Protein 2Z0L (pdb70)

Radius of gyration: 65.42 Å; Cα contacts (8 Å, |Δi|>4): 6108; chains: 8; bounding box: 182×132×133 Å

GO terms:
  GO:0042025 host cell nucleus (C, IDA)
  GO:0039686 bidirectional double-stranded viral DNA replication (P, IDA)
  GO:0003677 DNA binding (F, IDA)

Nearest PDB structures (foldseek):
  2z0l-assembly1_A  TM=9.940E-01  e=1.500E-54  Human herpesvirus 4 strain B95-8
  3hsl-assembly1_X  TM=8.354E-01  e=2.227E-21  Human gammaherpesvirus 8
  3i2m-assembly1_X  TM=8.251E-01  e=9.642E-21  Human gammaherpesvirus 8
  8fs6-assembly1_G  TM=6.025E-01  e=7.685E-08  Saccharomyces cerevisiae
  8fs7-assembly1_G  TM=5.917E-01  e=8.751E-06  Saccharomyces cerevisiae

Solvent-accessible surface area: 98462 Å² total

Secondary structure (DSSP, 8-state):
-EEEEEEEPTTGGGGGHHHHHHHHHHHTTSEEEEESGGGGGTS-EEEEEEE-SSSEEEEEEEPGGGEEEEEE-S-TTTS-SEEEEESB-TT-SSBHHHHHT-TTBS--EEEEE--SSS-SS--EEEE--BTTSS-EEEEEEE-----TTTTTSS---EEEE--HHHHHHHHHHHHTTTSEEEEEEETTTTEEEEEETTEEEEEE-EE-SS-GGGSS-S-BSS---EEEE-S-EEEEEEHHHHHHHHHHH--TTTEEEEEEEETTTEEEEEEEEBSSS----EEEEEEE-----/-EEEEEEEPTTTGGGGHHHHHHHHHHHTTSEEEEE-TTTTTT--EEEEEEE-SSSEEEEEEEPGGGEEEEEE-S-TTTS-SEEEEESB-SS-S-BHHHHHT-TTBS--EEEEE--SSS-SS--EEEE--BTTSS-EEEEEEE-----STTTTTT---EEEE--HHHHHHHHHHHHTTT-EEEEEEETTTTEEEEEETTEEEEEE-EE-SS-GGGSS-S-BSS---EEEE-S-EEEEEEHHHHHHHHHHT--TTTEEEEEEE-SSS-EEEEEEEBSSS----EEEEEEE-----/-EEEEEEEPTTTTGGGHHHHHHHHHHHTTSEEEEESGGGGGTS-EEEEEEEETTTEEEEEEE-GGGEEEEEE-S-TTTS-SEEEEESB-SS-SSBHHHHHT-TTBS--EEEEE--STT-SS--EEEE--BTTSS-EEEEEEE------SSTTTT---EEEE--HHHHHHHHHHHHTTT-EEEEEEETTTTEEEEEETTEEEEEE-EE-SS-GGGSS-S-BSS---EEEE-S-EEEEEEHHHHHHHHHHT--TTTEEEEEEE-TTS-EEEEEEEBTTS----EEEEEEE-----/-EEEEEEEPTTTTGGGHHHHHHHHHHHTTSEEEEESGGGTTTS-EEEEEEE-STTEEEEEEEPGGGEEEEEE-S-GGG--SEEEEESB-SSSS-BHHHHHT-SSB---EEEEE--SSS-SS--EEEE--BSSSS-EEEEEEE------S-SGGG---EEEE--HHHHHHHHHHHHTTT-EEEEEEETTTTEEEEEETTEEEEEE-EE-SS-GGGS--S-B--SS-EEEESS-EEEEEEHHHHHHHHHHT--TTTEEEEEEE-TTS-EEEEEEEBTTS----EEEEEEEP----/-EEEEEEEPTTTTGGGHHHHHHHHHHHTTSEEEEESGGGGTTS-EEEEEEE-STTEEEEEEE-GGGEEEEEE-S-TTTS-SEEEEESS-SS-SS-HHHHHT-TTBS--EEEEE--SSS-SS--EEEE--BTTSS----EEEE-----GGGGGGG---EEEE--HHHHHHHHHHHHTTT-EEEEEEETTTTEEEEEETTEEEEEE-EE--S-GGGTT-S-BSS---EEEE-S-EEEEEEHHHHHHHHHHT--TTTEEEEEEE-TTS-EEEEEEEBTTS----EEEEEEEPP---/-EEEEEEEPTTTGGGGHHHHHHHHHHHHTSEEEEESGGGTTSS-EEEEEEE-SSSEEEEEEE-GGGEEEEEE-S-TTTS-SEEEEESB-SS-SSBHHHHHT-TTBS--EEEEE--SSS-SS--EEEE--BTTSS----EEEE-----GGGGGGG---EEEE--HHHHHHHHHHHTTTT-EEEEEEETTTTEEEEEETTEEEEEE-EE-SS-GGGSS-S-B-TTS-EEEE---EEEEEEHHHHHHHHHHT--TTTEEEEEEE-TTS-EEEEEEEBTTS----EEEEEEE-----/-EEEEEEEPTTTTGGGHHHHHHHHHHHTTSEEEEE-TTTTSS--EEEEEEE-STTEEEEEEEPGGGEEEEEE-S-TTTS-SEEEEESB-SS-S-BHHHHHT-TTBS--EEEEE--SSS-SS--EEEE--BTTSS-EEEEEEE-----GGGTTTT---EEEE--HHHHHHHHHHHTTTT-EEEEEEETTTTEEEEEETTEEEEEE-B--SS-GGGSS-S-B-TT--EEEE-S-EEEEEEHHHHHHHHHHT--TTTEEEEEEE-TTS-EEEEEEEBTTS----EEEEEEE-----/-EEEEEEEPTTTGGGGHHHHHHHHHHHTTSEEEEESGGGTTTS-EEEEEEE-SSSEEEEEEEPGGGEEEEEE-S-TTTS-SEEEEESB-SS-SSBHHHHHT-TTBS--EEEEE--TTT-SS--EEEE--BTTSS-EEEEEEE-----GGGGGGG---EEEE--HHHHHHHHHHHHTTT-EEEEEEETTTTEEEEESSS-EEEEE-EE-SS-GGGSS-S-B-S---EEEE-S-EEEEEEHHHHHHHHHHH-BTTTEEEEEEE-TTS-EEEEEEEBTTS----EEEEEEEP----

Structure (mmCIF, N/CA/C/O backbone):
data_2Z0L
#
_entry.id   2Z0L
#
_cell.length_a   125.671
_cell.length_b   191.635
_cell.length_c   371.720
_cell.angle_alpha   90.00
_cell.angle_beta   90.00
_cell.angle_gamma   90.00
#
_symmetry.space_group_name_H-M   'C 2 2 21'
#
loop_
_entity.id
_entity.type
_entity.pdbx_description
1 polymer 'Early antigen protein D'
2 non-polymer 'CHLORIDE ION'
3 water water
#
loop_
_atom_site.group_PDB
_atom_site.id
_atom_site.type_symbol
_atom_site.label_atom_id
_atom_site.label_alt_id
_atom_site.label_comp_id
_atom_site.label_asym_id
_atom_site.label_entity_id
_atom_site.label_seq_id
_atom_site.pdbx_PDB_ins_code
_atom_site.Cartn_x
_atom_site.Cartn_y
_atom_site.Cartn_z
_atom_site.occupancy
_atom_site.B_iso_or_equiv
_atom_site.auth_seq_id
_atom_site.auth_comp_id
_atom_site.auth_asym_id
_atom_site.auth_atom_id
_atom_site.pdbx_PDB_model_num
ATOM 9 N N . GLU A 1 6 ? 105.306 36.038 154.023 1.00 59.48 2 GLU A N 1
ATOM 10 C CA . GLU A 1 6 ? 105.020 37.014 155.064 1.00 58.07 2 GLU A CA 1
ATOM 11 C C . GLU A 1 6 ? 106.211 37.933 155.391 1.00 55.41 2 GLU A C 1
ATOM 12 O O . GLU A 1 6 ? 107.327 37.464 155.648 1.00 54.33 2 GLU A O 1
ATOM 18 N N . THR A 1 7 ? 105.963 39.243 155.375 1.00 51.59 3 THR A N 1
ATOM 19 C CA . THR A 1 7 ? 107.002 40.229 155.667 1.00 49.12 3 THR A CA 1
ATOM 20 C C . THR A 1 7 ? 107.188 40.437 157.171 1.00 48.80 3 THR A C 1
ATOM 21 O O . THR A 1 7 ? 106.279 40.886 157.868 1.00 50.39 3 THR A O 1
ATOM 25 N N . THR A 1 8 ? 108.381 40.125 157.664 1.00 46.23 4 THR A N 1
ATOM 26 C CA . THR A 1 8 ? 108.676 40.266 159.078 1.00 42.80 4 THR A CA 1
ATOM 27 C C . THR A 1 8 ? 109.267 41.623 159.424 1.00 41.52 4 THR A C 1
ATOM 28 O O . THR A 1 8 ? 108.847 42.239 160.396 1.00 43.77 4 THR A O 1
ATOM 32 N N . GLN A 1 9 ? 110.243 42.088 158.649 1.00 39.00 5 GLN A N 1
ATOM 33 C CA . GLN A 1 9 ? 110.857 43.399 158.897 1.00 36.57 5 GLN A CA 1
ATOM 34 C C . GLN A 1 9 ? 111.081 44.198 157.621 1.00 35.37 5 GLN A C 1
ATOM 35 O O . GLN A 1 9 ? 111.303 43.641 156.548 1.00 34.47 5 GLN A O 1
ATOM 41 N N . THR A 1 10 ? 111.049 45.515 157.758 1.00 34.86 6 THR A N 1
ATOM 42 C CA . THR A 1 10 ? 111.262 46.410 156.638 1.00 35.64 6 THR A CA 1
ATOM 43 C C . THR A 1 10 ? 112.211 47.537 157.049 1.00 37.19 6 THR A C 1
ATOM 44 O O . THR A 1 10 ? 112.028 48.172 158.088 1.00 37.97 6 THR A O 1
ATOM 48 N N . LEU A 1 11 ? 113.233 47.774 156.238 1.00 37.64 7 LEU A N 1
ATOM 49 C CA . LEU A 1 11 ? 114.197 48.825 156.525 1.00 38.76 7 LEU A CA 1
ATOM 50 C C . LEU A 1 11 ? 114.476 49.654 155.274 1.00 40.15 7 LEU A C 1
ATOM 51 O O . LEU A 1 11 ? 114.808 49.114 154.221 1.00 40.31 7 LEU A O 1
ATOM 56 N N . ARG A 1 12 ? 114.327 50.968 155.395 1.00 41.73 8 ARG A N 1
ATOM 57 C CA . ARG A 1 12 ? 114.584 51.872 154.283 1.00 41.93 8 ARG A CA 1
ATOM 58 C C . ARG A 1 12 ? 115.548 52.968 154.722 1.00 40.89 8 ARG A C 1
ATOM 59 O O . ARG A 1 12 ? 115.349 53.607 155.754 1.00 40.23 8 ARG A O 1
ATOM 67 N N . PHE A 1 13 ? 116.601 53.177 153.940 1.00 39.32 9 PHE A N 1
ATOM 68 C CA . PHE A 1 13 ? 117.580 54.201 154.259 1.00 37.43 9 PHE A CA 1
ATOM 69 C C . PHE A 1 13 ? 117.188 55.528 153.638 1.00 36.71 9 PHE A C 1
ATOM 70 O O . PHE A 1 13 ? 116.405 55.581 152.689 1.00 37.07 9 PHE A O 1
ATOM 78 N N . LYS A 1 14 ? 117.732 56.604 154.187 1.00 35.71 10 LYS A N 1
ATOM 79 C CA . LYS A 1 14 ? 117.440 57.926 153.682 1.00 35.24 10 LYS A CA 1
ATOM 80 C C . LYS A 1 14 ? 118.106 58.100 152.332 1.00 36.66 10 LYS A C 1
ATOM 81 O O . LYS A 1 14 ? 119.113 57.462 152.023 1.00 36.43 10 LYS A O 1
ATOM 87 N N . THR A 1 15 ? 117.538 58.987 151.533 1.00 38.11 11 THR A N 1
ATOM 88 C CA . THR A 1 15 ? 118.058 59.252 150.211 1.00 38.72 11 THR A CA 1
ATOM 89 C C . THR A 1 15 ? 119.553 59.544 150.189 1.00 38.28 11 THR A C 1
ATOM 90 O O . THR A 1 15 ? 120.021 60.486 150.828 1.00 38.24 11 THR A O 1
ATOM 94 N N . LYS A 1 16 ? 120.291 58.714 149.451 1.00 37.50 12 LYS A N 1
ATOM 95 C CA . LYS A 1 16 ? 121.738 58.860 149.292 1.00 37.75 12 LYS A CA 1
ATOM 96 C C . LYS A 1 16 ? 122.571 58.660 150.555 1.00 37.78 12 LYS A C 1
ATOM 97 O O . LYS A 1 16 ? 123.798 58.795 150.528 1.00 37.06 12 LYS A O 1
ATOM 103 N N . ALA A 1 17 ? 121.903 58.321 151.650 1.00 37.22 13 ALA A N 1
ATOM 104 C CA . ALA A 1 17 ? 122.566 58.112 152.921 1.00 36.69 13 ALA A CA 1
ATOM 105 C C . ALA A 1 17 ? 123.763 57.143 152.882 1.00 37.96 13 ALA A C 1
ATOM 106 O O . ALA A 1 17 ? 124.846 57.484 153.360 1.00 39.66 13 ALA A O 1
ATOM 108 N N . LEU A 1 18 ? 123.586 55.953 152.311 1.00 36.91 14 LEU A N 1
ATOM 109 C CA . LEU A 1 18 ? 124.669 54.975 152.260 1.00 37.18 14 LEU A CA 1
ATOM 110 C C . LEU A 1 18 ? 125.727 55.261 151.200 1.00 38.38 14 LEU A C 1
ATOM 111 O O . LEU A 1 18 ? 126.817 54.700 151.243 1.00 40.00 14 LEU A O 1
ATOM 116 N N . ALA A 1 19 ? 125.414 56.133 150.249 1.00 38.69 15 ALA A N 1
ATOM 117 C CA . ALA A 1 19 ? 126.352 56.452 149.177 1.00 37.45 15 ALA A CA 1
ATOM 118 C C . ALA A 1 19 ? 127.581 57.211 149.652 1.00 36.83 15 ALA A C 1
ATOM 119 O O . ALA A 1 19 ? 128.639 57.128 149.036 1.00 37.10 15 ALA A O 1
ATOM 121 N N . VAL A 1 20 ? 127.448 57.965 150.735 1.00 37.15 16 VAL A N 1
ATOM 122 C CA . VAL A 1 20 ? 128.591 58.709 151.257 1.00 36.74 16 VAL A CA 1
ATOM 123 C C . VAL A 1 20 ? 129.657 57.737 151.741 1.00 37.30 16 VAL A C 1
ATOM 124 O O . VAL A 1 20 ? 130.829 58.087 151.823 1.00 39.27 16 VAL A O 1
ATOM 128 N N . LEU A 1 21 ? 129.248 56.514 152.065 1.00 36.82 17 LEU A N 1
ATOM 129 C CA . LEU A 1 21 ? 130.181 55.504 152.541 1.00 35.31 17 LEU A CA 1
ATOM 130 C C . LEU A 1 21 ? 130.885 54.774 151.400 1.00 35.20 17 LEU A C 1
ATOM 131 O O . LEU A 1 21 ? 131.769 53.947 151.630 1.00 35.45 17 LEU A O 1
ATOM 136 N N . SER A 1 22 ? 130.500 55.100 150.174 1.00 33.68 18 SER A N 1
ATOM 137 C CA . SER A 1 22 ? 131.050 54.467 148.987 1.00 33.87 18 SER A CA 1
ATOM 138 C C . SER A 1 22 ? 132.562 54.199 148.986 1.00 33.37 18 SER A C 1
ATOM 139 O O . SER A 1 22 ? 133.001 53.071 148.768 1.00 29.87 18 SER A O 1
ATOM 142 N N . LYS A 1 23 ? 133.357 55.233 149.223 1.00 35.43 19 LYS A N 1
ATOM 143 C CA . LYS A 1 23 ? 134.808 55.084 149.221 1.00 36.43 19 LYS A CA 1
ATOM 144 C C . LYS A 1 23 ? 135.301 54.295 150.420 1.00 37.34 19 LYS A C 1
ATOM 145 O O . LYS A 1 23 ? 136.313 53.589 150.344 1.00 37.35 19 LYS A O 1
ATOM 151 N N . CYS A 1 24 ? 134.585 54.420 151.531 1.00 37.67 20 CYS A N 1
ATOM 152 C CA . CYS A 1 24 ? 134.950 53.702 152.739 1.00 37.08 20 CYS A CA 1
ATOM 153 C C . CYS A 1 24 ? 134.794 52.208 152.477 1.00 36.67 20 CYS A C 1
ATOM 154 O O . CYS A 1 24 ? 135.682 51.418 152.798 1.00 36.32 20 CYS A O 1
ATOM 157 N N . TYR A 1 25 ? 133.670 51.817 151.880 1.00 36.12 21 TYR A N 1
ATOM 158 C CA . TYR A 1 25 ? 133.459 50.407 151.588 1.00 35.38 21 TYR A CA 1
ATOM 159 C C . TYR A 1 25 ? 134.574 49.941 150.667 1.00 36.72 21 TYR A C 1
ATOM 160 O O . TYR A 1 25 ? 135.259 48.967 150.960 1.00 38.06 21 TYR A O 1
ATOM 169 N N . ASP A 1 26 ? 134.760 50.646 149.554 1.00 37.72 22 ASP A N 1
ATOM 170 C CA . ASP A 1 26 ? 135.803 50.289 148.606 1.00 38.40 22 ASP A CA 1
ATOM 171 C C . ASP A 1 26 ? 137.120 50.025 149.319 1.00 37.38 22 ASP A C 1
ATOM 172 O O . ASP A 1 26 ? 137.806 49.051 149.014 1.00 38.61 22 ASP A O 1
ATOM 177 N N . HIS A 1 27 ? 137.469 50.884 150.273 1.00 34.31 23 HIS A N 1
ATOM 178 C CA . HIS A 1 27 ? 138.714 50.726 151.017 1.00 31.30 23 HIS A CA 1
ATOM 179 C C . HIS A 1 27 ? 138.795 49.408 151.770 1.00 30.42 23 HIS A C 1
ATOM 180 O O . HIS A 1 27 ? 139.886 48.923 152.048 1.00 28.35 23 HIS A O 1
ATOM 187 N N . ALA A 1 28 ? 137.640 48.834 152.095 1.00 30.24 24 ALA A N 1
ATOM 188 C CA . ALA A 1 28 ? 137.583 47.583 152.840 1.00 29.58 24 ALA A CA 1
ATOM 189 C C . ALA A 1 28 ? 137.032 46.411 152.042 1.00 31.28 24 ALA A C 1
ATOM 190 O O . ALA A 1 28 ? 137.062 45.268 152.519 1.00 31.65 24 ALA A O 1
ATOM 192 N N . GLN A 1 29 ? 136.538 46.681 150.834 1.00 31.33 25 GLN A N 1
ATOM 193 C CA . GLN A 1 29 ? 135.939 45.636 150.009 1.00 31.02 25 GLN A CA 1
ATOM 194 C C . GLN A 1 29 ? 136.679 44.307 149.961 1.00 30.07 25 GLN A C 1
ATOM 195 O O . GLN A 1 29 ? 136.058 43.256 150.047 1.00 30.48 25 GLN A O 1
ATOM 201 N N . THR A 1 30 ? 137.994 44.330 149.829 1.00 29.77 26 THR A N 1
ATOM 202 C CA . THR A 1 30 ? 138.719 43.073 149.794 1.00 31.27 26 THR A CA 1
ATOM 203 C C . THR A 1 30 ? 138.481 42.230 151.048 1.00 32.64 26 THR A C 1
ATOM 204 O O . THR A 1 30 ? 138.365 41.009 150.956 1.00 33.32 26 THR A O 1
ATOM 208 N N . HIS A 1 31 ? 138.403 42.864 152.217 1.00 32.87 27 HIS A N 1
ATOM 209 C CA . HIS A 1 31 ? 138.171 42.116 153.444 1.00 32.85 27 HIS A CA 1
ATOM 210 C C . HIS A 1 31 ? 136.706 41.764 153.609 1.00 33.01 27 HIS A C 1
ATOM 211 O O . HIS A 1 31 ? 136.364 40.648 153.994 1.00 35.58 27 HIS A O 1
ATOM 218 N N . LEU A 1 32 ? 135.835 42.715 153.306 1.00 30.33 28 LEU A N 1
ATOM 219 C CA . LEU A 1 32 ? 134.414 42.490 153.467 1.00 28.71 28 LEU A CA 1
ATOM 220 C C . LEU A 1 32 ? 133.805 41.479 152.513 1.00 28.66 28 LEU A C 1
ATOM 221 O O . LEU A 1 32 ? 132.835 40.807 152.854 1.00 27.25 28 LEU A O 1
ATOM 226 N N . LYS A 1 33 ? 134.376 41.360 151.323 1.00 29.92 29 LYS A N 1
ATOM 227 C CA . LYS A 1 33 ? 133.842 40.443 150.318 1.00 32.02 29 LYS A CA 1
ATOM 228 C C . LYS A 1 33 ? 133.414 39.044 150.792 1.00 32.58 29 LYS A C 1
ATOM 229 O O . LYS A 1 33 ? 132.322 38.581 150.451 1.00 32.49 29 LYS A O 1
ATOM 235 N N . GLY A 1 34 ? 134.261 38.370 151.568 1.00 32.05 30 GLY A N 1
ATOM 236 C CA . GLY A 1 34 ? 133.916 37.032 152.016 1.00 31.12 30 GLY A CA 1
ATOM 237 C C . GLY A 1 34 ? 133.111 36.960 153.298 1.00 32.79 30 GLY A C 1
ATOM 238 O O . GLY A 1 34 ? 132.839 35.874 153.817 1.00 33.19 30 GLY A O 1
ATOM 239 N N . GLY A 1 35 ? 132.732 38.117 153.824 1.00 32.93 31 GLY A N 1
ATOM 240 C CA . GLY A 1 35 ? 131.966 38.134 155.053 1.00 30.48 31 GLY A CA 1
ATOM 241 C C . GLY A 1 35 ? 130.482 38.044 154.806 1.00 29.67 31 GLY A C 1
ATOM 242 O O . GLY A 1 35 ? 130.031 37.441 153.832 1.00 31.60 31 GLY A O 1
ATOM 243 N N . VAL A 1 36 ? 129.720 38.674 155.685 1.00 28.91 32 VAL A N 1
ATOM 244 C CA . VAL A 1 36 ? 128.273 38.661 155.588 1.00 28.70 32 VAL A CA 1
ATOM 245 C C . VAL A 1 36 ? 127.706 40.054 155.827 1.00 29.47 32 VAL A C 1
ATOM 246 O O . VAL A 1 36 ? 128.383 40.920 156.378 1.00 32.31 32 VAL A O 1
ATOM 250 N N . LEU A 1 37 ? 126.474 40.271 155.390 1.00 28.25 33 LEU A N 1
ATOM 251 C CA . LEU A 1 37 ? 125.802 41.536 155.627 1.00 28.88 33 LEU A CA 1
ATOM 252 C C . LEU A 1 37 ? 124.925 41.150 156.799 1.00 29.52 33 LEU A C 1
ATOM 253 O O . LEU A 1 37 ? 124.491 40.007 156.891 1.00 30.54 33 LEU A O 1
ATOM 258 N N . GLN A 1 38 ? 124.654 42.080 157.699 1.00 31.56 34 GLN A N 1
ATOM 259 C CA . GLN A 1 38 ? 123.878 41.731 158.877 1.00 32.79 34 GLN A CA 1
ATOM 260 C C . GLN A 1 38 ? 123.156 42.905 159.528 1.00 34.20 34 GLN A C 1
ATOM 261 O O . GLN A 1 38 ? 123.724 43.986 159.680 1.00 35.30 34 GLN A O 1
ATOM 267 N N . VAL A 1 39 ? 121.902 42.699 159.914 1.00 35.25 35 VAL A N 1
ATOM 268 C CA . VAL A 1 39 ? 121.167 43.772 160.569 1.00 36.60 35 VAL A CA 1
ATOM 269 C C . VAL A 1 39 ? 120.923 43.477 162.038 1.00 38.00 35 VAL A C 1
ATOM 270 O O . VAL A 1 39 ? 120.251 42.513 162.403 1.00 37.67 35 VAL A O 1
ATOM 274 N N . ASN A 1 40 ? 121.487 44.338 162.872 1.00 40.24 36 ASN A N 1
ATOM 275 C CA . ASN A 1 40 ? 121.369 44.253 164.316 1.00 41.59 36 ASN A CA 1
ATOM 276 C C . ASN A 1 40 ? 120.032 44.882 164.726 1.00 42.92 36 ASN A C 1
ATOM 277 O O . ASN A 1 40 ? 119.872 46.102 164.637 1.00 42.61 36 ASN A O 1
ATOM 282 N N . LEU A 1 41 ? 119.081 44.060 165.170 1.00 44.07 37 LEU A N 1
ATOM 283 C CA . LEU A 1 41 ? 117.770 44.563 165.587 1.00 45.77 37 LEU A CA 1
ATOM 284 C C . LEU A 1 41 ? 117.737 45.106 167.016 1.00 47.10 37 LEU A C 1
ATOM 285 O O . LEU A 1 41 ? 116.860 45.896 167.354 1.00 47.09 37 LEU A O 1
ATOM 290 N N . LEU A 1 42 ? 118.685 44.674 167.846 1.00 49.68 38 LEU A N 1
ATOM 291 C CA . LEU A 1 42 ? 118.776 45.101 169.246 1.00 51.34 38 LEU A CA 1
ATOM 292 C C . LEU A 1 42 ? 118.823 46.616 169.393 1.00 54.01 38 LEU A C 1
ATOM 293 O O . LEU A 1 42 ? 118.104 47.211 170.205 1.00 54.19 38 LEU A O 1
ATOM 298 N N . SER A 1 43 ? 119.685 47.230 168.596 1.00 57.43 39 SER A N 1
ATOM 299 C CA . SER A 1 43 ? 119.875 48.670 168.620 1.00 61.64 39 SER A CA 1
ATOM 300 C C . SER A 1 43 ? 118.704 49.508 168.106 1.00 64.30 39 SER A C 1
ATOM 301 O O . SER A 1 43 ? 118.877 50.702 167.843 1.00 66.00 39 SER A O 1
ATOM 304 N N . VAL A 1 44 ? 117.519 48.913 167.969 1.00 65.82 40 VAL A N 1
ATOM 305 C CA . VAL A 1 44 ? 116.371 49.678 167.483 1.00 67.54 40 VAL A CA 1
ATOM 306 C C . VAL A 1 44 ? 115.853 50.675 168.524 1.00 69.56 40 VAL A C 1
ATOM 307 O O . VAL A 1 44 ? 115.396 51.765 168.174 1.00 69.90 40 VAL A O 1
ATOM 311 N N . ASN A 1 45 ? 115.925 50.308 169.800 1.00 70.97 41 ASN A N 1
ATOM 312 C CA . ASN A 1 45 ? 115.480 51.198 170.868 1.00 71.72 41 ASN A CA 1
ATOM 313 C C . ASN A 1 45 ? 116.678 51.981 171.397 1.00 71.82 41 ASN A C 1
ATOM 314 O O . ASN A 1 45 ? 116.596 52.674 172.413 1.00 71.25 41 ASN A O 1
ATOM 319 N N . TYR A 1 46 ? 117.791 51.862 170.679 1.00 71.94 42 TYR A N 1
ATOM 320 C CA . TYR A 1 46 ? 119.039 52.535 171.023 1.00 71.88 42 TYR A CA 1
ATOM 321 C C . TYR A 1 46 ? 119.491 53.390 169.852 1.00 69.89 42 TYR A C 1
ATOM 322 O O . TYR A 1 46 ? 120.685 53.551 169.618 1.00 70.20 42 TYR A O 1
ATOM 331 N N . GLY A 1 47 ? 118.538 53.930 169.105 1.00 67.15 43 GLY A N 1
ATOM 332 C CA . GLY A 1 47 ? 118.900 54.750 167.967 1.00 64.02 43 GLY A CA 1
ATOM 333 C C . GLY A 1 47 ? 118.336 54.215 166.667 1.00 62.03 43 GLY A C 1
ATOM 334 O O . GLY A 1 47 ? 117.987 54.991 165.778 1.00 62.94 43 GLY A O 1
ATOM 335 N N . GLY A 1 48 ? 118.242 52.893 166.544 1.00 58.94 44 GLY A N 1
ATOM 336 C CA . GLY A 1 48 ? 117.705 52.314 165.326 1.00 54.46 44 GLY A CA 1
ATOM 337 C C . GLY A 1 48 ? 118.441 51.078 164.858 1.00 50.95 44 GLY A C 1
ATOM 338 O O . GLY A 1 48 ? 119.490 50.738 165.395 1.00 51.28 44 GLY A O 1
ATOM 339 N N . PRO A 1 49 ? 117.918 50.387 163.840 1.00 48.41 45 PRO A N 1
ATOM 340 C CA . PRO A 1 49 ? 118.538 49.173 163.302 1.00 46.15 45 PRO A CA 1
ATOM 341 C C . PRO A 1 49 ? 119.931 49.499 162.811 1.00 44.12 45 PRO A C 1
ATOM 342 O O . PRO A 1 49 ? 120.165 50.582 162.277 1.00 43.28 45 PRO A O 1
ATOM 346 N N . ARG A 1 50 ? 120.857 48.566 162.981 1.00 41.23 46 ARG A N 1
ATOM 347 C CA . ARG A 1 50 ? 122.211 48.811 162.533 1.00 39.74 46 ARG A CA 1
ATOM 348 C C . ARG A 1 50 ? 122.671 47.769 161.524 1.00 37.29 46 ARG A C 1
ATOM 349 O O . ARG A 1 50 ? 122.869 46.601 161.853 1.00 36.88 46 ARG A O 1
ATOM 357 N N . LEU A 1 51 ? 122.782 48.216 160.297 1.00 34.25 47 LEU A N 1
ATOM 358 C CA . LEU A 1 51 ? 123.297 47.341 159.241 1.00 32.34 47 LEU A CA 1
ATOM 359 C C . LEU A 1 51 ? 124.824 47.355 159.216 1.00 30.37 47 LEU A C 1
ATOM 360 O O . LEU A 1 51 ? 125.364 48.445 159.433 1.00 29.79 47 LEU A O 1
ATOM 365 N N . ALA A 1 52 ? 125.423 46.228 159.045 1.00 29.05 48 ALA A N 1
ATOM 366 C CA . ALA A 1 52 ? 126.875 46.163 159.032 1.00 26.93 48 ALA A CA 1
ATOM 367 C C . ALA A 1 52 ? 127.442 45.032 158.177 1.00 27.71 48 ALA A C 1
ATOM 368 O O . ALA A 1 52 ? 126.866 43.944 158.072 1.00 28.75 48 ALA A O 1
ATOM 370 N N . ALA A 1 53 ? 128.571 45.301 157.538 1.00 26.33 49 ALA A N 1
ATOM 371 C CA . ALA A 1 53 ? 129.230 44.270 156.768 1.00 24.76 49 ALA A CA 1
ATOM 372 C C . ALA A 1 53 ? 130.166 43.664 157.826 1.00 25.15 49 ALA A C 1
ATOM 373 O O . ALA A 1 53 ? 130.943 44.378 158.463 1.00 24.61 49 ALA A O 1
ATOM 375 N N . VAL A 1 54 ? 130.063 42.357 158.040 1.00 25.14 50 VAL A N 1
ATOM 376 C CA . VAL A 1 54 ? 130.881 41.682 159.042 1.00 25.21 50 VAL A CA 1
ATOM 377 C C . VAL A 1 54 ? 131.771 40.589 158.452 1.00 26.32 50 VAL A C 1
ATOM 378 O O . VAL A 1 54 ? 131.276 39.679 157.785 1.00 28.05 50 VAL A O 1
ATOM 382 N N . ALA A 1 55 ? 133.075 40.663 158.713 1.00 25.81 51 ALA A N 1
ATOM 383 C CA . ALA A 1 55 ? 134.008 39.661 158.194 1.00 26.60 51 ALA A CA 1
ATOM 384 C C . ALA A 1 55 ? 135.227 39.440 159.086 1.00 27.80 51 ALA A C 1
ATOM 385 O O . ALA A 1 55 ? 135.460 40.180 160.040 1.00 29.17 51 ALA A O 1
ATOM 387 N N . ASN A 1 56 ? 136.007 38.413 158.763 1.00 28.65 52 ASN A N 1
ATOM 388 C CA . ASN A 1 56 ? 137.207 38.083 159.523 1.00 29.69 52 ASN A CA 1
ATOM 389 C C . ASN A 1 56 ? 138.433 38.806 159.004 1.00 30.16 52 ASN A C 1
ATOM 390 O O . ASN A 1 56 ? 138.524 39.114 157.819 1.00 32.61 52 ASN A O 1
ATOM 395 N N . ALA A 1 57 ? 139.370 39.077 159.905 1.00 29.95 53 ALA A N 1
ATOM 396 C CA . ALA A 1 57 ? 140.612 39.762 159.573 1.00 29.03 53 ALA A CA 1
ATOM 397 C C . ALA A 1 57 ? 141.759 39.001 160.216 1.00 29.99 53 ALA A C 1
ATOM 398 O O . ALA A 1 57 ? 141.776 38.816 161.436 1.00 30.51 53 ALA A O 1
ATOM 400 N N . GLY A 1 58 ? 142.715 38.562 159.403 1.00 29.44 54 GLY A N 1
ATOM 401 C CA . GLY A 1 58 ? 143.841 37.824 159.942 1.00 30.33 54 GLY A CA 1
ATOM 402 C C . GLY A 1 58 ? 143.388 36.550 160.640 1.00 31.50 54 GLY A C 1
ATOM 403 O O . GLY A 1 58 ? 142.316 36.019 160.349 1.00 31.50 54 GLY A O 1
ATOM 404 N N . THR A 1 59 ? 144.189 36.068 161.581 1.00 30.84 55 THR A N 1
ATOM 405 C CA . THR A 1 59 ? 143.865 34.845 162.294 1.00 31.70 55 THR A CA 1
ATOM 406 C C . THR A 1 59 ? 142.905 34.979 163.476 1.00 32.21 55 THR A C 1
ATOM 407 O O . THR A 1 59 ? 142.208 34.032 163.811 1.00 32.79 55 THR A O 1
ATOM 411 N N . ALA A 1 60 ? 142.863 36.138 164.117 1.00 32.85 56 ALA A N 1
ATOM 412 C CA . ALA A 1 60 ? 141.976 36.313 165.263 1.00 31.63 56 ALA A CA 1
ATOM 413 C C . ALA A 1 60 ? 141.325 37.693 165.291 1.00 31.74 56 ALA A C 1
ATOM 414 O O . ALA A 1 60 ? 141.470 38.435 166.270 1.00 31.81 56 ALA A O 1
ATOM 416 N N . GLY A 1 61 ? 140.601 38.029 164.224 1.00 30.86 57 GLY A N 1
ATOM 417 C CA . GLY A 1 61 ? 139.955 39.329 164.161 1.00 29.37 57 GLY A CA 1
ATOM 418 C C . GLY A 1 61 ? 138.580 39.384 163.528 1.00 28.09 57 GLY A C 1
ATOM 419 O O . GLY A 1 61 ? 138.297 38.684 162.554 1.00 27.46 57 GLY A O 1
ATOM 420 N N . LEU A 1 62 ? 137.725 40.236 164.088 1.00 28.22 58 LEU A N 1
ATOM 421 C CA . LEU A 1 62 ? 136.367 40.408 163.584 1.00 27.87 58 LEU A CA 1
ATOM 422 C C . LEU A 1 62 ? 136.151 41.845 163.098 1.00 27.95 58 LEU A C 1
ATOM 423 O O . LEU A 1 62 ? 136.275 42.789 163.876 1.00 28.13 58 LEU A O 1
ATOM 428 N N . ILE A 1 63 ? 135.834 41.999 161.812 1.00 28.03 59 ILE A N 1
ATOM 429 C CA . ILE A 1 63 ? 135.611 43.313 161.203 1.00 27.92 59 ILE A CA 1
ATOM 430 C C . ILE A 1 63 ? 134.139 43.663 161.147 1.00 29.15 59 ILE A C 1
ATOM 431 O O . ILE A 1 63 ? 133.320 42.858 160.714 1.00 31.47 59 ILE A O 1
ATOM 436 N N . SER A 1 64 ? 133.807 44.878 161.554 1.00 30.24 60 SER A N 1
ATOM 437 C CA . SER A 1 64 ? 132.427 45.334 161.534 1.00 30.42 60 SER A CA 1
ATOM 438 C C . SER A 1 64 ? 132.332 46.735 160.935 1.00 31.57 60 SER A C 1
ATOM 439 O O . SER A 1 64 ? 132.769 47.722 161.538 1.00 32.28 60 SER A O 1
ATOM 442 N N . PHE A 1 65 ? 131.773 46.796 159.732 1.00 31.59 61 PHE A N 1
ATOM 443 C CA . PHE A 1 65 ? 131.569 48.037 158.986 1.00 32.89 61 PHE A CA 1
ATOM 444 C C . PHE A 1 65 ? 130.102 48.373 159.230 1.00 34.48 61 PHE A C 1
ATOM 445 O O . PHE A 1 65 ? 129.227 47.995 158.443 1.00 34.90 61 PHE A O 1
ATOM 453 N N . GLU A 1 66 ? 129.838 49.083 160.320 1.00 34.62 62 GLU A N 1
ATOM 454 C CA . GLU A 1 66 ? 128.474 49.407 160.711 1.00 35.27 62 GLU A CA 1
ATOM 455 C C . GLU A 1 66 ? 127.999 50.806 160.332 1.00 35.14 62 GLU A C 1
ATOM 456 O O . GLU A 1 66 ? 128.756 51.769 160.406 1.00 36.61 62 GLU A O 1
ATOM 462 N N . VAL A 1 67 ? 126.733 50.899 159.932 1.00 34.25 63 VAL A N 1
ATOM 463 C CA . VAL A 1 67 ? 126.112 52.156 159.520 1.00 33.59 63 VAL A CA 1
ATOM 464 C C . VAL A 1 67 ? 125.273 52.722 160.655 1.00 35.78 63 VAL A C 1
ATOM 465 O O . VAL A 1 67 ? 124.401 52.037 161.185 1.00 37.73 63 VAL A O 1
ATOM 469 N N . SER A 1 68 ? 125.526 53.976 161.012 1.00 37.54 64 SER A N 1
ATOM 470 C CA . SER A 1 68 ? 124.809 54.653 162.093 1.00 38.19 64 SER A CA 1
ATOM 471 C C . SER A 1 68 ? 123.310 54.683 161.830 1.00 38.66 64 SER A C 1
ATOM 472 O O . SER A 1 68 ? 122.877 54.904 160.705 1.00 39.90 64 SER A O 1
ATOM 475 N N . PRO A 1 69 ? 122.497 54.491 162.875 1.00 39.06 65 PRO A N 1
ATOM 476 C CA . PRO A 1 69 ? 121.038 54.493 162.745 1.00 39.24 65 PRO A CA 1
ATOM 477 C C . PRO A 1 69 ? 120.474 55.781 162.162 1.00 40.67 65 PRO A C 1
ATOM 478 O O . PRO A 1 69 ? 119.347 55.806 161.666 1.00 42.99 65 PRO A O 1
ATOM 482 N N . ASP A 1 70 ? 121.249 56.857 162.221 1.00 40.78 66 ASP A N 1
ATOM 483 C CA . ASP A 1 70 ? 120.781 58.131 161.697 1.00 41.17 66 ASP A CA 1
ATOM 484 C C . ASP A 1 70 ? 120.781 58.158 160.177 1.00 40.46 66 ASP A C 1
ATOM 485 O O . ASP A 1 70 ? 120.506 59.185 159.564 1.00 40.71 66 ASP A O 1
ATOM 490 N N . ALA A 1 71 ? 121.094 57.027 159.567 1.00 39.77 67 ALA A N 1
ATOM 491 C CA . ALA A 1 71 ? 121.108 56.949 158.122 1.00 38.51 67 ALA A CA 1
ATOM 492 C C . ALA A 1 71 ? 119.821 56.284 157.664 1.00 39.27 67 ALA A C 1
ATOM 493 O O . ALA A 1 71 ? 119.450 56.381 156.493 1.00 38.91 67 ALA A O 1
ATOM 495 N N . VAL A 1 72 ? 119.116 55.622 158.587 1.00 40.48 68 VAL A N 1
ATOM 496 C CA . VAL A 1 72 ? 117.900 54.900 158.236 1.00 42.32 68 VAL A CA 1
ATOM 497 C C . VAL A 1 72 ? 116.690 55.828 158.260 1.00 43.21 68 VAL A C 1
ATOM 498 O O . VAL A 1 72 ? 116.418 56.532 159.227 1.00 44.57 68 VAL A O 1
ATOM 502 N N . ALA A 1 73 ? 115.929 55.793 157.157 1.00 43.69 69 ALA A N 1
ATOM 503 C CA . ALA A 1 73 ? 114.738 56.614 157.002 1.00 43.93 69 ALA A CA 1
ATOM 504 C C . ALA A 1 73 ? 113.478 56.001 157.611 1.00 44.66 69 ALA A C 1
ATOM 505 O O . ALA A 1 73 ? 112.605 56.723 158.089 1.00 43.35 69 ALA A O 1
ATOM 507 N N . GLU A 1 74 ? 113.373 54.676 157.599 1.00 46.20 70 GLU A N 1
ATOM 508 C CA . GLU A 1 74 ? 112.188 54.034 158.149 1.00 47.52 70 GLU A CA 1
ATOM 509 C C . GLU A 1 74 ? 112.388 52.566 158.475 1.00 46.65 70 GLU A C 1
ATOM 510 O O . GLU A 1 74 ? 112.866 51.794 157.651 1.00 48.47 70 GLU A O 1
ATOM 516 N N . TRP A 1 75 ? 112.007 52.190 159.689 1.00 44.83 71 TRP A N 1
ATOM 517 C CA . TRP A 1 75 ? 112.135 50.819 160.146 1.00 42.70 71 TRP A CA 1
ATOM 518 C C . TRP A 1 75 ? 110.803 50.311 160.641 1.00 42.91 71 TRP A C 1
ATOM 519 O O . TRP A 1 75 ? 110.058 51.028 161.291 1.00 44.57 71 TRP A O 1
ATOM 530 N N . GLN A 1 76 ? 110.495 49.067 160.326 1.00 43.42 72 GLN A N 1
ATOM 531 C CA . GLN A 1 76 ? 109.251 48.495 160.774 1.00 44.76 72 GLN A CA 1
ATOM 532 C C . GLN A 1 76 ? 109.392 47.026 161.064 1.00 45.11 72 GLN A C 1
ATOM 533 O O . GLN A 1 76 ? 109.769 46.240 160.196 1.00 45.49 72 GLN A O 1
ATOM 539 N N . ASN A 1 77 ? 109.094 46.662 162.304 1.00 45.47 73 ASN A N 1
ATOM 540 C CA . ASN A 1 77 ? 109.162 45.277 162.720 1.00 45.56 73 ASN A CA 1
ATOM 541 C C . ASN A 1 77 ? 107.735 44.761 162.783 1.00 45.04 73 ASN A C 1
ATOM 542 O O . ASN A 1 77 ? 106.924 45.266 163.551 1.00 45.67 73 ASN A O 1
ATOM 547 N N . HIS A 1 78 ? 107.422 43.765 161.970 1.00 44.63 74 HIS A N 1
ATOM 548 C CA . HIS A 1 78 ? 106.074 43.216 161.962 1.00 45.64 74 HIS A CA 1
ATOM 549 C C . HIS A 1 78 ? 105.956 41.941 162.770 1.00 44.87 74 HIS A C 1
ATOM 550 O O . HIS A 1 78 ? 104.968 41.225 162.659 1.00 44.62 74 HIS A O 1
ATOM 557 N N . GLN A 1 79 ? 106.975 41.655 163.570 1.00 44.34 75 GLN A N 1
ATOM 558 C CA . GLN A 1 79 ? 106.975 40.469 164.406 1.00 44.47 75 GLN A CA 1
ATOM 559 C C . GLN A 1 79 ? 106.869 40.907 165.854 1.00 45.64 75 GLN A C 1
ATOM 560 O O . GLN A 1 79 ? 107.306 42.003 166.208 1.00 45.86 75 GLN A O 1
ATOM 566 N N . SER A 1 80 ? 106.272 40.059 166.686 1.00 46.55 76 SER A N 1
ATOM 567 C CA . SER A 1 80 ? 106.139 40.358 168.102 1.00 46.62 76 SER A CA 1
ATOM 568 C C . SER A 1 80 ? 107.552 40.312 168.639 1.00 47.14 76 SER A C 1
ATOM 569 O O . SER A 1 80 ? 108.393 39.583 168.114 1.00 46.86 76 SER A O 1
ATOM 572 N N . PRO A 1 81 ? 107.837 41.079 169.697 1.00 48.31 77 PRO A N 1
ATOM 573 C CA . PRO A 1 81 ? 109.187 41.101 170.286 1.00 48.67 77 PRO A CA 1
ATOM 574 C C . PRO A 1 81 ? 109.726 39.698 170.622 1.00 48.68 77 PRO A C 1
ATOM 575 O O . PRO A 1 81 ? 110.933 39.460 170.576 1.00 47.94 77 PRO A O 1
ATOM 579 N N . GLU A 1 82 ? 108.821 38.780 170.953 1.00 47.68 78 GLU A N 1
ATOM 580 C CA . GLU A 1 82 ? 109.188 37.408 171.280 1.00 47.64 78 GLU A CA 1
ATOM 581 C C . GLU A 1 82 ? 109.832 36.701 170.094 1.00 46.70 78 GLU A C 1
ATOM 582 O O . GLU A 1 82 ? 110.923 36.131 170.195 1.00 45.35 78 GLU A O 1
ATOM 588 N N . GLU A 1 83 ? 109.111 36.715 168.978 1.00 45.72 79 GLU A N 1
ATOM 589 C CA . GLU A 1 83 ? 109.555 36.078 167.750 1.00 46.54 79 GLU A CA 1
ATOM 590 C C . GLU A 1 83 ? 110.760 36.734 167.067 1.00 44.79 79 GLU A C 1
ATOM 591 O O . GLU A 1 83 ? 111.661 36.044 166.591 1.00 44.15 79 GLU A O 1
ATOM 597 N N . ALA A 1 84 ? 110.754 38.061 166.999 1.00 42.85 80 ALA A N 1
ATOM 598 C CA . ALA A 1 84 ? 111.831 38.813 166.365 1.00 41.09 80 ALA A CA 1
ATOM 599 C C . ALA A 1 84 ? 113.198 38.322 166.797 1.00 39.46 80 ALA A C 1
ATOM 600 O O . ALA A 1 84 ? 113.416 38.014 167.960 1.00 39.81 80 ALA A O 1
ATOM 602 N N . PRO A 1 85 ? 114.142 38.232 165.857 1.00 38.68 81 PRO A N 1
ATOM 603 C CA . PRO A 1 85 ? 115.487 37.769 166.200 1.00 38.37 81 PRO A CA 1
ATOM 604 C C . PRO A 1 85 ? 116.324 38.969 166.623 1.00 38.06 81 PRO A C 1
ATOM 605 O O . PRO A 1 85 ? 115.908 40.114 166.441 1.00 38.77 81 PRO A O 1
ATOM 609 N N . ALA A 1 86 ? 117.493 38.719 167.199 1.00 37.18 82 ALA A N 1
ATOM 610 C CA . ALA A 1 86 ? 118.354 39.819 167.615 1.00 35.81 82 ALA A CA 1
ATOM 611 C C . ALA A 1 86 ? 119.043 40.404 166.385 1.00 35.25 82 ALA A C 1
ATOM 612 O O . ALA A 1 86 ? 119.219 41.622 166.275 1.00 35.12 82 ALA A O 1
ATOM 614 N N . ALA A 1 87 ? 119.423 39.528 165.459 1.00 33.51 83 ALA A N 1
ATOM 615 C CA . ALA A 1 87 ? 120.093 39.949 164.245 1.00 33.15 83 ALA A CA 1
ATOM 616 C C . ALA A 1 87 ? 119.855 38.967 163.105 1.00 34.12 83 ALA A C 1
ATOM 617 O O . ALA A 1 87 ? 119.696 37.773 163.334 1.00 35.43 83 ALA A O 1
ATOM 619 N N . VAL A 1 88 ? 119.822 39.487 161.878 1.00 33.75 84 VAL A N 1
ATOM 620 C CA . VAL A 1 88 ? 119.643 38.674 160.683 1.00 33.21 84 VAL A CA 1
ATOM 621 C C . VAL A 1 88 ? 120.895 38.811 159.832 1.00 34.00 84 VAL A C 1
ATOM 622 O O . VAL A 1 88 ? 121.502 39.882 159.784 1.00 33.63 84 VAL A O 1
ATOM 626 N N . SER A 1 89 ? 121.278 37.731 159.159 1.00 35.35 85 SER A N 1
ATOM 627 C CA . SER A 1 89 ? 122.475 37.749 158.332 1.00 36.84 85 SER A CA 1
ATOM 628 C C . SER A 1 89 ? 122.336 36.983 157.026 1.00 37.93 85 SER A C 1
ATOM 629 O O . SER A 1 89 ? 121.573 36.017 156.919 1.00 38.99 85 SER A O 1
ATOM 632 N N . PHE A 1 90 ? 123.092 37.423 156.032 1.00 37.34 86 PHE A N 1
ATOM 633 C CA . PHE A 1 90 ? 123.109 36.765 154.742 1.00 38.08 86 PHE A CA 1
ATOM 634 C C . PHE A 1 90 ? 124.486 37.026 154.136 1.00 38.85 86 PHE A C 1
ATOM 635 O O . PHE A 1 90 ? 125.138 38.003 154.500 1.00 39.06 86 PHE A O 1
ATOM 643 N N . ARG A 1 91 ? 124.946 36.147 153.247 1.00 39.27 87 ARG A N 1
ATOM 644 C CA . ARG A 1 91 ? 126.267 36.320 152.652 1.00 39.27 87 ARG A CA 1
ATOM 645 C C . ARG A 1 91 ? 126.414 37.623 151.903 1.00 37.09 87 ARG A C 1
ATOM 646 O O . ARG A 1 91 ? 125.499 38.052 151.203 1.00 36.63 87 ARG A O 1
ATOM 654 N N . ASN A 1 92 ? 127.571 38.258 152.062 1.00 35.56 88 ASN A N 1
ATOM 655 C CA . ASN A 1 92 ? 127.826 39.508 151.373 1.00 34.11 88 ASN A CA 1
ATOM 656 C C . ASN A 1 92 ? 127.963 39.151 149.910 1.00 33.24 88 ASN A C 1
ATOM 657 O O . ASN A 1 92 ? 127.418 39.835 149.049 1.00 33.79 88 ASN A O 1
ATOM 662 N N . LEU A 1 93 ? 128.703 38.078 149.633 1.00 32.27 89 LEU A N 1
ATOM 663 C CA . LEU A 1 93 ? 128.856 37.597 148.267 1.00 31.49 89 LEU A CA 1
ATOM 664 C C . LEU A 1 93 ? 127.646 36.708 148.051 1.00 32.34 89 LEU A C 1
ATOM 665 O O . LEU A 1 93 ? 127.603 35.574 148.531 1.00 29.94 89 LEU A O 1
ATOM 670 N N . ALA A 1 94 ? 126.665 37.239 147.327 1.00 34.95 90 ALA A N 1
ATOM 671 C CA . ALA A 1 94 ? 125.416 36.537 147.071 1.00 35.48 90 ALA A CA 1
ATOM 672 C C . ALA A 1 94 ? 125.605 35.165 146.468 1.00 35.92 90 ALA A C 1
ATOM 673 O O . ALA A 1 94 ? 126.558 34.917 145.736 1.00 33.76 90 ALA A O 1
ATOM 675 N N . TYR A 1 95 ? 124.671 34.278 146.792 1.00 38.42 91 TYR A N 1
ATOM 676 C CA . TYR A 1 95 ? 124.705 32.909 146.320 1.00 40.22 91 TYR A CA 1
ATOM 677 C C . TYR A 1 95 ? 124.767 32.775 144.820 1.00 43.00 91 TYR A C 1
ATOM 678 O O . TYR A 1 95 ? 123.973 33.377 144.096 1.00 42.51 91 TYR A O 1
ATOM 687 N N . GLY A 1 96 ? 125.696 31.939 144.371 1.00 46.50 92 GLY A N 1
ATOM 688 C CA . GLY A 1 96 ? 125.862 31.681 142.957 1.00 51.39 92 GLY A CA 1
ATOM 689 C C . GLY A 1 96 ? 126.072 32.938 142.149 1.00 54.65 92 GLY A C 1
ATOM 690 O O . GLY A 1 96 ? 126.410 32.868 140.959 1.00 57.52 92 GLY A O 1
ATOM 691 N N . ARG A 1 97 ? 125.869 34.084 142.793 1.00 55.81 93 ARG A N 1
ATOM 692 C CA . ARG A 1 97 ? 126.027 35.375 142.145 1.00 56.21 93 ARG A CA 1
ATOM 693 C C . ARG A 1 97 ? 127.499 35.702 141.987 1.00 56.50 93 ARG A C 1
ATOM 694 O O . ARG A 1 97 ? 128.376 34.954 142.435 1.00 56.97 93 ARG A O 1
ATOM 702 N N . THR A 1 98 ? 127.766 36.829 141.352 1.00 56.25 94 THR A N 1
ATOM 703 C CA . THR A 1 98 ? 129.126 37.226 141.101 1.00 56.47 94 THR A CA 1
ATOM 704 C C . THR A 1 98 ? 129.456 38.540 141.759 1.00 56.90 94 THR A C 1
ATOM 705 O O . THR A 1 98 ? 130.620 38.856 141.984 1.00 57.35 94 THR A O 1
ATOM 709 N N . CYS A 1 99 ? 128.430 39.315 142.069 1.00 58.14 95 CYS A N 1
ATOM 710 C CA . CYS A 1 99 ? 128.657 40.598 142.706 1.00 59.06 95 CYS A CA 1
ATOM 711 C C . CYS A 1 99 ? 128.519 40.455 144.211 1.00 56.27 95 CYS A C 1
ATOM 712 O O . CYS A 1 99 ? 127.765 39.607 144.708 1.00 55.82 95 CYS A O 1
ATOM 715 N N . VAL A 1 100 ? 129.268 41.266 144.942 1.00 51.53 96 VAL A N 1
ATOM 716 C CA . VAL A 1 100 ? 129.160 41.220 146.377 1.00 48.20 96 VAL A CA 1
ATOM 717 C C . VAL A 1 100 ? 128.059 42.234 146.619 1.00 45.27 96 VAL A C 1
ATOM 718 O O . VAL A 1 100 ? 128.061 43.304 146.017 1.00 43.76 96 VAL A O 1
ATOM 722 N N . LEU A 1 101 ? 127.096 41.875 147.458 1.00 42.97 97 LEU A N 1
ATOM 723 C CA . LEU A 1 101 ? 125.973 42.748 147.746 1.00 40.67 97 LEU A CA 1
ATOM 724 C C . LEU A 1 101 ? 126.429 44.081 148.306 1.00 40.21 97 LEU A C 1
ATOM 725 O O . LEU A 1 101 ? 125.954 45.131 147.886 1.00 41.49 97 LEU A O 1
ATOM 730 N N . GLY A 1 102 ? 127.361 44.037 149.247 1.00 39.35 98 GLY A N 1
ATOM 731 C CA . GLY A 1 102 ? 127.859 45.258 149.854 1.00 38.14 98 GLY A CA 1
ATOM 732 C C . GLY A 1 102 ? 128.415 46.272 148.879 1.00 37.92 98 GLY A C 1
ATOM 733 O O . GLY A 1 102 ? 128.289 47.471 149.100 1.00 38.58 98 GLY A O 1
ATOM 734 N N . LYS A 1 103 ? 129.042 45.802 147.806 1.00 39.02 99 LYS A N 1
ATOM 735 C CA . LYS A 1 103 ? 129.610 46.693 146.798 1.00 39.56 99 LYS A CA 1
ATOM 736 C C . LYS A 1 103 ? 128.515 47.478 146.128 1.00 39.47 99 LYS A C 1
ATOM 737 O O . LYS A 1 103 ? 128.660 48.672 145.887 1.00 39.81 99 LYS A O 1
ATOM 743 N N . GLU A 1 104 ? 127.420 46.798 145.815 1.00 40.52 100 GLU A N 1
ATOM 744 C CA . GLU A 1 104 ? 126.307 47.453 145.163 1.00 42.29 100 GLU A CA 1
ATOM 745 C C . GLU A 1 104 ? 125.482 48.251 146.170 1.00 41.17 100 GLU A C 1
ATOM 746 O O . GLU A 1 104 ? 124.989 49.336 145.861 1.00 42.25 100 GLU A O 1
ATOM 752 N N . LEU A 1 105 ? 125.352 47.727 147.383 1.00 39.59 101 LEU A N 1
ATOM 753 C CA . LEU A 1 105 ? 124.570 48.396 148.415 1.00 37.80 101 LEU A CA 1
ATOM 754 C C . LEU A 1 105 ? 125.140 49.770 148.784 1.00 37.21 101 LEU A C 1
ATOM 755 O O . LEU A 1 105 ? 124.392 50.725 149.005 1.00 37.93 101 LEU A O 1
ATOM 760 N N . PHE A 1 106 ? 126.463 49.871 148.849 1.00 34.91 102 PHE A N 1
ATOM 761 C CA . PHE A 1 106 ? 127.100 51.136 149.179 1.00 33.30 102 PHE A CA 1
ATOM 762 C C . PHE A 1 106 ? 127.547 51.913 147.930 1.00 32.89 102 PHE A C 1
ATOM 763 O O . PHE A 1 106 ? 128.457 52.749 147.992 1.00 31.48 102 PHE A O 1
ATOM 771 N N . GLY A 1 107 ? 126.889 51.636 146.805 1.00 32.10 103 GLY A N 1
ATOM 772 C CA . GLY A 1 107 ? 127.213 52.305 145.555 1.00 32.51 103 GLY A CA 1
ATOM 773 C C . GLY A 1 107 ? 126.998 53.804 145.632 1.00 32.37 103 GLY A C 1
ATOM 774 O O . GLY A 1 107 ? 126.007 54.270 146.200 1.00 32.13 103 GLY A O 1
ATOM 775 N N . SER A 1 108 ? 127.921 54.565 145.058 1.00 31.51 104 SER A N 1
ATOM 776 C CA . SER A 1 108 ? 127.825 56.018 145.102 1.00 33.06 104 SER A CA 1
ATOM 777 C C . SER A 1 108 ? 126.625 56.592 144.351 1.00 33.82 104 SER A C 1
ATOM 778 O O . SER A 1 108 ? 126.188 57.712 144.623 1.00 32.40 104 SER A O 1
ATOM 781 N N . ALA A 1 109 ? 126.096 55.824 143.407 1.00 34.58 105 ALA A N 1
ATOM 782 C CA . ALA A 1 109 ? 124.961 56.272 142.617 1.00 34.38 105 ALA A CA 1
ATOM 783 C C . ALA A 1 109 ? 123.615 55.723 143.080 1.00 36.07 105 ALA A C 1
ATOM 784 O O . ALA A 1 109 ? 122.617 55.871 142.366 1.00 35.14 105 ALA A O 1
ATOM 786 N N . VAL A 1 110 ? 123.581 55.080 144.250 1.00 37.11 106 VAL A N 1
ATOM 787 C CA . VAL A 1 110 ? 122.326 54.521 144.760 1.00 38.93 106 VAL A CA 1
ATOM 788 C C . VAL A 1 110 ? 121.508 55.616 145.432 1.00 41.03 106 VAL A C 1
ATOM 789 O O . VAL A 1 110 ? 121.867 56.108 146.501 1.00 42.82 106 VAL A O 1
ATOM 793 N N . GLU A 1 111 ? 120.410 55.999 144.793 1.00 42.59 107 GLU A N 1
ATOM 794 C CA . GLU A 1 111 ? 119.546 57.039 145.331 1.00 44.30 107 GLU A CA 1
ATOM 795 C C . GLU A 1 111 ? 118.929 56.570 146.640 1.00 43.87 107 GLU A C 1
ATOM 796 O O . GLU A 1 111 ? 118.968 57.272 147.652 1.00 42.36 107 GLU A O 1
ATOM 802 N N . GLN A 1 112 ? 118.368 55.369 146.612 1.00 43.88 108 GLN A N 1
ATOM 803 C CA . GLN A 1 112 ? 117.736 54.809 147.787 1.00 44.77 108 GLN A CA 1
ATOM 804 C C . GLN A 1 112 ? 118.023 53.323 147.957 1.00 43.62 108 GLN A C 1
ATOM 805 O O . GLN A 1 112 ? 117.992 52.556 146.993 1.00 44.73 108 GLN A O 1
ATOM 811 N N . ALA A 1 113 ? 118.304 52.918 149.188 1.00 40.64 109 ALA A N 1
ATOM 812 C CA . ALA A 1 113 ? 118.584 51.522 149.474 1.00 37.66 109 ALA A CA 1
ATOM 813 C C . ALA A 1 113 ? 117.601 51.035 150.524 1.00 36.49 109 ALA A C 1
ATOM 814 O O . ALA A 1 113 ? 117.236 51.777 151.429 1.00 36.39 109 ALA A O 1
ATOM 816 N N . SER A 1 114 ? 117.157 49.793 150.401 1.00 35.58 110 SER A N 1
ATOM 817 C CA . SER A 1 114 ? 116.229 49.257 151.381 1.00 36.18 110 SER A CA 1
ATOM 818 C C . SER A 1 114 ? 116.297 47.739 151.457 1.00 35.98 110 SER A C 1
ATOM 819 O O . SER A 1 114 ? 116.699 47.079 150.502 1.00 36.34 110 SER A O 1
ATOM 822 N N . LEU A 1 115 ? 115.925 47.195 152.611 1.00 35.68 111 LEU A N 1
ATOM 823 C CA . LEU A 1 115 ? 115.952 45.758 152.811 1.00 36.38 111 LEU A CA 1
ATOM 824 C C . LEU A 1 115 ? 114.655 45.263 153.408 1.00 37.23 111 LEU A C 1
ATOM 825 O O . LEU A 1 115 ? 114.072 45.910 154.279 1.00 37.16 111 LEU A O 1
ATOM 830 N N . GLN A 1 116 ? 114.202 44.114 152.919 1.00 38.71 112 GLN A N 1
ATOM 831 C CA . GLN A 1 116 ? 112.980 43.497 153.413 1.00 41.41 112 GLN A CA 1
ATOM 832 C C . GLN A 1 116 ? 113.253 42.055 153.774 1.00 41.06 112 GLN A C 1
ATOM 833 O O . GLN A 1 116 ? 114.000 41.358 153.081 1.00 40.88 112 GLN A O 1
ATOM 839 N N . PHE A 1 117 ? 112.639 41.611 154.863 1.00 40.20 113 PHE A N 1
ATOM 840 C CA . PHE A 1 117 ? 112.829 40.252 155.318 1.00 39.42 113 PHE A CA 1
ATOM 841 C C . PHE A 1 117 ? 111.503 39.520 155.343 1.00 40.99 113 PHE A C 1
ATOM 842 O O . PHE A 1 117 ? 110.467 40.099 155.671 1.00 40.78 113 PHE A O 1
ATOM 850 N N . TYR A 1 118 ? 111.539 38.251 154.957 1.00 43.28 114 TYR A N 1
ATOM 851 C CA . TYR A 1 118 ? 110.335 37.441 154.886 1.00 45.86 114 TYR A CA 1
ATOM 852 C C . TYR A 1 118 ? 110.529 36.073 155.478 1.00 48.55 114 TYR A C 1
ATOM 853 O O . TYR A 1 118 ? 111.632 35.679 155.850 1.00 48.45 114 TYR A O 1
ATOM 862 N N . LYS A 1 119 ? 109.424 35.344 155.531 1.00 52.16 115 LYS A N 1
ATOM 863 C CA . LYS A 1 119 ? 109.404 33.985 156.025 1.00 54.82 115 LYS A CA 1
ATOM 864 C C . LYS A 1 119 ? 108.110 33.393 155.511 1.00 56.39 115 LYS A C 1
ATOM 865 O O . LYS A 1 119 ? 107.197 34.120 155.121 1.00 55.82 115 LYS A O 1
ATOM 871 N N . ARG A 1 120 ? 108.040 32.073 155.494 1.00 59.05 116 ARG A N 1
ATOM 872 C CA . ARG A 1 120 ? 106.846 31.395 155.033 1.00 62.32 116 ARG A CA 1
ATOM 873 C C . ARG A 1 120 ? 105.833 31.347 156.169 1.00 65.46 116 ARG A C 1
ATOM 874 O O . ARG A 1 120 ? 106.213 31.315 157.341 1.00 65.13 116 ARG A O 1
ATOM 882 N N . PRO A 1 121 ? 104.527 31.377 155.837 1.00 68.81 117 PRO A N 1
ATOM 883 C CA . PRO A 1 121 ? 103.444 31.334 156.829 1.00 70.56 117 PRO A CA 1
ATOM 884 C C . PRO A 1 121 ? 103.417 30.036 157.639 1.00 72.33 117 PRO A C 1
ATOM 885 O O . PRO A 1 121 ? 102.484 29.784 158.400 1.00 73.55 117 PRO A O 1
ATOM 889 N N . GLN A 1 122 ? 104.452 29.221 157.466 1.00 73.89 118 GLN A N 1
ATOM 890 C CA . GLN A 1 122 ? 104.583 27.953 158.172 1.00 75.01 118 GLN A CA 1
ATOM 891 C C . GLN A 1 122 ? 106.005 27.839 158.709 1.00 75.49 118 GLN A C 1
ATOM 892 O O . GLN A 1 122 ? 106.897 28.570 158.276 1.00 75.56 118 GLN A O 1
ATOM 898 N N . GLY A 1 123 ? 106.205 26.913 159.642 1.00 75.77 119 GLY A N 1
ATOM 899 C CA . GLY A 1 123 ? 107.514 26.693 160.234 1.00 75.75 119 GLY A CA 1
ATOM 900 C C . GLY A 1 123 ? 108.536 27.809 160.066 1.00 75.41 119 GLY A C 1
ATOM 901 O O . GLY A 1 123 ? 109.143 27.962 158.999 1.00 75.47 119 GLY A O 1
ATOM 902 N N . GLY A 1 124 ? 108.732 28.590 161.123 1.00 73.81 120 GLY A N 1
ATOM 903 C CA . GLY A 1 124 ? 109.698 29.668 161.056 1.00 71.86 120 GLY A CA 1
ATOM 904 C C . GLY A 1 124 ? 109.459 30.780 162.056 1.00 70.33 120 GLY A C 1
ATOM 905 O O . GLY A 1 124 ? 108.603 31.639 161.842 1.00 70.84 120 GLY A O 1
ATOM 906 N N . SER A 1 125 ? 110.205 30.763 163.157 1.00 68.57 121 SER A N 1
ATOM 907 C CA . SER A 1 125 ? 110.078 31.805 164.170 1.00 65.94 121 SER A CA 1
ATOM 908 C C . SER A 1 125 ? 110.631 33.075 163.548 1.00 63.52 121 SER A C 1
ATOM 909 O O . SER A 1 125 ? 109.972 34.116 163.540 1.00 63.36 121 SER A O 1
ATOM 912 N N . ARG A 1 126 ? 111.845 32.971 163.009 1.00 59.65 122 ARG A N 1
ATOM 913 C CA . ARG A 1 126 ? 112.512 34.117 162.401 1.00 56.94 122 ARG A CA 1
ATOM 914 C C . ARG A 1 126 ? 112.461 34.175 160.869 1.00 53.66 122 ARG A C 1
ATOM 915 O O . ARG A 1 126 ? 112.137 33.184 160.200 1.00 53.39 122 ARG A O 1
ATOM 923 N N . PRO A 1 127 ? 112.781 35.351 160.298 1.00 49.48 123 PRO A N 1
ATOM 924 C CA . PRO A 1 127 ? 112.774 35.538 158.849 1.00 47.07 123 PRO A CA 1
ATOM 925 C C . PRO A 1 127 ? 113.656 34.487 158.192 1.00 45.49 123 PRO A C 1
ATOM 926 O O . PRO A 1 127 ? 114.613 34.011 158.801 1.00 44.16 123 PRO A O 1
ATOM 930 N N . GLU A 1 128 ? 113.330 34.126 156.955 1.00 44.12 124 GLU A N 1
ATOM 931 C CA . GLU A 1 128 ? 114.106 33.133 156.223 1.00 42.31 124 GLU A CA 1
ATOM 932 C C . GLU A 1 128 ? 114.770 33.749 155.007 1.00 39.92 124 GLU A C 1
ATOM 933 O O . GLU A 1 128 ? 115.761 33.229 154.508 1.00 39.85 124 GLU A O 1
ATOM 939 N N . PHE A 1 129 ? 114.231 34.858 154.524 1.00 37.33 125 PHE A N 1
ATOM 940 C CA . PHE A 1 129 ? 114.814 35.481 153.349 1.00 36.82 125 PHE A CA 1
ATOM 941 C C . PHE A 1 129 ? 114.913 36.992 153.456 1.00 36.48 125 PHE A C 1
ATOM 942 O O . PHE A 1 129 ? 114.292 37.622 154.316 1.00 36.46 125 PHE A O 1
ATOM 950 N N . VAL A 1 130 ? 115.709 37.562 152.560 1.00 35.72 126 VAL A N 1
ATOM 951 C CA . VAL A 1 130 ? 115.877 38.998 152.494 1.00 34.71 126 VAL A CA 1
ATOM 952 C C . VAL A 1 130 ? 115.819 39.393 151.036 1.00 34.57 126 VAL A C 1
ATOM 953 O O . VAL A 1 130 ? 116.128 38.598 150.147 1.00 32.49 126 VAL A O 1
ATOM 957 N N . LYS A 1 131 ? 115.401 40.625 150.802 1.00 35.75 127 LYS A N 1
ATOM 958 C CA . LYS A 1 131 ? 115.334 41.160 149.465 1.00 38.28 127 LYS A CA 1
ATOM 959 C C . LYS A 1 131 ? 115.903 42.563 149.506 1.00 38.71 127 LYS A C 1
ATOM 960 O O . LYS A 1 131 ? 115.283 43.453 150.080 1.00 38.71 127 LYS A O 1
ATOM 966 N N . LEU A 1 132 ? 117.087 42.762 148.929 1.00 39.80 128 LEU A N 1
ATOM 967 C CA . LEU A 1 132 ? 117.680 44.099 148.902 1.00 41.42 128 LEU A CA 1
ATOM 968 C C . LEU A 1 132 ? 117.247 44.776 147.625 1.00 41.37 128 LEU A C 1
ATOM 969 O O . LEU A 1 132 ? 117.124 44.131 146.590 1.00 42.95 128 LEU A O 1
ATOM 974 N N . THR A 1 133 ? 117.015 46.077 147.702 1.00 40.83 129 THR A N 1
ATOM 975 C CA . THR A 1 133 ? 116.615 46.843 146.542 1.00 40.54 129 THR A CA 1
ATOM 976 C C . THR A 1 133 ? 117.422 48.128 146.462 1.00 40.91 129 THR A C 1
ATOM 977 O O . THR A 1 133 ? 117.625 48.808 147.467 1.00 41.66 129 THR A O 1
ATOM 989 N N . GLU A 1 135 ? 117.739 51.706 144.162 1.00 41.05 131 GLU A N 1
ATOM 990 C CA . GLU A 1 135 ? 117.136 52.587 143.174 1.00 41.37 131 GLU A CA 1
ATOM 991 C C . GLU A 1 135 ? 118.175 53.646 142.876 1.00 41.04 131 GLU A C 1
ATOM 992 O O . GLU A 1 135 ? 118.649 54.325 143.786 1.00 42.09 131 GLU A O 1
ATOM 998 N N . TYR A 1 136 ? 118.515 53.802 141.602 1.00 39.18 132 TYR A N 1
ATOM 999 C CA . TYR A 1 136 ? 119.560 54.737 141.215 1.00 37.98 132 TYR A CA 1
ATOM 1000 C C . TYR A 1 136 ? 119.188 56.164 140.814 1.00 37.68 132 TYR A C 1
ATOM 1001 O O . TYR A 1 136 ? 118.020 56.480 140.590 1.00 36.64 132 TYR A O 1
ATOM 1010 N N . ASP A 1 137 ? 120.220 57.009 140.735 1.00 38.41 133 ASP A N 1
ATOM 1011 C CA . ASP A 1 137 ? 120.128 58.419 140.337 1.00 38.82 133 ASP A CA 1
ATOM 1012 C C . ASP A 1 137 ? 119.350 58.647 139.061 1.00 39.65 133 ASP A C 1
ATOM 1013 O O . ASP A 1 137 ? 118.477 59.506 138.988 1.00 41.52 133 ASP A O 1
ATOM 1018 N N . ASP A 1 138 ? 119.725 57.907 138.030 1.00 39.02 134 ASP A N 1
ATOM 1019 C CA . ASP A 1 138 ? 119.086 58.032 136.740 1.00 39.33 134 ASP A CA 1
ATOM 1020 C C . ASP A 1 138 ? 117.557 57.959 136.839 1.00 39.60 134 ASP A C 1
ATOM 1021 O O . ASP A 1 138 ? 116.857 58.195 135.852 1.00 39.27 134 ASP A O 1
ATOM 1026 N N . LYS A 1 139 ? 117.046 57.635 138.026 1.00 38.84 135 LYS A N 1
ATOM 1027 C CA . LYS A 1 139 ? 115.608 57.545 138.245 1.00 39.80 135 LYS A CA 1
ATOM 1028 C C . LYS A 1 139 ? 114.981 56.546 137.310 1.00 39.42 135 LYS A C 1
ATOM 1029 O O . LYS A 1 139 ? 113.822 56.676 136.940 1.00 38.85 135 LYS A O 1
ATOM 1035 N N . VAL A 1 140 ? 115.749 55.532 136.942 1.00 41.01 136 VAL A N 1
ATOM 1036 C CA . VAL A 1 140 ? 115.279 54.525 136.012 1.00 40.77 136 VAL A CA 1
ATOM 1037 C C . VAL A 1 140 ? 115.795 53.140 136.351 1.00 42.00 136 VAL A C 1
ATOM 1038 O O . VAL A 1 140 ? 115.062 52.158 136.266 1.00 43.51 136 VAL A O 1
ATOM 1042 N N . SER A 1 141 ? 117.060 53.056 136.736 1.00 42.55 137 SER A N 1
ATOM 1043 C CA . SER A 1 141 ? 117.651 51.764 137.049 1.00 43.77 137 SER A CA 1
ATOM 1044 C C . SER A 1 141 ? 117.369 51.263 138.468 1.00 44.05 137 SER A C 1
ATOM 1045 O O . SER A 1 141 ? 117.432 52.018 139.435 1.00 44.55 137 SER A O 1
ATOM 1048 N N . LYS A 1 142 ? 117.047 49.981 138.580 1.00 44.76 138 LYS A N 1
ATOM 1049 C CA . LYS A 1 142 ? 116.785 49.371 139.876 1.00 47.08 138 LYS A CA 1
ATOM 1050 C C . LYS A 1 142 ? 117.331 47.955 139.933 1.00 46.27 138 LYS A C 1
ATOM 1051 O O . LYS A 1 142 ? 117.433 47.271 138.918 1.00 47.78 138 LYS A O 1
ATOM 1057 N N . SER A 1 143 ? 117.681 47.519 141.133 1.00 44.12 139 SER A N 1
ATOM 1058 C CA . SER A 1 143 ? 118.185 46.177 141.332 1.00 41.51 139 SER A CA 1
ATOM 1059 C C . SER A 1 143 ? 117.507 45.576 142.539 1.00 40.70 139 SER A C 1
ATOM 1060 O O . SER A 1 143 ? 117.355 46.224 143.565 1.00 40.73 139 SER A O 1
ATOM 1063 N N . HIS A 1 144 ? 117.061 44.337 142.394 1.00 40.55 140 HIS A N 1
ATOM 1064 C CA . HIS A 1 144 ? 116.431 43.632 143.487 1.00 39.20 140 HIS A CA 1
ATOM 1065 C C . HIS A 1 144 ? 117.137 42.302 143.617 1.00 37.96 140 HIS A C 1
ATOM 1066 O O . HIS A 1 144 ? 117.237 41.548 142.656 1.00 38.07 140 HIS A O 1
ATOM 1073 N N . HIS A 1 145 ? 117.654 42.030 144.805 1.00 36.51 141 HIS A N 1
ATOM 1074 C CA . HIS A 1 145 ? 118.323 40.771 145.059 1.00 36.33 141 HIS A CA 1
ATOM 1075 C C . HIS A 1 145 ? 117.527 40.036 146.139 1.00 35.16 141 HIS A C 1
ATOM 1076 O O . HIS A 1 145 ? 117.116 40.628 147.134 1.00 34.82 141 HIS A O 1
ATOM 1083 N N . THR A 1 146 ? 117.284 38.753 145.913 1.00 33.45 142 THR A N 1
ATOM 1084 C CA . THR A 1 146 ? 116.548 37.935 146.858 1.00 33.35 142 THR A CA 1
ATOM 1085 C C . THR A 1 146 ? 117.459 36.816 147.325 1.00 34.76 142 THR A C 1
ATOM 1086 O O . THR A 1 146 ? 117.970 36.036 146.516 1.00 35.24 142 THR A O 1
ATOM 1090 N N . CYS A 1 147 ? 117.670 36.739 148.633 1.00 35.30 143 CYS A N 1
ATOM 1091 C CA . CYS A 1 147 ? 118.551 35.719 149.171 1.00 36.63 143 CYS A CA 1
ATOM 1092 C C . CYS A 1 147 ? 117.944 34.990 150.344 1.00 36.54 143 CYS A C 1
ATOM 1093 O O . CYS A 1 147 ? 116.859 35.317 150.833 1.00 36.83 143 CYS A O 1
ATOM 1096 N N . ALA A 1 148 ? 118.683 33.994 150.801 1.00 35.09 144 ALA A N 1
ATOM 1097 C CA . ALA A 1 148 ? 118.284 33.222 151.950 1.00 33.09 144 ALA A CA 1
ATOM 1098 C C . ALA A 1 148 ? 119.161 33.769 153.060 1.00 32.17 144 ALA A C 1
ATOM 1099 O O . ALA A 1 148 ? 120.289 34.188 152.811 1.00 30.76 144 ALA A O 1
ATOM 1101 N N . LEU A 1 149 ? 118.633 33.788 154.277 1.00 32.86 145 LEU A N 1
ATOM 1102 C CA . LEU A 1 149 ? 119.390 34.249 155.429 1.00 31.35 145 LEU A CA 1
ATOM 1103 C C . LEU A 1 149 ? 120.240 33.079 155.899 1.00 31.76 145 LEU A C 1
ATOM 1104 O O . LEU A 1 149 ? 120.030 31.936 155.494 1.00 30.40 145 LEU A O 1
ATOM 1117 N N . PRO A 1 151 ? 122.140 30.650 159.027 1.00 38.16 147 PRO A N 1
ATOM 1118 C CA . PRO A 1 151 ? 121.849 30.151 160.373 1.00 37.96 147 PRO A CA 1
ATOM 1119 C C . PRO A 1 151 ? 122.137 31.347 161.265 1.00 38.37 147 PRO A C 1
ATOM 1120 O O . PRO A 1 151 ? 123.189 31.975 161.136 1.00 38.12 147 PRO A O 1
ATOM 1124 N N . TYR A 1 152 ? 121.223 31.677 162.164 1.00 39.54 148 TYR A N 1
ATOM 1125 C CA . TYR A 1 152 ? 121.438 32.856 162.983 1.00 41.14 148 TYR A CA 1
ATOM 1126 C C . TYR A 1 152 ? 122.742 32.946 163.760 1.00 41.62 148 TYR A C 1
ATOM 1127 O O . TYR A 1 152 ? 123.320 31.940 164.178 1.00 42.05 148 TYR A O 1
ATOM 1144 N N . PRO A 1 154 ? 124.892 35.949 166.526 1.00 43.88 150 PRO A N 1
ATOM 1145 C CA . PRO A 1 154 ? 124.636 37.110 167.381 1.00 44.08 150 PRO A CA 1
ATOM 1146 C C . PRO A 1 154 ? 125.108 38.369 166.670 1.00 44.57 150 PRO A C 1
ATOM 1147 O O . PRO A 1 154 ? 125.883 38.297 165.723 1.00 44.63 150 PRO A O 1
ATOM 1151 N N . PRO A 1 155 ? 124.636 39.538 167.105 1.00 45.13 151 PRO A N 1
ATOM 1152 C CA . PRO A 1 155 ? 125.093 40.757 166.438 1.00 47.01 151 PRO A CA 1
ATOM 1153 C C . PRO A 1 155 ? 126.599 40.919 166.674 1.00 48.69 151 PRO A C 1
ATOM 1154 O O . PRO A 1 155 ? 127.052 40.919 167.816 1.00 49.82 151 PRO A O 1
ATOM 1158 N N . ALA A 1 156 ? 127.375 41.038 165.603 1.00 50.06 152 ALA A N 1
ATOM 1159 C CA . ALA A 1 156 ? 128.819 41.189 165.742 1.00 52.01 152 ALA A CA 1
ATOM 1160 C C . ALA A 1 156 ? 129.123 42.358 166.661 1.00 53.58 152 ALA A C 1
ATOM 1161 O O . ALA A 1 156 ? 129.974 42.274 167.553 1.00 52.02 152 ALA A O 1
ATOM 1163 N N . SER A 1 157 ? 128.408 43.452 166.421 1.00 57.26 153 SER A N 1
ATOM 1164 C CA . SER A 1 157 ? 128.547 44.681 167.197 1.00 59.56 153 SER A CA 1
ATOM 1165 C C . SER A 1 157 ? 127.826 44.506 168.527 1.00 59.75 153 SER A C 1
ATOM 1166 O O . SER A 1 157 ? 126.919 45.264 168.867 1.00 58.46 153 SER A O 1
ATOM 1169 N N . ASP A 1 158 ? 128.241 43.489 169.270 1.00 61.56 154 ASP A N 1
ATOM 1170 C CA . ASP A 1 158 ? 127.638 43.187 170.554 1.00 62.58 154 ASP A CA 1
ATOM 1171 C C . ASP A 1 158 ? 128.687 42.525 171.434 1.00 62.27 154 ASP A C 1
ATOM 1172 O O . ASP A 1 158 ? 128.672 42.689 172.651 1.00 63.78 154 ASP A O 1
ATOM 1177 N N . ARG A 1 159 ? 129.604 41.789 170.811 1.00 61.25 155 ARG A N 1
ATOM 1178 C CA . ARG A 1 159 ? 130.679 41.099 171.528 1.00 59.78 155 ARG A CA 1
ATOM 1179 C C . ARG A 1 159 ? 131.398 41.957 172.594 1.00 59.90 155 ARG A C 1
ATOM 1180 O O . ARG A 1 159 ? 132.020 41.426 173.523 1.00 59.11 155 ARG A O 1
ATOM 1188 N N . LEU A 1 160 ? 131.296 43.278 172.471 1.00 59.39 156 LEU A N 1
ATOM 1189 C CA . LEU A 1 160 ? 131.965 44.187 173.401 1.00 58.54 156 LEU A CA 1
ATOM 1190 C C . LEU A 1 160 ? 131.052 44.906 174.381 1.00 59.56 156 LEU A C 1
ATOM 1191 O O . LEU A 1 160 ? 131.393 45.989 174.858 1.00 59.81 156 LEU A O 1
ATOM 1196 N N . ARG A 1 161 ? 129.912 44.314 174.709 1.00 61.20 157 ARG A N 1
ATOM 1197 C CA . ARG A 1 161 ? 128.983 44.992 175.605 1.00 63.18 157 ARG A CA 1
ATOM 1198 C C . ARG A 1 161 ? 129.319 44.936 177.094 1.00 63.22 157 ARG A C 1
ATOM 1199 O O . ARG A 1 161 ? 129.062 45.896 177.823 1.00 62.73 157 ARG A O 1
ATOM 1207 N N . ASN A 1 162 ? 129.890 43.825 177.549 1.00 62.51 158 ASN A N 1
ATOM 1208 C CA . ASN A 1 162 ? 130.247 43.688 178.958 1.00 61.98 158 ASN A CA 1
ATOM 1209 C C . ASN A 1 162 ? 131.670 44.158 179.210 1.00 60.92 158 ASN A C 1
ATOM 1210 O O . ASN A 1 162 ? 132.036 44.496 180.330 1.00 61.10 158 ASN A O 1
ATOM 1215 N N . GLU A 1 163 ? 132.469 44.176 178.153 1.00 59.91 159 GLU A N 1
ATOM 1216 C CA . GLU A 1 163 ? 133.856 44.597 178.238 1.00 57.09 159 GLU A CA 1
ATOM 1217 C C . GLU A 1 163 ? 133.951 46.029 178.749 1.00 56.08 159 GLU A C 1
ATOM 1218 O O . GLU A 1 163 ? 133.156 46.883 178.366 1.00 55.99 159 GLU A O 1
ATOM 1224 N N . GLN A 1 164 ? 134.919 46.284 179.623 1.00 55.76 160 GLN A N 1
ATOM 1225 C CA . GLN A 1 164 ? 135.129 47.621 180.169 1.00 56.47 160 GLN A CA 1
ATOM 1226 C C . GLN A 1 164 ? 136.428 48.199 179.604 1.00 55.38 160 GLN A C 1
ATOM 1227 O O . GLN A 1 164 ? 137.511 47.644 179.794 1.00 54.94 160 GLN A O 1
ATOM 1241 N N . ILE A 1 166 ? 139.583 50.337 179.319 1.00 50.05 162 ILE A N 1
ATOM 1242 C CA . ILE A 1 166 ? 140.502 50.941 180.268 1.00 48.34 162 ILE A CA 1
ATOM 1243 C C . ILE A 1 166 ? 141.420 51.947 179.585 1.00 48.92 162 ILE A C 1
ATOM 1244 O O . ILE A 1 166 ? 142.282 52.559 180.228 1.00 49.84 162 ILE A O 1
ATOM 1249 N N . GLY A 1 167 ? 141.246 52.113 178.281 1.00 47.20 163 GLY A N 1
ATOM 1250 C CA . GLY A 1 167 ? 142.073 53.067 177.574 1.00 45.67 163 GLY A CA 1
ATOM 1251 C C . GLY A 1 167 ? 141.998 53.007 176.066 1.00 45.13 163 GLY A C 1
ATOM 1252 O O . GLY A 1 167 ? 141.626 51.987 175.483 1.00 45.20 163 GLY A O 1
ATOM 1253 N N . GLN A 1 168 ? 142.330 54.123 175.429 1.00 43.94 164 GLN A N 1
ATOM 1254 C CA . GLN A 1 168 ? 142.356 54.176 173.977 1.00 42.77 164 GLN A CA 1
ATOM 1255 C C . GLN A 1 168 ? 143.334 55.235 173.478 1.00 41.00 164 GLN A C 1
ATOM 1256 O O . GLN A 1 168 ? 143.349 56.370 173.950 1.00 40.36 164 GLN A O 1
ATOM 1262 N N . VAL A 1 169 ? 144.184 54.835 172.541 1.00 39.17 165 VAL A N 1
ATOM 1263 C CA . VAL A 1 169 ? 145.176 55.742 172.007 1.00 38.80 165 VAL A CA 1
ATOM 1264 C C . VAL A 1 169 ? 145.038 55.900 170.501 1.00 38.48 165 VAL A C 1
ATOM 1265 O O . VAL A 1 169 ? 144.931 54.921 169.760 1.00 37.88 165 VAL A O 1
ATOM 1269 N N . LEU A 1 170 ? 145.028 57.152 170.062 1.00 38.77 166 LEU A N 1
ATOM 1270 C CA . LEU A 1 170 ? 144.910 57.469 168.651 1.00 39.79 166 LEU A CA 1
ATOM 1271 C C . LEU A 1 170 ? 146.300 57.448 168.030 1.00 41.70 166 LEU A C 1
ATOM 1272 O O . LEU A 1 170 ? 147.286 57.837 168.664 1.00 42.12 166 LEU A O 1
ATOM 1277 N N . LEU A 1 171 ? 146.372 56.977 166.790 1.00 42.63 167 LEU A N 1
ATOM 1278 C CA . LEU A 1 171 ? 147.632 56.897 166.072 1.00 43.23 167 LEU A CA 1
ATOM 1279 C C . LEU A 1 171 ? 147.569 57.764 164.823 1.00 44.93 167 LEU A C 1
ATOM 1280 O O . LEU A 1 171 ? 146.668 57.599 164.007 1.00 46.32 167 LEU A O 1
ATOM 1293 N N . PRO A 1 173 ? 148.670 59.071 161.061 1.00 44.87 169 PRO A N 1
ATOM 1294 C CA . PRO A 1 173 ? 149.074 58.363 159.844 1.00 44.20 169 PRO A CA 1
ATOM 1295 C C . PRO A 1 173 ? 150.448 57.689 159.851 1.00 44.25 169 PRO A C 1
ATOM 1296 O O . PRO A 1 173 ? 150.543 56.467 159.756 1.00 43.88 169 PRO A O 1
ATOM 1300 N N . LYS A 1 174 ? 151.511 58.473 159.963 1.00 44.80 170 LYS A N 1
ATOM 1301 C CA . LYS A 1 174 ? 152.848 57.897 159.950 1.00 46.11 170 LYS A CA 1
ATOM 1302 C C . LYS A 1 174 ? 153.042 56.848 161.029 1.00 44.13 170 LYS A C 1
ATOM 1303 O O . LYS A 1 174 ? 153.704 55.838 160.798 1.00 44.10 170 LYS A O 1
ATOM 1309 N N . THR A 1 175 ? 152.458 57.076 162.199 1.00 41.57 171 THR A N 1
ATOM 1310 C CA . THR A 1 175 ? 152.587 56.130 163.300 1.00 39.21 171 THR A CA 1
ATOM 1311 C C . THR A 1 175 ? 151.858 54.835 163.006 1.00 37.26 171 THR A C 1
ATOM 1312 O O . THR A 1 175 ? 152.434 53.754 163.096 1.00 36.07 171 THR A O 1
ATOM 1316 N N . ALA A 1 176 ? 150.581 54.950 162.669 1.00 35.75 172 ALA A N 1
ATOM 1317 C CA . ALA A 1 176 ? 149.783 53.779 162.362 1.00 35.20 172 ALA A CA 1
ATOM 1318 C C . ALA A 1 176 ? 150.509 52.916 161.346 1.00 34.69 172 ALA A C 1
ATOM 1319 O O . ALA A 1 176 ? 150.683 51.718 161.545 1.00 36.05 172 ALA A O 1
ATOM 1321 N N . SER A 1 177 ? 150.950 53.548 160.266 1.00 34.87 173 SER A N 1
ATOM 1322 C CA . SER A 1 177 ? 151.646 52.873 159.182 1.00 34.36 173 SER A CA 1
ATOM 1323 C C . SER A 1 177 ? 152.916 52.154 159.636 1.00 34.01 173 SER A C 1
ATOM 1324 O O . SER A 1 177 ? 153.296 51.127 159.079 1.00 32.62 173 SER A O 1
ATOM 1327 N N . SER A 1 178 ? 153.586 52.696 160.640 1.00 34.93 174 SER A N 1
ATOM 1328 C CA . SER A 1 178 ? 154.781 52.046 161.145 1.00 36.45 174 SER A CA 1
ATOM 1329 C C . SER A 1 178 ? 154.339 50.765 161.814 1.00 36.60 174 SER A C 1
ATOM 1330 O O . SER A 1 178 ? 154.920 49.702 161.590 1.00 39.47 174 SER A O 1
ATOM 1333 N N . LEU A 1 179 ? 153.304 50.874 162.639 1.00 34.88 175 LEU A N 1
ATOM 1334 C CA . LEU A 1 179 ? 152.789 49.725 163.354 1.00 33.55 175 LEU A CA 1
ATOM 1335 C C . LEU A 1 179 ? 152.323 48.665 162.362 1.00 33.76 175 LEU A C 1
ATOM 1336 O O . LEU A 1 179 ? 152.693 47.498 162.461 1.00 32.60 175 LEU A O 1
ATOM 1341 N N . GLN A 1 180 ? 151.520 49.080 161.394 1.00 34.50 176 GLN A N 1
ATOM 1342 C CA . GLN A 1 180 ? 151.005 48.152 160.399 1.00 37.45 176 GLN A CA 1
ATOM 1343 C C . GLN A 1 180 ? 152.104 47.377 159.674 1.00 38.77 176 GLN A C 1
ATOM 1344 O O . GLN A 1 180 ? 152.016 46.157 159.519 1.00 39.09 176 GLN A O 1
ATOM 1350 N N . LYS A 1 181 ? 153.134 48.087 159.224 1.00 40.17 177 LYS A N 1
ATOM 1351 C CA . LYS A 1 181 ? 154.233 47.453 158.515 1.00 39.75 177 LYS A CA 1
ATOM 1352 C C . LYS A 1 181 ? 154.954 46.505 159.449 1.00 39.87 177 LYS A C 1
ATOM 1353 O O . LYS A 1 181 ? 155.334 45.406 159.058 1.00 39.63 177 LYS A O 1
ATOM 1359 N N . TRP A 1 182 ? 155.149 46.938 160.688 1.00 40.18 178 TRP A N 1
ATOM 1360 C CA . TRP A 1 182 ? 155.822 46.097 161.657 1.00 41.39 178 TRP A CA 1
ATOM 1361 C C . TRP A 1 182 ? 155.006 44.822 161.839 1.00 42.66 178 TRP A C 1
ATOM 1362 O O . TRP A 1 182 ? 155.554 43.722 161.896 1.00 43.90 178 TRP A O 1
ATOM 1373 N N . ALA A 1 183 ? 153.690 44.979 161.921 1.00 42.64 179 ALA A N 1
ATOM 1374 C CA . ALA A 1 183 ? 152.799 43.848 162.110 1.00 42.59 179 ALA A CA 1
ATOM 1375 C C . ALA A 1 183 ? 152.858 42.877 160.939 1.00 43.29 179 ALA A C 1
ATOM 1376 O O . ALA A 1 183 ? 152.882 41.658 161.138 1.00 44.46 179 ALA A O 1
ATOM 1378 N N . ARG A 1 184 ? 152.883 43.404 159.719 1.00 43.42 180 ARG A N 1
ATOM 1379 C CA . ARG A 1 184 ? 152.940 42.540 158.550 1.00 44.63 180 ARG A CA 1
ATOM 1380 C C . ARG A 1 184 ? 154.235 41.761 158.550 1.00 43.96 180 ARG A C 1
ATOM 1381 O O . ARG A 1 184 ? 154.277 40.590 158.189 1.00 43.92 180 ARG A O 1
ATOM 1389 N N . GLN A 1 185 ? 155.294 42.412 158.994 1.00 44.92 181 GLN A N 1
ATOM 1390 C CA . GLN A 1 185 ? 156.588 41.773 159.057 1.00 44.91 181 GLN A CA 1
ATOM 1391 C C . GLN A 1 185 ? 156.565 40.613 160.033 1.00 44.32 181 GLN A C 1
ATOM 1392 O O . GLN A 1 185 ? 157.230 39.612 159.802 1.00 46.65 181 GLN A O 1
ATOM 1398 N N . GLN A 1 186 ? 155.805 40.731 161.118 1.00 42.85 182 GLN A N 1
ATOM 1399 C CA . GLN A 1 186 ? 155.747 39.641 162.091 1.00 41.94 182 GLN A CA 1
ATOM 1400 C C . GLN A 1 186 ? 154.993 38.446 161.511 1.00 40.66 182 GLN A C 1
ATOM 1401 O O . GLN A 1 186 ? 154.806 37.420 162.166 1.00 36.98 182 GLN A O 1
ATOM 1407 N N . GLY A 1 187 ? 154.560 38.600 160.268 1.00 40.30 183 GLY A N 1
ATOM 1408 C CA . GLY A 1 187 ? 153.860 37.534 159.586 1.00 41.71 183 GLY A CA 1
ATOM 1409 C C . GLY A 1 187 ? 152.729 36.851 160.323 1.00 42.36 183 GLY A C 1
ATOM 1410 O O . GLY A 1 187 ? 151.727 37.485 160.663 1.00 45.03 183 GLY A O 1
ATOM 1411 N N . SER A 1 188 ? 152.891 35.556 160.572 1.00 41.05 184 SER A N 1
ATOM 1412 C CA . SER A 1 188 ? 151.856 34.775 161.234 1.00 41.73 184 SER A CA 1
ATOM 1413 C C . SER A 1 188 ? 152.075 34.536 162.722 1.00 41.37 184 SER A C 1
ATOM 1414 O O . SER A 1 188 ? 151.381 33.720 163.344 1.00 42.48 184 SER A O 1
ATOM 1417 N N . GLY A 1 189 ? 153.032 35.249 163.297 1.00 39.15 185 GLY A N 1
ATOM 1418 C CA . GLY A 1 189 ? 153.279 35.092 164.715 1.00 37.28 185 GLY A CA 1
ATOM 1419 C C . GLY A 1 189 ? 152.248 35.871 165.501 1.00 36.28 185 GLY A C 1
ATOM 1420 O O . GLY A 1 189 ? 151.293 36.401 164.938 1.00 37.40 185 GLY A O 1
ATOM 1421 N N . GLY A 1 190 ? 152.439 35.946 166.808 1.00 35.80 186 GLY A N 1
ATOM 1422 C CA . GLY A 1 190 ? 151.504 36.672 167.644 1.00 34.49 186 GLY A CA 1
ATOM 1423 C C . GLY A 1 190 ? 152.176 37.908 168.192 1.00 34.76 186 GLY A C 1
ATOM 1424 O O . GLY A 1 190 ? 153.402 37.962 168.307 1.00 35.42 186 GLY A O 1
ATOM 1425 N N . VAL A 1 191 ? 151.374 38.907 168.532 1.00 33.95 187 VAL A N 1
ATOM 1426 C CA . VAL A 1 191 ? 151.896 40.152 169.058 1.00 32.77 187 VAL A CA 1
ATOM 1427 C C . VAL A 1 191 ? 151.482 40.346 170.501 1.00 34.47 187 VAL A C 1
ATOM 1428 O O . VAL A 1 191 ? 150.323 40.163 170.855 1.00 35.04 187 VAL A O 1
ATOM 1432 N N . LYS A 1 192 ? 152.444 40.699 171.341 1.00 36.39 188 LYS A N 1
ATOM 1433 C CA . LYS A 1 192 ? 152.152 40.957 172.732 1.00 38.44 188 LYS A CA 1
ATOM 1434 C C . LYS A 1 192 ? 152.109 42.478 172.846 1.00 38.76 188 LYS A C 1
ATOM 1435 O O . LYS A 1 192 ? 153.138 43.160 172.791 1.00 38.42 188 LYS A O 1
ATOM 1441 N N . VAL A 1 193 ? 150.895 43.000 172.962 1.00 39.39 189 VAL A N 1
ATOM 1442 C CA . VAL A 1 193 ? 150.670 44.430 173.077 1.00 39.58 189 VAL A CA 1
ATOM 1443 C C . VAL A 1 193 ? 150.618 44.822 174.543 1.00 40.98 189 VAL A C 1
ATOM 1444 O O . VAL A 1 193 ? 149.895 44.216 175.333 1.00 40.82 189 VAL A O 1
ATOM 1448 N N . THR A 1 194 ? 151.397 45.834 174.903 1.00 42.35 190 THR A N 1
ATOM 1449 C CA . THR A 1 194 ? 151.444 46.304 176.278 1.00 44.23 190 THR A CA 1
ATOM 1450 C C . THR A 1 194 ? 151.076 47.773 176.334 1.00 44.32 190 THR A C 1
ATOM 1451 O O . THR A 1 194 ? 151.554 48.568 175.531 1.00 45.02 190 THR A O 1
ATOM 1455 N N . LEU A 1 195 ? 150.202 48.095 177.237 1.00 44.70 191 LEU A N 1
ATOM 1456 C CA . LEU A 1 195 ? 149.806 49.484 177.486 1.00 45.13 191 LEU A CA 1
ATOM 1457 C C . LEU A 1 195 ? 150.341 49.972 178.831 1.00 46.83 191 LEU A C 1
ATOM 1458 O O . LEU A 1 195 ? 150.036 49.311 179.822 1.00 46.75 191 LEU A O 1
ATOM 1463 N N . ASN A 1 196 ? 151.176 50.960 178.827 1.00 49.64 192 ASN A N 1
ATOM 1464 C CA . ASN A 1 196 ? 151.775 51.403 180.080 1.00 51.51 192 ASN A CA 1
ATOM 1465 C C . ASN A 1 196 ? 151.447 52.856 180.411 1.00 52.16 192 ASN A C 1
ATOM 1466 O O . ASN A 1 196 ? 151.985 53.775 179.800 1.00 52.71 192 ASN A O 1
ATOM 1471 N N . PRO A 1 197 ? 150.560 53.080 181.392 1.00 53.28 193 PRO A N 1
ATOM 1472 C CA . PRO A 1 197 ? 150.152 54.426 181.811 1.00 54.85 193 PRO A CA 1
ATOM 1473 C C . PRO A 1 197 ? 151.283 55.204 182.482 1.00 56.43 193 PRO A C 1
ATOM 1474 O O . PRO A 1 197 ? 151.285 56.434 182.487 1.00 56.94 193 PRO A O 1
ATOM 1478 N N . ASP A 1 198 ? 152.235 54.477 183.057 1.00 57.18 194 ASP A N 1
ATOM 1479 C CA . ASP A 1 198 ? 153.349 55.103 183.743 1.00 58.37 194 ASP A CA 1
ATOM 1480 C C . ASP A 1 198 ? 154.423 55.594 182.787 1.00 59.84 194 ASP A C 1
ATOM 1481 O O . ASP A 1 198 ? 155.056 56.623 183.029 1.00 61.94 194 ASP A O 1
ATOM 1486 N N . LEU A 1 199 ? 154.638 54.863 181.700 1.00 59.11 195 LEU A N 1
ATOM 1487 C CA . LEU A 1 199 ? 155.658 55.261 180.743 1.00 57.65 195 LEU A CA 1
ATOM 1488 C C . LEU A 1 199 ? 155.067 55.935 179.514 1.00 57.83 195 LEU A C 1
ATOM 1489 O O . LEU A 1 199 ? 155.799 56.273 178.586 1.00 58.43 195 LEU A O 1
ATOM 1494 N N . TYR A 1 200 ? 153.750 56.143 179.522 1.00 57.22 196 TYR A N 1
ATOM 1495 C CA . TYR A 1 200 ? 153.044 56.781 178.406 1.00 56.33 196 TYR A CA 1
ATOM 1496 C C . TYR A 1 200 ? 153.511 56.193 177.077 1.00 53.77 196 TYR A C 1
ATOM 1497 O O . TYR A 1 200 ? 153.969 56.907 176.181 1.00 53.00 196 TYR A O 1
ATOM 1506 N N . VAL A 1 201 ? 153.368 54.881 176.943 1.00 50.45 197 VAL A N 1
ATOM 1507 C CA . VAL A 1 201 ? 153.826 54.224 175.740 1.00 47.81 197 VAL A CA 1
ATOM 1508 C C . VAL A 1 201 ? 153.135 52.876 175.535 1.00 46.49 197 VAL A C 1
ATOM 1509 O O . VAL A 1 201 ? 152.690 52.248 176.502 1.00 46.34 197 VAL A O 1
ATOM 1513 N N . THR A 1 202 ? 153.024 52.453 174.275 1.00 43.40 198 THR A N 1
ATOM 1514 C CA . THR A 1 202 ? 152.439 51.153 173.945 1.00 41.55 198 THR A CA 1
ATOM 1515 C C . THR A 1 202 ? 153.570 50.356 173.296 1.00 40.84 198 THR A C 1
ATOM 1516 O O . THR A 1 202 ? 154.299 50.882 172.460 1.00 41.53 198 THR A O 1
ATOM 1520 N N . THR A 1 203 ? 153.741 49.102 173.690 1.00 39.93 199 THR A N 1
ATOM 1521 C CA . THR A 1 203 ? 154.820 48.299 173.127 1.00 40.85 199 THR A CA 1
ATOM 1522 C C . THR A 1 203 ? 154.312 47.058 172.430 1.00 41.72 199 THR A C 1
ATOM 1523 O O . THR A 1 203 ? 153.329 46.449 172.851 1.00 42.72 199 THR A O 1
ATOM 1527 N N . TYR A 1 204 ? 155.010 46.674 171.369 1.00 41.86 200 TYR A N 1
ATOM 1528 C CA . TYR A 1 204 ? 154.626 45.512 170.592 1.00 41.63 200 TYR A CA 1
ATOM 1529 C C . TYR A 1 204 ? 155.793 44.545 170.406 1.00 42.67 200 TYR A C 1
ATOM 1530 O O . TYR A 1 204 ? 156.847 44.920 169.878 1.00 43.01 200 TYR A O 1
ATOM 1539 N N . THR A 1 205 ? 155.608 43.306 170.857 1.00 42.32 201 THR A N 1
ATOM 1540 C CA . THR A 1 205 ? 156.640 42.286 170.700 1.00 41.84 201 THR A CA 1
ATOM 1541 C C . THR A 1 205 ? 156.118 41.023 170.027 1.00 40.40 201 THR A C 1
ATOM 1542 O O . THR A 1 205 ? 154.994 40.588 170.253 1.00 39.45 201 THR A O 1
ATOM 1546 N N . SER A 1 206 ? 156.947 40.457 169.168 1.00 39.68 202 SER A N 1
ATOM 1547 C CA . SER A 1 206 ? 156.611 39.232 168.481 1.00 39.34 202 SER A CA 1
ATOM 1548 C C . SER A 1 206 ? 157.965 38.571 168.343 1.00 39.08 202 SER A C 1
ATOM 1549 O O . SER A 1 206 ? 158.700 38.825 167.399 1.00 39.62 202 SER A O 1
ATOM 1552 N N . GLY A 1 207 ? 158.310 37.739 169.313 1.00 39.71 203 GLY A N 1
ATOM 1553 C CA . GLY A 1 207 ? 159.603 37.091 169.275 1.00 41.71 203 GLY A CA 1
ATOM 1554 C C . GLY A 1 207 ? 160.665 38.106 169.643 1.00 43.02 203 GLY A C 1
ATOM 1555 O O . GLY A 1 207 ? 160.462 38.921 170.541 1.00 43.78 203 GLY A O 1
ATOM 1556 N N . GLU A 1 208 ? 161.796 38.071 168.948 1.00 44.80 204 GLU A N 1
ATOM 1557 C CA . GLU A 1 208 ? 162.879 39.007 169.226 1.00 45.02 204 GLU A CA 1
ATOM 1558 C C . GLU A 1 208 ? 162.542 40.366 168.638 1.00 44.62 204 GLU A C 1
ATOM 1559 O O . GLU A 1 208 ? 163.194 41.351 168.957 1.00 45.52 204 GLU A O 1
ATOM 1565 N N . ALA A 1 209 ? 161.536 40.414 167.767 1.00 44.73 205 ALA A N 1
ATOM 1566 C CA . ALA A 1 209 ? 161.138 41.674 167.136 1.00 44.51 205 ALA A CA 1
ATOM 1567 C C . ALA A 1 209 ? 160.315 42.476 168.115 1.00 44.27 205 ALA A C 1
ATOM 1568 O O . ALA A 1 209 ? 159.534 41.917 168.896 1.00 42.41 205 ALA A O 1
ATOM 1570 N N . CYS A 1 210 ? 160.478 43.793 168.046 1.00 44.83 206 CYS A N 1
ATOM 1571 C CA . CYS A 1 210 ? 159.798 44.688 168.959 1.00 46.23 206 CYS A CA 1
ATOM 1572 C C . CYS A 1 210 ? 159.532 46.077 168.366 1.00 45.76 206 CYS A C 1
ATOM 1573 O O . CYS A 1 210 ? 160.025 46.404 167.285 1.00 45.81 206 CYS A O 1
ATOM 1576 N N . LEU A 1 211 ? 158.737 46.880 169.070 1.00 44.83 207 LEU A N 1
ATOM 1577 C CA . LEU A 1 211 ? 158.395 48.230 168.622 1.00 43.20 207 LEU A CA 1
ATOM 1578 C C . LEU A 1 211 ? 157.791 49.031 169.769 1.00 42.65 207 LEU A C 1
ATOM 1579 O O . LEU A 1 211 ? 156.914 48.542 170.473 1.00 43.42 207 LEU A O 1
ATOM 1584 N N . THR A 1 212 ? 158.252 50.263 169.957 1.00 41.63 208 THR A N 1
ATOM 1585 C CA . THR A 1 212 ? 157.738 51.102 171.037 1.00 40.28 208 THR A CA 1
ATOM 1586 C C . THR A 1 212 ? 157.151 52.389 170.462 1.00 39.25 208 THR A C 1
ATOM 1587 O O . THR A 1 212 ? 157.745 53.011 169.590 1.00 39.01 208 THR A O 1
ATOM 1591 N N . LEU A 1 213 ? 155.975 52.778 170.940 1.00 38.43 209 LEU A N 1
ATOM 1592 C CA . LEU A 1 213 ? 155.326 53.983 170.439 1.00 39.26 209 LEU A CA 1
ATOM 1593 C C . LEU A 1 213 ? 154.877 54.891 171.573 1.00 40.98 209 LEU A C 1
ATOM 1594 O O . LEU A 1 213 ? 154.059 54.504 172.419 1.00 40.55 209 LEU A O 1
ATOM 1599 N N . ASP A 1 214 ? 155.424 56.103 171.574 1.00 43.41 210 ASP A N 1
ATOM 1600 C CA . ASP A 1 214 ? 155.117 57.109 172.583 1.00 46.25 210 ASP A CA 1
ATOM 1601 C C . ASP A 1 214 ? 153.789 57.792 172.264 1.00 46.22 210 ASP A C 1
ATOM 1602 O O . ASP A 1 214 ? 153.414 57.907 171.100 1.00 45.54 210 ASP A O 1
ATOM 1607 N N . TYR A 1 215 ? 153.083 58.242 173.298 1.00 46.32 211 TYR A N 1
ATOM 1608 C CA . TYR A 1 215 ? 151.809 58.921 173.111 1.00 46.98 211 TYR A CA 1
ATOM 1609 C C . TYR A 1 215 ? 151.658 60.030 174.148 1.00 49.16 211 TYR A C 1
ATOM 1610 O O . TYR A 1 215 ? 152.114 59.887 175.289 1.00 49.35 211 TYR A O 1
ATOM 1619 N N . LYS A 1 216 ? 151.034 61.137 173.753 1.00 51.11 212 LYS A N 1
ATOM 1620 C CA . LYS A 1 216 ? 150.816 62.246 174.674 1.00 54.38 212 LYS A CA 1
ATOM 1621 C C . LYS A 1 216 ? 149.482 62.042 175.390 1.00 55.33 212 LYS A C 1
ATOM 1622 O O . LYS A 1 216 ? 148.457 61.803 174.759 1.00 56.61 212 LYS A O 1
ATOM 1628 N N . PRO A 1 217 ? 149.488 62.133 176.727 1.00 55.62 213 PRO A N 1
ATOM 1629 C CA . PRO A 1 217 ? 148.332 61.958 177.603 1.00 55.67 213 PRO A CA 1
ATOM 1630 C C . PRO A 1 217 ? 147.244 62.999 177.475 1.00 56.71 213 PRO A C 1
ATOM 1631 O O . PRO A 1 217 ? 147.507 64.172 177.215 1.00 56.85 213 PRO A O 1
ATOM 1635 N N . LEU A 1 218 ? 146.015 62.542 177.670 1.00 57.57 214 LEU A N 1
ATOM 1636 C CA . LEU A 1 218 ? 144.848 63.399 177.647 1.00 59.35 214 LEU A CA 1
ATOM 1637 C C . LEU A 1 218 ? 144.423 63.465 179.110 1.00 60.64 214 LEU A C 1
ATOM 1638 O O . LEU A 1 218 ? 144.493 62.465 179.829 1.00 60.16 214 LEU A O 1
ATOM 1643 N N . SER A 1 219 ? 144.004 64.642 179.556 1.00 61.75 215 SER A N 1
ATOM 1644 C CA . SER A 1 219 ? 143.588 64.817 180.940 1.00 62.06 215 SER A CA 1
ATOM 1645 C C . SER A 1 219 ? 142.138 64.380 181.122 1.00 60.98 215 SER A C 1
ATOM 1646 O O . SER A 1 219 ? 141.347 65.071 181.763 1.00 61.34 215 SER A O 1
ATOM 1649 N N . VAL A 1 220 ? 141.792 63.229 180.556 1.00 59.92 216 VAL A N 1
ATOM 1650 C CA . VAL A 1 220 ? 140.431 62.710 180.644 1.00 57.69 216 VAL A CA 1
ATOM 1651 C C . VAL A 1 220 ? 140.389 61.187 180.602 1.00 56.17 216 VAL A C 1
ATOM 1652 O O . VAL A 1 220 ? 141.285 60.543 180.053 1.00 55.92 216 VAL A O 1
ATOM 1656 N N . GLY A 1 221 ? 139.340 60.615 181.181 1.00 54.65 217 GLY A N 1
ATOM 1657 C CA . GLY A 1 221 ? 139.204 59.173 181.190 1.00 54.11 217 GLY A CA 1
ATOM 1658 C C . GLY A 1 221 ? 138.940 58.579 179.815 1.00 53.94 217 GLY A C 1
ATOM 1659 O O . GLY A 1 221 ? 138.650 59.297 178.858 1.00 53.30 217 GLY A O 1
ATOM 1660 N N . PRO A 1 222 ? 139.039 57.251 179.689 1.00 53.67 218 PRO A N 1
ATOM 1661 C CA . PRO A 1 222 ? 138.813 56.540 178.429 1.00 53.17 218 PRO A CA 1
ATOM 1662 C C . PRO A 1 222 ? 137.484 56.844 177.738 1.00 53.36 218 PRO A C 1
ATOM 1663 O O . PRO A 1 222 ? 137.465 57.207 176.564 1.00 54.42 218 PRO A O 1
ATOM 1667 N N . TYR A 1 223 ? 136.376 56.710 178.459 1.00 53.06 219 TYR A N 1
ATOM 1668 C CA . TYR A 1 223 ? 135.061 56.947 177.859 1.00 52.98 219 TYR A CA 1
ATOM 1669 C C . TYR A 1 223 ? 134.693 58.374 177.474 1.00 53.38 219 TYR A C 1
ATOM 1670 O O . TYR A 1 223 ? 133.653 58.584 176.865 1.00 53.65 219 TYR A O 1
ATOM 1679 N N . GLU A 1 224 ? 135.519 59.355 177.818 1.00 54.64 220 GLU A N 1
ATOM 1680 C CA . GLU A 1 224 ? 135.201 60.734 177.461 1.00 56.00 220 GLU A CA 1
ATOM 1681 C C . GLU A 1 224 ? 136.172 61.257 176.427 1.00 54.91 220 GLU A C 1
ATOM 1682 O O . GLU A 1 224 ? 136.254 62.462 176.190 1.00 55.21 220 GLU A O 1
ATOM 1688 N N . ALA A 1 225 ? 136.904 60.344 175.804 1.00 52.83 221 ALA A N 1
ATOM 1689 C CA . ALA A 1 225 ? 137.884 60.733 174.807 1.00 51.14 221 ALA A CA 1
ATOM 1690 C C . ALA A 1 225 ? 137.453 60.342 173.408 1.00 50.75 221 ALA A C 1
ATOM 1691 O O . ALA A 1 225 ? 136.722 59.369 173.215 1.00 50.39 221 ALA A O 1
ATOM 1693 N N . PHE A 1 226 ? 137.909 61.119 172.433 1.00 49.80 222 PHE A N 1
ATOM 1694 C CA . PHE A 1 226 ? 137.597 60.859 171.039 1.00 50.08 222 PHE A CA 1
ATOM 1695 C C . PHE A 1 226 ? 136.098 60.606 170.835 1.00 51.48 222 PHE A C 1
ATOM 1696 O O . PHE A 1 226 ? 135.702 59.724 170.068 1.00 53.15 222 PHE A O 1
ATOM 1704 N N . THR A 1 227 ? 135.266 61.381 171.520 1.00 51.93 223 THR A N 1
ATOM 1705 C CA . THR A 1 227 ? 133.822 61.216 171.398 1.00 51.72 223 THR A CA 1
ATOM 1706 C C . THR A 1 227 ? 133.348 61.672 170.024 1.00 51.92 223 THR A C 1
ATOM 1707 O O . THR A 1 227 ? 132.542 61.005 169.378 1.00 52.71 223 THR A O 1
ATOM 1711 N N . GLY A 1 228 ? 133.859 62.810 169.574 1.00 51.64 224 GLY A N 1
ATOM 1712 C CA . GLY A 1 228 ? 133.460 63.313 168.276 1.00 50.71 224 GLY A CA 1
ATOM 1713 C C . GLY A 1 228 ? 134.594 63.243 167.279 1.00 50.02 224 GLY A C 1
ATOM 1714 O O . GLY A 1 228 ? 135.599 62.581 167.520 1.00 49.45 224 GLY A O 1
ATOM 1715 N N . PRO A 1 229 ? 134.463 63.936 166.147 1.00 50.11 225 PRO A N 1
ATOM 1716 C CA . PRO A 1 229 ? 135.485 63.950 165.103 1.00 51.76 225 PRO A CA 1
ATOM 1717 C C . PRO A 1 229 ? 136.855 64.293 165.653 1.00 53.82 225 PRO A C 1
ATOM 1718 O O . PRO A 1 229 ? 136.978 64.931 166.695 1.00 53.88 225 PRO A O 1
ATOM 1722 N N . VAL A 1 230 ? 137.885 63.859 164.944 1.00 56.63 226 VAL A N 1
ATOM 1723 C CA . VAL A 1 230 ? 139.244 64.160 165.335 1.00 60.91 226 VAL A CA 1
ATOM 1724 C C . VAL A 1 230 ? 139.757 65.187 164.315 1.00 64.52 226 VAL A C 1
ATOM 1725 O O . VAL A 1 230 ? 140.103 64.841 163.183 1.00 64.62 226 VAL A O 1
ATOM 1729 N N . ALA A 1 231 ? 139.760 66.459 164.725 1.00 68.54 227 ALA A N 1
ATOM 1730 C CA . ALA A 1 231 ? 140.196 67.585 163.885 1.00 70.76 227 ALA A CA 1
ATOM 1731 C C . ALA A 1 231 ? 141.665 67.494 163.445 1.00 72.43 227 ALA A C 1
ATOM 1732 O O . ALA A 1 231 ? 142.041 67.990 162.376 1.00 72.58 227 ALA A O 1
ATOM 1734 N N . LYS A 1 232 ? 142.492 66.876 164.285 1.00 73.55 228 LYS A N 1
ATOM 1735 C CA . LYS A 1 232 ? 143.903 66.677 163.975 1.00 73.29 228 LYS A CA 1
ATOM 1736 C C . LYS A 1 232 ? 144.218 65.192 164.125 1.00 72.99 228 LYS A C 1
ATOM 1737 O O . LYS A 1 232 ? 143.335 64.373 164.414 1.00 73.13 228 LYS A O 1
ATOM 1743 N N . ALA A 1 233 ? 145.482 64.850 163.926 1.00 71.21 229 ALA A N 1
ATOM 1744 C CA . ALA A 1 233 ? 145.911 63.475 164.036 1.00 68.97 229 ALA A CA 1
ATOM 1745 C C . ALA A 1 233 ? 147.277 63.473 164.687 1.00 68.14 229 ALA A C 1
ATOM 1746 O O . ALA A 1 233 ? 148.299 63.671 164.024 1.00 69.28 229 ALA A O 1
ATOM 1748 N N . GLN A 1 234 ? 147.290 63.268 165.996 1.00 65.45 230 GLN A N 1
ATOM 1749 C CA . GLN A 1 234 ? 148.536 63.229 166.747 1.00 62.24 230 GLN A CA 1
ATOM 1750 C C . GLN A 1 234 ? 148.436 62.091 167.754 1.00 58.58 230 GLN A C 1
ATOM 1751 O O . GLN A 1 234 ? 147.361 61.814 168.289 1.00 58.05 230 GLN A O 1
ATOM 1757 N N . ASP A 1 235 ? 149.556 61.426 168.008 1.00 54.78 231 ASP A N 1
ATOM 1758 C CA . ASP A 1 235 ? 149.557 60.305 168.929 1.00 50.61 231 ASP A CA 1
ATOM 1759 C C . ASP A 1 235 ? 149.253 60.697 170.360 1.00 48.97 231 ASP A C 1
ATOM 1760 O O . ASP A 1 235 ? 150.152 60.972 171.146 1.00 48.80 231 ASP A O 1
ATOM 1765 N N . VAL A 1 236 ? 147.971 60.711 170.691 1.00 48.10 232 VAL A N 1
ATOM 1766 C CA . VAL A 1 236 ? 147.521 61.041 172.035 1.00 47.47 232 VAL A CA 1
ATOM 1767 C C . VAL A 1 236 ? 146.766 59.840 172.603 1.00 47.38 232 VAL A C 1
ATOM 1768 O O . VAL A 1 236 ? 146.284 58.991 171.853 1.00 48.33 232 VAL A O 1
ATOM 1772 N N . GLY A 1 237 ? 146.659 59.761 173.922 1.00 45.78 233 GLY A N 1
ATOM 1773 C CA . GLY A 1 237 ? 145.955 58.635 174.496 1.00 44.57 233 GLY A CA 1
ATOM 1774 C C . GLY A 1 237 ? 145.371 58.891 175.864 1.00 44.00 233 GLY A C 1
ATOM 1775 O O . GLY A 1 237 ? 145.965 59.574 176.690 1.00 43.65 233 GLY A O 1
ATOM 1776 N N . ALA A 1 238 ? 144.186 58.338 176.091 1.00 43.79 234 ALA A N 1
ATOM 1777 C CA . ALA A 1 238 ? 143.495 58.470 177.360 1.00 41.99 234 ALA A CA 1
ATOM 1778 C C . ALA A 1 238 ? 143.482 57.080 177.981 1.00 41.38 234 ALA A C 1
ATOM 1779 O O . ALA A 1 238 ? 142.497 56.361 177.903 1.00 41.25 234 ALA A O 1
ATOM 1781 N N . VAL A 1 239 ? 144.614 56.715 178.569 1.00 41.44 235 VAL A N 1
ATOM 1782 C CA . VAL A 1 239 ? 144.820 55.425 179.220 1.00 42.65 235 VAL A CA 1
ATOM 1783 C C . VAL A 1 239 ? 144.493 55.548 180.706 1.00 45.09 235 VAL A C 1
ATOM 1784 O O . VAL A 1 239 ? 144.270 56.644 181.201 1.00 46.54 235 VAL A O 1
ATOM 1788 N N . GLU A 1 240 ? 144.458 54.436 181.426 1.00 46.93 236 GLU A N 1
ATOM 1789 C CA . GLU A 1 240 ? 144.166 54.519 182.845 1.00 48.72 236 GLU A CA 1
ATOM 1790 C C . GLU A 1 240 ? 144.448 53.224 183.587 1.00 48.27 236 GLU A C 1
ATOM 1791 O O . GLU A 1 240 ? 144.068 53.065 184.746 1.00 47.80 236 GLU A O 1
ATOM 1797 N N . ALA A 1 241 ? 145.126 52.301 182.917 1.00 47.25 237 ALA A N 1
ATOM 1798 C CA . ALA A 1 241 ? 145.469 51.032 183.534 1.00 46.11 237 ALA A CA 1
ATOM 1799 C C . ALA A 1 241 ? 146.398 50.245 182.628 1.00 45.57 237 ALA A C 1
ATOM 1800 O O . ALA A 1 241 ? 146.326 50.377 181.411 1.00 45.78 237 ALA A O 1
ATOM 1802 N N . HIS A 1 242 ? 147.283 49.451 183.226 1.00 45.78 238 HIS A N 1
ATOM 1803 C CA . HIS A 1 242 ? 148.202 48.606 182.469 1.00 46.78 238 HIS A CA 1
ATOM 1804 C C . HIS A 1 242 ? 147.397 47.437 181.933 1.00 45.98 238 HIS A C 1
ATOM 1805 O O . HIS A 1 242 ? 146.307 47.132 182.431 1.00 46.34 238 HIS A O 1
ATOM 1812 N N . VAL A 1 243 ? 147.948 46.766 180.932 1.00 43.08 239 VAL A N 1
ATOM 1813 C CA . VAL A 1 243 ? 147.295 45.610 180.363 1.00 40.78 239 VAL A CA 1
ATOM 1814 C C . VAL A 1 243 ? 148.169 45.079 179.253 1.00 39.63 239 VAL A C 1
ATOM 1815 O O . VAL A 1 243 ? 148.759 45.837 178.488 1.00 39.59 239 VAL A O 1
ATOM 1819 N N . VAL A 1 244 ? 148.272 43.762 179.200 1.00 38.45 240 VAL A N 1
ATOM 1820 C CA . VAL A 1 244 ? 149.071 43.095 178.196 1.00 37.19 240 VAL A CA 1
ATOM 1821 C C . VAL A 1 244 ? 148.109 42.264 177.363 1.00 37.04 240 VAL A C 1
ATOM 1822 O O . VAL A 1 244 ? 147.415 41.400 177.885 1.00 38.49 240 VAL A O 1
ATOM 1826 N N . CYS A 1 245 ? 148.064 42.526 176.067 1.00 36.54 241 CYS A N 1
ATOM 1827 C CA . CYS A 1 245 ? 147.167 41.790 175.194 1.00 36.44 241 CYS A CA 1
ATOM 1828 C C . CYS A 1 245 ? 147.928 40.897 174.216 1.00 35.10 241 CYS A C 1
ATOM 1829 O O . CYS A 1 245 ? 148.954 41.295 173.674 1.00 35.92 241 CYS A O 1
ATOM 1832 N N . SER A 1 246 ? 147.431 39.683 174.005 1.00 33.95 242 SER A N 1
ATOM 1833 C CA . SER A 1 246 ? 148.048 38.765 173.053 1.00 34.48 242 SER A CA 1
ATOM 1834 C C . SER A 1 246 ? 147.153 38.773 171.824 1.00 33.68 242 SER A C 1
ATOM 1835 O O . SER A 1 246 ? 146.018 38.324 171.873 1.00 33.98 242 SER A O 1
ATOM 1838 N N . VAL A 1 247 ? 147.681 39.297 170.726 1.00 33.30 243 VAL A N 1
ATOM 1839 C CA . VAL A 1 247 ? 146.944 39.439 169.486 1.00 33.53 243 VAL A CA 1
ATOM 1840 C C . VAL A 1 247 ? 147.657 38.772 168.324 1.00 34.88 243 VAL A C 1
ATOM 1841 O O . VAL A 1 247 ? 148.848 38.502 168.389 1.00 36.18 243 VAL A O 1
ATOM 1845 N N . ALA A 1 248 ? 146.919 38.498 167.257 1.00 36.04 244 ALA A N 1
ATOM 1846 C CA . ALA A 1 248 ? 147.504 37.902 166.067 1.00 36.04 244 ALA A CA 1
ATOM 1847 C C . ALA A 1 248 ? 148.076 39.054 165.232 1.00 37.17 244 ALA A C 1
ATOM 1848 O O . ALA A 1 248 ? 147.381 40.027 164.941 1.00 36.41 244 ALA A O 1
ATOM 1850 N N . ALA A 1 249 ? 149.346 38.948 164.859 1.00 38.68 245 ALA A N 1
ATOM 1851 C CA . ALA A 1 249 ? 150.000 39.979 164.061 1.00 38.56 245 ALA A CA 1
ATOM 1852 C C . ALA A 1 249 ? 149.243 40.289 162.766 1.00 40.00 245 ALA A C 1
ATOM 1853 O O . ALA A 1 249 ? 149.074 41.456 162.406 1.00 39.84 245 ALA A O 1
ATOM 1855 N N . ASP A 1 250 ? 148.788 39.255 162.059 1.00 40.50 246 ASP A N 1
ATOM 1856 C CA . ASP A 1 250 ? 148.079 39.488 160.806 1.00 40.02 246 ASP A CA 1
ATOM 1857 C C . ASP A 1 250 ? 146.754 40.228 160.982 1.00 39.44 246 ASP A C 1
ATOM 1858 O O . ASP A 1 250 ? 146.351 40.999 160.108 1.00 40.77 246 ASP A O 1
ATOM 1863 N N . SER A 1 251 ? 146.082 40.000 162.107 1.00 36.84 247 SER A N 1
ATOM 1864 C CA . SER A 1 251 ? 144.818 40.669 162.383 1.00 34.09 247 SER A CA 1
ATOM 1865 C C . SER A 1 251 ? 145.116 42.129 162.707 1.00 33.74 247 SER A C 1
ATOM 1866 O O . SER A 1 251 ? 144.408 43.035 162.260 1.00 33.23 247 SER A O 1
ATOM 1869 N N . LEU A 1 252 ? 146.173 42.351 163.485 1.00 32.54 248 LEU A N 1
ATOM 1870 C CA . LEU A 1 252 ? 146.581 43.699 163.852 1.00 31.74 248 LEU A CA 1
ATOM 1871 C C . LEU A 1 252 ? 146.901 44.506 162.589 1.00 33.21 248 LEU A C 1
ATOM 1872 O O . LEU A 1 252 ? 146.440 45.641 162.432 1.00 34.38 248 LEU A O 1
ATOM 1877 N N . ALA A 1 253 ? 147.664 43.904 161.675 1.00 34.20 249 ALA A N 1
ATOM 1878 C CA . ALA A 1 253 ? 148.053 44.567 160.424 1.00 33.69 249 ALA A CA 1
ATOM 1879 C C . ALA A 1 253 ? 146.855 44.945 159.562 1.00 33.86 249 ALA A C 1
ATOM 1880 O O . ALA A 1 253 ? 146.818 46.017 158.961 1.00 33.81 249 ALA A O 1
ATOM 1882 N N . ALA A 1 254 ? 145.879 44.050 159.505 1.00 34.66 250 ALA A N 1
ATOM 1883 C CA . ALA A 1 254 ? 144.685 44.278 158.712 1.00 35.60 250 ALA A CA 1
ATOM 1884 C C . ALA A 1 254 ? 143.829 45.362 159.341 1.00 36.55 250 ALA A C 1
ATOM 1885 O O . ALA A 1 254 ? 143.299 46.230 158.641 1.00 36.98 250 ALA A O 1
ATOM 1887 N N . ALA A 1 255 ? 143.707 45.304 160.665 1.00 36.07 251 ALA A N 1
ATOM 1888 C CA . ALA A 1 255 ? 142.892 46.250 161.408 1.00 35.93 251 ALA A CA 1
ATOM 1889 C C . ALA A 1 255 ? 143.392 47.667 161.241 1.00 36.46 251 ALA A C 1
ATOM 1890 O O . ALA A 1 255 ? 142.606 48.591 161.040 1.00 38.29 251 ALA A O 1
ATOM 1892 N N . LEU A 1 256 ? 144.703 47.842 161.324 1.00 35.42 252 LEU A N 1
ATOM 1893 C CA . LEU A 1 256 ? 145.281 49.168 161.188 1.00 34.49 252 LEU A CA 1
ATOM 1894 C C . LEU A 1 256 ? 145.092 49.673 159.773 1.00 34.90 252 LEU A C 1
ATOM 1895 O O . LEU A 1 256 ? 144.832 50.850 159.541 1.00 35.43 252 LEU A O 1
ATOM 1900 N N . SER A 1 257 ? 145.229 48.766 158.823 1.00 35.33 253 SER A N 1
ATOM 1901 C CA . SER A 1 257 ? 145.054 49.113 157.434 1.00 36.13 253 SER A CA 1
ATOM 1902 C C . SER A 1 257 ? 143.612 49.583 157.199 1.00 37.01 253 SER A C 1
ATOM 1903 O O . SER A 1 257 ? 143.383 50.663 156.660 1.00 37.37 253 SER A O 1
ATOM 1906 N N . LEU A 1 258 ? 142.644 48.776 157.622 1.00 37.13 254 LEU A N 1
ATOM 1907 C CA . LEU A 1 258 ? 141.234 49.100 157.436 1.00 37.21 254 LEU A CA 1
ATOM 1908 C C . LEU A 1 258 ? 140.765 50.388 158.107 1.00 38.53 254 LEU A C 1
ATOM 1909 O O . LEU A 1 258 ? 139.930 51.116 157.557 1.00 38.67 254 LEU A O 1
ATOM 1914 N N . CYS A 1 259 ? 141.285 50.674 159.294 1.00 38.05 255 CYS A N 1
ATOM 1915 C CA . CYS A 1 259 ? 140.859 51.867 160.005 1.00 37.43 255 CYS A CA 1
ATOM 1916 C C . CYS A 1 259 ? 141.528 53.172 159.617 1.00 37.09 255 CYS A C 1
ATOM 1917 O O . CYS A 1 259 ? 141.178 54.223 160.130 1.00 37.92 255 CYS A O 1
ATOM 1920 N N . ARG A 1 260 ? 142.494 53.112 158.720 1.00 38.09 256 ARG A N 1
ATOM 1921 C CA . ARG A 1 260 ? 143.124 54.332 158.255 1.00 40.57 256 ARG A CA 1
ATOM 1922 C C . ARG A 1 260 ? 142.658 54.470 156.818 1.00 39.55 256 ARG A C 1
ATOM 1923 O O . ARG A 1 260 ? 143.347 54.089 155.883 1.00 38.60 256 ARG A O 1
ATOM 1931 N N . ILE A 1 261 ? 141.440 54.973 156.666 1.00 40.61 257 ILE A N 1
ATOM 1932 C CA . ILE A 1 261 ? 140.840 55.196 155.357 1.00 40.99 257 ILE A CA 1
ATOM 1933 C C . ILE A 1 261 ? 141.363 56.550 154.870 1.00 41.90 257 ILE A C 1
ATOM 1934 O O . ILE A 1 261 ? 141.141 57.582 155.518 1.00 41.39 257 ILE A O 1
ATOM 1939 N N . PRO A 1 262 ? 142.076 56.559 153.729 1.00 41.71 258 PRO A N 1
ATOM 1940 C CA . PRO A 1 262 ? 142.651 57.767 153.130 1.00 41.06 258 PRO A CA 1
ATOM 1941 C C . PRO A 1 262 ? 141.753 58.998 153.200 1.00 41.67 258 PRO A C 1
ATOM 1942 O O . PRO A 1 262 ? 140.616 58.979 152.726 1.00 41.99 258 PRO A O 1
ATOM 1946 N N . ALA A 1 263 ? 142.269 60.063 153.806 1.00 42.49 259 ALA A N 1
ATOM 1947 C CA . ALA A 1 263 ? 141.533 61.321 153.934 1.00 43.05 259 ALA A CA 1
ATOM 1948 C C . ALA A 1 263 ? 140.178 61.176 154.615 1.00 42.92 259 ALA A C 1
ATOM 1949 O O . ALA A 1 263 ? 139.277 61.971 154.373 1.00 44.13 259 ALA A O 1
ATOM 1951 N N . VAL A 1 264 ? 140.036 60.172 155.473 1.00 43.30 260 VAL A N 1
ATOM 1952 C CA . VAL A 1 264 ? 138.773 59.941 156.162 1.00 42.78 260 VAL A CA 1
ATOM 1953 C C . VAL A 1 264 ? 138.941 59.558 157.624 1.00 42.69 260 VAL A C 1
ATOM 1954 O O . VAL A 1 264 ? 138.344 60.166 158.515 1.00 42.71 260 VAL A O 1
ATOM 1958 N N . SER A 1 265 ? 139.753 58.544 157.873 1.00 41.92 261 SER A N 1
ATOM 1959 C CA . SER A 1 265 ? 139.929 58.087 159.238 1.00 41.57 261 SER A CA 1
ATOM 1960 C C . SER A 1 265 ? 141.353 57.858 159.679 1.00 40.39 261 SER A C 1
ATOM 1961 O O . SER A 1 265 ? 142.284 57.799 158.880 1.00 40.41 261 SER A O 1
ATOM 1964 N N . VAL A 1 266 ? 141.493 57.709 160.985 1.00 38.59 262 VAL A N 1
ATOM 1965 C CA . VAL A 1 266 ? 142.769 57.465 161.615 1.00 36.26 262 VAL A CA 1
ATOM 1966 C C . VAL A 1 266 ? 142.466 56.359 162.614 1.00 34.83 262 VAL A C 1
ATOM 1967 O O . VAL A 1 266 ? 141.383 56.324 163.196 1.00 34.63 262 VAL A O 1
ATOM 1971 N N . PRO A 1 267 ? 143.403 55.423 162.807 1.00 32.87 263 PRO A N 1
ATOM 1972 C CA . PRO A 1 267 ? 143.151 54.340 163.755 1.00 32.07 263 PRO A CA 1
ATOM 1973 C C . PRO A 1 267 ? 143.168 54.795 165.208 1.00 31.72 263 PRO A C 1
ATOM 1974 O O . PRO A 1 267 ? 143.936 55.681 165.577 1.00 33.11 263 PRO A O 1
ATOM 1978 N N . ILE A 1 268 ? 142.307 54.195 166.021 1.00 29.89 264 ILE A N 1
ATOM 1979 C CA . ILE A 1 268 ? 142.279 54.477 167.447 1.00 29.19 264 ILE A CA 1
ATOM 1980 C C . ILE A 1 268 ? 142.240 53.104 168.089 1.00 30.60 264 ILE A C 1
ATOM 1981 O O . ILE A 1 268 ? 141.395 52.279 167.752 1.00 32.06 264 ILE A O 1
ATOM 1986 N N . LEU A 1 269 ? 143.165 52.848 169.000 1.00 30.69 265 LEU A N 1
ATOM 1987 C CA . LEU A 1 269 ? 143.220 51.556 169.648 1.00 31.21 265 LEU A CA 1
ATOM 1988 C C . LEU A 1 269 ? 142.509 51.598 170.985 1.00 32.24 265 LEU A C 1
ATOM 1989 O O . LEU A 1 269 ? 142.850 52.400 171.841 1.00 33.25 265 LEU A O 1
ATOM 1994 N N . ARG A 1 270 ? 141.511 50.738 171.154 1.00 33.42 266 ARG A N 1
ATOM 1995 C CA . ARG A 1 270 ? 140.767 50.656 172.404 1.00 33.91 266 ARG A CA 1
ATOM 1996 C C . ARG A 1 270 ? 141.165 49.387 173.132 1.00 36.13 266 ARG A C 1
ATOM 1997 O O . ARG A 1 270 ? 141.035 48.286 172.583 1.00 36.84 266 ARG A O 1
ATOM 2005 N N . PHE A 1 271 ? 141.653 49.543 174.362 1.00 36.66 267 PHE A N 1
ATOM 2006 C CA . PHE A 1 271 ? 142.068 48.405 175.177 1.00 36.39 267 PHE A CA 1
ATOM 2007 C C . PHE A 1 271 ? 140.994 48.121 176.223 1.00 38.99 267 PHE A C 1
ATOM 2008 O O . PHE A 1 271 ? 140.442 49.046 176.828 1.00 39.33 267 PHE A O 1
ATOM 2016 N N . TYR A 1 272 ? 140.687 46.846 176.437 1.00 41.04 268 TYR A N 1
ATOM 2017 C CA . TYR A 1 272 ? 139.689 46.495 177.438 1.00 43.14 268 TYR A CA 1
ATOM 2018 C C . TYR A 1 272 ? 140.322 45.685 178.571 1.00 44.41 268 TYR A C 1
ATOM 2019 O O . TYR A 1 272 ? 141.269 44.921 178.355 1.00 43.68 268 TYR A O 1
ATOM 2028 N N . ARG A 1 273 ? 139.795 45.868 179.777 1.00 45.93 269 ARG A N 1
ATOM 2029 C CA . ARG A 1 273 ? 140.297 45.182 180.960 1.00 48.75 269 ARG A CA 1
ATOM 2030 C C . ARG A 1 273 ? 140.620 43.704 180.734 1.00 48.84 269 ARG A C 1
ATOM 2031 O O . ARG A 1 273 ? 141.582 43.188 181.299 1.00 49.05 269 ARG A O 1
ATOM 2039 N N . SER A 1 274 ? 139.822 43.031 179.907 1.00 48.79 270 SER A N 1
ATOM 2040 C CA . SER A 1 274 ? 140.013 41.608 179.629 1.00 48.20 270 SER A CA 1
ATOM 2041 C C . SER A 1 274 ? 141.197 41.277 178.727 1.00 48.53 270 SER A C 1
ATOM 2042 O O . SER A 1 274 ? 141.406 40.115 178.373 1.00 47.80 270 SER A O 1
ATOM 2045 N N . GLY A 1 275 ? 141.971 42.290 178.352 1.00 49.21 271 GLY A N 1
ATOM 2046 C CA . GLY A 1 275 ? 143.126 42.049 177.501 1.00 50.30 271 GLY A CA 1
ATOM 2047 C C . GLY A 1 275 ? 142.751 41.828 176.047 1.00 50.67 271 GLY A C 1
ATOM 2048 O O . GLY A 1 275 ? 143.450 41.135 175.300 1.00 51.28 271 GLY A O 1
ATOM 2049 N N . ILE A 1 276 ? 141.637 42.426 175.648 1.00 49.06 272 ILE A N 1
ATOM 2050 C CA . ILE A 1 276 ? 141.144 42.313 174.288 1.00 47.84 272 ILE A CA 1
ATOM 2051 C C . ILE A 1 276 ? 141.253 43.712 173.685 1.00 45.01 272 ILE A C 1
ATOM 2052 O O . ILE A 1 276 ? 141.002 44.697 174.374 1.00 45.99 272 ILE A O 1
ATOM 2057 N N . ILE A 1 277 ? 141.654 43.810 172.423 1.00 41.70 273 ILE A N 1
ATOM 2058 C CA . ILE A 1 277 ? 141.788 45.114 171.780 1.00 39.97 273 ILE A CA 1
ATOM 2059 C C . ILE A 1 277 ? 140.818 45.329 170.619 1.00 39.69 273 ILE A C 1
ATOM 2060 O O . ILE A 1 277 ? 140.575 44.429 169.812 1.00 40.75 273 ILE A O 1
ATOM 2065 N N . ALA A 1 278 ? 140.258 46.528 170.541 1.00 37.29 274 ALA A N 1
ATOM 2066 C CA . ALA A 1 278 ? 139.352 46.851 169.456 1.00 36.83 274 ALA A CA 1
ATOM 2067 C C . ALA A 1 278 ? 139.933 48.056 168.734 1.00 37.47 274 ALA A C 1
ATOM 2068 O O . ALA A 1 278 ? 140.156 49.107 169.342 1.00 37.18 274 ALA A O 1
ATOM 2070 N N . VAL A 1 279 ? 140.214 47.888 167.446 1.00 36.66 275 VAL A N 1
ATOM 2071 C CA . VAL A 1 279 ? 140.753 48.971 166.645 1.00 36.20 275 VAL A CA 1
ATOM 2072 C C . VAL A 1 279 ? 139.557 49.688 166.023 1.00 37.17 275 VAL A C 1
ATOM 2073 O O . VAL A 1 279 ? 138.662 49.072 165.446 1.00 38.46 275 VAL A O 1
ATOM 2077 N N . VAL A 1 280 ? 139.544 51.002 166.158 1.00 37.03 276 VAL A N 1
ATOM 2078 C CA . VAL A 1 280 ? 138.441 51.808 165.674 1.00 35.35 276 VAL A CA 1
ATOM 2079 C C . VAL A 1 280 ? 138.879 52.829 164.633 1.00 34.80 276 VAL A C 1
ATOM 2080 O O . VAL A 1 280 ? 140.038 53.238 164.599 1.00 35.86 276 VAL A O 1
ATOM 2084 N N . ALA A 1 281 ? 137.952 53.229 163.771 1.00 33.51 277 ALA A N 1
ATOM 2085 C CA . ALA A 1 281 ? 138.258 54.224 162.754 1.00 32.86 277 ALA A CA 1
ATOM 2086 C C . ALA A 1 281 ? 137.746 55.574 163.237 1.00 33.46 277 ALA A C 1
ATOM 2087 O O . ALA A 1 281 ? 136.550 55.842 163.200 1.00 33.86 277 ALA A O 1
ATOM 2089 N N . GLY A 1 282 ? 138.656 56.412 163.718 1.00 34.26 278 GLY A N 1
ATOM 2090 C CA . GLY A 1 282 ? 138.264 57.726 164.178 1.00 34.25 278 GLY A CA 1
ATOM 2091 C C . GLY A 1 282 ? 138.098 58.579 162.942 1.00 35.20 278 GLY A C 1
ATOM 2092 O O . GLY A 1 282 ? 139.010 58.664 162.106 1.00 35.67 278 GLY A O 1
ATOM 2093 N N . LEU A 1 283 ? 136.937 59.206 162.806 1.00 35.23 279 LEU A N 1
ATOM 2094 C CA . LEU A 1 283 ? 136.701 60.033 161.636 1.00 35.68 279 LEU A CA 1
ATOM 2095 C C . LEU A 1 283 ? 137.301 61.435 161.779 1.00 37.52 279 LEU A C 1
ATOM 2096 O O . LEU A 1 283 ? 137.154 62.096 162.819 1.00 35.22 279 LEU A O 1
ATOM 2101 N N . LEU A 1 284 ? 138.015 61.859 160.736 1.00 39.46 280 LEU A N 1
ATOM 2102 C CA . LEU A 1 284 ? 138.625 63.179 160.711 1.00 41.28 280 LEU A CA 1
ATOM 2103 C C . LEU A 1 284 ? 137.501 64.161 160.464 1.00 43.85 280 LEU A C 1
ATOM 2104 O O . LEU A 1 284 ? 136.515 63.834 159.800 1.00 43.89 280 LEU A O 1
ATOM 2109 N N . THR A 1 285 ? 137.644 65.366 160.997 1.00 47.15 281 THR A N 1
ATOM 2110 C CA . THR A 1 285 ? 136.629 66.387 160.801 1.00 50.31 281 THR A CA 1
ATOM 2111 C C . THR A 1 285 ? 136.529 66.668 159.302 1.00 51.97 281 THR A C 1
ATOM 2112 O O . THR A 1 285 ? 135.525 67.197 158.818 1.00 51.07 281 THR A O 1
ATOM 2116 N N . SER A 1 286 ? 137.590 66.300 158.583 1.00 54.01 282 SER A N 1
ATOM 2117 C CA . SER A 1 286 ? 137.677 66.473 157.137 1.00 55.86 282 SER A CA 1
ATOM 2118 C C . SER A 1 286 ? 136.490 65.768 156.510 1.00 56.70 282 SER A C 1
ATOM 2119 O O . SER A 1 286 ? 135.700 66.381 155.795 1.00 56.57 282 SER A O 1
ATOM 2122 N N . ALA A 1 287 ? 136.377 64.467 156.766 1.00 57.79 283 ALA A N 1
ATOM 2123 C CA . ALA A 1 287 ? 135.253 63.705 156.241 1.00 58.58 283 ALA A CA 1
ATOM 2124 C C . ALA A 1 287 ? 134.053 64.413 156.835 1.00 58.54 283 ALA A C 1
ATOM 2125 O O . ALA A 1 287 ? 134.158 65.024 157.898 1.00 59.80 283 ALA A O 1
ATOM 2127 N N . GLY A 1 288 ? 132.917 64.351 156.157 1.00 57.73 284 GLY A N 1
ATOM 2128 C CA . GLY A 1 288 ? 131.750 65.030 156.684 1.00 56.54 284 GLY A CA 1
ATOM 2129 C C . GLY A 1 288 ? 131.197 64.312 157.892 1.00 55.60 284 GLY A C 1
ATOM 2130 O O . GLY A 1 288 ? 131.927 63.974 158.825 1.00 55.05 284 GLY A O 1
ATOM 2131 N N . ASP A 1 289 ? 129.890 64.093 157.881 1.00 54.72 285 ASP A N 1
ATOM 2132 C CA . ASP A 1 289 ? 129.261 63.387 158.966 1.00 53.42 285 ASP A CA 1
ATOM 2133 C C . ASP A 1 289 ? 128.860 62.031 158.421 1.00 51.48 285 ASP A C 1
ATOM 2134 O O . ASP A 1 289 ? 127.675 61.742 158.249 1.00 52.16 285 ASP A O 1
ATOM 2139 N N . LEU A 1 290 ? 129.864 61.209 158.130 1.00 47.42 286 LEU A N 1
ATOM 2140 C CA . LEU A 1 290 ? 129.634 59.875 157.604 1.00 43.41 286 LEU A CA 1
ATOM 2141 C C . LEU A 1 290 ? 129.004 58.981 158.677 1.00 40.64 286 LEU A C 1
ATOM 2142 O O . LEU A 1 290 ? 129.469 58.933 159.818 1.00 39.96 286 LEU A O 1
ATOM 2147 N N . PRO A 1 291 ? 127.930 58.264 158.318 1.00 37.30 287 PRO A N 1
ATOM 2148 C CA . PRO A 1 291 ? 127.225 57.370 159.234 1.00 35.45 287 PRO A CA 1
ATOM 2149 C C . PRO A 1 291 ? 127.995 56.070 159.296 1.00 35.33 287 PRO A C 1
ATOM 2150 O O . PRO A 1 291 ? 127.449 55.005 159.008 1.00 36.09 287 PRO A O 1
ATOM 2154 N N . LEU A 1 292 ? 129.269 56.154 159.661 1.00 34.95 288 LEU A N 1
ATOM 2155 C CA . LEU A 1 292 ? 130.098 54.959 159.714 1.00 34.41 288 LEU A CA 1
ATOM 2156 C C . LEU A 1 292 ? 130.800 54.663 161.020 1.00 34.98 288 LEU A C 1
ATOM 2157 O O . LEU A 1 292 ? 131.542 55.496 161.536 1.00 36.09 288 LEU A O 1
ATOM 2162 N N . ASP A 1 293 ? 130.576 53.458 161.535 1.00 35.17 289 ASP A N 1
ATOM 2163 C CA . ASP A 1 293 ? 131.232 53.004 162.753 1.00 34.68 289 ASP A CA 1
ATOM 2164 C C . ASP A 1 293 ? 132.049 51.773 162.401 1.00 34.21 289 ASP A C 1
ATOM 2165 O O . ASP A 1 293 ? 131.617 50.646 162.624 1.00 34.81 289 ASP A O 1
ATOM 2170 N N . LEU A 1 294 ? 133.225 51.991 161.821 1.00 33.18 290 LEU A N 1
ATOM 2171 C CA . LEU A 1 294 ? 134.071 50.876 161.437 1.00 31.83 290 LEU A CA 1
ATOM 2172 C C . LEU A 1 294 ? 134.978 50.501 162.592 1.00 32.16 290 LEU A C 1
ATOM 2173 O O . LEU A 1 294 ? 135.542 51.374 163.251 1.00 32.50 290 LEU A O 1
ATOM 2178 N N . SER A 1 295 ? 135.101 49.199 162.847 1.00 32.47 291 SER A N 1
ATOM 2179 C CA . SER A 1 295 ? 135.959 48.695 163.922 1.00 31.48 291 SER A CA 1
ATOM 2180 C C . SER A 1 295 ? 136.420 47.286 163.628 1.00 30.66 291 SER A C 1
ATOM 2181 O O . SER A 1 295 ? 135.811 46.578 162.834 1.00 32.90 291 SER A O 1
ATOM 2184 N N . VAL A 1 296 ? 137.505 46.881 164.268 1.00 29.60 292 VAL A N 1
ATOM 2185 C CA . VAL A 1 296 ? 138.026 45.536 164.094 1.00 28.57 292 VAL A CA 1
ATOM 2186 C C . VAL A 1 296 ? 138.465 45.010 165.450 1.00 29.67 292 VAL A C 1
ATOM 2187 O O . VAL A 1 296 ? 139.364 45.569 166.076 1.00 30.64 292 VAL A O 1
ATOM 2191 N N . ILE A 1 297 ? 137.804 43.950 165.908 1.00 28.83 293 ILE A N 1
ATOM 2192 C CA . ILE A 1 297 ? 138.114 43.350 167.191 1.00 29.10 293 ILE A CA 1
ATOM 2193 C C . ILE A 1 297 ? 139.234 42.336 167.056 1.00 30.56 293 ILE A C 1
ATOM 2194 O O . ILE A 1 297 ? 139.138 41.422 166.237 1.00 31.67 293 ILE A O 1
ATOM 2199 N N . LEU A 1 298 ? 140.282 42.505 167.865 1.00 30.13 294 LEU A N 1
ATOM 2200 C CA . LEU A 1 298 ? 141.433 41.600 167.885 1.00 29.02 294 LEU A CA 1
ATOM 2201 C C . LEU A 1 298 ? 141.258 40.669 169.076 1.00 29.73 294 LEU A C 1
ATOM 2202 O O . LEU A 1 298 ? 141.490 41.066 170.216 1.00 29.61 294 LEU A O 1
ATOM 2207 N N . PHE A 1 299 ? 140.845 39.433 168.824 1.00 30.48 295 PHE A N 1
ATOM 2208 C CA . PHE A 1 299 ? 140.630 38.493 169.915 1.00 31.11 295 PHE A CA 1
ATOM 2209 C C . PHE A 1 299 ? 141.925 37.961 170.482 1.00 32.03 295 PHE A C 1
ATOM 2210 O O . PHE A 1 299 ? 142.996 38.180 169.927 1.00 32.30 295 PHE A O 1
ATOM 2218 N N . ASN A 1 300 ? 141.813 37.246 171.595 1.00 33.40 296 ASN A N 1
ATOM 2219 C CA . ASN A 1 300 ? 142.977 36.665 172.231 1.00 33.34 296 ASN A CA 1
ATOM 2220 C C . ASN A 1 300 ? 143.558 35.628 171.288 1.00 35.08 296 ASN A C 1
ATOM 2221 O O . ASN A 1 300 ? 142.825 34.842 170.679 1.00 35.68 296 ASN A O 1
ATOM 2226 N N . HIS A 1 301 ? 144.879 35.626 171.181 1.00 36.84 297 HIS A N 1
ATOM 2227 C CA . HIS A 1 301 ? 145.589 34.710 170.305 1.00 40.20 297 HIS A CA 1
ATOM 2228 C C . HIS A 1 301 ? 146.793 34.163 171.057 1.00 43.97 297 HIS A C 1
ATOM 2229 O O . HIS A 1 301 ? 147.533 34.921 171.680 1.00 44.22 297 HIS A O 1
ATOM 2236 N N . ALA A 1 302 ? 146.991 32.849 170.993 1.00 48.97 298 ALA A N 1
ATOM 2237 C CA . ALA A 1 302 ? 148.104 32.207 171.690 1.00 52.82 298 ALA A CA 1
ATOM 2238 C C . ALA A 1 302 ? 149.315 31.935 170.794 1.00 55.64 298 ALA A C 1
ATOM 2239 O O . ALA A 1 302 ? 149.181 31.782 169.581 1.00 56.57 298 ALA A O 1
ATOM 2241 N N . SER A 1 303 ? 150.497 31.876 171.407 1.00 58.47 299 SER A N 1
ATOM 2242 C CA . SER A 1 303 ? 151.740 31.606 170.685 1.00 60.60 299 SER A CA 1
ATOM 2243 C C . SER A 1 303 ? 151.924 30.104 170.490 1.00 61.91 299 SER A C 1
ATOM 2244 O O . SER A 1 303 ? 151.095 29.332 171.025 1.00 62.02 299 SER A O 1
ATOM 2255 N N . GLU B 1 6 ? 104.182 49.150 129.490 1.00 65.11 2 GLU B N 1
ATOM 2256 C CA . GLU B 1 6 ? 103.881 48.069 128.559 1.00 62.62 2 GLU B CA 1
ATOM 2257 C C . GLU B 1 6 ? 105.093 47.286 128.058 1.00 59.43 2 GLU B C 1
ATOM 2258 O O . GLU B 1 6 ? 106.149 47.849 127.762 1.00 58.92 2 GLU B O 1
ATOM 2264 N N . THR B 1 7 ? 104.909 45.974 127.958 1.00 55.80 3 THR B N 1
ATOM 2265 C CA . THR B 1 7 ? 105.944 45.055 127.511 1.00 52.94 3 THR B CA 1
ATOM 2266 C C . THR B 1 7 ? 106.008 45.002 125.989 1.00 52.02 3 THR B C 1
ATOM 2267 O O . THR B 1 7 ? 105.015 44.677 125.338 1.00 52.78 3 THR B O 1
ATOM 2271 N N . THR B 1 8 ? 107.172 45.313 125.420 1.00 50.32 4 THR B N 1
ATOM 2272 C CA . THR B 1 8 ? 107.333 45.266 123.971 1.00 48.03 4 THR B CA 1
ATOM 2273 C C . THR B 1 8 ? 107.743 43.868 123.515 1.00 47.37 4 THR B C 1
ATOM 2274 O O . THR B 1 8 ? 107.231 43.374 122.510 1.00 48.22 4 THR B O 1
ATOM 2278 N N . GLN B 1 9 ? 108.674 43.239 124.234 1.00 45.57 5 GLN B N 1
ATOM 2279 C CA . GLN B 1 9 ? 109.106 41.875 123.908 1.00 44.85 5 GLN B CA 1
ATOM 2280 C C . GLN B 1 9 ? 109.593 41.103 125.125 1.00 44.60 5 GLN B C 1
ATOM 2281 O O . GLN B 1 9 ? 110.158 41.672 126.059 1.00 44.89 5 GLN B O 1
ATOM 2287 N N . THR B 1 10 ? 109.357 39.795 125.087 1.00 44.48 6 THR B N 1
ATOM 2288 C CA . THR B 1 10 ? 109.720 38.866 126.145 1.00 43.91 6 THR B CA 1
ATOM 2289 C C . THR B 1 10 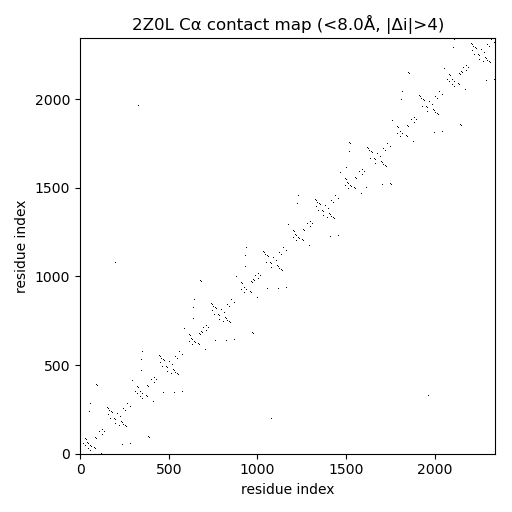? 110.657 37.820 125.584 1.00 44.45 6 THR B C 1
ATOM 2290 O O . THR B 1 10 ? 110.394 37.255 124.530 1.00 46.24 6 THR B O 1
ATOM 2294 N N . LEU B 1 11 ? 111.742 37.555 126.293 1.00 44.07 7 LEU B N 1
ATOM 2295 C CA . LEU B 1 11 ? 112.710 36.561 125.862 1.00 44.50 7 LEU B CA 1
ATOM 2296 C C . LEU B 1 11 ? 113.121 35.758 127.084 1.00 45.20 7 LEU B C 1
ATOM 2297 O O . LEU B 1 11 ? 113.548 36.320 128.088 1.00 45.56 7 LEU B O 1
ATOM 2302 N N . ARG B 1 12 ? 112.992 34.442 126.997 1.00 45.56 8 ARG B N 1
ATOM 2303 C CA . ARG B 1 12 ? 113.331 33.567 128.111 1.00 46.07 8 ARG B CA 1
ATOM 2304 C C . ARG B 1 12 ? 114.165 32.376 127.632 1.00 44.45 8 ARG B C 1
ATOM 2305 O O . ARG B 1 12 ? 113.900 31.818 126.573 1.00 45.45 8 ARG B O 1
ATOM 2313 N N . PHE B 1 13 ? 115.174 31.991 128.406 1.00 42.65 9 PHE B N 1
ATOM 2314 C CA . PHE B 1 13 ? 116.033 30.873 128.021 1.00 41.08 9 PHE B CA 1
ATOM 2315 C C . PHE B 1 13 ? 115.674 29.571 128.715 1.00 41.44 9 PHE B C 1
ATOM 2316 O O . PHE B 1 13 ? 115.017 29.574 129.764 1.00 42.05 9 PHE B O 1
ATOM 2324 N N . LYS B 1 14 ? 116.108 28.460 128.123 1.00 39.38 10 LYS B N 1
ATOM 2325 C CA . LYS B 1 14 ? 115.837 27.150 128.686 1.00 39.02 10 LYS B CA 1
ATOM 2326 C C . LYS B 1 14 ? 116.651 26.936 129.953 1.00 40.12 10 LYS B C 1
ATOM 2327 O O . LYS B 1 14 ? 117.691 27.570 130.164 1.00 40.65 10 LYS B O 1
ATOM 2333 N N . THR B 1 15 ? 116.169 26.030 130.790 1.00 39.64 11 THR B N 1
ATOM 2334 C CA . THR B 1 15 ? 116.818 25.720 132.048 1.00 39.04 11 THR B CA 1
ATOM 2335 C C . THR B 1 15 ? 118.310 25.505 131.888 1.00 39.56 11 THR B C 1
ATOM 2336 O O . THR B 1 15 ? 118.738 24.642 131.121 1.00 40.54 11 THR B O 1
ATOM 2340 N N . LYS B 1 16 ? 119.095 26.295 132.613 1.00 38.53 12 LYS B N 1
ATOM 2341 C CA . LYS B 1 16 ? 120.548 26.173 132.584 1.00 38.28 12 LYS B CA 1
ATOM 2342 C C . LYS B 1 16 ? 121.202 26.288 131.210 1.00 37.87 12 LYS B C 1
ATOM 2343 O O . LYS B 1 16 ? 122.358 25.900 131.046 1.00 37.67 12 LYS B O 1
ATOM 2349 N N . ALA B 1 17 ? 120.482 26.817 130.226 1.00 37.27 13 ALA B N 1
ATOM 2350 C CA . ALA B 1 17 ? 121.041 26.942 128.885 1.00 37.58 13 ALA B CA 1
ATOM 2351 C C . ALA B 1 17 ? 122.293 27.811 128.864 1.00 38.90 13 ALA B C 1
ATOM 2352 O O . ALA B 1 17 ? 123.354 27.366 128.424 1.00 40.77 13 ALA B O 1
ATOM 2354 N N . LEU B 1 18 ? 122.161 29.042 129.354 1.00 37.12 14 LEU B N 1
ATOM 2355 C CA . LEU B 1 18 ? 123.253 29.997 129.379 1.00 35.84 14 LEU B CA 1
ATOM 2356 C C . LEU B 1 18 ? 124.332 29.693 130.393 1.00 36.79 14 LEU B C 1
ATOM 2357 O O . LEU B 1 18 ? 125.410 30.293 130.347 1.00 38.64 14 LEU B O 1
ATOM 2362 N N . ALA B 1 19 ? 124.055 28.775 131.309 1.00 36.17 15 ALA B N 1
ATOM 2363 C CA . ALA B 1 19 ? 125.028 28.434 132.340 1.00 35.40 15 AL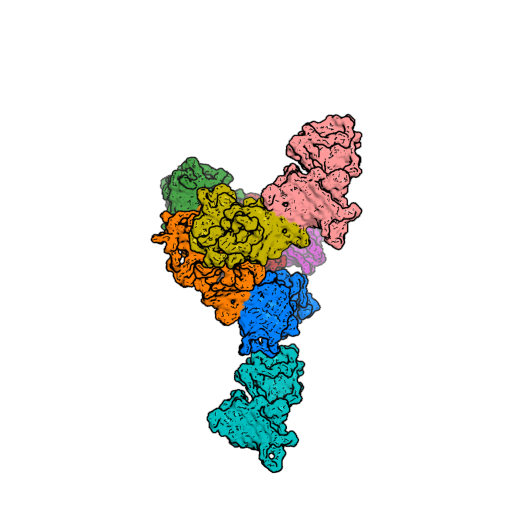A B CA 1
ATOM 2364 C C . ALA B 1 19 ? 126.172 27.592 131.799 1.00 34.65 15 ALA B C 1
ATOM 2365 O O . ALA B 1 19 ? 127.262 27.594 132.356 1.00 36.36 15 ALA B O 1
ATOM 2367 N N . VAL B 1 20 ? 125.935 26.868 130.716 1.00 32.86 16 VAL B N 1
ATOM 2368 C CA . VAL B 1 20 ? 126.996 26.045 130.160 1.00 32.89 16 VAL B CA 1
ATOM 2369 C C . VAL B 1 20 ? 128.063 26.910 129.512 1.00 34.15 16 VAL B C 1
ATOM 2370 O O . VAL B 1 20 ? 129.148 26.427 129.212 1.00 36.11 16 VAL B O 1
ATOM 2374 N N . LEU B 1 21 ? 127.756 28.185 129.290 1.00 34.52 17 LEU B N 1
ATOM 2375 C CA . LEU B 1 21 ? 128.710 29.103 128.669 1.00 35.13 17 LEU B CA 1
ATOM 2376 C C . LEU B 1 21 ? 129.468 29.892 129.734 1.00 35.95 17 LEU B C 1
ATOM 2377 O O . LEU B 1 21 ? 130.318 30.730 129.411 1.00 36.71 17 LEU B O 1
ATOM 2382 N N . SER B 1 22 ? 129.154 29.619 130.996 1.00 35.05 18 SER B N 1
ATOM 2383 C CA . SER B 1 22 ? 129.772 30.311 132.122 1.00 36.69 18 SER B CA 1
ATOM 2384 C C . SER B 1 22 ? 131.291 30.468 132.031 1.00 35.92 18 SER B C 1
ATOM 2385 O O . SER B 1 22 ? 131.822 31.567 132.205 1.00 34.18 18 SER B O 1
ATOM 2388 N N . LYS B 1 23 ? 131.990 29.370 131.772 1.00 35.81 19 LYS B N 1
ATOM 2389 C CA . LYS B 1 23 ? 133.437 29.423 131.662 1.00 36.87 19 LYS B CA 1
ATOM 2390 C C . LYS B 1 23 ? 133.881 30.174 130.411 1.00 36.23 19 LYS B C 1
ATOM 2391 O O . LYS B 1 23 ? 134.855 30.935 130.452 1.00 35.50 19 LYS B O 1
ATOM 2397 N N . CYS B 1 24 ? 133.170 29.963 129.302 1.00 34.86 20 CYS B N 1
ATOM 2398 C CA . CYS B 1 24 ? 133.478 30.657 128.057 1.00 33.45 20 CYS B CA 1
ATOM 2399 C C . CYS B 1 24 ? 133.380 32.162 128.308 1.00 32.80 20 CYS B C 1
ATOM 2400 O O . CYS B 1 24 ? 134.265 32.923 127.922 1.00 32.75 20 CYS B O 1
ATOM 2403 N N . TYR B 1 25 ? 132.308 32.595 128.964 1.00 30.04 21 TYR B N 1
ATOM 2404 C CA . TYR B 1 25 ? 132.159 34.008 129.248 1.00 29.48 21 TYR B CA 1
ATOM 2405 C C . TYR B 1 25 ? 133.320 34.473 130.108 1.00 31.33 21 TYR B C 1
ATOM 2406 O O . TYR B 1 25 ? 133.883 35.539 129.881 1.00 32.24 21 TYR B O 1
ATOM 2415 N N . ASP B 1 26 ? 133.686 33.681 131.107 1.00 33.80 22 ASP B N 1
ATOM 2416 C CA . ASP B 1 26 ? 134.786 34.081 131.976 1.00 35.54 22 ASP B CA 1
ATOM 2417 C C . ASP B 1 26 ? 136.066 34.322 131.198 1.00 34.22 22 ASP B C 1
ATOM 2418 O O . ASP B 1 26 ? 136.821 35.242 131.494 1.00 32.56 22 ASP B O 1
ATOM 2423 N N . HIS B 1 27 ? 136.304 33.496 130.192 1.00 33.58 23 HIS B N 1
ATOM 2424 C CA . HIS B 1 27 ? 137.488 33.655 129.381 1.00 33.38 23 HIS B CA 1
ATOM 2425 C C . HIS B 1 27 ? 137.447 35.011 128.663 1.00 34.70 23 HIS B C 1
ATOM 2426 O O . HIS B 1 27 ? 138.454 35.713 128.636 1.00 34.50 23 HIS B O 1
ATOM 2433 N N . ALA B 1 28 ? 136.282 35.383 128.114 1.00 34.33 24 ALA B N 1
ATOM 2434 C CA . ALA B 1 28 ? 136.109 36.654 127.381 1.00 35.17 24 ALA B CA 1
ATOM 2435 C C . ALA B 1 28 ? 135.736 37.841 128.278 1.00 35.98 24 ALA B C 1
ATOM 2436 O O . ALA B 1 28 ? 135.707 39.004 127.852 1.00 36.73 24 ALA B O 1
ATOM 2438 N N . GLN B 1 29 ? 135.434 37.520 129.522 1.00 34.88 25 GLN B N 1
ATOM 2439 C CA . GLN B 1 29 ? 135.059 38.483 130.534 1.00 34.03 25 GLN B CA 1
ATOM 2440 C C . GLN B 1 29 ? 135.711 39.870 130.448 1.00 32.97 25 GLN B C 1
ATOM 2441 O O . GLN B 1 29 ? 135.022 40.883 130.371 1.00 32.24 25 GLN B O 1
ATOM 2447 N N . THR B 1 30 ? 137.035 39.924 130.469 1.00 33.51 26 THR B N 1
ATOM 2448 C CA . THR B 1 30 ? 137.732 41.211 130.430 1.00 33.61 26 THR B CA 1
ATOM 2449 C C . THR B 1 30 ? 137.407 42.099 129.233 1.00 33.58 26 THR B C 1
ATOM 2450 O O . THR B 1 30 ? 137.334 43.318 129.373 1.00 33.14 26 THR B O 1
ATOM 2454 N N . HIS B 1 31 ? 137.225 41.503 128.058 1.00 33.26 27 HIS B N 1
ATOM 2455 C CA . HIS B 1 31 ? 136.908 42.292 126.873 1.00 34.24 27 HIS B CA 1
ATOM 2456 C C . HIS B 1 31 ? 135.440 42.678 126.822 1.00 34.83 27 HIS B C 1
ATOM 2457 O O . HIS B 1 31 ? 135.083 43.758 126.347 1.00 36.51 27 HIS B O 1
ATOM 2464 N N . LEU B 1 32 ? 134.590 41.788 127.313 1.00 33.66 28 LEU B N 1
ATOM 2465 C CA . LEU B 1 32 ? 133.163 42.031 127.296 1.00 32.52 28 LEU B CA 1
ATOM 2466 C C . LEU B 1 32 ? 132.688 43.035 128.343 1.00 33.65 28 LEU B C 1
ATOM 2467 O O . LEU B 1 32 ? 131.585 43.591 128.233 1.00 33.19 28 LEU B O 1
ATOM 2472 N N . LYS B 1 33 ? 133.524 43.284 129.347 1.00 34.51 29 LYS B N 1
ATOM 2473 C CA . LYS B 1 33 ? 133.145 44.196 130.415 1.00 35.03 29 LYS B CA 1
ATOM 2474 C C . LYS B 1 33 ? 132.664 45.566 129.948 1.00 35.44 29 LYS B C 1
ATOM 2475 O O . LYS B 1 33 ? 131.562 45.986 130.313 1.00 36.89 29 LYS B O 1
ATOM 2481 N N . GLY B 1 34 ? 133.476 46.257 129.143 1.00 34.17 30 GLY B N 1
ATOM 2482 C CA . GLY B 1 34 ? 133.107 47.585 128.669 1.00 30.40 30 GLY B CA 1
ATOM 2483 C C . GLY B 1 34 ? 132.163 47.648 127.482 1.00 29.34 30 GLY B C 1
ATOM 2484 O O . GLY B 1 34 ? 131.865 48.727 126.967 1.00 28.38 30 GLY B O 1
ATOM 2485 N N . GLY B 1 35 ? 131.679 46.491 127.051 1.00 28.81 31 GLY B N 1
ATOM 2486 C CA . GLY B 1 35 ? 130.777 46.453 125.917 1.00 28.03 31 GLY B CA 1
ATOM 2487 C C . GLY B 1 35 ? 129.307 46.598 126.249 1.00 28.19 31 GLY B C 1
ATOM 2488 O O . GLY B 1 35 ? 128.922 47.289 127.186 1.00 28.79 31 GLY B O 1
ATOM 2489 N N . VAL B 1 36 ? 128.471 45.930 125.471 1.00 29.01 32 VAL B N 1
ATOM 2490 C CA . VAL B 1 36 ? 127.038 46.008 125.678 1.00 30.11 32 VAL B CA 1
ATOM 2491 C C . VAL B 1 36 ? 126.393 44.659 125.419 1.00 32.67 32 VAL B C 1
ATOM 2492 O O . VAL B 1 36 ? 126.958 43.823 124.705 1.00 33.27 32 VAL B O 1
ATOM 2496 N N . LEU B 1 37 ? 125.220 44.445 126.013 1.00 33.81 33 LEU B N 1
ATOM 2497 C CA . LEU B 1 37 ? 124.468 43.219 125.790 1.00 34.66 33 LEU B CA 1
ATOM 2498 C C . LEU B 1 37 ? 123.486 43.643 124.721 1.00 36.08 33 LEU B C 1
ATOM 2499 O O . LEU B 1 37 ? 122.955 44.749 124.772 1.00 36.89 33 LEU B O 1
ATOM 2504 N N . GLN B 1 38 ? 123.252 42.777 123.748 1.00 37.40 34 GLN B N 1
ATOM 2505 C CA . GLN B 1 38 ? 122.368 43.119 122.653 1.00 38.15 34 GLN B CA 1
ATOM 2506 C C . GLN B 1 38 ? 121.542 41.924 122.210 1.00 39.29 34 GLN B C 1
ATOM 2507 O O . GLN B 1 38 ? 122.059 40.821 122.075 1.00 38.70 34 GLN B O 1
ATOM 2513 N N . VAL B 1 39 ? 120.247 42.139 122.012 1.00 41.88 35 VAL B N 1
ATOM 2514 C CA . VAL B 1 39 ? 119.370 41.074 121.544 1.00 43.47 35 VAL B CA 1
ATOM 2515 C C . VAL B 1 39 ? 119.014 41.415 120.109 1.00 46.31 35 VAL B C 1
ATOM 2516 O O . VAL B 1 39 ? 118.474 42.482 119.830 1.00 45.58 35 VAL B O 1
ATOM 2520 N N . ASN B 1 40 ? 119.346 40.508 119.198 1.00 50.07 36 ASN B N 1
ATOM 2521 C CA . ASN B 1 40 ? 119.074 40.695 117.782 1.00 51.64 36 ASN B CA 1
ATOM 2522 C C . ASN B 1 40 ? 117.683 40.176 117.483 1.00 53.26 36 ASN B C 1
ATOM 2523 O O . ASN B 1 40 ? 117.443 38.974 117.548 1.00 52.55 36 ASN B O 1
ATOM 2528 N N . LEU B 1 41 ? 116.767 41.088 117.178 1.00 56.57 37 LEU B N 1
ATOM 2529 C CA . LEU B 1 41 ? 115.401 40.717 116.836 1.00 61.00 37 LEU B CA 1
ATOM 2530 C C . LEU B 1 41 ? 115.358 40.585 115.316 1.00 65.25 37 LEU B C 1
ATOM 2531 O O . LEU B 1 41 ? 114.505 39.889 114.762 1.00 65.25 37 LEU B O 1
ATOM 2536 N N . LEU B 1 42 ? 116.303 41.260 114.659 1.00 70.56 38 LEU B N 1
ATOM 2537 C CA . LEU B 1 42 ? 116.423 41.281 113.199 1.00 75.04 38 LEU B CA 1
ATOM 2538 C C . LEU B 1 42 ? 116.452 39.892 112.577 1.00 77.93 38 LEU B C 1
ATOM 2539 O O . LEU B 1 42 ? 116.308 39.754 111.363 1.00 78.53 38 LEU B O 1
ATOM 2544 N N . SER B 1 43 ? 116.635 38.870 113.410 1.00 81.12 39 SER B N 1
ATOM 2545 C CA . SER B 1 43 ? 116.687 37.488 112.938 1.00 84.26 39 SER B CA 1
ATOM 2546 C C . SER B 1 43 ? 115.754 36.582 113.736 1.00 86.16 39 SER B C 1
ATOM 2547 O O . SER B 1 43 ? 116.073 35.416 113.978 1.00 86.16 39 SER B O 1
ATOM 2550 N N . VAL B 1 44 ? 114.603 37.119 114.139 1.00 88.41 40 VAL B N 1
ATOM 2551 C CA . VAL B 1 44 ? 113.628 36.358 114.918 1.00 90.14 40 VAL B CA 1
ATOM 2552 C C . VAL B 1 44 ? 113.060 35.179 114.137 1.00 90.85 40 VAL B C 1
ATOM 2553 O O . VAL B 1 44 ? 113.024 34.056 114.639 1.00 90.45 40 VAL B O 1
ATOM 2557 N N . ASN B 1 45 ? 112.610 35.437 112.914 1.00 92.15 41 ASN B N 1
ATOM 2558 C CA . ASN B 1 45 ? 112.052 34.380 112.076 1.00 93.59 41 ASN B CA 1
ATOM 2559 C C . ASN B 1 45 ? 113.109 33.856 111.112 1.00 93.39 41 ASN B C 1
ATOM 2560 O O . ASN B 1 45 ? 112.827 33.539 109.951 1.00 93.01 41 ASN B O 1
ATOM 2565 N N . TYR B 1 46 ? 114.333 33.776 111.624 1.00 92.71 42 TYR B N 1
ATOM 2566 C CA . TYR B 1 46 ? 115.481 33.291 110.871 1.00 91.46 42 TYR B CA 1
ATOM 2567 C C . TYR B 1 46 ? 116.347 32.484 111.845 1.00 89.75 42 TYR B C 1
ATOM 2568 O O . TYR B 1 46 ? 117.576 32.584 111.849 1.00 89.52 42 TYR B O 1
ATOM 2577 N N . GLY B 1 47 ? 115.675 31.683 112.669 1.00 87.42 43 GLY B N 1
ATOM 2578 C CA . GLY B 1 47 ? 116.355 30.865 113.658 1.00 84.05 43 GLY B CA 1
ATOM 2579 C C . GLY B 1 47 ? 115.829 31.176 115.050 1.00 81.74 43 GLY B C 1
ATOM 2580 O O . GLY B 1 47 ? 115.571 30.271 115.856 1.00 82.19 43 GLY B O 1
ATOM 2581 N N . GLY B 1 48 ? 115.661 32.469 115.325 1.00 78.19 44 GLY B N 1
ATOM 2582 C CA . GLY B 1 48 ? 115.168 32.913 116.616 1.00 72.68 44 GLY B CA 1
ATOM 2583 C C . GLY B 1 48 ? 115.935 34.136 117.078 1.00 69.12 44 GLY B C 1
ATOM 2584 O O . GLY B 1 48 ? 116.844 34.590 116.383 1.00 70.40 44 GLY B O 1
ATOM 2585 N N . PRO B 1 49 ? 115.589 34.701 118.244 1.00 65.11 45 PRO B N 1
ATOM 2586 C CA . PRO B 1 49 ? 116.275 35.883 118.773 1.00 60.53 45 PRO B CA 1
ATOM 2587 C C . PRO B 1 49 ? 117.698 35.520 119.145 1.00 56.22 45 PRO B C 1
ATOM 2588 O O . PRO B 1 49 ? 117.989 34.373 119.480 1.00 55.30 45 PRO B O 1
ATOM 2592 N N . ARG B 1 50 ? 118.585 36.498 119.095 1.00 52.08 46 ARG B N 1
ATOM 2593 C CA . ARG B 1 50 ? 119.969 36.237 119.416 1.00 48.24 46 ARG B CA 1
ATOM 2594 C C . ARG B 1 50 ? 120.563 37.242 120.370 1.00 45.02 46 ARG B C 1
ATOM 2595 O O . ARG B 1 50 ? 120.810 38.393 120.004 1.00 43.72 46 ARG B O 1
ATOM 2603 N N . LEU B 1 51 ? 120.792 36.791 121.597 1.00 42.02 47 LEU B N 1
ATOM 2604 C CA . LEU B 1 51 ? 121.407 37.616 122.630 1.00 39.35 47 LEU B CA 1
ATOM 2605 C C . LEU B 1 51 ? 122.921 37.492 122.444 1.00 37.67 47 LEU B C 1
ATOM 2606 O O . LEU B 1 51 ? 123.446 36.397 122.214 1.00 37.55 47 LEU B O 1
ATOM 2611 N N . ALA B 1 52 ? 123.630 38.606 122.540 1.00 34.90 48 ALA B N 1
ATOM 2612 C CA . ALA B 1 52 ? 125.065 38.552 122.370 1.00 33.00 48 ALA B CA 1
ATOM 2613 C C . ALA B 1 52 ? 125.784 39.623 123.148 1.00 31.93 48 ALA B C 1
ATOM 2614 O O . ALA B 1 52 ? 125.283 40.734 123.300 1.00 32.59 48 ALA B O 1
ATOM 2616 N N . ALA B 1 53 ? 126.952 39.274 123.667 1.00 30.23 49 ALA B N 1
ATOM 2617 C CA . ALA B 1 53 ? 127.769 40.246 124.373 1.00 29.33 49 ALA B CA 1
ATOM 2618 C C . ALA B 1 53 ? 128.577 40.833 123.219 1.00 29.10 49 ALA B C 1
ATOM 2619 O O . ALA B 1 53 ? 129.212 40.096 122.454 1.00 28.86 49 ALA B O 1
ATOM 2621 N N . VAL B 1 54 ? 128.525 42.150 123.071 1.00 27.50 50 VAL B N 1
ATOM 2622 C CA . VAL B 1 54 ? 129.225 42.807 121.982 1.00 26.31 50 VAL B CA 1
ATOM 2623 C C . VAL B 1 54 ? 130.150 43.883 122.501 1.00 26.00 50 VAL B C 1
ATOM 2624 O O . VAL B 1 54 ? 129.737 44.739 123.276 1.00 27.67 50 VAL B O 1
ATOM 2628 N N . ALA B 1 55 ? 131.404 43.841 122.077 1.00 24.83 51 ALA B N 1
ATOM 2629 C CA . ALA B 1 55 ? 132.368 44.831 122.525 1.00 26.89 51 ALA B CA 1
ATOM 2630 C C . ALA B 1 55 ? 133.491 45.012 121.519 1.00 29.62 51 ALA B C 1
ATOM 2631 O O . ALA B 1 55 ? 133.537 44.338 120.491 1.00 29.88 51 ALA B O 1
ATOM 2633 N N . ASN B 1 56 ? 134.390 45.941 121.827 1.00 32.78 52 ASN B N 1
ATOM 2634 C CA . ASN B 1 56 ? 135.538 46.232 120.981 1.00 34.57 52 ASN B CA 1
ATOM 2635 C C . ASN B 1 56 ? 136.739 45.407 121.391 1.00 36.48 52 ASN B C 1
ATOM 2636 O O . ASN B 1 56 ? 136.870 44.989 122.547 1.00 37.59 52 ASN B O 1
ATOM 2641 N N . ALA B 1 57 ? 137.616 45.176 120.425 1.00 37.43 53 ALA B N 1
ATOM 2642 C CA . ALA B 1 57 ? 138.842 44.432 120.654 1.00 37.42 53 ALA B CA 1
ATOM 2643 C C . ALA B 1 57 ? 139.918 45.159 119.868 1.00 36.81 53 ALA B C 1
ATOM 2644 O O . ALA B 1 57 ? 139.819 45.291 118.643 1.00 36.69 53 ALA B O 1
ATOM 2646 N N . GLY B 1 58 ? 140.926 45.652 120.581 1.00 35.40 54 GLY B N 1
ATOM 2647 C CA . GLY B 1 58 ? 142.019 46.353 119.939 1.00 33.32 54 GLY B CA 1
ATOM 2648 C C . GLY B 1 58 ? 141.573 47.675 119.361 1.00 34.17 54 GLY B C 1
ATOM 2649 O O . GLY B 1 58 ? 140.586 48.256 119.827 1.00 32.81 54 GLY B O 1
ATOM 2650 N N . THR B 1 59 ? 142.289 48.135 118.334 1.00 32.26 55 THR B N 1
ATOM 2651 C CA . THR B 1 59 ? 141.996 49.403 117.679 1.00 30.65 55 THR B CA 1
ATOM 2652 C C . THR B 1 59 ? 140.924 49.311 116.593 1.00 31.18 55 THR B C 1
ATOM 2653 O O . THR B 1 59 ? 140.291 50.312 116.264 1.00 32.22 55 THR B O 1
ATOM 2657 N N . ALA B 1 60 ? 140.711 48.121 116.038 1.00 29.23 56 ALA B N 1
ATOM 2658 C CA . ALA B 1 60 ? 139.722 47.964 114.983 1.00 26.80 56 ALA B CA 1
ATOM 2659 C C . ALA B 1 60 ? 139.135 46.566 114.946 1.00 27.67 56 ALA B C 1
ATOM 2660 O O . ALA B 1 60 ? 139.345 45.815 113.985 1.00 26.97 56 ALA B O 1
ATOM 2662 N N . GLY B 1 61 ? 138.387 46.226 115.994 1.00 28.58 57 GLY B N 1
ATOM 2663 C CA . GLY B 1 61 ? 137.757 44.918 116.071 1.00 26.55 57 GLY B CA 1
ATOM 2664 C C . GLY B 1 61 ? 136.457 44.910 116.854 1.00 24.99 57 GLY B C 1
ATOM 2665 O O . GLY B 1 61 ? 136.297 45.645 117.825 1.00 24.98 57 GLY B O 1
ATOM 2666 N N . LEU B 1 62 ? 135.528 44.061 116.435 1.00 25.97 58 LEU B N 1
ATOM 2667 C CA . LEU B 1 62 ? 134.237 43.950 117.100 1.00 27.51 58 LEU B CA 1
ATOM 2668 C C . LEU B 1 62 ? 133.953 42.514 117.551 1.00 26.64 58 LEU B C 1
ATOM 2669 O O . LEU B 1 62 ? 133.833 41.618 116.726 1.00 28.40 58 LEU B O 1
ATOM 2674 N N . ILE B 1 63 ? 133.844 42.312 118.861 1.00 26.82 59 ILE B N 1
ATOM 2675 C CA . ILE B 1 63 ? 133.580 40.993 119.448 1.00 26.22 59 ILE B CA 1
ATOM 2676 C C . ILE B 1 63 ? 132.082 40.727 119.495 1.00 28.71 59 ILE B C 1
ATOM 2677 O O . ILE B 1 63 ? 131.286 41.628 119.745 1.00 32.54 59 ILE B O 1
ATOM 2682 N N . SER B 1 64 ? 131.692 39.488 119.257 1.00 29.75 60 SER B N 1
ATOM 2683 C CA . SER B 1 64 ? 130.291 39.133 119.315 1.00 29.90 60 SER B CA 1
ATOM 2684 C C . SER B 1 64 ? 130.244 37.798 120.023 1.00 30.56 60 SER B C 1
ATOM 2685 O O . SER B 1 64 ? 130.554 36.767 119.431 1.00 29.77 60 SER B O 1
ATOM 2688 N N . PHE B 1 65 ? 129.905 37.837 121.309 1.00 30.83 61 PHE B N 1
ATOM 2689 C CA . PHE B 1 65 ? 129.792 36.636 122.129 1.00 32.26 61 PHE B CA 1
ATOM 2690 C C . PHE B 1 65 ? 128.319 36.286 122.007 1.00 33.11 61 PHE B C 1
ATOM 2691 O O . PHE B 1 65 ? 127.514 36.691 122.841 1.00 33.22 61 PHE B O 1
ATOM 2699 N N . GLU B 1 66 ? 127.966 35.537 120.970 1.00 35.54 62 GLU B N 1
ATOM 2700 C CA . GLU B 1 66 ? 126.565 35.223 120.714 1.00 38.22 62 GLU B CA 1
ATOM 2701 C C . GLU B 1 66 ? 126.032 33.838 121.084 1.00 38.35 62 GLU B C 1
ATOM 2702 O O . GLU B 1 66 ? 126.704 32.819 120.907 1.00 39.06 62 GLU B O 1
ATOM 2708 N N . VAL B 1 67 ? 124.801 33.825 121.590 1.00 37.40 63 VAL B N 1
ATOM 2709 C CA . VAL B 1 67 ? 124.121 32.607 122.008 1.00 36.41 63 VAL B CA 1
ATOM 2710 C C . VAL B 1 67 ? 123.175 32.112 120.915 1.00 38.28 63 VAL B C 1
ATOM 2711 O O . VAL B 1 67 ? 122.309 32.850 120.455 1.00 37.90 63 VAL B O 1
ATOM 2715 N N . SER B 1 68 ? 123.339 30.862 120.503 1.00 41.25 64 SER B N 1
ATOM 2716 C CA . SER B 1 68 ? 122.489 30.262 119.473 1.00 44.70 64 SER B CA 1
ATOM 2717 C C . SER B 1 68 ? 121.051 30.259 119.961 1.00 45.80 64 SER B C 1
ATOM 2718 O O . SER B 1 68 ? 120.812 30.150 121.161 1.00 46.93 64 SER B O 1
ATOM 2721 N N . PRO B 1 69 ? 120.073 30.351 119.043 1.00 46.77 65 PRO B N 1
ATOM 2722 C CA . PRO B 1 69 ? 118.655 30.360 119.421 1.00 46.82 65 PRO B CA 1
ATOM 2723 C C . PRO B 1 69 ? 118.184 29.074 120.077 1.00 48.20 65 PRO B C 1
ATOM 2724 O O . PRO B 1 69 ? 117.094 29.029 120.637 1.00 50.36 65 PRO B O 1
ATOM 2728 N N . ASP B 1 70 ? 119.007 28.033 120.001 1.00 48.81 66 ASP B N 1
ATOM 2729 C CA . ASP B 1 70 ? 118.695 26.740 120.604 1.00 48.95 66 ASP B CA 1
ATOM 2730 C C . ASP B 1 70 ? 118.507 26.915 122.097 1.00 47.68 66 ASP B C 1
ATOM 2731 O O . ASP B 1 70 ? 117.789 26.158 122.740 1.00 48.45 66 ASP B O 1
ATOM 2736 N N . ALA B 1 71 ? 119.178 27.916 122.648 1.00 45.61 67 ALA B N 1
ATOM 2737 C CA . ALA B 1 71 ? 119.106 28.191 124.069 1.00 43.19 67 ALA B CA 1
ATOM 2738 C C . ALA B 1 71 ? 117.811 28.901 124.455 1.00 41.91 67 ALA B C 1
ATOM 2739 O O . ALA B 1 71 ? 117.427 28.904 125.626 1.00 42.28 67 ALA B O 1
ATOM 2741 N N . VAL B 1 72 ? 117.134 29.502 123.483 1.00 39.92 68 VAL B N 1
ATOM 2742 C CA . VAL B 1 72 ? 115.894 30.202 123.782 1.00 40.87 68 VAL B CA 1
ATOM 2743 C C . VAL B 1 72 ? 114.761 29.222 124.110 1.00 42.75 68 VAL B C 1
ATOM 2744 O O . VAL B 1 72 ? 114.683 28.137 123.541 1.00 44.06 68 VAL B O 1
ATOM 2748 N N . ALA B 1 73 ? 113.889 29.602 125.040 1.00 43.32 69 ALA B N 1
ATOM 2749 C CA . ALA B 1 73 ? 112.784 28.741 125.447 1.00 43.85 69 ALA B CA 1
ATOM 2750 C C . ALA B 1 73 ? 111.439 29.337 1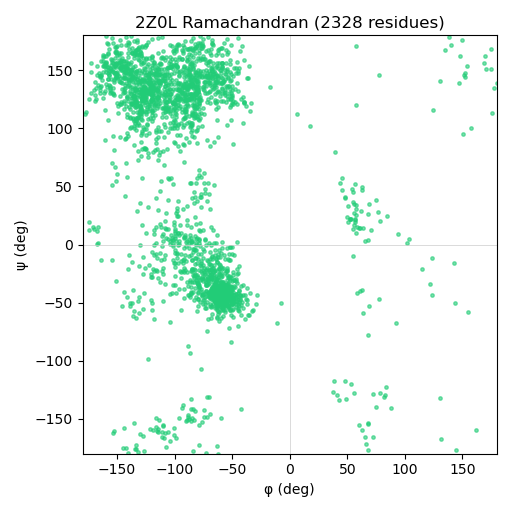25.065 1.00 44.78 69 ALA B C 1
ATOM 2751 O O . ALA B 1 73 ? 110.469 28.619 124.825 1.00 42.38 69 ALA B O 1
ATOM 2753 N N . GLU B 1 74 ? 111.384 30.658 125.011 1.00 46.66 70 GLU B N 1
ATOM 2754 C CA . GLU B 1 74 ? 110.148 31.324 124.671 1.00 49.80 70 GLU B CA 1
ATOM 2755 C C . GLU B 1 74 ? 110.456 32.730 124.218 1.00 50.33 70 GLU B C 1
ATOM 2756 O O . GLU B 1 74 ? 111.224 33.442 124.859 1.00 50.64 70 GLU B O 1
ATOM 2762 N N . TRP B 1 75 ? 109.866 33.123 123.100 1.00 50.31 71 TRP B N 1
ATOM 2763 C CA . TRP B 1 75 ? 110.076 34.456 122.571 1.00 51.20 71 TRP B CA 1
ATOM 2764 C C . TRP B 1 75 ? 108.719 35.056 122.302 1.00 51.48 71 TRP B C 1
ATOM 2765 O O . TRP B 1 75 ? 107.808 34.364 121.878 1.00 51.16 71 TRP B O 1
ATOM 2776 N N . GLN B 1 76 ? 108.578 36.344 122.569 1.00 53.65 72 GLN B N 1
ATOM 2777 C CA . GLN B 1 76 ? 107.314 37.017 122.344 1.00 56.97 72 GLN B CA 1
ATOM 2778 C C . GLN B 1 76 ? 107.545 38.478 122.012 1.00 57.12 72 GLN B C 1
ATOM 2779 O O . GLN B 1 76 ? 108.163 39.218 122.780 1.00 56.80 72 GLN B O 1
ATOM 2785 N N . ASN B 1 77 ? 107.067 38.878 120.841 1.00 56.61 73 ASN B N 1
ATOM 2786 C CA . ASN B 1 77 ? 107.182 40.255 120.415 1.00 55.84 73 ASN B CA 1
ATOM 2787 C C . ASN B 1 77 ? 105.759 40.810 120.440 1.00 56.41 73 ASN B C 1
ATOM 2788 O O . ASN B 1 77 ? 104.921 40.436 119.623 1.00 57.08 73 ASN B O 1
ATOM 2793 N N . HIS B 1 78 ? 105.492 41.698 121.389 1.00 55.84 74 HIS B N 1
ATOM 2794 C CA . HIS B 1 78 ? 104.166 42.273 121.550 1.00 54.36 74 HIS B CA 1
ATOM 2795 C C . HIS B 1 78 ? 103.910 43.517 120.719 1.00 53.19 74 HIS B C 1
ATOM 2796 O O . HIS B 1 78 ? 102.809 44.054 120.747 1.00 53.16 74 HIS B O 1
ATOM 2803 N N . GLN B 1 79 ? 104.922 43.986 119.993 1.00 51.88 75 GLN B N 1
ATOM 2804 C CA . GLN B 1 79 ? 104.758 45.166 119.146 1.00 50.28 75 GLN B CA 1
ATOM 2805 C C . GLN B 1 79 ? 104.452 44.727 117.717 1.00 50.38 75 GLN B C 1
ATOM 2806 O O . GLN B 1 79 ? 104.719 43.583 117.336 1.00 50.10 75 GLN B O 1
ATOM 2812 N N . SER B 1 80 ? 103.899 45.641 116.926 1.00 49.95 76 SER B N 1
ATOM 2813 C CA . SER B 1 80 ? 103.599 45.345 115.535 1.00 49.70 76 SER B CA 1
ATOM 2814 C C . SER B 1 80 ? 104.937 45.182 114.836 1.00 49.40 76 SER B C 1
ATOM 2815 O O . SER B 1 80 ? 105.858 45.970 115.055 1.00 47.29 76 SER B O 1
ATOM 2818 N N . PRO B 1 81 ? 105.065 44.149 113.990 1.00 49.99 77 PRO B N 1
ATOM 2819 C CA . PRO B 1 81 ? 106.311 43.888 113.265 1.00 51.35 77 PRO B CA 1
ATOM 2820 C C . PRO B 1 81 ? 107.034 45.154 112.818 1.00 53.28 77 PRO B C 1
ATOM 2821 O O . PRO B 1 81 ? 108.259 45.241 112.869 1.00 55.16 77 PRO B O 1
ATOM 2825 N N . GLU B 1 82 ? 106.258 46.144 112.407 1.00 54.79 78 GLU B N 1
ATOM 2826 C CA . GLU B 1 82 ? 106.792 47.412 111.927 1.00 55.24 78 GLU B CA 1
ATOM 2827 C C . GLU B 1 82 ? 107.353 48.355 112.997 1.00 55.47 78 GLU B C 1
ATOM 2828 O O . GLU B 1 82 ? 108.180 49.208 112.685 1.00 55.20 78 GLU B O 1
ATOM 2834 N N . GLU B 1 83 ? 106.908 48.207 114.245 1.00 55.94 79 GLU B N 1
ATOM 2835 C CA . GLU B 1 83 ? 107.380 49.055 115.347 1.00 56.13 79 GLU B CA 1
ATOM 2836 C C . GLU B 1 83 ? 108.638 48.514 116.047 1.00 54.61 79 GLU B C 1
ATOM 2837 O O . GLU B 1 83 ? 109.561 49.271 116.379 1.00 54.34 79 GLU B O 1
ATOM 2843 N N . ALA B 1 84 ? 108.648 47.208 116.295 1.00 52.09 80 ALA B N 1
ATOM 2844 C CA . ALA B 1 84 ? 109.767 46.554 116.959 1.00 49.96 80 ALA B CA 1
ATOM 2845 C C . ALA B 1 84 ? 111.058 46.878 116.229 1.00 48.73 80 ALA B C 1
ATOM 2846 O O . ALA B 1 84 ? 111.073 46.975 115.008 1.00 49.67 80 ALA B O 1
ATOM 2848 N N . PRO B 1 85 ? 112.162 47.055 116.971 1.00 47.84 81 PRO B N 1
ATOM 2849 C CA . PRO B 1 85 ? 113.461 47.370 116.369 1.00 46.73 81 PRO B CA 1
ATOM 2850 C C . PRO B 1 85 ? 114.175 46.134 115.816 1.00 44.73 81 PRO B C 1
ATOM 2851 O O . PRO B 1 85 ? 113.752 44.991 116.039 1.00 43.29 81 PRO B O 1
ATOM 2855 N N . ALA B 1 86 ? 115.259 46.376 115.089 1.00 42.28 82 ALA B N 1
ATOM 2856 C CA . ALA B 1 86 ? 116.051 45.288 114.547 1.00 41.14 82 ALA B CA 1
ATOM 2857 C C . ALA B 1 86 ? 116.841 44.746 115.737 1.00 40.14 82 ALA B C 1
ATOM 2858 O O . ALA B 1 86 ? 117.186 43.564 115.804 1.00 39.57 82 ALA B O 1
ATOM 2860 N N . ALA B 1 87 ? 117.115 45.623 116.692 1.00 38.40 83 ALA B N 1
ATOM 2861 C CA . ALA B 1 87 ? 117.853 45.204 117.858 1.00 36.42 83 ALA B CA 1
ATOM 2862 C C . ALA B 1 87 ? 117.792 46.196 119.003 1.00 35.52 83 ALA B C 1
ATOM 2863 O O . ALA B 1 87 ? 117.695 47.400 118.798 1.00 36.68 83 ALA B O 1
ATOM 2865 N N . VAL B 1 88 ? 117.826 45.669 120.219 1.00 34.44 84 VAL B N 1
ATOM 2866 C CA . VAL B 1 88 ? 117.845 46.503 121.406 1.00 33.89 84 VAL B CA 1
ATOM 2867 C C . VAL B 1 88 ? 119.160 46.182 122.098 1.00 34.52 84 VAL B C 1
ATOM 2868 O O . VAL B 1 88 ? 119.739 45.112 121.880 1.00 32.58 84 VAL B O 1
ATOM 2872 N N . SER B 1 89 ? 119.643 47.115 122.911 1.00 34.99 85 SER B N 1
ATOM 2873 C CA . SER B 1 89 ? 120.878 46.889 123.635 1.00 34.97 85 SER B CA 1
ATOM 2874 C C . SER B 1 89 ? 121.094 47.858 124.783 1.00 35.72 85 SER B C 1
ATOM 2875 O O . SER B 1 89 ? 120.852 49.059 124.674 1.00 38.09 85 SER B O 1
ATOM 2878 N N . PHE B 1 90 ? 121.537 47.302 125.899 1.00 35.55 86 PHE B N 1
ATOM 2879 C CA . PHE B 1 90 ? 121.837 48.050 127.108 1.00 34.67 86 PHE B CA 1
ATOM 2880 C C . PHE B 1 90 ? 123.316 47.789 127.368 1.00 36.40 86 PHE B C 1
ATOM 2881 O O . PHE B 1 90 ? 123.868 46.824 126.830 1.00 37.09 86 PHE B O 1
ATOM 2889 N N . ARG B 1 91 ? 123.977 48.617 128.171 1.00 37.48 87 ARG B N 1
ATOM 2890 C CA . ARG B 1 91 ? 125.395 48.359 128.381 1.00 39.60 87 ARG B CA 1
ATOM 2891 C C . ARG B 1 91 ? 125.645 47.283 129.424 1.00 39.24 87 ARG B C 1
ATOM 2892 O O . ARG B 1 91 ? 124.946 47.202 130.428 1.00 40.29 87 ARG B O 1
ATOM 2900 N N . ASN B 1 92 ? 126.642 46.445 129.151 1.00 38.66 88 ASN B N 1
ATOM 2901 C CA . ASN B 1 92 ? 126.993 45.324 130.013 1.00 37.13 88 ASN B CA 1
ATOM 2902 C C . ASN B 1 92 ? 127.260 45.723 131.453 1.00 36.37 88 ASN B C 1
ATOM 2903 O O . ASN B 1 92 ? 126.826 45.043 132.383 1.00 35.37 88 ASN B O 1
ATOM 2908 N N . LEU B 1 93 ? 127.994 46.814 131.634 1.00 36.05 89 LEU B N 1
ATOM 2909 C CA . LEU B 1 93 ? 128.285 47.315 132.968 1.00 35.75 89 LEU B CA 1
ATOM 2910 C C . LEU B 1 93 ? 127.111 48.218 133.279 1.00 37.16 89 LEU B C 1
ATOM 2911 O O . LEU B 1 93 ? 127.003 49.322 132.748 1.00 37.00 89 LEU B O 1
ATOM 2916 N N . ALA B 1 94 ? 126.222 47.732 134.134 1.00 39.66 90 ALA B N 1
ATOM 2917 C CA . ALA B 1 94 ? 125.019 48.469 134.496 1.00 41.46 90 ALA B CA 1
ATOM 2918 C C . ALA B 1 94 ? 125.277 49.871 135.036 1.00 41.74 90 ALA B C 1
ATOM 2919 O O . ALA B 1 94 ? 126.355 50.171 135.542 1.00 40.44 90 ALA B O 1
ATOM 2921 N N . TYR B 1 95 ? 124.269 50.729 134.920 1.00 43.89 91 TYR B N 1
ATOM 2922 C CA . TYR B 1 95 ? 124.392 52.101 135.378 1.00 46.29 91 TYR B CA 1
ATOM 2923 C C . TYR B 1 95 ? 124.905 52.231 136.795 1.00 48.61 91 TYR B C 1
ATOM 2924 O O . TYR B 1 95 ? 124.362 51.647 137.736 1.00 47.68 91 TYR B O 1
ATOM 2933 N N . GLY B 1 96 ? 125.947 53.039 136.931 1.00 51.39 92 GLY B N 1
ATOM 2934 C CA . GLY B 1 96 ? 126.540 53.276 138.224 1.00 54.87 92 GLY B CA 1
ATOM 2935 C C . GLY B 1 96 ? 127.148 52.041 138.846 1.00 57.60 92 GLY B C 1
ATOM 2936 O O . GLY B 1 96 ? 128.367 52.017 139.108 1.00 56.81 92 GLY B O 1
ATOM 2937 N N . ARG B 1 97 ? 126.314 51.013 139.048 1.00 59.35 93 ARG B N 1
ATOM 2938 C CA . ARG B 1 97 ? 126.764 49.784 139.698 1.00 61.63 93 ARG B CA 1
ATOM 2939 C C . ARG B 1 97 ? 128.107 49.167 139.341 1.00 62.36 93 ARG B C 1
ATOM 2940 O O . ARG B 1 97 ? 128.781 49.520 138.362 1.00 62.58 93 ARG B O 1
ATOM 2948 N N . THR B 1 98 ? 128.473 48.244 140.215 1.00 62.34 94 THR B N 1
ATOM 2949 C CA . THR B 1 98 ? 129.721 47.521 140.192 1.00 61.94 94 THR B CA 1
ATOM 2950 C C . THR B 1 98 ? 129.513 46.130 139.646 1.00 61.18 94 THR B C 1
ATOM 2951 O O . THR B 1 98 ? 130.421 45.312 139.637 1.00 61.53 94 THR B O 1
ATOM 2955 N N . CYS B 1 99 ? 128.310 45.851 139.187 1.00 60.75 95 CYS B N 1
ATOM 2956 C CA . CYS B 1 99 ? 128.040 44.518 138.705 1.00 61.00 95 CYS B CA 1
ATOM 2957 C C . CYS B 1 99 ? 127.929 44.459 137.192 1.00 57.75 95 CYS B C 1
ATOM 2958 O O . CYS B 1 99 ? 127.195 45.236 136.575 1.00 58.27 95 CYS B O 1
ATOM 2961 N N . VAL B 1 100 ? 128.693 43.549 136.597 1.00 52.51 96 VAL B N 1
ATOM 2962 C CA . VAL B 1 100 ? 128.673 43.379 135.161 1.00 46.39 96 VAL B CA 1
ATOM 2963 C C . VAL B 1 100 ? 127.603 42.349 134.856 1.00 43.98 96 VAL B C 1
ATOM 2964 O O . VAL B 1 100 ? 127.715 41.190 135.243 1.00 41.96 96 VAL B O 1
ATOM 2968 N N . LEU B 1 101 ? 126.561 42.795 134.160 1.00 41.96 97 LEU B N 1
ATOM 2969 C CA . LEU B 1 101 ? 125.426 41.960 133.826 1.00 39.16 97 LEU B CA 1
ATOM 2970 C C . LEU B 1 101 ? 125.777 40.668 133.122 1.00 39.35 97 LEU B C 1
ATOM 2971 O O . LEU B 1 101 ? 125.262 39.614 133.487 1.00 40.41 97 LEU B O 1
ATOM 2976 N N . GLY B 1 102 ? 126.657 40.728 132.129 1.00 38.61 98 GLY B N 1
ATOM 2977 C CA . GLY B 1 102 ? 127.049 39.510 131.435 1.00 36.56 98 GLY B CA 1
ATOM 2978 C C . GLY B 1 102 ? 127.557 38.429 132.380 1.00 35.86 98 GLY B C 1
ATOM 2979 O O . GLY B 1 102 ? 127.330 37.242 132.152 1.00 34.90 98 GLY B O 1
ATOM 2980 N N . LYS B 1 103 ? 128.250 38.839 133.441 1.00 36.40 99 LYS B N 1
ATOM 2981 C CA . LYS B 1 103 ? 128.787 37.907 134.434 1.00 37.21 99 LYS B CA 1
ATOM 2982 C C . LYS B 1 103 ? 127.685 37.198 135.185 1.00 38.39 99 LYS B C 1
ATOM 2983 O O . LYS B 1 103 ? 127.746 35.982 135.388 1.00 38.01 99 LYS B O 1
ATOM 2989 N N . GLU B 1 104 ? 126.691 37.970 135.620 1.00 39.62 100 GLU B N 1
ATOM 2990 C CA . GLU B 1 104 ? 125.578 37.412 136.370 1.00 41.57 100 GLU B CA 1
ATOM 2991 C C . GLU B 1 104 ? 124.753 36.560 135.421 1.00 40.42 100 GLU B C 1
ATOM 2992 O O . GLU B 1 104 ? 124.388 35.431 135.748 1.00 41.23 100 GLU B O 1
ATOM 2998 N N . LEU B 1 105 ? 124.486 37.107 134.237 1.00 38.65 101 LEU B N 1
ATOM 2999 C CA . LEU B 1 105 ? 123.683 36.435 133.220 1.00 36.90 101 LEU B CA 1
ATOM 3000 C C . LEU B 1 105 ? 124.224 35.072 132.845 1.00 35.58 101 LEU B C 1
ATOM 3001 O O . LEU B 1 105 ? 123.512 34.076 132.935 1.00 35.53 101 LEU B O 1
ATOM 3006 N N . PHE B 1 106 ? 125.482 35.022 132.422 1.00 34.86 102 PHE B N 1
ATOM 3007 C CA . PHE B 1 106 ? 126.086 33.755 132.036 1.00 34.29 102 PHE B CA 1
ATOM 3008 C C . PHE B 1 106 ? 126.612 32.957 133.225 1.00 33.54 102 PHE B C 1
ATOM 3009 O O . PHE B 1 106 ? 127.488 32.106 133.073 1.00 34.05 102 PHE B O 1
ATOM 3017 N N . GLY B 1 107 ? 126.055 33.229 134.405 1.00 32.77 103 GLY B N 1
ATOM 3018 C CA . GLY B 1 107 ? 126.463 32.532 135.613 1.00 32.62 103 GLY B CA 1
ATOM 3019 C C . GLY B 1 107 ? 126.148 31.051 135.541 1.00 34.16 103 GLY B C 1
ATOM 3020 O O . GLY B 1 107 ? 125.212 30.641 134.855 1.00 36.17 103 GLY B O 1
ATOM 3021 N N . SER B 1 108 ? 126.911 30.236 136.256 1.00 33.41 104 SER B N 1
ATOM 3022 C CA . SER B 1 108 ? 126.696 28.795 136.209 1.00 32.89 104 SER B CA 1
ATOM 3023 C C . SER B 1 108 ? 125.648 28.243 137.162 1.00 34.59 104 SER B C 1
ATOM 3024 O O . SER B 1 108 ? 125.308 27.063 137.078 1.00 35.23 104 SER B O 1
ATOM 3027 N N . ALA B 1 109 ? 125.148 29.074 138.075 1.00 35.52 105 ALA B N 1
ATOM 3028 C CA . ALA B 1 109 ? 124.139 28.633 139.039 1.00 33.94 105 ALA B CA 1
ATOM 3029 C C . ALA B 1 109 ? 122.763 29.178 138.681 1.00 34.67 105 ALA B C 1
ATOM 3030 O O . ALA B 1 109 ? 121.842 29.127 139.494 1.00 33.90 105 ALA B O 1
ATOM 3032 N N . VAL B 1 110 ? 122.626 29.700 137.464 1.00 35.02 106 VAL B N 1
ATOM 3033 C CA . VAL B 1 110 ? 121.353 30.264 137.019 1.00 37.22 106 VAL B CA 1
ATOM 3034 C C . VAL B 1 110 ? 120.460 29.237 136.312 1.00 38.15 106 VAL B C 1
ATOM 3035 O O . VAL B 1 110 ? 120.807 28.740 135.241 1.00 38.17 106 VAL B O 1
ATOM 3039 N N . GLU B 1 111 ? 119.312 28.931 136.914 1.00 38.84 107 GLU B N 1
ATOM 3040 C CA . GLU B 1 111 ? 118.363 27.978 136.340 1.00 40.66 107 GLU B CA 1
ATOM 3041 C C . GLU B 1 111 ? 117.610 28.592 135.170 1.00 40.83 107 GLU B C 1
ATOM 3042 O O . GLU B 1 111 ? 117.485 27.980 134.107 1.00 39.30 107 GLU B O 1
ATOM 3048 N N . GLN B 1 112 ? 117.098 29.800 135.384 1.00 41.00 108 GLN B N 1
ATOM 3049 C CA . GLN B 1 112 ? 116.338 30.501 134.365 1.00 42.62 108 GLN B CA 1
ATOM 3050 C C . GLN B 1 112 ? 116.755 31.955 134.238 1.00 42.51 108 GLN B C 1
ATOM 3051 O O . GLN B 1 112 ? 116.736 32.703 135.215 1.00 42.28 108 GLN B O 1
ATOM 3057 N N . ALA B 1 113 ? 117.135 32.349 133.028 1.00 41.54 109 ALA B N 1
ATOM 3058 C CA . ALA B 1 113 ? 117.516 33.724 132.746 1.00 39.45 109 ALA B CA 1
ATOM 3059 C C . ALA B 1 113 ? 116.471 34.204 131.747 1.00 39.46 109 ALA B C 1
ATOM 3060 O O . ALA B 1 113 ? 115.998 33.432 130.915 1.00 39.36 109 ALA B O 1
ATOM 3062 N N . SER B 1 114 ? 116.090 35.468 131.836 1.00 39.16 110 SER B N 1
ATOM 3063 C CA . SER B 1 114 ? 115.100 35.993 130.911 1.00 39.30 110 SER B CA 1
ATOM 3064 C C . SER B 1 114 ? 115.155 37.513 130.835 1.00 39.35 110 SER B C 1
ATOM 3065 O O . SER B 1 114 ? 115.607 38.175 131.765 1.00 39.89 110 SER B O 1
ATOM 3068 N N . LEU B 1 115 ? 114.708 38.060 129.712 1.00 39.75 111 LEU B N 1
ATOM 3069 C CA . LEU B 1 115 ? 114.713 39.500 129.522 1.00 40.36 111 LEU B CA 1
ATOM 3070 C C . LEU B 1 115 ? 113.335 40.027 129.139 1.00 41.16 111 LEU B C 1
ATOM 3071 O O . LEU B 1 115 ? 112.563 39.357 128.455 1.00 42.37 111 LEU B O 1
ATOM 3076 N N . GLN B 1 116 ? 113.025 41.233 129.592 1.00 41.03 112 GLN B N 1
ATOM 3077 C CA . GLN B 1 116 ? 111.754 41.849 129.271 1.00 41.09 112 GLN B CA 1
ATOM 3078 C C . GLN B 1 116 ? 111.989 43.287 128.920 1.00 40.99 112 GLN B C 1
ATOM 3079 O O . GLN B 1 116 ? 112.603 44.027 129.690 1.00 41.13 112 GLN B O 1
ATOM 3085 N N . PHE B 1 117 ? 111.507 43.685 127.750 1.00 40.90 113 PHE B N 1
ATOM 3086 C CA . PHE B 1 117 ? 111.689 45.051 127.310 1.00 42.12 113 PHE B CA 1
ATOM 3087 C C . PHE B 1 117 ? 110.397 45.831 127.436 1.00 44.91 113 PHE B C 1
ATOM 3088 O O . PHE B 1 117 ? 109.323 45.356 127.065 1.00 44.08 113 PHE B O 1
ATOM 3096 N N . TYR B 1 118 ? 110.518 47.031 127.990 1.00 48.97 114 TYR B N 1
ATOM 3097 C CA . TYR B 1 118 ? 109.372 47.889 128.227 1.00 52.79 114 TYR B CA 1
ATOM 3098 C C . TYR B 1 118 ? 109.470 49.253 127.580 1.00 54.55 114 TYR B C 1
ATOM 3099 O O . TYR B 1 118 ? 110.496 49.626 127.028 1.00 54.06 114 TYR B O 1
ATOM 3108 N N . LYS B 1 119 ? 108.378 49.998 127.701 1.00 58.70 115 LYS B N 1
ATOM 3109 C CA . LYS B 1 119 ? 108.243 51.343 127.163 1.00 62.08 115 LYS B CA 1
ATOM 3110 C C . LYS B 1 119 ? 107.128 52.006 127.971 1.00 65.20 115 LYS B C 1
ATOM 3111 O O . LYS B 1 119 ? 106.372 51.314 128.658 1.00 65.38 115 LYS B O 1
ATOM 3117 N N . ARG B 1 120 ? 107.019 53.331 127.907 1.00 68.95 116 ARG B N 1
ATOM 3118 C CA . ARG B 1 120 ? 105.948 54.024 128.626 1.00 72.67 116 ARG B CA 1
ATOM 3119 C C . ARG B 1 120 ? 104.715 54.099 127.723 1.00 75.61 116 ARG B C 1
ATOM 3120 O O . ARG B 1 120 ? 104.826 54.452 126.548 1.00 75.55 116 ARG B O 1
ATOM 3128 N N . PRO B 1 121 ? 103.594 53.913 128.279 1.00 78.56 117 PRO B N 1
ATOM 3129 C CA . PRO B 1 121 ? 102.314 53.910 127.534 1.00 80.43 117 PRO B CA 1
ATOM 3130 C C . PRO B 1 121 ? 102.013 54.987 126.532 1.00 82.50 117 PRO B C 1
ATOM 3131 O O . PRO B 1 121 ? 101.289 54.817 125.549 1.00 82.53 117 PRO B O 1
ATOM 3135 N N . GLN B 1 122 ? 102.571 56.105 126.869 1.00 84.71 118 GLN B N 1
ATOM 3136 C CA . GLN B 1 122 ? 102.424 57.275 126.091 1.00 86.99 118 GLN B CA 1
ATOM 3137 C C . GLN B 1 122 ? 103.692 57.389 125.247 1.00 87.10 118 GLN B C 1
ATOM 3138 O O . GLN B 1 122 ? 104.466 56.448 125.131 1.00 87.81 118 GLN B O 1
ATOM 3144 N N . GLY B 1 123 ? 103.857 58.561 124.673 1.00 86.78 119 GLY B N 1
ATOM 3145 C CA . GLY B 1 123 ? 104.996 58.834 123.813 1.00 85.15 119 GLY B CA 1
ATOM 3146 C C . GLY B 1 123 ? 106.162 57.850 123.955 1.00 83.69 119 GLY B C 1
ATOM 3147 O O . GLY B 1 123 ? 106.549 57.464 125.068 1.00 83.92 119 GLY B O 1
ATOM 3148 N N . GLY B 1 124 ? 106.685 57.444 122.798 1.00 81.23 120 GLY B N 1
ATOM 3149 C CA . GLY B 1 124 ? 107.808 56.526 122.689 1.00 77.16 120 GLY B CA 1
ATOM 3150 C C . GLY B 1 124 ? 107.372 55.354 121.832 1.00 74.44 120 GLY B C 1
ATOM 3151 O O . GLY B 1 124 ? 106.465 54.626 122.217 1.00 74.11 120 GLY B O 1
ATOM 3152 N N . SER B 1 125 ? 107.986 55.166 120.667 1.00 71.25 121 SER B N 1
ATOM 3153 C CA . SER B 1 125 ? 107.582 54.097 119.755 1.00 68.08 121 SER B CA 1
ATOM 3154 C C . SER B 1 125 ? 108.357 52.814 119.963 1.00 65.93 121 SER B C 1
ATOM 3155 O O . SER B 1 125 ? 107.914 51.738 119.564 1.00 65.50 121 SER B O 1
ATOM 3158 N N . ARG B 1 126 ? 109.521 52.932 120.587 1.00 63.69 122 ARG B N 1
ATOM 3159 C CA . ARG B 1 126 ? 110.376 51.778 120.797 1.00 60.93 122 ARG B CA 1
ATOM 3160 C C . ARG B 1 126 ? 110.652 51.462 122.256 1.00 56.55 122 ARG B C 1
ATOM 3161 O O . ARG B 1 126 ? 110.449 52.302 123.134 1.00 56.00 122 ARG B O 1
ATOM 3169 N N . PRO B 1 127 ? 111.111 50.228 122.531 1.00 52.42 123 PRO B N 1
ATOM 3170 C CA . PRO B 1 127 ? 111.419 49.799 123.895 1.00 49.50 123 PRO B CA 1
ATOM 3171 C C . PRO B 1 127 ? 112.343 50.822 124.542 1.00 47.44 123 PRO B C 1
ATOM 3172 O O . PRO B 1 127 ? 113.235 51.355 123.890 1.00 46.74 123 PRO B O 1
ATOM 3176 N N . GLU B 1 128 ? 112.125 51.101 125.819 1.00 45.42 124 GLU B N 1
ATOM 3177 C CA . GLU B 1 128 ? 112.944 52.076 126.524 1.00 44.18 124 GLU B CA 1
ATOM 3178 C C . GLU B 1 128 ? 113.746 51.440 127.661 1.00 41.79 124 GLU B C 1
ATOM 3179 O O . GLU B 1 128 ? 114.760 51.985 128.100 1.00 39.31 124 GLU B O 1
ATOM 3185 N N . PHE B 1 129 ? 113.287 50.286 128.137 1.00 39.28 125 PHE B N 1
ATOM 3186 C CA . PHE B 1 129 ? 113.964 49.605 129.230 1.00 36.24 125 PHE B CA 1
ATOM 3187 C C . PHE B 1 129 ? 114.008 48.094 129.061 1.00 35.03 125 PHE B C 1
ATOM 3188 O O . PHE B 1 129 ? 113.292 47.508 128.242 1.00 34.49 125 PHE B O 1
ATOM 3196 N N . VAL B 1 130 ? 114.867 47.468 129.853 1.00 33.40 126 VAL B N 1
ATOM 3197 C CA . VAL B 1 130 ? 115.007 46.026 129.846 1.00 31.66 126 VAL B CA 1
ATOM 3198 C C . VAL B 1 130 ? 115.032 45.583 131.293 1.00 33.28 126 VAL B C 1
ATOM 3199 O O . VAL B 1 130 ? 115.492 46.316 132.163 1.00 33.46 126 VAL B O 1
ATOM 3203 N N . LYS B 1 131 ? 114.514 44.394 131.554 1.00 34.96 127 LYS B N 1
ATOM 3204 C CA . LYS B 1 131 ? 114.540 43.858 132.897 1.00 36.29 127 LYS B CA 1
ATOM 3205 C C . LYS B 1 131 ? 115.075 42.424 132.865 1.00 36.85 127 LYS B C 1
ATOM 3206 O O . LYS B 1 131 ? 114.377 41.489 132.456 1.00 36.18 127 LYS B O 1
ATOM 3212 N N . LEU B 1 132 ? 116.334 42.257 133.257 1.00 37.38 128 LEU B N 1
ATOM 3213 C CA . LEU B 1 132 ? 116.923 40.923 133.306 1.00 38.98 128 LEU B CA 1
ATOM 3214 C C . LEU B 1 132 ? 116.603 40.333 134.669 1.00 39.69 128 LEU B C 1
ATOM 3215 O O . LEU B 1 132 ? 116.597 41.041 135.683 1.00 39.09 128 LEU B O 1
ATOM 3220 N N . THR B 1 133 ? 116.322 39.041 134.696 1.00 39.29 129 THR B N 1
ATOM 3221 C CA . THR B 1 133 ? 116.059 38.387 135.957 1.00 40.35 129 THR B CA 1
ATOM 3222 C C . THR B 1 133 ? 116.682 37.004 135.868 1.00 41.05 129 THR B C 1
ATOM 3223 O O . THR B 1 133 ? 116.483 36.289 134.881 1.00 41.87 129 THR B O 1
ATOM 3235 N N . GLU B 1 135 ? 117.060 33.392 137.946 1.00 39.41 131 GLU B N 1
ATOM 3236 C CA . GLU B 1 135 ? 116.577 32.547 139.025 1.00 38.28 131 GLU B CA 1
ATOM 3237 C C . GLU B 1 135 ? 117.604 31.430 139.200 1.00 36.47 131 GLU B C 1
ATOM 3238 O O . GLU B 1 135 ? 117.925 30.715 138.253 1.00 36.34 131 GLU B O 1
ATOM 3244 N N . TYR B 1 136 ? 118.105 31.278 140.418 1.00 34.83 132 TYR B N 1
ATOM 3245 C CA . TYR B 1 136 ? 119.145 30.298 140.709 1.00 34.86 132 TYR B CA 1
ATOM 3246 C C . TYR B 1 136 ? 118.764 28.872 141.120 1.00 35.02 132 TYR B C 1
ATOM 3247 O O . TYR B 1 136 ? 117.610 28.569 141.410 1.00 33.95 132 TYR B O 1
ATOM 3256 N N . ASP B 1 137 ? 119.782 28.010 141.127 1.00 37.15 133 ASP B N 1
ATOM 3257 C CA . ASP B 1 137 ? 119.685 26.599 141.499 1.00 38.41 133 ASP B CA 1
ATOM 3258 C C . ASP B 1 137 ? 118.910 26.353 142.766 1.00 39.89 133 ASP B C 1
ATOM 3259 O O . ASP B 1 137 ? 117.992 25.540 142.795 1.00 42.91 133 ASP B O 1
ATOM 3264 N N . ASP B 1 138 ? 119.325 27.034 143.826 1.00 38.58 134 ASP B N 1
ATOM 3265 C CA . ASP B 1 138 ? 118.714 26.879 145.130 1.00 36.55 134 ASP B CA 1
ATOM 3266 C C . ASP B 1 138 ? 117.193 27.022 145.165 1.00 36.55 134 ASP B C 1
ATOM 3267 O O . ASP B 1 138 ? 116.578 26.858 146.214 1.00 37.40 134 ASP B O 1
ATOM 3272 N N . LYS B 1 139 ? 116.584 27.315 144.024 1.00 37.60 135 LYS B N 1
ATOM 3273 C CA . LYS B 1 139 ? 115.134 27.458 143.951 1.00 39.75 135 LYS B CA 1
ATOM 3274 C C . LYS B 1 139 ? 114.649 28.522 144.926 1.00 39.59 135 LYS B C 1
ATOM 3275 O O . LYS B 1 139 ? 113.486 28.530 145.309 1.00 40.53 135 LYS B O 1
ATOM 3281 N N . VAL B 1 140 ? 115.536 29.427 145.319 1.00 39.34 136 VAL B N 1
ATOM 3282 C CA . VAL B 1 140 ? 115.183 30.460 146.281 1.00 37.48 136 VAL B CA 1
ATOM 3283 C C . VAL B 1 140 ? 115.692 31.842 145.922 1.00 36.09 136 VAL B C 1
ATOM 3284 O O . VAL B 1 140 ? 115.003 32.832 146.127 1.00 34.69 136 VAL B O 1
ATOM 3288 N N . SER B 1 141 ? 116.904 31.902 145.392 1.00 35.80 137 SER B N 1
ATOM 3289 C CA . SER B 1 141 ? 117.515 33.173 145.049 1.00 36.84 137 SER B CA 1
ATOM 3290 C C . SER B 1 141 ? 117.177 33.701 143.661 1.00 37.64 137 SER B C 1
ATOM 3291 O O . SER B 1 141 ? 117.288 32.990 142.674 1.00 38.24 137 SER B O 1
ATOM 3294 N N . LYS B 1 142 ? 116.759 34.960 143.602 1.00 39.30 138 LYS B N 1
ATOM 3295 C CA . LYS B 1 142 ? 116.432 35.624 142.342 1.00 40.34 138 LYS B CA 1
ATOM 3296 C C . LYS B 1 142 ? 117.154 36.960 142.328 1.00 40.25 138 LYS B C 1
ATOM 3297 O O . LYS B 1 142 ? 117.528 37.491 143.375 1.00 41.55 138 LYS B O 1
ATOM 3303 N N . SER B 1 143 ? 117.339 37.501 141.134 1.00 38.51 139 SER B N 1
ATOM 3304 C CA . SER B 1 143 ? 117.983 38.788 140.968 1.00 35.36 139 SER B CA 1
ATOM 3305 C C . SER B 1 143 ? 117.258 39.444 139.800 1.00 34.23 139 SER B C 1
ATOM 3306 O O . SER B 1 143 ? 116.994 38.787 138.800 1.00 33.06 139 SER B O 1
ATOM 3309 N N . HIS B 1 144 ? 116.891 40.714 139.946 1.00 34.46 140 HIS B N 1
ATOM 3310 C CA . HIS B 1 144 ? 116.210 41.443 138.881 1.00 35.61 140 HIS B CA 1
ATOM 3311 C C . HIS B 1 144 ? 116.945 42.744 138.631 1.00 36.33 140 HIS B C 1
ATOM 3312 O O . HIS B 1 144 ? 117.165 43.520 139.557 1.00 36.42 140 HIS B O 1
ATOM 3319 N N . HIS B 1 145 ? 117.318 42.987 137.379 1.00 36.40 141 HIS B N 1
ATOM 3320 C CA . HIS B 1 145 ? 118.022 44.213 137.022 1.00 36.13 141 HIS B CA 1
ATOM 3321 C C . HIS B 1 145 ? 117.236 45.028 136.000 1.00 35.98 141 HIS B C 1
ATOM 3322 O O . HIS B 1 145 ? 116.879 44.548 134.922 1.00 36.82 141 HIS B O 1
ATOM 3329 N N . THR B 1 146 ? 116.951 46.268 136.364 1.00 34.11 142 THR B N 1
ATOM 3330 C CA . THR B 1 146 ? 116.216 47.160 135.504 1.00 32.96 142 THR B CA 1
ATOM 3331 C C . THR B 1 146 ? 117.184 48.192 134.962 1.00 33.55 142 THR B C 1
ATOM 3332 O O . THR B 1 146 ? 117.843 48.902 135.722 1.00 33.40 142 THR B O 1
ATOM 3336 N N . CYS B 1 147 ? 117.274 48.270 133.640 1.00 34.29 143 CYS B N 1
ATOM 3337 C CA . CYS B 1 147 ? 118.187 49.208 133.008 1.00 35.96 143 CYS B CA 1
ATOM 3338 C C . CYS B 1 147 ? 117.533 49.966 131.885 1.00 35.18 143 CYS B C 1
ATOM 3339 O O . CYS B 1 147 ? 116.451 49.612 131.426 1.00 34.47 143 CYS B O 1
ATOM 3342 N N . ALA B 1 148 ? 118.222 51.006 131.438 1.00 35.96 144 ALA B N 1
ATOM 3343 C CA . ALA B 1 148 ? 117.762 51.823 130.329 1.00 35.32 144 ALA B CA 1
ATOM 3344 C C . ALA B 1 148 ? 118.435 51.288 129.070 1.00 35.30 144 ALA B C 1
ATOM 3345 O O . ALA B 1 148 ? 119.610 50.921 129.092 1.00 34.74 144 ALA B O 1
ATOM 3347 N N . LEU B 1 149 ? 117.683 51.212 127.980 1.00 37.16 145 LEU B N 1
ATOM 3348 C CA . LEU B 1 149 ? 118.246 50.753 126.722 1.00 38.15 145 LEU B CA 1
ATOM 3349 C C . LEU B 1 149 ? 119.106 51.884 126.184 1.00 40.91 145 LEU B C 1
ATOM 3350 O O . LEU B 1 149 ? 119.095 52.999 126.710 1.00 40.94 145 LEU B O 1
ATOM 3363 N N . PRO B 1 151 ? 120.819 54.151 122.699 1.00 47.66 147 PRO B N 1
ATOM 3364 C CA . PRO B 1 151 ? 120.473 54.643 121.367 1.00 49.04 147 PRO B CA 1
ATOM 3365 C C . PRO B 1 151 ? 120.677 53.467 120.423 1.00 50.35 147 PRO B C 1
ATOM 3366 O O . PRO B 1 151 ? 121.755 52.873 120.394 1.00 52.42 147 PRO B O 1
ATOM 3370 N N . TYR B 1 152 ? 119.651 53.128 119.658 1.00 50.75 148 TYR B N 1
ATOM 3371 C CA . TYR B 1 152 ? 119.730 51.979 118.774 1.00 53.84 148 TYR B CA 1
ATOM 3372 C C . TYR B 1 152 ? 120.911 51.864 117.838 1.00 54.30 148 TYR B C 1
ATOM 3373 O O . TYR B 1 152 ? 121.373 52.838 117.257 1.00 55.31 148 TYR B O 1
ATOM 3390 N N . PRO B 1 154 ? 122.682 48.768 114.957 1.00 52.81 150 PRO B N 1
ATOM 3391 C CA . PRO B 1 154 ? 122.300 47.573 114.202 1.00 51.30 150 PRO B CA 1
ATOM 3392 C C . PRO B 1 154 ? 122.825 46.349 114.918 1.00 51.31 150 PRO B C 1
ATOM 3393 O O . PRO B 1 154 ? 123.587 46.458 115.870 1.00 51.87 150 PRO B O 1
ATOM 3397 N N . PRO B 1 155 ? 122.414 45.161 114.481 1.00 51.73 151 PRO B N 1
ATOM 3398 C CA . PRO B 1 155 ? 122.936 43.984 115.173 1.00 51.86 151 PRO B CA 1
ATOM 3399 C C . PRO B 1 155 ? 124.421 43.828 114.827 1.00 52.21 151 PRO B C 1
ATOM 3400 O O . PRO B 1 155 ? 124.782 43.782 113.656 1.00 51.92 151 PRO B O 1
ATOM 3404 N N . ALA B 1 156 ? 125.282 43.768 115.834 1.00 53.62 152 ALA B N 1
ATOM 3405 C CA . ALA B 1 156 ? 126.704 43.596 115.574 1.00 54.85 152 ALA B CA 1
ATOM 3406 C C . ALA B 1 156 ? 126.838 42.415 114.622 1.00 56.63 152 ALA B C 1
ATOM 3407 O O . ALA B 1 156 ? 127.475 42.508 113.580 1.00 57.04 152 ALA B O 1
ATOM 3409 N N . SER B 1 157 ? 126.206 41.308 114.987 1.00 59.90 153 SER B N 1
ATOM 3410 C CA . SER B 1 157 ? 126.234 40.090 114.184 1.00 63.02 153 SER B CA 1
ATOM 3411 C C . SER B 1 157 ? 125.342 40.251 112.954 1.00 63.77 153 SER B C 1
ATOM 3412 O O . SER B 1 157 ? 124.384 39.501 112.767 1.00 64.22 153 SER B O 1
ATOM 3415 N N . ASP B 1 158 ? 125.673 41.218 112.108 1.00 64.16 154 ASP B N 1
ATOM 3416 C CA . ASP B 1 158 ? 124.872 41.496 110.923 1.00 64.16 154 ASP B CA 1
ATOM 3417 C C . ASP B 1 158 ? 125.767 42.150 109.880 1.00 63.62 154 ASP B C 1
ATOM 3418 O O . ASP B 1 158 ? 125.410 42.249 108.705 1.00 64.30 154 ASP B O 1
ATOM 3423 N N . ARG B 1 159 ? 126.943 42.579 110.324 1.00 61.73 155 ARG B N 1
ATOM 3424 C CA . ARG B 1 159 ? 127.909 43.248 109.465 1.00 59.29 155 ARG B CA 1
ATOM 3425 C C . ARG B 1 159 ? 128.536 42.382 108.373 1.00 58.93 155 ARG B C 1
ATOM 3426 O O . ARG B 1 159 ? 129.159 42.901 107.448 1.00 58.81 155 ARG B O 1
ATOM 3434 N N . LEU B 1 160 ? 128.361 41.068 108.457 1.00 58.99 156 LEU B N 1
ATOM 3435 C CA . LEU B 1 160 ? 128.955 40.176 107.462 1.00 59.15 156 LEU B CA 1
ATOM 3436 C C . LEU B 1 160 ? 127.988 39.352 106.618 1.00 59.89 156 LEU B C 1
ATOM 3437 O O . LEU B 1 160 ? 128.423 38.435 105.924 1.00 59.73 156 LEU B O 1
ATOM 3442 N N . ARG B 1 161 ? 126.694 39.656 106.645 1.00 61.46 157 ARG B N 1
ATOM 3443 C CA . ARG B 1 161 ? 125.777 38.835 105.860 1.00 62.96 157 ARG B CA 1
ATOM 3444 C C . ARG B 1 161 ? 125.961 38.961 104.355 1.00 61.89 157 ARG B C 1
ATOM 3445 O O . ARG B 1 161 ? 125.703 38.007 103.620 1.00 60.95 157 ARG B O 1
ATOM 3453 N N . ASN B 1 162 ? 126.419 40.119 103.892 1.00 60.61 158 ASN B N 1
ATOM 3454 C CA . ASN B 1 162 ? 126.620 40.299 102.464 1.00 60.51 158 ASN B CA 1
ATOM 3455 C C . ASN B 1 162 ? 128.064 40.127 102.025 1.00 59.31 158 ASN B C 1
ATOM 3456 O O . ASN B 1 162 ? 128.404 40.375 100.869 1.00 59.17 158 ASN B O 1
ATOM 3461 N N . GLU B 1 163 ? 128.912 39.693 102.947 1.00 57.67 159 GLU B N 1
ATOM 3462 C CA . GLU B 1 163 ? 130.320 39.487 102.640 1.00 55.91 159 GLU B CA 1
ATOM 3463 C C . GLU B 1 163 ? 130.511 38.121 101.989 1.00 54.28 159 GLU B C 1
ATOM 3464 O O . GLU B 1 163 ? 129.714 37.212 102.200 1.00 52.87 159 GLU B O 1
ATOM 3470 N N . GLN B 1 164 ? 131.567 37.983 101.193 1.00 54.26 160 GLN B N 1
ATOM 3471 C CA . GLN B 1 164 ? 131.859 36.721 100.515 1.00 54.25 160 GLN B CA 1
ATOM 3472 C C . GLN B 1 164 ? 133.093 36.046 101.095 1.00 51.81 160 GLN B C 1
ATOM 3473 O O . GLN B 1 164 ? 134.205 36.564 101.003 1.00 50.07 160 GLN B O 1
ATOM 3487 N N . ILE B 1 166 ? 136.057 33.791 101.117 1.00 48.53 162 ILE B N 1
ATOM 3488 C CA . ILE B 1 166 ? 136.929 33.166 100.141 1.00 48.24 162 ILE B CA 1
ATOM 3489 C C . ILE B 1 166 ? 137.857 32.138 100.779 1.00 48.75 162 ILE B C 1
ATOM 3490 O O . ILE B 1 166 ? 138.826 31.699 100.164 1.00 49.68 162 ILE B O 1
ATOM 3495 N N . GLY B 1 167 ? 137.568 31.762 102.016 1.00 47.77 163 GLY B N 1
ATOM 3496 C CA . GLY B 1 167 ? 138.395 30.774 102.674 1.00 46.26 163 GLY B CA 1
ATOM 3497 C C . GLY B 1 167 ? 138.516 30.957 104.169 1.00 45.83 163 GLY B C 1
ATOM 3498 O O . GLY B 1 167 ? 138.210 32.023 104.706 1.00 46.42 163 GLY B O 1
ATOM 3499 N N . GLN B 1 168 ? 138.950 29.899 104.845 1.00 44.23 164 GLN B N 1
ATOM 3500 C CA . GLN B 1 168 ? 139.153 29.948 106.284 1.00 43.13 164 GLN B CA 1
ATOM 3501 C C . GLN B 1 168 ? 140.148 28.884 106.726 1.00 41.26 164 GLN B C 1
ATOM 3502 O O . GLN B 1 168 ? 140.117 27.755 106.246 1.00 39.93 164 GLN B O 1
ATOM 3508 N N . VAL B 1 169 ? 141.048 29.265 107.626 1.00 40.20 165 VAL B N 1
ATOM 3509 C CA . VAL B 1 169 ? 142.059 28.343 108.112 1.00 40.26 165 VAL B CA 1
ATOM 3510 C C . VAL B 1 169 ? 141.997 28.159 109.633 1.00 40.86 165 VAL B C 1
ATOM 3511 O O . VAL B 1 169 ? 141.919 29.129 110.398 1.00 39.54 165 VAL B O 1
ATOM 3515 N N . LEU B 1 170 ? 142.017 26.893 110.047 1.00 41.40 166 LEU B N 1
ATOM 3516 C CA . LEU B 1 170 ? 141.964 26.492 111.451 1.00 41.90 166 LEU B CA 1
ATOM 3517 C C . LEU B 1 170 ? 143.357 26.616 112.046 1.00 41.62 166 LEU B C 1
ATOM 3518 O O . LEU B 1 170 ? 144.319 26.108 111.483 1.00 42.30 166 LEU B O 1
ATOM 3523 N N . LEU B 1 171 ? 143.473 27.292 113.179 1.00 42.25 167 LEU B N 1
ATOM 3524 C CA . LEU B 1 171 ? 144.779 27.465 113.801 1.00 43.18 167 LEU B CA 1
ATOM 3525 C C . LEU B 1 171 ? 145.003 26.609 115.040 1.00 44.47 167 LEU B C 1
ATOM 3526 O O . LEU B 1 171 ? 144.443 26.860 116.108 1.00 45.12 167 LEU B O 1
ATOM 3539 N N . PRO B 1 173 ? 146.257 25.079 118.331 1.00 43.17 169 PRO B N 1
ATOM 3540 C CA . PRO B 1 173 ? 146.605 25.746 119.595 1.00 42.70 169 PRO B CA 1
ATOM 3541 C C . PRO B 1 173 ? 147.976 26.408 119.679 1.00 42.70 169 PRO B C 1
ATOM 3542 O O . PRO B 1 173 ? 148.075 27.583 120.023 1.00 41.79 169 PRO B O 1
ATOM 3546 N N . LYS B 1 174 ? 149.030 25.664 119.371 1.00 43.88 170 LYS B N 1
ATOM 3547 C CA . LYS B 1 174 ? 150.377 26.221 119.420 1.00 45.06 170 LYS B CA 1
ATOM 3548 C C . LYS B 1 174 ? 150.602 27.302 118.366 1.00 43.99 170 LYS B C 1
ATOM 3549 O O . LYS B 1 174 ? 151.214 28.337 118.647 1.00 42.96 170 LYS B O 1
ATOM 3555 N N . THR B 1 175 ? 150.111 27.055 117.155 1.00 42.25 171 THR B N 1
ATOM 3556 C CA . THR B 1 175 ? 150.241 28.021 116.074 1.00 41.28 171 THR B CA 1
ATOM 3557 C C . THR B 1 175 ? 149.524 29.295 116.501 1.00 40.56 171 THR B C 1
ATOM 3558 O O . THR B 1 175 ? 150.061 30.395 116.397 1.00 39.85 171 THR B O 1
ATOM 3562 N N . ALA B 1 176 ? 148.302 29.132 116.990 1.00 40.20 172 ALA B N 1
ATOM 3563 C CA . ALA B 1 176 ? 147.511 30.264 117.445 1.00 39.99 172 ALA B CA 1
ATOM 3564 C C . ALA B 1 176 ? 148.277 31.111 118.463 1.00 39.55 172 ALA B C 1
ATOM 3565 O O . ALA B 1 176 ? 148.414 32.316 118.287 1.00 40.03 172 ALA B O 1
ATOM 3567 N N . SER B 1 177 ? 148.776 30.482 119.522 1.00 38.82 173 SER B N 1
ATOM 3568 C CA . SER B 1 177 ? 149.521 31.196 120.558 1.00 39.39 173 SER B CA 1
ATOM 3569 C C . SER B 1 177 ? 150.712 31.881 119.941 1.00 39.13 173 SER B C 1
ATOM 3570 O O . SER B 1 177 ? 151.028 33.027 120.252 1.00 40.46 173 SER B O 1
ATOM 3573 N N . SER B 1 178 ? 151.387 31.149 119.072 1.00 38.91 174 SER B N 1
ATOM 3574 C CA . SER B 1 178 ? 152.545 31.668 118.391 1.00 37.90 174 SER B CA 1
ATOM 3575 C C . SER B 1 178 ? 152.171 32.969 117.663 1.00 37.23 174 SER B C 1
ATOM 3576 O O . SER B 1 178 ? 152.847 33.986 117.825 1.00 37.77 174 SER B O 1
ATOM 3579 N N . LEU B 1 179 ? 151.088 32.943 116.886 1.00 35.59 175 LEU B N 1
ATOM 3580 C CA . LEU B 1 179 ? 150.634 34.128 116.147 1.00 36.00 175 LEU B CA 1
ATOM 3581 C C . LEU B 1 179 ? 150.212 35.210 117.132 1.00 36.86 175 LEU B C 1
ATOM 3582 O O . LEU B 1 179 ? 150.599 36.374 117.030 1.00 37.46 175 LEU B O 1
ATOM 3587 N N . GLN B 1 180 ? 149.405 34.795 118.092 1.00 37.87 176 GLN B N 1
ATOM 3588 C CA . GLN B 1 180 ? 148.885 35.681 119.106 1.00 39.25 176 GLN B CA 1
ATOM 3589 C C . GLN B 1 180 ? 149.982 36.438 119.819 1.00 40.35 176 GLN B C 1
ATOM 3590 O O . GLN B 1 180 ? 149.796 37.589 120.211 1.00 39.59 176 GLN B O 1
ATOM 3596 N N . LYS B 1 181 ? 151.128 35.789 119.993 1.00 42.63 177 LYS B N 1
ATOM 3597 C CA . LYS B 1 181 ? 152.249 36.425 120.674 1.00 43.94 177 LYS B CA 1
ATOM 3598 C C . LYS B 1 181 ? 152.930 37.418 119.738 1.00 43.77 177 LYS B C 1
ATOM 3599 O O . LYS B 1 181 ? 153.293 38.529 120.137 1.00 42.72 177 LYS B O 1
ATOM 3605 N N . TRP B 1 182 ? 153.100 37.004 118.489 1.00 43.24 178 TRP B N 1
ATOM 3606 C CA . TRP B 1 182 ? 153.730 37.845 117.491 1.00 44.34 178 TRP B CA 1
ATOM 3607 C C . TRP B 1 182 ? 152.909 39.116 117.356 1.00 45.03 178 TRP B C 1
ATOM 3608 O O . TRP B 1 182 ? 153.440 40.228 117.366 1.00 44.63 178 TRP B O 1
ATOM 3619 N N . ALA B 1 183 ? 151.600 38.940 117.229 1.00 44.88 179 ALA B N 1
ATOM 3620 C CA . ALA B 1 183 ? 150.699 40.067 117.101 1.00 43.89 179 ALA B CA 1
ATOM 3621 C C . ALA B 1 183 ? 150.920 41.052 118.242 1.00 43.32 179 ALA B C 1
ATOM 3622 O O . ALA B 1 183 ? 151.017 42.253 118.005 1.00 41.71 179 ALA B O 1
ATOM 3624 N N . ARG B 1 184 ? 150.999 40.545 119.473 1.00 43.99 180 ARG B N 1
ATOM 3625 C CA . ARG B 1 184 ? 151.213 41.396 120.648 1.00 46.48 180 ARG B CA 1
ATOM 3626 C C . ARG B 1 184 ? 152.530 42.153 120.556 1.00 46.63 180 ARG B C 1
ATOM 3627 O O . ARG B 1 184 ? 152.626 43.324 120.931 1.00 44.66 180 ARG B O 1
ATOM 3635 N N . GLN B 1 185 ? 153.548 41.463 120.056 1.00 47.88 181 GLN B N 1
ATOM 3636 C CA . GLN B 1 185 ? 154.871 42.039 119.895 1.00 47.65 181 GLN B CA 1
ATOM 3637 C C . GLN B 1 185 ? 154.861 43.263 118.982 1.00 47.13 181 GLN B C 1
ATOM 3638 O O . GLN B 1 185 ? 155.783 44.077 119.026 1.00 48.24 181 GLN B O 1
ATOM 3644 N N . GLN B 1 186 ? 153.820 43.403 118.165 1.00 45.50 182 GLN B N 1
ATOM 3645 C CA . GLN B 1 186 ? 153.735 44.523 117.234 1.00 43.40 182 GLN B CA 1
ATOM 3646 C C . GLN B 1 186 ? 153.053 45.772 117.776 1.00 42.62 182 GLN B C 1
ATOM 3647 O O . GLN B 1 186 ? 152.891 46.751 117.055 1.00 42.20 182 GLN B O 1
ATOM 3653 N N . GLY B 1 187 ? 152.642 45.739 119.037 1.00 42.57 183 GLY B N 1
ATOM 3654 C CA . GLY B 1 187 ? 152.007 46.902 119.636 1.00 42.81 183 GLY B CA 1
ATOM 3655 C C . GLY B 1 187 ? 150.882 47.560 118.852 1.00 43.48 183 GLY B C 1
ATOM 3656 O O . GLY B 1 187 ? 149.973 46.890 118.352 1.00 44.59 183 GLY B O 1
ATOM 3657 N N . SER B 1 188 ? 150.944 48.884 118.742 1.00 42.44 184 SER B N 1
ATOM 3658 C CA . SER B 1 188 ? 149.917 49.655 118.043 1.00 40.12 184 SER B CA 1
ATOM 3659 C C . SER B 1 188 ? 150.078 49.691 116.532 1.00 39.12 184 SER B C 1
ATOM 3660 O O . SER B 1 188 ? 149.497 50.541 115.854 1.00 39.65 184 SER B O 1
ATOM 3663 N N . GLY B 1 189 ? 150.859 48.763 115.998 1.00 37.96 185 GLY B N 1
ATOM 3664 C CA . GLY B 1 189 ? 151.049 48.729 114.564 1.00 37.28 185 GLY B CA 1
ATOM 3665 C C . GLY B 1 189 ? 149.953 47.983 113.823 1.00 37.43 185 GLY B C 1
ATOM 3666 O O . GLY B 1 189 ? 148.974 47.506 114.409 1.00 37.46 185 GLY B O 1
ATOM 3667 N N . GLY B 1 190 ? 150.120 47.893 112.510 1.00 36.47 186 GLY B N 1
ATOM 3668 C CA . GLY B 1 190 ? 149.161 47.188 111.693 1.00 34.80 186 GLY B CA 1
ATOM 3669 C C . GLY B 1 190 ? 149.801 45.914 111.184 1.00 35.15 186 GLY B C 1
ATOM 3670 O O . GLY B 1 190 ? 151.022 45.765 111.183 1.00 34.70 186 GLY B O 1
ATOM 3671 N N . VAL B 1 191 ? 148.969 44.979 110.761 1.00 35.13 187 VAL B N 1
ATOM 3672 C CA . VAL B 1 191 ? 149.462 43.724 110.242 1.00 35.00 187 VAL B CA 1
ATOM 3673 C C . VAL B 1 191 ? 148.827 43.551 108.890 1.00 37.19 187 VAL B C 1
ATOM 3674 O O . VAL B 1 191 ? 147.626 43.775 108.739 1.00 36.96 187 VAL B O 1
ATOM 3678 N N . LYS B 1 192 ? 149.646 43.194 107.901 1.00 39.39 188 LYS B N 1
ATOM 3679 C CA . LYS B 1 192 ? 149.165 42.962 106.547 1.00 39.53 188 LYS B CA 1
ATOM 3680 C C . LYS B 1 192 ? 149.067 41.444 106.448 1.00 39.46 188 LYS B C 1
ATOM 3681 O O . LYS B 1 192 ? 150.082 40.750 106.413 1.00 39.78 188 LYS B O 1
ATOM 3687 N N . VAL B 1 193 ? 147.842 40.933 106.447 1.00 38.55 189 VAL B N 1
ATOM 3688 C CA . VAL B 1 193 ? 147.613 39.500 106.373 1.00 38.39 189 VAL B CA 1
ATOM 3689 C C . VAL B 1 193 ? 147.465 39.060 104.923 1.00 39.05 189 VAL B C 1
ATOM 3690 O O . VAL B 1 193 ? 146.671 39.630 104.171 1.00 38.78 189 VAL B O 1
ATOM 3694 N N . THR B 1 194 ? 148.227 38.038 104.539 1.00 39.47 190 THR B N 1
ATOM 3695 C CA . THR B 1 194 ? 148.202 37.534 103.169 1.00 39.75 190 THR B CA 1
ATOM 3696 C C . THR B 1 194 ? 147.807 36.070 103.081 1.00 40.64 190 THR B C 1
ATOM 3697 O O . THR B 1 194 ? 148.412 35.218 103.725 1.00 40.31 190 THR B O 1
ATOM 3701 N N . LEU B 1 195 ? 146.786 35.808 102.303 1.00 42.19 191 LEU B N 1
ATOM 3702 C CA . LEU B 1 195 ? 146.341 34.436 102.049 1.00 44.08 191 LEU B CA 1
ATOM 3703 C C . LEU B 1 195 ? 146.832 33.945 100.689 1.00 45.50 191 LEU B C 1
ATOM 3704 O O . LEU B 1 195 ? 146.485 34.564 99.677 1.00 45.84 191 LEU B O 1
ATOM 3709 N N . ASN B 1 196 ? 147.673 32.946 100.681 1.00 46.40 192 ASN B N 1
ATOM 3710 C CA . ASN B 1 196 ? 148.237 32.472 99.427 1.00 48.00 192 ASN B CA 1
ATOM 3711 C C . ASN B 1 196 ? 147.838 31.036 99.081 1.00 49.85 192 ASN B C 1
ATOM 3712 O O . ASN B 1 196 ? 148.529 30.087 99.450 1.00 50.51 192 ASN B O 1
ATOM 3717 N N . PRO B 1 197 ? 146.729 30.863 98.342 1.00 50.99 193 PRO B N 1
ATOM 3718 C CA . PRO B 1 197 ? 146.221 29.549 97.934 1.00 52.15 193 PRO B CA 1
ATOM 3719 C C . PRO B 1 197 ? 147.297 28.732 97.228 1.00 54.46 193 PRO B C 1
ATOM 3720 O O . PRO B 1 197 ? 147.340 27.506 97.327 1.00 54.88 193 PRO B O 1
ATOM 3724 N N . ASP B 1 198 ? 148.162 29.429 96.503 1.00 56.40 194 ASP B N 1
ATOM 3725 C CA . ASP B 1 198 ? 149.216 28.771 95.760 1.00 57.91 194 ASP B CA 1
ATOM 3726 C C . ASP B 1 198 ? 150.274 28.200 96.675 1.00 58.62 194 ASP B C 1
ATOM 3727 O O . ASP B 1 198 ? 150.689 27.063 96.499 1.00 60.49 194 ASP B O 1
ATOM 3732 N N . LEU B 1 199 ? 150.707 28.974 97.660 1.00 58.38 195 LEU B N 1
ATOM 3733 C CA . LEU B 1 199 ? 151.737 28.488 98.564 1.00 58.75 195 LEU B CA 1
ATOM 3734 C C . LEU B 1 199 ? 151.213 27.790 99.818 1.00 58.28 195 LEU B C 1
ATOM 3735 O O . LEU B 1 199 ? 151.998 27.273 100.614 1.00 59.50 195 LEU B O 1
ATOM 3740 N N . TYR B 1 200 ? 149.895 27.745 99.985 1.00 57.32 196 TYR B N 1
ATOM 3741 C CA . TYR B 1 200 ? 149.302 27.111 101.165 1.00 56.44 196 TYR B CA 1
ATOM 3742 C C . TYR B 1 200 ? 149.927 27.770 102.392 1.00 55.20 196 TYR B C 1
ATOM 3743 O O . TYR B 1 200 ? 150.323 27.109 103.352 1.00 56.10 196 TYR B O 1
ATOM 3752 N N . VAL B 1 201 ? 149.999 29.091 102.350 1.00 53.24 197 VAL B N 1
ATOM 3753 C CA . VAL B 1 201 ? 150.608 29.837 103.429 1.00 51.81 197 VAL B CA 1
ATOM 3754 C C . VAL B 1 201 ? 149.837 31.103 103.798 1.00 51.02 197 VAL B C 1
ATOM 3755 O O . VAL B 1 201 ? 149.195 31.736 102.955 1.00 50.62 197 VAL B O 1
ATOM 3759 N N . THR B 1 202 ? 149.886 31.454 105.074 1.00 49.07 198 THR B N 1
ATOM 3760 C CA . THR B 1 202 ? 149.234 32.662 105.539 1.00 48.47 198 THR B CA 1
ATOM 3761 C C . THR B 1 202 ? 150.406 33.475 106.071 1.00 47.46 198 THR B C 1
ATOM 3762 O O . THR B 1 202 ? 151.256 32.946 106.781 1.00 48.22 198 THR B O 1
ATOM 3766 N N . THR B 1 203 ? 150.490 34.742 105.687 1.00 46.90 199 THR B N 1
ATOM 3767 C CA . THR B 1 203 ? 151.597 35.585 106.127 1.00 45.30 199 THR B CA 1
ATOM 3768 C C . THR B 1 203 ? 151.149 36.864 106.805 1.00 43.71 199 THR B C 1
ATOM 3769 O O . THR B 1 203 ? 150.129 37.452 106.455 1.00 43.59 199 THR B O 1
ATOM 3773 N N . TYR B 1 204 ? 151.928 37.288 107.787 1.00 42.37 200 TYR B N 1
ATOM 3774 C CA . TYR B 1 204 ? 151.617 38.493 108.528 1.00 40.93 200 TYR B CA 1
ATOM 3775 C C . TYR B 1 204 ? 152.865 39.351 108.598 1.00 39.82 200 TYR B C 1
ATOM 3776 O O . TYR B 1 204 ? 153.949 38.850 108.869 1.00 39.52 200 TYR B O 1
ATOM 3785 N N . THR B 1 205 ? 152.716 40.642 108.335 1.00 39.09 201 THR B N 1
ATOM 3786 C CA . THR B 1 205 ? 153.852 41.541 108.403 1.00 39.48 201 THR B CA 1
ATOM 3787 C C . THR B 1 205 ? 153.463 42.863 109.027 1.00 39.08 201 THR B C 1
ATOM 3788 O O . THR B 1 205 ? 152.366 43.374 108.808 1.00 38.19 201 THR B O 1
ATOM 3792 N N . SER B 1 206 ? 154.375 43.399 109.827 1.00 39.64 202 SER B N 1
ATOM 3793 C CA . SER B 1 206 ? 154.168 44.674 110.491 1.00 40.49 202 SER B CA 1
ATOM 3794 C C . SER B 1 206 ? 155.512 45.390 110.488 1.00 39.49 202 SER B C 1
ATOM 3795 O O . SER B 1 206 ? 156.324 45.230 111.394 1.00 40.50 202 SER B O 1
ATOM 3798 N N . GLY B 1 207 ? 155.737 46.182 109.450 1.00 38.93 203 GLY B N 1
ATOM 3799 C CA . GLY B 1 207 ? 156.992 46.883 109.323 1.00 38.11 203 GLY B CA 1
ATOM 3800 C C . GLY B 1 207 ? 157.996 45.880 108.818 1.00 39.16 203 GLY B C 1
ATOM 3801 O O . GLY B 1 207 ? 157.754 45.196 107.822 1.00 38.20 203 GLY B O 1
ATOM 3802 N N . GLU B 1 208 ? 159.117 45.774 109.519 1.00 41.17 204 GLU B N 1
ATOM 3803 C CA . GLU B 1 208 ? 160.167 44.843 109.138 1.00 42.73 204 GLU B CA 1
ATOM 3804 C C . GLU B 1 208 ? 159.832 43.477 109.712 1.00 43.93 204 GLU B C 1
ATOM 3805 O O . GLU B 1 208 ? 160.251 42.451 109.177 1.00 43.63 204 GLU B O 1
ATOM 3811 N N . ALA B 1 209 ? 159.067 43.481 110.802 1.00 45.99 205 ALA B N 1
ATOM 3812 C CA . ALA B 1 209 ? 158.642 42.253 111.472 1.00 47.58 205 ALA B CA 1
ATOM 3813 C C . ALA B 1 209 ? 157.853 41.390 110.491 1.00 48.69 205 ALA B C 1
ATOM 3814 O O . ALA B 1 209 ? 157.203 41.906 109.576 1.00 49.27 205 ALA B O 1
ATOM 3816 N N . CYS B 1 210 ? 157.889 40.078 110.699 1.00 49.23 206 CYS B N 1
ATOM 3817 C CA . CYS B 1 210 ? 157.220 39.160 109.791 1.00 50.01 206 CYS B CA 1
ATOM 3818 C C . CYS B 1 210 ? 156.990 37.772 110.424 1.00 48.40 206 CYS B C 1
ATOM 3819 O O . CYS B 1 210 ? 157.624 37.434 111.430 1.00 48.88 206 CYS B O 1
ATOM 3822 N N . LEU B 1 211 ? 156.080 36.983 109.845 1.00 45.33 207 LEU B N 1
ATOM 3823 C CA . LEU B 1 211 ? 155.746 35.657 110.379 1.00 41.45 207 LEU B CA 1
ATOM 3824 C C . LEU B 1 211 ? 154.970 34.840 109.343 1.00 39.09 207 LEU B C 1
ATOM 3825 O O . LEU B 1 211 ? 153.989 35.322 108.793 1.00 37.01 207 LEU B O 1
ATOM 3830 N N . THR B 1 212 ? 155.397 33.602 109.090 1.00 38.09 208 THR B N 1
ATOM 3831 C CA . THR B 1 212 ? 154.734 32.750 108.094 1.00 37.11 208 THR B CA 1
ATOM 3832 C C . THR B 1 212 ? 154.172 31.435 108.652 1.00 38.31 208 THR B C 1
ATOM 3833 O O . THR B 1 212 ? 154.906 30.643 109.233 1.00 40.27 208 THR B O 1
ATOM 3837 N N . LEU B 1 213 ? 152.879 31.187 108.451 1.00 39.23 209 LEU B N 1
ATOM 3838 C CA . LEU B 1 213 ? 152.242 29.960 108.948 1.00 39.38 209 LEU B CA 1
ATOM 3839 C C . LEU B 1 213 ? 151.724 29.077 107.808 1.00 40.79 209 LEU B C 1
ATOM 3840 O O . LEU B 1 213 ? 150.888 29.515 107.009 1.00 41.38 209 LEU B O 1
ATOM 3845 N N . ASP B 1 214 ? 152.211 27.836 107.738 1.00 42.07 210 ASP B N 1
ATOM 3846 C CA . ASP B 1 214 ? 151.777 26.906 106.691 1.00 42.76 210 ASP B CA 1
ATOM 3847 C C . ASP B 1 214 ? 150.486 26.234 107.107 1.00 42.31 210 ASP B C 1
ATOM 3848 O O . ASP B 1 214 ? 150.141 26.215 108.294 1.00 41.40 210 ASP B O 1
ATOM 3853 N N . TYR B 1 215 ? 149.782 25.665 106.133 1.00 42.01 211 TYR B N 1
ATOM 3854 C CA . TYR B 1 215 ? 148.537 24.976 106.424 1.00 43.77 211 TYR B CA 1
ATOM 3855 C C . TYR B 1 215 ? 148.251 23.883 105.413 1.00 45.56 211 TYR B C 1
ATOM 3856 O O . TYR B 1 215 ? 148.527 24.045 104.225 1.00 44.78 211 TYR B O 1
ATOM 3865 N N . LYS B 1 216 ? 147.712 22.762 105.895 1.00 48.74 212 LYS B N 1
ATOM 3866 C CA . LYS B 1 216 ? 147.358 21.643 105.024 1.00 50.62 212 LYS B CA 1
ATOM 3867 C C . LYS B 1 216 ? 146.013 21.951 104.401 1.00 50.45 212 LYS B C 1
ATOM 3868 O O . LYS B 1 216 ? 145.092 22.404 105.084 1.00 50.75 212 LYS B O 1
ATOM 3874 N N . PRO B 1 217 ? 145.890 21.723 103.088 1.00 50.14 213 PRO B N 1
ATOM 3875 C CA . PRO B 1 217 ? 144.674 21.959 102.306 1.00 50.50 213 PRO B CA 1
ATOM 3876 C C . PRO B 1 217 ? 143.548 20.961 102.558 1.00 51.27 213 PRO B C 1
ATOM 3877 O O . PRO B 1 217 ? 143.786 19.798 102.897 1.00 51.11 213 PRO B O 1
ATOM 3881 N N . LEU B 1 218 ? 142.319 21.437 102.397 1.00 50.74 214 LEU B N 1
ATOM 3882 C CA . LEU B 1 218 ? 141.150 20.593 102.524 1.00 51.19 214 LEU B CA 1
ATOM 3883 C C . LEU B 1 218 ? 140.600 20.616 101.122 1.00 52.16 214 LEU B C 1
ATOM 3884 O O . LEU B 1 218 ? 140.280 21.676 100.608 1.00 53.00 214 LEU B O 1
ATOM 3889 N N . SER B 1 219 ? 140.512 19.457 100.489 1.00 53.49 215 SER B N 1
ATOM 3890 C CA . SER B 1 219 ? 140.001 19.389 99.132 1.00 53.60 215 SER B CA 1
ATOM 3891 C C . SER B 1 219 ? 138.527 19.787 99.088 1.00 52.69 215 SER B C 1
ATOM 3892 O O . SER B 1 219 ? 137.704 19.062 98.535 1.00 54.07 215 SER B O 1
ATOM 3895 N N . VAL B 1 220 ? 138.200 20.937 99.672 1.00 51.32 216 VAL B N 1
ATOM 3896 C CA . VAL B 1 220 ? 136.828 21.438 99.702 1.00 49.83 216 VAL B CA 1
ATOM 3897 C C . VAL B 1 220 ? 136.818 22.959 99.819 1.00 49.05 216 VAL B C 1
ATOM 3898 O O . VAL B 1 220 ? 137.779 23.552 100.295 1.00 48.92 216 VAL B O 1
ATOM 3902 N N . GLY B 1 221 ? 135.724 23.582 99.383 1.00 48.58 217 GLY B N 1
ATOM 3903 C CA . GLY B 1 221 ? 135.607 25.030 99.432 1.00 48.51 217 GLY B CA 1
ATOM 3904 C C . GLY B 1 221 ? 135.283 25.612 100.797 1.00 49.44 217 GLY B C 1
ATOM 3905 O O . GLY B 1 221 ? 134.781 24.902 101.665 1.00 50.44 217 GLY B O 1
ATOM 3906 N N . PRO B 1 222 ? 135.543 26.916 101.007 1.00 49.56 218 PRO B N 1
ATOM 3907 C CA . PRO B 1 222 ? 135.300 27.643 102.257 1.00 48.64 218 PRO B CA 1
ATOM 3908 C C . PRO B 1 222 ? 134.011 27.262 102.984 1.00 48.91 218 PRO B C 1
ATOM 3909 O O . PRO B 1 222 ? 134.046 26.737 104.095 1.00 48.99 218 PRO B O 1
ATOM 3913 N N . TYR B 1 223 ? 132.873 27.526 102.350 1.00 48.35 219 TYR B N 1
ATOM 3914 C CA . TYR B 1 223 ? 131.576 27.251 102.958 1.00 48.97 219 TYR B CA 1
ATOM 3915 C C . TYR B 1 223 ? 131.250 25.814 103.350 1.00 50.42 219 TYR B C 1
ATOM 3916 O O . TYR B 1 223 ? 130.230 25.566 103.988 1.00 50.00 219 TYR B O 1
ATOM 3925 N N . GLU B 1 224 ? 132.099 24.865 102.978 1.00 52.86 220 GLU B N 1
ATOM 3926 C CA . GLU B 1 224 ? 131.851 23.467 103.321 1.00 54.91 220 GLU B CA 1
ATOM 3927 C C . GLU B 1 224 ? 132.861 22.975 104.345 1.00 54.14 220 GLU B C 1
ATOM 3928 O O . GLU B 1 224 ? 132.906 21.785 104.669 1.00 54.67 220 GLU B O 1
ATOM 3934 N N . ALA B 1 225 ? 133.672 23.896 104.852 1.00 52.46 221 ALA B N 1
ATOM 3935 C CA . ALA B 1 225 ? 134.685 23.552 105.838 1.00 50.76 221 ALA B CA 1
ATOM 3936 C C . ALA B 1 225 ? 134.241 23.930 107.246 1.00 50.05 221 ALA B C 1
ATOM 3937 O O . ALA B 1 225 ? 133.465 24.865 107.443 1.00 50.12 221 ALA B O 1
ATOM 3939 N N . PHE B 1 226 ? 134.728 23.180 108.222 1.00 49.42 222 PHE B N 1
ATOM 3940 C CA . PHE B 1 226 ? 134.422 23.440 109.622 1.00 49.86 222 PHE B CA 1
ATOM 3941 C C . PHE B 1 226 ? 132.938 23.722 109.883 1.00 49.77 222 PHE B C 1
ATOM 3942 O O . PHE B 1 226 ? 132.587 24.664 110.594 1.00 48.36 222 PHE B O 1
ATOM 3950 N N . THR B 1 227 ? 132.079 22.884 109.310 1.00 50.51 223 THR B N 1
ATOM 3951 C CA . THR B 1 227 ? 130.632 23.014 109.464 1.00 49.87 223 THR B CA 1
ATOM 3952 C C . THR B 1 227 ? 130.154 22.478 110.808 1.00 49.23 223 THR B C 1
ATOM 3953 O O . THR B 1 227 ? 129.085 22.843 111.284 1.00 51.53 223 THR B O 1
ATOM 3957 N N . GLY B 1 228 ? 130.939 21.605 111.419 1.00 47.45 224 GLY B N 1
ATOM 3958 C CA . GLY B 1 228 ? 130.539 21.065 112.701 1.00 46.82 224 GLY B CA 1
ATOM 3959 C C . GLY B 1 228 ? 131.660 21.177 113.708 1.00 46.46 224 GLY B C 1
ATOM 3960 O O . GLY B 1 228 ? 132.604 21.936 113.492 1.00 45.82 224 GLY B O 1
ATOM 3961 N N . PRO B 1 229 ? 131.596 20.426 114.816 1.00 46.20 225 PRO B N 1
ATOM 3962 C CA . PRO B 1 229 ? 132.648 20.485 115.834 1.00 48.03 225 PRO B CA 1
ATOM 3963 C C . PRO B 1 229 ? 134.022 20.184 115.252 1.00 50.14 225 PRO B C 1
ATOM 3964 O O . PRO B 1 229 ? 134.145 19.450 114.270 1.00 49.86 225 PRO B O 1
ATOM 3968 N N . VAL B 1 230 ? 135.051 20.768 115.854 1.00 52.79 226 VAL B N 1
ATOM 3969 C CA . VAL B 1 230 ? 136.416 20.523 115.423 1.00 56.19 226 VAL B CA 1
ATOM 3970 C C . VAL B 1 230 ? 136.872 19.255 116.144 1.00 59.98 226 VAL B C 1
ATOM 3971 O O . VAL B 1 230 ? 137.197 19.291 117.336 1.00 60.62 226 VAL B O 1
ATOM 3975 N N . ALA B 1 231 ? 136.870 18.136 115.420 1.00 63.40 227 ALA B N 1
ATOM 3976 C CA . ALA B 1 231 ? 137.277 16.844 115.973 1.00 65.34 227 ALA B CA 1
ATOM 3977 C C . ALA B 1 231 ? 138.788 16.803 116.227 1.00 67.04 227 ALA B C 1
ATOM 3978 O O . ALA B 1 231 ? 139.255 16.159 117.171 1.00 65.93 227 ALA B O 1
ATOM 3980 N N . LYS B 1 232 ? 139.546 17.497 115.381 1.00 69.36 228 LYS B N 1
ATOM 3981 C CA . LYS B 1 232 ? 141.000 17.545 115.518 1.00 70.97 228 LYS B CA 1
ATOM 3982 C C . LYS B 1 232 ? 141.548 18.965 115.412 1.00 70.01 228 LYS B C 1
ATOM 3983 O O . LYS B 1 232 ? 141.064 19.784 114.625 1.00 70.71 228 LYS B O 1
ATOM 3989 N N . ALA B 1 233 ? 142.560 19.253 116.216 1.00 67.41 229 ALA B N 1
ATOM 3990 C CA . ALA B 1 233 ? 143.178 20.562 116.195 1.00 65.18 229 ALA B CA 1
ATOM 3991 C C . ALA B 1 233 ? 144.470 20.473 115.387 1.00 63.94 229 ALA B C 1
ATOM 3992 O O . ALA B 1 233 ? 145.497 20.011 115.887 1.00 63.74 229 ALA B O 1
ATOM 3994 N N . GLN B 1 234 ? 144.408 20.904 114.131 1.00 61.86 230 GLN B N 1
ATOM 3995 C CA . GLN B 1 234 ? 145.574 20.886 113.253 1.00 59.88 230 GLN B CA 1
ATOM 3996 C C . GLN B 1 234 ? 145.524 22.057 112.276 1.00 56.72 230 GLN B C 1
ATOM 3997 O O . GLN B 1 234 ? 144.446 22.528 111.933 1.00 56.03 230 GLN B O 1
ATOM 4003 N N . ASP B 1 235 ? 146.687 22.531 111.837 1.00 54.32 231 ASP B N 1
ATOM 4004 C CA . ASP B 1 235 ? 146.742 23.649 110.898 1.00 52.08 231 ASP B CA 1
ATOM 4005 C C . ASP B 1 235 ? 146.230 23.235 109.527 1.00 50.89 231 ASP B C 1
ATOM 4006 O O . ASP B 1 235 ? 146.993 22.869 108.631 1.00 50.68 231 ASP B O 1
ATOM 4011 N N . VAL B 1 236 ? 144.915 23.312 109.386 1.00 49.30 232 VAL B N 1
ATOM 4012 C CA . VAL B 1 236 ? 144.220 22.947 108.165 1.00 47.71 232 VAL B CA 1
ATOM 4013 C C . VAL B 1 236 ? 143.503 24.171 107.597 1.00 47.90 232 VAL B C 1
ATOM 4014 O O . VAL B 1 236 ? 143.163 25.091 108.342 1.00 48.75 232 VAL B O 1
ATOM 4018 N N . GLY B 1 237 ? 143.276 24.183 106.286 1.00 46.56 233 GLY B N 1
ATOM 4019 C CA . GLY B 1 237 ? 142.597 25.313 105.675 1.00 45.26 233 GLY B CA 1
ATOM 4020 C C . GLY B 1 237 ? 141.955 25.064 104.317 1.00 44.88 233 GLY B C 1
ATOM 4021 O O . GLY B 1 237 ? 142.427 24.246 103.521 1.00 44.35 233 GLY B O 1
ATOM 4022 N N . ALA B 1 238 ? 140.860 25.775 104.062 1.00 43.59 234 ALA B N 1
ATOM 4023 C CA . ALA B 1 238 ? 140.133 25.680 102.804 1.00 42.26 234 ALA B CA 1
ATOM 4024 C C . ALA B 1 238 ? 140.104 27.087 102.211 1.00 42.42 234 ALA B C 1
ATOM 4025 O O . ALA B 1 238 ? 139.259 27.902 102.564 1.00 42.74 234 ALA B O 1
ATOM 4027 N N . VAL B 1 239 ? 141.044 27.363 101.315 1.00 42.21 235 VAL B N 1
ATOM 4028 C CA . VAL B 1 239 ? 141.159 28.667 100.686 1.00 42.96 235 VAL B CA 1
ATOM 4029 C C . VAL B 1 239 ? 140.862 28.580 99.196 1.00 45.30 235 VAL B C 1
ATOM 4030 O O . VAL B 1 239 ? 141.289 27.640 98.533 1.00 48.25 235 VAL B O 1
ATOM 4034 N N . GLU B 1 240 ? 140.144 29.557 98.655 1.00 46.54 236 GLU B N 1
ATOM 4035 C CA . GLU B 1 240 ? 139.830 29.522 97.232 1.00 47.40 236 GLU B CA 1
ATOM 4036 C C . GLU B 1 240 ? 140.183 30.814 96.517 1.00 46.97 236 GLU B C 1
ATOM 4037 O O . GLU B 1 240 ? 139.709 31.058 95.415 1.00 47.91 236 GLU B O 1
ATOM 4043 N N . ALA B 1 241 ? 141.016 31.641 97.131 1.00 46.32 237 ALA B N 1
ATOM 4044 C CA . ALA B 1 241 ? 141.386 32.896 96.504 1.00 46.26 237 ALA B CA 1
ATOM 4045 C C . ALA B 1 241 ? 142.477 33.583 97.289 1.00 47.65 237 ALA B C 1
ATOM 4046 O O . ALA B 1 241 ? 142.640 33.332 98.481 1.00 49.06 237 ALA B O 1
ATOM 4048 N N . HIS B 1 242 ? 143.237 34.439 96.617 1.00 48.98 238 HIS B N 1
ATOM 4049 C CA . HIS B 1 242 ? 144.293 35.193 97.281 1.00 50.70 238 HIS B CA 1
ATOM 4050 C C . HIS B 1 242 ? 143.603 36.375 97.933 1.00 50.13 238 HIS B C 1
ATOM 4051 O O . HIS B 1 242 ? 142.425 36.628 97.673 1.00 51.16 238 HIS B O 1
ATOM 4058 N N . VAL B 1 243 ? 144.327 37.094 98.783 1.00 48.53 239 VAL B N 1
ATOM 4059 C CA . VAL B 1 243 ? 143.776 38.281 99.425 1.00 45.64 239 VAL B CA 1
ATOM 4060 C C . VAL B 1 243 ? 144.736 38.864 100.441 1.00 44.32 239 VAL B C 1
ATOM 4061 O O . VAL B 1 243 ? 145.556 38.155 101.028 1.00 43.95 239 VAL B O 1
ATOM 4065 N N . VAL B 1 244 ? 144.649 40.172 100.627 1.00 42.50 240 VAL B N 1
ATOM 4066 C CA . VAL B 1 244 ? 145.497 40.837 101.596 1.00 41.11 240 VAL B CA 1
ATOM 4067 C C . VAL B 1 244 ? 144.584 41.644 102.501 1.00 40.24 240 VAL B C 1
ATOM 4068 O O . VAL B 1 244 ? 143.670 42.325 102.035 1.00 41.05 240 VAL B O 1
ATOM 4072 N N . CYS B 1 245 ? 144.820 41.550 103.801 1.00 38.34 241 CYS B N 1
ATOM 4073 C CA . CYS B 1 245 ? 144.001 42.268 104.757 1.00 36.56 241 CYS B CA 1
ATOM 4074 C C . CYS B 1 245 ? 144.852 43.179 105.620 1.00 34.93 241 CYS B C 1
ATOM 4075 O O . CYS B 1 245 ? 145.946 42.813 106.045 1.00 34.94 241 CYS B O 1
ATOM 4078 N N . SER B 1 246 ? 144.352 44.378 105.872 1.00 33.44 242 SER B N 1
ATOM 4079 C CA . SER B 1 246 ? 145.066 45.314 106.723 1.00 31.66 242 SER B CA 1
ATOM 4080 C C . SER B 1 246 ? 144.274 45.422 108.015 1.00 30.48 242 SER B C 1
ATOM 4081 O O . SER B 1 246 ? 143.229 46.049 108.048 1.00 32.38 242 SER B O 1
ATOM 4084 N N . VAL B 1 247 ? 144.762 44.785 109.071 1.00 28.86 243 VAL B N 1
ATOM 4085 C CA . VAL B 1 247 ? 144.089 44.813 110.361 1.00 26.92 243 VAL B CA 1
ATOM 4086 C C . VAL B 1 247 ? 144.995 45.440 111.416 1.00 27.53 243 VAL B C 1
ATOM 4087 O O . VAL B 1 247 ? 146.134 45.801 111.142 1.00 27.36 243 VAL B O 1
ATOM 4091 N N . ALA B 1 248 ? 144.484 45.590 112.627 1.00 28.10 244 ALA B N 1
ATOM 4092 C CA . ALA B 1 248 ? 145.288 46.172 113.685 1.00 28.71 244 ALA B CA 1
ATOM 4093 C C . ALA B 1 248 ? 145.925 45.028 114.476 1.00 29.38 244 ALA B C 1
ATOM 4094 O O . ALA B 1 248 ? 145.252 44.098 114.910 1.00 28.19 244 ALA B O 1
ATOM 4096 N N . ALA B 1 249 ? 147.236 45.090 114.642 1.00 31.12 245 ALA B N 1
ATOM 4097 C CA . ALA B 1 249 ? 147.941 44.055 115.370 1.00 31.85 245 ALA B CA 1
ATOM 4098 C C . ALA B 1 249 ? 147.275 43.766 116.715 1.00 32.60 245 ALA B C 1
ATOM 4099 O O . ALA B 1 249 ? 147.085 42.605 117.074 1.00 32.97 245 ALA B O 1
ATOM 4101 N N . ASP B 1 250 ? 146.912 44.813 117.454 1.00 33.31 246 ASP B N 1
ATOM 4102 C CA . ASP B 1 250 ? 146.279 44.632 118.762 1.00 34.18 246 ASP B CA 1
ATOM 4103 C C . ASP B 1 250 ? 144.917 43.914 118.700 1.00 34.92 246 ASP B C 1
ATOM 4104 O O . ASP B 1 250 ? 144.619 43.077 119.564 1.00 35.29 246 ASP B O 1
ATOM 4109 N N . SER B 1 251 ? 144.105 44.229 117.683 1.00 32.42 247 SER B N 1
ATOM 4110 C CA . SER B 1 251 ? 142.799 43.599 117.512 1.00 29.32 247 SER B CA 1
ATOM 4111 C C . SER B 1 251 ? 142.984 42.124 117.175 1.00 29.61 247 SER B C 1
ATOM 4112 O O . SER B 1 251 ? 142.245 41.262 117.660 1.00 28.66 247 SER B O 1
ATOM 4115 N N . LEU B 1 252 ? 143.978 41.843 116.334 1.00 30.54 248 LEU B N 1
ATOM 4116 C CA . LEU B 1 252 ? 144.287 40.475 115.927 1.00 29.22 248 LEU B CA 1
ATOM 4117 C C . LEU B 1 252 ? 144.736 39.666 117.137 1.00 29.42 248 LEU B C 1
ATOM 4118 O O . LEU B 1 252 ? 144.373 38.498 117.277 1.00 29.74 248 LEU B O 1
ATOM 4123 N N . ALA B 1 253 ? 145.516 40.296 118.014 1.00 28.57 249 ALA B N 1
ATOM 4124 C CA . ALA B 1 253 ? 146.018 39.628 119.212 1.00 28.93 249 ALA B CA 1
ATOM 4125 C C . ALA B 1 253 ? 144.875 39.267 120.166 1.00 29.52 249 ALA B C 1
ATOM 4126 O O . ALA B 1 253 ? 144.841 38.168 120.725 1.00 30.42 249 ALA B O 1
ATOM 4128 N N . ALA B 1 254 ? 143.940 40.195 120.341 1.00 28.92 250 ALA B N 1
ATOM 4129 C CA . ALA B 1 254 ? 142.802 39.977 121.218 1.00 28.56 250 ALA B CA 1
ATOM 4130 C C . ALA B 1 254 ? 141.910 38.873 120.662 1.00 29.88 250 ALA B C 1
ATOM 4131 O O . ALA B 1 254 ? 141.394 38.034 121.410 1.00 30.14 250 ALA B O 1
ATOM 4133 N N . ALA B 1 255 ? 141.729 38.873 119.346 1.00 29.41 251 ALA B N 1
ATOM 4134 C CA . ALA B 1 255 ? 140.872 37.882 118.725 1.00 29.71 251 ALA B CA 1
ATOM 4135 C C . ALA B 1 255 ? 141.417 36.487 118.916 1.00 30.66 251 ALA B C 1
ATOM 4136 O O . ALA B 1 255 ? 140.716 35.593 119.393 1.00 31.74 251 ALA B O 1
ATOM 4138 N N . LEU B 1 256 ? 142.675 36.299 118.544 1.00 30.90 252 LEU B N 1
ATOM 4139 C CA . LEU B 1 256 ? 143.294 34.995 118.659 1.00 31.49 252 LEU B CA 1
ATOM 4140 C C . LEU B 1 256 ? 143.201 34.503 120.087 1.00 32.91 252 LEU B C 1
ATOM 4141 O O . LEU B 1 256 ? 143.015 33.311 120.339 1.00 32.59 252 LEU B O 1
ATOM 4146 N N . SER B 1 257 ? 143.317 35.426 121.030 1.00 33.92 253 SER B N 1
ATOM 4147 C CA . SER B 1 257 ? 143.216 35.050 122.425 1.00 36.03 253 SER B CA 1
ATOM 4148 C C . SER B 1 257 ? 141.793 34.580 122.764 1.00 37.89 253 SER B C 1
ATOM 4149 O O . SER B 1 257 ? 141.596 33.439 123.186 1.00 39.32 253 SER B O 1
ATOM 4152 N N . LEU B 1 258 ? 140.809 35.459 122.568 1.00 37.24 254 LEU B N 1
ATOM 4153 C CA . LEU B 1 258 ? 139.413 35.145 122.859 1.00 37.24 254 LEU B CA 1
ATOM 4154 C C . LEU B 1 258 ? 138.881 33.866 122.199 1.00 38.15 254 LEU B C 1
ATOM 4155 O O . LEU B 1 258 ? 138.077 33.141 122.788 1.00 39.05 254 LEU B O 1
ATOM 4160 N N . CYS B 1 259 ? 139.317 33.579 120.982 1.00 38.34 255 CYS B N 1
ATOM 4161 C CA . CYS B 1 259 ? 138.800 32.402 120.301 1.00 39.08 255 CYS B CA 1
ATOM 4162 C C . CYS B 1 259 ? 139.450 31.080 120.663 1.00 39.68 255 CYS B C 1
ATOM 4163 O O . CYS B 1 259 ? 139.018 30.030 120.204 1.00 40.59 255 CYS B O 1
ATOM 4166 N N . ARG B 1 260 ? 140.488 31.134 121.486 1.00 39.46 256 ARG B N 1
ATOM 4167 C CA . ARG B 1 260 ? 141.150 29.923 121.943 1.00 38.45 256 ARG B CA 1
ATOM 4168 C C . ARG B 1 260 ? 140.718 29.793 123.401 1.00 37.52 256 ARG B C 1
ATOM 4169 O O . ARG B 1 260 ? 141.419 30.221 124.311 1.00 37.74 256 ARG B O 1
ATOM 4177 N N . ILE B 1 261 ? 139.530 29.240 123.611 1.00 36.57 257 ILE B N 1
ATOM 4178 C CA . ILE B 1 261 ? 139.005 29.039 124.955 1.00 34.90 257 ILE B CA 1
ATOM 4179 C C . ILE B 1 261 ? 139.481 27.664 125.434 1.00 36.30 257 ILE B C 1
ATOM 4180 O O . ILE B 1 261 ? 139.184 26.638 124.812 1.00 37.02 257 ILE B O 1
ATOM 4185 N N . PRO B 1 262 ? 140.232 27.627 126.545 1.00 36.34 258 PRO B N 1
ATOM 4186 C CA . PRO B 1 262 ? 140.766 26.385 127.120 1.00 35.86 258 PRO B CA 1
ATOM 4187 C C . PRO B 1 262 ? 139.807 25.192 127.095 1.00 35.81 258 PRO B C 1
ATOM 4188 O O . PRO B 1 262 ? 138.673 25.283 127.555 1.00 35.56 258 PRO B O 1
ATOM 4192 N N . ALA B 1 263 ? 140.276 24.077 126.545 1.00 36.23 259 ALA B N 1
ATOM 4193 C CA . ALA B 1 263 ? 139.482 22.856 126.456 1.00 36.49 259 ALA B CA 1
ATOM 4194 C C . ALA B 1 263 ? 138.109 23.078 125.824 1.00 37.17 259 ALA B C 1
ATOM 4195 O O . ALA B 1 263 ? 137.193 22.282 126.021 1.00 38.81 259 ALA B O 1
ATOM 4197 N N . VAL B 1 264 ? 137.970 24.145 125.050 1.00 36.84 260 VAL B N 1
ATOM 4198 C CA . VAL B 1 264 ? 136.692 24.446 124.427 1.00 37.18 260 VAL B CA 1
ATOM 4199 C C . VAL B 1 264 ? 136.748 24.752 122.928 1.00 37.91 260 VAL B C 1
ATOM 4200 O O . VAL B 1 264 ? 136.108 24.077 122.113 1.00 38.45 260 VAL B O 1
ATOM 4204 N N . SER B 1 265 ? 137.508 25.777 122.566 1.00 37.04 261 SER B N 1
ATOM 4205 C CA . SER B 1 265 ? 137.583 26.180 121.175 1.00 35.49 261 SER B CA 1
ATOM 4206 C C . SER B 1 265 ? 138.988 26.430 120.713 1.00 34.54 261 SER B C 1
ATOM 4207 O O . SER B 1 265 ? 139.910 26.560 121.514 1.00 33.71 261 SER B O 1
ATOM 4210 N N . VAL B 1 266 ? 139.126 26.516 119.397 1.00 34.28 262 VAL B N 1
ATOM 4211 C CA . VAL B 1 266 ? 140.399 26.792 118.760 1.00 34.70 262 VAL B CA 1
ATOM 4212 C C . VAL B 1 266 ? 140.065 27.869 117.709 1.00 34.61 262 VAL B C 1
ATOM 4213 O O . VAL B 1 266 ? 138.969 27.868 117.146 1.00 34.85 262 VAL B O 1
ATOM 4217 N N . PRO B 1 267 ? 140.984 28.821 117.461 1.00 33.75 263 PRO B N 1
ATOM 4218 C CA . PRO B 1 267 ? 140.762 29.901 116.490 1.00 33.35 263 PRO B CA 1
ATOM 4219 C C . PRO B 1 267 ? 140.668 29.507 115.018 1.00 32.89 263 PRO B C 1
ATOM 4220 O O . PRO B 1 267 ? 141.488 28.745 114.522 1.00 34.81 263 PRO B O 1
ATOM 4224 N N . ILE B 1 268 ? 139.676 30.036 114.315 1.00 31.57 264 ILE B N 1
ATOM 4225 C CA . ILE B 1 268 ? 139.562 29.781 112.885 1.00 31.30 264 ILE B CA 1
ATOM 4226 C C . ILE B 1 268 ? 139.504 31.131 112.188 1.00 31.12 264 ILE B C 1
ATOM 4227 O O . ILE B 1 268 ? 138.648 31.952 112.488 1.00 30.45 264 ILE B O 1
ATOM 4232 N N . LEU B 1 269 ? 140.426 31.373 111.269 1.00 31.66 265 LEU B N 1
ATOM 4233 C CA . LEU B 1 269 ? 140.429 32.639 110.558 1.00 31.06 265 LEU B CA 1
ATOM 4234 C C . LEU B 1 269 ? 139.559 32.557 109.310 1.00 31.38 265 LEU B C 1
ATOM 4235 O O . LEU B 1 269 ? 139.793 31.730 108.431 1.00 30.78 265 LEU B O 1
ATOM 4240 N N . ARG B 1 270 ? 138.544 33.410 109.248 1.00 31.26 266 ARG B N 1
ATOM 4241 C CA . ARG B 1 270 ? 137.670 33.462 108.088 1.00 31.75 266 ARG B CA 1
ATOM 4242 C C . ARG B 1 270 ? 138.086 34.654 107.252 1.00 33.32 266 ARG B C 1
ATOM 4243 O O . ARG B 1 270 ? 138.103 35.783 107.742 1.00 34.71 266 ARG B O 1
ATOM 4251 N N . PHE B 1 271 ? 138.444 34.400 105.997 1.00 34.02 267 PHE B N 1
ATOM 4252 C CA . PHE B 1 271 ? 138.856 35.470 105.100 1.00 33.89 267 PHE B CA 1
ATOM 4253 C C . PHE B 1 271 ? 137.711 35.850 104.176 1.00 35.88 267 PHE B C 1
ATOM 4254 O O . PHE B 1 271 ? 136.989 34.980 103.676 1.00 36.75 267 PHE B O 1
ATOM 4262 N N . TYR B 1 272 ? 137.539 37.153 103.967 1.00 36.41 268 TYR B N 1
ATOM 4263 C CA . TYR B 1 272 ? 136.477 37.652 103.104 1.00 37.71 268 TYR B CA 1
ATOM 4264 C C . TYR B 1 272 ? 137.052 38.338 101.863 1.00 40.61 268 TYR B C 1
ATOM 4265 O O . TYR B 1 272 ? 138.161 38.872 101.901 1.00 41.44 268 TYR B O 1
ATOM 4274 N N . ARG B 1 273 ? 136.312 38.307 100.757 1.00 42.51 269 ARG B N 1
ATOM 4275 C CA . ARG B 1 273 ? 136.798 38.917 99.529 1.00 43.59 269 ARG B CA 1
ATOM 4276 C C . ARG B 1 273 ? 137.174 40.368 99.746 1.00 44.21 269 ARG B C 1
ATOM 4277 O O . ARG B 1 273 ? 138.128 40.846 99.141 1.00 46.05 269 ARG B O 1
ATOM 4285 N N . SER B 1 274 ? 136.431 41.087 100.584 1.00 45.28 270 SER B N 1
ATOM 4286 C CA . SER B 1 274 ? 136.819 42.471 100.875 1.00 46.74 270 SER B CA 1
ATOM 4287 C C . SER B 1 274 ? 137.997 42.277 101.830 1.00 47.26 270 SER B C 1
ATOM 4288 O O . SER B 1 274 ? 138.249 41.158 102.278 1.00 48.30 270 SER B O 1
ATOM 4291 N N . GLY B 1 275 ? 138.729 43.328 102.157 1.00 46.71 271 GLY B N 1
ATOM 4292 C CA . GLY B 1 275 ? 139.869 43.110 103.041 1.00 47.47 271 GLY B CA 1
ATOM 4293 C C . GLY B 1 275 ? 139.569 42.624 104.455 1.00 46.14 271 GLY B C 1
ATOM 4294 O O . GLY B 1 275 ? 140.479 42.414 105.249 1.00 47.77 271 GLY B O 1
ATOM 4295 N N . ILE B 1 276 ? 138.297 42.415 104.759 1.00 45.08 272 ILE B N 1
ATOM 4296 C CA . ILE B 1 276 ? 137.854 42.019 106.092 1.00 43.19 272 ILE B CA 1
ATOM 4297 C C . ILE B 1 276 ? 138.159 40.577 106.537 1.00 41.82 272 ILE B C 1
ATOM 4298 O O . ILE B 1 276 ? 138.159 39.641 105.735 1.00 43.23 272 ILE B O 1
ATOM 4303 N N . ILE B 1 277 ? 138.442 40.421 107.829 1.00 39.58 273 ILE B N 1
ATOM 4304 C CA . ILE B 1 277 ? 138.734 39.119 108.433 1.00 38.00 273 ILE B CA 1
ATOM 4305 C C . ILE B 1 277 ? 137.888 38.920 109.687 1.00 36.74 273 ILE B C 1
ATOM 4306 O O . ILE B 1 277 ? 137.638 39.861 110.433 1.00 37.89 273 ILE B O 1
ATOM 4311 N N . ALA B 1 278 ? 137.447 37.691 109.920 1.00 35.27 274 ALA B N 1
ATOM 4312 C CA . ALA B 1 278 ? 136.658 37.398 111.110 1.00 34.49 274 ALA B CA 1
ATOM 4313 C C . ALA B 1 278 ? 137.269 36.200 111.826 1.00 33.89 274 ALA B C 1
ATOM 4314 O O . ALA B 1 278 ? 137.232 35.085 111.304 1.00 33.68 274 ALA B O 1
ATOM 4316 N N . VAL B 1 279 ? 137.860 36.440 112.998 1.00 31.32 275 VAL B N 1
ATOM 4317 C CA . VAL B 1 279 ? 138.429 35.359 113.775 1.00 29.16 275 VAL B CA 1
ATOM 4318 C C . VAL B 1 279 ? 137.246 34.743 114.488 1.00 29.83 275 VAL B C 1
ATOM 4319 O O . VAL B 1 279 ? 136.540 35.413 115.238 1.00 30.23 275 VAL B O 1
ATOM 4323 N N . VAL B 1 280 ? 137.032 33.461 114.229 1.00 30.32 276 VAL B N 1
ATOM 4324 C CA . VAL B 1 280 ? 135.920 32.702 114.781 1.00 31.05 276 VAL B CA 1
ATOM 4325 C C . VAL B 1 280 ? 136.402 31.631 115.743 1.00 31.87 276 VAL B C 1
ATOM 4326 O O . VAL B 1 280 ? 137.463 31.053 115.541 1.00 33.80 276 VAL B O 1
ATOM 4330 N N . ALA B 1 281 ? 135.619 31.360 116.782 1.00 32.29 277 ALA B N 1
ATOM 4331 C CA . ALA B 1 281 ? 135.968 30.321 117.752 1.00 32.45 277 ALA B CA 1
ATOM 4332 C C . ALA B 1 281 ? 135.403 28.970 117.303 1.00 33.98 277 ALA B C 1
ATOM 4333 O O . ALA B 1 281 ? 134.195 28.720 117.405 1.00 34.27 277 ALA B O 1
ATOM 4335 N N . GLY B 1 282 ? 136.277 28.102 116.799 1.00 34.49 278 GLY B N 1
ATOM 4336 C CA . GLY B 1 282 ? 135.842 26.790 116.352 1.00 33.96 278 GLY B CA 1
ATOM 4337 C C . GLY B 1 282 ? 135.712 25.886 117.556 1.00 34.18 278 GLY B C 1
ATOM 4338 O O . GLY B 1 282 ? 136.696 25.639 118.257 1.00 34.68 278 GLY B O 1
ATOM 4339 N N . LEU B 1 283 ? 134.500 25.396 117.803 1.00 34.85 279 LEU B N 1
ATOM 4340 C CA . LEU B 1 283 ? 134.248 24.532 118.957 1.00 33.62 279 LEU B CA 1
ATOM 4341 C C . LEU B 1 283 ? 134.771 23.122 118.781 1.00 34.33 279 LEU B C 1
ATOM 4342 O O . LEU B 1 283 ? 134.576 22.505 117.729 1.00 34.62 279 LEU B O 1
ATOM 4347 N N . LEU B 1 284 ? 135.443 22.626 119.818 1.00 34.41 280 LEU B N 1
ATOM 4348 C CA . LEU B 1 284 ? 135.994 21.278 119.818 1.00 35.74 280 LEU B CA 1
ATOM 4349 C C . LEU B 1 284 ? 134.876 20.266 120.092 1.00 39.69 280 LEU B C 1
ATOM 4350 O O . LEU B 1 284 ? 133.932 20.553 120.847 1.00 38.71 280 LEU B O 1
ATOM 4355 N N . THR B 1 285 ? 134.982 19.087 119.475 1.00 42.94 281 THR B N 1
ATOM 4356 C CA . THR B 1 285 ? 133.995 18.027 119.671 1.00 44.58 281 THR B CA 1
ATOM 4357 C C . THR B 1 285 ? 133.799 17.795 121.165 1.00 45.29 281 THR B C 1
ATOM 4358 O O . THR B 1 285 ? 132.678 17.575 121.616 1.00 44.19 281 THR B O 1
ATOM 4362 N N . SER B 1 286 ? 134.896 17.851 121.921 1.00 47.29 282 SER B N 1
ATOM 4363 C CA . SER B 1 286 ? 134.855 17.684 123.372 1.00 50.18 282 SER B CA 1
ATOM 4364 C C . SER B 1 286 ? 133.802 18.638 123.907 1.00 52.51 282 SER B C 1
ATOM 4365 O O . SER B 1 286 ? 132.660 18.239 124.127 1.00 53.50 282 SER B O 1
ATOM 4368 N N . ALA B 1 287 ? 134.186 19.895 124.120 1.00 54.52 283 ALA B N 1
ATOM 4369 C CA . ALA B 1 287 ? 133.235 20.897 124.600 1.00 56.12 283 ALA B CA 1
ATOM 4370 C C . ALA B 1 287 ? 131.952 20.614 123.819 1.00 56.54 283 ALA B C 1
ATOM 4371 O O . ALA B 1 287 ? 131.859 20.924 122.627 1.00 58.85 283 ALA B O 1
ATOM 4373 N N . GLY B 1 288 ? 130.987 20.000 124.493 1.00 54.59 284 GLY B N 1
ATOM 4374 C CA . GLY B 1 288 ? 129.736 19.615 123.864 1.00 54.40 284 GLY B CA 1
ATOM 4375 C C . GLY B 1 288 ? 129.039 20.563 122.909 1.00 54.84 284 GLY B C 1
ATOM 4376 O O . GLY B 1 288 ? 129.657 21.250 122.094 1.00 55.20 284 GLY B O 1
ATOM 4377 N N . ASP B 1 289 ? 127.717 20.574 122.997 1.00 54.88 285 ASP B N 1
ATOM 4378 C CA . ASP B 1 289 ? 126.922 21.437 122.147 1.00 54.92 285 ASP B CA 1
ATOM 4379 C C . ASP B 1 289 ? 126.674 22.751 122.855 1.00 52.30 285 ASP B C 1
ATOM 4380 O O . ASP B 1 289 ? 125.563 23.031 123.300 1.00 52.92 285 ASP B O 1
ATOM 4385 N N . LEU B 1 290 ? 127.727 23.547 122.978 1.00 47.27 286 LEU B N 1
ATOM 4386 C CA . LEU B 1 290 ? 127.608 24.842 123.611 1.00 43.90 286 LEU B CA 1
ATOM 4387 C C . LEU B 1 290 ? 126.890 25.733 122.606 1.00 42.58 286 LEU B C 1
ATOM 4388 O O . LEU B 1 290 ? 127.235 25.740 121.428 1.00 42.87 286 LEU B O 1
ATOM 4393 N N . PRO B 1 291 ? 125.873 26.488 123.051 1.00 40.86 287 PRO B N 1
ATOM 4394 C CA . PRO B 1 291 ? 125.136 27.369 122.137 1.00 38.99 287 PRO B CA 1
ATOM 4395 C C . PRO B 1 291 ? 125.920 28.666 121.951 1.00 37.76 287 PRO B C 1
ATOM 4396 O O . PRO B 1 291 ? 125.386 29.763 122.146 1.00 37.18 287 PRO B O 1
ATOM 4400 N N . LEU B 1 292 ? 127.189 28.537 121.577 1.00 36.87 288 LEU B N 1
ATOM 4401 C CA . LEU B 1 292 ? 128.042 29.703 121.408 1.00 36.51 288 LEU B CA 1
ATOM 4402 C C . LEU B 1 292 ? 128.527 29.990 119.998 1.00 37.57 288 LEU B C 1
ATOM 4403 O O . LEU B 1 292 ? 128.958 29.098 119.261 1.00 38.17 288 LEU B O 1
ATOM 4408 N N . ASP B 1 293 ? 128.430 31.258 119.632 1.00 37.94 289 ASP B N 1
ATOM 4409 C CA . ASP B 1 293 ? 128.905 31.732 118.351 1.00 38.47 289 ASP B CA 1
ATOM 4410 C C . ASP B 1 293 ? 129.734 32.961 118.656 1.00 37.79 289 ASP B C 1
ATOM 4411 O O . ASP B 1 293 ? 129.264 34.091 118.557 1.00 37.75 289 ASP B O 1
ATOM 4416 N N . LEU B 1 294 ? 130.973 32.693 119.062 1.00 35.55 290 LEU B N 1
ATOM 4417 C CA . LEU B 1 294 ? 131.947 33.706 119.425 1.00 32.87 290 LEU B CA 1
ATOM 4418 C C . LEU B 1 294 ? 132.791 34.092 118.213 1.00 33.16 290 LEU B C 1
ATOM 4419 O O . LEU B 1 294 ? 133.389 33.240 117.551 1.00 33.06 290 LEU B O 1
ATOM 4424 N N . SER B 1 295 ? 132.844 35.383 117.921 1.00 32.88 291 SER B N 1
ATOM 4425 C CA . SER B 1 295 ? 133.656 35.843 116.811 1.00 31.95 291 SER B CA 1
ATOM 4426 C C . SER B 1 295 ? 134.156 37.251 117.084 1.00 31.23 291 SER B C 1
ATOM 4427 O O . SER B 1 295 ? 133.655 37.945 117.964 1.00 31.57 291 SER B O 1
ATOM 4430 N N . VAL B 1 296 ? 135.169 37.656 116.338 1.00 29.68 292 VAL B N 1
ATOM 4431 C CA . VAL B 1 296 ? 135.724 38.983 116.473 1.00 29.15 292 VAL B CA 1
ATOM 4432 C C . VAL B 1 296 ? 136.013 39.408 115.057 1.00 29.91 292 VAL B C 1
ATOM 4433 O O . VAL B 1 296 ? 136.709 38.705 114.326 1.00 32.23 292 VAL B O 1
ATOM 4437 N N . ILE B 1 297 ? 135.455 40.538 114.651 1.00 29.53 293 ILE B N 1
ATOM 4438 C CA . ILE B 1 297 ? 135.682 41.029 113.302 1.00 28.21 293 ILE B CA 1
ATOM 4439 C C . ILE B 1 297 ? 136.866 41.991 113.244 1.00 28.36 293 ILE B C 1
ATOM 4440 O O . ILE B 1 297 ? 136.922 42.970 113.981 1.00 28.05 293 ILE B O 1
ATOM 4445 N N . LEU B 1 298 ? 137.822 41.696 112.374 1.00 29.29 294 LEU B N 1
ATOM 4446 C CA . LEU B 1 298 ? 138.988 42.553 112.219 1.00 30.92 294 LEU B CA 1
ATOM 4447 C C . LEU B 1 298 ? 138.702 43.511 111.068 1.00 32.36 294 LEU B C 1
ATOM 4448 O O . LEU B 1 298 ? 138.730 43.123 109.905 1.00 32.42 294 LEU B O 1
ATOM 4453 N N . PHE B 1 299 ? 138.398 44.760 111.399 1.00 34.17 295 PHE B N 1
ATOM 4454 C CA . PHE B 1 299 ? 138.091 45.750 110.381 1.00 35.24 295 PHE B CA 1
ATOM 4455 C C . PHE B 1 299 ? 139.362 46.211 109.699 1.00 36.87 295 PHE B C 1
ATOM 4456 O O . PHE B 1 299 ? 140.465 45.906 110.168 1.00 36.74 295 PHE B O 1
ATOM 4464 N N . ASN B 1 300 ? 139.199 46.944 108.596 1.00 37.60 296 ASN B N 1
ATOM 4465 C CA . ASN B 1 300 ? 140.331 47.481 107.843 1.00 37.85 296 ASN B CA 1
ATOM 4466 C C . ASN B 1 300 ? 141.011 48.554 108.681 1.00 38.05 296 ASN B C 1
ATOM 4467 O O . ASN B 1 300 ? 140.368 49.489 109.146 1.00 39.03 296 ASN B O 1
ATOM 4472 N N . HIS B 1 301 ? 142.311 48.414 108.872 1.00 38.50 297 HIS B N 1
ATOM 4473 C CA . HIS B 1 301 ? 143.054 49.356 109.675 1.00 40.97 297 HIS B CA 1
ATOM 4474 C C . HIS B 1 301 ? 144.136 50.026 108.858 1.00 43.25 297 HIS B C 1
ATOM 4475 O O . HIS B 1 301 ? 145.070 49.381 108.393 1.00 42.79 297 HIS B O 1
ATOM 4482 N N . ALA B 1 302 ? 144.000 51.332 108.688 1.00 47.04 298 ALA B N 1
ATOM 4483 C CA . ALA B 1 302 ? 144.972 52.096 107.933 1.00 50.68 298 ALA B CA 1
ATOM 4484 C C . ALA B 1 302 ? 146.199 52.267 108.814 1.00 53.40 298 ALA B C 1
ATOM 4485 O O . ALA B 1 302 ? 146.114 52.865 109.884 1.00 55.09 298 ALA B O 1
ATOM 4487 N N . SER B 1 303 ? 147.332 51.727 108.373 1.00 56.27 299 SER B N 1
ATOM 4488 C CA . SER B 1 303 ? 148.579 51.829 109.135 1.00 58.31 299 SER B CA 1
ATOM 4489 C C . SER B 1 303 ? 149.205 53.226 109.008 1.00 60.23 299 SER B C 1
ATOM 4490 O O . SER B 1 303 ? 150.404 53.309 108.646 1.00 60.70 299 SER B O 1
ATOM 4501 N N . GLU C 1 6 ? 215.727 31.452 126.345 1.00 76.73 2 GLU C N 1
ATOM 4502 C CA . GLU C 1 6 ? 215.748 31.957 124.981 1.00 74.90 2 GLU C CA 1
ATOM 4503 C C . GLU C 1 6 ? 214.516 32.782 124.628 1.00 71.47 2 GLU C C 1
ATOM 4504 O O . GLU C 1 6 ? 213.384 32.302 124.704 1.00 70.58 2 GLU C O 1
ATOM 4510 N N . THR C 1 7 ? 214.751 34.031 124.243 1.00 67.85 3 THR C N 1
ATOM 4511 C CA . THR C 1 7 ? 213.675 34.930 123.856 1.00 65.03 3 THR C CA 1
ATOM 4512 C C . THR C 1 7 ? 213.314 34.683 122.397 1.00 63.48 3 THR C C 1
ATOM 4513 O O . THR C 1 7 ? 213.910 35.283 121.503 1.00 64.42 3 THR C O 1
ATOM 4517 N N . THR C 1 8 ? 212.340 33.808 122.158 1.00 60.01 4 THR C N 1
ATOM 4518 C CA . THR C 1 8 ? 211.924 33.489 120.799 1.00 57.68 4 THR C CA 1
ATOM 4519 C C . THR C 1 8 ? 211.481 34.711 119.987 1.00 57.03 4 THR C C 1
ATOM 4520 O O . THR C 1 8 ? 211.964 34.910 118.871 1.00 58.64 4 THR C O 1
ATOM 4524 N N . GLN C 1 9 ? 210.567 35.522 120.519 1.00 53.95 5 GLN C N 1
ATOM 4525 C CA . GLN C 1 9 ? 210.124 36.730 119.813 1.00 50.43 5 GLN C CA 1
ATOM 4526 C C . GLN C 1 9 ? 209.745 37.851 120.771 1.00 49.69 5 GLN C C 1
ATOM 4527 O O . GLN C 1 9 ? 209.522 37.619 121.960 1.00 49.15 5 GLN C O 1
ATOM 4533 N N . THR C 1 10 ? 209.676 39.068 120.237 1.00 48.31 6 THR C N 1
ATOM 4534 C CA . THR C 1 10 ? 209.367 40.249 121.030 1.00 47.11 6 THR C CA 1
ATOM 4535 C C . THR C 1 10 ? 208.459 41.247 120.310 1.00 47.97 6 THR C C 1
ATOM 4536 O O . THR C 1 10 ? 208.720 41.647 119.170 1.00 47.53 6 THR C O 1
ATOM 4540 N N . LEU C 1 11 ? 207.403 41.613 120.978 1.00 47.99 7 LEU C N 1
ATOM 4541 C CA . LEU C 1 11 ? 206.440 42.593 120.471 1.00 47.93 7 LEU C CA 1
ATOM 4542 C C . LEU C 1 11 ? 206.257 43.742 121.461 1.00 48.63 7 LEU C C 1
ATOM 4543 O O . LEU C 1 11 ? 206.037 43.471 122.641 1.00 50.09 7 LEU C O 1
ATOM 4548 N N . ARG C 1 12 ? 206.411 44.941 120.990 1.00 48.67 8 ARG C N 1
ATOM 4549 C CA . ARG C 1 12 ? 206.291 46.108 121.845 1.00 48.55 8 ARG C CA 1
ATOM 4550 C C . ARG C 1 12 ? 205.521 47.195 121.087 1.00 48.15 8 ARG C C 1
ATOM 4551 O O . ARG C 1 12 ? 206.027 47.780 120.136 1.00 49.21 8 ARG C O 1
ATOM 4559 N N . PHE C 1 13 ? 204.287 47.449 121.506 1.00 46.52 9 PHE C N 1
ATOM 4560 C CA . PHE C 1 13 ? 203.455 48.454 120.862 1.00 45.08 9 PHE C CA 1
ATOM 4561 C C . PHE C 1 13 ? 203.927 49.873 121.133 1.00 44.36 9 PHE C C 1
ATOM 4562 O O . PHE C 1 13 ? 204.756 50.101 122.006 1.00 43.68 9 PHE C O 1
ATOM 4570 N N . LYS C 1 14 ? 203.387 50.823 120.376 1.00 44.12 10 LYS C N 1
ATOM 4571 C CA . LYS C 1 14 ? 203.732 52.233 120.524 1.00 44.40 10 LYS C CA 1
ATOM 4572 C C . LYS C 1 14 ? 203.058 52.820 121.756 1.00 44.75 10 LYS C C 1
ATOM 4573 O O . LYS C 1 14 ? 202.224 52.171 122.391 1.00 45.52 10 LYS C O 1
ATOM 4579 N N . THR C 1 15 ? 203.410 54.062 122.073 1.00 44.52 11 THR C N 1
ATOM 4580 C CA . THR C 1 15 ? 202.847 54.761 123.223 1.00 44.75 11 THR C CA 1
ATOM 4581 C C . THR C 1 15 ? 201.339 54.914 123.124 1.00 45.25 11 THR C C 1
ATOM 4582 O O . THR C 1 15 ? 200.826 55.400 122.122 1.00 45.89 11 THR C O 1
ATOM 4586 N N . LYS C 1 16 ? 200.639 54.501 124.176 1.00 45.83 12 LYS C N 1
ATOM 4587 C CA . LYS C 1 16 ? 199.185 54.596 124.226 1.00 46.56 12 LYS C CA 1
ATOM 4588 C C . LYS C 1 16 ? 198.490 54.010 123.001 1.00 46.78 12 LYS C C 1
ATOM 4589 O O . LYS C 1 16 ? 197.328 54.325 122.731 1.00 46.16 12 LYS C O 1
ATOM 4595 N N . ALA C 1 17 ? 199.194 53.156 122.264 1.00 46.53 13 ALA C N 1
ATOM 4596 C CA . ALA C 1 17 ? 198.624 52.554 121.064 1.00 46.09 13 ALA C CA 1
ATOM 4597 C C . ALA C 1 17 ? 197.422 51.673 121.402 1.00 45.81 13 ALA C C 1
ATOM 4598 O O . ALA C 1 17 ? 196.377 51.747 120.757 1.00 46.17 13 ALA C O 1
ATOM 4600 N N . LEU C 1 18 ? 197.569 50.844 122.424 1.00 44.30 14 LEU C N 1
ATOM 4601 C CA . LEU C 1 18 ? 196.493 49.964 122.818 1.00 43.70 14 LEU C CA 1
ATOM 4602 C C . LEU C 1 18 ? 195.502 50.673 123.722 1.00 44.99 14 LEU C C 1
ATOM 4603 O O . LEU C 1 18 ? 194.322 50.322 123.742 1.00 45.75 14 LEU C O 1
ATOM 4608 N N . ALA C 1 19 ? 195.975 51.666 124.470 1.00 45.39 15 ALA C N 1
ATOM 4609 C CA . ALA C 1 19 ? 195.104 52.407 125.379 1.00 44.86 15 ALA C CA 1
ATOM 4610 C C . ALA C 1 19 ? 193.876 52.906 124.641 1.00 44.75 15 ALA C C 1
ATOM 4611 O O . ALA C 1 19 ? 192.782 52.931 125.190 1.00 44.65 15 ALA C O 1
ATOM 4613 N N . VAL C 1 20 ? 194.073 53.290 123.387 1.00 45.83 16 VAL C N 1
ATOM 4614 C CA . VAL C 1 20 ? 193.001 53.790 122.535 1.00 46.42 16 VAL C CA 1
ATOM 4615 C C . VAL C 1 20 ? 191.818 52.826 122.404 1.00 47.15 16 VAL C C 1
ATOM 4616 O O . VAL C 1 20 ? 190.672 53.257 122.342 1.00 49.47 16 VAL C O 1
ATOM 4620 N N . LEU C 1 21 ? 192.091 51.527 122.346 1.00 46.50 17 LEU C N 1
ATOM 4621 C CA . LEU C 1 21 ? 191.024 50.538 122.196 1.00 46.22 17 LEU C CA 1
ATOM 4622 C C . LEU C 1 21 ? 190.362 50.124 123.517 1.00 46.27 17 LEU C C 1
ATOM 4623 O O . LEU C 1 21 ? 189.475 49.267 123.534 1.00 45.11 17 LEU C O 1
ATOM 4628 N N . SER C 1 22 ? 190.791 50.731 124.618 1.00 46.42 18 SER C N 1
ATOM 4629 C CA . SER C 1 22 ? 190.246 50.391 125.924 1.00 47.12 18 SER C CA 1
ATOM 4630 C C . SER C 1 22 ? 188.723 50.316 125.922 1.00 46.01 18 SER C C 1
ATOM 4631 O O . SER C 1 22 ? 188.144 49.328 126.378 1.00 46.19 18 SER C O 1
ATOM 4634 N N . LYS C 1 23 ? 188.065 51.347 125.411 1.00 44.45 19 LYS C N 1
ATOM 4635 C CA . LYS C 1 23 ? 186.615 51.319 125.393 1.00 44.46 19 LYS C CA 1
ATOM 4636 C C . LYS C 1 23 ? 186.087 50.223 124.488 1.00 43.94 19 LYS C C 1
ATOM 4637 O O . LYS C 1 23 ? 185.137 49.532 124.850 1.00 45.57 19 LYS C O 1
ATOM 4643 N N . CYS C 1 24 ? 186.707 50.050 123.322 1.00 42.54 20 CYS C N 1
ATOM 4644 C CA . CYS C 1 24 ? 186.300 49.004 122.391 1.00 39.82 20 CYS C CA 1
ATOM 4645 C C . CYS C 1 24 ? 186.370 47.680 123.125 1.00 40.53 20 CYS C C 1
ATOM 4646 O O . CYS C 1 24 ? 185.439 46.868 123.073 1.00 41.14 20 CYS C O 1
ATOM 4649 N N . TYR C 1 25 ? 187.478 47.459 123.823 1.00 39.68 21 TYR C N 1
ATOM 4650 C CA . TYR C 1 25 ? 187.624 46.218 124.559 1.00 39.40 21 TYR C CA 1
ATOM 4651 C C . TYR C 1 25 ? 186.502 46.079 125.569 1.00 39.86 21 TYR C C 1
ATOM 4652 O O . TYR C 1 25 ? 185.897 45.014 125.675 1.00 40.80 21 TYR C O 1
ATOM 4661 N N . ASP C 1 26 ? 186.234 47.155 126.309 1.00 40.99 22 ASP C N 1
ATOM 4662 C CA . ASP C 1 26 ? 185.188 47.155 127.334 1.00 40.67 22 ASP C CA 1
ATOM 4663 C C . ASP C 1 26 ? 183.860 46.686 126.802 1.00 38.54 22 ASP C C 1
ATOM 4664 O O . ASP C 1 26 ? 183.154 45.918 127.452 1.00 36.43 22 ASP C O 1
ATOM 4669 N N . HIS C 1 27 ? 183.529 47.158 125.609 1.00 37.69 23 HIS C N 1
ATOM 4670 C CA . HIS C 1 27 ? 182.283 46.795 124.961 1.00 37.26 23 HIS C CA 1
ATOM 4671 C C . HIS C 1 27 ? 182.245 45.301 124.707 1.00 38.01 23 HIS C C 1
ATOM 4672 O O . HIS C 1 27 ? 181.174 44.704 124.676 1.00 38.22 23 HIS C O 1
ATOM 4679 N N . ALA C 1 28 ? 183.422 44.699 124.536 1.00 39.31 24 ALA C N 1
ATOM 4680 C CA . ALA C 1 28 ? 183.520 43.271 124.243 1.00 39.27 24 ALA C CA 1
ATOM 4681 C C . ALA C 1 28 ? 184.097 42.363 125.328 1.00 39.60 24 ALA C C 1
ATOM 4682 O O . ALA C 1 28 ? 184.158 41.147 125.135 1.00 38.71 24 ALA C O 1
ATOM 4684 N N . GLN C 1 29 ? 184.501 42.936 126.462 1.00 40.37 25 GLN C N 1
ATOM 4685 C CA . GLN C 1 29 ? 185.099 42.155 127.551 1.00 41.09 25 GLN C CA 1
ATOM 4686 C C . GLN C 1 29 ? 184.331 40.916 128.014 1.00 39.88 25 GLN C C 1
ATOM 4687 O O . GLN C 1 29 ? 184.921 39.864 128.253 1.00 38.61 25 GLN C O 1
ATOM 4693 N N . THR C 1 30 ? 183.022 41.031 128.149 1.00 39.63 26 THR C N 1
ATOM 4694 C CA . THR C 1 30 ? 182.236 39.890 128.584 1.00 40.55 26 THR C CA 1
ATOM 4695 C C . THR C 1 30 ? 182.375 38.704 127.635 1.00 40.10 26 THR C C 1
ATOM 4696 O O . THR C 1 30 ? 182.352 37.559 128.070 1.00 40.99 26 THR C O 1
ATOM 4700 N N . HIS C 1 31 ? 182.521 38.979 126.343 1.00 40.30 27 HIS C N 1
ATOM 4701 C CA . HIS C 1 31 ? 182.661 37.926 125.336 1.00 39.86 27 HIS C CA 1
ATOM 4702 C C . HIS C 1 31 ? 184.090 37.435 125.231 1.00 39.31 27 HIS C C 1
ATOM 4703 O O . HIS C 1 31 ? 184.345 36.274 124.931 1.00 39.75 27 HIS C O 1
ATOM 4710 N N . LEU C 1 32 ? 185.023 38.340 125.468 1.00 38.13 28 LEU C N 1
ATOM 4711 C CA . LEU C 1 32 ? 186.425 38.014 125.385 1.00 37.54 28 LEU C CA 1
ATOM 4712 C C . LEU C 1 32 ? 186.989 37.293 126.604 1.00 38.67 28 LEU C C 1
ATOM 4713 O O . LEU C 1 32 ? 187.884 36.464 126.469 1.00 38.73 28 LEU C O 1
ATOM 4718 N N . LYS C 1 33 ? 186.464 37.599 127.788 1.00 40.42 29 LYS C N 1
ATOM 4719 C CA . LYS C 1 33 ? 186.958 36.999 129.029 1.00 40.31 29 LYS C CA 1
ATOM 4720 C C . LYS C 1 33 ? 187.389 35.537 128.953 1.00 39.39 29 LYS C C 1
ATOM 4721 O O . LYS C 1 33 ? 188.544 35.218 129.221 1.00 38.30 29 LYS C O 1
ATOM 4727 N N . GLY C 1 34 ? 186.468 34.648 128.598 1.00 38.68 30 GLY C N 1
ATOM 4728 C CA . GLY C 1 34 ? 186.816 33.239 128.525 1.00 38.63 30 GLY C CA 1
ATOM 4729 C C . GLY C 1 34 ? 187.566 32.833 127.269 1.00 39.20 30 GLY C C 1
ATOM 4730 O O . GLY C 1 34 ? 187.733 31.643 126.998 1.00 39.55 30 GLY C O 1
ATOM 4731 N N . GLY C 1 35 ? 188.036 33.819 126.512 1.00 38.64 31 GLY C N 1
ATOM 4732 C CA . GLY C 1 35 ? 188.732 33.535 125.272 1.00 37.91 31 GLY C CA 1
ATOM 4733 C C . GLY C 1 35 ? 190.235 33.354 125.339 1.00 39.13 31 GLY C C 1
ATOM 4734 O O . GLY C 1 35 ? 190.790 32.954 126.368 1.00 39.86 31 GLY C O 1
ATOM 4735 N N . VAL C 1 36 ? 190.895 33.678 124.228 1.00 38.11 32 VAL C N 1
ATOM 4736 C CA . VAL C 1 36 ? 192.338 33.523 124.103 1.00 38.16 32 VAL C CA 1
ATOM 4737 C C . VAL C 1 36 ? 193.070 34.749 123.543 1.00 40.02 32 VAL C C 1
ATOM 4738 O O . VAL C 1 36 ? 192.536 35.476 122.701 1.00 41.67 32 VAL C O 1
ATOM 4742 N N . LEU C 1 37 ? 194.293 34.974 124.022 1.00 39.55 33 LEU C N 1
ATOM 4743 C CA . LEU C 1 37 ? 195.131 36.060 123.530 1.00 39.77 33 LEU C CA 1
ATOM 4744 C C . LEU C 1 37 ? 196.259 35.431 122.709 1.00 40.24 33 LEU C C 1
ATOM 4745 O O . LEU C 1 37 ? 196.979 34.562 123.202 1.00 41.07 33 LEU C O 1
ATOM 4750 N N . GLN C 1 38 ? 196.410 35.852 121.457 1.00 39.95 34 GLN C N 1
ATOM 4751 C CA . GLN C 1 38 ? 197.463 35.295 120.611 1.00 40.14 34 GLN C CA 1
ATOM 4752 C C . GLN C 1 38 ? 198.042 36.293 119.622 1.00 39.80 34 GLN C C 1
ATOM 4753 O O . GLN C 1 38 ? 197.375 37.241 119.213 1.00 39.38 34 GLN C O 1
ATOM 4759 N N . VAL C 1 39 ? 199.298 36.080 119.246 1.00 39.93 35 VAL C N 1
ATOM 4760 C CA . VAL C 1 39 ? 199.940 36.936 118.260 1.00 40.20 35 VAL C CA 1
ATOM 4761 C C . VAL C 1 39 ? 200.067 36.055 117.033 1.00 41.02 35 VAL C C 1
ATOM 4762 O O . VAL C 1 39 ? 200.540 34.922 117.134 1.00 41.22 35 VAL C O 1
ATOM 4766 N N . ASN C 1 40 ? 199.616 36.566 115.889 1.00 41.61 36 ASN C N 1
ATOM 4767 C CA . ASN C 1 40 ? 199.654 35.817 114.637 1.00 42.33 36 ASN C CA 1
ATOM 4768 C C . ASN C 1 40 ? 200.947 36.088 113.875 1.00 43.31 36 ASN C C 1
ATOM 4769 O O . ASN C 1 40 ? 201.141 37.171 113.328 1.00 42.90 36 ASN C O 1
ATOM 4774 N N . LEU C 1 41 ? 201.826 35.093 113.841 1.00 45.01 37 LEU C N 1
ATOM 4775 C CA . LEU C 1 41 ? 203.107 35.210 113.153 1.00 46.48 37 LEU C CA 1
ATOM 4776 C C . LEU C 1 41 ? 202.977 35.230 111.626 1.00 47.26 37 LEU C C 1
ATOM 4777 O O . LEU C 1 41 ? 203.751 35.896 110.937 1.00 47.41 37 LEU C O 1
ATOM 4782 N N . LEU C 1 42 ? 201.995 34.501 111.104 1.00 47.26 38 LEU C N 1
ATOM 4783 C CA . LEU C 1 42 ? 201.760 34.453 109.669 1.00 46.93 38 LEU C CA 1
ATOM 4784 C C . LEU C 1 42 ? 201.346 35.830 109.175 1.00 46.99 38 LEU C C 1
ATOM 4785 O O . LEU C 1 42 ? 201.682 36.226 108.068 1.00 47.34 38 LEU C O 1
ATOM 4790 N N . SER C 1 43 ? 200.616 36.563 110.004 1.00 48.64 39 SER C N 1
ATOM 4791 C CA . SER C 1 43 ? 200.162 37.897 109.633 1.00 51.99 39 SER C CA 1
ATOM 4792 C C . SER C 1 43 ? 201.323 38.838 109.356 1.00 53.45 39 SER C C 1
ATOM 4793 O O . SER C 1 43 ? 201.137 39.879 108.735 1.00 53.10 39 SER C O 1
ATOM 4796 N N . VAL C 1 44 ? 202.518 38.479 109.818 1.00 55.72 40 VAL C N 1
ATOM 4797 C CA . VAL C 1 44 ? 203.686 39.330 109.607 1.00 57.30 40 VAL C CA 1
ATOM 4798 C C . VAL C 1 44 ? 203.971 39.493 108.126 1.00 58.77 40 VAL C C 1
ATOM 4799 O O . VAL C 1 44 ? 204.571 40.488 107.708 1.00 59.01 40 VAL C O 1
ATOM 4803 N N . ASN C 1 45 ? 203.523 38.513 107.344 1.00 60.20 41 ASN C N 1
ATOM 4804 C CA . ASN C 1 45 ? 203.713 38.503 105.897 1.00 61.80 41 ASN C CA 1
ATOM 4805 C C . ASN C 1 45 ? 202.743 39.429 105.181 1.00 62.19 41 ASN C C 1
ATOM 4806 O O . ASN C 1 45 ? 202.784 39.542 103.960 1.00 63.02 41 ASN C O 1
ATOM 4811 N N . TYR C 1 46 ? 201.869 40.085 105.933 1.00 62.59 42 TYR C N 1
ATOM 4812 C CA . TYR C 1 46 ? 200.872 40.968 105.344 1.00 62.05 42 TYR C CA 1
ATOM 4813 C C . TYR C 1 46 ? 200.892 42.392 105.899 1.00 62.30 42 TYR C C 1
ATOM 4814 O O . TYR C 1 46 ? 199.977 43.170 105.629 1.00 63.39 42 TYR C O 1
ATOM 4823 N N . GLY C 1 47 ? 201.909 42.738 106.681 1.00 61.92 43 GLY C N 1
ATOM 4824 C CA . GLY C 1 47 ? 201.957 44.084 107.230 1.00 60.23 43 GLY C CA 1
ATOM 4825 C C . GLY C 1 47 ? 202.482 44.208 108.648 1.00 59.30 43 GLY C C 1
ATOM 4826 O O . GLY C 1 47 ? 202.828 45.307 109.084 1.00 58.16 43 GLY C O 1
ATOM 4827 N N . GLY C 1 48 ? 202.544 43.091 109.371 1.00 58.38 44 GLY C N 1
ATOM 4828 C CA . GLY C 1 48 ? 203.042 43.127 110.734 1.00 58.05 44 GLY C CA 1
ATOM 4829 C C . GLY C 1 48 ? 202.419 42.073 111.629 1.00 58.08 44 GLY C C 1
ATOM 4830 O O . GLY C 1 48 ? 201.526 41.340 111.193 1.00 58.28 44 GLY C O 1
ATOM 4831 N N . PRO C 1 49 ? 202.874 41.966 112.892 1.00 57.30 45 PRO C N 1
ATOM 4832 C CA . PRO C 1 49 ? 202.353 40.988 113.852 1.00 55.25 45 PRO C CA 1
ATOM 4833 C C . PRO C 1 49 ? 200.931 41.370 114.213 1.00 53.51 45 PRO C C 1
ATOM 4834 O O . PRO C 1 49 ? 200.604 42.556 114.317 1.00 53.02 45 PRO C O 1
ATOM 4838 N N . ARG C 1 50 ? 200.095 40.362 114.420 1.00 51.62 46 ARG C N 1
ATOM 4839 C CA . ARG C 1 50 ? 198.696 40.585 114.741 1.00 48.77 46 ARG C CA 1
ATOM 4840 C C . ARG C 1 50 ? 198.333 40.130 116.150 1.00 47.14 46 ARG C C 1
ATOM 4841 O O . ARG C 1 50 ? 198.101 38.937 116.369 1.00 45.61 46 ARG C O 1
ATOM 4849 N N . LEU C 1 51 ? 198.301 41.064 117.104 1.00 45.20 47 LEU C N 1
ATOM 4850 C CA . LEU C 1 51 ? 197.898 40.726 118.471 1.00 43.91 47 LEU C CA 1
ATOM 4851 C C . LEU C 1 51 ? 196.375 40.662 118.446 1.00 43.07 47 LEU C C 1
ATOM 4852 O O . LEU C 1 51 ? 195.711 41.585 117.968 1.00 43.34 47 LEU C O 1
ATOM 4857 N N . ALA C 1 52 ? 195.810 39.583 118.964 1.00 41.04 48 ALA C N 1
ATOM 4858 C CA . ALA C 1 52 ? 194.373 39.469 118.928 1.00 39.82 48 ALA C CA 1
ATOM 4859 C C . ALA C 1 52 ? 193.748 38.791 120.128 1.00 39.64 48 ALA C C 1
ATOM 4860 O O . ALA C 1 52 ? 194.373 37.981 120.814 1.00 40.04 48 ALA C O 1
ATOM 4862 N N . ALA C 1 53 ? 192.499 39.154 120.381 1.00 37.61 49 ALA C N 1
ATOM 4863 C CA . ALA C 1 53 ? 191.739 38.556 121.448 1.00 36.53 49 ALA C CA 1
ATOM 4864 C C . ALA C 1 53 ? 190.731 37.701 120.683 1.00 37.17 49 ALA C C 1
ATOM 4865 O O . ALA C 1 53 ? 189.891 38.217 119.942 1.00 37.48 49 ALA C O 1
ATOM 4867 N N . VAL C 1 54 ? 190.836 36.389 120.831 1.00 36.83 50 VAL C N 1
ATOM 4868 C CA . VAL C 1 54 ? 189.942 35.482 120.128 1.00 36.76 50 VAL C CA 1
ATOM 4869 C C . VAL C 1 54 ? 189.061 34.731 121.106 1.00 36.29 50 VAL C C 1
ATOM 4870 O O . VAL C 1 54 ? 189.541 34.256 122.130 1.00 38.50 50 VAL C O 1
ATOM 4874 N N . ALA C 1 55 ? 187.775 34.624 120.791 1.00 35.58 51 ALA C N 1
ATOM 4875 C CA . ALA C 1 55 ? 186.832 33.923 121.657 1.00 35.89 51 ALA C CA 1
ATOM 4876 C C . ALA C 1 55 ? 185.679 33.328 120.859 1.00 37.43 51 ALA C C 1
ATOM 4877 O O . ALA C 1 55 ? 185.459 33.671 119.698 1.00 38.50 51 ALA C O 1
ATOM 4879 N N . ASN C 1 56 ? 184.943 32.433 121.503 1.00 39.16 52 ASN C N 1
ATOM 4880 C CA . ASN C 1 56 ? 183.811 31.768 120.886 1.00 40.80 52 ASN C CA 1
ATOM 4881 C C . ASN C 1 56 ? 182.556 32.625 121.019 1.00 40.92 52 ASN C C 1
ATOM 4882 O O . ASN C 1 56 ? 182.369 33.294 122.039 1.00 42.82 52 ASN C O 1
ATOM 4887 N N . ALA C 1 57 ? 181.700 32.602 119.997 1.00 39.93 53 ALA C N 1
ATOM 4888 C CA . ALA C 1 57 ? 180.460 33.385 120.006 1.00 38.55 53 ALA C CA 1
ATOM 4889 C C . ALA C 1 57 ? 179.267 32.547 119.566 1.00 38.51 53 ALA C C 1
ATOM 4890 O O . ALA C 1 57 ? 179.230 32.066 118.432 1.00 38.89 53 ALA C O 1
ATOM 4892 N N . GLY C 1 58 ? 178.291 32.381 120.460 1.00 38.48 54 GLY C N 1
ATOM 4893 C CA . GLY C 1 58 ? 177.105 31.591 120.144 1.00 37.59 54 GLY C CA 1
ATOM 4894 C C . GLY C 1 58 ? 177.468 30.144 119.867 1.00 37.87 54 GLY C C 1
ATOM 4895 O O . GLY C 1 58 ? 178.539 29.697 120.276 1.00 38.36 54 GLY C O 1
ATOM 4896 N N . THR C 1 59 ? 176.609 29.402 119.173 1.00 36.43 55 THR C N 1
ATOM 4897 C CA . THR C 1 59 ? 176.937 28.012 118.887 1.00 36.36 55 THR C CA 1
ATOM 4898 C C . THR C 1 59 ? 177.802 27.817 117.638 1.00 36.66 55 THR C C 1
ATOM 4899 O O . THR C 1 59 ? 178.335 26.732 117.433 1.00 37.84 55 THR C O 1
ATOM 4903 N N . ALA C 1 60 ? 177.952 28.843 116.801 1.00 35.36 56 ALA C N 1
ATOM 4904 C CA . ALA C 1 60 ? 178.756 28.681 115.590 1.00 32.47 56 ALA C CA 1
ATOM 4905 C C . ALA C 1 60 ? 179.418 29.961 115.107 1.00 31.24 56 ALA C C 1
ATOM 4906 O O . ALA C 1 60 ? 179.260 30.359 113.955 1.00 30.66 56 ALA C O 1
ATOM 4908 N N . GLY C 1 61 ? 180.173 30.605 115.982 1.00 31.02 57 GLY C N 1
ATOM 4909 C CA . GLY C 1 61 ? 180.827 31.835 115.586 1.00 31.54 57 GLY C CA 1
ATOM 4910 C C . GLY C 1 61 ? 182.168 32.039 116.250 1.00 32.14 57 GLY C C 1
ATOM 4911 O O . GLY C 1 61 ? 182.427 31.508 117.331 1.00 32.79 57 GLY C O 1
ATOM 4912 N N . LEU C 1 62 ? 183.023 32.820 115.605 1.00 33.32 58 LEU C N 1
ATOM 4913 C CA . LEU C 1 62 ? 184.346 33.089 116.140 1.00 35.64 58 LEU C CA 1
ATOM 4914 C C . LEU C 1 62 ? 184.626 34.590 116.187 1.00 36.02 58 LEU C C 1
ATOM 4915 O O . LEU C 1 62 ? 184.551 35.286 115.168 1.00 35.44 58 LEU C O 1
ATOM 4920 N N . ILE C 1 63 ? 184.942 35.085 117.379 1.00 36.07 59 ILE C N 1
ATOM 4921 C CA . ILE C 1 63 ? 185.234 36.501 117.562 1.00 36.85 59 ILE C CA 1
ATOM 4922 C C . ILE C 1 63 ? 186.730 36.723 117.467 1.00 37.70 59 ILE C C 1
ATOM 4923 O O . ILE C 1 63 ? 187.499 36.024 118.109 1.00 38.83 59 ILE C O 1
ATOM 4928 N N . SER C 1 64 ? 187.141 37.697 116.667 1.00 38.91 60 SER C N 1
ATOM 4929 C CA . SER C 1 64 ? 188.554 38.014 116.531 1.00 39.45 60 SER C CA 1
ATOM 4930 C C . SER C 1 64 ? 188.690 39.514 116.747 1.00 40.17 60 SER C C 1
ATOM 4931 O O . SER C 1 64 ? 188.265 40.317 115.915 1.00 40.38 60 SER C O 1
ATOM 4934 N N . PHE C 1 65 ? 189.259 39.876 117.889 1.00 39.59 61 PHE C N 1
ATOM 4935 C CA . PHE C 1 65 ? 189.464 41.263 118.259 1.00 39.83 61 PHE C CA 1
ATOM 4936 C C . PHE C 1 65 ? 190.931 41.546 117.959 1.00 40.73 61 PHE C C 1
ATOM 4937 O O . PHE C 1 65 ? 191.797 41.391 118.824 1.00 40.63 61 PHE C O 1
ATOM 4945 N N . GLU C 1 66 ? 191.202 41.965 116.728 1.00 41.68 62 GLU C N 1
ATOM 4946 C CA . GLU C 1 66 ? 192.571 42.233 116.284 1.00 42.69 62 GLU C CA 1
ATOM 4947 C C . GLU C 1 66 ? 193.071 43.672 116.338 1.00 41.77 62 GLU C C 1
ATOM 4948 O O . GLU C 1 66 ? 192.334 44.629 116.090 1.00 42.06 62 GLU C O 1
ATOM 4954 N N . VAL C 1 67 ? 194.352 43.807 116.641 1.00 40.61 63 VAL C N 1
ATOM 4955 C CA . VAL C 1 67 ? 194.988 45.109 116.691 1.00 39.92 63 VAL C CA 1
ATOM 4956 C C . VAL C 1 67 ? 195.821 45.215 115.418 1.00 41.07 63 VAL C C 1
ATOM 4957 O O . VAL C 1 67 ? 196.767 44.444 115.230 1.00 40.62 63 VAL C O 1
ATOM 4961 N N . SER C 1 68 ? 195.463 46.141 114.533 1.00 41.49 64 SER C N 1
ATOM 4962 C CA . SER C 1 68 ? 196.209 46.301 113.291 1.00 43.99 64 SER C CA 1
ATOM 4963 C C . SER C 1 68 ? 197.673 46.650 113.580 1.00 44.71 64 SER C C 1
ATOM 4964 O O . SER C 1 68 ? 197.976 47.316 114.573 1.00 44.24 64 SER C O 1
ATOM 4967 N N . PRO C 1 69 ? 198.600 46.197 112.712 1.00 45.77 65 PRO C N 1
ATOM 4968 C CA . PRO C 1 69 ? 200.048 46.412 112.820 1.00 45.06 65 PRO C CA 1
ATOM 4969 C C . PRO C 1 69 ? 200.548 47.831 113.026 1.00 45.83 65 PRO C C 1
ATOM 4970 O O . PRO C 1 69 ? 201.534 48.028 113.728 1.00 46.25 65 PRO C O 1
ATOM 4974 N N . ASP C 1 70 ? 199.899 48.820 112.423 1.00 47.17 66 ASP C N 1
ATOM 4975 C CA . ASP C 1 70 ? 200.344 50.198 112.606 1.00 49.48 66 ASP C CA 1
ATOM 4976 C C . ASP C 1 70 ? 200.467 50.549 114.081 1.00 49.64 66 ASP C C 1
ATOM 4977 O O . ASP C 1 70 ? 200.970 51.614 114.433 1.00 50.65 66 ASP C O 1
ATOM 4982 N N . ALA C 1 71 ? 200.003 49.644 114.940 1.00 49.73 67 ALA C N 1
ATOM 4983 C CA . ALA C 1 71 ? 200.060 49.830 116.383 1.00 48.65 67 ALA C CA 1
ATOM 4984 C C . ALA C 1 71 ? 201.401 49.354 116.946 1.00 48.70 67 ALA C C 1
ATOM 4985 O O . ALA C 1 71 ? 201.889 49.901 117.934 1.00 49.56 67 ALA C O 1
ATOM 4987 N N . VAL C 1 72 ? 201.988 48.331 116.326 1.00 47.54 68 VAL C N 1
ATOM 4988 C CA . VAL C 1 72 ? 203.277 47.813 116.775 1.00 47.24 68 VAL C CA 1
ATOM 4989 C C . VAL C 1 72 ? 204.338 48.908 116.647 1.00 48.36 68 VAL C C 1
ATOM 4990 O O . VAL C 1 72 ? 204.234 49.803 115.804 1.00 48.63 68 VAL C O 1
ATOM 4994 N N . ALA C 1 73 ? 205.356 48.840 117.494 1.00 48.83 69 ALA C N 1
ATOM 4995 C CA . ALA C 1 73 ? 206.427 49.829 117.474 1.00 48.74 69 ALA C CA 1
ATOM 4996 C C . ALA C 1 73 ? 207.720 49.116 117.157 1.00 49.38 69 ALA C C 1
ATOM 4997 O O . ALA C 1 73 ? 208.679 49.722 116.683 1.00 49.33 69 ALA C O 1
ATOM 4999 N N . GLU C 1 74 ? 207.733 47.817 117.425 1.00 50.28 70 GLU C N 1
ATOM 5000 C CA . GLU C 1 74 ? 208.911 47.013 117.191 1.00 52.22 70 GLU C CA 1
ATOM 5001 C C . GLU C 1 74 ? 208.575 45.545 117.311 1.00 51.31 70 GLU C C 1
ATOM 5002 O O . GLU C 1 74 ? 207.897 45.128 118.246 1.00 51.38 70 GLU C O 1
ATOM 5008 N N . TRP C 1 75 ? 209.056 44.765 116.354 1.00 50.55 71 TRP C N 1
ATOM 5009 C CA . TRP C 1 75 ? 208.819 43.336 116.345 1.00 50.54 71 TRP C CA 1
ATOM 5010 C C . TRP C 1 75 ? 210.114 42.612 116.017 1.00 52.10 71 TRP C C 1
ATOM 5011 O O . TRP C 1 75 ? 210.761 42.886 115.006 1.00 51.92 71 TRP C O 1
ATOM 5022 N N . GLN C 1 76 ? 210.491 41.689 116.892 1.00 53.41 72 GLN C N 1
ATOM 5023 C CA . GLN C 1 76 ? 211.704 40.921 116.709 1.00 53.98 72 GLN C CA 1
ATOM 5024 C C . GLN C 1 76 ? 211.439 39.441 116.847 1.00 53.52 72 GLN C C 1
ATOM 5025 O O . GLN C 1 76 ? 211.024 38.966 117.899 1.00 53.53 72 GLN C O 1
ATOM 5031 N N . ASN C 1 77 ? 211.659 38.713 115.766 1.00 54.00 73 ASN C N 1
ATOM 5032 C CA . ASN C 1 77 ? 211.475 37.276 115.790 1.00 54.70 73 ASN C CA 1
ATOM 5033 C C . ASN C 1 77 ? 212.902 36.757 115.826 1.00 56.67 73 ASN C C 1
ATOM 5034 O O . ASN C 1 77 ? 213.730 37.153 115.010 1.00 57.35 73 ASN C O 1
ATOM 5039 N N . HIS C 1 78 ? 213.203 35.903 116.791 1.00 58.95 74 HIS C N 1
ATOM 5040 C CA . HIS C 1 78 ? 214.542 35.357 116.896 1.00 60.29 74 HIS C CA 1
ATOM 5041 C C . HIS C 1 78 ? 214.505 33.862 116.628 1.00 60.75 74 HIS C C 1
ATOM 5042 O O . HIS C 1 78 ? 215.307 33.111 117.171 1.00 61.60 74 HIS C O 1
ATOM 5049 N N . GLN C 1 79 ? 213.561 33.428 115.803 1.00 61.35 75 GLN C N 1
ATOM 5050 C CA . GLN C 1 79 ? 213.457 32.014 115.467 1.00 63.21 75 GLN C CA 1
ATOM 5051 C C . GLN C 1 79 ? 213.556 31.804 113.967 1.00 65.47 75 GLN C C 1
ATOM 5052 O O . GLN C 1 79 ? 213.063 32.605 113.181 1.00 66.29 75 GLN C O 1
ATOM 5058 N N . SER C 1 80 ? 214.209 30.724 113.570 1.00 68.38 76 SER C N 1
ATOM 5059 C CA . SER C 1 80 ? 214.358 30.422 112.157 1.00 70.90 76 SER C CA 1
ATOM 5060 C C . SER C 1 80 ? 212.977 30.200 111.564 1.00 71.67 76 SER C C 1
ATOM 5061 O O . SER C 1 80 ? 212.113 29.606 112.205 1.00 71.97 76 SER C O 1
ATOM 5064 N N . PRO C 1 81 ? 212.745 30.692 110.338 1.00 72.58 77 PRO C N 1
ATOM 5065 C CA . PRO C 1 81 ? 211.440 30.512 109.698 1.00 73.02 77 PRO C CA 1
ATOM 5066 C C . PRO C 1 81 ? 211.022 29.043 109.717 1.00 72.86 77 PRO C C 1
ATOM 5067 O O . PRO C 1 81 ? 209.833 28.723 109.738 1.00 72.07 77 PRO C O 1
ATOM 5071 N N . GLU C 1 82 ? 212.011 28.156 109.723 1.00 72.91 78 GLU C N 1
ATOM 5072 C CA . GLU C 1 82 ? 211.740 26.728 109.737 1.00 73.59 78 GLU C CA 1
ATOM 5073 C C . GLU C 1 82 ? 211.297 26.277 111.123 1.00 72.65 78 GLU C C 1
ATOM 5074 O O . GLU C 1 82 ? 210.638 25.246 111.262 1.00 71.53 78 GLU C O 1
ATOM 5080 N N . GLU C 1 83 ? 211.644 27.060 112.142 1.00 72.02 79 GLU C N 1
ATOM 5081 C CA . GLU C 1 83 ? 211.301 26.708 113.521 1.00 72.04 79 GLU C CA 1
ATOM 5082 C C . GLU C 1 83 ? 210.232 27.561 114.230 1.00 69.65 79 GLU C C 1
ATOM 5083 O O . GLU C 1 83 ? 209.576 27.082 115.167 1.00 68.86 79 GLU C O 1
ATOM 5089 N N . ALA C 1 84 ? 210.056 28.810 113.798 1.00 66.25 80 ALA C N 1
ATOM 5090 C CA . ALA C 1 84 ? 209.055 29.692 114.401 1.00 61.85 80 ALA C CA 1
ATOM 5091 C C . ALA C 1 84 ? 207.653 29.125 114.175 1.00 59.11 80 ALA C C 1
ATOM 5092 O O . ALA C 1 84 ? 207.376 28.528 113.132 1.00 58.11 80 ALA C O 1
ATOM 5094 N N . PRO C 1 85 ? 206.749 29.301 115.156 1.00 56.66 81 PRO C N 1
ATOM 5095 C CA . PRO C 1 85 ? 205.371 28.802 115.062 1.00 54.57 81 PRO C CA 1
ATOM 5096 C C . PRO C 1 85 ? 204.471 29.670 114.180 1.00 53.12 81 PRO C C 1
ATOM 5097 O O . PRO C 1 85 ? 204.879 30.738 113.717 1.00 52.50 81 PRO C O 1
ATOM 5101 N N . ALA C 1 86 ? 203.252 29.204 113.934 1.00 51.09 82 ALA C N 1
ATOM 5102 C CA . ALA C 1 86 ? 202.323 29.963 113.112 1.00 50.32 82 ALA C CA 1
ATOM 5103 C C . ALA C 1 86 ? 201.695 31.036 113.978 1.00 50.66 82 ALA C C 1
ATOM 5104 O O . ALA C 1 86 ? 201.365 32.122 113.498 1.00 51.44 82 ALA C O 1
ATOM 5106 N N . ALA C 1 87 ? 201.544 30.725 115.264 1.00 50.20 83 ALA C N 1
ATOM 5107 C CA . ALA C 1 87 ? 200.957 31.651 116.224 1.00 48.16 83 ALA C CA 1
ATOM 5108 C C . ALA C 1 87 ? 201.218 31.244 117.677 1.00 47.50 83 ALA C C 1
ATOM 5109 O O . ALA C 1 87 ? 201.267 30.056 118.006 1.00 47.14 83 ALA C O 1
ATOM 5111 N N . VAL C 1 88 ? 201.393 32.242 118.540 1.00 46.53 84 VAL C N 1
ATOM 5112 C CA . VAL C 1 88 ? 201.598 32.013 119.973 1.00 45.21 84 VAL C CA 1
ATOM 5113 C C . VAL C 1 88 ? 200.276 32.360 120.665 1.00 45.95 84 VAL C C 1
ATOM 5114 O O . VAL C 1 88 ? 199.617 33.336 120.299 1.00 45.43 84 VAL C O 1
ATOM 5118 N N . SER C 1 89 ? 199.883 31.573 121.662 1.00 46.77 85 SER C N 1
ATOM 5119 C CA . SER C 1 89 ? 198.608 31.830 122.329 1.00 46.33 85 SER C CA 1
ATOM 5120 C C . SER C 1 89 ? 198.597 31.552 123.840 1.00 45.87 85 SER C C 1
ATOM 5121 O O . SER C 1 89 ? 199.422 30.792 124.348 1.00 45.40 85 SER C O 1
ATOM 5124 N N . PHE C 1 90 ? 197.654 32.168 124.552 1.00 44.84 86 PHE C N 1
ATOM 5125 C CA . PHE C 1 90 ? 197.525 31.962 125.995 1.00 43.32 86 PHE C CA 1
ATOM 5126 C C . PHE C 1 90 ? 196.189 32.455 126.544 1.00 43.13 86 PHE C C 1
ATOM 5127 O O . PHE C 1 90 ? 195.659 33.459 126.076 1.00 43.75 86 PHE C O 1
ATOM 5135 N N . ARG C 1 91 ? 195.647 31.739 127.531 1.00 43.29 87 ARG C N 1
ATOM 5136 C CA . ARG C 1 91 ? 194.363 32.089 128.153 1.00 42.79 87 ARG C CA 1
ATOM 5137 C C . ARG C 1 91 ? 194.250 33.567 128.474 1.00 42.16 87 ARG C C 1
ATOM 5138 O O . ARG C 1 91 ? 195.160 34.150 129.061 1.00 41.77 87 ARG C O 1
ATOM 5146 N N . ASN C 1 92 ? 193.123 34.167 128.101 1.00 42.25 88 ASN C N 1
ATOM 5147 C CA . ASN C 1 92 ? 192.898 35.577 128.374 1.00 42.12 88 ASN C CA 1
ATOM 5148 C C . ASN C 1 92 ? 192.810 35.716 129.892 1.00 43.13 88 ASN C C 1
ATOM 5149 O O . ASN C 1 92 ? 193.333 36.663 130.486 1.00 44.17 88 ASN C O 1
ATOM 5154 N N . LEU C 1 93 ? 192.148 34.751 130.517 1.00 43.00 89 LEU C N 1
ATOM 5155 C CA . LEU C 1 93 ? 192.035 34.730 131.956 1.00 42.67 89 LEU C CA 1
ATOM 5156 C C . LEU C 1 93 ? 193.210 33.886 132.423 1.00 43.97 89 LEU C C 1
ATOM 5157 O O . LEU C 1 93 ? 193.192 32.658 132.324 1.00 42.18 89 LEU C O 1
ATOM 5162 N N . ALA C 1 94 ? 194.239 34.559 132.923 1.00 47.36 90 ALA C N 1
ATOM 5163 C CA . ALA C 1 94 ? 195.455 33.896 133.397 1.00 49.34 90 ALA C CA 1
ATOM 5164 C C . ALA C 1 94 ? 195.241 32.874 134.525 1.00 49.42 90 ALA C C 1
ATOM 5165 O O . ALA C 1 94 ? 194.265 32.941 135.275 1.00 48.99 90 ALA C O 1
ATOM 5167 N N . TYR C 1 95 ? 196.176 31.931 134.629 1.00 50.09 91 TYR C N 1
ATOM 5168 C CA . TYR C 1 95 ? 196.125 30.882 135.637 1.00 50.63 91 TYR C CA 1
ATOM 5169 C C . TYR C 1 95 ? 196.030 31.430 137.044 1.00 53.34 91 TYR C C 1
ATOM 5170 O O . TYR C 1 95 ? 196.780 32.329 137.427 1.00 52.31 91 TYR C O 1
ATOM 5179 N N . GLY C 1 96 ? 195.113 30.856 137.815 1.00 56.13 92 GLY C N 1
ATOM 5180 C CA . GLY C 1 96 ? 194.925 31.275 139.185 1.00 59.48 92 GLY C CA 1
ATOM 5181 C C . GLY C 1 96 ? 194.340 32.663 139.286 1.00 62.47 92 GLY C C 1
ATOM 5182 O O . GLY C 1 96 ? 193.325 32.862 139.955 1.00 64.10 92 GLY C O 1
ATOM 5183 N N . ARG C 1 97 ? 194.978 33.620 138.614 1.00 64.42 93 ARG C N 1
ATOM 5184 C CA . ARG C 1 97 ? 194.545 35.014 138.625 1.00 66.24 93 ARG C CA 1
ATOM 5185 C C . ARG C 1 97 ? 193.034 35.181 138.563 1.00 67.40 93 ARG C C 1
ATOM 5186 O O . ARG C 1 97 ? 192.288 34.298 138.111 1.00 66.62 93 ARG C O 1
ATOM 5194 N N . THR C 1 98 ? 192.598 36.347 139.008 1.00 68.49 94 THR C N 1
ATOM 5195 C CA . THR C 1 98 ? 191.194 36.690 139.005 1.00 70.35 94 THR C 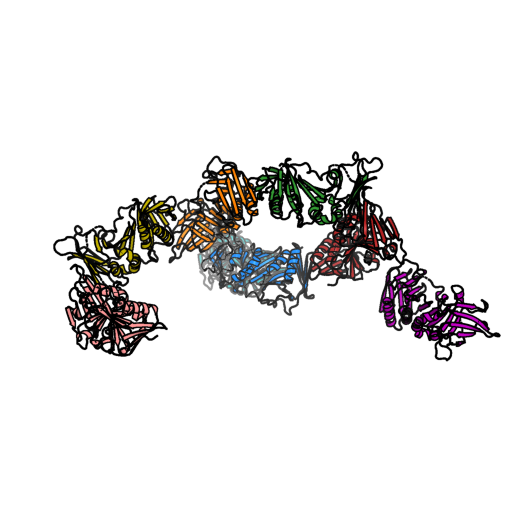CA 1
ATOM 5196 C C . THR C 1 98 ? 191.037 37.804 137.983 1.00 69.99 94 THR C C 1
ATOM 5197 O O . THR C 1 98 ? 189.925 38.144 137.579 1.00 71.14 94 THR C O 1
ATOM 5201 N N . CYS C 1 99 ? 192.165 38.370 137.563 1.00 69.41 95 CYS C N 1
ATOM 5202 C CA . CYS C 1 99 ? 192.136 39.438 136.578 1.00 68.59 95 CYS C CA 1
ATOM 5203 C C . CYS C 1 99 ? 192.265 38.865 135.167 1.00 65.60 95 CYS C C 1
ATOM 5204 O O . CYS C 1 99 ? 192.827 37.776 134.952 1.00 65.38 95 CYS C O 1
ATOM 5207 N N . VAL C 1 100 ? 191.712 39.597 134.208 1.00 60.55 96 VAL C N 1
ATOM 5208 C CA . VAL C 1 100 ? 191.760 39.187 132.820 1.00 54.66 96 VAL C CA 1
ATOM 5209 C C . VAL C 1 100 ? 192.834 40.014 132.139 1.00 51.38 96 VAL C C 1
ATOM 5210 O O . VAL C 1 100 ? 192.791 41.241 132.153 1.00 50.06 96 VAL C O 1
ATOM 5214 N N . LEU C 1 101 ? 193.807 39.327 131.559 1.00 47.84 97 LEU C N 1
ATOM 5215 C CA . LEU C 1 101 ? 194.905 39.986 130.886 1.00 44.69 97 LEU C CA 1
ATOM 5216 C C . LEU C 1 101 ? 194.425 41.048 129.906 1.00 44.13 97 LEU C C 1
ATOM 5217 O O . LEU C 1 101 ? 194.811 42.211 130.006 1.00 43.66 97 LEU C O 1
ATOM 5222 N N . GLY C 1 102 ? 193.572 40.657 128.969 1.00 43.66 98 GLY C N 1
ATOM 5223 C CA . GLY C 1 102 ? 193.078 41.611 127.993 1.00 43.69 98 GLY C CA 1
ATOM 5224 C C . GLY C 1 102 ? 192.610 42.934 128.577 1.00 43.28 98 GLY C C 1
ATOM 5225 O O . GLY C 1 102 ? 192.887 43.996 128.023 1.00 43.46 98 GLY C O 1
ATOM 5226 N N . LYS C 1 103 ? 191.897 42.867 129.696 1.00 43.12 99 LYS C N 1
ATOM 5227 C CA . LYS C 1 103 ? 191.371 44.053 130.366 1.00 43.42 99 LYS C CA 1
ATOM 5228 C C . LYS C 1 103 ? 192.482 45.015 130.794 1.00 44.06 99 LYS C C 1
ATOM 5229 O O . LYS C 1 103 ? 192.303 46.230 130.777 1.00 44.08 99 LYS C O 1
ATOM 5235 N N . GLU C 1 104 ? 193.630 44.474 131.182 1.00 45.27 100 GLU C N 1
ATOM 5236 C CA . GLU C 1 104 ? 194.730 45.320 131.609 1.00 48.01 100 GLU C CA 1
ATOM 5237 C C . GLU C 1 104 ? 195.566 45.770 130.415 1.00 48.30 100 GLU C C 1
ATOM 5238 O O . GLU C 1 104 ? 195.970 46.933 130.327 1.00 47.99 100 GLU C O 1
ATOM 5244 N N . LEU C 1 105 ? 195.814 44.840 129.494 1.00 47.97 101 LEU C N 1
ATOM 5245 C CA . LEU C 1 105 ? 196.598 45.111 128.293 1.00 45.89 101 LEU C CA 1
ATOM 5246 C C . LEU C 1 105 ? 195.967 46.278 127.544 1.00 45.23 101 LEU C C 1
ATOM 5247 O O . LEU C 1 105 ? 196.646 47.221 127.145 1.00 45.81 101 LEU C O 1
ATOM 5252 N N . PHE C 1 106 ? 194.658 46.220 127.354 1.00 43.77 102 PHE C N 1
ATOM 5253 C CA . PHE C 1 106 ? 193.990 47.299 126.657 1.00 44.12 102 PHE C CA 1
ATOM 5254 C C . PHE C 1 106 ? 193.546 48.374 127.634 1.00 43.55 102 PHE C C 1
ATOM 5255 O O . PHE C 1 106 ? 192.521 49.020 127.439 1.00 44.25 102 PHE C O 1
ATOM 5263 N N . GLY C 1 107 ? 194.327 48.565 128.688 1.00 43.11 103 GLY C N 1
ATOM 5264 C CA . GLY C 1 107 ? 193.992 49.582 129.667 1.00 44.21 103 GLY C CA 1
ATOM 5265 C C . GLY C 1 107 ? 194.269 50.983 129.143 1.00 44.89 103 GLY C C 1
ATOM 5266 O O . GLY C 1 107 ? 195.223 51.195 128.387 1.00 45.51 103 GLY C O 1
ATOM 5267 N N . SER C 1 108 ? 193.442 51.945 129.544 1.00 44.28 104 SER C N 1
ATOM 5268 C CA . SER C 1 108 ? 193.601 53.325 129.101 1.00 43.71 104 SER C CA 1
ATOM 5269 C C . SER C 1 108 ? 194.779 54.041 129.754 1.00 44.39 104 SER C C 1
ATOM 5270 O O . SER C 1 108 ? 195.356 54.950 129.167 1.00 45.00 104 SER C O 1
ATOM 5273 N N . ALA C 1 109 ? 195.133 53.639 130.969 1.00 45.62 105 ALA C N 1
ATOM 5274 C CA . ALA C 1 109 ? 196.244 54.260 131.677 1.00 45.86 105 ALA C CA 1
ATOM 5275 C C . ALA C 1 109 ? 197.570 53.594 131.327 1.00 47.80 105 ALA C C 1
ATOM 5276 O O . ALA C 1 109 ? 198.622 53.959 131.864 1.00 48.33 105 ALA C O 1
ATOM 5278 N N . VAL C 1 110 ? 197.521 52.603 130.442 1.00 48.89 106 VAL C N 1
ATOM 5279 C CA . VAL C 1 110 ? 198.740 51.923 130.021 1.00 50.43 106 VAL C CA 1
ATOM 5280 C C . VAL C 1 110 ? 199.382 52.832 128.993 1.00 52.14 106 VAL C C 1
ATOM 5281 O O . VAL C 1 110 ? 198.709 53.330 128.099 1.00 53.96 106 VAL C O 1
ATOM 5285 N N . GLU C 1 111 ? 200.679 53.062 129.116 1.00 54.05 107 GLU C N 1
ATOM 5286 C CA . GLU C 1 111 ? 201.347 53.932 128.163 1.00 56.57 107 GLU C CA 1
ATOM 5287 C C . GLU C 1 111 ? 202.236 53.099 127.248 1.00 55.93 107 GLU C C 1
ATOM 5288 O O . GLU C 1 111 ? 202.387 53.395 126.062 1.00 54.31 107 GLU C O 1
ATOM 5294 N N . GLN C 1 112 ? 202.803 52.041 127.809 1.00 56.13 108 GLN C N 1
ATOM 5295 C CA . GLN C 1 112 ? 203.690 51.179 127.058 1.00 57.00 108 GLN C CA 1
ATOM 5296 C C . GLN C 1 112 ? 203.390 49.706 127.340 1.00 55.96 108 GLN C C 1
ATOM 5297 O O . GLN C 1 112 ? 203.679 49.197 128.422 1.00 56.24 108 GLN C O 1
ATOM 5303 N N . ALA C 1 113 ? 202.799 49.026 126.364 1.00 54.86 109 ALA C N 1
ATOM 5304 C CA . ALA C 1 113 ? 202.462 47.613 126.512 1.00 53.79 109 ALA C CA 1
ATOM 5305 C C . ALA C 1 113 ? 203.411 46.763 125.677 1.00 53.06 109 ALA C C 1
ATOM 5306 O O . ALA C 1 113 ? 203.698 47.091 124.531 1.00 53.14 109 ALA C O 1
ATOM 5308 N N . SER C 1 114 ? 203.879 45.658 126.247 1.00 53.22 110 SER C N 1
ATOM 5309 C CA . SER C 1 114 ? 204.826 44.798 125.548 1.00 52.97 110 SER C CA 1
ATOM 5310 C C . SER C 1 114 ? 204.655 43.308 125.849 1.00 52.79 110 SER C C 1
ATOM 5311 O O . SER C 1 114 ? 204.227 42.926 126.945 1.00 51.94 110 SER C O 1
ATOM 5314 N N . LEU C 1 115 ? 204.994 42.477 124.865 1.00 52.14 111 LEU C N 1
ATOM 5315 C CA . LEU C 1 115 ? 204.913 41.026 125.007 1.00 53.16 111 LEU C CA 1
ATOM 5316 C C . LEU C 1 115 ? 206.231 40.364 124.599 1.00 53.97 111 LEU C C 1
ATOM 5317 O O . LEU C 1 115 ? 206.867 40.782 123.634 1.00 54.66 111 LEU C O 1
ATOM 5322 N N . GLN C 1 116 ? 206.645 39.344 125.347 1.00 54.73 112 GLN C N 1
ATOM 5323 C CA . GLN C 1 116 ? 207.877 38.609 125.045 1.00 54.92 112 GLN C CA 1
ATOM 5324 C C . GLN C 1 116 ? 207.683 37.131 125.304 1.00 54.99 112 GLN C C 1
ATOM 5325 O O . GLN C 1 116 ? 207.291 36.732 126.400 1.00 55.21 112 GLN C O 1
ATOM 5331 N N . PHE C 1 117 ? 207.977 36.318 124.299 1.00 54.60 113 PHE C N 1
ATOM 5332 C CA . PHE C 1 117 ? 207.812 34.885 124.431 1.00 54.94 113 PHE C CA 1
ATOM 5333 C C . PHE C 1 117 ? 209.145 34.182 124.636 1.00 57.22 113 PHE C C 1
ATOM 5334 O O . PHE C 1 117 ? 210.193 34.704 124.264 1.00 57.64 113 PHE C O 1
ATOM 5342 N N . TYR C 1 118 ? 209.106 33.007 125.253 1.00 60.23 114 TYR C N 1
ATOM 5343 C CA . TYR C 1 118 ? 210.323 32.261 125.515 1.00 63.21 114 TYR C CA 1
ATOM 5344 C C . TYR C 1 118 ? 210.104 30.774 125.407 1.00 65.78 114 TYR C C 1
ATOM 5345 O O . TYR C 1 118 ? 208.986 30.280 125.551 1.00 63.92 114 TYR C O 1
ATOM 5354 N N . LYS C 1 119 ? 211.206 30.069 125.177 1.00 70.33 115 LYS C N 1
ATOM 5355 C CA . LYS C 1 119 ? 211.211 28.617 125.094 1.00 75.43 115 LYS C CA 1
ATOM 5356 C C . LYS C 1 119 ? 212.329 28.172 126.032 1.00 78.64 115 LYS C C 1
ATOM 5357 O O . LYS C 1 119 ? 213.191 28.972 126.407 1.00 78.31 115 LYS C O 1
ATOM 5363 N N . ARG C 1 120 ? 212.308 26.904 126.418 1.00 83.19 116 ARG C N 1
ATOM 5364 C CA . ARG C 1 120 ? 213.325 26.363 127.309 1.00 87.01 116 ARG C CA 1
ATOM 5365 C C . ARG C 1 120 ? 214.570 26.053 126.483 1.00 89.12 116 ARG C C 1
ATOM 5366 O O . ARG C 1 120 ? 214.584 25.099 125.703 1.00 89.19 116 ARG C O 1
ATOM 5374 N N . PRO C 1 121 ? 215.633 26.859 126.647 1.00 91.58 117 PRO C N 1
ATOM 5375 C CA . PRO C 1 121 ? 216.887 26.673 125.910 1.00 92.97 117 PRO C CA 1
ATOM 5376 C C . PRO C 1 121 ? 217.154 25.221 125.546 1.00 93.98 117 PRO C C 1
ATOM 5377 O O . PRO C 1 121 ? 217.411 24.898 124.389 1.00 93.78 117 PRO C O 1
ATOM 5381 N N . GLN C 1 122 ? 217.070 24.347 126.541 1.00 95.32 118 GLN C N 1
ATOM 5382 C CA . GLN C 1 122 ? 217.318 22.934 126.322 1.00 97.41 118 GLN C CA 1
ATOM 5383 C C . GLN C 1 122 ? 216.057 22.158 125.970 1.00 97.77 118 GLN C C 1
ATOM 5384 O O . GLN C 1 122 ? 215.184 21.962 126.817 1.00 98.71 118 GLN C O 1
ATOM 5390 N N . GLY C 1 123 ? 215.972 21.726 124.712 1.00 97.58 119 GLY C N 1
ATOM 5391 C CA . GLY C 1 123 ? 214.833 20.954 124.243 1.00 96.44 119 GLY C CA 1
ATOM 5392 C C . GLY C 1 123 ? 213.558 21.742 124.017 1.00 95.90 119 GLY C C 1
ATOM 5393 O O . GLY C 1 123 ? 212.465 21.249 124.299 1.00 96.12 119 GLY C O 1
ATOM 5394 N N . GLY C 1 124 ? 213.689 22.960 123.498 1.00 95.05 120 GLY C N 1
ATOM 5395 C CA . GLY C 1 124 ? 212.519 23.787 123.259 1.00 93.62 120 GLY C CA 1
ATOM 5396 C C . GLY C 1 124 ? 212.201 24.029 121.795 1.00 92.35 120 GLY C C 1
ATOM 5397 O O . GLY C 1 124 ? 212.782 24.915 121.168 1.00 92.35 120 GLY C O 1
ATOM 5398 N N . SER C 1 125 ? 211.268 23.246 121.256 1.00 90.74 121 SER C N 1
ATOM 5399 C CA . SER C 1 125 ? 210.855 23.370 119.857 1.00 89.13 121 SER C CA 1
ATOM 5400 C C . SER C 1 125 ? 210.247 24.750 119.573 1.00 87.30 121 SER C C 1
ATOM 5401 O O . SER C 1 125 ? 210.799 25.542 118.803 1.00 86.96 121 SER C O 1
ATOM 5404 N N . ARG C 1 126 ? 209.104 25.025 120.195 1.00 84.76 122 ARG C N 1
ATOM 5405 C CA . ARG C 1 126 ? 208.422 26.305 120.026 1.00 81.48 122 ARG C CA 1
ATOM 5406 C C . ARG C 1 126 ? 208.112 26.961 121.372 1.00 78.31 122 ARG C C 1
ATOM 5407 O O . ARG C 1 126 ? 208.100 26.292 122.407 1.00 78.25 122 ARG C O 1
ATOM 5415 N N . PRO C 1 127 ? 207.857 28.283 121.370 1.00 74.27 123 PRO C N 1
ATOM 5416 C CA . PRO C 1 127 ? 207.551 29.050 122.581 1.00 71.29 123 PRO C CA 1
ATOM 5417 C C . PRO C 1 127 ? 206.709 28.318 123.626 1.00 68.75 123 PRO C C 1
ATOM 5418 O O . PRO C 1 127 ? 205.809 27.550 123.288 1.00 68.26 123 PRO C O 1
ATOM 5422 N N . GLU C 1 128 ? 207.016 28.562 124.900 1.00 66.50 124 GLU C N 1
ATOM 5423 C CA . GLU C 1 128 ? 206.299 27.933 126.007 1.00 62.97 124 GLU C CA 1
ATOM 5424 C C . GLU C 1 128 ? 205.788 28.966 127.003 1.00 59.16 124 GLU C C 1
ATOM 5425 O O . GLU C 1 128 ? 204.816 28.720 127.703 1.00 57.89 124 GLU C O 1
ATOM 5431 N N . PHE C 1 129 ? 206.443 30.119 127.070 1.00 55.96 125 PHE C N 1
ATOM 5432 C CA . PHE C 1 129 ? 206.033 31.144 128.021 1.00 54.29 125 PHE C CA 1
ATOM 5433 C C . PHE C 1 129 ? 205.922 32.532 127.411 1.00 52.70 125 PHE C C 1
ATOM 5434 O O . PHE C 1 129 ? 206.428 32.780 126.321 1.00 52.09 125 PHE C O 1
ATOM 5442 N N . VAL C 1 130 ? 205.243 33.426 128.125 1.00 51.01 126 VAL C N 1
ATOM 5443 C CA . VAL C 1 130 ? 205.073 34.804 127.686 1.00 49.31 126 VAL C CA 1
ATOM 5444 C C . VAL C 1 130 ? 205.109 35.721 128.899 1.00 49.91 126 VAL C C 1
ATOM 5445 O O . VAL C 1 130 ? 204.614 35.365 129.966 1.00 49.98 126 VAL C O 1
ATOM 5449 N N . LYS C 1 131 ? 205.708 36.893 128.736 1.00 49.75 127 LYS C N 1
ATOM 5450 C CA . LYS C 1 131 ? 205.792 37.852 129.824 1.00 51.01 127 LYS C CA 1
ATOM 5451 C C . LYS C 1 131 ? 205.212 39.171 129.357 1.00 50.70 127 LYS C C 1
ATOM 5452 O O . LYS C 1 131 ? 205.873 39.943 128.655 1.00 50.07 127 LYS C O 1
ATOM 5458 N N . LEU C 1 132 ? 203.961 39.412 129.732 1.00 50.61 128 LEU C N 1
ATOM 5459 C CA . LEU C 1 132 ? 203.290 40.645 129.361 1.00 50.17 128 LEU C CA 1
ATOM 5460 C C . LEU C 1 132 ? 203.802 41.689 130.322 1.00 50.73 128 LEU C C 1
ATOM 5461 O O . LEU C 1 132 ? 203.951 41.422 131.510 1.00 51.60 128 LEU C O 1
ATOM 5466 N N . THR C 1 133 ? 204.074 42.880 129.815 1.00 50.65 129 THR C N 1
ATOM 5467 C CA . THR C 1 133 ? 204.588 43.933 130.665 1.00 51.46 129 THR C CA 1
ATOM 5468 C C . THR C 1 133 ? 203.932 45.267 130.304 1.00 52.46 129 THR C C 1
ATOM 5469 O O . THR C 1 133 ? 203.923 45.669 129.142 1.00 53.68 129 THR C O 1
ATOM 5481 N N . GLU C 1 135 ? 203.413 49.509 131.322 1.00 51.34 131 GLU C N 1
ATOM 5482 C CA . GLU C 1 135 ? 203.869 50.717 132.003 1.00 51.65 131 GLU C CA 1
ATOM 5483 C C . GLU C 1 135 ? 202.716 51.705 131.975 1.00 50.55 131 GLU C C 1
ATOM 5484 O O . GLU C 1 135 ? 202.070 51.851 130.944 1.00 51.15 131 GLU C O 1
ATOM 5490 N N . TYR C 1 136 ? 202.460 52.394 133.084 1.00 49.34 132 TYR C N 1
ATOM 5491 C CA . TYR C 1 136 ? 201.344 53.337 133.123 1.00 50.05 132 TYR C CA 1
ATOM 5492 C C . TYR C 1 136 ? 201.704 54.821 133.041 1.00 52.03 132 TYR C C 1
ATOM 5493 O O . TYR C 1 136 ? 202.879 55.194 133.103 1.00 51.97 132 TYR C O 1
ATOM 5502 N N . ASP C 1 137 ? 200.671 55.655 132.898 1.00 53.70 133 ASP C N 1
ATOM 5503 C CA . ASP C 1 137 ? 200.813 57.111 132.805 1.00 56.24 133 ASP C CA 1
ATOM 5504 C C . ASP C 1 137 ? 201.677 57.736 133.886 1.00 57.12 133 ASP C C 1
ATOM 5505 O O . ASP C 1 137 ? 202.572 58.526 133.591 1.00 58.85 133 ASP C O 1
ATOM 5510 N N . ASP C 1 138 ? 201.383 57.401 135.139 1.00 56.65 134 ASP C N 1
ATOM 5511 C CA . ASP C 1 138 ? 202.108 57.952 136.275 1.00 56.14 134 ASP C CA 1
ATOM 5512 C C . ASP C 1 138 ? 203.616 57.778 136.213 1.00 56.37 134 ASP C C 1
ATOM 5513 O O . ASP C 1 138 ? 204.326 58.259 137.088 1.00 55.73 134 ASP C O 1
ATOM 5518 N N . LYS C 1 139 ? 204.100 57.092 135.181 1.00 57.89 135 LYS C N 1
ATOM 5519 C CA . LYS C 1 139 ? 205.532 56.857 135.008 1.00 58.46 135 LYS C CA 1
ATOM 5520 C C . LYS C 1 139 ? 206.106 56.293 136.301 1.00 57.33 135 LYS C C 1
ATOM 5521 O O . LYS C 1 139 ? 207.253 56.550 136.654 1.00 57.68 135 LYS C O 1
ATOM 5527 N N . VAL C 1 140 ? 205.283 55.509 136.991 1.00 56.13 136 VAL C N 1
ATOM 5528 C CA . VAL C 1 140 ? 205.640 54.894 138.261 1.00 53.65 136 VAL C CA 1
ATOM 5529 C C . VAL C 1 140 ? 205.187 53.438 138.309 1.00 53.40 136 VAL C C 1
ATOM 5530 O O . VAL C 1 140 ? 205.996 52.519 138.432 1.00 52.91 136 VAL C O 1
ATOM 5534 N N . SER C 1 141 ? 203.878 53.246 138.211 1.00 53.09 137 SER C N 1
ATOM 5535 C CA . SER C 1 141 ? 203.284 51.921 138.267 1.00 53.96 137 SER C CA 1
ATOM 5536 C C . SER C 1 141 ? 203.685 51.019 137.106 1.00 54.68 137 SER C C 1
ATOM 5537 O O . SER C 1 141 ? 203.853 51.481 135.983 1.00 55.27 137 SER C O 1
ATOM 5540 N N . LYS C 1 142 ? 203.832 49.728 137.385 1.00 55.64 138 LYS C N 1
ATOM 5541 C CA . LYS C 1 142 ? 204.196 48.752 136.363 1.00 58.62 138 LYS C CA 1
ATOM 5542 C C . LYS C 1 142 ? 203.639 47.382 136.725 1.00 58.15 138 LYS C C 1
ATOM 5543 O O . LYS C 1 142 ? 203.305 47.131 137.882 1.00 59.49 138 LYS C O 1
ATOM 5549 N N . SER C 1 143 ? 203.539 46.497 135.738 1.00 57.01 139 SER C N 1
ATOM 5550 C CA . SER C 1 143 ? 203.027 45.152 135.975 1.00 56.28 139 SER C CA 1
ATOM 5551 C C . SER C 1 143 ? 203.643 44.164 135.004 1.00 55.85 139 SER C C 1
ATOM 5552 O O . SER C 1 143 ? 203.876 44.500 133.846 1.00 55.74 139 SER C O 1
ATOM 5555 N N . HIS C 1 144 ? 203.906 42.950 135.483 1.00 55.47 140 HIS C N 1
ATOM 5556 C CA . HIS C 1 144 ? 204.478 41.893 134.652 1.00 54.65 140 HIS C CA 1
ATOM 5557 C C . HIS C 1 144 ? 203.847 40.563 135.001 1.00 53.85 140 HIS C C 1
ATOM 5558 O O . HIS C 1 144 ? 204.056 40.042 136.089 1.00 55.12 140 HIS C O 1
ATOM 5565 N N . HIS C 1 145 ? 203.075 40.010 134.083 1.00 52.51 141 HIS C N 1
ATOM 5566 C CA . HIS C 1 145 ? 202.470 38.711 134.311 1.00 50.65 141 HIS C CA 1
ATOM 5567 C C . HIS C 1 145 ? 203.222 37.787 133.364 1.00 50.71 141 HIS C C 1
ATOM 5568 O O . HIS C 1 145 ? 203.455 38.134 132.202 1.00 51.05 141 HIS C O 1
ATOM 5575 N N . THR C 1 146 ? 203.636 36.629 133.853 1.00 49.43 142 THR C N 1
ATOM 5576 C CA . THR C 1 146 ? 204.316 35.685 132.989 1.00 48.90 142 THR C CA 1
ATOM 5577 C C . THR C 1 146 ? 203.475 34.411 133.039 1.00 49.26 142 THR C C 1
ATOM 5578 O O . THR C 1 146 ? 202.972 34.037 134.096 1.00 48.98 142 THR C O 1
ATOM 5582 N N . CYS C 1 147 ? 203.288 33.759 131.898 1.00 50.51 143 CYS C N 1
ATOM 5583 C CA . CYS C 1 147 ? 202.482 32.549 131.880 1.00 51.54 143 CYS C CA 1
ATOM 5584 C C . CYS C 1 147 ? 202.829 31.578 130.777 1.00 51.62 143 CYS C C 1
ATOM 5585 O O . CYS C 1 147 ? 203.653 31.863 129.905 1.00 50.51 143 CYS C O 1
ATOM 5588 N N . ALA C 1 148 ? 202.183 30.420 130.840 1.00 51.99 144 ALA C N 1
ATOM 5589 C CA . ALA C 1 148 ? 202.384 29.357 129.871 1.00 53.19 144 ALA C CA 1
ATOM 5590 C C . ALA C 1 148 ? 201.569 29.607 128.609 1.00 53.68 144 ALA C C 1
ATOM 5591 O O . ALA C 1 148 ? 200.463 30.144 128.676 1.00 53.82 144 ALA C O 1
ATOM 5593 N N . LEU C 1 149 ? 202.152 29.185 127.462 1.00 54.96 145 LEU C N 1
ATOM 5594 C CA . LEU C 1 149 ? 201.526 29.309 126.159 1.00 56.20 145 LEU C CA 1
ATOM 5595 C C . LEU C 1 149 ? 200.609 28.151 125.851 1.00 58.85 145 LEU C C 1
ATOM 5596 O O . LEU C 1 149 ? 200.829 27.014 126.250 1.00 58.41 145 LEU C O 1
ATOM 5609 N N . PRO C 1 151 ? 198.697 25.109 124.105 1.00 78.61 147 PRO C N 1
ATOM 5610 C CA . PRO C 1 151 ? 199.038 24.090 123.171 1.00 82.18 147 PRO C CA 1
ATOM 5611 C C . PRO C 1 151 ? 198.564 24.607 121.952 1.00 84.61 147 PRO C C 1
ATOM 5612 O O . PRO C 1 151 ? 197.804 25.564 121.860 1.00 87.04 147 PRO C O 1
ATOM 5616 N N . TYR C 1 152 ? 198.990 23.961 121.021 1.00 85.31 148 TYR C N 1
ATOM 5617 C CA . TYR C 1 152 ? 198.669 24.693 119.930 1.00 86.36 148 TYR C CA 1
ATOM 5618 C C . TYR C 1 152 ? 197.325 24.478 119.405 1.00 85.16 148 TYR C C 1
ATOM 5619 O O . TYR C 1 152 ? 196.811 23.412 119.070 1.00 85.45 148 TYR C O 1
ATOM 5636 N N . PRO C 1 154 ? 195.399 26.593 116.651 1.00 75.26 150 PRO C N 1
ATOM 5637 C CA . PRO C 1 154 ? 195.578 27.308 115.400 1.00 73.69 150 PRO C CA 1
ATOM 5638 C C . PRO C 1 154 ? 195.463 28.816 115.453 1.00 71.48 150 PRO C C 1
ATOM 5639 O O . PRO C 1 154 ? 195.003 29.359 116.456 1.00 71.83 150 PRO C O 1
ATOM 5643 N N . PRO C 1 155 ? 195.905 29.510 114.377 1.00 69.49 151 PRO C N 1
ATOM 5644 C CA . PRO C 1 155 ? 195.844 30.970 114.317 1.00 68.70 151 PRO C CA 1
ATOM 5645 C C . PRO C 1 155 ? 194.384 31.248 113.975 1.00 68.07 151 PRO C C 1
ATOM 5646 O O . PRO C 1 155 ? 193.899 30.787 112.947 1.00 68.59 151 PRO C O 1
ATOM 5650 N N . ALA C 1 156 ? 193.671 31.967 114.830 1.00 66.55 152 ALA C N 1
ATOM 5651 C CA . ALA C 1 156 ? 192.277 32.251 114.543 1.00 65.81 152 ALA C CA 1
ATOM 5652 C C . ALA C 1 156 ? 192.089 33.717 114.166 1.00 66.45 152 ALA C C 1
ATOM 5653 O O . ALA C 1 156 ? 190.974 34.236 114.222 1.00 67.03 152 ALA C O 1
ATOM 5655 N N . SER C 1 157 ? 193.175 34.372 113.755 1.00 66.31 153 SER C N 1
ATOM 5656 C CA . SER C 1 157 ? 193.134 35.788 113.400 1.00 66.32 153 SER C CA 1
ATOM 5657 C C . SER C 1 157 ? 192.746 36.115 111.955 1.00 67.08 153 SER C C 1
ATOM 5658 O O . SER C 1 157 ? 191.562 36.247 111.641 1.00 69.65 153 SER C O 1
ATOM 5661 N N . ASP C 1 158 ? 193.741 36.256 111.083 1.00 66.48 154 ASP C N 1
ATOM 5662 C CA . ASP C 1 158 ? 193.520 36.599 109.675 1.00 65.62 154 ASP C CA 1
ATOM 5663 C C . ASP C 1 158 ? 192.951 35.477 108.810 1.00 65.35 154 ASP C C 1
ATOM 5664 O O . ASP C 1 158 ? 193.433 35.234 107.707 1.00 64.97 154 ASP C O 1
ATOM 5669 N N . ARG C 1 159 ? 191.910 34.815 109.291 1.00 65.27 155 ARG C N 1
ATOM 5670 C CA . ARG C 1 159 ? 191.313 33.707 108.560 1.00 65.59 155 ARG C CA 1
ATOM 5671 C C . ARG C 1 159 ? 190.625 34.040 107.232 1.00 65.59 155 ARG C C 1
ATOM 5672 O O . ARG C 1 159 ? 190.544 33.183 106.349 1.00 65.65 155 ARG C O 1
ATOM 5680 N N . LEU C 1 160 ? 190.146 35.275 107.080 1.00 64.28 156 LEU C N 1
ATOM 5681 C CA . LEU C 1 160 ? 189.409 35.665 105.877 1.00 62.97 156 LEU C CA 1
ATOM 5682 C C . LEU C 1 160 ? 190.140 36.246 104.670 1.00 63.92 156 LEU C C 1
ATOM 5683 O O . LEU C 1 160 ? 189.503 36.532 103.653 1.00 64.11 156 LEU C O 1
ATOM 5688 N N . ARG C 1 161 ? 191.453 36.418 104.747 1.00 64.13 157 ARG C N 1
ATOM 5689 C CA . ARG C 1 161 ? 192.173 37.011 103.621 1.00 62.77 157 ARG C CA 1
ATOM 5690 C C . ARG C 1 161 ? 191.995 36.291 102.282 1.00 61.62 157 ARG C C 1
ATOM 5691 O O . ARG C 1 161 ? 192.135 36.908 101.230 1.00 59.67 157 ARG C O 1
ATOM 5699 N N . ASN C 1 162 ? 191.665 35.001 102.312 1.00 61.72 158 ASN C N 1
ATOM 5700 C CA . ASN C 1 162 ? 191.495 34.239 101.070 1.00 61.06 158 ASN C CA 1
ATOM 5701 C C . ASN C 1 162 ? 190.065 33.863 100.714 1.00 59.22 158 ASN C C 1
ATOM 5702 O O . ASN C 1 162 ? 189.827 33.025 99.847 1.00 58.13 158 ASN C O 1
ATOM 5707 N N . GLU C 1 163 ? 189.109 34.485 101.381 1.00 57.52 159 GLU C N 1
ATOM 5708 C CA . GLU C 1 163 ? 187.715 34.200 101.108 1.00 54.91 159 GLU C CA 1
ATOM 5709 C C . GLU C 1 163 ? 187.232 35.079 99.963 1.00 52.68 159 GLU C C 1
ATOM 5710 O O . GLU C 1 163 ? 187.771 36.159 99.730 1.00 50.63 159 GLU C O 1
ATOM 5716 N N . GLN C 1 164 ? 186.218 34.608 99.247 1.00 51.94 160 GLN C N 1
ATOM 5717 C CA . GLN C 1 164 ? 185.658 35.361 98.133 1.00 51.07 160 GLN C CA 1
ATOM 5718 C C . GLN C 1 164 ? 184.330 36.018 98.481 1.00 48.13 160 GLN C C 1
ATOM 5719 O O . GLN C 1 164 ? 183.308 35.343 98.609 1.00 45.54 160 GLN C O 1
ATOM 5733 N N . ILE C 1 166 ? 180.880 37.913 98.137 1.00 42.06 162 ILE C N 1
ATOM 5734 C CA . ILE C 1 166 ? 179.822 37.849 97.140 1.00 41.17 162 ILE C CA 1
ATOM 5735 C C . ILE C 1 166 ? 178.949 39.082 97.322 1.00 39.29 162 ILE C C 1
ATOM 5736 O O . ILE C 1 166 ? 178.125 39.406 96.476 1.00 40.00 162 ILE C O 1
ATOM 5741 N N . GLY C 1 167 ? 179.138 39.764 98.442 1.00 36.99 163 GLY C N 1
ATOM 5742 C CA . GLY C 1 167 ? 178.360 40.953 98.712 1.00 36.41 163 GLY C CA 1
ATOM 5743 C C . GLY C 1 167 ? 178.551 41.412 100.139 1.00 36.53 163 GLY C C 1
ATOM 5744 O O . GLY C 1 167 ? 179.031 40.652 100.979 1.00 37.13 163 GLY C O 1
ATOM 5745 N N . GLN C 1 168 ? 178.204 42.660 100.421 1.00 35.68 164 GLN C N 1
ATOM 5746 C CA . GLN C 1 168 ? 178.328 43.148 101.782 1.00 36.46 164 GLN C CA 1
ATOM 5747 C C . GLN C 1 168 ? 177.392 44.322 102.048 1.00 36.07 164 GLN C C 1
ATOM 5748 O O . GLN C 1 168 ? 177.286 45.246 101.247 1.00 36.30 164 GLN C O 1
ATOM 5754 N N . VAL C 1 169 ? 176.693 44.257 103.176 1.00 35.66 165 VAL C N 1
ATOM 5755 C CA . VAL C 1 169 ? 175.724 45.277 103.552 1.00 35.50 165 VAL C CA 1
ATOM 5756 C C . VAL C 1 169 ? 176.061 45.961 104.868 1.00 35.58 165 VAL C C 1
ATOM 5757 O O . VAL C 1 169 ? 176.430 45.299 105.845 1.00 34.96 165 VAL C O 1
ATOM 5761 N N . LEU C 1 170 ? 175.930 47.286 104.885 1.00 35.44 166 LEU C N 1
ATOM 5762 C CA . LEU C 1 170 ? 176.188 48.069 106.092 1.00 37.46 166 LEU C CA 1
ATOM 5763 C C . LEU C 1 170 ? 174.846 48.284 106.811 1.00 37.56 166 LEU C C 1
ATOM 5764 O O . LEU C 1 170 ? 173.823 48.547 106.171 1.00 37.07 166 LEU C O 1
ATOM 5769 N N . LEU C 1 171 ? 174.851 48.153 108.136 1.00 37.54 167 LEU C N 1
ATOM 5770 C CA . LEU C 1 171 ? 173.630 48.322 108.926 1.00 37.60 167 LEU C CA 1
ATOM 5771 C C . LEU C 1 171 ? 173.717 49.512 109.892 1.00 37.93 167 LEU C C 1
ATOM 5772 O O . LEU C 1 171 ? 174.708 49.657 110.604 1.00 36.61 167 LEU C O 1
ATOM 5785 N N . PRO C 1 173 ? 172.807 51.814 113.219 1.00 38.89 169 PRO C N 1
ATOM 5786 C CA . PRO C 1 173 ? 172.587 51.435 114.614 1.00 39.52 169 PRO C CA 1
ATOM 5787 C C . PRO C 1 173 ? 171.184 50.876 114.857 1.00 41.51 169 PRO C C 1
ATOM 5788 O O . PRO C 1 173 ? 171.025 49.834 115.502 1.00 40.75 169 PRO C O 1
ATOM 5792 N N . LYS C 1 174 ? 170.174 51.561 114.328 1.00 43.30 170 LYS C N 1
ATOM 5793 C CA . LYS C 1 174 ? 168.791 51.127 114.504 1.00 46.11 170 LYS C CA 1
ATOM 5794 C C . LYS C 1 174 ? 168.535 49.773 113.855 1.00 46.15 170 LYS C C 1
ATOM 5795 O O . LYS C 1 174 ? 168.190 48.810 114.545 1.00 46.60 170 LYS C O 1
ATOM 5801 N N . THR C 1 175 ? 168.697 49.710 112.531 1.00 45.22 171 THR C N 1
ATOM 5802 C CA . THR C 1 175 ? 168.491 48.474 111.778 1.00 43.63 171 THR C CA 1
ATOM 5803 C C . THR C 1 175 ? 169.252 47.333 112.447 1.00 42.54 171 THR C C 1
ATOM 5804 O O . THR C 1 175 ? 168.750 46.215 112.556 1.00 41.47 171 THR C O 1
ATOM 5808 N N . ALA C 1 176 ? 170.467 47.630 112.900 1.00 41.56 172 ALA C N 1
ATOM 5809 C CA . ALA C 1 176 ? 171.307 46.639 113.562 1.00 40.32 172 ALA C CA 1
ATOM 5810 C C . ALA C 1 176 ? 170.707 46.163 114.874 1.00 39.47 172 ALA C C 1
ATOM 5811 O O . ALA C 1 176 ? 170.872 45.013 115.251 1.00 40.80 172 ALA C O 1
ATOM 5813 N N . SER C 1 177 ? 170.014 47.042 115.582 1.00 39.71 173 SER C N 1
ATOM 5814 C CA . SER C 1 177 ? 169.413 46.638 116.845 1.00 38.92 173 SER C CA 1
ATOM 5815 C C . SER C 1 177 ? 168.151 45.845 116.586 1.00 38.08 173 SER C C 1
ATOM 5816 O O . SER C 1 177 ? 167.793 44.959 117.360 1.00 36.72 173 SER C O 1
ATOM 5819 N N . SER C 1 178 ? 167.475 46.161 115.489 1.00 37.78 174 SER C N 1
ATOM 5820 C CA . SER C 1 178 ? 166.268 45.440 115.150 1.00 39.07 174 SER C CA 1
ATOM 5821 C C . SER C 1 178 ? 166.657 44.001 114.866 1.00 40.19 174 SER C C 1
ATOM 5822 O O . SER C 1 178 ? 166.022 43.072 115.369 1.00 41.49 174 SER C O 1
ATOM 5825 N N . LEU C 1 179 ? 167.716 43.818 114.077 1.00 40.22 175 LEU C N 1
ATOM 5826 C CA . LEU C 1 179 ? 168.189 42.482 113.735 1.00 39.65 175 LEU C CA 1
ATOM 5827 C C . LEU C 1 179 ? 168.677 41.743 114.980 1.00 39.67 175 LEU C C 1
ATOM 5828 O O . LEU C 1 179 ? 168.355 40.574 115.182 1.00 39.05 175 LEU C O 1
ATOM 5833 N N . GLN C 1 180 ? 169.450 42.423 115.817 1.00 40.92 176 GLN C N 1
ATOM 5834 C CA . GLN C 1 180 ? 169.965 41.790 117.026 1.00 44.39 176 GLN C CA 1
ATOM 5835 C C . GLN C 1 180 ? 168.855 41.294 117.934 1.00 46.27 176 GLN C C 1
ATOM 5836 O O . GLN C 1 180 ? 168.885 40.157 118.402 1.00 47.61 176 GLN C O 1
ATOM 5842 N N . LYS C 1 181 ? 167.875 42.152 118.193 1.00 47.96 177 LYS C N 1
ATOM 5843 C CA . LYS C 1 181 ? 166.772 41.773 119.057 1.00 48.23 177 LYS C CA 1
ATOM 5844 C C . LYS C 1 181 ? 166.062 40.569 118.454 1.00 46.82 177 LYS C C 1
ATOM 5845 O O . LYS C 1 181 ? 165.793 39.588 119.139 1.00 47.82 177 LYS C O 1
ATOM 5851 N N . TRP C 1 182 ? 165.781 40.645 117.161 1.00 45.49 178 TRP C N 1
ATOM 5852 C CA . TRP C 1 182 ? 165.108 39.562 116.455 1.00 44.95 178 TRP C CA 1
ATOM 5853 C C . TRP C 1 182 ? 165.911 38.256 116.534 1.00 45.24 178 TRP C C 1
ATOM 5854 O O . TRP C 1 182 ? 165.343 37.161 116.624 1.00 44.69 178 TRP C O 1
ATOM 5865 N N . ALA C 1 183 ? 167.233 38.375 116.497 1.00 44.68 179 ALA C N 1
ATOM 5866 C CA . ALA C 1 183 ? 168.093 37.207 116.564 1.00 44.52 179 ALA C CA 1
ATOM 5867 C C . ALA C 1 183 ? 168.017 36.566 117.942 1.00 45.43 179 ALA C C 1
ATOM 5868 O O . ALA C 1 183 ? 167.935 35.337 118.051 1.00 44.78 179 ALA C O 1
ATOM 5870 N N . ARG C 1 184 ? 168.047 37.397 118.989 1.00 46.76 180 ARG C N 1
ATOM 5871 C CA . ARG C 1 184 ? 167.978 36.905 120.369 1.00 47.53 180 ARG C CA 1
ATOM 5872 C C . ARG C 1 184 ? 166.697 36.111 120.557 1.00 46.72 180 ARG C C 1
ATOM 5873 O O . ARG C 1 184 ? 166.701 35.000 121.094 1.00 45.83 180 ARG C O 1
ATOM 5881 N N . GLN C 1 185 ? 165.598 36.689 120.099 1.00 46.37 181 GLN C N 1
ATOM 5882 C CA . GLN C 1 185 ? 164.309 36.044 120.220 1.00 47.93 181 GLN C CA 1
ATOM 5883 C C . GLN C 1 185 ? 164.323 34.606 119.698 1.00 47.72 181 GLN C C 1
ATOM 5884 O O . GLN C 1 185 ? 163.683 33.727 120.268 1.00 48.61 181 GLN C O 1
ATOM 5890 N N . GLN C 1 186 ? 165.069 34.364 118.628 1.00 48.02 182 GLN C N 1
ATOM 5891 C CA . GLN C 1 186 ? 165.139 33.040 118.016 1.00 47.64 182 GLN C CA 1
ATOM 5892 C C . GLN C 1 186 ? 165.921 31.981 118.796 1.00 48.69 182 GLN C C 1
ATOM 5893 O O . GLN C 1 186 ? 166.029 30.833 118.353 1.00 49.26 182 GLN C O 1
ATOM 5899 N N . GLY C 1 187 ? 166.468 32.359 119.947 1.00 49.23 183 GLY C N 1
ATOM 5900 C CA . GLY C 1 187 ? 167.218 31.409 120.751 1.00 49.28 183 GLY C CA 1
ATOM 5901 C C . GLY C 1 187 ? 168.326 30.674 120.018 1.00 50.72 183 GLY C C 1
ATOM 5902 O O . GLY C 1 187 ? 169.260 31.283 119.496 1.00 52.79 183 GLY C O 1
ATOM 5903 N N . SER C 1 188 ? 168.221 29.353 119.967 1.00 51.47 184 SER C N 1
ATOM 5904 C CA . SER C 1 188 ? 169.235 28.526 119.319 1.00 52.44 184 SER C CA 1
ATOM 5905 C C . SER C 1 188 ? 168.882 28.160 117.883 1.00 51.74 184 SER C C 1
ATOM 5906 O O . SER C 1 188 ? 169.612 27.406 117.223 1.00 51.00 184 SER C O 1
ATOM 5909 N N . GLY C 1 189 ? 167.758 28.682 117.406 1.00 49.40 185 GLY C N 1
ATOM 5910 C CA . GLY C 1 189 ? 167.347 28.382 116.053 1.00 47.63 185 GLY C CA 1
ATOM 5911 C C . GLY C 1 189 ? 168.369 28.787 115.007 1.00 47.30 185 GLY C C 1
ATOM 5912 O O . GLY C 1 189 ? 169.355 29.472 115.301 1.00 47.58 185 GLY C O 1
ATOM 5913 N N . GLY C 1 190 ? 168.137 28.336 113.778 1.00 45.61 186 GLY C N 1
ATOM 5914 C CA . GLY C 1 190 ? 169.010 28.682 112.678 1.00 42.14 186 GLY C CA 1
ATOM 5915 C C . GLY C 1 190 ? 168.360 29.833 111.926 1.00 41.09 186 GLY C C 1
ATOM 5916 O O . GLY C 1 190 ? 167.137 29.994 111.964 1.00 40.57 186 GLY C O 1
ATOM 5917 N N . VAL C 1 191 ? 169.170 30.632 111.241 1.00 38.99 187 VAL C N 1
ATOM 5918 C CA . VAL C 1 191 ? 168.665 31.767 110.489 1.00 36.58 187 VAL C CA 1
ATOM 5919 C C . VAL C 1 191 ? 169.119 31.710 109.032 1.00 36.10 187 VAL C C 1
ATOM 5920 O O . VAL C 1 191 ? 170.315 31.620 108.751 1.00 36.48 187 VAL C O 1
ATOM 5924 N N . LYS C 1 192 ? 168.162 31.746 108.109 1.00 34.49 188 LYS C N 1
ATOM 5925 C CA . LYS C 1 192 ? 168.474 31.733 106.689 1.00 34.32 188 LYS C CA 1
ATOM 5926 C C . LYS C 1 192 ? 168.558 33.176 106.265 1.00 34.08 188 LYS C C 1
ATOM 5927 O O . LYS C 1 192 ? 167.541 33.845 106.204 1.00 37.59 188 LYS C O 1
ATOM 5933 N N . VAL C 1 193 ? 169.756 33.667 105.986 1.00 32.96 189 VAL C N 1
ATOM 5934 C CA . VAL C 1 193 ? 169.904 35.048 105.558 1.00 32.13 189 VAL C CA 1
ATOM 5935 C C . VAL C 1 193 ? 169.844 35.076 104.040 1.00 32.22 189 VAL C C 1
ATOM 5936 O O . VAL C 1 193 ? 170.421 34.224 103.378 1.00 33.68 189 VAL C O 1
ATOM 5940 N N . THR C 1 194 ? 169.138 36.047 103.479 1.00 32.46 190 THR C N 1
ATOM 5941 C CA . THR C 1 194 ? 169.014 36.120 102.033 1.00 32.73 190 THR C CA 1
ATOM 5942 C C . THR C 1 194 ? 169.223 37.525 101.513 1.00 32.11 190 THR C C 1
ATOM 5943 O O . THR C 1 194 ? 168.665 38.482 102.049 1.00 32.16 190 THR C O 1
ATOM 5947 N N . LEU C 1 195 ? 170.042 37.632 100.471 1.00 32.00 191 LEU C N 1
ATOM 5948 C CA . LEU C 1 195 ? 170.332 38.903 99.826 1.00 33.12 191 LEU C CA 1
ATOM 5949 C C . LEU C 1 195 ? 169.581 38.905 98.530 1.00 34.53 191 LEU C C 1
ATOM 5950 O O . LEU C 1 195 ? 169.833 38.060 97.682 1.00 35.88 191 LEU C O 1
ATOM 5955 N N . ASN C 1 196 ? 168.662 39.848 98.369 1.00 36.80 192 ASN C N 1
ATOM 5956 C CA . ASN C 1 196 ? 167.891 39.924 97.142 1.00 40.36 192 ASN C CA 1
ATOM 5957 C C . ASN C 1 196 ? 168.190 41.198 96.369 1.00 42.11 192 ASN C C 1
ATOM 5958 O O . ASN C 1 196 ? 167.669 42.266 96.685 1.00 43.48 192 ASN C O 1
ATOM 5963 N N . PRO C 1 197 ? 169.023 41.098 95.330 1.00 43.37 193 PRO C N 1
ATOM 5964 C CA . PRO C 1 197 ? 169.394 42.250 94.511 1.00 45.25 193 PRO C CA 1
ATOM 5965 C C . PRO C 1 197 ? 168.187 42.876 93.821 1.00 48.05 193 PRO C C 1
ATOM 5966 O O . PRO C 1 197 ? 168.233 44.041 93.423 1.00 49.26 193 PRO C O 1
ATOM 5970 N N . ASP C 1 198 ? 167.114 42.098 93.677 1.00 49.35 194 ASP C N 1
ATOM 5971 C CA . ASP C 1 198 ? 165.897 42.573 93.010 1.00 50.25 194 ASP C CA 1
ATOM 5972 C C . ASP C 1 198 ? 164.989 43.462 93.870 1.00 50.15 194 ASP C C 1
ATOM 5973 O O . ASP C 1 198 ? 164.384 44.408 93.368 1.00 51.17 194 ASP C O 1
ATOM 5978 N N . LEU C 1 199 ? 164.887 43.163 95.159 1.00 48.92 195 LEU C N 1
ATOM 5979 C CA . LEU C 1 199 ? 164.042 43.957 96.035 1.00 47.37 195 LEU C CA 1
ATOM 5980 C C . LEU C 1 199 ? 164.866 44.899 96.911 1.00 47.31 195 LEU C C 1
ATOM 5981 O O . LEU C 1 199 ? 164.311 45.654 97.721 1.00 47.07 195 LEU C O 1
ATOM 5986 N N . TYR C 1 200 ? 166.186 44.858 96.750 1.00 46.17 196 TYR C N 1
ATOM 5987 C CA . TYR C 1 200 ? 167.061 45.712 97.546 1.00 46.21 196 TYR C CA 1
ATOM 5988 C C . TYR C 1 200 ? 166.728 45.452 99.010 1.00 45.29 196 TYR C C 1
ATOM 5989 O O . TYR C 1 200 ? 166.547 46.378 99.807 1.00 44.58 196 TYR C O 1
ATOM 5998 N N . VAL C 1 201 ? 166.658 44.178 99.366 1.00 44.93 197 VAL C N 1
ATOM 5999 C CA . VAL C 1 201 ? 166.315 43.825 100.724 1.00 44.40 197 VAL C CA 1
ATOM 6000 C C . VAL C 1 201 ? 167.072 42.591 101.245 1.00 44.64 197 VAL C C 1
ATOM 6001 O O . VAL C 1 201 ? 167.516 41.741 100.471 1.00 44.63 197 VAL C O 1
ATOM 6005 N N . THR C 1 202 ? 167.241 42.525 102.562 1.00 45.01 198 THR C N 1
ATOM 6006 C CA . THR C 1 202 ? 167.923 41.410 103.221 1.00 45.83 198 THR C CA 1
ATOM 6007 C C . THR C 1 202 ? 166.841 40.621 103.964 1.00 45.16 198 THR C C 1
ATOM 6008 O O . THR C 1 202 ? 165.933 41.208 104.555 1.00 45.89 198 THR C O 1
ATOM 6012 N N . THR C 1 203 ? 166.931 39.300 103.960 1.00 43.59 199 THR C N 1
ATOM 6013 C CA . THR C 1 203 ? 165.900 38.515 104.619 1.00 42.17 199 THR C CA 1
ATOM 6014 C C . THR C 1 203 ? 166.404 37.461 105.579 1.00 41.94 199 THR C C 1
ATOM 6015 O O . THR C 1 203 ? 167.099 36.537 105.178 1.00 42.87 199 THR C O 1
ATOM 6019 N N . TYR C 1 204 ? 166.012 37.594 106.842 1.00 41.14 200 TYR C N 1
ATOM 6020 C CA . TYR C 1 204 ? 166.402 36.663 107.892 1.00 40.01 200 TYR C CA 1
ATOM 6021 C C . TYR C 1 204 ? 165.199 35.869 108.357 1.00 41.26 200 TYR C C 1
ATOM 6022 O O . TYR C 1 204 ? 164.239 36.444 108.863 1.00 43.00 200 TYR C O 1
ATOM 6031 N N . THR C 1 205 ? 165.228 34.553 108.181 1.00 41.43 201 THR C N 1
ATOM 6032 C CA . THR C 1 205 ? 164.113 33.731 108.637 1.00 42.01 201 THR C CA 1
ATOM 6033 C C . THR C 1 205 ? 164.626 32.661 109.581 1.00 42.58 201 THR C C 1
ATOM 6034 O O . THR C 1 205 ? 165.759 32.202 109.455 1.00 44.73 201 THR C O 1
ATOM 6038 N N . SER C 1 206 ? 163.793 32.284 110.542 1.00 42.23 202 SER C N 1
ATOM 6039 C CA . SER C 1 206 ? 164.138 31.255 111.510 1.00 40.19 202 SER C CA 1
ATOM 6040 C C . SER C 1 206 ? 162.835 30.642 111.963 1.00 38.97 202 SER C C 1
ATOM 6041 O O . SER C 1 206 ? 162.193 31.141 112.887 1.00 40.05 202 SER C O 1
ATOM 6044 N N . GLY C 1 207 ? 162.446 29.558 111.309 1.00 36.79 203 GLY C N 1
ATOM 6045 C CA . GLY C 1 207 ? 161.195 28.926 111.649 1.00 34.91 203 GLY C CA 1
ATOM 6046 C C . GLY C 1 207 ? 160.126 29.714 110.930 1.00 34.96 203 GLY C C 1
ATOM 6047 O O . GLY C 1 207 ? 160.249 29.976 109.737 1.00 32.54 203 GLY C O 1
ATOM 6048 N N . GLU C 1 208 ? 159.079 30.097 111.650 1.00 36.05 204 GLU C N 1
ATOM 6049 C CA . GLU C 1 208 ? 158.002 30.867 111.056 1.00 36.77 204 GLU C CA 1
ATOM 6050 C C . GLU C 1 208 ? 158.347 32.327 111.213 1.00 37.26 204 GLU C C 1
ATOM 6051 O O . GLU C 1 208 ? 157.747 33.187 110.565 1.00 36.78 204 GLU C O 1
ATOM 6057 N N . ALA C 1 209 ? 159.330 32.586 112.077 1.00 38.56 205 ALA C N 1
ATOM 6058 C CA . ALA C 1 209 ? 159.808 33.937 112.366 1.00 40.75 205 ALA C CA 1
ATOM 6059 C C . ALA C 1 209 ? 160.623 34.477 111.206 1.00 42.79 205 ALA C C 1
ATOM 6060 O O . ALA C 1 209 ? 161.431 33.764 110.612 1.00 43.37 205 ALA C O 1
ATOM 6062 N N . CYS C 1 210 ? 160.430 35.752 110.901 1.00 44.75 206 CYS C N 1
ATOM 6063 C CA . CYS C 1 210 ? 161.139 36.353 109.793 1.00 45.61 206 CYS C CA 1
ATOM 6064 C C . CYS C 1 210 ? 161.256 37.878 109.888 1.00 44.07 206 CYS C C 1
ATOM 6065 O O . CYS C 1 210 ? 160.362 38.552 110.399 1.00 43.12 206 CYS C O 1
ATOM 6068 N N . LEU C 1 211 ? 162.375 38.406 109.396 1.00 42.96 207 LEU C N 1
ATOM 6069 C CA . LEU C 1 211 ? 162.656 39.843 109.408 1.00 41.64 207 LEU C CA 1
ATOM 6070 C C . LEU C 1 211 ? 163.100 40.297 108.014 1.00 41.08 207 LEU C C 1
ATOM 6071 O O . LEU C 1 211 ? 163.936 39.645 107.395 1.00 42.43 207 LEU C O 1
ATOM 6076 N N . THR C 1 212 ? 162.547 41.400 107.513 1.00 40.31 208 THR C N 1
ATOM 6077 C CA . THR C 1 212 ? 162.942 41.901 106.190 1.00 39.30 208 THR C CA 1
ATOM 6078 C C . THR C 1 212 ? 163.524 43.304 106.328 1.00 39.63 208 THR C C 1
ATOM 6079 O O . THR C 1 212 ? 162.904 44.176 106.940 1.00 41.13 208 THR C O 1
ATOM 6083 N N . LEU C 1 213 ? 164.712 43.517 105.763 1.00 37.99 209 LEU C N 1
ATOM 6084 C CA . LEU C 1 213 ? 165.383 44.814 105.857 1.00 36.68 209 LEU C CA 1
ATOM 6085 C C . LEU C 1 213 ? 165.786 45.374 104.503 1.00 36.36 209 LEU C C 1
ATOM 6086 O O . LEU C 1 213 ? 166.503 44.724 103.742 1.00 36.59 209 LEU C O 1
ATOM 6091 N N . ASP C 1 214 ? 165.334 46.592 104.217 1.00 37.42 210 ASP C N 1
ATOM 6092 C CA . ASP C 1 214 ? 165.653 47.270 102.963 1.00 37.80 210 ASP C CA 1
ATOM 6093 C C . ASP C 1 214 ? 167.054 47.856 103.006 1.00 37.15 210 ASP C C 1
ATOM 6094 O O . ASP C 1 214 ? 167.511 48.332 104.054 1.00 35.78 210 ASP C O 1
ATOM 6099 N N . TYR C 1 215 ? 167.733 47.824 101.864 1.00 36.16 211 TYR C N 1
ATOM 6100 C CA . TYR C 1 215 ? 169.075 48.378 101.774 1.00 35.64 211 TYR C CA 1
ATOM 6101 C C . TYR C 1 215 ? 169.194 49.161 100.471 1.00 37.17 211 TYR C C 1
ATOM 6102 O O . TYR C 1 215 ? 168.629 48.772 99.449 1.00 36.06 211 TYR C O 1
ATOM 6111 N N . LYS C 1 216 ? 169.917 50.273 100.513 1.00 40.13 212 LYS C N 1
ATOM 6112 C CA . LYS C 1 216 ? 170.119 51.111 99.332 1.00 42.13 212 LYS C CA 1
ATOM 6113 C C . LYS C 1 216 ? 171.257 50.547 98.485 1.00 42.88 212 LYS C C 1
ATOM 6114 O O . LYS C 1 216 ? 172.394 50.447 98.945 1.00 43.43 212 LYS C O 1
ATOM 6120 N N . PRO C 1 217 ? 170.965 50.173 97.231 1.00 43.29 213 PRO C N 1
ATOM 6121 C CA . PRO C 1 217 ? 171.963 49.611 96.316 1.00 43.06 213 PRO C CA 1
ATOM 6122 C C . PRO C 1 217 ? 173.136 50.550 96.076 1.00 43.99 213 PRO C C 1
ATOM 6123 O O . PRO C 1 217 ? 173.003 51.766 96.188 1.00 45.75 213 PRO C O 1
ATOM 6127 N N . LEU C 1 218 ? 174.284 49.977 95.742 1.00 44.28 214 LEU C N 1
ATOM 6128 C CA . LEU C 1 218 ? 175.473 50.761 95.455 1.00 43.59 214 LEU C CA 1
ATOM 6129 C C . LEU C 1 218 ? 175.816 50.542 94.002 1.00 45.73 214 LEU C C 1
ATOM 6130 O O . LEU C 1 218 ? 175.506 49.501 93.425 1.00 45.65 214 LEU C O 1
ATOM 6135 N N . SER C 1 219 ? 176.455 51.532 93.405 1.00 48.57 215 SER C N 1
ATOM 6136 C CA . SER C 1 219 ? 176.839 51.437 92.008 1.00 50.10 215 SER C CA 1
ATOM 6137 C C . SER C 1 219 ? 177.786 50.245 91.844 1.00 49.56 215 SER C C 1
ATOM 6138 O O . SER C 1 219 ? 177.572 49.370 91.006 1.00 50.66 215 SER C O 1
ATOM 6141 N N . VAL C 1 220 ? 178.809 50.221 92.695 1.00 47.53 216 VAL C N 1
ATOM 6142 C CA . VAL C 1 220 ? 179.871 49.221 92.700 1.00 45.58 216 VAL C CA 1
ATOM 6143 C C . VAL C 1 220 ? 179.592 47.787 93.154 1.00 45.24 216 VAL C C 1
ATOM 6144 O O . VAL C 1 220 ? 178.480 47.443 93.547 1.00 45.36 216 VAL C O 1
ATOM 6148 N N . GLY C 1 221 ? 180.643 46.965 93.084 1.00 43.91 217 GLY C N 1
ATOM 6149 C CA . GLY C 1 221 ? 180.580 45.577 93.507 1.00 42.12 217 GLY C CA 1
ATOM 6150 C C . GLY C 1 221 ? 181.139 45.493 94.922 1.00 42.44 217 GLY C C 1
ATOM 6151 O O . GLY C 1 221 ? 181.702 46.475 95.413 1.00 42.13 217 GLY C O 1
ATOM 6152 N N . PRO C 1 222 ? 181.028 44.338 95.602 1.00 41.92 218 PRO C N 1
ATOM 6153 C CA . PRO C 1 222 ? 181.509 44.118 96.976 1.00 40.79 218 PRO C CA 1
ATOM 6154 C C . PRO C 1 222 ? 182.867 44.689 97.374 1.00 41.04 218 PRO C C 1
ATOM 6155 O O . PRO C 1 222 ? 182.979 45.349 98.403 1.00 40.08 218 PRO C O 1
ATOM 6159 N N . TYR C 1 223 ? 183.899 44.441 96.574 1.00 41.74 219 TYR C N 1
ATOM 6160 C CA . TYR C 1 223 ? 185.226 44.928 96.927 1.00 42.79 219 TYR C CA 1
ATOM 6161 C C . TYR C 1 223 ? 185.434 46.426 96.799 1.00 44.59 219 TYR C C 1
ATOM 6162 O O . TYR C 1 223 ? 186.323 46.986 97.434 1.00 44.45 219 TYR C O 1
ATOM 6171 N N . GLU C 1 224 ? 184.610 47.081 95.993 1.00 47.26 220 GLU C N 1
ATOM 6172 C CA . GLU C 1 224 ? 184.721 48.526 95.812 1.00 48.98 220 GLU C CA 1
ATOM 6173 C C . GLU C 1 224 ? 183.954 49.301 96.882 1.00 47.88 220 GLU C C 1
ATOM 6174 O O . GLU C 1 224 ? 183.713 50.497 96.729 1.00 48.37 220 GLU C O 1
ATOM 6180 N N . ALA C 1 225 ? 183.562 48.640 97.962 1.00 46.29 221 ALA C N 1
ATOM 6181 C CA . ALA C 1 225 ? 182.798 49.333 98.982 1.00 45.28 221 ALA C CA 1
ATOM 6182 C C . ALA C 1 225 ? 183.329 49.186 100.396 1.00 45.09 221 ALA C C 1
ATOM 6183 O O . ALA C 1 225 ? 183.894 48.159 100.761 1.00 44.75 221 ALA C O 1
ATOM 6185 N N . PHE C 1 226 ? 183.127 50.234 101.186 1.00 45.04 222 PHE C N 1
ATOM 6186 C CA . PHE C 1 226 ? 183.542 50.277 102.583 1.00 45.98 222 PHE C CA 1
ATOM 6187 C C . PHE C 1 226 ? 185.039 50.143 102.725 1.00 47.15 222 PHE C C 1
ATOM 6188 O O . PHE C 1 226 ? 185.548 49.647 103.734 1.00 46.51 222 PHE C O 1
ATOM 6196 N N . THR C 1 227 ? 185.729 50.600 101.688 1.00 48.74 223 THR C N 1
ATOM 6197 C CA . THR C 1 227 ? 187.177 50.596 101.638 1.00 50.85 223 THR C CA 1
ATOM 6198 C C . THR C 1 227 ? 187.706 51.394 102.823 1.00 51.51 223 THR C C 1
ATOM 6199 O O . THR C 1 227 ? 188.699 51.018 103.439 1.00 52.66 223 THR C O 1
ATOM 6203 N N . GLY C 1 228 ? 187.038 52.495 103.147 1.00 51.50 224 GLY C N 1
ATOM 6204 C CA . GLY C 1 228 ? 187.490 53.308 104.260 1.00 51.66 224 GLY C CA 1
ATOM 6205 C C . GLY C 1 228 ? 186.511 53.365 105.413 1.00 51.43 224 GLY C C 1
ATOM 6206 O O . GLY C 1 228 ? 185.650 52.494 105.538 1.00 52.83 224 GLY C O 1
ATOM 6207 N N . PRO C 1 229 ? 186.635 54.374 106.293 1.00 50.11 225 PRO C N 1
ATOM 6208 C CA . PRO C 1 229 ? 185.751 54.547 107.449 1.00 49.36 225 PRO C CA 1
ATOM 6209 C C . PRO C 1 229 ? 184.344 54.890 106.990 1.00 49.72 225 PRO C C 1
ATOM 6210 O O . PRO C 1 229 ? 184.112 55.139 105.810 1.00 48.98 225 PRO C O 1
ATOM 6214 N N . VAL C 1 230 ? 183.412 54.916 107.933 1.00 51.51 226 VAL C N 1
ATOM 6215 C CA . VAL C 1 230 ? 182.027 55.235 107.620 1.00 52.57 226 VAL C CA 1
ATOM 6216 C C . VAL C 1 230 ? 181.727 56.692 107.957 1.00 53.99 226 VAL C C 1
ATOM 6217 O O . VAL C 1 230 ? 181.737 57.088 109.126 1.00 54.25 226 VAL C O 1
ATOM 6221 N N . ALA C 1 231 ? 181.471 57.485 106.921 1.00 56.07 227 ALA C N 1
ATOM 6222 C CA . ALA C 1 231 ? 181.155 58.902 107.081 1.00 56.80 227 ALA C CA 1
ATOM 6223 C C . ALA C 1 231 ? 179.782 59.041 107.718 1.00 58.50 227 ALA C C 1
ATOM 6224 O O . ALA C 1 231 ? 179.570 59.877 108.592 1.00 58.65 227 ALA C O 1
ATOM 6226 N N . LYS C 1 232 ? 178.843 58.214 107.271 1.00 60.92 228 LYS C N 1
ATOM 6227 C CA . LYS C 1 232 ? 177.492 58.243 107.817 1.00 62.77 228 LYS C CA 1
ATOM 6228 C C . LYS C 1 232 ? 176.827 56.891 107.604 1.00 62.33 228 LYS C C 1
ATOM 6229 O O . LYS C 1 232 ? 176.836 56.340 106.501 1.00 63.04 228 LYS C O 1
ATOM 6235 N N . ALA C 1 233 ? 176.257 56.356 108.674 1.00 61.26 229 ALA C N 1
ATOM 6236 C CA . ALA C 1 233 ? 175.596 55.068 108.601 1.00 60.02 229 ALA C CA 1
ATOM 6237 C C . ALA C 1 233 ? 174.213 55.155 107.942 1.00 58.55 229 ALA C C 1
ATOM 6238 O O . ALA C 1 233 ? 173.357 55.945 108.355 1.00 58.93 229 ALA C O 1
ATOM 6240 N N . GLN C 1 234 ? 174.020 54.356 106.897 1.00 56.05 230 GLN C N 1
ATOM 6241 C CA . GLN C 1 234 ? 172.750 54.281 106.185 1.00 54.62 230 GLN C CA 1
ATOM 6242 C C . GLN C 1 234 ? 172.701 52.913 105.522 1.00 52.89 230 GLN C C 1
ATOM 6243 O O . GLN C 1 234 ? 173.671 52.492 104.897 1.00 52.83 230 GLN C O 1
ATOM 6249 N N . ASP C 1 235 ? 171.590 52.202 105.681 1.00 50.86 231 ASP C N 1
ATOM 6250 C CA . ASP C 1 235 ? 171.487 50.886 105.087 1.00 48.86 231 ASP C CA 1
ATOM 6251 C C . ASP C 1 235 ? 171.863 51.009 103.624 1.00 47.99 231 ASP C C 1
ATOM 6252 O O . ASP C 1 235 ? 171.138 51.571 102.807 1.00 47.55 231 ASP C O 1
ATOM 6257 N N . VAL C 1 236 ? 173.044 50.492 103.324 1.00 47.25 232 VAL C N 1
ATOM 6258 C CA . VAL C 1 236 ? 173.616 50.531 101.996 1.00 45.68 232 VAL C CA 1
ATOM 6259 C C . VAL C 1 236 ? 174.202 49.159 101.714 1.00 44.76 232 VAL C C 1
ATOM 6260 O O . VAL C 1 236 ? 174.731 48.510 102.616 1.00 45.04 232 VAL C O 1
ATOM 6264 N N . GLY C 1 237 ? 174.119 48.712 100.468 1.00 43.73 233 GLY C N 1
ATOM 6265 C CA . GLY C 1 237 ? 174.657 47.405 100.156 1.00 43.34 233 GLY C CA 1
ATOM 6266 C C . GLY C 1 237 ? 175.248 47.220 98.775 1.00 43.04 233 GLY C C 1
ATOM 6267 O O . GLY C 1 237 ? 174.763 47.761 97.788 1.00 42.11 233 GLY C O 1
ATOM 6268 N N . ALA C 1 238 ? 176.320 46.439 98.724 1.00 44.03 234 ALA C N 1
ATOM 6269 C CA . ALA C 1 238 ? 177.007 46.123 97.487 1.00 44.37 234 ALA C CA 1
ATOM 6270 C C . ALA C 1 238 ? 176.677 44.664 97.242 1.00 45.68 234 ALA C C 1
ATOM 6271 O O . ALA C 1 238 ? 177.341 43.762 97.749 1.00 45.89 234 ALA C O 1
ATOM 6273 N N . VAL C 1 239 ? 175.617 44.440 96.486 1.00 47.75 235 VAL C N 1
ATOM 6274 C CA . VAL C 1 239 ? 175.168 43.098 96.178 1.00 50.11 235 VAL C CA 1
ATOM 6275 C C . VAL C 1 239 ? 174.953 43.045 94.679 1.00 52.02 235 VAL C C 1
ATOM 6276 O O . VAL C 1 239 ? 174.446 43.997 94.087 1.00 52.74 235 VAL C O 1
ATOM 6280 N N . GLU C 1 240 ? 175.342 41.945 94.053 1.00 53.45 236 GLU C N 1
ATOM 6281 C CA . GLU C 1 240 ? 175.147 41.841 92.625 1.00 53.89 236 GLU C CA 1
ATOM 6282 C C . GLU C 1 240 ? 174.374 40.589 92.272 1.00 53.23 236 GLU C C 1
ATOM 6283 O O . GLU C 1 240 ? 173.777 40.507 91.202 1.00 54.59 236 GLU C O 1
ATOM 6289 N N . ALA C 1 241 ? 174.365 39.616 93.176 1.00 51.61 237 ALA C N 1
ATOM 6290 C CA . ALA C 1 241 ? 173.640 38.375 92.923 1.00 49.19 237 ALA C CA 1
ATOM 6291 C C . ALA C 1 241 ? 172.888 37.946 94.164 1.00 47.36 237 ALA C C 1
ATOM 6292 O O . ALA C 1 241 ? 173.129 38.470 95.253 1.00 47.69 237 ALA C O 1
ATOM 6294 N N . HIS C 1 242 ? 171.967 37.005 93.988 1.00 43.90 238 HIS C N 1
ATOM 6295 C CA . HIS C 1 242 ? 171.189 36.480 95.097 1.00 39.66 238 HIS C CA 1
ATOM 6296 C C . HIS C 1 242 ? 172.096 35.635 95.967 1.00 37.11 238 HIS C C 1
ATOM 6297 O O . HIS C 1 242 ? 172.929 34.891 95.464 1.00 36.55 238 HIS C O 1
ATOM 6304 N N . VAL C 1 243 ? 171.940 35.750 97.275 1.00 35.29 239 VAL C N 1
ATOM 6305 C CA . VAL C 1 243 ? 172.769 34.977 98.183 1.00 34.31 239 VAL C CA 1
ATOM 6306 C C . VAL C 1 243 ? 171.952 34.380 99.332 1.00 36.16 239 VAL C C 1
ATOM 6307 O O . VAL C 1 243 ? 171.102 35.045 99.933 1.00 37.07 239 VAL C O 1
ATOM 6311 N N . VAL C 1 244 ? 172.209 33.111 99.623 1.00 36.57 240 VAL C N 1
ATOM 6312 C CA . VAL C 1 244 ? 171.521 32.432 100.701 1.00 35.99 240 VAL C CA 1
ATOM 6313 C C . VAL C 1 244 ? 172.550 31.869 101.668 1.00 36.80 240 VAL C C 1
ATOM 6314 O O . VAL C 1 244 ? 173.376 31.043 101.292 1.00 36.41 240 VAL C O 1
ATOM 6318 N N . CYS C 1 245 ? 172.507 32.342 102.908 1.00 38.75 241 CYS C N 1
ATOM 6319 C CA . CYS C 1 245 ? 173.408 31.869 103.955 1.00 42.11 241 CYS C CA 1
ATOM 6320 C C . CYS C 1 245 ? 172.637 31.272 105.125 1.00 42.72 241 CYS C C 1
ATOM 6321 O O . CYS C 1 245 ? 171.529 31.712 105.440 1.00 43.40 241 CYS C O 1
ATOM 6324 N N . SER C 1 246 ? 173.230 30.268 105.765 1.00 42.37 242 SER C N 1
ATOM 6325 C CA . SER C 1 246 ? 172.604 29.619 106.908 1.00 41.64 242 SER C CA 1
ATOM 6326 C C . SER C 1 246 ? 173.530 29.799 108.111 1.00 40.25 242 SER C C 1
ATOM 6327 O O . SER C 1 246 ? 174.620 29.242 108.166 1.00 39.45 242 SER C O 1
ATOM 6330 N N . VAL C 1 247 ? 173.082 30.587 109.076 1.00 39.72 243 VAL C N 1
ATOM 6331 C CA . VAL C 1 247 ? 173.881 30.885 110.256 1.00 38.30 243 VAL C CA 1
ATOM 6332 C C . VAL C 1 247 ? 173.101 30.639 111.550 1.00 37.84 243 VAL C C 1
ATOM 6333 O O . VAL C 1 247 ? 171.880 30.496 111.529 1.00 38.17 243 VAL C O 1
ATOM 6337 N N . ALA C 1 248 ? 173.816 30.579 112.669 1.00 36.52 244 ALA C N 1
ATOM 6338 C CA . ALA C 1 248 ? 173.197 30.359 113.969 1.00 35.65 244 ALA C CA 1
ATOM 6339 C C . ALA C 1 248 ? 172.728 31.684 114.563 1.00 35.17 244 ALA C C 1
ATOM 6340 O O . ALA C 1 248 ? 173.484 32.650 114.639 1.00 33.60 244 ALA C O 1
ATOM 6342 N N . ALA C 1 249 ? 171.475 31.716 114.994 1.00 35.76 245 ALA C N 1
ATOM 6343 C CA . ALA C 1 249 ? 170.892 32.921 115.559 1.00 36.23 245 ALA C CA 1
ATOM 6344 C C . ALA C 1 249 ? 171.685 33.550 116.695 1.00 36.45 245 ALA C C 1
ATOM 6345 O O . ALA C 1 249 ? 171.936 34.750 116.677 1.00 36.95 245 ALA C O 1
ATOM 6347 N N . ASP C 1 250 ? 172.082 32.761 117.684 1.00 37.07 246 ASP C N 1
ATOM 6348 C CA . ASP C 1 250 ? 172.821 33.330 118.807 1.00 39.66 246 ASP C CA 1
ATOM 6349 C C . ASP C 1 250 ? 174.187 33.928 118.444 1.00 39.62 246 ASP C C 1
ATOM 6350 O O . ASP C 1 250 ? 174.654 34.861 119.097 1.00 40.67 246 ASP C O 1
ATOM 6355 N N . SER C 1 251 ? 174.829 33.394 117.410 1.00 38.69 247 SER C N 1
ATOM 6356 C CA . SER C 1 251 ? 176.118 33.916 116.977 1.00 36.26 247 SER C CA 1
ATOM 6357 C C . SER C 1 251 ? 175.857 35.216 116.233 1.00 36.92 247 SER C C 1
ATOM 6358 O O . SER C 1 251 ? 176.598 36.190 116.396 1.00 37.95 247 SER C O 1
ATOM 6361 N N . LEU C 1 252 ? 174.797 35.221 115.418 1.00 35.57 248 LEU C N 1
ATOM 6362 C CA . LEU C 1 252 ? 174.395 36.402 114.660 1.00 32.79 248 LEU C CA 1
ATOM 6363 C C . LEU C 1 252 ? 174.055 37.511 115.650 1.00 33.35 248 LEU C C 1
ATOM 6364 O O . LEU C 1 252 ? 174.416 38.673 115.442 1.00 33.00 248 LEU C O 1
ATOM 6369 N N . ALA C 1 253 ? 173.372 37.136 116.733 1.00 33.17 249 ALA C N 1
ATOM 6370 C CA . ALA C 1 253 ? 172.974 38.089 117.778 1.00 34.79 249 ALA C CA 1
ATOM 6371 C C . ALA C 1 253 ? 174.185 38.680 118.491 1.00 34.67 249 ALA C C 1
ATOM 6372 O O . ALA C 1 253 ? 174.276 39.893 118.677 1.00 36.58 249 ALA C O 1
ATOM 6374 N N . ALA C 1 254 ? 175.110 37.813 118.886 1.00 33.14 250 ALA C N 1
ATOM 6375 C CA . ALA C 1 254 ? 176.315 38.240 119.570 1.00 30.99 250 ALA C CA 1
ATOM 6376 C C . ALA C 1 254 ? 177.188 39.104 118.658 1.00 31.33 250 ALA C C 1
ATOM 6377 O O . ALA C 1 254 ? 177.849 40.037 119.118 1.00 30.16 250 ALA C O 1
ATOM 6379 N N . ALA C 1 255 ? 177.184 38.797 117.363 1.00 32.06 251 ALA C N 1
ATOM 6380 C CA . ALA C 1 255 ? 177.987 39.546 116.398 1.00 32.06 251 ALA C CA 1
ATOM 6381 C C . ALA C 1 255 ? 177.486 40.974 116.217 1.00 32.06 251 ALA C C 1
ATOM 6382 O O . ALA C 1 255 ? 178.263 41.925 116.332 1.00 31.64 251 ALA C O 1
ATOM 6384 N N . LEU C 1 256 ? 176.196 41.128 115.923 1.00 31.15 252 LEU C N 1
ATOM 6385 C CA . LEU C 1 256 ? 175.622 42.459 115.744 1.00 30.39 252 LEU C CA 1
ATOM 6386 C C . LEU C 1 256 ? 175.886 43.273 117.004 1.00 31.72 252 LEU C C 1
ATOM 6387 O O . LEU C 1 256 ? 176.224 44.451 116.935 1.00 32.43 252 LEU C O 1
ATOM 6392 N N . SER C 1 257 ? 175.746 42.638 118.160 1.00 33.00 253 SER C N 1
ATOM 6393 C CA . SER C 1 257 ? 175.991 43.323 119.423 1.00 35.26 253 SER C CA 1
ATOM 6394 C C . SER C 1 257 ? 177.459 43.790 119.542 1.00 36.45 253 SER C C 1
ATOM 6395 O O . SER C 1 257 ? 177.729 44.980 119.720 1.00 35.63 253 SER C O 1
ATOM 6398 N N . LEU C 1 258 ? 178.394 42.848 119.427 1.00 37.49 254 LEU C N 1
ATOM 6399 C CA . LEU C 1 258 ? 179.824 43.136 119.509 1.00 37.80 254 LEU C CA 1
ATOM 6400 C C . LEU C 1 258 ? 180.336 44.134 118.463 1.00 38.95 254 LEU C C 1
ATOM 6401 O O . LEU C 1 258 ? 181.195 44.967 118.750 1.00 38.75 254 LEU C O 1
ATOM 6406 N N . CYS C 1 259 ? 179.809 44.055 117.248 1.00 40.83 255 CYS C N 1
ATOM 6407 C CA . CYS C 1 259 ? 180.257 44.939 116.181 1.00 42.57 255 CYS C CA 1
ATOM 6408 C C . CYS C 1 259 ? 179.659 46.332 116.121 1.00 44.03 255 CYS C C 1
ATOM 6409 O O . CYS C 1 259 ? 179.882 47.062 115.157 1.00 43.41 255 CYS C O 1
ATOM 6412 N N . ARG C 1 260 ? 178.882 46.698 117.130 1.00 46.38 256 ARG C N 1
ATOM 6413 C CA . ARG C 1 260 ? 178.312 48.032 117.170 1.00 48.05 256 ARG C CA 1
ATOM 6414 C C . ARG C 1 260 ? 178.713 48.635 118.499 1.00 47.81 256 ARG C C 1
ATOM 6415 O O . ARG C 1 260 ? 177.969 48.583 119.482 1.00 48.17 256 ARG C O 1
ATOM 6423 N N . ILE C 1 261 ? 179.926 49.171 118.518 1.00 47.33 257 ILE C N 1
ATOM 6424 C CA . ILE C 1 261 ? 180.489 49.809 119.691 1.00 46.88 257 ILE C CA 1
ATOM 6425 C C . ILE C 1 261 ? 180.069 51.266 119.578 1.00 47.96 257 ILE C C 1
ATOM 6426 O O . ILE C 1 261 ? 180.416 51.946 118.614 1.00 47.63 257 ILE C O 1
ATOM 6431 N N . PRO C 1 262 ? 179.399 51.761 120.619 1.00 49.20 258 PRO C N 1
ATOM 6432 C CA . PRO C 1 262 ? 178.885 53.145 120.632 1.00 48.87 258 PRO C CA 1
ATOM 6433 C C . PRO C 1 262 ? 179.874 54.195 120.206 1.00 49.33 258 PRO C C 1
ATOM 6434 O O . PRO C 1 262 ? 181.006 54.187 120.664 1.00 49.08 258 PRO C O 1
ATOM 6438 N N . ALA C 1 263 ? 179.488 55.155 119.332 1.00 49.28 259 ALA C N 1
ATOM 6439 C CA . ALA C 1 263 ? 180.436 56.168 118.892 1.00 50.49 259 ALA C CA 1
ATOM 6440 C C . ALA C 1 263 ? 181.722 55.588 118.361 1.00 52.41 259 ALA C C 1
ATOM 6441 O O . ALA C 1 263 ? 182.741 56.277 118.336 1.00 55.39 259 ALA C O 1
ATOM 6443 N N . VAL C 1 264 ? 181.712 54.358 117.931 1.00 51.28 260 VAL C N 1
ATOM 6444 C CA . VAL C 1 264 ? 182.917 53.828 117.334 1.00 48.83 260 VAL C CA 1
ATOM 6445 C C . VAL C 1 264 ? 182.618 53.089 116.041 1.00 48.30 260 VAL C C 1
ATOM 6446 O O . VAL C 1 264 ? 183.080 53.489 114.973 1.00 49.52 260 VAL C O 1
ATOM 6450 N N . SER C 1 265 ? 181.853 52.007 116.131 1.00 47.04 261 SER C N 1
ATOM 6451 C CA . SER C 1 265 ? 181.552 51.209 114.944 1.00 44.44 261 SER C CA 1
ATOM 6452 C C . SER C 1 265 ? 180.087 50.976 114.647 1.00 43.27 261 SER C C 1
ATOM 6453 O O . SER C 1 265 ? 179.202 51.262 115.443 1.00 44.15 261 SER C O 1
ATOM 6456 N N . VAL C 1 266 ? 179.867 50.403 113.476 1.00 42.48 262 VAL C N 1
ATOM 6457 C CA . VAL C 1 266 ? 178.549 50.089 112.973 1.00 39.16 262 VAL C CA 1
ATOM 6458 C C . VAL C 1 266 ? 178.752 48.739 112.265 1.00 36.81 262 VAL C C 1
ATOM 6459 O O . VAL C 1 266 ? 179.765 48.533 111.609 1.00 38.25 262 VAL C O 1
ATOM 6463 N N . PRO C 1 267 ? 177.815 47.794 112.414 1.00 34.38 263 PRO C N 1
ATOM 6464 C CA . PRO C 1 267 ? 177.970 46.488 111.767 1.00 33.17 263 PRO C CA 1
ATOM 6465 C C . PRO C 1 267 ? 177.953 46.430 110.238 1.00 32.42 263 PRO C C 1
ATOM 6466 O O . PRO C 1 267 ? 177.142 47.083 109.577 1.00 32.48 263 PRO C O 1
ATOM 6470 N N . ILE C 1 268 ? 178.866 45.639 109.686 1.00 31.43 264 ILE C N 1
ATOM 6471 C CA . ILE C 1 268 ? 178.917 45.424 108.248 1.00 31.07 264 ILE C CA 1
ATOM 6472 C C . ILE C 1 268 ? 178.917 43.906 108.063 1.00 30.99 264 ILE C C 1
ATOM 6473 O O . ILE C 1 268 ? 179.725 43.197 108.669 1.00 29.62 264 ILE C O 1
ATOM 6478 N N . LEU C 1 269 ? 177.982 43.407 107.265 1.00 29.12 265 LEU C N 1
ATOM 6479 C CA . LEU C 1 269 ? 177.909 41.980 107.026 1.00 29.92 265 LEU C CA 1
ATOM 6480 C C . LEU C 1 269 ? 178.565 41.641 105.700 1.00 31.24 265 LEU C C 1
ATOM 6481 O O . LEU C 1 269 ? 178.161 42.150 104.655 1.00 30.34 265 LEU C O 1
ATOM 6486 N N . ARG C 1 270 ? 179.584 40.785 105.742 1.00 32.98 266 ARG C N 1
ATOM 6487 C CA . ARG C 1 270 ? 180.260 40.361 104.523 1.00 33.45 266 ARG C CA 1
ATOM 6488 C C . ARG C 1 270 ? 179.889 38.919 104.230 1.00 34.91 266 ARG C C 1
ATOM 6489 O O . ARG C 1 270 ? 179.953 38.071 105.121 1.00 36.66 266 ARG C O 1
ATOM 6497 N N . PHE C 1 271 ? 179.489 38.658 102.986 1.00 34.54 267 PHE C N 1
ATOM 6498 C CA . PHE C 1 271 ? 179.088 37.325 102.545 1.00 34.31 267 PHE C CA 1
ATOM 6499 C C . PHE C 1 271 ? 180.140 36.692 101.633 1.00 34.70 267 PHE C C 1
ATOM 6500 O O . PHE C 1 271 ? 180.695 37.362 100.762 1.00 34.47 267 PHE C O 1
ATOM 6508 N N . TYR C 1 272 ? 180.397 35.398 101.820 1.00 34.47 268 TYR C N 1
ATOM 6509 C CA . TYR C 1 272 ? 181.389 34.694 101.012 1.00 34.16 268 TYR C CA 1
ATOM 6510 C C . TYR C 1 272 ? 180.856 33.416 100.362 1.00 34.38 268 TYR C C 1
ATOM 6511 O O . TYR C 1 272 ? 179.906 32.811 100.852 1.00 36.29 268 TYR C O 1
ATOM 6520 N N . ARG C 1 273 ? 181.482 32.997 99.267 1.00 33.78 269 ARG C N 1
ATOM 6521 C CA . ARG C 1 273 ? 181.059 31.790 98.564 1.00 33.99 269 ARG C CA 1
ATOM 6522 C C . ARG C 1 273 ? 180.914 30.571 99.471 1.00 34.74 269 ARG C C 1
ATOM 6523 O O . ARG C 1 273 ? 179.969 29.795 99.328 1.00 36.14 269 ARG C O 1
ATOM 6531 N N . SER C 1 274 ? 181.860 30.391 100.388 1.00 34.50 270 SER C N 1
ATOM 6532 C CA . SER C 1 274 ? 181.832 29.252 101.298 1.00 34.41 270 SER C CA 1
ATOM 6533 C C . SER C 1 274 ? 180.567 29.191 102.146 1.00 36.38 270 SER C C 1
ATOM 6534 O O . SER C 1 274 ? 180.432 28.311 102.997 1.00 36.96 270 SER C O 1
ATOM 6537 N N . GLY C 1 275 ? 179.655 30.135 101.925 1.00 37.12 271 GLY C N 1
ATOM 6538 C CA . GLY C 1 275 ? 178.407 30.159 102.668 1.00 38.07 271 GLY C CA 1
ATOM 6539 C C . GLY C 1 275 ? 178.555 30.721 104.064 1.00 39.25 271 GLY C C 1
ATOM 6540 O O . GLY C 1 275 ? 177.713 30.482 104.939 1.00 40.51 271 GLY C O 1
ATOM 6541 N N . ILE C 1 276 ? 179.630 31.478 104.258 1.00 38.29 272 ILE C N 1
ATOM 6542 C CA . ILE C 1 276 ? 179.956 32.102 105.536 1.00 37.39 272 ILE C CA 1
ATOM 6543 C C . ILE C 1 276 ? 179.602 33.597 105.573 1.00 37.02 272 ILE C C 1
ATOM 6544 O O . ILE C 1 276 ? 179.540 34.263 104.537 1.00 39.71 272 ILE C O 1
ATOM 6549 N N . ILE C 1 277 ? 179.338 34.110 106.769 1.00 34.40 273 ILE C N 1
ATOM 6550 C CA . ILE C 1 277 ? 179.051 35.524 106.943 1.00 33.79 273 ILE C CA 1
ATOM 6551 C C . ILE C 1 277 ? 180.025 36.044 107.986 1.00 34.44 273 ILE C C 1
ATOM 6552 O O . ILE C 1 277 ? 180.201 35.440 109.053 1.00 33.99 273 ILE C O 1
ATOM 6557 N N . ALA C 1 278 ? 180.672 37.157 107.675 1.00 34.41 274 ALA C N 1
ATOM 6558 C CA . ALA C 1 278 ? 181.602 37.759 108.616 1.00 34.37 274 ALA C CA 1
ATOM 6559 C C . ALA C 1 278 ? 181.081 39.148 108.979 1.00 33.90 274 ALA C C 1
ATOM 6560 O O . ALA C 1 278 ? 180.957 40.023 108.120 1.00 34.35 274 ALA C O 1
ATOM 6562 N N . VAL C 1 279 ? 180.742 39.330 110.249 1.00 32.67 275 VAL C N 1
ATOM 6563 C CA . VAL C 1 279 ? 180.259 40.615 110.713 1.00 32.68 275 VAL C CA 1
ATOM 6564 C C . VAL C 1 279 ? 181.484 41.373 111.172 1.00 31.85 275 VAL C C 1
ATOM 6565 O O . VAL C 1 279 ? 182.234 40.904 112.020 1.00 32.69 275 VAL C O 1
ATOM 6569 N N . VAL C 1 280 ? 181.697 42.548 110.609 1.00 31.91 276 VAL C N 1
ATOM 6570 C CA . VAL C 1 280 ? 182.851 43.333 110.995 1.00 31.48 276 VAL C CA 1
ATOM 6571 C C . VAL C 1 280 ? 182.431 44.669 111.605 1.00 31.65 276 VAL C C 1
ATOM 6572 O O . VAL C 1 280 ? 181.325 45.171 111.363 1.00 31.40 276 VAL C O 1
ATOM 6576 N N . ALA C 1 281 ? 183.338 45.222 112.401 1.00 30.79 277 ALA C N 1
ATOM 6577 C CA . ALA C 1 281 ? 183.152 46.503 113.052 1.00 30.88 277 ALA C CA 1
ATOM 6578 C C . ALA C 1 281 ? 183.585 47.594 112.069 1.00 31.96 277 ALA C C 1
ATOM 6579 O O . ALA C 1 281 ? 184.777 47.879 111.943 1.00 33.93 277 ALA C O 1
ATOM 6581 N N . GLY C 1 282 ? 182.629 48.186 111.357 1.00 31.47 278 GLY C N 1
ATOM 6582 C CA . GLY C 1 282 ? 182.962 49.244 110.421 1.00 30.55 278 GLY C CA 1
ATOM 6583 C C . GLY C 1 282 ? 183.164 50.515 111.215 1.00 31.78 278 GLY C C 1
ATOM 6584 O O . GLY C 1 282 ? 182.206 51.050 111.784 1.00 32.75 278 GLY C O 1
ATOM 6585 N N . LEU C 1 283 ? 184.405 50.998 111.262 1.00 32.17 279 LEU C N 1
ATOM 6586 C CA . LEU C 1 283 ? 184.750 52.197 112.022 1.00 31.88 279 LEU C CA 1
ATOM 6587 C C . LEU C 1 283 ? 184.222 53.513 111.462 1.00 33.71 279 LEU C C 1
ATOM 6588 O O . LEU C 1 283 ? 184.366 53.820 110.272 1.00 32.27 279 LEU C O 1
ATOM 6593 N N . LEU C 1 284 ? 183.616 54.292 112.347 1.00 35.17 280 LEU C N 1
ATOM 6594 C CA . LEU C 1 284 ? 183.057 55.588 111.991 1.00 37.75 280 LEU C CA 1
ATOM 6595 C C . LEU C 1 284 ? 184.163 56.613 111.816 1.00 40.57 280 LEU C C 1
ATOM 6596 O O . LEU C 1 284 ? 185.084 56.679 112.629 1.00 42.07 280 LEU C O 1
ATOM 6601 N N . THR C 1 285 ? 184.085 57.421 110.765 1.00 43.12 281 THR C N 1
ATOM 6602 C CA . THR C 1 285 ? 185.107 58.445 110.575 1.00 45.13 281 THR C CA 1
ATOM 6603 C C . THR C 1 285 ? 185.238 59.244 111.871 1.00 44.77 281 THR C C 1
ATOM 6604 O O . THR C 1 285 ? 186.343 59.553 112.298 1.00 44.10 281 THR C O 1
ATOM 6608 N N . SER C 1 286 ? 184.101 59.555 112.492 1.00 45.53 282 SER C N 1
ATOM 6609 C CA . SER C 1 286 ? 184.080 60.317 113.735 1.00 46.38 282 SER C CA 1
ATOM 6610 C C . SER C 1 286 ? 184.923 59.619 114.800 1.00 47.65 282 SER C C 1
ATOM 6611 O O . SER C 1 286 ? 185.606 60.274 115.594 1.00 47.60 282 SER C O 1
ATOM 6614 N N . ALA C 1 287 ? 184.856 58.290 114.833 1.00 48.74 283 ALA C N 1
ATOM 6615 C CA . ALA C 1 287 ? 185.657 57.537 115.788 1.00 49.57 283 ALA C CA 1
ATOM 6616 C C . ALA C 1 287 ? 187.059 57.874 115.350 1.00 50.36 283 ALA C C 1
ATOM 6617 O O . ALA C 1 287 ? 187.275 58.236 114.195 1.00 51.92 283 ALA C O 1
ATOM 6619 N N . GLY C 1 288 ? 188.020 57.765 116.248 1.00 50.53 284 GLY C N 1
ATOM 6620 C CA . GLY C 1 288 ? 189.368 58.107 115.852 1.00 51.69 284 GLY C CA 1
ATOM 6621 C C . GLY C 1 288 ? 189.882 57.272 114.701 1.00 52.09 284 GLY C C 1
ATOM 6622 O O . GLY C 1 288 ? 189.140 56.833 113.825 1.00 52.11 284 GLY C O 1
ATOM 6623 N N . ASP C 1 289 ? 191.187 57.066 114.706 1.00 53.22 285 ASP C N 1
ATOM 6624 C CA . ASP C 1 289 ? 191.838 56.263 113.699 1.00 53.05 285 ASP C CA 1
ATOM 6625 C C . ASP C 1 289 ? 192.303 55.026 114.457 1.00 51.93 285 ASP C C 1
ATOM 6626 O O . ASP C 1 289 ? 193.485 54.664 114.452 1.00 51.66 285 ASP C O 1
ATOM 6631 N N . LEU C 1 290 ? 191.339 54.398 115.123 1.00 48.71 286 LEU C N 1
ATOM 6632 C CA . LEU C 1 290 ? 191.563 53.210 115.936 1.00 46.63 286 LEU C CA 1
ATOM 6633 C C . LEU C 1 290 ? 192.260 52.036 115.230 1.00 44.82 286 LEU C C 1
ATOM 6634 O O . LEU C 1 290 ? 191.932 51.692 114.095 1.00 45.76 286 LEU C O 1
ATOM 6639 N N . PRO C 1 291 ? 193.242 51.413 115.905 1.00 43.02 287 PRO C N 1
ATOM 6640 C CA . PRO C 1 291 ? 194.018 50.272 115.400 1.00 40.91 287 PRO C CA 1
ATOM 6641 C C . PRO C 1 291 ? 193.217 48.996 115.583 1.00 40.46 287 PRO C C 1
ATOM 6642 O O . PRO C 1 291 ? 193.786 47.946 115.892 1.00 42.77 287 PRO C O 1
ATOM 6646 N N . LEU C 1 292 ? 191.904 49.082 115.392 1.00 38.31 288 LEU C N 1
ATOM 6647 C CA . LEU C 1 292 ? 191.033 47.929 115.600 1.00 35.85 288 LEU C CA 1
ATOM 6648 C C . LEU C 1 292 ? 190.466 47.239 114.378 1.00 35.34 288 LEU C C 1
ATOM 6649 O O . LEU C 1 292 ? 189.888 47.872 113.507 1.00 36.81 288 LEU C O 1
ATOM 6654 N N . ASP C 1 293 ? 190.622 45.924 114.339 1.00 35.05 289 ASP C N 1
ATOM 6655 C CA . ASP C 1 293 ? 190.077 45.103 113.268 1.00 34.12 289 ASP C CA 1
ATOM 6656 C C . ASP C 1 293 ? 189.225 44.040 113.944 1.00 32.73 289 ASP C C 1
ATOM 6657 O O . ASP C 1 293 ? 189.661 42.917 114.154 1.00 33.09 289 ASP C O 1
ATOM 6662 N N . LEU C 1 294 ? 187.999 44.408 114.283 1.00 31.01 290 LEU C N 1
ATOM 6663 C CA . LEU C 1 294 ? 187.090 43.505 114.975 1.00 28.88 290 LEU C CA 1
ATOM 6664 C C . LEU C 1 294 ? 186.121 42.792 114.038 1.00 27.98 290 LEU C C 1
ATOM 6665 O O . LEU C 1 294 ? 185.444 43.428 113.239 1.00 29.35 290 LEU C O 1
ATOM 6670 N N . SER C 1 295 ? 186.037 41.474 114.132 1.00 27.26 291 SER C N 1
ATOM 6671 C CA . SER C 1 295 ? 185.091 40.748 113.292 1.00 26.12 291 SER C CA 1
ATOM 6672 C C . SER C 1 295 ? 184.568 39.541 114.033 1.00 27.11 291 SER C C 1
ATOM 6673 O O . SER C 1 295 ? 185.128 39.133 115.050 1.00 27.36 291 SER C O 1
ATOM 6676 N N . VAL C 1 296 ? 183.485 38.975 113.526 1.00 27.95 292 VAL C N 1
ATOM 6677 C CA . VAL C 1 296 ? 182.908 37.785 114.123 1.00 31.82 292 VAL C CA 1
ATOM 6678 C C . VAL C 1 296 ? 182.441 36.907 112.971 1.00 33.62 292 VAL C C 1
ATOM 6679 O O . VAL C 1 296 ? 181.484 37.237 112.268 1.00 36.77 292 VAL C O 1
ATOM 6683 N N . ILE C 1 297 ? 183.123 35.792 112.764 1.00 32.95 293 ILE C N 1
ATOM 6684 C CA . ILE C 1 297 ? 182.762 34.910 111.673 1.00 33.43 293 ILE C CA 1
ATOM 6685 C C . ILE C 1 297 ? 181.624 34.012 112.084 1.00 34.56 293 ILE C C 1
ATOM 6686 O O . ILE C 1 297 ? 181.668 33.398 113.142 1.00 36.19 293 ILE C O 1
ATOM 6691 N N . LEU C 1 298 ? 180.595 33.954 111.246 1.00 36.32 294 LEU C N 1
ATOM 6692 C CA . LEU C 1 298 ? 179.434 33.103 111.502 1.00 37.04 294 LEU C CA 1
ATOM 6693 C C . LEU C 1 298 ? 179.556 31.920 110.552 1.00 38.09 294 LEU C C 1
ATOM 6694 O O . LEU C 1 298 ? 179.492 32.086 109.336 1.00 38.07 294 LEU C O 1
ATOM 6699 N N . PHE C 1 299 ? 179.737 30.726 111.096 1.00 39.98 295 PHE C N 1
ATOM 6700 C CA . PHE C 1 299 ? 179.894 29.552 110.250 1.00 42.32 295 PHE C CA 1
ATOM 6701 C C . PHE C 1 299 ? 178.582 29.030 109.719 1.00 44.85 295 PHE C C 1
ATOM 6702 O O . PHE C 1 299 ? 177.527 29.350 110.259 1.00 45.42 295 PHE C O 1
ATOM 6710 N N . ASN C 1 300 ? 178.656 28.242 108.644 1.00 48.47 296 ASN C N 1
ATOM 6711 C CA . ASN C 1 300 ? 177.471 27.650 108.026 1.00 51.35 296 ASN C CA 1
ATOM 6712 C C . ASN C 1 300 ? 176.848 26.742 109.076 1.00 53.21 296 ASN C C 1
ATOM 6713 O O . ASN C 1 300 ? 177.469 25.786 109.530 1.00 52.80 296 ASN C O 1
ATOM 6718 N N . HIS C 1 301 ? 175.618 27.050 109.463 1.00 56.92 297 HIS C N 1
ATOM 6719 C CA . HIS C 1 301 ? 174.934 26.290 110.501 1.00 60.53 297 HIS C CA 1
ATOM 6720 C C . HIS C 1 301 ? 173.519 25.862 110.104 1.00 62.50 297 HIS C C 1
ATOM 6721 O O . HIS C 1 301 ? 172.667 26.699 109.789 1.00 63.17 297 HIS C O 1
ATOM 6728 N N . ALA C 1 302 ? 173.277 24.555 110.126 1.00 64.65 298 ALA C N 1
ATOM 6729 C CA . ALA C 1 302 ? 171.968 24.010 109.787 1.00 67.44 298 ALA C CA 1
ATOM 6730 C C . ALA C 1 302 ? 171.265 23.515 111.054 1.00 70.45 298 ALA C C 1
ATOM 6731 O O . ALA C 1 302 ? 171.907 23.282 112.084 1.00 70.24 298 ALA C O 1
ATOM 6733 N N . SER C 1 303 ? 169.946 23.358 110.978 1.00 73.34 299 SER C N 1
ATOM 6734 C CA . SER C 1 303 ? 169.168 22.887 112.123 1.00 74.84 299 SER C CA 1
ATOM 6735 C C . SER C 1 303 ? 169.068 21.357 112.128 1.00 75.64 299 SER C C 1
ATOM 6736 O O . SER C 1 303 ? 169.353 20.743 111.073 1.00 75.87 299 SER C O 1
ATOM 6747 N N . GLU D 1 6 ? 216.328 52.604 146.660 1.00 78.35 2 GLU D N 1
ATOM 6748 C CA . GLU D 1 6 ? 216.597 52.081 147.995 1.00 75.95 2 GLU D CA 1
ATOM 6749 C C . GLU D 1 6 ? 215.450 51.272 148.589 1.00 72.78 2 GLU D C 1
ATOM 6750 O O . GLU D 1 6 ? 214.333 51.771 148.740 1.00 71.69 2 GLU D O 1
ATOM 6756 N N . THR D 1 7 ? 215.743 50.018 148.923 1.00 68.90 3 THR D N 1
ATOM 6757 C CA . THR D 1 7 ? 214.762 49.133 149.532 1.00 65.61 3 THR D CA 1
ATOM 6758 C C . THR D 1 7 ? 214.671 49.526 150.998 1.00 65.55 3 THR D C 1
ATOM 6759 O O . THR D 1 7 ? 215.682 49.552 151.696 1.00 67.13 3 THR D O 1
ATOM 6763 N N . THR D 1 8 ? 213.470 49.844 151.467 1.00 63.86 4 THR D N 1
ATOM 6764 C CA . THR D 1 8 ? 213.301 50.228 152.855 1.00 60.89 4 THR D CA 1
ATOM 6765 C C . THR D 1 8 ? 212.787 49.055 153.676 1.00 59.95 4 THR D C 1
ATOM 6766 O O . THR D 1 8 ? 213.162 48.906 154.834 1.00 61.39 4 THR D O 1
ATOM 6770 N N . GLN D 1 9 ? 211.937 48.219 153.086 1.00 57.77 5 GLN D N 1
ATOM 6771 C CA . GLN D 1 9 ? 211.407 47.057 153.802 1.00 56.71 5 GLN D CA 1
ATOM 6772 C C . GLN D 1 9 ? 211.188 45.843 152.910 1.00 56.45 5 GLN D C 1
ATOM 6773 O O . GLN D 1 9 ? 211.087 45.965 151.692 1.00 57.45 5 GLN D O 1
ATOM 6779 N N . THR D 1 10 ? 211.099 44.672 153.532 1.00 55.30 6 THR D N 1
ATOM 6780 C CA . THR D 1 10 ? 210.879 43.430 152.808 1.00 54.61 6 THR D CA 1
ATOM 6781 C C . THR D 1 10 ? 210.000 42.462 153.582 1.00 55.84 6 THR D C 1
ATOM 6782 O O . THR D 1 10 ? 210.326 42.065 154.700 1.00 57.75 6 THR D O 1
ATOM 6786 N N . LEU D 1 11 ? 208.890 42.085 152.975 1.00 55.91 7 LEU D N 1
ATOM 6787 C CA . LEU D 1 11 ? 207.947 41.160 153.606 1.00 56.03 7 LEU D CA 1
ATOM 6788 C C . LEU D 1 11 ? 207.724 39.926 152.733 1.00 55.25 7 LEU D C 1
ATOM 6789 O O . LEU D 1 11 ? 207.343 40.057 151.576 1.00 57.09 7 LEU D O 1
ATOM 6794 N N . ARG D 1 12 ? 207.989 38.754 153.284 1.00 53.80 8 ARG D N 1
ATOM 6795 C CA . ARG D 1 12 ? 207.796 37.506 152.560 1.00 52.76 8 ARG D CA 1
ATOM 6796 C C . ARG D 1 12 ? 206.893 36.615 153.387 1.00 51.42 8 ARG D C 1
ATOM 6797 O O . ARG D 1 12 ? 207.119 36.449 154.578 1.00 51.65 8 ARG D O 1
ATOM 6805 N N . PHE D 1 13 ? 205.870 36.040 152.770 1.00 49.71 9 PHE D N 1
ATOM 6806 C CA . PHE D 1 13 ? 204.970 35.171 153.506 1.00 48.01 9 PHE D CA 1
ATOM 6807 C C . PHE D 1 13 ? 205.296 33.709 153.298 1.00 47.69 9 PHE D C 1
ATOM 6808 O O . PHE D 1 13 ? 205.915 33.333 152.307 1.00 47.93 9 PHE D O 1
ATOM 6816 N N . LYS D 1 14 ? 204.882 32.884 154.248 1.00 47.55 10 LYS D N 1
ATOM 6817 C CA . LYS D 1 14 ? 205.122 31.455 154.168 1.00 47.97 10 LYS D CA 1
ATOM 6818 C C . LYS D 1 14 ? 204.427 30.890 152.930 1.00 48.32 10 LYS D C 1
ATOM 6819 O O . LYS D 1 14 ? 203.613 31.568 152.303 1.00 48.49 10 LYS D O 1
ATOM 6825 N N . THR D 1 15 ? 204.750 29.651 152.579 1.00 48.44 11 THR D N 1
ATOM 6826 C CA . THR D 1 15 ? 204.163 29.010 151.409 1.00 48.68 11 THR D CA 1
ATOM 6827 C C . THR D 1 15 ? 202.662 28.844 151.559 1.00 49.14 11 THR D C 1
ATOM 6828 O O . THR D 1 15 ? 202.197 28.229 152.515 1.00 49.60 11 THR D O 1
ATOM 6832 N N . LYS D 1 16 ? 201.910 29.394 150.609 1.00 49.43 12 LYS D N 1
ATOM 6833 C CA . LYS D 1 16 ? 200.451 29.306 150.626 1.00 50.48 12 LYS D CA 1
ATOM 6834 C C . LYS D 1 16 ? 199.826 29.896 151.891 1.00 50.35 12 LYS D C 1
ATOM 6835 O O . LYS D 1 16 ? 198.651 29.663 152.179 1.00 51.78 12 LYS D O 1
ATOM 6841 N N . ALA D 1 17 ? 200.611 30.664 152.637 1.00 48.94 13 ALA D N 1
ATOM 6842 C CA . ALA D 1 17 ? 200.136 31.274 153.868 1.00 46.86 13 ALA D CA 1
ATOM 6843 C C . ALA D 1 17 ? 198.900 32.134 153.654 1.00 45.97 13 ALA D C 1
ATOM 6844 O O . ALA D 1 17 ? 197.901 31.975 154.354 1.00 47.94 13 ALA D O 1
ATOM 6846 N N . LEU D 1 18 ? 198.962 33.047 152.695 1.00 43.51 14 LEU D N 1
ATOM 6847 C CA . LEU D 1 18 ? 197.828 33.914 152.436 1.00 42.88 14 LEU D CA 1
ATOM 6848 C C . LEU D 1 18 ? 196.790 33.211 151.585 1.00 42.78 14 LEU D C 1
ATOM 6849 O O . LEU D 1 18 ? 195.646 33.652 151.506 1.00 42.92 14 LEU D O 1
ATOM 6854 N N . ALA D 1 19 ? 197.189 32.113 150.956 1.00 42.44 15 ALA D N 1
ATOM 6855 C CA . ALA D 1 19 ? 196.291 31.373 150.082 1.00 42.61 15 ALA D CA 1
ATOM 6856 C C . ALA D 1 19 ? 195.074 30.849 150.817 1.00 43.67 15 ALA D C 1
ATOM 6857 O O . ALA D 1 19 ? 193.957 30.881 150.295 1.00 44.17 15 ALA D O 1
ATOM 6859 N N . VAL D 1 20 ? 195.294 30.368 152.034 1.00 44.22 16 VAL D N 1
ATOM 6860 C CA . VAL D 1 20 ? 194.212 29.822 152.840 1.00 44.93 16 VAL D CA 1
ATOM 6861 C C . VAL D 1 20 ? 193.123 30.845 153.184 1.00 45.56 16 VAL D C 1
ATOM 6862 O O . VAL D 1 20 ? 192.052 30.478 153.666 1.00 47.06 16 VAL D O 1
ATOM 6866 N N . LEU D 1 21 ? 193.381 32.121 152.921 1.00 45.08 17 LEU D N 1
ATOM 6867 C CA . LEU D 1 21 ? 192.399 33.157 153.228 1.00 45.73 17 LEU D CA 1
ATOM 6868 C C . LEU D 1 21 ? 191.575 33.610 152.020 1.00 45.74 17 LEU D C 1
ATOM 6869 O O . LEU D 1 21 ? 190.786 34.552 152.122 1.00 45.55 17 LEU D O 1
ATOM 6874 N N . SER D 1 22 ? 191.746 32.948 150.880 1.00 45.71 18 SER D N 1
ATOM 6875 C CA . SER D 1 22 ? 191.010 33.341 149.680 1.00 45.73 18 SER D CA 1
ATOM 6876 C C . SER D 1 22 ? 189.504 33.449 149.916 1.00 44.20 18 SER D C 1
ATOM 6877 O O . SER D 1 22 ? 188.913 34.501 149.683 1.00 42.08 18 SER D O 1
ATOM 6880 N N . LYS D 1 23 ? 188.894 32.364 150.386 1.00 44.69 19 LYS D N 1
ATOM 6881 C CA . LYS D 1 23 ? 187.455 32.329 150.658 1.00 44.70 19 LYS D CA 1
ATOM 6882 C C . LYS D 1 23 ? 187.025 33.476 151.586 1.00 44.24 19 LYS D C 1
ATOM 6883 O O . LYS D 1 23 ? 185.956 34.076 151.400 1.00 43.33 19 LYS D O 1
ATOM 6889 N N . CYS D 1 24 ? 187.863 33.765 152.582 1.00 42.99 20 CYS D N 1
ATOM 6890 C CA . CYS D 1 24 ? 187.610 34.837 153.536 1.00 40.94 20 CYS D CA 1
ATOM 6891 C C . CYS D 1 24 ? 187.673 36.178 152.816 1.00 40.55 20 CYS D C 1
ATOM 6892 O O . CYS D 1 24 ? 186.759 36.996 152.926 1.00 40.92 20 CYS D O 1
ATOM 6895 N N . TYR D 1 25 ? 188.754 36.407 152.075 1.00 38.78 21 TYR D N 1
ATOM 6896 C CA . TYR D 1 25 ? 188.888 37.655 151.345 1.00 37.45 21 TYR D CA 1
ATOM 6897 C C . TYR D 1 25 ? 187.725 37.786 150.379 1.00 38.34 21 TYR D C 1
ATOM 6898 O O . TYR D 1 25 ? 187.181 38.873 150.206 1.00 38.32 21 TYR D O 1
ATOM 6907 N N . ASP D 1 26 ? 187.348 36.673 149.749 1.00 40.60 22 ASP D N 1
ATOM 6908 C CA . ASP D 1 26 ? 186.237 36.663 148.791 1.00 41.76 22 ASP D CA 1
ATOM 6909 C C . ASP D 1 26 ? 184.965 37.171 149.439 1.00 41.54 22 ASP D C 1
ATOM 6910 O O . ASP D 1 26 ? 184.245 38.004 148.882 1.00 40.07 22 ASP D O 1
ATOM 6915 N N . HIS D 1 27 ? 184.697 36.647 150.626 1.00 40.37 23 HIS D N 1
ATOM 6916 C CA . HIS D 1 27 ? 183.529 37.036 151.384 1.00 39.71 23 HIS D CA 1
ATOM 6917 C C . HIS D 1 27 ? 183.506 38.541 151.623 1.00 39.38 23 HIS D C 1
ATOM 6918 O O . HIS D 1 27 ? 182.447 39.151 151.584 1.00 39.18 23 HIS D O 1
ATOM 6925 N N . ALA D 1 28 ? 184.677 39.135 151.849 1.00 39.02 24 ALA D N 1
ATOM 6926 C CA . ALA D 1 28 ? 184.775 40.570 152.124 1.00 39.97 24 ALA D CA 1
ATOM 6927 C C . ALA D 1 28 ? 185.277 41.456 150.982 1.00 40.49 24 ALA D C 1
ATOM 6928 O O . ALA D 1 28 ? 185.421 42.667 151.154 1.00 38.93 24 ALA D O 1
ATOM 6930 N N . GLN D 1 29 ? 185.531 40.864 149.822 1.00 41.81 25 GLN D N 1
ATOM 6931 C CA . GLN D 1 29 ? 186.046 41.621 148.692 1.00 42.32 25 GLN D CA 1
ATOM 6932 C C . GLN D 1 29 ? 185.240 42.839 148.286 1.00 42.34 25 GLN D C 1
ATOM 6933 O O . GLN D 1 29 ? 185.811 43.857 147.907 1.00 41.69 25 GLN D O 1
ATOM 6939 N N . THR D 1 30 ? 183.919 42.748 148.355 1.00 43.93 26 THR D N 1
ATOM 6940 C CA . THR D 1 30 ? 183.080 43.881 147.970 1.00 44.98 26 THR D CA 1
ATOM 6941 C C . THR D 1 30 ? 183.385 45.121 148.794 1.00 43.86 26 THR D C 1
ATOM 6942 O O . THR D 1 30 ? 183.457 46.220 148.252 1.00 43.69 26 THR D O 1
ATOM 6946 N N . HIS D 1 31 ? 183.567 44.936 150.100 1.00 43.04 27 HIS D N 1
ATOM 6947 C CA . HIS D 1 31 ? 183.883 46.035 151.009 1.00 41.74 27 HIS D CA 1
ATOM 6948 C C . HIS D 1 31 ? 185.342 46.464 150.884 1.00 41.45 27 HIS D C 1
ATOM 6949 O O . HIS D 1 31 ? 185.660 47.658 150.833 1.00 42.34 27 HIS D O 1
ATOM 6956 N N . LEU D 1 32 ? 186.228 45.481 150.819 1.00 39.37 28 LEU D N 1
ATOM 6957 C CA . LEU D 1 32 ? 187.644 45.760 150.730 1.00 38.37 28 LEU D CA 1
ATOM 6958 C C . LEU D 1 32 ? 188.130 46.417 149.445 1.00 39.23 28 LEU D C 1
ATOM 6959 O O . LEU D 1 32 ? 189.186 47.039 149.435 1.00 39.71 28 LEU D O 1
ATOM 6964 N N . LYS D 1 33 ? 187.363 46.312 148.367 1.00 40.56 29 LYS D N 1
ATOM 6965 C CA . LYS D 1 33 ? 187.804 46.872 147.090 1.00 39.91 29 LYS D CA 1
ATOM 6966 C C . LYS D 1 33 ? 188.259 48.322 147.100 1.00 39.35 29 LYS D C 1
ATOM 6967 O O . LYS D 1 33 ? 189.400 48.617 146.759 1.00 39.32 29 LYS D O 1
ATOM 6973 N N . GLY D 1 34 ? 187.367 49.232 147.471 1.00 38.95 30 GLY D N 1
ATOM 6974 C CA . GLY D 1 34 ? 187.738 50.635 147.479 1.00 37.11 30 GLY D CA 1
ATOM 6975 C C . GLY D 1 34 ? 188.564 50.980 148.690 1.00 36.57 30 GLY D C 1
ATOM 6976 O O . GLY D 1 34 ? 188.703 52.143 149.053 1.00 34.90 30 GLY D O 1
ATOM 6977 N N . GLY D 1 35 ? 189.122 49.951 149.313 1.00 38.46 31 GLY D N 1
ATOM 6978 C CA . GLY D 1 35 ? 189.915 50.148 150.509 1.00 39.61 31 GLY D CA 1
ATOM 6979 C C . GLY D 1 35 ? 191.374 50.436 150.267 1.00 40.99 31 GLY D C 1
ATOM 6980 O O . GLY D 1 35 ? 191.760 50.989 149.237 1.00 42.11 31 GLY D O 1
ATOM 6981 N N . VAL D 1 36 ? 192.193 50.025 151.225 1.00 41.45 32 VAL D N 1
ATOM 6982 C CA . VAL D 1 36 ? 193.623 50.258 151.168 1.00 40.93 32 VAL D CA 1
ATOM 6983 C C . VAL D 1 36 ? 194.384 49.070 151.734 1.00 40.87 32 VAL D C 1
ATOM 6984 O O . VAL D 1 36 ? 193.987 48.510 152.753 1.00 41.72 32 VAL D O 1
ATOM 6988 N N . LEU D 1 37 ? 195.464 48.678 151.069 1.00 39.95 33 LEU D N 1
ATOM 6989 C CA . LEU D 1 37 ? 196.301 47.593 151.568 1.00 40.61 33 LEU D CA 1
ATOM 6990 C C . LEU D 1 37 ? 197.376 48.275 152.412 1.00 41.82 33 LEU D C 1
ATOM 6991 O O . LEU D 1 37 ? 197.992 49.254 151.979 1.00 41.34 33 LEU D O 1
ATOM 6996 N N . GLN D 1 38 ? 197.621 47.754 153.609 1.00 43.02 34 GLN D N 1
ATOM 6997 C CA . GLN D 1 38 ? 198.585 48.386 154.501 1.00 43.01 34 GLN D CA 1
ATOM 6998 C C . GLN D 1 38 ? 199.446 47.426 155.306 1.00 43.30 34 GLN D C 1
ATOM 6999 O O . GLN D 1 38 ? 199.017 46.322 155.651 1.00 43.15 34 GLN D O 1
ATOM 7005 N N . VAL D 1 39 ? 200.671 47.852 155.595 1.00 44.10 35 VAL D N 1
ATOM 7006 C CA . VAL D 1 39 ? 201.580 47.052 156.408 1.00 45.79 35 VAL D CA 1
ATOM 7007 C C . VAL D 1 39 ? 201.911 47.886 157.634 1.00 48.32 35 VAL D C 1
ATOM 7008 O O . VAL D 1 39 ? 202.536 48.943 157.526 1.00 48.57 35 VAL D O 1
ATOM 7012 N N . ASN D 1 40 ? 201.470 47.410 158.795 1.00 50.75 36 ASN D N 1
ATOM 7013 C CA . ASN D 1 40 ? 201.691 48.111 160.052 1.00 52.14 36 ASN D CA 1
ATOM 7014 C C . ASN D 1 40 ? 203.069 47.802 160.613 1.00 52.35 36 ASN D C 1
ATOM 7015 O O . ASN D 1 40 ? 203.387 46.644 160.898 1.00 51.16 36 ASN D O 1
ATOM 7020 N N . LEU D 1 41 ? 203.881 48.845 160.771 1.00 53.49 37 LEU D N 1
ATOM 7021 C CA . LEU D 1 41 ? 205.228 48.681 161.299 1.00 54.90 37 LEU D CA 1
ATOM 7022 C C . LEU D 1 41 ? 205.231 48.543 162.821 1.00 55.18 37 LEU D C 1
ATOM 7023 O O . LEU D 1 41 ? 205.881 47.644 163.367 1.00 54.57 37 LEU D O 1
ATOM 7028 N N . LEU D 1 42 ? 204.500 49.424 163.500 1.00 55.33 38 LEU D N 1
ATOM 7029 C CA . LEU D 1 42 ? 204.415 49.389 164.958 1.00 55.26 38 LEU D CA 1
ATOM 7030 C C . LEU D 1 42 ? 204.140 47.973 165.446 1.00 55.58 38 LEU D C 1
ATOM 7031 O O . LEU D 1 42 ? 204.648 47.552 166.483 1.00 55.13 38 LEU D O 1
ATOM 7036 N N . SER D 1 43 ? 203.331 47.244 164.686 1.00 56.80 39 SER D N 1
ATOM 7037 C CA . SER D 1 43 ? 202.975 45.872 165.028 1.00 59.12 39 SER D CA 1
ATOM 7038 C C . SER D 1 43 ? 204.203 44.987 165.234 1.00 61.04 39 SER D C 1
ATOM 7039 O O . SER D 1 43 ? 204.162 44.037 166.018 1.00 60.68 39 SER D O 1
ATOM 7042 N N . VAL D 1 44 ? 205.290 45.299 164.530 1.00 62.87 40 VAL D N 1
ATOM 7043 C CA . VAL D 1 44 ? 206.504 44.499 164.624 1.00 64.43 40 VAL D CA 1
ATOM 7044 C C . VAL D 1 44 ? 206.906 44.278 166.066 1.00 66.39 40 VAL D C 1
ATOM 7045 O O . VAL D 1 44 ? 207.472 43.241 166.409 1.00 66.59 40 VAL D O 1
ATOM 7049 N N . ASN D 1 45 ? 206.603 45.258 166.909 1.00 68.87 41 ASN D N 1
ATOM 7050 C CA . ASN D 1 45 ? 206.910 45.164 168.330 1.00 71.50 41 ASN D CA 1
ATOM 7051 C C . ASN D 1 45 ? 206.113 43.995 168.930 1.00 72.13 41 ASN D C 1
ATOM 7052 O O . ASN D 1 45 ? 206.681 43.001 169.393 1.00 72.70 41 ASN D O 1
ATOM 7057 N N . TYR D 1 46 ? 204.790 44.124 168.883 1.00 71.84 42 TYR D N 1
ATOM 7058 C CA . TYR D 1 46 ? 203.866 43.133 169.420 1.00 70.60 42 TYR D CA 1
ATOM 7059 C C . TYR D 1 46 ? 203.786 41.793 168.677 1.00 69.65 42 TYR D C 1
ATOM 7060 O O . TYR D 1 46 ? 202.723 41.169 168.658 1.00 71.50 42 TYR D O 1
ATOM 7069 N N . GLY D 1 47 ? 204.869 41.339 168.055 1.00 66.95 43 GLY D N 1
ATOM 7070 C CA . GLY D 1 47 ? 204.785 40.050 167.388 1.00 64.52 43 GLY D CA 1
ATOM 7071 C C . GLY D 1 47 ? 205.126 39.953 165.914 1.00 63.03 43 GLY D C 1
ATOM 7072 O O . GLY D 1 47 ? 205.265 38.852 165.378 1.00 62.99 43 GLY D O 1
ATOM 7073 N N . GLY D 1 48 ? 205.259 41.088 165.245 1.00 61.47 44 GLY D N 1
ATOM 7074 C CA . GLY D 1 48 ? 205.591 41.043 163.837 1.00 59.16 44 GLY D CA 1
ATOM 7075 C C . GLY D 1 48 ? 204.740 41.981 163.017 1.00 57.80 44 GLY D C 1
ATOM 7076 O O . GLY D 1 48 ? 203.735 42.501 163.504 1.00 57.27 44 GLY D O 1
ATOM 7077 N N . PRO D 1 49 ? 205.125 42.217 161.754 1.00 56.91 45 PRO D N 1
ATOM 7078 C CA . PRO D 1 49 ? 204.430 43.095 160.810 1.00 55.16 45 PRO D CA 1
ATOM 7079 C C . PRO D 1 49 ? 203.055 42.554 160.475 1.00 53.49 45 PRO D C 1
ATOM 7080 O O . PRO D 1 49 ? 202.867 41.344 160.324 1.00 52.52 45 PRO D O 1
ATOM 7084 N N . ARG D 1 50 ? 202.096 43.458 160.353 1.00 51.39 46 ARG D N 1
ATOM 7085 C CA . ARG D 1 50 ? 200.753 43.054 160.019 1.00 49.28 46 ARG D CA 1
ATOM 7086 C C . ARG D 1 50 ? 200.314 43.666 158.707 1.00 48.30 46 ARG D C 1
ATOM 7087 O O . ARG D 1 50 ? 200.102 44.874 158.615 1.00 47.62 46 ARG D O 1
ATOM 7095 N N . LEU D 1 51 ? 200.222 42.819 157.684 1.00 47.51 47 LEU D N 1
ATOM 7096 C CA . LEU D 1 51 ? 199.751 43.235 156.369 1.00 46.20 47 LEU D CA 1
ATOM 7097 C C . LEU D 1 51 ? 198.244 43.232 156.567 1.00 45.83 47 LEU D C 1
ATOM 7098 O O . LEU D 1 51 ? 197.692 42.281 157.132 1.00 45.21 47 LEU D O 1
ATOM 7103 N N . ALA D 1 52 ? 197.568 44.283 156.126 1.00 44.47 48 ALA D N 1
ATOM 7104 C CA . ALA D 1 52 ? 196.131 44.314 156.322 1.00 43.91 48 ALA D CA 1
ATOM 7105 C C . ALA D 1 52 ? 195.354 45.106 155.290 1.00 43.90 48 ALA D C 1
ATOM 7106 O O . ALA D 1 52 ? 195.828 46.111 154.759 1.00 43.86 48 ALA D O 1
ATOM 7108 N N . ALA D 1 53 ? 194.149 44.626 155.006 1.00 42.69 49 ALA D N 1
ATOM 7109 C CA . ALA D 1 53 ? 193.266 45.295 154.075 1.00 41.84 49 ALA D CA 1
ATOM 7110 C C . ALA D 1 53 ? 192.304 46.096 154.949 1.00 40.98 49 ALA D C 1
ATOM 7111 O O . ALA D 1 53 ? 191.602 45.522 155.779 1.00 41.36 49 ALA D O 1
ATOM 7113 N N . VAL D 1 54 ? 192.292 47.417 154.799 1.00 39.75 50 VAL D N 1
ATOM 7114 C CA . VAL D 1 54 ? 191.388 48.233 155.601 1.00 40.48 50 VAL D CA 1
ATOM 7115 C C . VAL D 1 54 ? 190.512 49.093 154.711 1.00 40.85 50 VAL D C 1
ATOM 7116 O O . VAL D 1 54 ? 190.960 49.611 153.685 1.00 42.14 50 VAL D O 1
ATOM 7120 N N . ALA D 1 55 ? 189.253 49.235 155.099 1.00 40.38 51 ALA D N 1
ATOM 7121 C CA . ALA D 1 55 ? 188.321 50.034 154.326 1.00 41.03 51 ALA D CA 1
ATOM 7122 C C . ALA D 1 55 ? 187.215 50.516 155.237 1.00 42.10 51 ALA D C 1
ATOM 7123 O O . ALA D 1 55 ? 186.991 49.948 156.305 1.00 42.24 51 ALA D O 1
ATOM 7125 N N . ASN D 1 56 ? 186.536 51.575 154.817 1.00 43.28 52 ASN D N 1
ATOM 7126 C CA . ASN D 1 56 ? 185.443 52.124 155.592 1.00 44.16 52 ASN D CA 1
ATOM 7127 C C . ASN D 1 56 ? 184.219 51.223 155.416 1.00 43.05 52 ASN D C 1
ATOM 7128 O O . ASN D 1 56 ? 184.154 50.439 154.472 1.00 42.80 52 ASN D O 1
ATOM 7133 N N . ALA D 1 57 ? 183.273 51.308 156.350 1.00 42.27 53 ALA D N 1
ATOM 7134 C CA . ALA D 1 57 ? 182.059 50.498 156.300 1.00 41.14 53 ALA D CA 1
ATOM 7135 C C . ALA D 1 57 ? 180.923 51.265 156.929 1.00 41.17 53 ALA D C 1
ATOM 7136 O O . ALA D 1 57 ? 180.929 51.515 158.134 1.00 41.89 53 ALA D O 1
ATOM 7138 N N . GLY D 1 58 ? 179.951 51.641 156.106 1.00 41.17 54 GLY D N 1
ATOM 7139 C CA . GLY D 1 58 ? 178.806 52.379 156.598 1.00 40.97 54 GLY D CA 1
ATOM 7140 C C . GLY D 1 58 ? 179.191 53.768 157.052 1.00 41.28 54 GLY D C 1
ATOM 7141 O O . GLY D 1 58 ? 180.347 54.170 156.937 1.00 42.07 54 GLY D O 1
ATOM 7142 N N . THR D 1 59 ? 178.221 54.502 157.577 1.00 40.85 55 THR D N 1
ATOM 7143 C CA . THR D 1 59 ? 178.454 55.856 158.041 1.00 40.57 55 THR D CA 1
ATOM 7144 C C . THR D 1 59 ? 179.606 55.985 159.041 1.00 40.96 55 THR D C 1
ATOM 7145 O O . THR D 1 59 ? 180.393 56.926 158.954 1.00 42.89 55 THR D O 1
ATOM 7149 N N . ALA D 1 60 ? 179.730 55.054 159.982 1.00 39.44 56 ALA D N 1
ATOM 7150 C CA . ALA D 1 60 ? 180.812 55.155 160.952 1.00 38.09 56 ALA D CA 1
ATOM 7151 C C . ALA D 1 60 ? 181.451 53.828 161.349 1.00 38.43 56 ALA D C 1
ATOM 7152 O O . ALA D 1 60 ? 181.286 53.368 162.481 1.00 38.79 56 ALA D O 1
ATOM 7154 N N . GLY D 1 61 ? 182.192 53.220 160.425 1.00 38.35 57 GLY D N 1
ATOM 7155 C CA . GLY D 1 61 ? 182.849 51.959 160.727 1.00 37.69 57 GLY D CA 1
ATOM 7156 C C . GLY D 1 61 ? 184.165 51.788 159.996 1.00 38.05 57 GLY D C 1
ATOM 7157 O O . GLY D 1 61 ? 184.379 52.403 158.952 1.00 39.06 57 GLY D O 1
ATOM 7158 N N . LEU D 1 62 ? 185.045 50.948 160.535 1.00 38.06 58 LEU D N 1
ATOM 7159 C CA . LEU D 1 62 ? 186.354 50.695 159.925 1.00 37.98 58 LEU D CA 1
ATOM 7160 C C . LEU D 1 62 ? 186.683 49.200 159.837 1.00 37.50 58 LEU D C 1
ATOM 7161 O O . LEU D 1 62 ? 186.863 48.534 160.851 1.00 38.15 58 LEU D O 1
ATOM 7166 N N . ILE D 1 63 ? 186.778 48.674 158.626 1.00 37.70 59 ILE D N 1
ATOM 7167 C CA . ILE D 1 63 ? 187.089 47.260 158.467 1.00 38.95 59 ILE D CA 1
ATOM 7168 C C . ILE D 1 63 ? 188.598 47.045 158.467 1.00 39.88 59 ILE D C 1
ATOM 7169 O O . ILE D 1 63 ? 189.338 47.802 157.851 1.00 40.28 59 ILE D O 1
ATOM 7174 N N . SER D 1 64 ? 189.046 46.014 159.171 1.00 40.72 60 SER D N 1
ATOM 7175 C CA . SER D 1 64 ? 190.459 45.686 159.234 1.00 41.42 60 SER D CA 1
ATOM 7176 C C . SER D 1 64 ? 190.587 44.175 159.047 1.00 42.20 60 SER D C 1
ATOM 7177 O O . SER D 1 64 ? 190.326 43.397 159.969 1.00 40.88 60 SER D O 1
ATOM 7180 N N . PHE D 1 65 ? 190.969 43.783 157.831 1.00 41.99 61 PHE D N 1
ATOM 7181 C CA . PHE D 1 65 ? 191.156 42.387 157.434 1.00 41.76 61 PHE D CA 1
ATOM 7182 C C . PHE D 1 65 ? 192.646 42.094 157.610 1.00 42.74 61 PHE D C 1
ATOM 7183 O O . PHE D 1 65 ? 193.407 42.113 156.641 1.00 43.53 61 PHE D O 1
ATOM 7191 N N . GLU D 1 66 ? 193.057 41.817 158.843 1.00 42.80 62 GLU D N 1
ATOM 7192 C CA . GLU D 1 66 ? 194.466 41.579 159.135 1.00 44.77 62 GLU D CA 1
ATOM 7193 C C . GLU D 1 66 ? 194.971 40.152 159.027 1.00 44.66 62 GLU D C 1
ATOM 7194 O O . GLU D 1 66 ? 194.260 39.193 159.324 1.00 44.26 62 GLU D O 1
ATOM 7200 N N . VAL D 1 67 ? 196.229 40.034 158.614 1.00 44.50 63 VAL D N 1
ATOM 7201 C CA . VAL D 1 67 ? 196.897 38.747 158.484 1.00 44.34 63 VAL D CA 1
ATOM 7202 C C . VAL D 1 67 ? 197.814 38.678 159.698 1.00 44.64 63 VAL D C 1
ATOM 7203 O O . VAL D 1 67 ? 198.563 39.618 159.970 1.00 44.30 63 VAL D O 1
ATOM 7207 N N . SER D 1 68 ? 197.747 37.582 160.441 1.00 45.16 64 SER D N 1
ATOM 7208 C CA . SER D 1 68 ? 198.571 37.457 161.636 1.00 45.70 64 SER D CA 1
ATOM 7209 C C . SER D 1 68 ? 200.033 37.148 161.330 1.00 48.11 64 SER D C 1
ATOM 7210 O O . SER D 1 68 ? 200.354 36.432 160.376 1.00 47.93 64 SER D O 1
ATOM 7213 N N . PRO D 1 69 ? 200.944 37.703 162.143 1.00 49.72 65 PRO D N 1
ATOM 7214 C CA . PRO D 1 69 ? 202.391 37.534 162.010 1.00 50.37 65 PRO D CA 1
ATOM 7215 C C . PRO D 1 69 ? 202.889 36.109 161.793 1.00 51.13 65 PRO D C 1
ATOM 7216 O O . PRO D 1 69 ? 203.914 35.904 161.147 1.00 51.66 65 PRO D O 1
ATOM 7220 N N . ASP D 1 70 ? 202.178 35.121 162.319 1.00 51.49 66 ASP D N 1
ATOM 7221 C CA . ASP D 1 70 ? 202.617 33.739 162.154 1.00 53.47 66 ASP D CA 1
ATOM 7222 C C . ASP D 1 70 ? 202.589 33.284 160.696 1.00 53.16 66 ASP D C 1
ATOM 7223 O O . ASP D 1 70 ? 203.008 32.178 160.380 1.00 52.42 66 ASP D O 1
ATOM 7228 N N . ALA D 1 71 ? 202.091 34.139 159.811 1.00 53.87 67 ALA D N 1
ATOM 7229 C CA . ALA D 1 71 ? 202.009 33.802 158.393 1.00 54.92 67 ALA D CA 1
ATOM 7230 C C . ALA D 1 71 ? 203.222 34.303 157.619 1.00 55.60 67 ALA D C 1
ATOM 7231 O O . ALA D 1 71 ? 203.543 33.779 156.552 1.00 55.96 67 ALA D O 1
ATOM 7233 N N . VAL D 1 72 ? 203.883 35.323 158.158 1.00 56.04 68 VAL D N 1
ATOM 7234 C CA . VAL D 1 72 ? 205.055 35.890 157.503 1.00 56.32 68 VAL D CA 1
ATOM 7235 C C . VAL D 1 72 ? 206.256 34.960 157.638 1.00 56.18 68 VAL D C 1
ATOM 7236 O O . VAL D 1 72 ? 206.552 34.486 158.730 1.00 57.35 68 VAL D O 1
ATOM 7240 N N . ALA D 1 73 ? 206.912 34.688 156.526 1.00 56.80 69 ALA D N 1
ATOM 7241 C CA . ALA D 1 73 ? 208.079 33.816 156.532 1.00 56.75 69 ALA D CA 1
ATOM 7242 C C . ALA D 1 73 ? 209.333 34.621 156.849 1.00 56.66 69 ALA D C 1
ATOM 7243 O O . ALA D 1 73 ? 210.220 34.140 157.546 1.00 56.77 69 ALA D O 1
ATOM 7245 N N . GLU D 1 74 ? 209.397 35.852 156.347 1.00 56.52 70 GLU D N 1
ATOM 7246 C CA . GLU D 1 74 ? 210.554 36.702 156.584 1.00 56.79 70 GLU D CA 1
ATOM 7247 C C . GLU D 1 74 ? 210.222 38.195 156.559 1.00 56.05 70 GLU D C 1
ATOM 7248 O O . GLU D 1 74 ? 209.268 38.626 155.912 1.00 55.95 70 GLU D O 1
ATOM 7254 N N . TRP D 1 75 ? 211.024 38.987 157.261 1.00 55.31 71 TRP D N 1
ATOM 7255 C CA . TRP D 1 75 ? 210.796 40.425 157.320 1.00 55.14 71 TRP D CA 1
ATOM 7256 C C . TRP D 1 75 ? 212.025 41.217 157.753 1.00 57.17 71 TRP D C 1
ATOM 7257 O O . TRP D 1 75 ? 212.495 41.070 158.877 1.00 58.30 71 TRP D O 1
ATOM 7268 N N . GLN D 1 76 ? 212.541 42.051 156.852 1.00 59.13 72 GLN D N 1
ATOM 7269 C CA . GLN D 1 76 ? 213.703 42.892 157.138 1.00 60.57 72 GLN D CA 1
ATOM 7270 C C . GLN D 1 76 ? 213.315 44.361 157.033 1.00 60.83 72 GLN D C 1
ATOM 7271 O O . GLN D 1 76 ? 212.604 44.763 156.110 1.00 60.82 72 GLN D O 1
ATOM 7277 N N . ASN D 1 77 ? 213.785 45.163 157.977 1.00 61.30 73 ASN D N 1
ATOM 7278 C CA . ASN D 1 77 ? 213.491 46.587 157.961 1.00 63.03 73 ASN D CA 1
ATOM 7279 C C . ASN D 1 77 ? 214.795 47.334 157.726 1.00 64.13 73 ASN D C 1
ATOM 7280 O O . ASN D 1 77 ? 215.516 47.658 158.667 1.00 64.61 73 ASN D O 1
ATOM 7285 N N . HIS D 1 78 ? 215.097 47.612 156.467 1.00 65.16 74 HIS D N 1
ATOM 7286 C CA . HIS D 1 78 ? 216.332 48.302 156.136 1.00 66.58 74 HIS D CA 1
ATOM 7287 C C . HIS D 1 78 ? 216.282 49.819 156.397 1.00 67.11 74 HIS D C 1
ATOM 7288 O O . HIS D 1 78 ? 216.785 50.614 155.602 1.00 68.45 74 HIS D O 1
ATOM 7295 N N . GLN D 1 79 ? 215.670 50.218 157.508 1.00 66.18 75 GLN D N 1
ATOM 7296 C CA . GLN D 1 79 ? 215.601 51.631 157.869 1.00 66.47 75 GLN D CA 1
ATOM 7297 C C . GLN D 1 79 ? 215.843 51.852 159.367 1.00 67.79 75 GLN D C 1
ATOM 7298 O O . GLN D 1 79 ? 215.544 50.994 160.204 1.00 66.69 75 GLN D O 1
ATOM 7304 N N . SER D 1 80 ? 216.405 53.009 159.692 1.00 68.80 76 SER D N 1
ATOM 7305 C CA . SER D 1 80 ? 216.705 53.353 161.072 1.00 69.17 76 SER D CA 1
ATOM 7306 C C . SER D 1 80 ? 215.405 53.547 161.810 1.00 69.91 76 SER D C 1
ATOM 7307 O O . SER D 1 80 ? 214.401 53.922 161.214 1.00 70.53 76 SER D O 1
ATOM 7310 N N . PRO D 1 81 ? 215.404 53.297 163.125 1.00 70.51 77 PRO D N 1
ATOM 7311 C CA . PRO D 1 81 ? 214.179 53.470 163.904 1.00 70.93 77 PRO D CA 1
ATOM 7312 C C . PRO D 1 81 ? 213.692 54.918 163.804 1.00 72.05 77 PRO D C 1
ATOM 7313 O O . PRO D 1 81 ? 212.490 55.186 163.821 1.00 71.81 77 PRO D O 1
ATOM 7317 N N . GLU D 1 82 ? 214.641 55.842 163.683 1.00 73.53 78 GLU D N 1
ATOM 7318 C CA . GLU D 1 82 ? 214.335 57.266 163.585 1.00 75.14 78 GLU D CA 1
ATOM 7319 C C . GLU D 1 82 ? 213.599 57.639 162.303 1.00 75.44 78 GLU D C 1
ATOM 7320 O O . GLU D 1 82 ? 212.743 58.526 162.310 1.00 75.26 78 GLU D O 1
ATOM 7326 N N . GLU D 1 83 ? 213.931 56.972 161.202 1.00 75.54 79 GLU D N 1
ATOM 7327 C CA . GLU D 1 83 ? 213.287 57.290 159.935 1.00 75.73 79 GLU D CA 1
ATOM 7328 C C . GLU D 1 83 ? 212.371 56.229 159.332 1.00 73.72 79 GLU D C 1
ATOM 7329 O O . GLU D 1 83 ? 212.051 56.279 158.144 1.00 73.84 79 GLU D O 1
ATOM 7335 N N . ALA D 1 84 ? 211.943 55.272 160.150 1.00 71.08 80 ALA D N 1
ATOM 7336 C CA . ALA D 1 84 ? 211.023 54.247 159.683 1.00 67.65 80 ALA D CA 1
ATOM 7337 C C . ALA D 1 84 ? 209.639 54.858 159.886 1.00 65.64 80 ALA D C 1
ATOM 7338 O O . ALA D 1 84 ? 209.437 55.667 160.795 1.00 65.13 80 ALA D O 1
ATOM 7340 N N . PRO D 1 85 ? 208.672 54.496 159.029 1.00 63.42 81 PRO D N 1
ATOM 7341 C CA . PRO D 1 85 ? 207.315 55.030 159.140 1.00 61.13 81 PRO D CA 1
ATOM 7342 C C . PRO D 1 85 ? 206.469 54.190 160.080 1.00 60.07 81 PRO D C 1
ATOM 7343 O O . PRO D 1 85 ? 206.833 53.059 160.410 1.00 59.89 81 PRO D O 1
ATOM 7347 N N . ALA D 1 86 ? 205.342 54.740 160.519 1.00 58.98 82 ALA D N 1
ATOM 7348 C CA . ALA D 1 86 ? 204.461 53.996 161.407 1.00 57.37 82 ALA D CA 1
ATOM 7349 C C . ALA D 1 86 ? 203.944 52.807 160.602 1.00 57.44 82 ALA D C 1
ATOM 7350 O O . ALA D 1 86 ? 203.855 51.682 161.106 1.00 57.83 82 ALA D O 1
ATOM 7352 N N . ALA D 1 87 ? 203.633 53.065 159.334 1.00 56.46 83 ALA D N 1
ATOM 7353 C CA . ALA D 1 87 ? 203.131 52.032 158.442 1.00 55.61 83 ALA D CA 1
ATOM 7354 C C . ALA D 1 87 ? 203.144 52.488 156.987 1.00 54.91 83 ALA D C 1
ATOM 7355 O O . ALA D 1 87 ? 203.092 53.682 156.699 1.00 54.59 83 ALA D O 1
ATOM 7357 N N . VAL D 1 88 ? 203.231 51.527 156.072 1.00 54.71 84 VAL D N 1
ATOM 7358 C CA . VAL D 1 88 ? 203.207 51.825 154.643 1.00 54.74 84 VAL D CA 1
ATOM 7359 C C . VAL D 1 88 ? 201.847 51.385 154.131 1.00 54.41 84 VAL D C 1
ATOM 7360 O O . VAL D 1 88 ? 201.261 50.434 154.654 1.00 54.83 84 VAL D O 1
ATOM 7364 N N . SER D 1 89 ? 201.343 52.076 153.117 1.00 53.81 85 SER D N 1
ATOM 7365 C CA . SER D 1 89 ? 200.037 51.748 152.571 1.00 53.77 85 SER D CA 1
ATOM 7366 C C . SER D 1 89 ? 199.835 52.188 151.125 1.00 53.76 85 SER D C 1
ATOM 7367 O O . SER D 1 89 ? 200.434 53.157 150.656 1.00 54.15 85 SER D O 1
ATOM 7370 N N . PHE D 1 90 ? 198.983 51.456 150.421 1.00 52.89 86 PHE D N 1
ATOM 7371 C CA . PHE D 1 90 ? 198.679 51.752 149.032 1.00 51.71 86 PHE D CA 1
ATOM 7372 C C . PHE D 1 90 ? 197.253 51.310 148.760 1.00 51.78 86 PHE D C 1
ATOM 7373 O O . PHE D 1 90 ? 196.797 50.327 149.335 1.00 52.54 86 PHE D O 1
ATOM 7381 N N . ARG D 1 91 ? 196.536 52.027 147.898 1.00 53.29 87 ARG D N 1
ATOM 7382 C CA . ARG D 1 91 ? 195.151 51.646 147.620 1.00 54.27 87 ARG D CA 1
ATOM 7383 C C . ARG D 1 91 ? 195.058 50.275 146.948 1.00 52.52 87 ARG D C 1
ATOM 7384 O O . ARG D 1 91 ? 195.823 49.958 146.039 1.00 51.22 87 ARG D O 1
ATOM 7392 N N . ASN D 1 92 ? 194.118 49.470 147.442 1.00 52.27 88 ASN D N 1
ATOM 7393 C CA . ASN D 1 92 ? 193.861 48.105 146.978 1.00 50.59 88 ASN D CA 1
ATOM 7394 C C . ASN D 1 92 ? 193.584 48.062 145.477 1.00 51.25 88 ASN D C 1
ATOM 7395 O O . ASN D 1 92 ? 194.033 47.160 144.763 1.00 50.91 88 ASN D O 1
ATOM 7400 N N . LEU D 1 93 ? 192.833 49.048 145.008 1.00 51.76 89 LEU D N 1
ATOM 7401 C CA . LEU D 1 93 ? 192.510 49.155 143.602 1.00 51.45 89 LEU D CA 1
ATOM 7402 C C . LEU D 1 93 ? 193.658 49.893 142.922 1.00 53.13 89 LEU D C 1
ATOM 7403 O O . LEU D 1 93 ? 193.673 51.116 142.874 1.00 52.19 89 LEU D O 1
ATOM 7408 N N . ALA D 1 94 ? 194.618 49.132 142.401 1.00 55.91 90 ALA D N 1
ATOM 7409 C CA . ALA D 1 94 ? 195.801 49.674 141.727 1.00 57.84 90 ALA D CA 1
ATOM 7410 C C . ALA D 1 94 ? 195.538 50.808 140.728 1.00 59.23 90 ALA D C 1
ATOM 7411 O O . ALA D 1 94 ? 194.499 50.851 140.067 1.00 59.69 90 ALA D O 1
ATOM 7413 N N . TYR D 1 95 ? 196.502 51.718 140.616 1.00 60.76 91 TYR D N 1
ATOM 7414 C CA . TYR D 1 95 ? 196.378 52.854 139.713 1.00 61.56 91 TYR D CA 1
ATOM 7415 C C . TYR D 1 95 ? 196.020 52.469 138.298 1.00 63.44 91 TYR D C 1
ATOM 7416 O O . TYR D 1 95 ? 196.652 51.604 137.694 1.00 61.82 91 TYR D O 1
ATOM 7425 N N . GLY D 1 96 ? 194.951 53.064 137.837 1.00 67.18 92 GLY D N 1
ATOM 7426 C CA . GLY D 1 96 ? 194.363 52.884 136.488 1.00 70.49 92 GLY D CA 1
ATOM 7427 C C . GLY D 1 96 ? 193.861 51.501 136.119 1.00 73.06 92 GLY D C 1
ATOM 7428 O O . GLY D 1 96 ? 192.835 51.363 135.446 1.00 73.71 92 GLY D O 1
ATOM 7429 N N . ARG D 1 97 ? 194.564 50.473 136.517 1.00 74.59 93 ARG D N 1
ATOM 7430 C CA . ARG D 1 97 ? 194.145 49.152 136.128 1.00 75.62 93 ARG D CA 1
ATOM 7431 C C . ARG D 1 97 ? 192.824 48.775 136.799 1.00 75.01 93 ARG D C 1
ATOM 7432 O O . ARG D 1 97 ? 192.283 49.519 137.618 1.00 75.23 93 ARG D O 1
ATOM 7440 N N . THR D 1 98 ? 192.307 47.602 136.448 1.00 72.86 94 THR D N 1
ATOM 7441 C CA . THR D 1 98 ? 191.070 47.104 137.016 1.00 70.89 94 THR D CA 1
ATOM 7442 C C . THR D 1 98 ? 191.286 45.920 137.931 1.00 68.79 94 THR D C 1
ATOM 7443 O O . THR D 1 98 ? 190.337 45.332 138.435 1.00 68.31 94 THR D O 1
ATOM 7447 N N . CYS D 1 99 ? 192.534 45.549 138.144 1.00 67.47 95 CYS D N 1
ATOM 7448 C CA . CYS D 1 99 ? 192.782 44.438 139.039 1.00 66.78 95 CYS D CA 1
ATOM 7449 C C . CYS D 1 99 ? 192.814 44.956 140.476 1.00 63.14 95 CYS D C 1
ATOM 7450 O O . CYS D 1 99 ? 193.327 46.051 140.758 1.00 61.97 95 CYS D O 1
ATOM 7453 N N . VAL D 1 100 ? 192.234 44.179 141.379 1.00 58.32 96 VAL D N 1
ATOM 7454 C CA . VAL D 1 100 ? 192.231 44.537 142.784 1.00 53.61 96 VAL D CA 1
ATOM 7455 C C . VAL D 1 100 ? 193.372 43.724 143.389 1.00 51.26 96 VAL D C 1
ATOM 7456 O O . VAL D 1 100 ? 193.287 42.499 143.488 1.00 50.54 96 VAL D O 1
ATOM 7460 N N . LEU D 1 101 ? 194.448 44.403 143.772 1.00 48.03 97 LEU D N 1
ATOM 7461 C CA . LEU D 1 101 ? 195.602 43.714 144.325 1.00 47.24 97 LEU D CA 1
ATOM 7462 C C . LEU D 1 101 ? 195.232 42.636 145.348 1.00 47.46 97 LEU D C 1
ATOM 7463 O O . LEU D 1 101 ? 195.704 41.502 145.257 1.00 47.66 97 LEU D O 1
ATOM 7468 N N . GLY D 1 102 ? 194.384 42.981 146.312 1.00 46.63 98 GLY D N 1
ATOM 7469 C CA . GLY D 1 102 ? 193.987 42.011 147.317 1.00 46.26 98 GLY D CA 1
ATOM 7470 C C . GLY D 1 102 ? 193.403 40.733 146.737 1.00 46.53 98 GLY D C 1
ATOM 7471 O O . GLY D 1 102 ? 193.587 39.641 147.284 1.00 45.93 98 GLY D O 1
ATOM 7472 N N . LYS D 1 103 ? 192.688 40.858 145.627 1.00 46.25 99 LYS D N 1
ATOM 7473 C CA . LYS D 1 103 ? 192.098 39.693 144.999 1.00 46.88 99 LYS D CA 1
ATOM 7474 C C . LYS D 1 103 ? 193.178 38.767 144.449 1.00 48.22 99 LYS D C 1
ATOM 7475 O O . LYS D 1 103 ? 193.001 37.548 144.422 1.00 47.79 99 LYS D O 1
ATOM 7481 N N . GLU D 1 104 ? 194.294 39.343 144.008 1.00 50.16 100 GLU D N 1
ATOM 7482 C CA . GLU D 1 104 ? 195.399 38.545 143.476 1.00 53.34 100 GLU D CA 1
ATOM 7483 C C . GLU D 1 104 ? 196.278 38.098 144.636 1.00 51.69 100 GLU D C 1
ATOM 7484 O O . GLU D 1 104 ? 196.744 36.960 144.676 1.00 52.73 100 GLU D O 1
ATOM 7490 N N . LEU D 1 105 ? 196.491 39.008 145.580 1.00 49.18 101 LEU D N 1
ATOM 7491 C CA . LEU D 1 105 ? 197.318 38.741 146.748 1.00 47.40 101 LEU D CA 1
ATOM 7492 C C . LEU D 1 105 ? 196.809 37.560 147.569 1.00 45.93 101 LEU D C 1
ATOM 7493 O O . LEU D 1 105 ? 197.588 36.698 147.975 1.00 45.31 101 LEU D O 1
ATOM 7498 N N . PHE D 1 106 ? 195.502 37.524 147.819 1.00 44.59 102 PHE D N 1
ATOM 7499 C CA . PHE D 1 106 ? 194.912 36.437 148.596 1.00 42.57 102 PHE D CA 1
ATOM 7500 C C . PHE D 1 106 ? 194.307 35.362 147.697 1.00 41.97 102 PHE D C 1
ATOM 7501 O O . PHE D 1 106 ? 193.397 34.639 148.102 1.00 40.87 102 PHE D O 1
ATOM 7509 N N . GLY D 1 107 ? 194.810 35.268 146.470 1.00 42.15 103 GLY D N 1
ATOM 7510 C CA . GLY D 1 107 ? 194.314 34.257 145.555 1.00 43.21 103 GLY D CA 1
ATOM 7511 C C . GLY D 1 107 ? 194.686 32.892 146.105 1.00 43.64 103 GLY D C 1
ATOM 7512 O O . GLY D 1 107 ? 195.711 32.752 146.778 1.00 45.07 103 GLY D O 1
ATOM 7513 N N . SER D 1 108 ? 193.872 31.881 145.829 1.00 43.03 104 SER D N 1
ATOM 7514 C CA . SER D 1 108 ? 194.155 30.548 146.346 1.00 44.34 104 SER D CA 1
ATOM 7515 C C . SER D 1 108 ? 195.348 29.848 145.694 1.00 45.84 104 SER D C 1
ATOM 7516 O O . SER D 1 108 ? 196.007 29.025 146.328 1.00 46.94 104 SER D O 1
ATOM 7519 N N . ALA D 1 109 ? 195.633 30.182 144.439 1.00 46.56 105 ALA D N 1
ATOM 7520 C CA . ALA D 1 109 ? 196.733 29.563 143.709 1.00 45.39 105 ALA D CA 1
ATOM 7521 C C . ALA D 1 109 ? 198.101 30.160 143.993 1.00 46.64 105 ALA D C 1
ATOM 7522 O O . ALA D 1 109 ? 199.110 29.544 143.675 1.00 47.85 105 ALA D O 1
ATOM 7524 N N . VAL D 1 110 ? 198.152 31.355 144.572 1.00 47.14 106 VAL D N 1
ATOM 7525 C CA . VAL D 1 110 ? 199.440 31.975 144.867 1.00 47.92 106 VAL D CA 1
ATOM 7526 C C . VAL D 1 110 ? 200.181 31.127 145.898 1.00 49.79 106 VAL D C 1
ATOM 7527 O O . VAL D 1 110 ? 199.677 30.889 146.993 1.00 50.06 106 VAL D O 1
ATOM 7531 N N . GLU D 1 111 ? 201.379 30.668 145.550 1.00 52.04 107 GLU D N 1
ATOM 7532 C CA . GLU D 1 111 ? 202.151 29.844 146.467 1.00 53.58 107 GLU D CA 1
ATOM 7533 C C . GLU D 1 111 ? 203.157 30.641 147.301 1.00 53.89 107 GLU D C 1
ATOM 7534 O O . GLU D 1 111 ? 203.576 30.203 148.376 1.00 54.14 107 GLU D O 1
ATOM 7540 N N . GLN D 1 112 ? 203.541 31.811 146.807 1.00 53.71 108 GLN D N 1
ATOM 7541 C CA . GLN D 1 112 ? 204.483 32.664 147.514 1.00 53.85 108 GLN D CA 1
ATOM 7542 C C . GLN D 1 112 ? 204.152 34.120 147.255 1.00 53.05 108 GLN D C 1
ATOM 7543 O O . GLN D 1 112 ? 204.105 34.562 146.108 1.00 54.42 108 GLN D O 1
ATOM 7549 N N . ALA D 1 113 ? 203.912 34.867 148.321 1.00 51.05 109 ALA D N 1
ATOM 7550 C CA . ALA D 1 113 ? 203.587 36.273 148.180 1.00 49.67 109 ALA D CA 1
ATOM 7551 C C . ALA D 1 113 ? 204.688 37.085 148.833 1.00 49.93 109 ALA D C 1
ATOM 7552 O O . ALA D 1 113 ? 205.193 36.713 149.888 1.00 50.12 109 ALA D O 1
ATOM 7554 N N . SER D 1 114 ? 205.061 38.192 148.201 1.00 50.34 110 SER D N 1
ATOM 7555 C CA . SER D 1 114 ? 206.112 39.048 148.731 1.00 50.78 110 SER D CA 1
ATOM 7556 C C . SER D 1 114 ? 205.769 40.508 148.499 1.00 51.78 110 SER D C 1
ATOM 7557 O O . SER D 1 114 ? 205.048 40.846 147.559 1.00 51.80 110 SER D O 1
ATOM 7560 N N . LEU D 1 115 ? 206.306 41.368 149.357 1.00 52.53 111 LEU D N 1
ATOM 7561 C CA . LEU D 1 115 ? 206.074 42.801 149.276 1.00 53.92 111 LEU D CA 1
ATOM 7562 C C . LEU D 1 115 ? 207.353 43.549 149.631 1.00 54.81 111 LEU D C 1
ATOM 7563 O O . LEU D 1 115 ? 207.862 43.413 150.737 1.00 55.04 111 LEU D O 1
ATOM 7568 N N . GLN D 1 116 ? 207.870 44.333 148.692 1.00 56.31 112 GLN D N 1
ATOM 7569 C CA . GLN D 1 116 ? 209.082 45.108 148.929 1.00 57.85 112 GLN D CA 1
ATOM 7570 C C . GLN D 1 116 ? 208.783 46.576 148.729 1.00 58.61 112 GLN D C 1
ATOM 7571 O O . GLN D 1 116 ? 208.112 46.961 147.770 1.00 58.86 112 GLN D O 1
ATOM 7577 N N . PHE D 1 117 ? 209.282 47.401 149.638 1.00 59.27 113 PHE D N 1
ATOM 7578 C CA . PHE D 1 117 ? 209.049 48.830 149.542 1.00 60.24 113 PHE D CA 1
ATOM 7579 C C . PHE D 1 117 ? 210.358 49.546 149.240 1.00 62.09 113 PHE D C 1
ATOM 7580 O O . PHE D 1 117 ? 211.427 49.107 149.666 1.00 61.62 113 PHE D O 1
ATOM 7588 N N . TYR D 1 118 ? 210.270 50.636 148.484 1.00 64.16 114 TYR D N 1
ATOM 7589 C CA . TYR D 1 118 ? 211.452 51.391 148.109 1.00 66.30 114 TYR D CA 1
ATOM 7590 C C . TYR D 1 118 ? 211.181 52.878 148.181 1.00 68.44 114 TYR D C 1
ATOM 7591 O O . TYR D 1 118 ? 210.037 53.311 148.308 1.00 67.46 114 TYR D O 1
ATOM 7600 N N . LYS D 1 119 ? 212.257 53.651 148.093 1.00 72.17 115 LYS D N 1
ATOM 7601 C CA . LYS D 1 119 ? 212.178 55.104 148.093 1.00 76.09 115 LYS D CA 1
ATOM 7602 C C . LYS D 1 119 ? 213.333 55.599 147.225 1.00 79.22 115 LYS D C 1
ATOM 7603 O O . LYS D 1 119 ? 214.304 54.869 146.996 1.00 79.60 115 LYS D O 1
ATOM 7609 N N . ARG D 1 120 ? 213.222 56.827 146.729 1.00 82.66 116 ARG D N 1
ATOM 7610 C CA . ARG D 1 120 ? 214.265 57.397 145.883 1.00 86.06 116 ARG D CA 1
ATOM 7611 C C . ARG D 1 120 ? 215.617 57.297 146.587 1.00 88.22 116 ARG D C 1
ATOM 7612 O O . ARG D 1 120 ? 215.715 57.589 147.785 1.00 87.97 116 ARG D O 1
ATOM 7620 N N . PRO D 1 121 ? 216.631 56.895 145.816 1.00 90.58 117 PRO D N 1
ATOM 7621 C CA . PRO D 1 121 ? 217.976 56.701 146.411 1.00 91.94 117 PRO D CA 1
ATOM 7622 C C . PRO D 1 121 ? 218.521 57.812 147.242 1.00 93.09 117 PRO D C 1
ATOM 7623 O O . PRO D 1 121 ? 219.249 57.602 148.206 1.00 92.96 117 PRO D O 1
ATOM 7627 N N . GLN D 1 122 ? 218.247 58.935 146.758 1.00 94.71 118 GLN D N 1
ATOM 7628 C CA . GLN D 1 122 ? 218.529 60.203 147.417 1.00 96.95 118 GLN D CA 1
ATOM 7629 C C . GLN D 1 122 ? 217.250 60.855 147.930 1.00 97.35 118 GLN D C 1
ATOM 7630 O O . GLN D 1 122 ? 216.211 60.171 147.746 1.00 98.23 118 GLN D O 1
ATOM 7636 N N . GLY D 1 123 ? 217.326 61.971 148.411 1.00 97.32 119 GLY D N 1
ATOM 7637 C CA . GLY D 1 123 ? 216.179 62.739 148.876 1.00 96.68 119 GLY D CA 1
ATOM 7638 C C . GLY D 1 123 ? 214.816 62.079 148.902 1.00 96.60 119 GLY D C 1
ATOM 7639 O O . GLY D 1 123 ? 214.212 61.796 147.864 1.00 96.97 119 GLY D O 1
ATOM 7640 N N . GLY D 1 124 ? 214.344 61.885 150.156 1.00 95.64 120 GLY D N 1
ATOM 7641 C CA . GLY D 1 124 ? 213.088 61.249 150.520 1.00 93.93 120 GLY D CA 1
ATOM 7642 C C . GLY D 1 124 ? 213.299 60.500 151.857 1.00 92.48 120 GLY D C 1
ATOM 7643 O O . GLY D 1 124 ? 214.325 59.845 152.059 1.00 92.50 120 GLY D O 1
ATOM 7644 N N . SER D 1 125 ? 212.312 60.589 152.745 1.00 90.66 121 SER D N 1
ATOM 7645 C CA . SER D 1 125 ? 212.365 59.922 154.042 1.00 88.85 121 SER D CA 1
ATOM 7646 C C . SER D 1 125 ? 211.480 58.671 154.059 1.00 86.99 121 SER D C 1
ATOM 7647 O O . SER D 1 125 ? 211.972 57.539 154.152 1.00 86.32 121 SER D O 1
ATOM 7650 N N . ARG D 1 126 ? 210.172 58.891 153.963 1.00 84.27 122 ARG D N 1
ATOM 7651 C CA . ARG D 1 126 ? 209.196 57.810 153.972 1.00 81.38 122 ARG D CA 1
ATOM 7652 C C . ARG D 1 126 ? 209.200 57.055 152.652 1.00 77.97 122 ARG D C 1
ATOM 7653 O O . ARG D 1 126 ? 209.254 57.671 151.584 1.00 77.48 122 ARG D O 1
ATOM 7661 N N . PRO D 1 127 ? 209.150 55.709 152.705 1.00 74.43 123 PRO D N 1
ATOM 7662 C CA . PRO D 1 127 ? 209.145 54.920 151.474 1.00 71.69 123 PRO D CA 1
ATOM 7663 C C . PRO D 1 127 ? 208.102 55.486 150.510 1.00 70.11 123 PRO D C 1
ATOM 7664 O O . PRO D 1 127 ? 207.105 56.078 150.936 1.00 68.71 123 PRO D O 1
ATOM 7668 N N . GLU D 1 128 ? 208.338 55.313 149.214 1.00 68.27 124 GLU D N 1
ATOM 7669 C CA . GLU D 1 128 ? 207.433 55.849 148.212 1.00 65.37 124 GLU D CA 1
ATOM 7670 C C . GLU D 1 128 ? 206.871 54.795 147.274 1.00 61.80 124 GLU D C 1
ATOM 7671 O O . GLU D 1 128 ? 205.867 55.039 146.609 1.00 61.47 124 GLU D O 1
ATOM 7677 N N . PHE D 1 129 ? 207.497 53.624 147.221 1.00 57.25 125 PHE D N 1
ATOM 7678 C CA . PHE D 1 129 ? 207.010 52.587 146.317 1.00 54.62 125 PHE D CA 1
ATOM 7679 C C . PHE D 1 129 ? 206.925 51.198 146.918 1.00 53.85 125 PHE D C 1
ATOM 7680 O O . PHE D 1 129 ? 207.525 50.912 147.951 1.00 53.84 125 PHE D O 1
ATOM 7688 N N . VAL D 1 130 ? 206.168 50.338 146.243 1.00 52.67 126 VAL D N 1
ATOM 7689 C CA . VAL D 1 130 ? 205.984 48.959 146.666 1.00 50.69 126 VAL D CA 1
ATOM 7690 C C . VAL D 1 130 ? 205.926 48.077 145.431 1.00 51.10 126 VAL D C 1
ATOM 7691 O O . VAL D 1 130 ? 205.460 48.502 144.371 1.00 50.60 126 VAL D O 1
ATOM 7695 N N . LYS D 1 131 ? 206.406 46.850 145.575 1.00 51.26 127 LYS D N 1
ATOM 7696 C CA . LYS D 1 131 ? 206.407 45.897 144.482 1.00 52.73 127 LYS D CA 1
ATOM 7697 C C . LYS D 1 131 ? 205.894 44.573 145.006 1.00 52.91 127 LYS D C 1
ATOM 7698 O O . LYS D 1 131 ? 206.591 43.885 145.751 1.00 52.99 127 LYS D O 1
ATOM 7704 N N . LEU D 1 132 ? 204.675 44.216 144.618 1.00 52.59 128 LEU D N 1
ATOM 7705 C CA . LEU D 1 132 ? 204.091 42.959 145.058 1.00 52.34 128 LEU D CA 1
ATOM 7706 C C . LEU D 1 132 ? 204.462 41.883 144.059 1.00 52.37 128 LEU D C 1
ATOM 7707 O O . LEU D 1 132 ? 204.549 42.154 142.867 1.00 52.97 128 LEU D O 1
ATOM 7712 N N . THR D 1 133 ? 204.689 40.666 144.534 1.00 53.09 129 THR D N 1
ATOM 7713 C CA . THR D 1 133 ? 205.028 39.584 143.621 1.00 54.86 129 THR D CA 1
ATOM 7714 C C . THR D 1 133 ? 204.368 38.281 144.063 1.00 55.42 129 THR D C 1
ATOM 7715 O O . THR D 1 133 ? 204.514 37.856 145.208 1.00 55.39 129 THR D O 1
ATOM 7727 N N . GLU D 1 135 ? 203.888 34.198 143.070 1.00 58.21 131 GLU D N 1
ATOM 7728 C CA . GLU D 1 135 ? 204.350 33.049 142.295 1.00 58.45 131 GLU D CA 1
ATOM 7729 C C . GLU D 1 135 ? 203.254 32.019 142.484 1.00 57.12 131 GLU D C 1
ATOM 7730 O O . GLU D 1 135 ? 202.949 31.664 143.617 1.00 58.11 131 GLU D O 1
ATOM 7736 N N . TYR D 1 136 ? 202.675 31.526 141.394 1.00 55.96 132 TYR D N 1
ATOM 7737 C CA . TYR D 1 136 ? 201.566 30.572 141.492 1.00 55.66 132 TYR D CA 1
ATOM 7738 C C . TYR D 1 136 ? 201.884 29.087 141.636 1.00 56.30 132 TYR D C 1
ATOM 7739 O O . TYR D 1 136 ? 203.041 28.683 141.593 1.00 55.53 132 TYR D O 1
ATOM 7748 N N . ASP D 1 137 ? 200.828 28.292 141.828 1.00 58.69 133 ASP D N 1
ATOM 7749 C CA . ASP D 1 137 ? 200.927 26.840 141.966 1.00 60.25 133 ASP D CA 1
ATOM 7750 C C . ASP D 1 137 ? 201.865 26.309 140.908 1.00 62.00 133 ASP D C 1
ATOM 7751 O O . ASP D 1 137 ? 202.957 25.858 141.230 1.00 63.76 133 ASP D O 1
ATOM 7756 N N . ASP D 1 138 ? 201.441 26.346 139.644 1.00 63.16 134 ASP D N 1
ATOM 7757 C CA . ASP D 1 138 ? 202.319 25.885 138.577 1.00 63.88 134 ASP D CA 1
ATOM 7758 C C . ASP D 1 138 ? 203.602 26.683 138.758 1.00 65.03 134 ASP D C 1
ATOM 7759 O O . ASP D 1 138 ? 203.557 27.908 138.875 1.00 66.48 134 ASP D O 1
ATOM 7764 N N . LYS D 1 139 ? 204.743 26.010 138.826 1.00 64.42 135 LYS D N 1
ATOM 7765 C CA . LYS D 1 139 ? 205.981 26.742 139.019 1.00 64.30 135 LYS D CA 1
ATOM 7766 C C . LYS D 1 139 ? 206.349 27.501 137.750 1.00 63.20 135 LYS D C 1
ATOM 7767 O O . LYS D 1 139 ? 207.517 27.627 137.399 1.00 63.97 135 LYS D O 1
ATOM 7773 N N . VAL D 1 140 ? 205.331 28.019 137.076 1.00 61.43 136 VAL D N 1
ATOM 7774 C CA . VAL D 1 140 ? 205.509 28.767 135.841 1.00 59.60 136 VAL D CA 1
ATOM 7775 C C . VAL D 1 140 ? 205.020 30.205 135.973 1.00 58.63 136 VAL D C 1
ATOM 7776 O O . VAL D 1 140 ? 205.795 31.154 135.865 1.00 57.59 136 VAL D O 1
ATOM 7780 N N . SER D 1 141 ? 203.717 30.344 136.202 1.00 58.21 137 SER D N 1
ATOM 7781 C CA . SER D 1 141 ? 203.060 31.639 136.334 1.00 56.40 137 SER D CA 1
ATOM 7782 C C . SER D 1 141 ? 203.622 32.520 137.447 1.00 55.79 137 SER D C 1
ATOM 7783 O O . SER D 1 141 ? 203.922 32.053 138.544 1.00 56.13 137 SER D O 1
ATOM 7786 N N . LYS D 1 142 ? 203.738 33.809 137.159 1.00 54.85 138 LYS D N 1
ATOM 7787 C CA . LYS D 1 142 ? 204.298 34.752 138.112 1.00 55.43 138 LYS D CA 1
ATOM 7788 C C . LYS D 1 142 ? 203.807 36.167 137.793 1.00 55.10 138 LYS D C 1
ATOM 7789 O O . LYS D 1 142 ? 203.544 36.490 136.634 1.00 55.45 138 LYS D O 1
ATOM 7795 N N . SER D 1 143 ? 203.671 37.010 138.813 1.00 54.50 139 SER D N 1
ATOM 7796 C CA . SER D 1 143 ? 203.236 38.387 138.589 1.00 54.12 139 SER D CA 1
ATOM 7797 C C . SER D 1 143 ? 203.895 39.395 139.520 1.00 53.71 139 SER D C 1
ATOM 7798 O O . SER D 1 143 ? 204.194 39.089 140.669 1.00 54.62 139 SER D O 1
ATOM 7801 N N . HIS D 1 144 ? 204.121 40.599 139.007 1.00 53.14 140 HIS D N 1
ATOM 7802 C CA . HIS D 1 144 ? 204.757 41.661 139.767 1.00 52.93 140 HIS D CA 1
ATOM 7803 C C . HIS D 1 144 ? 204.002 42.947 139.555 1.00 52.79 140 HIS D C 1
ATOM 7804 O O . HIS D 1 144 ? 203.731 43.334 138.421 1.00 53.89 140 HIS D O 1
ATOM 7811 N N . HIS D 1 145 ? 203.670 43.622 140.643 1.00 51.92 141 HIS D N 1
ATOM 7812 C CA . HIS D 1 145 ? 202.959 44.882 140.540 1.00 51.58 141 HIS D CA 1
ATOM 7813 C C . HIS D 1 145 ? 203.749 45.965 141.273 1.00 50.46 141 HIS D C 1
ATOM 7814 O O . HIS D 1 145 ? 204.185 45.777 142.414 1.00 50.30 141 HIS D O 1
ATOM 7821 N N . THR D 1 146 ? 203.947 47.091 140.600 1.00 47.71 142 THR D N 1
ATOM 7822 C CA . THR D 1 146 ? 204.659 48.215 141.183 1.00 45.29 142 THR D CA 1
ATOM 7823 C C . THR D 1 146 ? 203.665 49.353 141.363 1.00 45.66 142 THR D C 1
ATOM 7824 O O . THR D 1 146 ? 203.030 49.789 140.403 1.00 45.49 142 THR D O 1
ATOM 7828 N N . CYS D 1 147 ? 203.514 49.821 142.595 1.00 45.56 143 CYS D N 1
ATOM 7829 C CA . CYS D 1 147 ? 202.584 50.907 142.857 1.00 46.90 143 CYS D CA 1
ATOM 7830 C C . CYS D 1 147 ? 203.256 51.977 143.698 1.00 47.29 143 CYS D C 1
ATOM 7831 O O . CYS D 1 147 ? 204.344 51.773 144.250 1.00 47.10 143 CYS D O 1
ATOM 7834 N N . ALA D 1 148 ? 202.580 53.114 143.794 1.00 46.84 144 ALA D N 1
ATOM 7835 C CA . ALA D 1 148 ? 203.050 54.237 144.577 1.00 46.90 144 ALA D CA 1
ATOM 7836 C C . ALA D 1 148 ? 202.349 54.179 145.927 1.00 48.49 144 ALA D C 1
ATOM 7837 O O . ALA D 1 148 ? 201.160 53.867 145.998 1.00 48.60 144 ALA D O 1
ATOM 7839 N N . LEU D 1 149 ? 203.085 54.463 147.000 1.00 51.20 145 LEU D N 1
ATOM 7840 C CA . LEU D 1 149 ? 202.499 54.461 148.333 1.00 52.94 145 LEU D CA 1
ATOM 7841 C C . LEU D 1 149 ? 201.679 55.730 148.482 1.00 56.58 145 LEU D C 1
ATOM 7842 O O . LEU D 1 149 ? 201.806 56.654 147.685 1.00 57.23 145 LEU D O 1
ATOM 7855 N N . PRO D 1 151 ? 199.682 59.152 150.500 1.00 74.68 147 PRO D N 1
ATOM 7856 C CA . PRO D 1 151 ? 199.929 60.219 151.453 1.00 77.72 147 PRO D CA 1
ATOM 7857 C C . PRO D 1 151 ? 200.022 59.506 152.712 1.00 80.41 147 PRO D C 1
ATOM 7858 O O . PRO D 1 151 ? 199.361 58.485 152.863 1.00 82.39 147 PRO D O 1
ATOM 7862 N N . TYR D 1 152 ? 200.825 59.927 153.631 1.00 81.63 148 TYR D N 1
ATOM 7863 C CA . TYR D 1 152 ? 200.753 58.998 154.709 1.00 82.53 148 TYR D CA 1
ATOM 7864 C C . TYR D 1 152 ? 199.398 58.936 155.321 1.00 81.36 148 TYR D C 1
ATOM 7865 O O . TYR D 1 152 ? 198.620 59.884 155.243 1.00 80.83 148 TYR D O 1
ATOM 7882 N N . PRO D 1 154 ? 197.526 56.991 158.818 1.00 76.73 150 PRO D N 1
ATOM 7883 C CA . PRO D 1 154 ? 197.759 56.366 160.091 1.00 76.17 150 PRO D CA 1
ATOM 7884 C C . PRO D 1 154 ? 197.712 54.915 160.066 1.00 74.54 150 PRO D C 1
ATOM 7885 O O . PRO D 1 154 ? 197.081 54.292 159.201 1.00 74.68 150 PRO D O 1
ATOM 7889 N N . PRO D 1 155 ? 198.370 54.374 160.976 1.00 72.54 151 PRO D N 1
ATOM 7890 C CA . PRO D 1 155 ? 198.249 52.980 161.008 1.00 71.81 151 PRO D CA 1
ATOM 7891 C C . PRO D 1 155 ? 196.734 52.763 161.193 1.00 71.74 151 PRO D C 1
ATOM 7892 O O . PRO D 1 155 ? 196.115 53.554 161.911 1.00 71.83 151 PRO D O 1
ATOM 7896 N N . ALA D 1 156 ? 196.143 51.758 160.593 1.00 71.78 152 ALA D N 1
ATOM 7897 C CA . ALA D 1 156 ? 194.750 51.477 160.930 1.00 70.30 152 ALA D CA 1
ATOM 7898 C C . ALA D 1 156 ? 194.604 49.987 161.192 1.00 69.63 152 ALA D C 1
ATOM 7899 O O . ALA D 1 156 ? 193.535 49.415 160.991 1.00 69.81 152 ALA D O 1
ATOM 7901 N N . SER D 1 157 ? 195.686 49.373 161.661 1.00 69.06 153 SER D N 1
ATOM 7902 C CA . SER D 1 157 ? 195.713 47.944 161.927 1.00 69.49 153 SER D CA 1
ATOM 7903 C C . SER D 1 157 ? 195.771 47.597 163.407 1.00 70.05 153 SER D C 1
ATOM 7904 O O . SER D 1 157 ? 195.966 46.446 163.775 1.00 69.62 153 SER D O 1
ATOM 7907 N N . ASP D 1 158 ? 195.608 48.592 164.261 1.00 72.38 154 ASP D N 1
ATOM 7908 C CA . ASP D 1 158 ? 195.629 48.351 165.696 1.00 74.60 154 ASP D CA 1
ATOM 7909 C C . ASP D 1 158 ? 195.363 49.614 166.498 1.00 75.27 154 ASP D C 1
ATOM 7910 O O . ASP D 1 158 ? 196.164 50.554 166.501 1.00 76.18 154 ASP D O 1
ATOM 7915 N N . ARG D 1 159 ? 194.220 49.628 167.167 1.00 74.56 155 ARG D N 1
ATOM 7916 C CA . ARG D 1 159 ? 193.826 50.748 168.005 1.00 74.41 155 ARG D CA 1
ATOM 7917 C C . ARG D 1 159 ? 193.391 50.098 169.304 1.00 73.14 155 ARG D C 1
ATOM 7918 O O . ARG D 1 159 ? 193.820 50.476 170.399 1.00 72.89 155 ARG D O 1
ATOM 7926 N N . LEU D 1 160 ? 192.559 49.079 169.138 1.00 71.17 156 LEU D N 1
ATOM 7927 C CA . LEU D 1 160 ? 191.991 48.311 170.229 1.00 69.45 156 LEU D CA 1
ATOM 7928 C C . LEU D 1 160 ? 192.967 47.819 171.297 1.00 69.41 156 LEU D C 1
ATOM 7929 O O . LEU D 1 160 ? 192.584 47.689 172.457 1.00 69.55 156 LEU D O 1
ATOM 7934 N N . ARG D 1 161 ? 194.216 47.554 170.921 1.00 69.35 157 ARG D N 1
ATOM 7935 C CA . ARG D 1 161 ? 195.206 47.059 171.879 1.00 68.29 157 ARG D CA 1
ATOM 7936 C C . ARG D 1 161 ? 195.234 47.782 173.220 1.00 67.36 157 ARG D C 1
ATOM 7937 O O . ARG D 1 161 ? 195.657 47.207 174.222 1.00 67.25 157 ARG D O 1
ATOM 7945 N N . ASN D 1 162 ? 194.779 49.032 173.242 1.00 66.08 158 ASN D N 1
ATOM 7946 C CA . ASN D 1 162 ? 194.771 49.817 174.475 1.00 65.29 158 ASN D CA 1
ATOM 7947 C C . ASN D 1 162 ? 193.389 50.079 175.051 1.00 63.14 158 ASN D C 1
ATOM 7948 O O . ASN D 1 162 ? 193.257 50.406 176.228 1.00 63.45 158 ASN D O 1
ATOM 7953 N N . GLU D 1 163 ? 192.364 49.952 174.216 1.00 60.25 159 GLU D N 1
ATOM 7954 C CA . GLU D 1 163 ? 190.994 50.153 174.658 1.00 55.76 159 GLU D CA 1
ATOM 7955 C C . GLU D 1 163 ? 190.734 49.158 175.777 1.00 53.06 159 GLU D C 1
ATOM 7956 O O . GLU D 1 163 ? 191.395 48.121 175.862 1.00 50.50 159 GLU D O 1
ATOM 7962 N N . GLN D 1 164 ? 189.766 49.472 176.627 1.00 50.82 160 GLN D N 1
ATOM 7963 C CA . GLN D 1 164 ? 189.430 48.603 177.744 1.00 49.18 160 GLN D CA 1
ATOM 7964 C C . GLN D 1 164 ? 188.090 47.917 177.520 1.00 48.03 160 GLN D C 1
ATOM 7965 O O . GLN D 1 164 ? 187.040 48.557 177.500 1.00 47.76 160 GLN D O 1
ATOM 7979 N N . ILE D 1 166 ? 184.796 45.984 178.244 1.00 43.68 162 ILE D N 1
ATOM 7980 C CA . ILE D 1 166 ? 183.894 45.933 179.391 1.00 42.15 162 ILE D CA 1
ATOM 7981 C C . ILE D 1 166 ? 182.808 44.884 179.195 1.00 42.29 162 ILE D C 1
ATOM 7982 O O . ILE D 1 166 ? 181.836 44.836 179.942 1.00 42.67 162 ILE D O 1
ATOM 7987 N N . GLY D 1 167 ? 182.992 44.035 178.190 1.00 42.59 163 GLY D N 1
ATOM 7988 C CA . GLY D 1 167 ? 182.030 42.982 177.922 1.00 42.71 163 GLY D CA 1
ATOM 7989 C C . GLY D 1 167 ? 181.999 42.558 176.468 1.00 42.77 163 GLY D C 1
ATOM 7990 O O . GLY D 1 167 ? 182.177 43.383 175.577 1.00 44.46 163 GLY D O 1
ATOM 7991 N N . GLN D 1 168 ? 181.788 41.272 176.213 1.00 41.68 164 GLN D N 1
ATOM 7992 C CA . GLN D 1 168 ? 181.715 40.806 174.832 1.00 41.42 164 GLN D CA 1
ATOM 7993 C C . GLN D 1 168 ? 180.739 39.632 174.677 1.00 40.77 164 GLN D C 1
ATOM 7994 O O . GLN D 1 168 ? 180.669 38.754 175.529 1.00 41.86 164 GLN D O 1
ATOM 8000 N N . VAL D 1 169 ? 179.975 39.634 173.591 1.00 38.62 165 VAL D N 1
ATOM 8001 C CA . VAL D 1 169 ? 178.992 38.591 173.365 1.00 38.53 165 VAL D CA 1
ATOM 8002 C C . VAL D 1 169 ? 179.112 37.952 171.992 1.00 38.36 165 VAL D C 1
ATOM 8003 O O . VAL D 1 169 ? 179.268 38.639 170.986 1.00 37.41 165 VAL D O 1
ATOM 8007 N N . LEU D 1 170 ? 179.031 36.625 171.966 1.00 39.01 166 LEU D N 1
ATOM 8008 C CA . LEU D 1 170 ? 179.135 35.851 170.732 1.00 39.56 166 LEU D CA 1
ATOM 8009 C C . LEU D 1 170 ? 177.735 35.582 170.168 1.00 39.62 166 LEU D C 1
ATOM 8010 O O . LEU D 1 170 ? 176.810 35.242 170.903 1.00 40.06 166 LEU D O 1
ATOM 8015 N N . LEU D 1 171 ? 177.579 35.754 168.863 1.00 40.64 167 LEU D N 1
ATOM 8016 C CA . LEU D 1 171 ? 176.286 35.543 168.217 1.00 44.11 167 LEU D CA 1
ATOM 8017 C C . LEU D 1 171 ? 176.291 34.376 167.241 1.00 46.06 167 LEU D C 1
ATOM 8018 O O . LEU D 1 171 ? 177.145 34.319 166.351 1.00 46.47 167 LEU D O 1
ATOM 8031 N N . PRO D 1 173 ? 175.107 31.995 164.092 1.00 48.10 169 PRO D N 1
ATOM 8032 C CA . PRO D 1 173 ? 174.752 32.362 162.722 1.00 48.27 169 PRO D CA 1
ATOM 8033 C C . PRO D 1 173 ? 173.338 32.951 162.590 1.00 48.73 169 PRO D C 1
ATOM 8034 O O . PRO D 1 173 ? 173.158 34.012 161.989 1.00 48.55 169 PRO D O 1
ATOM 8038 N N . LYS D 1 174 ? 172.346 32.273 163.166 1.00 48.66 170 LYS D N 1
ATOM 8039 C CA . LYS D 1 174 ? 170.955 32.725 163.098 1.00 48.87 170 LYS D CA 1
ATOM 8040 C C . LYS D 1 174 ? 170.724 34.053 163.805 1.00 47.18 170 LYS D C 1
ATOM 8041 O O . LYS D 1 174 ? 170.105 34.967 163.249 1.00 46.11 170 LYS D O 1
ATOM 8047 N N . THR D 1 175 ? 171.231 34.147 165.030 1.00 45.29 171 THR D N 1
ATOM 8048 C CA . THR D 1 175 ? 171.106 35.345 165.840 1.00 42.81 171 THR D CA 1
ATOM 8049 C C . THR D 1 175 ? 171.694 36.541 165.112 1.00 42.79 171 THR D C 1
ATOM 8050 O O . THR D 1 175 ? 171.097 37.623 165.084 1.00 43.12 171 THR D O 1
ATOM 8054 N N . ALA D 1 176 ? 172.868 36.338 164.521 1.00 41.13 172 ALA D N 1
ATOM 8055 C CA . ALA D 1 176 ? 173.554 37.391 163.785 1.00 40.20 172 ALA D CA 1
ATOM 8056 C C . ALA D 1 176 ? 172.779 37.825 162.537 1.00 40.45 172 ALA D C 1
ATOM 8057 O O . ALA D 1 176 ? 172.767 39.004 162.172 1.00 39.84 172 ALA D O 1
ATOM 8059 N N . SER D 1 177 ? 172.133 36.866 161.882 1.00 40.82 173 SER D N 1
ATOM 8060 C CA . SER D 1 177 ? 171.363 37.148 160.674 1.00 40.04 173 SER D CA 1
ATOM 8061 C C . SER D 1 177 ? 170.186 38.054 160.983 1.00 38.71 173 SER D C 1
ATOM 8062 O O . SER D 1 177 ? 169.886 38.982 160.230 1.00 38.10 173 SER D O 1
ATOM 8065 N N . SER D 1 178 ? 169.515 37.769 162.090 1.00 35.93 174 SER D N 1
ATOM 8066 C CA . SER D 1 178 ? 168.381 38.570 162.494 1.00 34.78 174 SER D CA 1
ATOM 8067 C C . SER D 1 178 ? 168.860 40.001 162.707 1.00 34.39 174 SER D C 1
ATOM 8068 O O . SER D 1 178 ? 168.283 40.951 162.171 1.00 33.78 174 SER D O 1
ATOM 8071 N N . LEU D 1 179 ? 169.927 40.135 163.490 1.00 33.45 175 LEU D N 1
ATOM 8072 C CA . LEU D 1 179 ? 170.493 41.433 163.807 1.00 33.79 175 LEU D CA 1
ATOM 8073 C C . LEU D 1 179 ? 170.872 42.166 162.537 1.00 34.75 175 LEU D C 1
ATOM 8074 O O . LEU D 1 179 ? 170.555 43.340 162.369 1.00 33.47 175 LEU D O 1
ATOM 8079 N N . GLN D 1 180 ? 171.552 41.470 161.636 1.00 37.27 176 GLN D N 1
ATOM 8080 C CA . GLN D 1 180 ? 171.960 42.088 160.389 1.00 40.67 176 GLN D CA 1
ATOM 8081 C C . GLN D 1 180 ? 170.764 42.563 159.579 1.00 42.49 176 GLN D C 1
ATOM 8082 O O . GLN D 1 180 ? 170.724 43.703 159.105 1.00 42.05 176 GLN D O 1
ATOM 8088 N N . LYS D 1 181 ? 169.790 41.674 159.412 1.00 44.83 177 LYS D N 1
ATOM 8089 C CA . LYS D 1 181 ? 168.586 42.007 158.666 1.00 45.26 177 LYS D CA 1
ATOM 8090 C C . LYS D 1 181 ? 167.935 43.242 159.297 1.00 45.14 177 LYS D C 1
ATOM 8091 O O . LYS D 1 181 ? 167.632 44.217 158.612 1.00 45.26 177 LYS D O 1
ATOM 8097 N N . TRP D 1 182 ? 167.742 43.198 160.611 1.00 44.43 178 TRP D N 1
ATOM 8098 C CA . TRP D 1 182 ? 167.140 44.303 161.339 1.00 43.72 178 TRP D CA 1
ATOM 8099 C C . TRP D 1 182 ? 167.930 45.597 161.100 1.00 45.65 178 TRP D C 1
ATOM 8100 O O . TRP D 1 182 ? 167.360 46.640 160.757 1.00 46.39 178 TRP D O 1
ATOM 8111 N N . ALA D 1 183 ? 169.246 45.522 161.285 1.00 45.24 179 ALA D N 1
ATOM 8112 C CA . ALA D 1 183 ? 170.110 46.678 161.111 1.00 44.43 179 ALA D CA 1
ATOM 8113 C C . ALA D 1 183 ? 169.936 47.318 159.740 1.00 45.36 179 ALA D C 1
ATOM 8114 O O . ALA D 1 183 ? 169.790 48.536 159.636 1.00 45.70 179 ALA D O 1
ATOM 8116 N N . ARG D 1 184 ? 169.953 46.508 158.685 1.00 46.79 180 ARG D N 1
ATOM 8117 C CA . ARG D 1 184 ? 169.794 47.062 157.347 1.00 48.39 180 ARG D CA 1
ATOM 8118 C C . ARG D 1 184 ? 168.461 47.787 157.246 1.00 48.32 180 ARG D C 1
ATOM 8119 O O . ARG D 1 184 ? 168.386 48.894 156.719 1.00 48.36 180 ARG D O 1
ATOM 8127 N N . GLN D 1 185 ? 167.414 47.172 157.779 1.00 48.70 181 GLN D N 1
ATOM 8128 C CA . GLN D 1 185 ? 166.092 47.767 157.739 1.00 49.20 181 GLN D CA 1
ATOM 8129 C C . GLN D 1 185 ? 166.062 49.179 158.308 1.00 48.98 181 GLN D C 1
ATOM 8130 O O . GLN D 1 185 ? 165.234 49.994 157.907 1.00 49.25 181 GLN D O 1
ATOM 8136 N N . GLN D 1 186 ? 166.969 49.468 159.234 1.00 48.85 182 GLN D N 1
ATOM 8137 C CA . GLN D 1 186 ? 167.034 50.779 159.869 1.00 48.18 182 GLN D CA 1
ATOM 8138 C C . GLN D 1 186 ? 167.712 51.837 159.014 1.00 48.51 182 GLN D C 1
ATOM 8139 O O . GLN D 1 186 ? 167.860 52.985 159.435 1.00 48.15 182 GLN D O 1
ATOM 8145 N N . GLY D 1 187 ? 168.127 51.448 157.817 1.00 48.12 183 GLY D N 1
ATOM 8146 C CA . GLY D 1 187 ? 168.776 52.391 156.933 1.00 48.96 183 GLY D CA 1
ATOM 8147 C C . GLY D 1 187 ? 169.995 53.065 157.530 1.00 50.35 183 GLY D C 1
ATOM 8148 O O . GLY D 1 187 ? 170.908 52.405 158.030 1.00 51.00 183 GLY D O 1
ATOM 8149 N N . SER D 1 188 ? 170.008 54.392 157.476 1.00 52.03 184 SER D N 1
ATOM 8150 C CA . SER D 1 188 ? 171.129 55.175 157.992 1.00 53.87 184 SER D CA 1
ATOM 8151 C C . SER D 1 188 ? 170.846 55.765 159.371 1.00 52.81 184 SER D C 1
ATOM 8152 O O . SER D 1 188 ? 171.497 56.723 159.796 1.00 53.80 184 SER D O 1
ATOM 8155 N N . GLY D 1 189 ? 169.868 55.197 160.063 1.00 50.35 185 GLY D N 1
ATOM 8156 C CA . GLY D 1 189 ? 169.557 55.681 161.388 1.00 48.08 185 GLY D CA 1
ATOM 8157 C C . GLY D 1 189 ? 170.578 55.116 162.353 1.00 47.51 185 GLY D C 1
ATOM 8158 O O . GLY D 1 189 ? 171.383 54.258 161.984 1.00 47.29 185 GLY D O 1
ATOM 8159 N N . GLY D 1 190 ? 170.549 55.596 163.591 1.00 46.74 186 GLY D N 1
ATOM 8160 C CA . GLY D 1 190 ? 171.481 55.116 164.591 1.00 44.00 186 GLY D CA 1
ATOM 8161 C C . GLY D 1 190 ? 170.887 53.953 165.358 1.00 42.38 186 GLY D C 1
ATOM 8162 O O . GLY D 1 190 ? 169.700 53.666 165.231 1.00 42.48 186 GLY D O 1
ATOM 8163 N N . VAL D 1 191 ? 171.716 53.287 166.153 1.00 40.18 187 VAL D N 1
ATOM 8164 C CA . VAL D 1 191 ? 171.283 52.153 166.947 1.00 37.30 187 VAL D CA 1
ATOM 8165 C C . VAL D 1 191 ? 171.846 52.237 168.357 1.00 37.03 187 VAL D C 1
ATOM 8166 O O . VAL D 1 191 ? 173.047 52.426 168.527 1.00 37.64 187 VAL D O 1
ATOM 8170 N N . LYS D 1 192 ? 170.974 52.126 169.359 1.00 36.55 188 LYS D N 1
ATOM 8171 C CA . LYS D 1 192 ? 171.392 52.129 170.761 1.00 36.11 188 LYS D CA 1
ATOM 8172 C C . LYS D 1 192 ? 171.560 50.663 171.142 1.00 36.14 188 LYS D C 1
ATOM 8173 O O . LYS D 1 192 ? 170.590 49.903 171.151 1.00 36.94 188 LYS D O 1
ATOM 8179 N N . VAL D 1 193 ? 172.785 50.258 171.435 1.00 34.64 189 VAL D N 1
ATOM 8180 C CA . VAL D 1 193 ? 173.029 48.882 171.815 1.00 34.04 189 VAL D CA 1
ATOM 8181 C C . VAL D 1 193 ? 173.105 48.832 173.323 1.00 34.24 189 VAL D C 1
ATOM 8182 O O . VAL D 1 193 ? 173.762 49.660 173.933 1.00 34.44 189 VAL D O 1
ATOM 8186 N N . THR D 1 194 ? 172.433 47.862 173.925 1.00 35.40 190 THR D N 1
ATOM 8187 C CA . THR D 1 194 ? 172.432 47.746 175.374 1.00 37.31 190 THR D CA 1
ATOM 8188 C C . THR D 1 194 ? 172.668 46.333 175.870 1.00 36.56 190 THR D C 1
ATOM 8189 O O . THR D 1 194 ? 171.933 45.421 175.513 1.00 37.29 190 THR D O 1
ATOM 8193 N N . LEU D 1 195 ? 173.700 46.160 176.686 1.00 35.91 191 LEU D N 1
ATOM 8194 C CA . LEU D 1 195 ? 173.983 44.867 177.275 1.00 37.50 191 LEU D CA 1
ATOM 8195 C C . LEU D 1 195 ? 173.271 44.923 178.605 1.00 39.84 191 LEU D C 1
ATOM 8196 O O . LEU D 1 195 ? 173.418 45.895 179.338 1.00 41.09 191 LEU D O 1
ATOM 8201 N N . ASN D 1 196 ? 172.496 43.894 178.921 1.00 43.50 192 ASN D N 1
ATOM 8202 C CA . ASN D 1 196 ? 171.763 43.866 180.182 1.00 46.93 192 ASN D CA 1
ATOM 8203 C C . ASN D 1 196 ? 172.040 42.597 180.967 1.00 48.33 192 ASN D C 1
ATOM 8204 O O . ASN D 1 196 ? 171.457 41.548 180.700 1.00 48.49 192 ASN D O 1
ATOM 8209 N N . PRO D 1 197 ? 172.926 42.679 181.962 1.00 49.95 193 PRO D N 1
ATOM 8210 C CA . PRO D 1 197 ? 173.257 41.506 182.771 1.00 51.13 193 PRO D CA 1
ATOM 8211 C C . PRO D 1 197 ? 172.053 41.016 183.562 1.00 52.33 193 PRO D C 1
ATOM 8212 O O . PRO D 1 197 ? 171.904 39.824 183.806 1.00 53.23 193 PRO D O 1
ATOM 8216 N N . ASP D 1 198 ? 171.189 41.946 183.951 1.00 53.60 194 ASP D N 1
ATOM 8217 C CA . ASP D 1 198 ? 170.016 41.606 184.744 1.00 54.35 194 ASP D CA 1
ATOM 8218 C C . ASP D 1 198 ? 168.942 40.786 184.034 1.00 53.46 194 ASP D C 1
ATOM 8219 O O . ASP D 1 198 ? 168.137 40.132 184.685 1.00 53.76 194 ASP D O 1
ATOM 8224 N N . LEU D 1 199 ? 168.922 40.814 182.708 1.00 52.91 195 LEU D N 1
ATOM 8225 C CA . LEU D 1 199 ? 167.926 40.046 181.969 1.00 51.56 195 LEU D CA 1
ATOM 8226 C C . LEU D 1 199 ? 168.608 39.040 181.069 1.00 51.05 195 LEU D C 1
ATOM 8227 O O . LEU D 1 199 ? 167.947 38.203 180.454 1.00 50.45 195 LEU D O 1
ATOM 8232 N N . TYR D 1 200 ? 169.935 39.125 181.001 1.00 51.18 196 TYR D N 1
ATOM 8233 C CA . TYR D 1 200 ? 170.719 38.239 180.148 1.00 51.11 196 TYR D CA 1
ATOM 8234 C C . TYR D 1 200 ? 170.269 38.548 178.730 1.00 49.61 196 TYR D C 1
ATOM 8235 O O . TYR D 1 200 ? 169.952 37.651 177.946 1.00 50.00 196 TYR D O 1
ATOM 8244 N N . VAL D 1 201 ? 170.245 39.835 178.410 1.00 47.45 197 VAL D N 1
ATOM 8245 C CA . VAL D 1 201 ? 169.799 40.276 177.104 1.00 45.75 197 VAL D CA 1
ATOM 8246 C C . VAL D 1 201 ? 170.595 41.425 176.486 1.00 45.07 197 VAL D C 1
ATOM 8247 O O . VAL D 1 201 ? 171.201 42.238 177.185 1.00 43.18 197 VAL D O 1
ATOM 8251 N N . THR D 1 202 ? 170.606 41.457 175.158 1.00 43.62 198 THR D N 1
ATOM 8252 C CA . THR D 1 202 ? 171.254 42.528 174.430 1.00 44.61 198 THR D CA 1
ATOM 8253 C C . THR D 1 202 ? 170.114 43.192 173.690 1.00 44.11 198 THR D C 1
ATOM 8254 O O . THR D 1 202 ? 169.377 42.534 172.961 1.00 44.31 198 THR D O 1
ATOM 8258 N N . THR D 1 203 ? 169.971 44.495 173.877 1.00 43.27 199 THR D N 1
ATOM 8259 C CA . THR D 1 203 ? 168.890 45.235 173.252 1.00 42.76 199 THR D CA 1
ATOM 8260 C C . THR D 1 203 ? 169.355 46.235 172.205 1.00 41.30 199 THR D C 1
ATOM 8261 O O . THR D 1 203 ? 170.346 46.920 172.401 1.00 42.55 199 THR D O 1
ATOM 8265 N N . TYR D 1 204 ? 168.630 46.316 171.095 1.00 39.76 200 TYR D N 1
ATOM 8266 C CA . TYR D 1 204 ? 168.967 47.252 170.028 1.00 39.75 200 TYR D CA 1
ATOM 8267 C C . TYR D 1 204 ? 167.777 48.141 169.685 1.00 40.05 200 TYR D C 1
ATOM 8268 O O . TYR D 1 204 ? 166.674 47.647 169.459 1.00 40.71 200 TYR D O 1
ATOM 8277 N N . THR D 1 205 ? 167.982 49.448 169.633 1.00 39.71 201 THR D N 1
ATOM 8278 C CA . THR D 1 205 ? 166.862 50.316 169.295 1.00 40.96 201 THR D CA 1
ATOM 8279 C C . THR D 1 205 ? 167.219 51.446 168.350 1.00 40.32 201 THR D C 1
ATOM 8280 O O . THR D 1 205 ? 168.202 52.154 168.550 1.00 41.85 201 THR D O 1
ATOM 8284 N N . SER D 1 206 ? 166.402 51.600 167.316 1.00 38.93 202 SER D N 1
ATOM 8285 C CA . SER D 1 206 ? 166.579 52.658 166.337 1.00 37.25 202 SER D CA 1
ATOM 8286 C C . SER D 1 206 ? 165.200 53.255 166.143 1.00 35.85 202 SER D C 1
ATOM 8287 O O . SER D 1 206 ? 164.377 52.707 165.413 1.00 35.42 202 SER D O 1
ATOM 8290 N N . GLY D 1 207 ? 164.947 54.373 166.816 1.00 35.00 203 GLY D N 1
ATOM 8291 C CA . GLY D 1 207 ? 163.648 55.005 166.720 1.00 33.49 203 GLY D CA 1
ATOM 8292 C C . GLY D 1 207 ? 162.626 54.172 167.467 1.00 33.04 203 GLY D C 1
ATOM 8293 O O . GLY D 1 207 ? 162.836 53.815 168.623 1.00 31.93 203 GLY D O 1
ATOM 8294 N N . GLU D 1 208 ? 161.521 53.849 166.808 1.00 33.54 204 GLU D N 1
ATOM 8295 C CA . GLU D 1 208 ? 160.471 53.055 167.432 1.00 34.70 204 GLU D CA 1
ATOM 8296 C C . GLU D 1 208 ? 160.803 51.573 167.276 1.00 35.25 204 GLU D C 1
ATOM 8297 O O . GLU D 1 208 ? 160.336 50.729 168.048 1.00 33.80 204 GLU D O 1
ATOM 8303 N N . ALA D 1 209 ? 161.631 51.277 166.275 1.00 37.21 205 ALA D N 1
ATOM 8304 C CA . ALA D 1 209 ? 162.067 49.915 165.974 1.00 38.60 205 ALA D CA 1
ATOM 8305 C C . ALA D 1 209 ? 162.979 49.425 167.081 1.00 40.31 205 ALA D C 1
ATOM 8306 O O . ALA D 1 209 ? 163.809 50.178 167.593 1.00 41.28 205 ALA D O 1
ATOM 8308 N N . CYS D 1 210 ? 162.846 48.152 167.426 1.00 41.83 206 CYS D N 1
ATOM 8309 C CA . CYS D 1 210 ? 163.639 47.588 168.496 1.00 43.41 206 CYS D CA 1
ATOM 8310 C C . CYS D 1 210 ? 163.794 46.067 168.410 1.00 42.50 206 CYS D C 1
ATOM 8311 O O . CYS D 1 210 ? 162.883 45.362 167.986 1.00 43.84 206 CYS D O 1
ATOM 8314 N N . LEU D 1 211 ? 164.953 45.565 168.821 1.00 41.04 207 LEU D N 1
ATOM 8315 C CA . LEU D 1 211 ? 165.227 44.129 168.772 1.00 38.19 207 LEU D CA 1
ATOM 8316 C C . LEU D 1 211 ? 165.855 43.648 170.087 1.00 36.16 207 LEU D C 1
ATOM 8317 O O . LEU D 1 211 ? 166.771 44.278 170.623 1.00 35.28 207 LEU D O 1
ATOM 8322 N N . THR D 1 212 ? 165.354 42.528 170.601 1.00 33.19 208 THR D N 1
ATOM 8323 C CA . THR D 1 212 ? 165.859 41.971 171.845 1.00 32.27 208 THR D CA 1
ATOM 8324 C C . THR D 1 212 ? 166.387 40.557 171.646 1.00 32.18 208 THR D C 1
ATOM 8325 O O . THR D 1 212 ? 165.655 39.666 171.216 1.00 33.93 208 THR D O 1
ATOM 8329 N N . LEU D 1 213 ? 167.664 40.363 171.965 1.00 32.40 209 LEU D N 1
ATOM 8330 C CA . LEU D 1 213 ? 168.328 39.068 171.819 1.00 32.24 209 LEU D CA 1
ATOM 8331 C C . LEU D 1 213 ? 168.809 38.534 173.163 1.00 33.23 209 LEU D C 1
ATOM 8332 O O . LEU D 1 213 ? 169.528 39.225 173.893 1.00 36.07 209 LEU D O 1
ATOM 8337 N N . ASP D 1 214 ? 168.418 37.307 173.490 1.00 33.38 210 ASP D N 1
ATOM 8338 C CA . ASP D 1 214 ? 168.838 36.688 174.743 1.00 33.92 210 ASP D CA 1
ATOM 8339 C C . ASP D 1 214 ? 170.201 36.069 174.545 1.00 33.35 210 ASP D C 1
ATOM 8340 O O . ASP D 1 214 ? 170.551 35.686 173.431 1.00 32.93 210 ASP D O 1
ATOM 8345 N N . TYR D 1 215 ? 170.973 35.978 175.621 1.00 33.04 211 TYR D N 1
ATOM 8346 C CA . TYR D 1 215 ? 172.293 35.357 175.556 1.00 34.87 211 TYR D CA 1
ATOM 8347 C C . TYR D 1 215 ? 172.491 34.623 176.872 1.00 36.78 211 TYR D C 1
ATOM 8348 O O . TYR D 1 215 ? 171.955 35.043 177.896 1.00 35.82 211 TYR D O 1
ATOM 8357 N N . LYS D 1 216 ? 173.238 33.522 176.844 1.00 39.67 212 LYS D N 1
ATOM 8358 C CA . LYS D 1 216 ? 173.515 32.747 178.057 1.00 42.14 212 LYS D CA 1
ATOM 8359 C C . LYS D 1 216 ? 174.720 33.357 178.766 1.00 42.61 212 LYS D C 1
ATOM 8360 O O . LYS D 1 216 ? 175.765 33.566 178.161 1.00 44.44 212 LYS D O 1
ATOM 8366 N N . PRO D 1 217 ? 174.592 33.644 180.061 1.00 43.34 213 PRO D N 1
ATOM 8367 C CA . PRO D 1 217 ? 175.675 34.241 180.847 1.00 45.26 213 PRO D CA 1
ATOM 8368 C C . PRO D 1 217 ? 176.903 33.375 181.059 1.00 46.96 213 PRO D C 1
ATOM 8369 O O . PRO D 1 217 ? 176.837 32.149 181.000 1.00 48.65 213 PRO D O 1
ATOM 8373 N N . LEU D 1 218 ? 178.027 34.042 181.306 1.00 48.50 214 LEU D N 1
ATOM 8374 C CA . LEU D 1 218 ? 179.295 33.385 181.595 1.00 50.28 214 LEU D CA 1
ATOM 8375 C C . LEU D 1 218 ? 179.714 33.943 182.947 1.00 52.87 214 LEU D C 1
ATOM 8376 O O . LEU D 1 218 ? 179.464 35.114 183.252 1.00 53.88 214 LEU D O 1
ATOM 8381 N N . SER D 1 219 ? 180.332 33.111 183.770 1.00 55.30 215 SER D N 1
ATOM 8382 C CA . SER D 1 219 ? 180.763 33.579 185.082 1.00 57.24 215 SER D CA 1
ATOM 8383 C C . SER D 1 219 ? 182.031 34.424 184.936 1.00 56.87 215 SER D C 1
ATOM 8384 O O . SER D 1 219 ? 182.265 35.354 185.703 1.00 57.24 215 SER D O 1
ATOM 8387 N N . VAL D 1 220 ? 182.827 34.103 183.923 1.00 56.51 216 VAL D N 1
ATOM 8388 C CA . VAL D 1 220 ? 184.083 34.793 183.668 1.00 55.54 216 VAL D CA 1
ATOM 8389 C C . VAL D 1 220 ? 183.939 36.242 183.186 1.00 55.40 216 VAL D C 1
ATOM 8390 O O . VAL D 1 220 ? 182.858 36.670 182.770 1.00 55.05 216 VAL D O 1
ATOM 8394 N N . GLY D 1 221 ? 185.044 36.986 183.257 1.00 54.25 217 GLY D N 1
ATOM 8395 C CA . GLY D 1 221 ? 185.060 38.374 182.828 1.00 52.69 217 GLY D CA 1
ATOM 8396 C C . GLY D 1 221 ? 185.240 38.480 181.326 1.00 52.27 217 GLY D C 1
ATOM 8397 O O . GLY D 1 221 ? 185.486 37.470 180.664 1.00 53.06 217 GLY D O 1
ATOM 8398 N N . PRO D 1 222 ? 185.127 39.689 180.749 1.00 51.25 218 PRO D N 1
ATOM 8399 C CA . PRO D 1 222 ? 185.282 39.862 179.301 1.00 49.92 218 PRO D CA 1
ATOM 8400 C C . PRO D 1 222 ? 186.583 39.296 178.739 1.00 49.13 218 PRO D C 1
ATOM 8401 O O . PRO D 1 222 ? 186.568 38.572 177.743 1.00 47.52 218 PRO D O 1
ATOM 8405 N N . TYR D 1 223 ? 187.700 39.614 179.389 1.00 48.42 219 TYR D N 1
ATOM 8406 C CA . TYR D 1 223 ? 189.006 39.142 178.941 1.00 46.88 219 TYR D CA 1
ATOM 8407 C C . TYR D 1 223 ? 189.222 37.657 179.129 1.00 47.29 219 TYR D C 1
ATOM 8408 O O . TYR D 1 223 ? 190.059 37.065 178.468 1.00 47.61 219 TYR D O 1
ATOM 8417 N N . GLU D 1 224 ? 188.468 37.047 180.026 1.00 50.48 220 GLU D N 1
ATOM 8418 C CA . GLU D 1 224 ? 188.624 35.620 180.268 1.00 53.38 220 GLU D CA 1
ATOM 8419 C C . GLU D 1 224 ? 187.929 34.766 179.211 1.00 53.06 220 GLU D C 1
ATOM 8420 O O . GLU D 1 224 ? 188.175 33.563 179.131 1.00 53.65 220 GLU D O 1
ATOM 8426 N N . ALA D 1 225 ? 187.078 35.380 178.391 1.00 52.40 221 ALA D N 1
ATOM 8427 C CA . ALA D 1 225 ? 186.332 34.623 177.385 1.00 52.02 221 ALA D CA 1
ATOM 8428 C C . ALA D 1 225 ? 186.757 34.757 175.929 1.00 51.56 221 ALA D C 1
ATOM 8429 O O . ALA D 1 225 ? 187.292 35.780 175.498 1.00 50.77 221 ALA D O 1
ATOM 8431 N N . PHE D 1 226 ? 186.491 33.699 175.173 1.00 51.41 222 PHE D N 1
ATOM 8432 C CA . PHE D 1 226 ? 186.814 33.653 173.758 1.00 52.13 222 PHE D CA 1
ATOM 8433 C C . PHE D 1 226 ? 188.302 33.908 173.560 1.00 52.69 222 PHE D C 1
ATOM 8434 O O . PHE D 1 226 ? 188.715 34.771 172.782 1.00 53.41 222 PHE D O 1
ATOM 8442 N N . THR D 1 227 ? 189.107 33.141 174.281 1.00 52.79 223 THR D N 1
ATOM 8443 C CA . THR D 1 227 ? 190.546 33.267 174.196 1.00 52.92 223 THR D CA 1
ATOM 8444 C C . THR D 1 227 ? 191.103 32.226 173.234 1.00 54.72 223 THR D C 1
ATOM 8445 O O . THR D 1 227 ? 192.312 32.041 173.154 1.00 56.39 223 THR D O 1
ATOM 8449 N N . GLY D 1 228 ? 190.218 31.549 172.505 1.00 55.37 224 GLY D N 1
ATOM 8450 C CA . GLY D 1 228 ? 190.651 30.542 171.551 1.00 56.37 224 GLY D CA 1
ATOM 8451 C C . GLY D 1 228 ? 189.631 30.418 170.437 1.00 57.57 224 GLY D C 1
ATOM 8452 O O . GLY D 1 228 ? 188.853 31.349 170.238 1.00 58.63 224 GLY D O 1
ATOM 8453 N N . PRO D 1 229 ? 189.611 29.306 169.678 1.00 57.44 225 PRO D N 1
ATOM 8454 C CA . PRO D 1 229 ? 188.632 29.149 168.598 1.00 58.28 225 PRO D CA 1
ATOM 8455 C C . PRO D 1 229 ? 187.234 29.157 169.207 1.00 60.26 225 PRO D C 1
ATOM 8456 O O . PRO D 1 229 ? 187.096 29.260 170.423 1.00 61.15 225 PRO D O 1
ATOM 8460 N N . VAL D 1 230 ? 186.289 29.018 168.314 1.00 62.60 226 VAL D N 1
ATOM 8461 C CA . VAL D 1 230 ? 184.966 28.981 168.768 1.00 65.05 226 VAL D CA 1
ATOM 8462 C C . VAL D 1 230 ? 184.261 27.706 168.344 1.00 66.56 226 VAL D C 1
ATOM 8463 O O . VAL D 1 230 ? 184.375 27.175 167.234 1.00 66.89 226 VAL D O 1
ATOM 8467 N N . ALA D 1 231 ? 183.524 27.293 169.345 1.00 69.96 227 ALA D N 1
ATOM 8468 C CA . ALA D 1 231 ? 182.510 26.253 169.258 1.00 72.57 227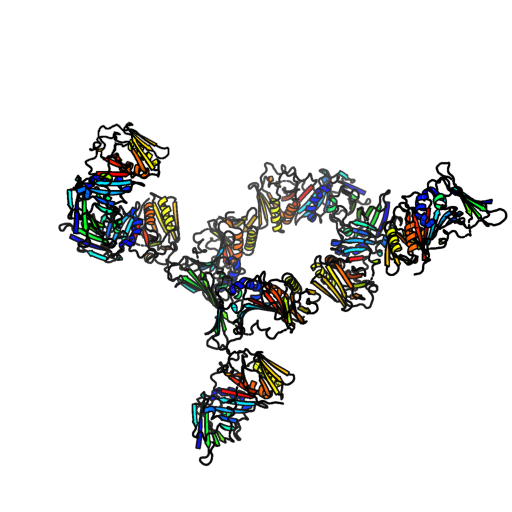 ALA D CA 1
ATOM 8469 C C . ALA D 1 231 ? 181.349 27.131 168.771 1.00 73.45 227 ALA D C 1
ATOM 8470 O O . ALA D 1 231 ? 181.409 28.314 169.058 1.00 73.74 227 ALA D O 1
ATOM 8472 N N . LYS D 1 232 ? 180.273 26.712 168.076 1.00 73.29 228 LYS D N 1
ATOM 8473 C CA . LYS D 1 232 ? 179.505 27.856 167.488 1.00 72.78 228 LYS D CA 1
ATOM 8474 C C . LYS D 1 232 ? 178.002 28.194 167.789 1.00 71.92 228 LYS D C 1
ATOM 8475 O O . LYS D 1 232 ? 177.719 29.363 168.055 1.00 71.30 228 LYS D O 1
ATOM 8481 N N . ALA D 1 233 ? 177.029 27.237 167.764 1.00 71.76 229 ALA D N 1
ATOM 8482 C CA . ALA D 1 233 ? 175.563 27.480 168.009 1.00 70.97 229 ALA D CA 1
ATOM 8483 C C . ALA D 1 233 ? 175.188 27.574 169.482 1.00 69.87 229 ALA D C 1
ATOM 8484 O O . ALA D 1 233 ? 174.814 26.588 170.142 1.00 70.03 229 ALA D O 1
ATOM 8486 N N . GLN D 1 234 ? 175.304 28.795 169.960 1.00 66.80 230 GLN D N 1
ATOM 8487 C CA . GLN D 1 234 ? 175.101 29.168 171.330 1.00 63.07 230 GLN D CA 1
ATOM 8488 C C . GLN D 1 234 ? 175.421 30.647 171.532 1.00 59.91 230 GLN D C 1
ATOM 8489 O O . GLN D 1 234 ? 176.558 31.092 171.432 1.00 58.54 230 GLN D O 1
ATOM 8495 N N . ASP D 1 235 ? 174.379 31.406 171.833 1.00 56.59 231 ASP D N 1
ATOM 8496 C CA . ASP D 1 235 ? 174.528 32.832 172.078 1.00 53.59 231 ASP D CA 1
ATOM 8497 C C . ASP D 1 235 ? 175.013 32.984 173.499 1.00 53.45 231 ASP D C 1
ATOM 8498 O O . ASP D 1 235 ? 174.237 32.925 174.451 1.00 54.22 231 ASP D O 1
ATOM 8503 N N . VAL D 1 236 ? 176.317 33.169 173.631 1.00 52.94 232 VAL D N 1
ATOM 8504 C CA . VAL D 1 236 ? 176.948 33.308 174.929 1.00 50.62 232 VAL D CA 1
ATOM 8505 C C . VAL D 1 236 ? 177.502 34.717 175.108 1.00 48.95 232 VAL D C 1
ATOM 8506 O O . VAL D 1 236 ? 177.926 35.356 174.145 1.00 48.18 232 VAL D O 1
ATOM 8510 N N . GLY D 1 237 ? 177.473 35.202 176.344 1.00 47.23 233 GLY D N 1
ATOM 8511 C CA . GLY D 1 237 ? 177.970 36.534 176.625 1.00 46.05 233 GLY D CA 1
ATOM 8512 C C . GLY D 1 237 ? 178.654 36.646 177.973 1.00 45.92 233 GLY D C 1
ATOM 8513 O O . GLY D 1 237 ? 178.343 35.909 178.908 1.00 45.18 233 GLY D O 1
ATOM 8514 N N . ALA D 1 238 ? 179.605 37.570 178.060 1.00 46.19 234 ALA D N 1
ATOM 8515 C CA . ALA D 1 238 ? 180.351 37.825 179.287 1.00 45.34 234 ALA D CA 1
ATOM 8516 C C . ALA D 1 238 ? 180.155 39.302 179.579 1.00 45.24 234 ALA D C 1
ATOM 8517 O O . ALA D 1 238 ? 180.768 40.149 178.941 1.00 45.81 234 ALA D O 1
ATOM 8519 N N . VAL D 1 239 ? 179.283 39.606 180.531 1.00 45.85 235 VAL D N 1
ATOM 8520 C CA . VAL D 1 239 ? 178.997 40.992 180.882 1.00 48.37 235 VAL D CA 1
ATOM 8521 C C . VAL D 1 239 ? 178.970 41.178 182.394 1.00 49.14 235 VAL D C 1
ATOM 8522 O O . VAL D 1 239 ? 178.251 40.474 183.101 1.00 47.86 235 VAL D O 1
ATOM 8526 N N . GLU D 1 240 ? 179.734 42.146 182.885 1.00 50.22 236 GLU D N 1
ATOM 8527 C CA . GLU D 1 240 ? 179.788 42.390 184.314 1.00 51.38 236 GLU D CA 1
ATOM 8528 C C . GLU D 1 240 ? 178.980 43.610 184.766 1.00 50.18 236 GLU D C 1
ATOM 8529 O O . GLU D 1 240 ? 179.049 44.006 185.928 1.00 52.21 236 GLU D O 1
ATOM 8535 N N . ALA D 1 241 ? 178.209 44.196 183.854 1.00 47.53 237 ALA D N 1
ATOM 8536 C CA . ALA D 1 241 ? 177.360 45.350 184.175 1.00 44.83 237 ALA D CA 1
ATOM 8537 C C . ALA D 1 241 ? 176.711 45.849 182.905 1.00 43.23 237 ALA D C 1
ATOM 8538 O O . ALA D 1 241 ? 177.101 45.442 181.810 1.00 42.56 237 ALA D O 1
ATOM 8540 N N . HIS D 1 242 ? 175.729 46.732 183.055 1.00 41.63 238 HIS D N 1
ATOM 8541 C CA . HIS D 1 242 ? 175.019 47.289 181.913 1.00 40.06 238 HIS D CA 1
ATOM 8542 C C . HIS D 1 242 ? 175.908 48.189 181.072 1.00 38.64 238 HIS D C 1
ATOM 8543 O O . HIS D 1 242 ? 176.753 48.925 181.593 1.00 36.91 238 HIS D O 1
ATOM 8550 N N . VAL D 1 243 ? 175.703 48.127 179.762 1.00 36.58 239 VAL D N 1
ATOM 8551 C CA . VAL D 1 243 ? 176.475 48.933 178.835 1.00 35.79 239 VAL D CA 1
ATOM 8552 C C . VAL D 1 243 ? 175.580 49.510 177.736 1.00 35.17 239 VAL D C 1
ATOM 8553 O O . VAL D 1 243 ? 174.651 48.848 177.261 1.00 35.03 239 VAL D O 1
ATOM 8557 N N . VAL D 1 244 ? 175.852 50.752 177.348 1.00 33.15 240 VAL D N 1
ATOM 8558 C CA . VAL D 1 244 ? 175.071 51.402 176.313 1.00 33.67 240 VAL D CA 1
ATOM 8559 C C . VAL D 1 244 ? 175.979 52.081 175.304 1.00 35.92 240 VAL D C 1
ATOM 8560 O O . VAL D 1 244 ? 176.787 52.948 175.653 1.00 38.13 240 VAL D O 1
ATOM 8564 N N . CYS D 1 245 ? 175.843 51.671 174.048 1.00 37.48 241 CYS D N 1
ATOM 8565 C CA . CYS D 1 245 ? 176.621 52.237 172.960 1.00 38.99 241 CYS D CA 1
ATOM 8566 C C . CYS D 1 245 ? 175.680 52.783 171.924 1.00 38.91 241 CYS D C 1
ATOM 8567 O O . CYS D 1 245 ? 174.508 52.417 171.877 1.00 39.56 241 CYS D O 1
ATOM 8570 N N . SER D 1 246 ? 176.207 53.668 171.096 1.00 39.68 242 SER D N 1
ATOM 8571 C CA . SER D 1 246 ? 175.438 54.252 170.019 1.00 39.78 242 SER D CA 1
ATOM 8572 C C . SER D 1 246 ? 176.289 54.051 168.763 1.00 38.30 242 SER D C 1
ATOM 8573 O O . SER D 1 246 ? 177.386 54.606 168.654 1.00 36.89 242 SER D O 1
ATOM 8576 N N . VAL D 1 247 ? 175.800 53.236 167.833 1.00 36.44 243 VAL D N 1
ATOM 8577 C CA . VAL D 1 247 ? 176.538 52.979 166.603 1.00 36.89 243 VAL D CA 1
ATOM 8578 C C . VAL D 1 247 ? 175.659 53.149 165.368 1.00 37.85 243 VAL D C 1
ATOM 8579 O O . VAL D 1 247 ? 174.433 53.173 165.461 1.00 38.14 243 VAL D O 1
ATOM 8583 N N . ALA D 1 248 ? 176.292 53.275 164.208 1.00 38.44 244 ALA D N 1
ATOM 8584 C CA . ALA D 1 248 ? 175.555 53.441 162.961 1.00 39.59 244 ALA D CA 1
ATOM 8585 C C . ALA D 1 248 ? 175.018 52.089 162.474 1.00 40.50 244 ALA D C 1
ATOM 8586 O O . ALA D 1 248 ? 175.782 51.149 162.248 1.00 41.45 244 ALA D O 1
ATOM 8588 N N . ALA D 1 249 ? 173.701 52.001 162.305 1.00 40.12 245 ALA D N 1
ATOM 8589 C CA . ALA D 1 249 ? 173.064 50.771 161.858 1.00 39.05 245 ALA D CA 1
ATOM 8590 C C . ALA D 1 249 ? 173.658 50.205 160.574 1.00 39.32 245 ALA D C 1
ATOM 8591 O O . ALA D 1 249 ? 173.846 48.995 160.463 1.00 39.91 245 ALA D O 1
ATOM 8593 N N . ASP D 1 250 ? 173.962 51.055 159.599 1.00 39.37 246 ASP D N 1
ATOM 8594 C CA . ASP D 1 250 ? 174.518 50.532 158.354 1.00 40.18 246 ASP D CA 1
ATOM 8595 C C . ASP D 1 250 ? 175.929 49.976 158.488 1.00 39.06 246 ASP D C 1
ATOM 8596 O O . ASP D 1 250 ? 176.350 49.144 157.688 1.00 39.46 246 ASP D O 1
ATOM 8601 N N . SER D 1 251 ? 176.662 50.434 159.496 1.00 38.73 247 SER D N 1
ATOM 8602 C CA . SER D 1 251 ? 178.015 49.941 159.719 1.00 37.40 247 SER D CA 1
ATOM 8603 C C . SER D 1 251 ? 177.887 48.639 160.486 1.00 37.01 247 SER D C 1
ATOM 8604 O O . SER D 1 251 ? 178.627 47.681 160.240 1.00 37.44 247 SER D O 1
ATOM 8607 N N . LEU D 1 252 ? 176.923 48.607 161.406 1.00 35.46 248 LEU D N 1
ATOM 8608 C CA . LEU D 1 252 ? 176.660 47.422 162.205 1.00 32.76 248 LEU D CA 1
ATOM 8609 C C . LEU D 1 252 ? 176.311 46.290 161.244 1.00 33.39 248 LEU D C 1
ATOM 8610 O O . LEU D 1 252 ? 176.900 45.209 161.295 1.00 32.58 248 LEU D O 1
ATOM 8615 N N . ALA D 1 253 ? 175.367 46.561 160.347 1.00 34.50 249 ALA D N 1
ATOM 8616 C CA . ALA D 1 253 ? 174.927 45.576 159.358 1.00 35.48 249 ALA D CA 1
ATOM 8617 C C . ALA D 1 253 ? 176.094 45.088 158.486 1.00 35.48 249 ALA D C 1
ATOM 8618 O O . ALA D 1 253 ? 176.205 43.898 158.173 1.00 35.76 249 ALA D O 1
ATOM 8620 N N . ALA D 1 254 ? 176.953 46.021 158.093 1.00 34.23 250 ALA D N 1
ATOM 8621 C CA . ALA D 1 254 ? 178.111 45.703 157.282 1.00 33.01 250 ALA D CA 1
ATOM 8622 C C . ALA D 1 254 ? 179.037 44.805 158.098 1.00 34.32 250 ALA D C 1
ATOM 8623 O O . ALA D 1 254 ? 179.632 43.856 157.578 1.00 33.41 250 ALA D O 1
ATOM 8625 N N . ALA D 1 255 ? 179.140 45.111 159.388 1.00 35.41 251 ALA D N 1
ATOM 8626 C CA . ALA D 1 255 ? 180.004 44.370 160.296 1.00 36.15 251 ALA D CA 1
ATOM 8627 C C . ALA D 1 255 ? 179.522 42.946 160.546 1.00 36.01 251 ALA D C 1
ATOM 8628 O O . ALA D 1 255 ? 180.316 42.004 160.522 1.00 35.97 251 ALA D O 1
ATOM 8630 N N . LEU D 1 256 ? 178.223 42.795 160.784 1.00 35.92 252 LEU D N 1
ATOM 8631 C CA . LEU D 1 256 ? 177.634 41.481 161.041 1.00 35.85 252 LEU D CA 1
ATOM 8632 C C . LEU D 1 256 ? 177.700 40.605 159.806 1.00 35.84 252 LEU D C 1
ATOM 8633 O O . LEU D 1 256 ? 177.594 39.382 159.893 1.00 37.01 252 LEU D O 1
ATOM 8638 N N . SER D 1 257 ? 177.862 41.245 158.656 1.00 35.00 253 SER D N 1
ATOM 8639 C CA . SER D 1 257 ? 177.952 40.542 157.394 1.00 35.92 253 SER D CA 1
ATOM 8640 C C . SER D 1 257 ? 179.378 40.037 157.137 1.00 36.98 253 SER D C 1
ATOM 8641 O O . SER D 1 257 ? 179.588 38.875 156.782 1.00 36.81 253 SER D O 1
ATOM 8644 N N . LEU D 1 258 ? 180.356 40.918 157.335 1.00 37.58 254 LEU D N 1
ATOM 8645 C CA . LEU D 1 258 ? 181.762 40.592 157.121 1.00 36.09 254 LEU D CA 1
ATOM 8646 C C . LEU D 1 258 ? 182.311 39.580 158.111 1.00 36.18 254 LEU D C 1
ATOM 8647 O O . LEU D 1 258 ? 183.131 38.737 157.761 1.00 36.24 254 LEU D O 1
ATOM 8652 N N . CYS D 1 259 ? 181.858 39.659 159.353 1.00 37.67 255 CYS D N 1
ATOM 8653 C CA . CYS D 1 259 ? 182.356 38.752 160.371 1.00 38.69 255 CYS D CA 1
ATOM 8654 C C . CYS D 1 259 ? 181.649 37.426 160.454 1.00 40.66 255 CYS D C 1
ATOM 8655 O O . CYS D 1 259 ? 181.965 36.605 161.306 1.00 42.05 255 CYS D O 1
ATOM 8658 N N . ARG D 1 260 ? 180.683 37.209 159.580 1.00 43.19 256 ARG D N 1
ATOM 8659 C CA . ARG D 1 260 ? 179.987 35.940 159.585 1.00 46.28 256 ARG D CA 1
ATOM 8660 C C . ARG D 1 260 ? 180.367 35.291 158.273 1.00 46.84 256 ARG D C 1
ATOM 8661 O O . ARG D 1 260 ? 179.600 35.319 157.308 1.00 46.71 256 ARG D O 1
ATOM 8669 N N . ILE D 1 261 ? 181.586 34.752 158.235 1.00 47.13 257 ILE D N 1
ATOM 8670 C CA . ILE D 1 261 ? 182.104 34.086 157.043 1.00 45.64 257 ILE D CA 1
ATOM 8671 C C . ILE D 1 261 ? 181.543 32.675 157.024 1.00 45.65 257 ILE D C 1
ATOM 8672 O O . ILE D 1 261 ? 181.699 31.919 157.983 1.00 45.92 257 ILE D O 1
ATOM 8677 N N . PRO D 1 262 ? 180.870 32.307 155.933 1.00 45.86 258 PRO D N 1
ATOM 8678 C CA . PRO D 1 262 ? 180.290 30.971 155.823 1.00 46.90 258 PRO D CA 1
ATOM 8679 C C . PRO D 1 262 ? 181.301 29.887 156.188 1.00 47.54 258 PRO D C 1
ATOM 8680 O O . PRO D 1 262 ? 182.384 29.828 155.609 1.00 47.56 258 PRO D O 1
ATOM 8684 N N . ALA D 1 263 ? 180.952 29.048 157.161 1.00 47.62 259 ALA D N 1
ATOM 8685 C CA . ALA D 1 263 ? 181.819 27.944 157.589 1.00 48.25 259 ALA D CA 1
ATOM 8686 C C . ALA D 1 263 ? 183.236 28.318 158.010 1.00 47.96 259 ALA D C 1
ATOM 8687 O O . ALA D 1 263 ? 184.169 27.562 157.753 1.00 48.31 259 ALA D O 1
ATOM 8689 N N . VAL D 1 264 ? 183.398 29.467 158.658 1.00 47.68 260 VAL D N 1
ATOM 8690 C CA . VAL D 1 264 ? 184.715 29.916 159.110 1.00 45.98 260 VAL D CA 1
ATOM 8691 C C . VAL D 1 264 ? 184.633 30.678 160.424 1.00 45.17 260 VAL D C 1
ATOM 8692 O O . VAL D 1 264 ? 185.324 30.350 161.387 1.00 45.06 260 VAL D O 1
ATOM 8696 N N . SER D 1 265 ? 183.781 31.695 160.462 1.00 43.96 261 SER D N 1
ATOM 8697 C CA . SER D 1 265 ? 183.667 32.511 161.656 1.00 42.85 261 SER D CA 1
ATOM 8698 C C . SER D 1 265 ? 182.255 32.787 162.120 1.00 42.38 261 SER D C 1
ATOM 8699 O O . SER D 1 265 ? 181.275 32.456 161.454 1.00 44.06 261 SER D O 1
ATOM 8702 N N . VAL D 1 266 ? 182.188 33.429 163.279 1.00 41.01 262 VAL D N 1
ATOM 8703 C CA . VAL D 1 266 ? 180.948 33.819 163.920 1.00 39.21 262 VAL D CA 1
ATOM 8704 C C . VAL D 1 266 ? 181.214 35.220 164.492 1.00 38.09 262 VAL D C 1
ATOM 8705 O O . VAL D 1 266 ? 182.298 35.485 165.005 1.00 38.26 262 VAL D O 1
ATOM 8709 N N . PRO D 1 267 ? 180.238 36.141 164.400 1.00 36.68 263 PRO D N 1
ATOM 8710 C CA . PRO D 1 267 ? 180.482 37.481 164.936 1.00 34.83 263 PRO D CA 1
ATOM 8711 C C . PRO D 1 267 ? 180.552 37.512 166.449 1.00 33.64 263 PRO D C 1
ATOM 8712 O O . PRO D 1 267 ? 179.785 36.844 167.126 1.00 34.83 263 PRO D O 1
ATOM 8716 N N . ILE D 1 268 ? 181.488 38.282 166.975 1.00 32.77 264 ILE D N 1
ATOM 8717 C CA . ILE D 1 268 ? 181.607 38.450 168.413 1.00 31.61 264 ILE D CA 1
ATOM 8718 C C . ILE D 1 268 ? 181.593 39.960 168.611 1.00 32.88 264 ILE D C 1
ATOM 8719 O O . ILE D 1 268 ? 182.348 40.697 167.971 1.00 33.00 264 ILE D O 1
ATOM 8724 N N . LEU D 1 269 ? 180.713 40.428 169.477 1.00 33.39 265 LEU D N 1
ATOM 8725 C CA . LEU D 1 269 ? 180.632 41.846 169.730 1.00 32.65 265 LEU D CA 1
ATOM 8726 C C . LEU D 1 269 ? 181.454 42.222 170.948 1.00 33.27 265 LEU D C 1
ATOM 8727 O O . LEU D 1 269 ? 181.194 41.745 172.047 1.00 32.66 265 LEU D O 1
ATOM 8732 N N . ARG D 1 270 ? 182.454 43.074 170.746 1.00 34.86 266 ARG D N 1
ATOM 8733 C CA . ARG D 1 270 ? 183.291 43.537 171.848 1.00 36.60 266 ARG D CA 1
ATOM 8734 C C . ARG D 1 270 ? 182.929 44.959 172.216 1.00 36.78 266 ARG D C 1
ATOM 8735 O O . ARG D 1 270 ? 182.970 45.844 171.368 1.00 37.99 266 ARG D O 1
ATOM 8743 N N . PHE D 1 271 ? 182.569 45.173 173.478 1.00 36.84 267 PHE D N 1
ATOM 8744 C CA . PHE D 1 271 ? 182.204 46.502 173.950 1.00 36.88 267 PHE D CA 1
ATOM 8745 C C . PHE D 1 271 ? 183.366 47.100 174.724 1.00 38.41 267 PHE D C 1
ATOM 8746 O O . PHE D 1 271 ? 183.947 46.445 175.587 1.00 39.34 267 PHE D O 1
ATOM 8754 N N . TYR D 1 272 ? 183.707 48.345 174.410 1.00 39.79 268 TYR D N 1
ATOM 8755 C CA . TYR D 1 272 ? 184.814 49.020 175.080 1.00 40.46 268 TYR D CA 1
ATOM 8756 C C . TYR D 1 272 ? 184.377 50.252 175.875 1.00 41.26 268 TYR D C 1
ATOM 8757 O O . TYR D 1 272 ? 183.449 50.963 175.489 1.00 41.26 268 TYR D O 1
ATOM 8766 N N . ARG D 1 273 ? 185.067 50.494 176.984 1.00 42.09 269 ARG D N 1
ATOM 8767 C CA . ARG D 1 273 ? 184.771 51.617 177.869 1.00 42.53 269 ARG D CA 1
ATOM 8768 C C . ARG D 1 273 ? 184.621 52.905 177.052 1.00 42.01 269 ARG D C 1
ATOM 8769 O O . ARG D 1 273 ? 183.853 53.807 177.389 1.00 41.71 269 ARG D O 1
ATOM 8777 N N . SER D 1 274 ? 185.352 52.951 175.953 1.00 41.73 270 SER D N 1
ATOM 8778 C CA . SER D 1 274 ? 185.343 54.068 175.020 1.00 41.70 270 SER D CA 1
ATOM 8779 C C . SER D 1 274 ? 183.935 54.368 174.425 1.00 41.35 270 SER D C 1
ATOM 8780 O O . SER D 1 274 ? 183.673 55.468 173.940 1.00 40.71 270 SER D O 1
ATOM 8783 N N . GLY D 1 275 ? 183.034 53.392 174.458 1.00 40.46 271 GLY D N 1
ATOM 8784 C CA . GLY D 1 275 ? 181.703 53.610 173.914 1.00 40.09 271 GLY D CA 1
ATOM 8785 C C . GLY D 1 275 ? 181.650 53.145 172.476 1.00 40.19 271 GLY D C 1
ATOM 8786 O O . GLY D 1 275 ? 180.683 53.369 171.731 1.00 39.80 271 GLY D O 1
ATOM 8787 N N . ILE D 1 276 ? 182.734 52.481 172.107 1.00 39.11 272 ILE D N 1
ATOM 8788 C CA . ILE D 1 276 ? 182.950 51.925 170.783 1.00 38.21 272 ILE D CA 1
ATOM 8789 C C . ILE D 1 276 ? 182.621 50.438 170.855 1.00 37.03 272 ILE D C 1
ATOM 8790 O O . ILE D 1 276 ? 182.669 49.845 171.923 1.00 38.82 272 ILE D O 1
ATOM 8795 N N . ILE D 1 277 ? 182.247 49.844 169.730 1.00 36.19 273 ILE D N 1
ATOM 8796 C CA . ILE D 1 277 ? 181.976 48.415 169.686 1.00 34.39 273 ILE D CA 1
ATOM 8797 C C . ILE D 1 277 ? 182.841 47.889 168.568 1.00 33.91 273 ILE D C 1
ATOM 8798 O O . ILE D 1 277 ? 182.932 48.499 167.507 1.00 34.56 273 ILE D O 1
ATOM 8803 N N . ALA D 1 278 ? 183.491 46.765 168.806 1.00 33.31 274 ALA D N 1
ATOM 8804 C CA . ALA D 1 278 ? 184.322 46.169 167.782 1.00 33.01 274 ALA D CA 1
ATOM 8805 C C . ALA D 1 278 ? 183.739 44.813 167.417 1.00 33.87 274 ALA D C 1
ATOM 8806 O O . ALA D 1 278 ? 183.736 43.886 168.230 1.00 34.91 274 ALA D O 1
ATOM 8808 N N . VAL D 1 279 ? 183.206 44.704 166.206 1.00 34.15 275 VAL D N 1
ATOM 8809 C CA . VAL D 1 279 ? 182.659 43.433 165.765 1.00 33.59 275 VAL D CA 1
ATOM 8810 C C . VAL D 1 279 ? 183.858 42.644 165.264 1.00 34.12 275 VAL D C 1
ATOM 8811 O O . VAL D 1 279 ? 184.614 43.099 164.414 1.00 34.42 275 VAL D O 1
ATOM 8815 N N . VAL D 1 280 ? 184.034 41.459 165.814 1.00 35.27 276 VAL D N 1
ATOM 8816 C CA . VAL D 1 280 ? 185.162 40.626 165.469 1.00 36.72 276 VAL D CA 1
ATOM 8817 C C . VAL D 1 280 ? 184.725 39.292 164.871 1.00 38.51 276 VAL D C 1
ATOM 8818 O O . VAL D 1 280 ? 183.637 38.799 165.160 1.00 39.47 276 VAL D O 1
ATOM 8822 N N . ALA D 1 281 ? 185.574 38.721 164.024 1.00 39.60 277 ALA D N 1
ATOM 8823 C CA . ALA D 1 281 ? 185.288 37.435 163.403 1.00 40.61 277 ALA D CA 1
ATOM 8824 C C . ALA D 1 281 ? 185.896 36.324 164.264 1.00 42.06 277 ALA D C 1
ATOM 8825 O O . ALA D 1 281 ? 187.108 36.093 164.226 1.00 44.14 277 ALA D O 1
ATOM 8827 N N . GLY D 1 282 ? 185.061 35.659 165.061 1.00 41.35 278 GLY D N 1
ATOM 8828 C CA . GLY D 1 282 ? 185.547 34.575 165.896 1.00 39.75 278 GLY D CA 1
ATOM 8829 C C . GLY D 1 282 ? 185.709 33.337 165.035 1.00 40.22 278 GLY D C 1
ATOM 8830 O O . GLY D 1 282 ? 184.753 32.872 164.411 1.00 40.51 278 GLY D O 1
ATOM 8831 N N . LEU D 1 283 ? 186.915 32.790 164.990 1.00 40.16 279 LEU D N 1
ATOM 8832 C CA . LEU D 1 283 ? 187.161 31.615 164.165 1.00 40.71 279 LEU D CA 1
ATOM 8833 C C . LEU D 1 283 ? 186.672 30.312 164.776 1.00 41.26 279 LEU D C 1
ATOM 8834 O O . LEU D 1 283 ? 187.010 29.980 165.910 1.00 41.80 279 LEU D O 1
ATOM 8839 N N . LEU D 1 284 ? 185.870 29.577 164.015 1.00 42.55 280 LEU D N 1
ATOM 8840 C CA . LEU D 1 284 ? 185.353 28.292 164.469 1.00 44.75 280 LEU D CA 1
ATOM 8841 C C . LEU D 1 284 ? 186.508 27.300 164.467 1.00 47.31 280 LEU D C 1
ATOM 8842 O O . LEU D 1 284 ? 187.420 27.404 163.637 1.00 47.35 280 LEU D O 1
ATOM 8847 N N . THR D 1 285 ? 186.487 26.341 165.386 1.00 49.29 281 THR D N 1
ATOM 8848 C CA . THR D 1 285 ? 187.549 25.347 165.399 1.00 51.41 281 THR D CA 1
ATOM 8849 C C . THR D 1 285 ? 187.409 24.590 164.084 1.00 52.01 281 THR D C 1
ATOM 8850 O O . THR D 1 285 ? 188.380 24.062 163.560 1.00 50.44 281 THR D O 1
ATOM 8854 N N . SER D 1 286 ? 186.180 24.553 163.566 1.00 54.53 282 SER D N 1
ATOM 8855 C CA . SER D 1 286 ? 185.857 23.878 162.306 1.00 55.77 282 SER D CA 1
ATOM 8856 C C . SER D 1 286 ? 186.874 24.252 161.232 1.00 56.54 282 SER D C 1
ATOM 8857 O O . SER D 1 286 ? 187.360 23.396 160.500 1.00 57.04 282 SER D O 1
ATOM 8860 N N . ALA D 1 287 ? 187.178 25.543 161.136 1.00 58.03 283 ALA D N 1
ATOM 8861 C CA . ALA D 1 287 ? 188.158 26.033 160.173 1.00 58.30 283 ALA D CA 1
ATOM 8862 C C . ALA D 1 287 ? 189.509 25.709 160.786 1.00 58.66 283 ALA D C 1
ATOM 8863 O O . ALA D 1 287 ? 189.574 25.172 161.890 1.00 59.77 283 ALA D O 1
ATOM 8865 N N . GLY D 1 288 ? 190.590 26.038 160.099 1.00 57.82 284 GLY D N 1
ATOM 8866 C CA . GLY D 1 288 ? 191.889 25.724 160.665 1.00 58.53 284 GLY D CA 1
ATOM 8867 C C . GLY D 1 288 ? 192.491 26.846 161.485 1.00 58.75 284 GLY D C 1
ATOM 8868 O O . GLY D 1 288 ? 191.817 27.498 162.285 1.00 58.07 284 GLY D O 1
ATOM 8869 N N . ASP D 1 289 ? 193.788 27.047 161.295 1.00 58.66 285 ASP D N 1
ATOM 8870 C CA . ASP D 1 289 ? 194.504 28.103 161.973 1.00 58.84 285 ASP D CA 1
ATOM 8871 C C . ASP D 1 289 ? 194.715 29.223 160.968 1.00 57.15 285 ASP D C 1
ATOM 8872 O O . ASP D 1 289 ? 195.851 29.618 160.683 1.00 57.14 285 ASP D O 1
ATOM 8877 N N . LEU D 1 290 ? 193.608 29.712 160.419 1.00 53.22 286 LEU D N 1
ATOM 8878 C CA . LEU D 1 290 ? 193.656 30.799 159.459 1.00 51.51 286 LEU D CA 1
ATOM 8879 C C . LEU D 1 290 ? 194.342 32.012 160.087 1.00 49.60 286 LEU D C 1
ATOM 8880 O O . LEU D 1 290 ? 193.926 32.501 161.136 1.00 49.49 286 LEU D O 1
ATOM 8885 N N . PRO D 1 291 ? 195.412 32.506 159.457 1.00 47.06 287 PRO D N 1
ATOM 8886 C CA . PRO D 1 291 ? 196.151 33.668 159.962 1.00 45.95 287 PRO D CA 1
ATOM 8887 C C . PRO D 1 291 ? 195.313 34.938 159.810 1.00 45.18 287 PRO D C 1
ATOM 8888 O O . PRO D 1 291 ? 195.826 35.985 159.395 1.00 45.11 287 PRO D O 1
ATOM 8892 N N . LEU D 1 292 ? 194.031 34.846 160.149 1.00 42.83 288 LEU D N 1
ATOM 8893 C CA . LEU D 1 292 ? 193.129 35.976 159.996 1.00 40.61 288 LEU D CA 1
ATOM 8894 C C . LEU D 1 292 ? 192.561 36.585 161.254 1.00 39.87 288 LEU D C 1
ATOM 8895 O O . LEU D 1 292 ? 191.980 35.901 162.079 1.00 40.06 288 LEU D O 1
ATOM 8900 N N . ASP D 1 293 ? 192.723 37.894 161.376 1.00 40.59 289 ASP D N 1
ATOM 8901 C CA . ASP D 1 293 ? 192.176 38.649 162.491 1.00 40.42 289 ASP D CA 1
ATOM 8902 C C . ASP D 1 293 ? 191.349 39.762 161.853 1.00 39.33 289 ASP D C 1
ATOM 8903 O O . ASP D 1 293 ? 191.824 40.879 161.681 1.00 39.86 289 ASP D O 1
ATOM 8908 N N . LEU D 1 294 ? 190.118 39.424 161.475 1.00 38.19 290 LEU D N 1
ATOM 8909 C CA . LEU D 1 294 ? 189.190 40.367 160.853 1.00 36.20 290 LEU D CA 1
ATOM 8910 C C . LEU D 1 294 ? 188.446 41.114 161.956 1.00 34.38 290 LEU D C 1
ATOM 8911 O O . LEU D 1 294 ? 188.160 40.558 163.010 1.00 33.39 290 LEU D O 1
ATOM 8916 N N . SER D 1 295 ? 188.139 42.379 161.714 1.00 34.09 291 SER D N 1
ATOM 8917 C CA . SER D 1 295 ? 187.416 43.173 162.692 1.00 34.58 291 SER D CA 1
ATOM 8918 C C . SER D 1 295 ? 186.795 44.381 162.029 1.00 34.96 291 SER D C 1
ATOM 8919 O O . SER D 1 295 ? 187.269 44.847 160.991 1.00 36.90 291 SER D O 1
ATOM 8922 N N . VAL D 1 296 ? 185.716 44.875 162.616 1.00 34.37 292 VAL D N 1
ATOM 8923 C CA . VAL D 1 296 ? 185.048 46.058 162.103 1.00 34.36 292 VAL D CA 1
ATOM 8924 C C . VAL D 1 296 ? 184.746 46.904 163.328 1.00 35.11 292 VAL D C 1
ATOM 8925 O O . VAL D 1 296 ? 184.050 46.465 164.242 1.00 36.77 292 VAL D O 1
ATOM 8929 N N . ILE D 1 297 ? 185.291 48.108 163.360 1.00 34.39 293 ILE D N 1
ATOM 8930 C CA . ILE D 1 297 ? 185.082 48.974 164.495 1.00 34.70 293 ILE D CA 1
ATOM 8931 C C . ILE D 1 297 ? 183.913 49.897 164.277 1.00 35.76 293 ILE D C 1
ATOM 8932 O O . ILE D 1 297 ? 183.921 50.732 163.375 1.00 37.26 293 ILE D O 1
ATOM 8937 N N . LEU D 1 298 ? 182.897 49.734 165.109 1.00 36.83 294 LEU D N 1
ATOM 8938 C CA . LEU D 1 298 ? 181.720 50.578 165.043 1.00 37.14 294 LEU D CA 1
ATOM 8939 C C . LEU D 1 298 ? 182.061 51.746 165.946 1.00 38.96 294 LEU D C 1
ATOM 8940 O O . LEU D 1 298 ? 182.312 51.559 167.137 1.00 38.30 294 LEU D O 1
ATOM 8945 N N . PHE D 1 299 ? 182.095 52.946 165.383 1.00 40.50 295 PHE D N 1
ATOM 8946 C CA . PHE D 1 299 ? 182.418 54.114 166.177 1.00 42.93 295 PHE D CA 1
ATOM 8947 C C . PHE D 1 299 ? 181.197 54.608 166.921 1.00 46.40 295 PHE D C 1
ATOM 8948 O O . PHE D 1 299 ? 180.076 54.223 166.604 1.00 46.42 295 PHE D O 1
ATOM 8956 N N . ASN D 1 300 ? 181.418 55.460 167.916 1.00 51.61 296 ASN D N 1
ATOM 8957 C CA . ASN D 1 300 ? 180.328 55.972 168.725 1.00 56.18 296 ASN D CA 1
ATOM 8958 C C . ASN D 1 300 ? 179.435 56.946 167.980 1.00 58.08 296 ASN D C 1
ATOM 8959 O O . ASN D 1 300 ? 179.192 58.048 168.448 1.00 59.44 296 ASN D O 1
ATOM 8964 N N . HIS D 1 301 ? 178.942 56.528 166.820 1.00 61.12 297 HIS D N 1
ATOM 8965 C CA . HIS D 1 301 ? 178.056 57.361 166.013 1.00 63.81 297 HIS D CA 1
ATOM 8966 C C . HIS D 1 301 ? 176.934 57.900 166.891 1.00 66.01 297 HIS D C 1
ATOM 8967 O O . HIS D 1 301 ? 176.249 57.142 167.569 1.00 66.11 297 HIS D O 1
ATOM 8974 N N . ALA D 1 302 ? 176.748 59.214 166.881 1.00 69.91 298 ALA D N 1
ATOM 8975 C CA . ALA D 1 302 ? 175.716 59.836 167.700 1.00 73.13 298 ALA D CA 1
ATOM 8976 C C . ALA D 1 302 ? 174.551 60.314 166.857 1.00 75.32 298 ALA D C 1
ATOM 8977 O O . ALA D 1 302 ? 174.721 61.144 165.966 1.00 75.36 298 ALA D O 1
ATOM 8979 N N . SER D 1 303 ? 173.371 59.778 167.148 1.00 78.43 299 SER D N 1
ATOM 8980 C CA . SER D 1 303 ? 172.143 60.139 166.438 1.00 81.31 299 SER D CA 1
ATOM 8981 C C . SER D 1 303 ? 170.965 59.333 166.984 1.00 82.15 299 SER D C 1
ATOM 8982 O O . SER D 1 303 ? 170.267 58.692 166.163 1.00 82.96 299 SER D O 1
ATOM 8993 N N . GLU E 1 6 ? 247.482 84.923 193.885 1.00 68.21 2 GLU E N 1
ATOM 8994 C CA . GLU E 1 6 ? 247.832 83.594 193.384 1.00 66.31 2 GLU E CA 1
ATOM 8995 C C . GLU E 1 6 ? 246.745 82.912 192.538 1.00 64.01 2 GLU E C 1
ATOM 8996 O O . GLU E 1 6 ? 245.744 82.418 193.058 1.00 62.65 2 GLU E O 1
ATOM 9002 N N . THR E 1 7 ? 246.979 82.871 191.229 1.00 61.22 3 THR E N 1
ATOM 9003 C CA . THR E 1 7 ? 246.063 82.270 190.267 1.00 58.14 3 THR E CA 1
ATOM 9004 C C . THR E 1 7 ? 245.982 80.752 190.385 1.00 57.23 3 THR E C 1
ATOM 9005 O O . THR E 1 7 ? 246.990 80.061 190.242 1.00 57.43 3 THR E O 1
ATOM 9009 N N . THR E 1 8 ? 244.780 80.234 190.619 1.00 55.30 4 THR E N 1
ATOM 9010 C CA . THR E 1 8 ? 244.576 78.795 190.724 1.00 52.27 4 THR E CA 1
ATOM 9011 C C . THR E 1 8 ? 244.156 78.212 189.372 1.00 51.84 4 THR E C 1
ATOM 9012 O O . THR E 1 8 ? 244.808 77.300 188.856 1.00 51.92 4 THR E O 1
ATOM 9016 N N . GLN E 1 9 ? 243.068 78.734 188.804 1.00 51.18 5 GLN E N 1
ATOM 9017 C CA . GLN E 1 9 ? 242.566 78.275 187.499 1.00 49.57 5 GLN E CA 1
ATOM 9018 C C . GLN E 1 9 ? 242.313 79.441 186.540 1.00 48.16 5 GLN E C 1
ATOM 9019 O O . GLN E 1 9 ? 242.199 80.593 186.950 1.00 47.14 5 GLN E O 1
ATOM 9025 N N . THR E 1 10 ? 242.206 79.127 185.257 1.00 48.13 6 THR E N 1
ATOM 9026 C CA . THR E 1 10 ? 241.963 80.137 184.237 1.00 48.74 6 THR E CA 1
ATOM 9027 C C . THR E 1 10 ? 241.045 79.588 183.149 1.00 49.28 6 THR E C 1
ATOM 9028 O O . THR E 1 10 ? 241.264 78.492 182.638 1.00 49.36 6 THR E O 1
ATOM 9032 N N . LEU E 1 11 ? 240.023 80.342 182.808 1.00 49.56 7 LEU E N 1
ATOM 9033 C CA . LEU E 1 11 ? 239.091 79.911 181.763 1.00 50.20 7 LEU E CA 1
ATOM 9034 C C . LEU E 1 11 ? 238.817 81.043 180.775 1.00 50.34 7 LEU E C 1
ATOM 9035 O O . LEU E 1 11 ? 238.436 82.136 181.190 1.00 50.88 7 LEU E O 1
ATOM 9040 N N . ARG E 1 12 ? 239.056 80.785 179.500 1.00 49.99 8 ARG E N 1
ATOM 9041 C CA . ARG E 1 12 ? 238.819 81.758 178.438 1.00 50.56 8 ARG E CA 1
ATOM 9042 C C . ARG E 1 12 ? 237.891 81.106 177.430 1.00 49.86 8 ARG E C 1
ATOM 9043 O O . ARG E 1 12 ? 238.126 79.966 177.028 1.00 50.63 8 ARG E O 1
ATOM 9051 N N . PHE E 1 13 ? 236.846 81.816 177.016 1.00 47.73 9 PHE E N 1
ATOM 9052 C CA . PHE E 1 13 ? 235.924 81.266 176.033 1.00 45.29 9 PHE E CA 1
ATOM 9053 C C . PHE E 1 13 ? 236.290 81.798 174.659 1.00 45.06 9 PHE E C 1
ATOM 9054 O O . PHE E 1 13 ? 236.854 82.885 174.537 1.00 44.77 9 PHE E O 1
ATOM 9062 N N . LYS E 1 14 ? 235.970 81.026 173.627 1.00 44.96 10 LYS E N 1
ATOM 9063 C CA . LYS E 1 14 ? 236.249 81.418 172.250 1.00 44.34 10 LYS E CA 1
ATOM 9064 C C . LYS E 1 14 ? 235.494 82.687 171.890 1.00 44.49 10 LYS E C 1
ATOM 9065 O O . LYS E 1 14 ? 234.556 83.082 172.576 1.00 45.08 10 LYS E O 1
ATOM 9071 N N . THR E 1 15 ? 235.903 83.308 170.794 1.00 45.22 11 THR E N 1
ATOM 9072 C CA . THR E 1 15 ? 235.300 84.545 170.325 1.00 46.23 11 THR E CA 1
ATOM 9073 C C . THR E 1 15 ? 233.777 84.499 170.190 1.00 46.78 11 THR E C 1
ATOM 9074 O O . THR E 1 15 ? 233.231 83.714 169.413 1.00 46.40 11 THR E O 1
ATOM 9078 N N . LYS E 1 16 ? 233.108 85.358 170.954 1.00 46.88 12 LYS E N 1
ATOM 9079 C CA . LYS E 1 16 ? 231.649 85.465 170.952 1.00 48.64 12 LYS E CA 1
ATOM 9080 C C . LYS E 1 16 ? 230.944 84.134 171.180 1.00 48.58 12 LYS E C 1
ATOM 9081 O O . LYS E 1 16 ? 229.773 83.968 170.830 1.00 49.81 12 LYS E O 1
ATOM 9087 N N . ALA E 1 17 ? 231.666 83.193 171.779 1.00 47.65 13 ALA E N 1
ATOM 9088 C CA . ALA E 1 17 ? 231.132 81.872 172.063 1.00 46.32 13 ALA E CA 1
ATOM 9089 C C . ALA E 1 17 ? 229.903 81.946 172.967 1.00 45.12 13 ALA E C 1
ATOM 9090 O O . ALA E 1 17 ? 228.911 81.262 172.730 1.00 45.35 13 ALA E O 1
ATOM 9092 N N . LEU E 1 18 ? 229.968 82.779 173.997 1.00 43.60 14 LEU E N 1
ATOM 9093 C CA . LEU E 1 18 ? 228.856 82.913 174.926 1.00 43.37 14 LEU E CA 1
ATOM 9094 C C . LEU E 1 18 ? 227.830 83.912 174.415 1.00 43.92 14 LEU E C 1
ATOM 9095 O O . LEU E 1 18 ? 226.677 83.899 174.829 1.00 44.65 14 LEU E O 1
ATOM 9100 N N . ALA E 1 19 ? 228.251 84.788 173.515 1.00 44.24 15 ALA E N 1
ATOM 9101 C CA . ALA E 1 19 ? 227.347 85.793 172.991 1.00 43.41 15 ALA E CA 1
ATOM 9102 C C . ALA E 1 19 ? 226.176 85.144 172.285 1.00 43.13 15 ALA E C 1
ATOM 9103 O O . ALA E 1 19 ? 225.044 85.600 172.413 1.00 43.44 15 ALA E O 1
ATOM 9105 N N . VAL E 1 20 ? 226.441 84.072 171.548 1.00 42.57 16 VAL E N 1
ATOM 9106 C CA . VAL E 1 20 ? 225.379 83.385 170.818 1.00 43.31 16 VAL E CA 1
ATOM 9107 C C . VAL E 1 20 ? 224.280 82.802 171.717 1.00 44.06 16 VAL E C 1
ATOM 9108 O O . VAL E 1 20 ? 223.291 82.270 171.221 1.00 45.27 16 VAL E O 1
ATOM 9112 N N . LEU E 1 21 ? 224.451 82.893 173.031 1.00 44.35 17 LEU E N 1
ATOM 9113 C CA . LEU E 1 21 ? 223.455 82.370 173.961 1.00 44.22 17 LEU E CA 1
ATOM 9114 C C . LEU E 1 21 ? 222.700 83.514 174.623 1.00 44.89 17 LEU E C 1
ATOM 9115 O O . LEU E 1 21 ? 221.898 83.300 175.527 1.00 45.47 17 LEU E O 1
ATOM 9120 N N . SER E 1 22 ? 222.972 84.732 174.174 1.00 46.03 18 SER E N 1
ATOM 9121 C CA . SER E 1 22 ? 222.340 85.926 174.726 1.00 47.77 18 SER E CA 1
ATOM 9122 C C . SER E 1 22 ? 220.825 85.811 174.850 1.00 48.29 18 SER E C 1
ATOM 9123 O O . SER E 1 22 ? 220.252 86.126 175.897 1.00 47.02 18 SER E O 1
ATOM 9126 N N . LYS E 1 23 ? 220.187 85.362 173.770 1.00 49.95 19 LYS E N 1
ATOM 9127 C CA . LYS E 1 23 ? 218.733 85.196 173.716 1.00 49.91 19 LYS E CA 1
ATOM 9128 C C . LYS E 1 23 ? 218.257 84.099 174.666 1.00 47.89 19 LYS E C 1
ATOM 9129 O O . LYS E 1 23 ? 217.193 84.220 175.274 1.00 47.25 19 LYS E O 1
ATOM 9135 N N . CYS E 1 24 ? 219.036 83.024 174.774 1.00 45.52 20 CYS E N 1
ATOM 9136 C CA . CYS E 1 24 ? 218.696 81.932 175.675 1.00 43.43 20 CYS E CA 1
ATOM 9137 C C . CYS E 1 24 ? 218.735 82.452 177.123 1.00 43.49 20 CYS E C 1
ATOM 9138 O O . CYS E 1 24 ? 217.759 82.328 177.874 1.00 42.89 20 CYS E O 1
ATOM 9141 N N . TYR E 1 25 ? 219.853 83.056 177.511 1.00 41.22 21 TYR E N 1
ATOM 9142 C CA . TYR E 1 25 ? 219.974 83.571 178.861 1.00 40.54 21 TYR E CA 1
ATOM 9143 C C . TYR E 1 25 ? 218.882 84.588 179.192 1.00 41.41 21 TYR E C 1
ATOM 9144 O O . TYR E 1 25 ? 218.311 84.556 180.284 1.00 41.51 21 TYR E O 1
ATOM 9153 N N . ASP E 1 26 ? 218.598 85.505 178.267 1.00 43.23 22 ASP E N 1
ATOM 9154 C CA . ASP E 1 26 ? 217.557 86.508 178.508 1.00 43.16 22 ASP E CA 1
ATOM 9155 C C . ASP E 1 26 ? 216.252 85.805 178.800 1.00 42.37 22 ASP E C 1
ATOM 9156 O O . ASP E 1 26 ? 215.439 86.272 179.591 1.00 41.05 22 ASP E O 1
ATOM 9161 N N . HIS E 1 27 ? 216.064 84.667 178.149 1.00 41.93 23 HIS E N 1
ATOM 9162 C CA . HIS E 1 27 ? 214.860 83.885 178.325 1.00 42.06 23 HIS E CA 1
ATOM 9163 C C . HIS E 1 27 ? 214.756 83.274 179.720 1.00 42.69 23 HIS E C 1
ATOM 9164 O O . HIS E 1 27 ? 213.656 83.070 180.226 1.00 43.96 23 HIS E O 1
ATOM 9171 N N . ALA E 1 28 ? 215.898 82.996 180.343 1.00 41.53 24 ALA E N 1
ATOM 9172 C CA . ALA E 1 28 ? 215.917 82.380 181.660 1.00 40.03 24 ALA E CA 1
ATOM 9173 C C . ALA E 1 28 ? 216.354 83.316 182.773 1.00 40.73 24 ALA E C 1
ATOM 9174 O O . ALA E 1 28 ? 216.252 82.976 183.953 1.00 41.40 24 ALA E O 1
ATOM 9176 N N . GLN E 1 29 ? 216.834 84.497 182.406 1.00 41.22 25 GLN E N 1
ATOM 9177 C CA . GLN E 1 29 ? 217.322 85.454 183.393 1.00 41.50 25 GLN E CA 1
ATOM 9178 C C . GLN E 1 29 ? 216.478 85.694 184.640 1.00 39.68 25 GLN E C 1
ATOM 9179 O O . GLN E 1 29 ? 217.025 85.818 185.728 1.00 39.22 25 GLN E O 1
ATOM 9185 N N . THR E 1 30 ? 215.162 85.786 184.509 1.00 40.03 26 THR E N 1
ATOM 9186 C CA . THR E 1 30 ? 214.348 86.001 185.704 1.00 41.98 26 THR E CA 1
ATOM 9187 C C . THR E 1 30 ? 214.584 84.893 186.714 1.00 42.09 26 THR E C 1
ATOM 9188 O O . THR E 1 30 ? 214.669 85.154 187.911 1.00 42.06 26 THR E O 1
ATOM 9192 N N . HIS E 1 31 ? 214.687 83.658 186.230 1.00 42.56 27 HIS E N 1
ATOM 9193 C CA . HIS E 1 31 ? 214.936 82.518 187.109 1.00 43.85 27 HIS E CA 1
ATOM 9194 C C . HIS E 1 31 ? 216.400 82.480 187.538 1.00 43.41 27 HIS E C 1
ATOM 9195 O O . HIS E 1 31 ? 216.718 82.255 188.710 1.00 43.98 27 HIS E O 1
ATOM 9202 N N . LEU E 1 32 ? 217.285 82.713 186.579 1.00 41.69 28 LEU E N 1
ATOM 9203 C CA . LEU E 1 32 ? 218.713 82.672 186.834 1.00 41.29 28 LEU E CA 1
ATOM 9204 C C . LEU E 1 32 ? 219.277 83.736 187.773 1.00 41.00 28 LEU E C 1
ATOM 9205 O O . LEU E 1 32 ? 220.323 83.533 188.395 1.00 40.53 28 LEU E O 1
ATOM 9210 N N . LYS E 1 33 ? 218.574 84.854 187.904 1.00 40.29 29 LYS E N 1
ATOM 9211 C CA . LYS E 1 33 ? 219.054 85.951 188.731 1.00 40.12 29 LYS E CA 1
ATOM 9212 C C . LYS E 1 33 ? 219.354 85.625 190.198 1.00 40.43 29 LYS E C 1
ATOM 9213 O O . LYS E 1 33 ? 220.419 85.966 190.716 1.00 40.53 29 LYS E O 1
ATOM 9219 N N . GLY E 1 34 ? 218.419 84.973 190.875 1.00 40.97 30 GLY E N 1
ATOM 9220 C CA . GLY E 1 34 ? 218.636 84.654 192.273 1.00 39.66 30 GLY E CA 1
ATOM 9221 C C . GLY E 1 34 ? 219.594 83.506 192.506 1.00 39.86 30 GLY E C 1
ATOM 9222 O O . GLY E 1 34 ? 219.920 83.202 193.654 1.00 39.17 30 GLY E O 1
ATOM 9223 N N . GLY E 1 35 ? 220.060 82.882 191.425 1.00 39.70 31 GLY E N 1
ATOM 9224 C CA . GLY E 1 35 ? 220.957 81.742 191.547 1.00 37.70 31 GLY E CA 1
ATOM 9225 C C . GLY E 1 35 ? 222.439 82.037 191.674 1.00 37.31 31 GLY E C 1
ATOM 9226 O O . GLY E 1 35 ? 222.846 83.091 192.183 1.00 36.07 31 GLY E O 1
ATOM 9227 N N . VAL E 1 36 ? 223.245 81.086 191.203 1.00 36.53 32 VAL E N 1
ATOM 9228 C CA . VAL E 1 36 ? 224.696 81.199 191.252 1.00 36.58 32 VAL E CA 1
ATOM 9229 C C . VAL E 1 36 ? 225.379 80.737 189.975 1.00 38.10 32 VAL E C 1
ATOM 9230 O O . VAL E 1 36 ? 224.882 79.851 189.267 1.00 38.15 32 VAL E O 1
ATOM 9234 N N . LEU E 1 37 ? 226.520 81.354 189.681 1.00 38.96 33 LEU E N 1
ATOM 9235 C CA . LEU E 1 37 ? 227.319 80.973 188.523 1.00 39.97 33 LEU E CA 1
ATOM 9236 C C . LEU E 1 37 ? 228.280 79.928 189.069 1.00 40.28 33 LEU E C 1
ATOM 9237 O O . LEU E 1 37 ? 228.797 80.069 190.176 1.00 39.47 33 LEU E O 1
ATOM 9242 N N . GLN E 1 38 ? 228.537 78.887 188.296 1.00 41.30 34 GLN E N 1
ATOM 9243 C CA . GLN E 1 38 ? 229.377 77.817 188.802 1.00 42.11 34 GLN E CA 1
ATOM 9244 C C . GLN E 1 38 ? 230.242 77.143 187.736 1.00 42.78 34 GLN E C 1
ATOM 9245 O O . GLN E 1 38 ? 229.804 76.930 186.612 1.00 42.08 34 GLN E O 1
ATOM 9251 N N . VAL E 1 39 ? 231.481 76.823 188.084 1.00 45.07 35 VAL E N 1
ATOM 9252 C CA . VAL E 1 39 ? 232.360 76.148 187.135 1.00 47.94 35 VAL E CA 1
ATOM 9253 C C . VAL E 1 39 ? 232.692 74.748 187.623 1.00 48.85 35 VAL E C 1
ATOM 9254 O O . VAL E 1 39 ? 233.242 74.567 188.708 1.00 48.69 35 VAL E O 1
ATOM 9258 N N . ASN E 1 40 ? 232.343 73.767 186.800 1.00 50.41 36 ASN E N 1
ATOM 9259 C CA . ASN E 1 40 ? 232.571 72.364 187.099 1.00 51.90 36 ASN E CA 1
ATOM 9260 C C . ASN E 1 40 ? 233.954 71.955 186.605 1.00 52.92 36 ASN E C 1
ATOM 9261 O O . ASN E 1 40 ? 234.267 72.116 185.426 1.00 52.58 36 ASN E O 1
ATOM 9266 N N . LEU E 1 41 ? 234.772 71.417 187.506 1.00 54.10 37 LEU E N 1
ATOM 9267 C CA . LEU E 1 41 ? 236.121 70.993 187.154 1.00 55.00 37 LEU E CA 1
ATOM 9268 C C . LEU E 1 41 ? 236.211 69.508 186.797 1.00 56.66 37 LEU E C 1
ATOM 9269 O O . LEU E 1 41 ? 237.072 69.112 186.007 1.00 56.41 37 LEU E O 1
ATOM 9274 N N . LEU E 1 42 ? 235.336 68.684 187.375 1.00 58.88 38 LEU E N 1
ATOM 9275 C CA . LEU E 1 42 ? 235.350 67.252 187.071 1.00 61.73 38 LEU E CA 1
ATOM 9276 C C . LEU E 1 42 ? 235.196 67.070 185.564 1.00 64.32 38 LEU E C 1
ATOM 9277 O O . LEU E 1 42 ? 235.992 66.389 184.916 1.00 64.83 38 LEU E O 1
ATOM 9282 N N . SER E 1 43 ? 234.166 67.705 185.017 1.00 67.43 39 SER E N 1
ATOM 9283 C CA . SER E 1 43 ? 233.855 67.633 183.594 1.00 71.00 39 SER E CA 1
ATOM 9284 C C . SER E 1 43 ? 235.045 67.775 182.651 1.00 73.44 39 SER E C 1
ATOM 9285 O O . SER E 1 43 ? 234.951 67.403 181.479 1.00 73.87 39 SER E O 1
ATOM 9288 N N . VAL E 1 44 ? 236.157 68.312 183.151 1.00 75.81 40 VAL E N 1
ATOM 9289 C CA . VAL E 1 44 ? 237.342 68.508 182.316 1.00 78.01 40 VAL E CA 1
ATOM 9290 C C . VAL E 1 44 ? 237.806 67.228 181.615 1.00 79.78 40 VAL E C 1
ATOM 9291 O O . VAL E 1 44 ? 238.318 67.280 180.488 1.00 78.63 40 VAL E O 1
ATOM 9295 N N . ASN E 1 45 ? 237.628 66.084 182.277 1.00 81.70 41 ASN E N 1
ATOM 9296 C CA . ASN E 1 45 ? 238.021 64.808 181.684 1.00 83.26 41 ASN E CA 1
ATOM 9297 C C . ASN E 1 45 ? 237.263 64.581 180.371 1.00 82.91 41 ASN E C 1
ATOM 9298 O O . ASN E 1 45 ? 237.866 64.234 179.353 1.00 83.61 41 ASN E O 1
ATOM 9303 N N . TYR E 1 46 ? 235.947 64.782 180.396 1.00 81.50 42 TYR E N 1
ATOM 9304 C CA . TYR E 1 46 ? 235.140 64.621 179.194 1.00 79.20 42 TYR E CA 1
ATOM 9305 C C . TYR E 1 46 ? 234.751 65.975 178.606 1.00 77.05 42 TYR E C 1
ATOM 9306 O O . TYR E 1 46 ? 233.831 66.644 179.085 1.00 76.90 42 TYR E O 1
ATOM 9315 N N . GLY E 1 47 ? 235.479 66.378 177.567 1.00 74.11 43 GLY E N 1
ATOM 9316 C CA . GLY E 1 47 ? 235.210 67.648 176.915 1.00 70.86 43 GLY E CA 1
ATOM 9317 C C . GLY E 1 47 ? 236.021 68.812 177.459 1.00 68.67 43 GLY E C 1
ATOM 9318 O O . GLY E 1 47 ? 236.879 69.357 176.761 1.00 68.93 43 GLY E O 1
ATOM 9319 N N . GLY E 1 48 ? 235.748 69.195 178.705 1.00 65.76 44 GLY E N 1
ATOM 9320 C CA . GLY E 1 48 ? 236.458 70.301 179.323 1.00 61.19 44 GLY E CA 1
ATOM 9321 C C . GLY E 1 48 ? 235.693 70.824 180.522 1.00 58.46 44 GLY E C 1
ATOM 9322 O O . GLY E 1 48 ? 234.849 70.106 181.062 1.00 58.59 44 GLY E O 1
ATOM 9323 N N . PRO E 1 49 ? 235.957 72.069 180.963 1.00 55.84 45 PRO E N 1
ATOM 9324 C CA . PRO E 1 49 ? 235.287 72.690 182.112 1.00 51.96 45 PRO E CA 1
ATOM 9325 C C . PRO E 1 49 ? 233.880 73.102 181.727 1.00 49.39 45 PRO E C 1
ATOM 9326 O O . PRO E 1 49 ? 233.580 73.272 180.550 1.00 48.95 45 PRO E O 1
ATOM 9330 N N . ARG E 1 50 ? 233.018 73.281 182.716 1.00 47.27 46 ARG E N 1
ATOM 9331 C CA . ARG E 1 50 ? 231.653 73.663 182.423 1.00 45.54 46 ARG E CA 1
ATOM 9332 C C . ARG E 1 50 ? 231.116 74.825 183.240 1.00 45.17 46 ARG E C 1
ATOM 9333 O O . ARG E 1 50 ? 230.877 74.699 184.441 1.00 44.88 46 ARG E O 1
ATOM 9341 N N . LEU E 1 51 ? 230.940 75.964 182.577 1.00 44.53 47 LEU E N 1
ATOM 9342 C CA . LEU E 1 51 ? 230.383 77.151 183.221 1.00 44.30 47 LEU E CA 1
ATOM 9343 C C . LEU E 1 51 ? 228.860 77.019 183.135 1.00 43.97 47 LEU E C 1
ATOM 9344 O O . LEU E 1 51 ? 228.308 76.642 182.099 1.00 42.79 47 LEU E O 1
ATOM 9349 N N . ALA E 1 52 ? 228.176 77.330 184.223 1.00 43.52 48 ALA E N 1
ATOM 9350 C CA . ALA E 1 52 ? 226.734 77.219 184.219 1.00 42.58 48 ALA E CA 1
ATOM 9351 C C . ALA E 1 52 ? 226.109 78.078 185.281 1.00 41.34 48 ALA E C 1
ATOM 9352 O O . ALA E 1 52 ? 226.693 78.317 186.343 1.00 40.60 48 ALA E O 1
ATOM 9354 N N . ALA E 1 53 ? 224.917 78.564 184.971 1.00 39.82 49 ALA E N 1
ATOM 9355 C CA . ALA E 1 53 ? 224.174 79.372 185.917 1.00 38.91 49 ALA E CA 1
ATOM 9356 C C . ALA E 1 53 ? 223.174 78.383 186.505 1.00 38.01 49 ALA E C 1
ATOM 9357 O O . ALA E 1 53 ? 222.439 77.712 185.771 1.00 36.46 49 ALA E O 1
ATOM 9359 N N . VAL E 1 54 ? 223.171 78.251 187.823 1.00 36.27 50 VAL E N 1
ATOM 9360 C CA . VAL E 1 54 ? 222.245 77.328 188.432 1.00 35.46 50 VAL E CA 1
ATOM 9361 C C . VAL E 1 54 ? 221.341 78.084 189.388 1.00 35.65 50 VAL E C 1
ATOM 9362 O O . VAL E 1 54 ? 221.787 78.949 190.141 1.00 35.73 50 VAL E O 1
ATOM 9366 N N . ALA E 1 55 ? 220.053 77.779 189.324 1.00 35.98 51 ALA E N 1
ATOM 9367 C CA . ALA E 1 55 ? 219.086 78.426 190.191 1.00 36.96 51 ALA E CA 1
ATOM 9368 C C . ALA E 1 55 ? 217.931 77.465 190.445 1.00 37.90 51 ALA E C 1
ATOM 9369 O O . ALA E 1 55 ? 217.835 76.399 189.818 1.00 36.27 51 ALA E O 1
ATOM 9371 N N . ASN E 1 56 ? 217.074 77.850 191.386 1.00 38.63 52 ASN E N 1
ATOM 9372 C CA . ASN E 1 56 ? 215.910 77.066 191.754 1.00 40.43 52 ASN E CA 1
ATOM 9373 C C . ASN E 1 56 ? 214.744 77.336 190.809 1.00 41.00 52 ASN E C 1
ATOM 9374 O O . ASN E 1 56 ? 214.560 78.455 190.323 1.00 41.91 52 ASN E O 1
ATOM 9379 N N . ALA E 1 57 ? 213.957 76.298 190.561 1.00 40.98 53 ALA E N 1
ATOM 9380 C CA . ALA E 1 57 ? 212.796 76.391 189.696 1.00 40.55 53 ALA E CA 1
ATOM 9381 C C . ALA E 1 57 ? 211.605 75.778 190.434 1.00 41.22 53 ALA E C 1
ATOM 9382 O O . ALA E 1 57 ? 211.568 74.570 190.674 1.00 40.73 53 ALA E O 1
ATOM 9384 N N . GLY E 1 58 ? 210.638 76.612 190.800 1.00 41.13 54 GLY E N 1
ATOM 9385 C CA . GLY E 1 58 ? 209.472 76.119 191.512 1.00 41.64 54 GLY E CA 1
ATOM 9386 C C . GLY E 1 58 ? 209.803 75.583 192.898 1.00 43.10 54 GLY E C 1
ATOM 9387 O O . GLY E 1 58 ? 210.898 75.816 193.422 1.00 43.87 54 GLY E O 1
ATOM 9388 N N . THR E 1 59 ? 208.860 74.856 193.490 1.00 41.39 55 THR E N 1
ATOM 9389 C CA . THR E 1 59 ? 209.041 74.290 194.819 1.00 40.90 55 THR E CA 1
ATOM 9390 C C . THR E 1 59 ? 210.088 73.169 194.876 1.00 41.19 55 THR E C 1
ATOM 9391 O O . THR E 1 59 ? 210.696 72.929 195.918 1.00 42.45 55 THR E O 1
ATOM 9395 N N . ALA E 1 60 ? 210.319 72.491 193.762 1.00 39.35 56 ALA E N 1
ATOM 9396 C CA . ALA E 1 60 ? 211.280 71.406 193.777 1.00 37.60 56 ALA E CA 1
ATOM 9397 C C . ALA E 1 60 ? 211.990 71.200 192.436 1.00 37.37 56 ALA E C 1
ATOM 9398 O O . ALA E 1 60 ? 211.914 70.129 191.826 1.00 36.63 56 ALA E O 1
ATOM 9400 N N . GLY E 1 61 ? 212.699 72.225 191.983 1.00 36.89 57 GLY E N 1
ATOM 9401 C CA . GLY E 1 61 ? 213.401 72.103 190.722 1.00 35.46 57 GLY E CA 1
ATOM 9402 C C . GLY E 1 61 ? 214.740 72.789 190.755 1.00 34.62 57 GLY E C 1
ATOM 9403 O O . GLY E 1 61 ? 214.928 73.755 191.491 1.00 35.17 57 GLY E O 1
ATOM 9404 N N . LEU E 1 62 ? 215.672 72.290 189.950 1.00 35.50 58 LEU E N 1
ATOM 9405 C CA . LEU E 1 62 ? 217.018 72.848 189.874 1.00 35.33 58 LEU E CA 1
ATOM 9406 C C . LEU E 1 62 ? 217.381 73.128 188.421 1.00 36.03 58 LEU E C 1
ATOM 9407 O O . LEU E 1 62 ? 217.486 72.198 187.615 1.00 35.06 58 LEU E O 1
ATOM 9412 N N . ILE E 1 63 ? 217.566 74.408 188.091 1.00 37.21 59 ILE E N 1
ATOM 9413 C CA . ILE E 1 63 ? 217.912 74.815 186.723 1.00 37.79 59 ILE E CA 1
ATOM 9414 C C . ILE E 1 63 ? 219.420 74.804 186.529 1.00 37.76 59 ILE E C 1
ATOM 9415 O O . ILE E 1 63 ? 220.163 75.325 187.359 1.00 37.21 59 ILE E O 1
ATOM 9420 N N . SER E 1 64 ? 219.868 74.221 185.427 1.00 38.84 60 SER E N 1
ATOM 9421 C CA . SER E 1 64 ? 221.289 74.181 185.119 1.00 40.22 60 SER E CA 1
ATOM 9422 C C . SER E 1 64 ? 221.497 74.710 183.707 1.00 41.26 60 SER E C 1
ATOM 9423 O O . SER E 1 64 ? 221.331 73.973 182.730 1.00 41.95 60 SER E O 1
ATOM 9426 N N . PHE E 1 65 ? 221.831 75.998 183.616 1.00 41.46 61 PHE E N 1
ATOM 9427 C CA . PHE E 1 65 ? 222.095 76.676 182.346 1.00 41.25 61 PHE E CA 1
ATOM 9428 C C . PHE E 1 65 ? 223.586 76.434 182.083 1.00 41.58 61 PHE E C 1
ATOM 9429 O O . PHE E 1 65 ? 224.431 77.228 182.496 1.00 40.53 61 PHE E O 1
ATOM 9437 N N . GLU E 1 66 ? 223.893 75.322 181.416 1.00 42.62 62 GLU E N 1
ATOM 9438 C CA . GLU E 1 66 ? 225.271 74.926 181.123 1.00 45.46 62 GLU E CA 1
ATOM 9439 C C . GLU E 1 66 ? 225.794 75.308 179.748 1.00 45.41 62 GLU E C 1
ATOM 9440 O O . GLU E 1 66 ? 225.052 75.348 178.771 1.00 45.55 62 GLU E O 1
ATOM 9446 N N . VAL E 1 67 ? 227.098 75.555 179.691 1.00 45.07 63 VAL E N 1
ATOM 9447 C CA . VAL E 1 67 ? 227.776 75.928 178.466 1.00 44.57 63 VAL E CA 1
ATOM 9448 C C . VAL E 1 67 ? 228.640 74.771 178.002 1.00 45.58 63 VAL E C 1
ATOM 9449 O O . VAL E 1 67 ? 229.577 74.364 178.683 1.00 44.32 63 VAL E O 1
ATOM 9453 N N . SER E 1 68 ? 228.317 74.246 176.832 1.00 48.58 64 SER E N 1
ATOM 9454 C CA . SER E 1 68 ? 229.059 73.143 176.251 1.00 51.03 64 SER E CA 1
ATOM 9455 C C . SER E 1 68 ? 230.555 73.473 176.270 1.00 52.72 64 SER E C 1
ATOM 9456 O O . SER E 1 68 ? 230.952 74.591 175.955 1.00 53.96 64 SER E O 1
ATOM 9459 N N . PRO E 1 69 ? 231.403 72.504 176.651 1.00 54.32 65 PRO E N 1
ATOM 9460 C CA . PRO E 1 69 ? 232.854 72.702 176.712 1.00 54.17 65 PRO E CA 1
ATOM 9461 C C . PRO E 1 69 ? 233.513 73.214 175.433 1.00 54.84 65 PRO E C 1
ATOM 9462 O O . PRO E 1 69 ? 234.605 73.774 175.484 1.00 55.26 65 PRO E O 1
ATOM 9466 N N . ASP E 1 70 ? 232.868 73.027 174.286 1.00 55.40 66 ASP E N 1
ATOM 9467 C CA . ASP E 1 70 ? 233.449 73.511 173.034 1.00 55.60 66 ASP E CA 1
ATOM 9468 C C . ASP E 1 70 ? 233.555 75.029 173.032 1.00 54.14 66 ASP E C 1
ATOM 9469 O O . ASP E 1 70 ? 234.446 75.590 172.408 1.00 54.71 66 ASP E O 1
ATOM 9474 N N . ALA E 1 71 ? 232.642 75.696 173.726 1.00 52.55 67 ALA E N 1
ATOM 9475 C CA . ALA E 1 71 ? 232.675 77.148 173.794 1.00 51.66 67 ALA E CA 1
ATOM 9476 C C . ALA E 1 71 ? 233.984 77.596 174.440 1.00 51.36 67 ALA E C 1
ATOM 9477 O O . ALA E 1 71 ? 234.380 78.753 174.330 1.00 50.71 67 ALA E O 1
ATOM 9479 N N . VAL E 1 72 ? 234.654 76.672 175.118 1.00 51.75 68 VAL E N 1
ATOM 9480 C CA . VAL E 1 72 ? 235.912 76.991 175.774 1.00 52.26 68 VAL E CA 1
ATOM 9481 C C . VAL E 1 72 ? 237.047 77.124 174.771 1.00 53.83 68 VAL E C 1
ATOM 9482 O O . VAL E 1 72 ? 237.157 76.348 173.821 1.00 54.28 68 VAL E O 1
ATOM 9486 N N . ALA E 1 73 ? 237.897 78.117 175.001 1.00 54.92 69 ALA E N 1
ATOM 9487 C CA . ALA E 1 73 ? 239.022 78.387 174.124 1.00 55.36 69 ALA E CA 1
ATOM 9488 C C . ALA E 1 73 ? 240.311 77.902 174.757 1.00 55.70 69 ALA E C 1
ATOM 9489 O O . ALA E 1 73 ? 241.163 77.310 174.092 1.00 55.76 69 ALA E O 1
ATOM 9491 N N . GLU E 1 74 ? 240.453 78.150 176.049 1.00 56.39 70 GLU E N 1
ATOM 9492 C CA . GLU E 1 74 ? 241.650 77.734 176.747 1.00 57.27 70 GLU E CA 1
ATOM 9493 C C . GLU E 1 74 ? 241.356 77.521 178.219 1.00 56.43 70 GLU E C 1
ATOM 9494 O O . GLU E 1 74 ? 240.679 78.331 178.845 1.00 56.40 70 GLU E O 1
ATOM 9500 N N . TRP E 1 75 ? 241.856 76.416 178.759 1.00 55.48 71 TRP E N 1
ATOM 9501 C CA . TRP E 1 75 ? 241.665 76.096 180.168 1.00 54.35 71 TRP E CA 1
ATOM 9502 C C . TRP E 1 75 ? 243.001 75.754 180.790 1.00 55.99 71 TRP E C 1
ATOM 9503 O O . TRP E 1 75 ? 243.841 75.100 180.171 1.00 56.49 71 TRP E O 1
ATOM 9514 N N . GLN E 1 76 ? 243.194 76.206 182.019 1.00 57.11 72 GLN E N 1
ATOM 9515 C CA . GLN E 1 76 ? 244.430 75.945 182.718 1.00 58.32 72 GLN E CA 1
ATOM 9516 C C . GLN E 1 76 ? 244.241 75.837 184.212 1.00 58.37 72 GLN E C 1
ATOM 9517 O O . GLN E 1 76 ? 243.773 76.765 184.873 1.00 58.67 72 GLN E O 1
ATOM 9523 N N . ASN E 1 77 ? 244.590 74.671 184.734 1.00 58.34 73 ASN E N 1
ATOM 9524 C CA . ASN E 1 77 ? 244.496 74.424 186.153 1.00 58.10 73 ASN E CA 1
ATOM 9525 C C . ASN E 1 77 ? 245.924 74.496 186.666 1.00 58.11 73 ASN E C 1
ATOM 9526 O O . ASN E 1 77 ? 246.825 73.869 186.113 1.00 56.21 73 ASN E O 1
ATOM 9531 N N . HIS E 1 78 ? 246.123 75.281 187.715 1.00 58.32 74 HIS E N 1
ATOM 9532 C CA . HIS E 1 78 ? 247.445 75.461 188.276 1.00 58.89 74 HIS E CA 1
ATOM 9533 C C . HIS E 1 78 ? 247.591 74.794 189.627 1.00 58.55 74 HIS E C 1
ATOM 9534 O O . HIS E 1 78 ? 248.697 74.655 190.142 1.00 59.57 74 HIS E O 1
ATOM 9541 N N . GLN E 1 79 ? 246.472 74.379 190.202 1.00 57.86 75 GLN E N 1
ATOM 9542 C CA . GLN E 1 79 ? 246.504 73.698 191.483 1.00 57.23 75 GLN E CA 1
ATOM 9543 C C . GLN E 1 79 ? 246.778 72.227 191.214 1.00 58.36 75 GLN E C 1
ATOM 9544 O O . GLN E 1 79 ? 246.712 71.776 190.069 1.00 58.15 75 GLN E O 1
ATOM 9550 N N . SER E 1 80 ? 247.101 71.481 192.265 1.00 59.45 76 SER E N 1
ATOM 9551 C CA . SER E 1 80 ? 247.339 70.049 192.121 1.00 60.38 76 SER E CA 1
ATOM 9552 C C . SER E 1 80 ? 245.966 69.367 192.109 1.00 60.66 76 SER E C 1
ATOM 9553 O O . SER E 1 80 ? 245.029 69.827 192.766 1.00 60.49 76 SER E O 1
ATOM 9556 N N . PRO E 1 81 ? 245.826 68.262 191.364 1.00 60.83 77 PRO E N 1
ATOM 9557 C CA . PRO E 1 81 ? 244.537 67.558 191.303 1.00 60.71 77 PRO E CA 1
ATOM 9558 C C . PRO E 1 81 ? 243.953 67.308 192.691 1.00 59.55 77 PRO E C 1
ATOM 9559 O O . PRO E 1 81 ? 242.743 67.188 192.860 1.00 58.82 77 PRO E O 1
ATOM 9563 N N . GLU E 1 82 ? 244.832 67.233 193.680 1.00 58.85 78 GLU E N 1
ATOM 9564 C CA . GLU E 1 82 ? 244.424 66.989 195.050 1.00 58.31 78 GLU E CA 1
ATOM 9565 C C . GLU E 1 82 ? 243.812 68.226 195.690 1.00 58.69 78 GLU E C 1
ATOM 9566 O O . GLU E 1 82 ? 242.795 68.132 196.383 1.00 58.35 78 GLU E O 1
ATOM 9572 N N . GLU E 1 83 ? 244.433 69.380 195.454 1.00 59.54 79 GLU E N 1
ATOM 9573 C CA . GLU E 1 83 ? 243.954 70.658 195.990 1.00 60.14 79 GLU E CA 1
ATOM 9574 C C . GLU E 1 83 ? 242.706 71.176 195.272 1.00 58.21 79 GLU E C 1
ATOM 9575 O O . GLU E 1 83 ? 241.695 71.465 195.911 1.00 57.68 79 GLU E O 1
ATOM 9581 N N . ALA E 1 84 ? 242.801 71.302 193.947 1.00 56.15 80 ALA E N 1
ATOM 9582 C CA . ALA E 1 84 ? 241.706 71.792 193.110 1.00 54.52 80 ALA E CA 1
ATOM 9583 C C . ALA E 1 84 ? 240.359 71.297 193.598 1.00 54.23 80 ALA E C 1
ATOM 9584 O O . ALA E 1 84 ? 240.237 70.170 194.077 1.00 53.87 80 ALA E O 1
ATOM 9586 N N . PRO E 1 85 ? 239.323 72.144 193.501 1.00 54.49 81 PRO E N 1
ATOM 9587 C CA . PRO E 1 85 ? 238.004 71.706 193.962 1.00 53.69 81 PRO E CA 1
ATOM 9588 C C . PRO E 1 85 ? 237.258 70.964 192.857 1.00 53.01 81 PRO E C 1
ATOM 9589 O O . PRO E 1 85 ? 237.683 70.944 191.694 1.00 52.11 81 PRO E O 1
ATOM 9593 N N . ALA E 1 86 ? 236.151 70.337 193.228 1.00 51.28 82 ALA E N 1
ATOM 9594 C CA . ALA E 1 86 ? 235.350 69.640 192.250 1.00 50.06 82 ALA E CA 1
ATOM 9595 C C . ALA E 1 86 ? 234.669 70.754 191.455 1.00 49.90 82 ALA E C 1
ATOM 9596 O O . ALA E 1 86 ? 234.473 70.643 190.243 1.00 49.45 82 ALA E O 1
ATOM 9598 N N . ALA E 1 87 ? 234.340 71.844 192.149 1.00 48.88 83 ALA E N 1
ATOM 9599 C CA . ALA E 1 87 ? 233.674 72.976 191.516 1.00 48.51 83 ALA E CA 1
ATOM 9600 C C . ALA E 1 87 ? 233.727 74.287 192.304 1.00 48.58 83 ALA E C 1
ATOM 9601 O O . ALA E 1 87 ? 233.621 74.306 193.535 1.00 48.23 83 ALA E O 1
ATOM 9603 N N . VAL E 1 88 ? 233.900 75.384 191.575 1.00 47.79 84 VAL E N 1
ATOM 9604 C CA . VAL E 1 88 ? 233.899 76.709 192.178 1.00 47.39 84 VAL E CA 1
ATOM 9605 C C . VAL E 1 88 ? 232.542 77.303 191.820 1.00 46.70 84 VAL E C 1
ATOM 9606 O O . VAL E 1 88 ? 231.946 76.935 190.805 1.00 45.74 84 VAL E O 1
ATOM 9610 N N . SER E 1 89 ? 232.045 78.209 192.652 1.00 46.42 85 SER E N 1
ATOM 9611 C CA . SER E 1 89 ? 230.757 78.833 192.389 1.00 45.80 85 SER E CA 1
ATOM 9612 C C . SER E 1 89 ? 230.604 80.146 193.127 1.00 45.70 85 SER E C 1
ATOM 9613 O O . SER E 1 89 ? 230.950 80.251 194.302 1.00 46.31 85 SER E O 1
ATOM 9616 N N . PHE E 1 90 ? 230.097 81.152 192.420 1.00 46.52 86 PHE E N 1
ATOM 9617 C CA . PHE E 1 90 ? 229.875 82.474 192.996 1.00 47.05 86 PHE E CA 1
ATOM 9618 C C . PHE E 1 90 ? 228.451 82.982 192.745 1.00 47.81 86 PHE E C 1
ATOM 9619 O O . PHE E 1 90 ? 227.764 82.536 191.825 1.00 49.04 86 PHE E O 1
ATOM 9627 N N . ARG E 1 91 ? 228.013 83.907 193.589 1.00 48.53 87 ARG E N 1
ATOM 9628 C CA . ARG E 1 91 ? 226.675 84.485 193.513 1.00 48.81 87 ARG E CA 1
ATOM 9629 C C . ARG E 1 91 ? 226.459 85.276 192.221 1.00 48.35 87 ARG E C 1
ATOM 9630 O O . ARG E 1 91 ? 227.119 86.288 191.996 1.00 48.84 87 ARG E O 1
ATOM 9638 N N . ASN E 1 92 ? 225.524 84.818 191.385 1.00 48.10 88 ASN E N 1
ATOM 9639 C CA . ASN E 1 92 ? 225.218 85.472 190.107 1.00 45.97 88 ASN E CA 1
ATOM 9640 C C . ASN E 1 92 ? 224.959 86.963 190.307 1.00 44.75 88 ASN E C 1
ATOM 9641 O O . ASN E 1 92 ? 225.376 87.789 189.493 1.00 44.61 88 ASN E O 1
ATOM 9646 N N . LEU E 1 93 ? 224.263 87.303 191.386 1.00 43.39 89 LEU E N 1
ATOM 9647 C CA . LEU E 1 93 ? 223.999 88.696 191.701 1.00 42.71 89 LEU E CA 1
ATOM 9648 C C . LEU E 1 93 ? 225.150 89.160 192.583 1.00 43.63 89 LEU E C 1
ATOM 9649 O O . LEU E 1 93 ? 225.105 89.030 193.803 1.00 41.49 89 LEU E O 1
ATOM 9654 N N . ALA E 1 94 ? 226.178 89.704 191.946 1.00 46.83 90 ALA E N 1
ATOM 9655 C CA . ALA E 1 94 ? 227.378 90.187 192.626 1.00 49.10 90 ALA E CA 1
ATOM 9656 C C . ALA E 1 94 ? 227.120 91.012 193.887 1.00 50.17 90 ALA E C 1
ATOM 9657 O O . ALA E 1 94 ? 226.111 91.711 193.994 1.00 50.13 90 ALA E O 1
ATOM 9659 N N . TYR E 1 95 ? 228.061 90.932 194.827 1.00 51.24 91 TYR E N 1
ATOM 9660 C CA . TYR E 1 95 ? 227.963 91.647 196.087 1.00 52.35 91 TYR E CA 1
ATOM 9661 C C . TYR E 1 95 ? 227.637 93.111 195.907 1.00 55.11 91 TYR E C 1
ATOM 9662 O O . TYR E 1 95 ? 228.386 93.843 195.268 1.00 54.74 91 TYR E O 1
ATOM 9671 N N . GLY E 1 96 ? 226.529 93.536 196.501 1.00 58.45 92 GLY E N 1
ATOM 9672 C CA . GLY E 1 96 ? 226.125 94.924 196.404 1.00 62.57 92 GLY E CA 1
ATOM 9673 C C . GLY E 1 96 ? 225.702 95.364 195.013 1.00 65.01 92 GLY E C 1
ATOM 9674 O O . GLY E 1 96 ? 224.493 95.469 194.744 1.00 65.15 92 GLY E O 1
ATOM 9675 N N . ARG E 1 97 ? 226.687 95.604 194.137 1.00 65.73 93 ARG E N 1
ATOM 9676 C CA . ARG E 1 97 ? 226.429 96.067 192.771 1.00 67.88 93 ARG E CA 1
ATOM 9677 C C . ARG E 1 97 ? 225.161 95.496 192.161 1.00 68.24 93 ARG E C 1
ATOM 9678 O O . ARG E 1 97 ? 225.032 94.296 191.919 1.00 69.04 93 ARG E O 1
ATOM 9686 N N . THR E 1 98 ? 224.231 96.407 191.917 1.00 68.00 94 THR E N 1
ATOM 9687 C CA . THR E 1 98 ? 222.917 96.113 191.379 1.00 67.32 94 THR E CA 1
ATOM 9688 C C . THR E 1 98 ? 222.854 95.303 190.086 1.00 65.96 94 THR E C 1
ATOM 9689 O O . THR E 1 98 ? 221.783 94.822 189.716 1.00 67.07 94 THR E O 1
ATOM 9693 N N . CYS E 1 99 ? 223.972 95.145 189.390 1.00 63.61 95 CYS E N 1
ATOM 9694 C CA . CYS E 1 99 ? 223.934 94.379 188.151 1.00 61.92 95 CYS E CA 1
ATOM 9695 C C . CYS E 1 99 ? 224.108 92.884 188.360 1.00 59.40 95 CYS E C 1
ATOM 9696 O O . CYS E 1 99 ? 224.699 92.447 189.348 1.00 61.01 95 CYS E O 1
ATOM 9699 N N . VAL E 1 100 ? 223.599 92.099 187.417 1.00 54.78 96 VAL E N 1
ATOM 9700 C CA . VAL E 1 100 ? 223.715 90.651 187.498 1.00 50.56 96 VAL E CA 1
ATOM 9701 C C . VAL E 1 100 ? 224.851 90.176 186.599 1.00 49.06 96 VAL E C 1
ATOM 9702 O O . VAL E 1 100 ? 224.830 90.400 185.387 1.00 49.23 96 VAL E O 1
ATOM 9706 N N . LEU E 1 101 ? 225.838 89.516 187.193 1.00 46.27 97 LEU E N 1
ATOM 9707 C CA . LEU E 1 101 ? 226.977 89.018 186.436 1.00 44.00 97 LEU E CA 1
ATOM 9708 C C . LEU E 1 101 ? 226.585 88.202 185.210 1.00 43.44 97 LEU E C 1
ATOM 9709 O O . LEU E 1 101 ? 227.239 88.285 184.179 1.00 42.89 97 LEU E O 1
ATOM 9714 N N . GLY E 1 102 ? 225.513 87.421 185.317 1.00 44.88 98 GLY E N 1
ATOM 9715 C CA . GLY E 1 102 ? 225.067 86.595 184.199 1.00 44.21 98 GLY E CA 1
ATOM 9716 C C . GLY E 1 102 ? 224.599 87.320 182.941 1.00 43.76 98 GLY E C 1
ATOM 9717 O O . GLY E 1 102 ? 224.915 86.901 181.820 1.00 40.52 98 GLY E O 1
ATOM 9718 N N . LYS E 1 103 ? 223.828 88.393 183.116 1.00 44.73 99 LYS E N 1
ATOM 9719 C CA . LYS E 1 103 ? 223.338 89.162 181.975 1.00 46.09 99 LYS E CA 1
ATOM 9720 C C . LYS E 1 103 ? 224.523 89.731 181.202 1.00 46.21 99 LYS E C 1
ATOM 9721 O O . LYS E 1 103 ? 224.528 89.742 179.966 1.00 47.06 99 LYS E O 1
ATOM 9727 N N . GLU E 1 104 ? 225.527 90.195 181.938 1.00 45.39 100 GLU E N 1
ATOM 9728 C CA . GLU E 1 104 ? 226.721 90.761 181.334 1.00 46.43 100 GLU E CA 1
ATOM 9729 C C . GLU E 1 104 ? 227.502 89.662 180.630 1.00 44.76 100 GLU E C 1
ATOM 9730 O O . GLU E 1 104 ? 227.671 89.687 179.413 1.00 45.48 100 GLU E O 1
ATOM 9736 N N . LEU E 1 105 ? 227.967 88.696 181.416 1.00 42.81 101 LEU E N 1
ATOM 9737 C CA . LEU E 1 105 ? 228.754 87.570 180.924 1.00 41.57 101 LEU E CA 1
ATOM 9738 C C . LEU E 1 105 ? 228.201 86.940 179.642 1.00 41.20 101 LEU E C 1
ATOM 9739 O O . LEU E 1 105 ? 228.964 86.567 178.758 1.00 41.31 101 LEU E O 1
ATOM 9744 N N . PHE E 1 106 ? 226.882 86.825 179.534 1.00 41.74 102 PHE E N 1
ATOM 9745 C CA . PHE E 1 106 ? 226.273 86.239 178.343 1.00 41.69 102 PHE E CA 1
ATOM 9746 C C . PHE E 1 106 ? 225.766 87.287 177.360 1.00 42.39 102 PHE E C 1
ATOM 9747 O O . PHE E 1 106 ? 224.830 87.041 176.590 1.00 41.99 102 PHE E O 1
ATOM 9755 N N . GLY E 1 107 ? 226.392 88.457 177.392 1.00 42.68 103 GLY E N 1
ATOM 9756 C CA . GLY E 1 107 ? 226.009 89.528 176.492 1.00 43.76 103 GLY E CA 1
ATOM 9757 C C . GLY E 1 107 ? 226.372 89.238 175.045 1.00 44.15 103 GLY E C 1
ATOM 9758 O O . GLY E 1 107 ? 227.397 88.601 174.754 1.00 44.04 103 GLY E O 1
ATOM 9759 N N . SER E 1 108 ? 225.531 89.713 174.132 1.00 43.93 104 SER E N 1
ATOM 9760 C CA . SER E 1 108 ? 225.755 89.495 172.713 1.00 44.46 104 SER E CA 1
ATOM 9761 C C . SER E 1 108 ? 226.896 90.339 172.171 1.00 45.63 104 SER E C 1
ATOM 9762 O O . SER E 1 108 ? 227.472 90.010 171.142 1.00 46.16 104 SER E O 1
ATOM 9765 N N . ALA E 1 109 ? 227.221 91.425 172.864 1.00 47.38 105 ALA E N 1
ATOM 9766 C CA . ALA E 1 109 ? 228.301 92.310 172.435 1.00 48.47 105 ALA E CA 1
ATOM 9767 C C . ALA E 1 109 ? 229.655 91.937 173.041 1.00 49.23 105 ALA E C 1
ATOM 9768 O O . ALA E 1 109 ? 230.634 92.667 172.881 1.00 49.78 105 ALA E O 1
ATOM 9770 N N . VAL E 1 110 ? 229.713 90.810 173.742 1.00 50.24 106 VAL E N 1
ATOM 9771 C CA . VAL E 1 110 ? 230.966 90.376 174.348 1.00 51.24 106 VAL E CA 1
ATOM 9772 C C . VAL E 1 110 ? 231.745 89.493 173.381 1.00 52.20 106 VAL E C 1
ATOM 9773 O O . VAL E 1 110 ? 231.333 88.375 173.062 1.00 51.50 106 VAL E O 1
ATOM 9777 N N . GLU E 1 111 ? 232.875 90.007 172.914 1.00 53.40 107 GLU E N 1
ATOM 9778 C CA . GLU E 1 111 ? 233.700 89.266 171.982 1.00 54.58 107 GLU E CA 1
ATOM 9779 C C . GLU E 1 111 ? 234.560 88.223 172.689 1.00 53.86 107 GLU E C 1
ATOM 9780 O O . GLU E 1 111 ? 234.707 87.101 172.204 1.00 53.43 107 GLU E O 1
ATOM 9786 N N . GLN E 1 112 ? 235.118 88.590 173.837 1.00 53.65 108 GLN E N 1
ATOM 9787 C CA . GLN E 1 112 ? 235.961 87.678 174.595 1.00 53.88 108 GLN E CA 1
ATOM 9788 C C . GLN E 1 112 ? 235.613 87.688 176.080 1.00 52.91 108 GLN E C 1
ATOM 9789 O O . GLN E 1 112 ? 235.713 88.713 176.746 1.00 52.18 108 GLN E O 1
ATOM 9795 N N . ALA E 1 113 ? 235.194 86.534 176.588 1.00 52.40 109 ALA E N 1
ATOM 9796 C CA . ALA E 1 113 ? 234.841 86.390 177.998 1.00 50.96 109 ALA E CA 1
ATOM 9797 C C . ALA E 1 113 ? 235.790 85.409 178.674 1.00 50.19 109 ALA E C 1
ATOM 9798 O O . ALA E 1 113 ? 236.191 84.396 178.090 1.00 49.86 109 ALA E O 1
ATOM 9800 N N . SER E 1 114 ? 236.155 85.711 179.909 1.00 48.85 110 SER E N 1
ATOM 9801 C CA . SER E 1 114 ? 237.040 84.828 180.636 1.00 48.05 110 SER E CA 1
ATOM 9802 C C . SER E 1 114 ? 236.915 85.038 182.133 1.00 47.51 110 SER E C 1
ATOM 9803 O O . SER E 1 114 ? 236.544 86.121 182.592 1.00 47.56 110 SER E O 1
ATOM 9806 N N . LEU E 1 115 ? 237.205 83.983 182.886 1.00 47.12 111 LEU E N 1
ATOM 9807 C CA . LEU E 1 115 ? 237.141 84.030 184.336 1.00 47.96 111 LEU E CA 1
ATOM 9808 C C . LEU E 1 115 ? 238.478 83.558 184.883 1.00 48.73 111 LEU E C 1
ATOM 9809 O O . LEU E 1 115 ? 239.149 82.728 184.263 1.00 48.87 111 LEU E O 1
ATOM 9814 N N . GLN E 1 116 ? 238.859 84.097 186.037 1.00 49.42 112 GLN E N 1
ATOM 9815 C CA . GLN E 1 116 ? 240.111 83.736 186.693 1.00 51.40 112 GLN E CA 1
ATOM 9816 C C . GLN E 1 116 ? 239.896 83.573 188.180 1.00 52.58 112 GLN E C 1
ATOM 9817 O O . GLN E 1 116 ? 239.458 84.504 188.858 1.00 53.42 112 GLN E O 1
ATOM 9823 N N . PHE E 1 117 ? 240.214 82.395 188.695 1.00 52.63 113 PHE E N 1
ATOM 9824 C CA . PHE E 1 117 ? 240.055 82.158 190.116 1.00 52.77 113 PHE E CA 1
ATOM 9825 C C . PHE E 1 117 ? 241.431 82.199 190.725 1.00 54.10 113 PHE E C 1
ATOM 9826 O O . PHE E 1 117 ? 242.419 81.910 190.056 1.00 52.79 113 PHE E O 1
ATOM 9834 N N . TYR E 1 118 ? 241.499 82.568 191.994 1.00 56.97 114 TYR E N 1
ATOM 9835 C CA . TYR E 1 118 ? 242.779 82.655 192.654 1.00 60.48 114 TYR E CA 1
ATOM 9836 C C . TYR E 1 118 ? 242.650 82.700 194.174 1.00 62.09 114 TYR E C 1
ATOM 9837 O O . TYR E 1 118 ? 241.604 83.059 194.719 1.00 60.46 114 TYR E O 1
ATOM 9846 N N . LYS E 1 119 ? 243.737 82.329 194.844 1.00 65.27 115 LYS E N 1
ATOM 9847 C CA . LYS E 1 119 ? 243.793 82.250 196.299 1.00 67.83 115 LYS E CA 1
ATOM 9848 C C . LYS E 1 119 ? 244.938 83.090 196.851 1.00 69.58 115 LYS E C 1
ATOM 9849 O O . LYS E 1 119 ? 245.762 83.604 196.093 1.00 70.54 115 LYS E O 1
ATOM 9855 N N . ARG E 1 120 ? 244.980 83.233 198.172 1.00 71.10 116 ARG E N 1
ATOM 9856 C CA . ARG E 1 120 ? 246.051 83.974 198.826 1.00 72.73 116 ARG E CA 1
ATOM 9857 C C . ARG E 1 120 ? 247.137 82.961 199.180 1.00 75.18 116 ARG E C 1
ATOM 9858 O O . ARG E 1 120 ? 246.844 81.866 199.662 1.00 74.81 116 ARG E O 1
ATOM 9866 N N . PRO E 1 121 ? 248.407 83.316 198.939 1.00 77.38 117 PRO E N 1
ATOM 9867 C CA . PRO E 1 121 ? 249.580 82.479 199.205 1.00 78.69 117 PRO E CA 1
ATOM 9868 C C . PRO E 1 121 ? 249.612 81.772 200.557 1.00 80.03 117 PRO E C 1
ATOM 9869 O O . PRO E 1 121 ? 249.730 80.548 200.619 1.00 80.94 117 PRO E O 1
ATOM 9873 N N . GLN E 1 122 ? 249.510 82.540 201.637 1.00 80.67 118 GLN E N 1
ATOM 9874 C CA . GLN E 1 122 ? 249.565 81.969 202.981 1.00 81.54 118 GLN E CA 1
ATOM 9875 C C . GLN E 1 122 ? 248.199 81.720 203.622 1.00 81.37 118 GLN E C 1
ATOM 9876 O O . GLN E 1 122 ? 247.705 82.553 204.385 1.00 81.62 118 GLN E O 1
ATOM 9882 N N . GLY E 1 123 ? 247.600 80.569 203.319 1.00 80.89 119 GLY E N 1
ATOM 9883 C CA . GLY E 1 123 ? 246.304 80.233 203.890 1.00 79.02 119 GLY E CA 1
ATOM 9884 C C . GLY E 1 123 ? 245.273 79.775 202.875 1.00 78.16 119 GLY E C 1
ATOM 9885 O O . GLY E 1 123 ? 245.192 80.317 201.771 1.00 78.63 119 GLY E O 1
ATOM 9886 N N . GLY E 1 124 ? 244.478 78.778 203.256 1.00 76.92 120 GLY E N 1
ATOM 9887 C CA . GLY E 1 124 ? 243.450 78.255 202.370 1.00 74.51 120 GLY E CA 1
ATOM 9888 C C . GLY E 1 124 ? 244.033 77.339 201.315 1.00 72.46 120 GLY E C 1
ATOM 9889 O O . GLY E 1 124 ? 245.148 77.562 200.851 1.00 73.18 120 GLY E O 1
ATOM 9890 N N . SER E 1 125 ? 243.294 76.310 200.926 1.00 70.21 121 SER E N 1
ATOM 9891 C CA . SER E 1 125 ? 243.803 75.388 199.920 1.00 68.40 121 SER E CA 1
ATOM 9892 C C . SER E 1 125 ? 243.189 75.636 198.545 1.00 66.37 121 SER E C 1
ATOM 9893 O O . SER E 1 125 ? 243.897 75.606 197.542 1.00 65.99 121 SER E O 1
ATOM 9896 N N . ARG E 1 126 ? 241.880 75.885 198.503 1.00 64.32 122 ARG E N 1
ATOM 9897 C CA . ARG E 1 126 ? 241.176 76.125 197.238 1.00 61.06 122 ARG E CA 1
ATOM 9898 C C . ARG E 1 126 ? 240.938 77.609 196.974 1.00 57.31 122 ARG E C 1
ATOM 9899 O O . ARG E 1 126 ? 241.106 78.438 197.867 1.00 56.61 122 ARG E O 1
ATOM 9907 N N . PRO E 1 127 ? 240.539 77.957 195.736 1.00 54.17 123 PRO E N 1
ATOM 9908 C CA . PRO E 1 127 ? 240.268 79.329 195.298 1.00 52.13 123 PRO E CA 1
ATOM 9909 C C . PRO E 1 127 ? 239.319 80.122 196.191 1.00 51.08 123 PRO E C 1
ATOM 9910 O O . PRO E 1 127 ? 238.342 79.591 196.704 1.00 51.36 123 PRO E O 1
ATOM 9914 N N . GLU E 1 128 ? 239.613 81.403 196.366 1.00 50.65 124 GLU E N 1
ATOM 9915 C CA . GLU E 1 128 ? 238.793 82.275 197.204 1.00 50.34 124 GLU E CA 1
ATOM 9916 C C . GLU E 1 128 ? 238.071 83.341 196.382 1.00 48.57 124 GLU E C 1
ATOM 9917 O O . GLU E 1 128 ? 236.972 83.777 196.730 1.00 46.97 124 GLU E O 1
ATOM 9923 N N . PHE E 1 129 ? 238.706 83.768 195.297 1.00 46.72 125 PHE E N 1
ATOM 9924 C CA . PHE E 1 129 ? 238.138 84.811 194.465 1.00 44.58 125 PHE E CA 1
ATOM 9925 C C . PHE E 1 129 ? 238.108 84.456 193.002 1.00 42.45 125 PHE E C 1
ATOM 9926 O O . PHE E 1 129 ? 238.754 83.515 192.558 1.00 41.90 125 PHE E O 1
ATOM 9934 N N . VAL E 1 130 ? 237.341 85.235 192.255 1.00 41.85 126 VAL E N 1
ATOM 9935 C CA . VAL E 1 130 ? 237.219 85.052 190.823 1.00 40.84 126 VAL E CA 1
ATOM 9936 C C . VAL E 1 130 ? 237.223 86.433 190.181 1.00 42.32 126 VAL E C 1
ATOM 9937 O O . VAL E 1 130 ? 236.763 87.407 190.780 1.00 41.49 126 VAL E O 1
ATOM 9941 N N . LYS E 1 131 ? 237.766 86.519 188.974 1.00 43.61 127 LYS E N 1
ATOM 9942 C CA . LYS E 1 131 ? 237.804 87.779 188.257 1.00 45.21 127 LYS E CA 1
ATOM 9943 C C . LYS E 1 131 ? 237.225 87.535 186.879 1.00 46.15 127 LYS E C 1
ATOM 9944 O O . LYS E 1 131 ? 237.839 86.876 186.037 1.00 45.85 127 LYS E O 1
ATOM 9950 N N . LEU E 1 132 ? 236.017 88.048 186.680 1.00 47.70 128 LEU E N 1
ATOM 9951 C CA . LEU E 1 132 ? 235.305 87.933 185.417 1.00 48.01 128 LEU E CA 1
ATOM 9952 C C . LEU E 1 132 ? 235.742 89.101 184.558 1.00 47.69 128 LEU E C 1
ATOM 9953 O O . LEU E 1 132 ? 235.855 90.223 185.051 1.00 46.70 128 LEU E O 1
ATOM 9958 N N . THR E 1 133 ? 236.008 88.847 183.285 1.00 48.22 129 THR E N 1
ATOM 9959 C CA . THR E 1 133 ? 236.408 89.930 182.394 1.00 50.21 129 THR E CA 1
ATOM 9960 C C . THR E 1 133 ? 235.719 89.821 181.032 1.00 50.33 129 THR E C 1
ATOM 9961 O O . THR E 1 133 ? 235.786 88.786 180.357 1.00 49.80 129 THR E O 1
ATOM 9973 N N . GLU E 1 135 ? 235.311 91.613 177.252 1.00 52.14 131 GLU E N 1
ATOM 9974 C CA . GLU E 1 135 ? 235.884 92.494 176.250 1.00 52.31 131 GLU E CA 1
ATOM 9975 C C . GLU E 1 135 ? 234.849 92.574 175.135 1.00 51.67 131 GLU E C 1
ATOM 9976 O O . GLU E 1 135 ? 234.571 91.583 174.462 1.00 51.97 131 GLU E O 1
ATOM 9982 N N . TYR E 1 136 ? 234.282 93.762 174.944 1.00 50.66 132 TYR E N 1
ATOM 9983 C CA . TYR E 1 136 ? 233.228 93.966 173.952 1.00 49.63 132 TYR E CA 1
ATOM 9984 C C . TYR E 1 136 ? 233.607 94.131 172.482 1.00 48.59 132 TYR E C 1
ATOM 9985 O O . TYR E 1 136 ? 234.777 94.210 172.127 1.00 48.25 132 TYR E O 1
ATOM 9994 N N . ASP E 1 137 ? 232.584 94.166 171.634 1.00 48.81 133 ASP E N 1
ATOM 9995 C CA . ASP E 1 137 ? 232.749 94.336 170.198 1.00 49.30 133 ASP E CA 1
ATOM 9996 C C . ASP E 1 137 ? 233.609 95.529 169.861 1.00 50.84 133 ASP E C 1
ATOM 9997 O O . ASP E 1 137 ? 234.604 95.405 169.158 1.00 53.40 133 ASP E O 1
ATOM 10002 N N . ASP E 1 138 ? 233.191 96.693 170.354 1.00 50.40 134 ASP E N 1
ATOM 10003 C CA . ASP E 1 138 ? 233.862 97.956 170.094 1.00 48.67 134 ASP E CA 1
ATOM 10004 C C . ASP E 1 138 ? 235.384 97.991 170.226 1.00 48.71 134 ASP E C 1
ATOM 10005 O O . ASP E 1 138 ? 235.996 99.041 170.051 1.00 48.49 134 ASP E O 1
ATOM 10010 N N . LYS E 1 139 ? 235.999 96.855 170.524 1.00 49.56 135 LYS E N 1
ATOM 10011 C CA . LYS E 1 139 ? 237.452 96.793 170.661 1.00 51.90 135 LYS E CA 1
ATOM 10012 C C . LYS E 1 139 ? 237.962 97.891 171.589 1.00 52.11 135 LYS E C 1
ATOM 10013 O O . LYS E 1 139 ? 239.125 98.282 171.527 1.00 51.31 135 LYS E O 1
ATOM 10019 N N . VAL E 1 140 ? 237.084 98.369 172.461 1.00 52.49 136 VAL E N 1
ATOM 10020 C CA . VAL E 1 140 ? 237.423 99.436 173.384 1.00 52.84 136 VAL E CA 1
ATOM 10021 C C . VAL E 1 140 ? 236.901 99.183 174.797 1.00 52.65 136 VAL E C 1
ATOM 10022 O O . VAL E 1 140 ? 237.649 99.283 175.772 1.00 52.52 136 VAL E O 1
ATOM 10026 N N . SER E 1 141 ? 235.618 98.852 174.899 1.00 52.31 137 SER E N 1
ATOM 10027 C CA . SER E 1 141 ? 234.991 98.615 176.192 1.00 52.07 137 SER E CA 1
ATOM 10028 C C . SER E 1 141 ? 235.371 97.297 176.862 1.00 53.03 137 SER E C 1
ATOM 10029 O O . SER E 1 141 ? 235.486 96.258 176.208 1.00 52.57 137 SER E O 1
ATOM 10032 N N . LYS E 1 142 ? 235.568 97.365 178.177 1.00 53.94 138 LYS E N 1
ATOM 10033 C CA . LYS E 1 142 ? 235.930 96.207 178.988 1.00 55.45 138 LYS E CA 1
ATOM 10034 C C . LYS E 1 142 ? 235.328 96.314 180.376 1.00 55.21 138 LYS E C 1
ATOM 10035 O O . LYS E 1 142 ? 235.145 97.414 180.901 1.00 56.15 138 LYS E O 1
ATOM 10041 N N . SER E 1 143 ? 235.035 95.166 180.975 1.00 54.01 139 SER E N 1
ATOM 10042 C CA . SER E 1 143 ? 234.507 95.135 182.326 1.00 52.72 139 SER E CA 1
ATOM 10043 C C . SER E 1 143 ? 235.265 94.084 183.119 1.00 52.54 139 SER E C 1
ATOM 10044 O O . SER E 1 143 ? 235.545 93.003 182.608 1.00 51.55 139 SER E O 1
ATOM 10047 N N . HIS E 1 144 ? 235.610 94.420 184.361 1.00 52.91 140 HIS E N 1
ATOM 10048 C CA . HIS E 1 144 ? 236.318 93.514 185.261 1.00 51.69 140 HIS E CA 1
ATOM 10049 C C . HIS E 1 144 ? 235.553 93.386 186.560 1.00 50.60 140 HIS E C 1
ATOM 10050 O O . HIS E 1 144 ? 235.336 94.372 187.260 1.00 49.45 140 HIS E O 1
ATOM 10057 N N . HIS E 1 145 ? 235.142 92.165 186.879 1.00 50.90 141 HIS E N 1
ATOM 10058 C CA . HIS E 1 145 ? 234.414 91.907 188.114 1.00 51.15 141 HIS E CA 1
ATOM 10059 C C . HIS E 1 145 ? 235.129 90.877 188.973 1.00 51.62 141 HIS E C 1
ATOM 10060 O O . HIS E 1 145 ? 235.334 89.735 188.547 1.00 52.20 141 HIS E O 1
ATOM 10067 N N . THR E 1 146 ? 235.525 91.276 190.173 1.00 50.06 142 THR E N 1
ATOM 10068 C CA . THR E 1 146 ? 236.160 90.330 191.069 1.00 50.47 142 THR E CA 1
ATOM 10069 C C . THR E 1 146 ? 235.274 90.238 192.308 1.00 50.45 142 THR E C 1
ATOM 10070 O O . THR E 1 146 ? 234.713 91.242 192.764 1.00 50.18 142 THR E O 1
ATOM 10074 N N . CYS E 1 147 ? 235.120 89.025 192.829 1.00 50.35 143 CYS E N 1
ATOM 10075 C CA . CYS E 1 147 ? 234.304 88.813 194.014 1.00 50.05 143 CYS E CA 1
ATOM 10076 C C . CYS E 1 147 ? 234.691 87.534 194.711 1.00 48.28 143 CYS E C 1
ATOM 10077 O O . CYS E 1 147 ? 235.495 86.750 194.204 1.00 47.14 143 CYS E O 1
ATOM 10080 N N . ALA E 1 148 ? 234.111 87.336 195.887 1.00 46.58 144 ALA E N 1
ATOM 10081 C CA . ALA E 1 148 ? 234.392 86.161 196.682 1.00 45.24 144 ALA E CA 1
ATOM 10082 C C . ALA E 1 148 ? 233.576 84.988 196.188 1.00 45.50 144 ALA E C 1
ATOM 10083 O O . ALA E 1 148 ? 232.486 85.168 195.664 1.00 46.23 144 ALA E O 1
ATOM 10085 N N . LEU E 1 149 ? 234.123 83.786 196.327 1.00 47.31 145 LEU E N 1
ATOM 10086 C CA . LEU E 1 149 ? 233.405 82.580 195.935 1.00 47.13 145 LEU E CA 1
ATOM 10087 C C . LEU E 1 149 ? 232.552 82.264 197.146 1.00 48.11 145 LEU E C 1
ATOM 10088 O O . LEU E 1 149 ? 232.689 82.906 198.182 1.00 46.35 145 LEU E O 1
ATOM 10101 N N . PRO E 1 151 ? 230.762 79.283 199.931 1.00 56.30 147 PRO E N 1
ATOM 10102 C CA . PRO E 1 151 ? 231.147 78.009 200.531 1.00 57.36 147 PRO E CA 1
ATOM 10103 C C . PRO E 1 151 ? 230.924 76.960 199.444 1.00 58.32 147 PRO E C 1
ATOM 10104 O O . PRO E 1 151 ? 229.904 76.982 198.756 1.00 59.04 147 PRO E O 1
ATOM 10108 N N . TYR E 1 152 ? 231.875 76.055 199.275 1.00 59.23 148 TYR E N 1
ATOM 10109 C CA . TYR E 1 152 ? 231.752 75.059 198.227 1.00 61.03 148 TYR E CA 1
ATOM 10110 C C . TYR E 1 152 ? 230.515 74.177 198.256 1.00 61.45 148 TYR E C 1
ATOM 10111 O O . TYR E 1 152 ? 229.991 73.827 199.315 1.00 61.47 148 TYR E O 1
ATOM 10128 N N . PRO E 1 154 ? 228.590 70.979 195.509 1.00 58.56 150 PRO E N 1
ATOM 10129 C CA . PRO E 1 154 ? 228.937 70.116 194.377 1.00 57.08 150 PRO E CA 1
ATOM 10130 C C . PRO E 1 154 ? 228.481 70.792 193.091 1.00 55.57 150 PRO E C 1
ATOM 10131 O O . PRO E 1 154 ? 227.817 71.818 193.133 1.00 55.62 150 PRO E O 1
ATOM 10135 N N . PRO E 1 155 ? 228.849 70.236 191.933 1.00 55.22 151 PRO E N 1
ATOM 10136 C CA . PRO E 1 155 ? 228.436 70.824 190.653 1.00 54.69 151 PRO E CA 1
ATOM 10137 C C . PRO E 1 155 ? 226.987 70.425 190.336 1.00 54.43 151 PRO E C 1
ATOM 10138 O O . PRO E 1 155 ? 226.734 69.312 189.885 1.00 53.04 151 PRO E O 1
ATOM 10142 N N . ALA E 1 156 ? 226.044 71.331 190.572 1.00 54.88 152 ALA E N 1
ATOM 10143 C CA . ALA E 1 156 ? 224.633 71.062 190.316 1.00 55.54 152 ALA E CA 1
ATOM 10144 C C . ALA E 1 156 ? 224.443 70.170 189.092 1.00 56.36 152 ALA E C 1
ATOM 10145 O O . ALA E 1 156 ? 223.621 69.255 189.096 1.00 56.07 152 ALA E O 1
ATOM 10147 N N . SER E 1 157 ? 225.210 70.437 188.045 1.00 57.65 153 SER E N 1
ATOM 10148 C CA . SER E 1 157 ? 225.131 69.644 186.818 1.00 59.28 153 SER E CA 1
ATOM 10149 C C . SER E 1 157 ? 225.863 68.308 187.005 1.00 58.90 153 SER E C 1
ATOM 10150 O O . SER E 1 157 ? 226.557 67.838 186.101 1.00 57.61 153 SER E O 1
ATOM 10153 N N . ASP E 1 158 ? 225.688 67.700 188.177 1.00 59.11 154 ASP E N 1
ATOM 10154 C CA . ASP E 1 158 ? 226.356 66.441 188.508 1.00 59.45 154 ASP E CA 1
ATOM 10155 C C . ASP E 1 158 ? 225.428 65.494 189.264 1.00 57.91 154 ASP E C 1
ATOM 10156 O O . ASP E 1 158 ? 225.768 64.332 189.479 1.00 57.44 154 ASP E O 1
ATOM 10161 N N . ARG E 1 159 ? 224.262 65.992 189.667 1.00 56.82 155 ARG E N 1
ATOM 10162 C CA . ARG E 1 159 ? 223.295 65.190 190.423 1.00 55.38 155 ARG E CA 1
ATOM 10163 C C . ARG E 1 159 ? 222.763 63.946 189.700 1.00 54.16 155 ARG E C 1
ATOM 10164 O O . ARG E 1 159 ? 222.556 62.901 190.316 1.00 52.99 155 ARG E O 1
ATOM 10172 N N . LEU E 1 160 ? 222.555 64.054 188.394 1.00 53.60 156 LEU E N 1
ATOM 10173 C CA . LEU E 1 160 ? 222.041 62.940 187.611 1.00 52.81 156 LEU E CA 1
ATOM 10174 C C . LEU E 1 160 ? 223.131 61.989 187.139 1.00 53.52 156 LEU E C 1
ATOM 10175 O O . LEU E 1 160 ? 222.853 61.046 186.406 1.00 53.24 156 LEU E O 1
ATOM 10180 N N . ARG E 1 161 ? 224.366 62.213 187.570 1.00 55.57 157 ARG E N 1
ATOM 10181 C CA . ARG E 1 161 ? 225.468 61.370 187.118 1.00 57.81 157 ARG E CA 1
ATOM 10182 C C . ARG E 1 161 ? 225.253 59.864 187.263 1.00 57.49 157 ARG E C 1
ATOM 10183 O O . ARG E 1 161 ? 225.657 59.102 186.389 1.00 57.47 157 ARG E O 1
ATOM 10191 N N . ASN E 1 162 ? 224.615 59.423 188.340 1.00 57.42 158 ASN E N 1
ATOM 10192 C CA . ASN E 1 162 ? 224.407 57.991 188.524 1.00 57.88 158 ASN E CA 1
ATOM 10193 C C . ASN E 1 162 ? 222.943 57.551 188.529 1.00 58.14 158 ASN E C 1
ATOM 10194 O O . ASN E 1 162 ? 222.542 56.676 189.298 1.00 59.04 158 ASN E O 1
ATOM 10199 N N . GLU E 1 163 ? 222.151 58.154 187.651 1.00 57.01 159 GLU E N 1
ATOM 10200 C CA . GLU E 1 163 ? 220.739 57.827 187.525 1.00 55.44 159 GLU E CA 1
ATOM 10201 C C . GLU E 1 163 ? 220.525 57.031 186.238 1.00 55.04 159 GLU E C 1
ATOM 10202 O O . GLU E 1 163 ? 221.271 57.197 185.276 1.00 54.27 159 GLU E O 1
ATOM 10208 N N . GLN E 1 164 ? 219.510 56.174 186.215 1.00 55.08 160 GLN E N 1
ATOM 10209 C CA . GLN E 1 164 ? 219.217 55.381 185.021 1.00 55.79 160 GLN E CA 1
ATOM 10210 C C . GLN E 1 164 ? 218.061 55.993 184.246 1.00 55.00 160 GLN E C 1
ATOM 10211 O O . GLN E 1 164 ? 216.928 56.018 184.721 1.00 55.02 160 GLN E O 1
ATOM 10225 N N . ILE E 1 166 ? 215.308 55.745 181.844 1.00 48.35 162 ILE E N 1
ATOM 10226 C CA . ILE E 1 166 ? 214.537 54.641 181.283 1.00 46.26 162 ILE E CA 1
ATOM 10227 C C . ILE E 1 166 ? 213.575 55.096 180.194 1.00 45.63 162 ILE E C 1
ATOM 10228 O O . ILE E 1 166 ? 212.622 54.406 179.842 1.00 44.54 162 ILE E O 1
ATOM 10233 N N . GLY E 1 167 ? 213.847 56.273 179.654 1.00 45.92 163 GLY E N 1
ATOM 10234 C CA . GLY E 1 167 ? 213.009 56.801 178.604 1.00 45.07 163 GLY E CA 1
ATOM 10235 C C . GLY E 1 167 ? 213.002 58.311 178.582 1.00 44.31 163 GLY E C 1
ATOM 10236 O O . GLY E 1 167 ? 213.121 58.971 179.619 1.00 43.68 163 GLY E O 1
ATOM 10237 N N . GLN E 1 168 ? 212.899 58.863 177.382 1.00 43.58 164 GLN E N 1
ATOM 10238 C CA . GLN E 1 168 ? 212.815 60.301 177.228 1.00 44.09 164 GLN E CA 1
ATOM 10239 C C . GLN E 1 168 ? 211.870 60.593 176.064 1.00 42.37 164 GLN E C 1
ATOM 10240 O O . GLN E 1 168 ? 211.970 59.981 175.008 1.00 42.61 164 GLN E O 1
ATOM 10246 N N . VAL E 1 169 ? 210.926 61.499 176.277 1.00 40.62 165 VAL E N 1
ATOM 10247 C CA . VAL E 1 169 ? 209.964 61.827 175.239 1.00 40.61 165 VAL E CA 1
ATOM 10248 C C . VAL E 1 169 ? 210.031 63.291 174.805 1.00 40.55 165 VAL E C 1
ATOM 10249 O O . VAL E 1 169 ? 210.059 64.207 175.637 1.00 38.08 165 VAL E O 1
ATOM 10253 N N . LEU E 1 170 ? 210.058 63.488 173.487 1.00 40.80 166 LEU E N 1
ATOM 10254 C CA . LEU E 1 170 ? 210.122 64.811 172.883 1.00 41.92 166 LEU E CA 1
ATOM 10255 C C . LEU E 1 170 ? 208.725 65.420 172.807 1.00 42.25 166 LEU E C 1
ATOM 10256 O O . LEU E 1 170 ? 207.747 64.718 172.551 1.00 42.69 166 LEU E O 1
ATOM 10261 N N . LEU E 1 171 ? 208.633 66.726 173.029 1.00 42.51 167 LEU E N 1
ATOM 10262 C CA . LEU E 1 171 ? 207.353 67.421 172.984 1.00 43.72 167 LEU E CA 1
ATOM 10263 C C . LEU E 1 171 ? 207.300 68.453 171.870 1.00 46.49 167 LEU E C 1
ATOM 10264 O O . LEU E 1 171 ? 208.293 69.102 171.563 1.00 47.30 167 LEU E O 1
ATOM 10277 N N . PRO E 1 173 ? 205.940 72.017 170.326 1.00 45.72 169 PRO E N 1
ATOM 10278 C CA . PRO E 1 173 ? 205.626 73.317 170.926 1.00 45.28 169 PRO E CA 1
ATOM 10279 C C . PRO E 1 173 ? 204.187 73.384 171.464 1.00 45.64 169 PRO E C 1
ATOM 10280 O O . PRO E 1 173 ? 203.937 73.903 172.559 1.00 44.61 169 PRO E O 1
ATOM 10284 N N . LYS E 1 174 ? 203.248 72.855 170.686 1.00 45.77 170 LYS E N 1
ATOM 10285 C CA . LYS E 1 174 ? 201.853 72.844 171.092 1.00 46.20 170 LYS E CA 1
ATOM 10286 C C . LYS E 1 174 ? 201.730 72.031 172.371 1.00 45.33 170 LYS E C 1
ATOM 10287 O O . LYS E 1 174 ? 201.264 72.528 173.394 1.00 45.50 170 LYS E O 1
ATOM 10293 N N . THR E 1 175 ? 202.157 70.774 172.292 1.00 43.83 171 THR E N 1
ATOM 10294 C CA . THR E 1 175 ? 202.107 69.854 173.415 1.00 42.19 171 THR E CA 1
ATOM 10295 C C . THR E 1 175 ? 202.742 70.461 174.657 1.00 41.92 171 THR E C 1
ATOM 10296 O O . THR E 1 175 ? 202.133 70.470 175.725 1.00 43.10 171 THR E O 1
ATOM 10300 N N . ALA E 1 176 ? 203.965 70.963 174.524 1.00 40.09 172 ALA E N 1
ATOM 10301 C CA . ALA E 1 176 ? 204.656 71.574 175.652 1.00 39.33 172 ALA E CA 1
ATOM 10302 C C . ALA E 1 176 ? 203.793 72.693 176.208 1.00 40.37 172 ALA E C 1
ATOM 10303 O O . ALA E 1 176 ? 203.716 72.902 177.419 1.00 40.73 172 ALA E O 1
ATOM 10305 N N . SER E 1 177 ? 203.140 73.415 175.309 1.00 41.39 173 SER E N 1
ATOM 10306 C CA . SER E 1 177 ? 202.286 74.519 175.708 1.00 41.90 173 SER E CA 1
ATOM 10307 C C . SER E 1 177 ? 201.093 74.031 176.538 1.00 40.99 173 SER E C 1
ATOM 10308 O O . SER E 1 177 ? 200.725 74.652 177.535 1.00 41.06 173 SER E O 1
ATOM 10311 N N . SER E 1 178 ? 200.489 72.920 176.130 1.00 39.49 174 SER E N 1
ATOM 10312 C CA . SER E 1 178 ? 199.354 72.377 176.864 1.00 39.68 174 SER E CA 1
ATOM 10313 C C . SER E 1 178 ? 199.802 71.997 178.266 1.00 39.84 174 SER E C 1
ATOM 10314 O O . SER E 1 178 ? 199.185 72.393 179.259 1.00 41.36 174 SER E O 1
ATOM 10317 N N . LEU E 1 179 ? 200.882 71.221 178.335 1.00 38.08 175 LEU E N 1
ATOM 10318 C CA . LEU E 1 179 ? 201.424 70.761 179.603 1.00 35.63 175 LEU E CA 1
ATOM 10319 C C . LEU E 1 179 ? 201.726 71.929 180.518 1.00 35.65 175 LEU E C 1
ATOM 10320 O O . LEU E 1 179 ? 201.304 71.945 181.672 1.00 36.52 175 LEU E O 1
ATOM 10325 N N . GLN E 1 180 ? 202.461 72.906 179.999 1.00 34.57 176 GLN E N 1
ATOM 10326 C CA . GLN E 1 180 ? 202.834 74.060 180.789 1.00 34.77 176 GLN E CA 1
ATOM 10327 C C . GLN E 1 180 ? 201.613 74.745 181.374 1.00 37.50 176 GLN E C 1
ATOM 10328 O O . GLN E 1 180 ? 201.561 75.033 182.574 1.00 37.67 176 GLN E O 1
ATOM 10334 N N . LYS E 1 181 ? 200.633 75.007 180.513 1.00 39.72 177 LYS E N 1
ATOM 10335 C CA . LYS E 1 181 ? 199.403 75.672 180.915 1.00 40.16 177 LYS E CA 1
ATOM 10336 C C . LYS E 1 181 ? 198.716 74.851 181.994 1.00 40.62 177 LYS E C 1
ATOM 10337 O O . LYS E 1 181 ? 198.350 75.367 183.049 1.00 40.31 177 LYS E O 1
ATOM 10343 N N . TRP E 1 182 ? 198.554 73.561 181.720 1.00 41.22 178 TRP E N 1
ATOM 10344 C CA . TRP E 1 182 ? 197.911 72.648 182.649 1.00 41.64 178 TRP E CA 1
ATOM 10345 C C . TRP E 1 182 ? 198.646 72.676 183.986 1.00 42.15 178 TRP E C 1
ATOM 10346 O O . TRP E 1 182 ? 198.030 72.786 185.044 1.00 41.68 178 TRP E O 1
ATOM 10357 N N . ALA E 1 183 ? 199.970 72.572 183.927 1.00 42.51 179 ALA E N 1
ATOM 10358 C CA . ALA E 1 183 ? 200.792 72.580 185.123 1.00 42.19 179 ALA E CA 1
ATOM 10359 C C . ALA E 1 183 ? 200.582 73.858 185.919 1.00 43.04 179 ALA E C 1
ATOM 10360 O O . ALA E 1 183 ? 200.458 73.804 187.137 1.00 44.20 179 ALA E O 1
ATOM 10362 N N . ARG E 1 184 ? 200.546 75.008 185.246 1.00 43.53 180 ARG E N 1
ATOM 10363 C CA . ARG E 1 184 ? 200.324 76.271 185.953 1.00 44.30 180 ARG E CA 1
ATOM 10364 C C . ARG E 1 184 ? 198.951 76.278 186.605 1.00 43.85 180 ARG E C 1
ATOM 10365 O O . ARG E 1 184 ? 198.752 76.893 187.650 1.00 45.46 180 ARG E O 1
ATOM 10373 N N . GLN E 1 185 ? 197.999 75.586 185.999 1.00 43.29 181 GLN E N 1
ATOM 10374 C CA . GLN E 1 185 ? 196.659 75.545 186.556 1.00 43.50 181 GLN E CA 1
ATOM 10375 C C . GLN E 1 185 ? 196.546 74.752 187.856 1.00 42.61 181 GLN E C 1
ATOM 10376 O O . GLN E 1 185 ? 195.567 74.900 188.589 1.00 44.38 181 GLN E O 1
ATOM 10382 N N . GLN E 1 186 ? 197.539 73.922 188.156 1.00 40.45 182 GLN E N 1
ATOM 10383 C CA . GLN E 1 186 ? 197.478 73.125 189.370 1.00 39.15 182 GLN E CA 1
ATOM 10384 C C . GLN E 1 186 ? 198.079 73.833 190.568 1.00 38.21 182 GLN E C 1
ATOM 10385 O O . GLN E 1 186 ? 198.147 73.269 191.665 1.00 37.63 182 GLN E O 1
ATOM 10391 N N . GLY E 1 187 ? 198.502 75.075 190.344 1.00 35.66 183 GLY E N 1
ATOM 10392 C CA . GLY E 1 187 ? 199.074 75.885 191.399 1.00 35.28 183 GLY E CA 1
ATOM 10393 C C . GLY E 1 187 ? 200.052 75.194 192.322 1.00 36.98 183 GLY E C 1
ATOM 10394 O O . GLY E 1 187 ? 200.947 74.472 191.883 1.00 38.31 183 GLY E O 1
ATOM 10395 N N . SER E 1 188 ? 199.881 75.414 193.618 1.00 36.83 184 SER E N 1
ATOM 10396 C CA . SER E 1 188 ? 200.769 74.834 194.616 1.00 36.66 184 SER E CA 1
ATOM 10397 C C . SER E 1 188 ? 200.705 73.315 194.720 1.00 37.10 184 SER E C 1
ATOM 10398 O O . SER E 1 188 ? 201.407 72.711 195.539 1.00 38.51 184 SER E O 1
ATOM 10401 N N . GLY E 1 189 ? 199.880 72.697 193.884 1.00 36.58 185 GLY E N 1
ATOM 10402 C CA . GLY E 1 189 ? 199.738 71.253 193.930 1.00 36.67 185 GLY E CA 1
ATOM 10403 C C . GLY E 1 189 ? 200.903 70.433 193.401 1.00 36.64 185 GLY E C 1
ATOM 10404 O O . GLY E 1 189 ? 201.926 70.975 192.970 1.00 37.97 185 GLY E O 1
ATOM 10405 N N . GLY E 1 190 ? 200.738 69.112 193.449 1.00 35.44 186 GLY E N 1
ATOM 10406 C CA . GLY E 1 190 ? 201.755 68.201 192.963 1.00 34.14 186 GLY E CA 1
ATOM 10407 C C . GLY E 1 190 ? 201.258 67.495 191.715 1.00 34.45 186 GLY E C 1
ATOM 10408 O O . GLY E 1 190 ? 200.060 67.437 191.456 1.00 35.33 186 GLY E O 1
ATOM 10409 N N . VAL E 1 191 ? 202.175 66.953 190.928 1.00 33.01 187 VAL E N 1
ATOM 10410 C CA . VAL E 1 191 ? 201.790 66.273 189.714 1.00 33.06 187 VAL E CA 1
ATOM 10411 C C . VAL E 1 191 ? 202.359 64.864 189.692 1.00 36.46 187 VAL E C 1
ATOM 10412 O O . VAL E 1 191 ? 203.570 64.668 189.804 1.00 37.34 187 VAL E O 1
ATOM 10416 N N . LYS E 1 192 ? 201.473 63.884 189.564 1.00 37.85 188 LYS E N 1
ATOM 10417 C CA . LYS E 1 192 ? 201.868 62.490 189.504 1.00 39.35 188 LYS E CA 1
ATOM 10418 C C . LYS E 1 192 ? 202.050 62.234 188.009 1.00 40.60 188 LYS E C 1
ATOM 10419 O O . LYS E 1 192 ? 201.092 62.302 187.232 1.00 40.85 188 LYS E O 1
ATOM 10425 N N . VAL E 1 193 ? 203.284 61.970 187.600 1.00 40.04 189 VAL E N 1
ATOM 10426 C CA . VAL E 1 193 ? 203.580 61.740 186.191 1.00 39.16 189 VAL E CA 1
ATOM 10427 C C . VAL E 1 193 ? 203.758 60.261 185.921 1.00 39.35 189 VAL E C 1
ATOM 10428 O O . VAL E 1 193 ? 204.513 59.584 186.608 1.00 38.43 189 VAL E O 1
ATOM 10432 N N . THR E 1 194 ? 203.060 59.757 184.915 1.00 40.08 190 THR E N 1
ATOM 10433 C CA . THR E 1 194 ? 203.179 58.355 184.579 1.00 41.81 190 THR E CA 1
ATOM 10434 C C . THR E 1 194 ? 203.706 58.157 183.170 1.00 43.74 190 THR E C 1
ATOM 10435 O O . THR E 1 194 ? 203.251 58.797 182.231 1.00 44.32 190 THR E O 1
ATOM 10439 N N . LEU E 1 195 ? 204.678 57.262 183.042 1.00 45.72 191 LEU E N 1
ATOM 10440 C CA . LEU E 1 195 ? 205.277 56.936 181.762 1.00 47.42 191 LEU E CA 1
ATOM 10441 C C . LEU E 1 195 ? 204.951 55.469 181.511 1.00 50.26 191 LEU E C 1
ATOM 10442 O O . LEU E 1 195 ? 205.632 54.581 182.022 1.00 49.42 191 LEU E O 1
ATOM 10447 N N . ASN E 1 196 ? 203.901 55.216 180.736 1.00 54.04 192 ASN E N 1
ATOM 10448 C CA . ASN E 1 196 ? 203.481 53.849 180.439 1.00 57.31 192 ASN E CA 1
ATOM 10449 C C . ASN E 1 196 ? 203.910 53.401 179.042 1.00 58.18 192 ASN E C 1
ATOM 10450 O O . ASN E 1 196 ? 203.390 53.893 178.046 1.00 57.66 192 ASN E O 1
ATOM 10455 N N . PRO E 1 197 ? 204.867 52.459 178.956 1.00 59.35 193 PRO E N 1
ATOM 10456 C CA . PRO E 1 197 ? 205.375 51.930 177.683 1.00 60.22 193 PRO E CA 1
ATOM 10457 C C . PRO E 1 197 ? 204.310 51.183 176.884 1.00 61.30 193 PRO E C 1
ATOM 10458 O O . PRO E 1 197 ? 204.293 51.248 175.655 1.00 61.60 193 PRO E O 1
ATOM 10462 N N . ASP E 1 198 ? 203.437 50.460 177.584 1.00 62.61 194 ASP E N 1
ATOM 10463 C CA . ASP E 1 198 ? 202.374 49.703 176.927 1.00 63.61 194 ASP E CA 1
ATOM 10464 C C . ASP E 1 198 ? 201.510 50.671 176.143 1.00 63.51 194 ASP E C 1
ATOM 10465 O O . ASP E 1 198 ? 201.421 50.570 174.922 1.00 64.30 194 ASP E O 1
ATOM 10470 N N . LEU E 1 199 ? 200.860 51.599 176.838 1.00 62.91 195 LEU E N 1
ATOM 10471 C CA . LEU E 1 199 ? 200.069 52.609 176.149 1.00 62.35 195 LEU E CA 1
ATOM 10472 C C . LEU E 1 199 ? 201.173 53.496 175.577 1.00 62.09 195 LEU E C 1
ATOM 10473 O O . LEU E 1 199 ? 202.304 53.455 176.058 1.00 62.52 195 LEU E O 1
ATOM 10478 N N . TYR E 1 200 ? 200.881 54.284 174.556 1.00 60.50 196 TYR E N 1
ATOM 10479 C CA . TYR E 1 200 ? 201.924 55.136 174.010 1.00 60.00 196 TYR E CA 1
ATOM 10480 C C . TYR E 1 200 ? 201.648 56.552 174.465 1.00 58.15 196 TYR E C 1
ATOM 10481 O O . TYR E 1 200 ? 201.523 57.463 173.647 1.00 58.84 196 TYR E O 1
ATOM 10490 N N . VAL E 1 201 ? 201.560 56.731 175.783 1.00 55.24 197 VAL E N 1
ATOM 10491 C CA . VAL E 1 201 ? 201.258 58.041 176.358 1.00 51.72 197 VAL E CA 1
ATOM 10492 C C . VAL E 1 201 ? 201.874 58.329 177.719 1.00 49.17 197 VAL E C 1
ATOM 10493 O O . VAL E 1 201 ? 202.186 57.421 178.482 1.00 49.13 197 VAL E O 1
ATOM 10497 N N . THR E 1 202 ? 202.031 59.615 178.008 1.00 46.49 198 THR E N 1
ATOM 10498 C CA . THR E 1 202 ? 202.534 60.060 179.293 1.00 45.14 198 THR E CA 1
ATOM 10499 C C . THR E 1 202 ? 201.297 60.691 179.920 1.00 44.83 198 THR E C 1
ATOM 10500 O O . THR E 1 202 ? 200.500 61.325 179.228 1.00 45.02 198 THR E O 1
ATOM 10504 N N . THR E 1 203 ? 201.118 60.505 181.218 1.00 43.94 199 THR E N 1
ATOM 10505 C CA . THR E 1 203 ? 199.955 61.053 181.889 1.00 43.15 199 THR E CA 1
ATOM 10506 C C . THR E 1 203 ? 200.325 61.881 183.095 1.00 42.57 199 THR E C 1
ATOM 10507 O O . THR E 1 203 ? 201.235 61.544 183.846 1.00 43.54 199 THR E O 1
ATOM 10511 N N . TYR E 1 204 ? 199.591 62.963 183.288 1.00 42.09 200 TYR E N 1
ATOM 10512 C CA . TYR E 1 204 ? 199.842 63.844 184.404 1.00 42.09 200 TYR E CA 1
ATOM 10513 C C . TYR E 1 204 ? 198.573 63.937 185.247 1.00 42.59 200 TYR E C 1
ATOM 10514 O O . TYR E 1 204 ? 197.461 63.987 184.721 1.00 43.32 200 TYR E O 1
ATOM 10523 N N . THR E 1 205 ? 198.750 63.936 186.562 1.00 41.62 201 THR E N 1
ATOM 10524 C CA . THR E 1 205 ? 197.634 63.991 187.485 1.00 39.04 201 THR E CA 1
ATOM 10525 C C . THR E 1 205 ? 197.901 64.951 188.624 1.00 39.69 201 THR E C 1
ATOM 10526 O O . THR E 1 205 ? 199.034 65.066 189.097 1.00 41.62 201 THR E O 1
ATOM 10530 N N . SER E 1 206 ? 196.856 65.652 189.049 1.00 38.36 202 SER E N 1
ATOM 10531 C CA . SER E 1 206 ? 196.957 66.574 190.165 1.00 37.59 202 SER E CA 1
ATOM 10532 C C . SER E 1 206 ? 195.589 66.647 190.799 1.00 38.49 202 SER E C 1
ATOM 10533 O O . SER E 1 206 ? 194.809 67.568 190.545 1.00 39.07 202 SER E O 1
ATOM 10536 N N . GLY E 1 207 ? 195.310 65.658 191.637 1.00 39.61 203 GLY E N 1
ATOM 10537 C CA . GLY E 1 207 ? 194.028 65.590 192.296 1.00 39.55 203 GLY E CA 1
ATOM 10538 C C . GLY E 1 207 ? 193.073 64.932 191.328 1.00 40.92 203 GLY E C 1
ATOM 10539 O O . GLY E 1 207 ? 193.317 63.822 190.852 1.00 41.28 203 GLY E O 1
ATOM 10540 N N . GLU E 1 208 ? 191.997 65.635 191.013 1.00 41.06 204 GLU E N 1
ATOM 10541 C CA . GLU E 1 208 ? 190.981 65.128 190.110 1.00 40.98 204 GLU E CA 1
ATOM 10542 C C . GLU E 1 208 ? 191.293 65.557 188.693 1.00 40.09 204 GLU E C 1
ATOM 10543 O O . GLU E 1 208 ? 190.852 64.926 187.729 1.00 38.24 204 GLU E O 1
ATOM 10549 N N . ALA E 1 209 ? 192.049 66.646 188.592 1.00 40.48 205 ALA E N 1
ATOM 10550 C CA . ALA E 1 209 ? 192.466 67.207 187.315 1.00 40.67 205 ALA E CA 1
ATOM 10551 C C . ALA E 1 209 ? 193.462 66.253 186.714 1.00 41.73 205 ALA E C 1
ATOM 10552 O O . ALA E 1 209 ? 194.205 65.582 187.428 1.00 43.22 205 ALA E O 1
ATOM 10554 N N . CYS E 1 210 ? 193.490 66.203 185.395 1.00 43.18 206 CYS E N 1
ATOM 10555 C CA . CYS E 1 210 ? 194.383 65.295 184.709 1.00 43.30 206 CYS E CA 1
ATOM 10556 C C . CYS E 1 210 ? 194.626 65.712 183.258 1.00 41.83 206 CYS E C 1
ATOM 10557 O O . CYS E 1 210 ? 193.871 66.499 182.688 1.00 40.75 206 CYS E O 1
ATOM 10560 N N . LEU E 1 211 ? 195.685 65.175 182.671 1.00 40.92 207 LEU E N 1
ATOM 10561 C CA . LEU E 1 211 ? 196.051 65.503 181.308 1.00 41.56 207 LEU E CA 1
ATOM 10562 C C . LEU E 1 211 ? 196.823 64.326 180.726 1.00 42.08 207 LEU E C 1
ATOM 10563 O O . LEU E 1 211 ? 197.757 63.827 181.351 1.00 42.71 207 LEU E O 1
ATOM 10568 N N . THR E 1 212 ? 196.422 63.863 179.544 1.00 42.07 208 THR E N 1
ATOM 10569 C CA . THR E 1 212 ? 197.113 62.754 178.894 1.00 42.41 208 THR E CA 1
ATOM 10570 C C . THR E 1 212 ? 197.637 63.226 177.546 1.00 41.98 208 THR E C 1
ATOM 10571 O O . THR E 1 212 ? 196.928 63.890 176.793 1.00 39.99 208 THR E O 1
ATOM 10575 N N . LEU E 1 213 ? 198.891 62.885 177.260 1.00 43.58 209 LEU E N 1
ATOM 10576 C CA . LEU E 1 213 ? 199.554 63.278 176.021 1.00 43.76 209 LEU E CA 1
ATOM 10577 C C . LEU E 1 213 ? 200.097 62.047 175.326 1.00 45.89 209 LEU E C 1
ATOM 10578 O O . LEU E 1 213 ? 200.722 61.201 175.968 1.00 46.99 209 LEU E O 1
ATOM 10583 N N . ASP E 1 214 ? 199.864 61.952 174.017 1.00 47.68 210 ASP E N 1
ATOM 10584 C CA . ASP E 1 214 ? 200.333 60.810 173.234 1.00 49.64 210 ASP E CA 1
ATOM 10585 C C . ASP E 1 214 ? 201.690 61.080 172.600 1.00 50.49 210 ASP E C 1
ATOM 10586 O O . ASP E 1 214 ? 202.098 62.236 172.441 1.00 51.02 210 ASP E O 1
ATOM 10591 N N . TYR E 1 215 ? 202.378 60.003 172.230 1.00 50.02 211 TYR E N 1
ATOM 10592 C CA . TYR E 1 215 ? 203.670 60.101 171.573 1.00 49.96 211 TYR E CA 1
ATOM 10593 C C . TYR E 1 215 ? 203.866 58.873 170.693 1.00 52.50 211 TYR E C 1
ATOM 10594 O O . TYR E 1 215 ? 203.369 57.791 171.018 1.00 52.89 211 TYR E O 1
ATOM 10603 N N . LYS E 1 216 ? 204.574 59.048 169.575 1.00 55.27 212 LYS E N 1
ATOM 10604 C CA . LYS E 1 216 ? 204.851 57.952 168.645 1.00 57.32 212 LYS E CA 1
ATOM 10605 C C . LYS E 1 216 ? 206.039 57.126 169.131 1.00 57.69 212 LYS E C 1
ATOM 10606 O O . LYS E 1 216 ? 207.109 57.667 169.406 1.00 57.79 212 LYS E O 1
ATOM 10612 N N . PRO E 1 217 ? 205.863 55.800 169.239 1.00 58.31 213 PRO E N 1
ATOM 10613 C CA . PRO E 1 217 ? 206.896 54.858 169.689 1.00 59.05 213 PRO E CA 1
ATOM 10614 C C . PRO E 1 217 ? 208.121 54.917 168.784 1.00 60.25 213 PRO E C 1
ATOM 10615 O O . PRO E 1 217 ? 207.989 54.908 167.559 1.00 61.40 213 PRO E O 1
ATOM 10619 N N . LEU E 1 218 ? 209.306 54.963 169.381 1.00 60.38 214 LEU E N 1
ATOM 10620 C CA . LEU E 1 218 ? 210.536 55.016 168.604 1.00 60.80 214 LEU E CA 1
ATOM 10621 C C . LEU E 1 218 ? 211.485 53.929 169.105 1.00 61.42 214 LEU E C 1
ATOM 10622 O O . LEU E 1 218 ? 212.235 54.140 170.056 1.00 61.66 214 LEU E O 1
ATOM 10627 N N . SER E 1 219 ? 211.446 52.767 168.460 1.00 61.95 215 SER E N 1
ATOM 10628 C CA . SER E 1 219 ? 212.286 51.632 168.847 1.00 62.53 215 SER E CA 1
ATOM 10629 C C . SER E 1 219 ? 213.756 51.990 169.028 1.00 61.49 215 SER E C 1
ATOM 10630 O O . SER E 1 219 ? 214.558 51.847 168.107 1.00 61.85 215 SER E O 1
ATOM 10633 N N . VAL E 1 220 ? 214.115 52.445 170.220 1.00 60.16 216 VAL E N 1
ATOM 10634 C CA . VAL E 1 220 ? 215.500 52.807 170.476 1.00 59.03 216 VAL E CA 1
ATOM 10635 C C . VAL E 1 220 ? 215.762 53.055 171.960 1.00 57.42 216 VAL E C 1
ATOM 10636 O O . VAL E 1 220 ? 214.933 53.632 172.663 1.00 56.84 216 VAL E O 1
ATOM 10640 N N . GLY E 1 221 ? 216.915 52.596 172.430 1.00 56.10 217 GLY E N 1
ATOM 10641 C CA . GLY E 1 221 ? 217.271 52.791 173.822 1.00 55.15 217 GLY E CA 1
ATOM 10642 C C . GLY E 1 221 ? 217.179 54.260 174.171 1.00 54.10 217 GLY E C 1
ATOM 10643 O O . GLY E 1 221 ? 217.492 55.117 173.342 1.00 54.91 217 GLY E O 1
ATOM 10644 N N . PRO E 1 222 ? 216.755 54.589 175.395 1.00 52.80 218 PRO E N 1
ATOM 10645 C CA . PRO E 1 222 ? 216.638 55.992 175.797 1.00 51.43 218 PRO E CA 1
ATOM 10646 C C . PRO E 1 222 ? 217.914 56.780 175.538 1.00 50.59 218 PRO E C 1
ATOM 10647 O O . PRO E 1 222 ? 217.872 57.910 175.058 1.00 48.50 218 PRO E O 1
ATOM 10651 N N . TYR E 1 223 ? 219.054 56.170 175.847 1.00 51.50 219 TYR E N 1
ATOM 10652 C CA . TYR E 1 223 ? 220.335 56.838 175.660 1.00 52.43 219 TYR E CA 1
ATOM 10653 C C . TYR E 1 223 ? 220.713 57.059 174.206 1.00 54.11 219 TYR E C 1
ATOM 10654 O O . TYR E 1 223 ? 221.756 57.635 173.915 1.00 55.89 219 TYR E O 1
ATOM 10663 N N . GLU E 1 224 ? 219.863 56.622 173.287 1.00 55.99 220 GLU E N 1
ATOM 10664 C CA . GLU E 1 224 ? 220.168 56.785 171.876 1.00 56.88 220 GLU E CA 1
ATOM 10665 C C . GLU E 1 224 ? 219.247 57.792 171.212 1.00 56.47 220 GLU E C 1
ATOM 10666 O O . GLU E 1 224 ? 219.589 58.384 170.191 1.00 57.05 220 GLU E O 1
ATOM 10672 N N . ALA E 1 225 ? 218.082 57.997 171.807 1.00 55.46 221 ALA E N 1
ATOM 10673 C CA . ALA E 1 225 ? 217.118 58.938 171.268 1.00 53.81 221 ALA E CA 1
ATOM 10674 C C . ALA E 1 225 ? 217.602 60.385 171.356 1.00 52.58 221 ALA E C 1
ATOM 10675 O O . ALA E 1 225 ? 218.343 60.753 172.259 1.00 51.24 221 ALA E O 1
ATOM 10677 N N . PHE E 1 226 ? 217.167 61.193 170.397 1.00 53.05 222 PHE E N 1
ATOM 10678 C CA . PHE E 1 226 ? 217.505 62.612 170.323 1.00 53.27 222 PHE E CA 1
ATOM 10679 C C . PHE E 1 226 ? 218.970 62.905 170.606 1.00 53.88 222 PHE E C 1
ATOM 10680 O O . PHE E 1 226 ? 219.304 63.742 171.438 1.00 52.79 222 PHE E O 1
ATOM 10688 N N . THR E 1 227 ? 219.831 62.200 169.879 1.00 57.49 223 THR E N 1
ATOM 10689 C CA . THR E 1 227 ? 221.281 62.336 169.973 1.00 59.86 223 THR E CA 1
ATOM 10690 C C . THR E 1 227 ? 221.722 63.645 169.332 1.00 62.04 223 THR E C 1
ATOM 10691 O O . THR E 1 227 ? 222.614 64.325 169.842 1.00 62.79 223 THR E O 1
ATOM 10695 N N . GLY E 1 228 ? 221.097 63.983 168.205 1.00 64.00 224 GLY E N 1
ATOM 10696 C CA . GLY E 1 228 ? 221.444 65.205 167.500 1.00 65.47 224 GLY E CA 1
ATOM 10697 C C . GLY E 1 228 ? 220.319 66.216 167.485 1.00 66.71 224 GLY E C 1
ATOM 10698 O O . GLY E 1 228 ? 219.239 65.932 167.995 1.00 67.20 224 GLY E O 1
ATOM 10699 N N . PRO E 1 229 ? 220.538 67.407 166.897 1.00 67.53 225 PRO E N 1
ATOM 10700 C CA . PRO E 1 229 ? 219.527 68.465 166.824 1.00 67.99 225 PRO E CA 1
ATOM 10701 C C . PRO E 1 229 ? 218.187 67.963 166.317 1.00 69.24 225 PRO E C 1
ATOM 10702 O O . PRO E 1 229 ? 218.130 67.078 165.461 1.00 68.47 225 PRO E O 1
ATOM 10706 N N . VAL E 1 230 ? 217.115 68.535 166.858 1.00 71.27 226 VAL E N 1
ATOM 10707 C CA . VAL E 1 230 ? 215.760 68.166 166.470 1.00 72.63 226 VAL E CA 1
ATOM 10708 C C . VAL E 1 230 ? 215.409 68.828 165.146 1.00 74.66 226 VAL E C 1
ATOM 10709 O O . VAL E 1 230 ? 215.371 70.057 165.050 1.00 74.28 226 VAL E O 1
ATOM 10713 N N . ALA E 1 231 ? 215.165 68.003 164.129 1.00 77.07 227 ALA E N 1
ATOM 10714 C CA . ALA E 1 231 ? 214.806 68.490 162.801 1.00 79.28 227 ALA E CA 1
ATOM 10715 C C . ALA E 1 231 ? 213.494 69.264 162.895 1.00 81.01 227 ALA E C 1
ATOM 10716 O O . ALA E 1 231 ? 213.277 70.235 162.166 1.00 81.68 227 ALA E O 1
ATOM 10718 N N . LYS E 1 232 ? 212.624 68.821 163.802 1.00 82.11 228 LYS E N 1
ATOM 10719 C CA . LYS E 1 232 ? 211.336 69.464 164.035 1.00 82.24 228 LYS E CA 1
ATOM 10720 C C . LYS E 1 232 ? 210.556 68.686 165.088 1.00 81.77 228 LYS E C 1
ATOM 10721 O O . LYS E 1 232 ? 210.492 67.456 165.049 1.00 82.07 228 LYS E O 1
ATOM 10727 N N . ALA E 1 233 ? 209.971 69.416 166.032 1.00 80.49 229 ALA E N 1
ATOM 10728 C CA . ALA E 1 233 ? 209.205 68.820 167.119 1.00 78.62 229 ALA E CA 1
ATOM 10729 C C . ALA E 1 233 ? 208.137 67.820 166.661 1.00 77.24 229 ALA E C 1
ATOM 10730 O O . ALA E 1 233 ? 207.332 68.106 165.773 1.00 77.05 229 ALA E O 1
ATOM 10732 N N . GLN E 1 234 ? 208.148 66.649 167.294 1.00 75.03 230 GLN E N 1
ATOM 10733 C CA . GLN E 1 234 ? 207.212 65.562 167.016 1.00 71.80 230 GLN E CA 1
ATOM 10734 C C . GLN E 1 234 ? 206.991 64.839 168.330 1.00 69.33 230 GLN E C 1
ATOM 10735 O O . GLN E 1 234 ? 207.948 64.349 168.924 1.00 70.84 230 GLN E O 1
ATOM 10741 N N . ASP E 1 235 ? 205.753 64.763 168.802 1.00 64.94 231 ASP E N 1
ATOM 10742 C CA . ASP E 1 235 ? 205.515 64.065 170.055 1.00 60.18 231 ASP E CA 1
ATOM 10743 C C . ASP E 1 235 ? 205.914 62.603 169.889 1.00 57.40 231 ASP E C 1
ATOM 10744 O O . ASP E 1 235 ? 205.134 61.774 169.435 1.00 56.97 231 ASP E O 1
ATOM 10749 N N . VAL E 1 236 ? 207.155 62.302 170.238 1.00 54.80 232 VAL E N 1
ATOM 10750 C CA . VAL E 1 236 ? 207.664 60.947 170.124 1.00 53.52 232 VAL E CA 1
ATOM 10751 C C . VAL E 1 236 ? 208.531 60.671 171.329 1.00 52.25 232 VAL E C 1
ATOM 10752 O O . VAL E 1 236 ? 208.976 61.599 172.005 1.00 51.77 232 VAL E O 1
ATOM 10756 N N . GLY E 1 237 ? 208.771 59.394 171.595 1.00 50.75 233 GLY E N 1
ATOM 10757 C CA . GLY E 1 237 ? 209.590 59.044 172.732 1.00 49.03 233 GLY E CA 1
ATOM 10758 C C . GLY E 1 237 ? 210.109 57.625 172.715 1.00 47.41 233 GLY E C 1
ATOM 10759 O O . GLY E 1 237 ? 209.450 56.715 172.223 1.00 47.32 233 GLY E O 1
ATOM 10760 N N . ALA E 1 238 ? 211.313 57.453 173.246 1.00 46.11 234 ALA E N 1
ATOM 10761 C CA . ALA E 1 238 ? 211.944 56.152 173.345 1.00 44.47 234 ALA E CA 1
ATOM 10762 C C . ALA E 1 238 ? 211.824 55.816 174.813 1.00 44.29 234 ALA E C 1
ATOM 10763 O O . ALA E 1 238 ? 212.621 56.274 175.625 1.00 44.69 234 ALA E O 1
ATOM 10765 N N . VAL E 1 239 ? 210.806 55.037 175.153 1.00 44.31 235 VAL E N 1
ATOM 10766 C CA . VAL E 1 239 ? 210.570 54.653 176.535 1.00 45.31 235 VAL E CA 1
ATOM 10767 C C . VAL E 1 239 ? 210.851 53.164 176.713 1.00 47.24 235 VAL E C 1
ATOM 10768 O O . VAL E 1 239 ? 210.596 52.384 175.803 1.00 47.96 235 VAL E O 1
ATOM 10772 N N . GLU E 1 240 ? 211.374 52.760 177.870 1.00 49.19 236 GLU E N 1
ATOM 10773 C CA . GLU E 1 240 ? 211.678 51.340 178.076 1.00 51.57 236 GLU E CA 1
ATOM 10774 C C . GLU E 1 240 ? 211.148 50.712 179.364 1.00 51.32 236 GLU E C 1
ATOM 10775 O O . GLU E 1 240 ? 211.355 49.522 179.595 1.00 51.16 236 GLU E O 1
ATOM 10781 N N . ALA E 1 241 ? 210.463 51.492 180.193 1.00 51.00 237 ALA E N 1
ATOM 10782 C CA . ALA E 1 241 ? 209.946 50.959 181.445 1.00 50.98 237 ALA E CA 1
ATOM 10783 C C . ALA E 1 241 ? 208.848 51.834 182.043 1.00 52.06 237 ALA E C 1
ATOM 10784 O O . ALA E 1 241 ? 208.799 53.036 181.790 1.00 52.76 237 ALA E O 1
ATOM 10786 N N . HIS E 1 242 ? 207.961 51.220 182.824 1.00 53.03 238 HIS E N 1
ATOM 10787 C CA . HIS E 1 242 ? 206.875 51.942 183.483 1.00 53.00 238 HIS E CA 1
ATOM 10788 C C . HIS E 1 242 ? 207.492 52.730 184.624 1.00 50.89 238 HIS E C 1
ATOM 10789 O O . HIS E 1 242 ? 208.438 52.267 185.246 1.00 51.39 238 HIS E O 1
ATOM 10796 N N . VAL E 1 243 ? 206.973 53.920 184.896 1.00 49.27 239 VAL E N 1
ATOM 10797 C CA . VAL E 1 243 ? 207.483 54.737 185.995 1.00 47.01 239 VAL E CA 1
ATOM 10798 C C . VAL E 1 243 ? 206.457 55.769 186.421 1.00 44.14 239 VAL E C 1
ATOM 10799 O O . VAL E 1 243 ? 205.639 56.219 185.627 1.00 43.78 239 VAL E O 1
ATOM 10803 N N . VAL E 1 244 ? 206.503 56.142 187.687 1.00 41.43 240 VAL E N 1
ATOM 10804 C CA . VAL E 1 244 ? 205.601 57.149 188.191 1.00 39.48 240 VAL E CA 1
ATOM 10805 C C . VAL E 1 244 ? 206.479 58.120 188.953 1.00 39.47 240 VAL E C 1
ATOM 10806 O O . VAL E 1 244 ? 207.277 57.716 189.787 1.00 41.54 240 VAL E O 1
ATOM 10810 N N . CYS E 1 245 ? 206.354 59.400 188.642 1.00 39.04 241 CYS E N 1
ATOM 10811 C CA . CYS E 1 245 ? 207.154 60.411 189.308 1.00 38.99 241 CYS E CA 1
ATOM 10812 C C . CYS E 1 245 ? 206.261 61.443 189.967 1.00 37.98 241 CYS E C 1
ATOM 10813 O O . CYS E 1 245 ? 205.254 61.874 189.413 1.00 38.99 241 CYS E O 1
ATOM 10816 N N . SER E 1 246 ? 206.625 61.832 191.171 1.00 37.40 242 SER E N 1
ATOM 10817 C CA . SER E 1 246 ? 205.861 62.835 191.867 1.00 35.58 242 SER E CA 1
ATOM 10818 C C . SER E 1 246 ? 206.714 64.095 191.813 1.00 36.20 242 SER E C 1
ATOM 10819 O O . SER E 1 246 ? 207.837 64.141 192.321 1.00 35.91 242 SER E O 1
ATOM 10822 N N . VAL E 1 247 ? 206.159 65.103 191.148 1.00 35.91 243 VAL E N 1
ATOM 10823 C CA . VAL E 1 247 ? 206.810 66.375 190.912 1.00 34.42 243 VAL E CA 1
ATOM 10824 C C . VAL E 1 247 ? 205.972 67.544 191.405 1.00 34.75 243 VAL E C 1
ATOM 10825 O O . VAL E 1 247 ? 204.771 67.415 191.597 1.00 37.06 243 VAL E O 1
ATOM 10829 N N . ALA E 1 248 ? 206.612 68.685 191.628 1.00 35.15 244 ALA E N 1
ATOM 10830 C CA . ALA E 1 248 ? 205.905 69.883 192.059 1.00 34.17 244 ALA E CA 1
ATOM 10831 C C . ALA E 1 248 ? 205.305 70.486 190.785 1.00 34.84 244 ALA E C 1
ATOM 10832 O O . ALA E 1 248 ? 205.970 70.548 189.749 1.00 34.39 244 ALA E O 1
ATOM 10834 N N . ALA E 1 249 ? 204.054 70.924 190.849 1.00 35.27 245 ALA E N 1
ATOM 10835 C CA . ALA E 1 249 ? 203.409 71.473 189.666 1.00 34.37 245 ALA E CA 1
ATOM 10836 C C . ALA E 1 249 ? 204.101 72.718 189.138 1.00 34.59 245 ALA E C 1
ATOM 10837 O O . ALA E 1 249 ? 204.331 72.829 187.930 1.00 33.93 245 ALA E O 1
ATOM 10839 N N . ASP E 1 250 ? 204.445 73.649 190.027 1.00 34.88 246 ASP E N 1
ATOM 10840 C CA . ASP E 1 250 ? 205.112 74.876 189.593 1.00 34.13 246 ASP E CA 1
ATOM 10841 C C . ASP E 1 250 ? 206.504 74.620 188.995 1.00 34.51 246 ASP E C 1
ATOM 10842 O O . ASP E 1 250 ? 206.926 75.312 188.061 1.00 36.16 246 ASP E O 1
ATOM 10847 N N . SER E 1 251 ? 207.219 73.629 189.517 1.00 33.00 247 SER E N 1
ATOM 10848 C CA . SER E 1 251 ? 208.537 73.314 188.982 1.00 32.11 247 SER E CA 1
ATOM 10849 C C . SER E 1 251 ? 208.355 72.780 187.571 1.00 31.69 247 SER E C 1
ATOM 10850 O O . SER E 1 251 ? 209.082 73.161 186.661 1.00 31.19 247 SER E O 1
ATOM 10853 N N . LEU E 1 252 ? 207.369 71.900 187.397 1.00 31.95 248 LEU E N 1
ATOM 10854 C CA . LEU E 1 252 ? 207.056 71.325 186.092 1.00 30.10 248 LEU E CA 1
ATOM 10855 C C . LEU E 1 252 ? 206.675 72.430 185.098 1.00 31.65 248 LEU E C 1
ATOM 10856 O O . LEU E 1 252 ? 207.086 72.391 183.941 1.00 31.79 248 LEU E O 1
ATOM 10861 N N . ALA E 1 253 ? 205.891 73.413 185.545 1.00 32.29 249 ALA E N 1
ATOM 10862 C CA . ALA E 1 253 ? 205.480 74.514 184.671 1.00 32.72 249 ALA E CA 1
ATOM 10863 C C . ALA E 1 253 ? 206.674 75.365 184.252 1.00 34.19 249 ALA E C 1
ATOM 10864 O O . ALA E 1 253 ? 206.831 75.669 183.071 1.00 35.97 249 ALA E O 1
ATOM 10866 N N . ALA E 1 254 ? 207.513 75.746 185.216 1.00 34.58 250 ALA E N 1
ATOM 10867 C CA . ALA E 1 254 ? 208.702 76.550 184.937 1.00 34.78 250 ALA E CA 1
ATOM 10868 C C . ALA E 1 254 ? 209.658 75.820 183.990 1.00 36.18 250 ALA E C 1
ATOM 10869 O O . ALA E 1 254 ? 210.166 76.405 183.036 1.00 36.43 250 ALA E O 1
ATOM 10871 N N . ALA E 1 255 ? 209.911 74.545 184.265 1.00 36.99 251 ALA E N 1
ATOM 10872 C CA . ALA E 1 255 ? 210.801 73.749 183.432 1.00 38.72 251 ALA E CA 1
ATOM 10873 C C . ALA E 1 255 ? 210.347 73.804 181.976 1.00 40.52 251 ALA E C 1
ATOM 10874 O O . ALA E 1 255 ? 211.138 74.102 181.079 1.00 41.49 251 ALA E O 1
ATOM 10876 N N . LEU E 1 256 ? 209.072 73.513 181.746 1.00 41.28 252 LEU E N 1
ATOM 10877 C CA . LEU E 1 256 ? 208.521 73.536 180.399 1.00 42.24 252 LEU E CA 1
ATOM 10878 C C . LEU E 1 256 ? 208.625 74.924 179.790 1.00 42.82 252 LEU E C 1
ATOM 10879 O O . LEU E 1 256 ? 208.868 75.069 178.591 1.00 42.90 252 LEU E O 1
ATOM 10884 N N . SER E 1 257 ? 208.446 75.946 180.618 1.00 42.84 253 SER E N 1
ATOM 10885 C CA . SER E 1 257 ? 208.537 77.318 180.145 1.00 42.79 253 SER E CA 1
ATOM 10886 C C . SER E 1 257 ? 209.975 77.648 179.767 1.00 43.71 253 SER E C 1
ATOM 10887 O O . SER E 1 257 ? 210.229 78.273 178.741 1.00 45.08 253 SER E O 1
ATOM 10890 N N . LEU E 1 258 ? 210.911 77.207 180.597 1.00 44.38 254 LEU E N 1
ATOM 10891 C CA . LEU E 1 258 ? 212.325 77.464 180.375 1.00 45.23 254 LEU E CA 1
ATOM 10892 C C . LEU E 1 258 ? 212.950 76.707 179.206 1.00 46.86 254 LEU E C 1
ATOM 10893 O O . LEU E 1 258 ? 213.736 77.275 178.443 1.00 45.73 254 LEU E O 1
ATOM 10898 N N . CYS E 1 259 ? 212.604 75.432 179.061 1.00 49.13 255 CYS E N 1
ATOM 10899 C CA . CYS E 1 259 ? 213.182 74.610 178.002 1.00 50.62 255 CYS E CA 1
ATOM 10900 C C . CYS E 1 259 ? 212.594 74.811 176.620 1.00 51.05 255 CYS E C 1
ATOM 10901 O O . CYS E 1 259 ? 212.950 74.112 175.669 1.00 50.20 255 CYS E O 1
ATOM 10904 N N . ARG E 1 260 ? 211.693 75.778 176.516 1.00 53.20 256 ARG E N 1
ATOM 10905 C CA . ARG E 1 260 ? 211.072 76.110 175.243 1.00 55.07 256 ARG E CA 1
ATOM 10906 C C . ARG E 1 260 ? 211.477 77.539 174.934 1.00 54.43 256 ARG E C 1
ATOM 10907 O O . ARG E 1 260 ? 210.725 78.478 175.207 1.00 53.84 256 ARG E O 1
ATOM 10915 N N . ILE E 1 261 ? 212.689 77.689 174.400 1.00 53.38 257 ILE E N 1
ATOM 10916 C CA . ILE E 1 261 ? 213.233 78.991 174.041 1.00 52.43 257 ILE E CA 1
ATOM 10917 C C . ILE E 1 261 ? 212.833 79.255 172.602 1.00 52.55 257 ILE E C 1
ATOM 10918 O O . ILE E 1 261 ? 213.248 78.534 171.695 1.00 52.89 257 ILE E O 1
ATOM 10923 N N . PRO E 1 262 ? 212.026 80.300 172.372 1.00 52.43 258 PRO E N 1
ATOM 10924 C CA . PRO E 1 262 ? 211.555 80.665 171.031 1.00 51.86 258 PRO E CA 1
ATOM 10925 C C . PRO E 1 262 ? 212.585 80.494 169.906 1.00 51.66 258 PRO E C 1
ATOM 10926 O O . PRO E 1 262 ? 213.656 81.108 169.915 1.00 50.67 258 PRO E O 1
ATOM 10930 N N . ALA E 1 263 ? 212.240 79.638 168.946 1.00 52.54 259 ALA E N 1
ATOM 10931 C CA . ALA E 1 263 ? 213.080 79.335 167.782 1.00 52.69 259 ALA E CA 1
ATOM 10932 C C . ALA E 1 263 ? 214.480 78.853 168.138 1.00 52.22 259 ALA E C 1
ATOM 10933 O O . ALA E 1 263 ? 215.441 79.141 167.425 1.00 53.39 259 ALA E O 1
ATOM 10935 N N . VAL E 1 264 ? 214.592 78.108 169.230 1.00 51.15 260 VAL E N 1
ATOM 10936 C CA . VAL E 1 264 ? 215.884 77.606 169.665 1.00 49.85 260 VAL E CA 1
ATOM 10937 C C . VAL E 1 264 ? 215.813 76.171 170.152 1.00 49.92 260 VAL E C 1
ATOM 10938 O O . VAL E 1 264 ? 216.596 75.317 169.722 1.00 49.86 260 VAL E O 1
ATOM 10942 N N . SER E 1 265 ? 214.862 75.907 171.043 1.00 48.96 261 SER E N 1
ATOM 10943 C CA . SER E 1 265 ? 214.709 74.581 171.624 1.00 47.39 261 SER E CA 1
ATOM 10944 C C . SER E 1 265 ? 213.267 74.220 171.921 1.00 46.99 261 SER E C 1
ATOM 10945 O O . SER E 1 265 ? 212.419 75.082 172.108 1.00 47.56 261 SER E O 1
ATOM 10948 N N . VAL E 1 266 ? 213.017 72.921 171.996 1.00 47.09 262 VAL E N 1
ATOM 10949 C CA . VAL E 1 266 ? 211.705 72.383 172.309 1.00 45.27 262 VAL E CA 1
ATOM 10950 C C . VAL E 1 266 ? 211.962 71.422 173.487 1.00 44.45 262 VAL E C 1
ATOM 10951 O O . VAL E 1 266 ? 213.004 70.768 173.535 1.00 43.59 262 VAL E O 1
ATOM 10955 N N . PRO E 1 267 ? 211.038 71.349 174.467 1.00 43.94 263 PRO E N 1
ATOM 10956 C CA . PRO E 1 267 ? 211.210 70.462 175.630 1.00 42.50 263 PRO E CA 1
ATOM 10957 C C . PRO E 1 267 ? 211.258 68.957 175.387 1.00 40.94 263 PRO E C 1
ATOM 10958 O O . PRO E 1 267 ? 210.515 68.419 174.573 1.00 42.06 263 PRO E O 1
ATOM 10962 N N . ILE E 1 268 ? 212.154 68.291 176.105 1.00 39.17 264 ILE E N 1
ATOM 10963 C CA . ILE E 1 268 ? 212.292 66.845 176.040 1.00 38.08 264 ILE E CA 1
ATOM 10964 C C . ILE E 1 268 ? 212.235 66.392 177.495 1.00 38.59 264 ILE E C 1
ATOM 10965 O O . ILE E 1 268 ? 212.970 66.905 178.339 1.00 39.56 264 ILE E O 1
ATOM 10970 N N . LEU E 1 269 ? 211.351 65.452 177.796 1.00 37.74 265 LEU E N 1
ATOM 10971 C CA . LEU E 1 269 ? 211.215 64.973 179.159 1.00 37.41 265 LEU E CA 1
ATOM 10972 C C . LEU E 1 269 ? 211.995 63.692 179.394 1.00 38.38 265 LEU E C 1
ATOM 10973 O O . LEU E 1 269 ? 211.754 62.682 178.744 1.00 38.35 265 LEU E O 1
ATOM 10978 N N . ARG E 1 270 ? 212.937 63.739 180.329 1.00 40.26 266 ARG E N 1
ATOM 10979 C CA . ARG E 1 270 ? 213.757 62.573 180.641 1.00 40.61 266 ARG E CA 1
ATOM 10980 C C . ARG E 1 270 ? 213.316 61.940 181.939 1.00 40.89 266 ARG E C 1
ATOM 10981 O O . ARG E 1 270 ? 213.239 62.618 182.968 1.00 41.20 266 ARG E O 1
ATOM 10989 N N . PHE E 1 271 ? 213.032 60.639 181.882 1.00 40.79 267 PHE E N 1
ATOM 10990 C CA . PHE E 1 271 ? 212.575 59.889 183.049 1.00 40.86 267 PHE E CA 1
ATOM 10991 C C . PHE E 1 271 ? 213.624 58.919 183.587 1.00 42.14 267 PHE E C 1
ATOM 10992 O O . PHE E 1 271 ? 214.176 58.105 182.846 1.00 41.39 267 PHE E O 1
ATOM 11000 N N . TYR E 1 272 ? 213.879 59.002 184.889 1.00 43.97 268 TYR E N 1
ATOM 11001 C CA . TYR E 1 272 ? 214.839 58.120 185.541 1.00 45.26 268 TYR E CA 1
ATOM 11002 C C . TYR E 1 272 ? 214.133 57.112 186.446 1.00 46.94 268 TYR E C 1
ATOM 11003 O O . TYR E 1 272 ? 213.106 57.417 187.063 1.00 46.97 268 TYR E O 1
ATOM 11012 N N . ARG E 1 273 ? 214.697 55.911 186.519 1.00 48.72 269 ARG E N 1
ATOM 11013 C CA . ARG E 1 273 ? 214.134 54.836 187.322 1.00 51.36 269 ARG E CA 1
ATOM 11014 C C . ARG E 1 273 ? 213.946 55.188 188.799 1.00 51.44 269 ARG E C 1
ATOM 11015 O O . ARG E 1 273 ? 213.270 54.472 189.535 1.00 52.71 269 ARG E O 1
ATOM 11023 N N . SER E 1 274 ? 214.528 56.297 189.232 1.00 51.05 270 SER E N 1
ATOM 11024 C CA . SER E 1 274 ? 214.405 56.699 190.625 1.00 51.20 270 SER E CA 1
ATOM 11025 C C . SER E 1 274 ? 213.220 57.614 190.876 1.00 51.49 270 SER E C 1
ATOM 11026 O O . SER E 1 274 ? 212.894 57.906 192.024 1.00 52.44 270 SER E O 1
ATOM 11029 N N . GLY E 1 275 ? 212.573 58.074 189.813 1.00 51.31 271 GLY E N 1
ATOM 11030 C CA . GLY E 1 275 ? 211.445 58.967 190.000 1.00 51.00 271 GLY E CA 1
ATOM 11031 C C . GLY E 1 275 ? 211.819 60.415 189.745 1.00 50.25 271 GLY E C 1
ATOM 11032 O O . GLY E 1 275 ? 210.996 61.316 189.893 1.00 51.17 271 GLY E O 1
ATOM 11033 N N . ILE E 1 276 ? 213.077 60.633 189.378 1.00 49.06 272 ILE E N 1
ATOM 11034 C CA . ILE E 1 276 ? 213.585 61.962 189.059 1.00 47.50 272 ILE E CA 1
ATOM 11035 C C . ILE E 1 276 ? 213.223 62.269 187.593 1.00 46.42 272 ILE E C 1
ATOM 11036 O O . ILE E 1 276 ? 213.319 61.394 186.723 1.00 46.24 272 ILE E O 1
ATOM 11041 N N . ILE E 1 277 ? 212.783 63.494 187.322 1.00 43.76 273 ILE E N 1
ATOM 11042 C CA . ILE E 1 277 ? 212.477 63.889 185.952 1.00 41.88 273 ILE E CA 1
ATOM 11043 C C . ILE E 1 277 ? 213.335 65.094 185.583 1.00 41.70 273 ILE E C 1
ATOM 11044 O O . ILE E 1 277 ? 213.406 66.078 186.322 1.00 41.42 273 ILE E O 1
ATOM 11049 N N . ALA E 1 278 ? 214.003 65.008 184.445 1.00 41.02 274 ALA E N 1
ATOM 11050 C CA . ALA E 1 278 ? 214.828 66.113 183.996 1.00 40.42 274 ALA E CA 1
ATOM 11051 C C . ALA E 1 278 ? 214.208 66.680 182.732 1.00 40.61 274 ALA E C 1
ATOM 11052 O O . ALA E 1 278 ? 213.953 65.943 181.778 1.00 40.53 274 ALA E O 1
ATOM 11054 N N . VAL E 1 279 ? 213.929 67.979 182.740 1.00 40.75 275 VAL E N 1
ATOM 11055 C CA . VAL E 1 279 ? 213.372 68.631 181.566 1.00 40.94 275 VAL E CA 1
ATOM 11056 C C . VAL E 1 279 ? 214.551 69.292 180.887 1.00 40.37 275 VAL E C 1
ATOM 11057 O O . VAL E 1 279 ? 215.176 70.189 181.443 1.00 39.76 275 VAL E O 1
ATOM 11061 N N . VAL E 1 280 ? 214.857 68.827 179.687 1.00 41.36 276 VAL E N 1
ATOM 11062 C CA . VAL E 1 280 ? 215.979 69.343 178.918 1.00 42.62 276 VAL E CA 1
ATOM 11063 C C . VAL E 1 280 ? 215.480 70.240 177.794 1.00 42.39 276 VAL E C 1
ATOM 11064 O O . VAL E 1 280 ? 214.338 70.118 177.363 1.00 44.25 276 VAL E O 1
ATOM 11068 N N . ALA E 1 281 ? 216.328 71.145 177.323 1.00 42.31 277 ALA E N 1
ATOM 11069 C CA . ALA E 1 281 ? 215.955 72.014 176.210 1.00 42.46 277 ALA E CA 1
ATOM 11070 C C . ALA E 1 281 ? 216.533 71.388 174.944 1.00 42.53 277 ALA E C 1
ATOM 11071 O O . ALA E 1 281 ? 217.727 71.467 174.713 1.00 42.93 277 ALA E O 1
ATOM 11073 N N . GLY E 1 282 ? 215.686 70.747 174.143 1.00 44.23 278 GLY E N 1
ATOM 11074 C CA . GLY E 1 282 ? 216.140 70.120 172.910 1.00 45.40 278 GLY E CA 1
ATOM 11075 C C . GLY E 1 282 ? 216.335 71.128 171.789 1.00 46.77 278 GLY E C 1
ATOM 11076 O O . GLY E 1 282 ? 215.369 71.636 171.210 1.00 45.13 278 GLY E O 1
ATOM 11077 N N . LEU E 1 283 ? 217.595 71.409 171.472 1.00 47.89 279 LEU E N 1
ATOM 11078 C CA . LEU E 1 283 ? 217.930 72.381 170.440 1.00 48.86 279 LEU E CA 1
ATOM 11079 C C . LEU E 1 283 ? 217.446 72.051 169.034 1.00 51.62 279 LEU E C 1
ATOM 11080 O O . LEU E 1 283 ? 217.626 70.935 168.529 1.00 51.80 279 LEU E O 1
ATOM 11085 N N . LEU E 1 284 ? 216.828 73.050 168.412 1.00 53.35 280 LEU E N 1
ATOM 11086 C CA . LEU E 1 284 ? 216.326 72.932 167.053 1.00 54.63 280 LEU E CA 1
ATOM 11087 C C . LEU E 1 284 ? 217.499 73.063 166.092 1.00 56.64 280 LEU E C 1
ATOM 11088 O O . LEU E 1 284 ? 218.478 73.756 166.383 1.00 56.61 280 LEU E O 1
ATOM 11093 N N . THR E 1 285 ? 217.402 72.402 164.944 1.00 59.31 281 THR E N 1
ATOM 11094 C CA . THR E 1 285 ? 218.454 72.504 163.945 1.00 60.57 281 THR E CA 1
ATOM 11095 C C . THR E 1 285 ? 218.371 73.938 163.420 1.00 61.08 281 THR E C 1
ATOM 11096 O O . THR E 1 285 ? 219.359 74.504 162.962 1.00 60.23 281 THR E O 1
ATOM 11100 N N . SER E 1 286 ? 217.177 74.518 163.507 1.00 62.22 282 SER E N 1
ATOM 11101 C CA . SER E 1 286 ? 216.940 75.889 163.076 1.00 64.15 282 SER E CA 1
ATOM 11102 C C . SER E 1 286 ? 218.009 76.799 163.672 1.00 65.70 282 SER E C 1
ATOM 11103 O O . SER E 1 286 ? 218.566 77.646 162.977 1.00 67.28 282 SER E O 1
ATOM 11106 N N . ALA E 1 287 ? 218.281 76.639 164.964 1.00 66.50 283 ALA E N 1
ATOM 11107 C CA . ALA E 1 287 ? 219.314 77.436 165.618 1.00 66.19 283 ALA E CA 1
ATOM 11108 C C . ALA E 1 287 ? 220.638 76.790 165.232 1.00 66.43 283 ALA E C 1
ATOM 11109 O O . ALA E 1 287 ? 220.658 75.661 164.744 1.00 67.18 283 ALA E O 1
ATOM 11111 N N . GLY E 1 288 ? 221.743 77.491 165.440 1.00 65.98 284 GLY E N 1
ATOM 11112 C CA . GLY E 1 288 ? 223.029 76.916 165.077 1.00 66.54 284 GLY E CA 1
ATOM 11113 C C . GLY E 1 288 ? 223.540 75.916 166.099 1.00 66.40 284 GLY E C 1
ATOM 11114 O O . GLY E 1 288 ? 222.755 75.303 166.826 1.00 66.44 284 GLY E O 1
ATOM 11115 N N . ASP E 1 289 ? 224.857 75.734 166.148 1.00 65.97 285 ASP E N 1
ATOM 11116 C CA . ASP E 1 289 ? 225.452 74.822 167.114 1.00 65.05 285 ASP E CA 1
ATOM 11117 C C . ASP E 1 289 ? 225.680 75.562 168.420 1.00 63.10 285 ASP E C 1
ATOM 11118 O O . ASP E 1 289 ? 226.793 75.572 168.945 1.00 63.87 285 ASP E O 1
ATOM 11123 N N . LEU E 1 290 ? 224.630 76.193 168.938 1.00 59.01 286 LEU E N 1
ATOM 11124 C CA . LEU E 1 290 ? 224.751 76.916 170.190 1.00 56.20 286 LEU E CA 1
ATOM 11125 C C . LEU E 1 290 ? 225.266 75.953 171.253 1.00 54.38 286 LEU E C 1
ATOM 11126 O O . LEU E 1 290 ? 224.729 74.854 171.425 1.00 54.18 286 LEU E O 1
ATOM 11131 N N . PRO E 1 291 ? 226.328 76.350 171.972 1.00 51.69 287 PRO E N 1
ATOM 11132 C CA . PRO E 1 291 ? 226.927 75.524 173.023 1.00 49.58 287 PRO E CA 1
ATOM 11133 C C . PRO E 1 291 ? 226.100 75.599 174.298 1.00 47.65 287 PRO E C 1
ATOM 11134 O O . PRO E 1 291 ? 226.571 76.096 175.318 1.00 47.86 287 PRO E O 1
ATOM 11138 N N . LEU E 1 292 ? 224.866 75.113 174.239 1.00 45.77 288 LEU E N 1
ATOM 11139 C CA . LEU E 1 292 ? 223.997 75.162 175.404 1.00 44.76 288 LEU E CA 1
ATOM 11140 C C . LEU E 1 292 ? 223.456 73.821 175.851 1.00 44.70 288 LEU E C 1
ATOM 11141 O O . LEU E 1 292 ? 222.928 73.054 175.049 1.00 44.85 288 LEU E O 1
ATOM 11146 N N . ASP E 1 293 ? 223.599 73.551 177.144 1.00 44.65 289 ASP E N 1
ATOM 11147 C CA . ASP E 1 293 ? 223.082 72.332 177.747 1.00 43.40 289 ASP E CA 1
ATOM 11148 C C . ASP E 1 293 ? 222.153 72.767 178.863 1.00 42.40 289 ASP E C 1
ATOM 11149 O O . ASP E 1 293 ? 222.488 72.696 180.046 1.00 41.74 289 ASP E O 1
ATOM 11154 N N . LEU E 1 294 ? 220.977 73.236 178.467 1.00 42.04 290 LEU E N 1
ATOM 11155 C CA . LEU E 1 294 ? 219.996 73.704 179.425 1.00 42.14 290 LEU E CA 1
ATOM 11156 C C . LEU E 1 294 ? 219.079 72.587 179.886 1.00 42.82 290 LEU E C 1
ATOM 11157 O O . LEU E 1 294 ? 218.598 71.785 179.087 1.00 44.02 290 LEU E O 1
ATOM 11162 N N . SER E 1 295 ? 218.851 72.527 181.188 1.00 42.66 291 SER E N 1
ATOM 11163 C CA . SER E 1 295 ? 217.971 71.515 181.735 1.00 41.67 291 SER E CA 1
ATOM 11164 C C . SER E 1 295 ? 217.534 71.926 183.121 1.00 40.79 291 SER E C 1
ATOM 11165 O O . SER E 1 295 ? 218.183 72.744 183.780 1.00 40.70 291 SER E O 1
ATOM 11168 N N . VAL E 1 296 ? 216.410 71.366 183.544 1.00 39.75 292 VAL E N 1
ATOM 11169 C CA . VAL E 1 296 ? 215.859 71.641 184.856 1.00 38.45 292 VAL E CA 1
ATOM 11170 C C . VAL E 1 296 ? 215.474 70.295 185.445 1.00 37.64 292 VAL E C 1
ATOM 11171 O O . VAL E 1 296 ? 214.857 69.466 184.780 1.00 36.85 292 VAL E O 1
ATOM 11175 N N . ILE E 1 297 ? 215.861 70.075 186.692 1.00 37.55 293 ILE E N 1
ATOM 11176 C CA . ILE E 1 297 ? 215.552 68.824 187.351 1.00 37.56 293 ILE E CA 1
ATOM 11177 C C . ILE E 1 297 ? 214.363 68.953 188.281 1.00 36.87 293 ILE E C 1
ATOM 11178 O O . ILE E 1 297 ? 214.341 69.785 189.187 1.00 36.55 293 ILE E O 1
ATOM 11183 N N . LEU E 1 298 ? 213.361 68.123 188.033 1.00 36.38 294 LEU E N 1
ATOM 11184 C CA . LEU E 1 298 ? 212.175 68.100 188.860 1.00 35.44 294 LEU E CA 1
ATOM 11185 C C . LEU E 1 298 ? 212.457 67.063 189.931 1.00 35.81 294 LEU E C 1
ATOM 11186 O O . LEU E 1 298 ? 212.653 65.884 189.630 1.00 35.31 294 LEU E O 1
ATOM 11191 N N . PHE E 1 299 ? 212.508 67.514 191.178 1.00 37.10 295 PHE E N 1
ATOM 11192 C CA . PHE E 1 299 ? 212.784 66.628 192.306 1.00 37.88 295 PHE E CA 1
ATOM 11193 C C . PHE E 1 299 ? 211.513 66.004 192.843 1.00 37.93 295 PHE E C 1
ATOM 11194 O O . PHE E 1 299 ? 210.416 66.514 192.607 1.00 36.95 295 PHE E O 1
ATOM 11202 N N . ASN E 1 300 ? 211.670 64.897 193.563 1.00 38.41 296 ASN E N 1
ATOM 11203 C CA . ASN E 1 300 ? 210.529 64.217 194.150 1.00 39.51 296 ASN E CA 1
ATOM 11204 C C . ASN E 1 300 ? 209.845 65.220 195.068 1.00 41.42 296 ASN E C 1
ATOM 11205 O O . ASN E 1 300 ? 210.504 65.912 195.843 1.00 42.72 296 ASN E O 1
ATOM 11210 N N . HIS E 1 301 ? 208.524 65.300 194.962 1.00 43.84 297 HIS E N 1
ATOM 11211 C CA . HIS E 1 301 ? 207.715 66.218 195.757 1.00 46.34 297 HIS E CA 1
ATOM 11212 C C . HIS E 1 301 ? 206.569 65.382 196.296 1.00 49.05 297 HIS E C 1
ATOM 11213 O O . HIS E 1 301 ? 206.061 64.515 195.594 1.00 49.23 297 HIS E O 1
ATOM 11220 N N . ALA E 1 302 ? 206.151 65.644 197.529 1.00 52.80 298 ALA E N 1
ATOM 11221 C CA . ALA E 1 302 ? 205.082 64.861 198.148 1.00 56.14 298 ALA E CA 1
ATOM 11222 C C . ALA E 1 302 ? 203.658 65.447 198.122 1.00 59.19 298 ALA E C 1
ATOM 11223 O O . ALA E 1 302 ? 203.427 66.571 198.572 1.00 59.57 298 ALA E O 1
ATOM 11225 N N . SER E 1 303 ? 202.721 64.646 197.604 1.00 62.14 299 SER E N 1
ATOM 11226 C CA . SER E 1 303 ? 201.284 64.955 197.491 1.00 63.63 299 SER E CA 1
ATOM 11227 C C . SER E 1 303 ? 200.849 66.283 196.859 1.00 64.61 299 SER E C 1
ATOM 11228 O O . SER E 1 303 ? 201.588 67.277 196.874 1.00 66.32 299 SER E O 1
ATOM 11239 N N . GLU F 1 6 ? 74.064 10.625 195.976 1.00 70.03 2 GLU F N 1
ATOM 11240 C CA . GLU F 1 6 ? 73.873 11.880 195.257 1.00 67.61 2 GLU F CA 1
ATOM 11241 C C . GLU F 1 6 ? 75.076 12.331 194.443 1.00 64.24 2 GLU F C 1
ATOM 11242 O O . GLU F 1 6 ? 76.219 12.247 194.894 1.00 63.63 2 GLU F O 1
ATOM 11248 N N . THR F 1 7 ? 74.806 12.827 193.243 1.00 60.03 3 THR F N 1
ATOM 11249 C CA . THR F 1 7 ? 75.859 13.318 192.368 1.00 55.91 3 THR F CA 1
ATOM 11250 C C . THR F 1 7 ? 76.042 14.795 192.646 1.00 53.06 3 THR F C 1
ATOM 11251 O O . THR F 1 7 ? 75.107 15.572 192.480 1.00 53.56 3 THR F O 1
ATOM 11255 N N . THR F 1 8 ? 77.238 15.186 193.075 1.00 49.45 4 THR F N 1
ATOM 11256 C CA . THR F 1 8 ? 77.497 16.587 193.363 1.00 46.48 4 THR F CA 1
ATOM 11257 C C . THR F 1 8 ? 77.924 17.336 192.107 1.00 44.29 4 THR F C 1
ATOM 11258 O O . THR F 1 8 ? 77.448 18.437 191.855 1.00 44.71 4 THR F O 1
ATOM 11262 N N . GLN F 1 9 ? 78.819 16.755 191.319 1.00 42.01 5 GLN F N 1
ATOM 11263 C CA . GLN F 1 9 ? 79.228 17.400 190.072 1.00 40.65 5 GLN F CA 1
ATOM 11264 C C . GLN F 1 9 ? 79.654 16.416 188.981 1.00 39.70 5 GLN F C 1
ATOM 11265 O O . GLN F 1 9 ? 80.048 15.283 189.260 1.00 40.13 5 GLN F O 1
ATOM 11271 N N . THR F 1 10 ? 79.551 16.864 187.737 1.00 37.92 6 THR F N 1
ATOM 11272 C CA . THR F 1 10 ? 79.882 16.054 186.581 1.00 38.98 6 THR F CA 1
ATOM 11273 C C . THR F 1 10 ? 80.849 16.785 185.672 1.00 40.99 6 THR F C 1
ATOM 11274 O O . THR F 1 10 ? 80.650 17.962 185.369 1.00 42.38 6 THR F O 1
ATOM 11278 N N . LEU F 1 11 ? 81.873 16.087 185.242 1.00 40.35 7 LEU F N 1
ATOM 11279 C CA . LEU F 1 11 ? 82.883 16.671 184.356 1.00 40.31 7 LEU F CA 1
ATOM 11280 C C . LEU F 1 11 ? 83.219 15.721 183.208 1.00 41.42 7 LEU F C 1
ATOM 11281 O O . LEU F 1 11 ? 83.856 14.710 183.443 1.00 41.85 7 LEU F O 1
ATOM 11286 N N . ARG F 1 12 ? 82.745 16.050 182.029 1.00 42.31 8 ARG F N 1
ATOM 11287 C CA . ARG F 1 12 ? 82.988 15.200 180.871 1.00 43.44 8 ARG F CA 1
ATOM 11288 C C . ARG F 1 12 ? 83.911 15.918 179.898 1.00 42.22 8 ARG F C 1
ATOM 11289 O O . ARG F 1 12 ? 83.655 17.062 179.533 1.00 42.85 8 ARG F O 1
ATOM 11297 N N . PHE F 1 13 ? 84.983 15.257 179.472 1.00 39.94 9 PHE F N 1
ATOM 11298 C CA . PHE F 1 13 ? 85.911 15.891 178.542 1.00 37.74 9 PHE F CA 1
ATOM 11299 C C . PHE F 1 13 ? 85.529 15.652 177.093 1.00 36.64 9 PHE F C 1
ATOM 11300 O O . PHE F 1 13 ? 84.758 14.744 176.777 1.00 34.99 9 PHE F O 1
ATOM 11308 N N . LYS F 1 14 ? 86.075 16.483 176.215 1.00 35.55 10 LYS F N 1
ATOM 11309 C CA . LYS F 1 14 ? 85.812 16.368 174.790 1.00 35.64 10 LYS F CA 1
ATOM 11310 C C . LYS F 1 14 ? 86.483 15.123 174.205 1.00 36.29 10 LYS F C 1
ATOM 11311 O O . LYS F 1 14 ? 87.450 14.601 174.762 1.00 37.88 10 LYS F O 1
ATOM 11317 N N . THR F 1 15 ? 85.975 14.657 173.074 1.00 35.12 11 THR F N 1
ATOM 11318 C CA . THR F 1 15 ? 86.529 13.482 172.426 1.00 34.93 11 THR F CA 1
ATOM 11319 C C . THR F 1 15 ? 88.030 13.587 172.168 1.00 34.70 11 THR F C 1
ATOM 11320 O O . THR F 1 15 ? 88.499 14.528 171.524 1.00 32.49 11 THR F O 1
ATOM 11324 N N . LYS F 1 16 ? 88.766 12.598 172.672 1.00 35.00 12 LYS F N 1
ATOM 11325 C CA . LYS F 1 16 ? 90.220 12.529 172.528 1.00 37.75 12 LYS F CA 1
ATOM 11326 C C . LYS F 1 16 ? 90.980 13.744 173.075 1.00 38.26 12 LYS F C 1
ATOM 11327 O O . LYS F 1 16 ? 92.185 13.881 172.847 1.00 38.19 12 LYS F O 1
ATOM 11333 N N . ALA F 1 17 ? 90.281 14.616 173.800 1.00 38.63 13 ALA F N 1
ATOM 11334 C CA . ALA F 1 17 ? 90.899 15.809 174.369 1.00 38.03 13 ALA F CA 1
ATOM 11335 C C . ALA F 1 17 ? 92.138 15.453 175.183 1.00 38.42 13 ALA F C 1
ATOM 11336 O O . ALA F 1 17 ? 93.258 15.720 174.759 1.00 40.77 13 ALA F O 1
ATOM 11338 N N . LEU F 1 18 ? 91.941 14.846 176.346 1.00 37.00 14 LEU F N 1
ATOM 11339 C CA . LEU F 1 18 ? 93.055 14.454 177.199 1.00 36.67 14 LEU F CA 1
ATOM 11340 C C . LEU F 1 18 ? 94.021 13.500 176.485 1.00 35.80 14 LEU F C 1
ATOM 11341 O O . LEU F 1 18 ? 95.222 13.504 176.746 1.00 33.49 14 LEU F O 1
ATOM 11346 N N . ALA F 1 19 ? 93.482 12.673 175.595 1.00 36.07 15 ALA F N 1
ATOM 11347 C CA . ALA F 1 19 ? 94.282 11.695 174.865 1.00 35.72 15 ALA F CA 1
ATOM 11348 C C . ALA F 1 19 ? 95.520 12.303 174.249 1.00 35.06 15 ALA F C 1
ATOM 11349 O O . ALA F 1 19 ? 96.575 11.685 174.224 1.00 34.32 15 ALA F O 1
ATOM 11351 N N . VAL F 1 20 ? 95.380 13.525 173.757 1.00 36.22 16 VAL F N 1
ATOM 11352 C CA . VAL F 1 20 ? 96.472 14.240 173.111 1.00 36.37 16 VAL F CA 1
ATOM 11353 C C . VAL F 1 20 ? 97.612 14.617 174.060 1.00 37.24 16 VAL F C 1
ATOM 11354 O O . VAL F 1 20 ? 98.678 15.046 173.620 1.00 37.40 16 VAL F O 1
ATOM 11358 N N . LEU F 1 21 ? 97.391 14.458 175.362 1.00 37.63 17 LEU F N 1
ATOM 11359 C CA . LEU F 1 21 ? 98.408 14.805 176.350 1.00 36.41 17 LEU F CA 1
ATOM 11360 C C . LEU F 1 21 ? 99.203 13.590 176.823 1.00 37.44 17 LEU F C 1
ATOM 11361 O O . LEU F 1 21 ? 100.197 13.725 177.541 1.00 37.62 17 LEU F O 1
ATOM 11366 N N . SER F 1 22 ? 98.767 12.406 176.407 1.00 37.98 18 SER F N 1
ATOM 11367 C CA . SER F 1 22 ? 99.414 11.166 176.803 1.00 39.62 18 SER F CA 1
ATOM 11368 C C . SER F 1 22 ? 100.941 11.223 176.859 1.00 40.46 18 SER F C 1
ATOM 11369 O O . SER F 1 22 ? 101.536 10.720 177.813 1.00 42.97 18 SER F O 1
ATOM 11372 N N . LYS F 1 23 ? 101.585 11.831 175.865 1.00 40.11 19 LYS F N 1
ATOM 11373 C CA . LYS F 1 23 ? 103.044 11.894 175.874 1.00 40.06 19 LYS F CA 1
ATOM 11374 C C . LYS F 1 23 ? 103.591 12.870 176.898 1.00 39.66 19 LYS F C 1
ATOM 11375 O O . LYS F 1 23 ? 104.679 12.661 177.443 1.00 38.30 19 LYS F O 1
ATOM 11381 N N . CYS F 1 24 ? 102.844 13.940 177.154 1.00 39.62 20 CYS F N 1
ATOM 11382 C CA . CYS F 1 24 ? 103.258 14.922 178.147 1.00 39.06 20 CYS F CA 1
ATOM 11383 C C . CYS F 1 24 ? 103.176 14.258 179.510 1.00 38.81 20 CYS F C 1
ATOM 11384 O O . CYS F 1 24 ? 104.092 14.389 180.325 1.00 38.56 20 CYS F O 1
ATOM 11387 N N . TYR F 1 25 ? 102.077 13.543 179.756 1.00 37.59 21 TYR F N 1
ATOM 11388 C CA . TYR F 1 25 ? 101.921 12.850 181.024 1.00 37.15 21 TYR F CA 1
ATOM 11389 C C . TYR F 1 25 ? 103.080 11.888 181.178 1.00 38.20 21 TYR F C 1
ATOM 11390 O O . TYR F 1 25 ? 103.794 11.922 182.171 1.00 37.98 21 TYR F O 1
ATOM 11399 N N . ASP F 1 26 ? 103.270 11.024 180.189 1.00 39.75 22 ASP F N 1
ATOM 11400 C CA . ASP F 1 26 ? 104.366 10.067 180.248 1.00 40.71 22 ASP F CA 1
ATOM 11401 C C . ASP F 1 26 ? 105.675 10.738 180.620 1.00 39.66 22 ASP F C 1
ATOM 11402 O O . ASP F 1 26 ? 106.488 10.155 181.323 1.00 40.23 22 ASP F O 1
ATOM 11407 N N . HIS F 1 27 ? 105.877 11.962 180.146 1.00 39.52 23 HIS F N 1
ATOM 11408 C CA . HIS F 1 27 ? 107.101 12.699 180.447 1.00 38.80 23 HIS F CA 1
ATOM 11409 C C . HIS F 1 27 ? 107.190 13.019 181.939 1.00 39.82 23 HIS F C 1
ATOM 11410 O O . HIS F 1 27 ? 108.227 12.811 182.568 1.00 39.99 23 HIS F O 1
ATOM 11417 N N . ALA F 1 28 ? 106.092 13.521 182.495 1.00 39.70 24 ALA F N 1
ATOM 11418 C CA . ALA F 1 28 ? 106.022 13.877 183.907 1.00 39.70 24 ALA F CA 1
ATOM 11419 C C . ALA F 1 28 ? 105.787 12.645 184.774 1.00 39.88 24 ALA F C 1
ATOM 11420 O O . ALA F 1 28 ? 106.149 12.619 185.942 1.00 40.60 24 ALA F O 1
ATOM 11422 N N . GLN F 1 29 ? 105.161 11.640 184.169 1.00 41.51 25 GLN F N 1
ATOM 11423 C CA . GLN F 1 29 ? 104.810 10.351 184.776 1.00 40.59 25 GLN F CA 1
ATOM 11424 C C . GLN F 1 29 ? 105.395 10.005 186.148 1.00 40.56 25 GLN F C 1
ATOM 11425 O O . GLN F 1 29 ? 104.670 9.901 187.137 1.00 39.85 25 GLN F O 1
ATOM 11431 N N . THR F 1 30 ? 106.702 9.797 186.207 1.00 41.00 26 THR F N 1
ATOM 11432 C CA . THR F 1 30 ? 107.336 9.461 187.472 1.00 40.97 26 THR F CA 1
ATOM 11433 C C . THR F 1 30 ? 106.940 10.396 188.608 1.00 40.65 26 THR F C 1
ATOM 11434 O O . THR F 1 30 ? 106.354 9.957 189.592 1.00 43.59 26 THR F O 1
ATOM 11438 N N . HIS F 1 31 ? 107.262 11.677 188.481 1.00 38.70 27 HIS F N 1
ATOM 11439 C CA . HIS F 1 31 ? 106.914 12.646 189.514 1.00 37.97 27 HIS F CA 1
ATOM 11440 C C . HIS F 1 31 ? 105.450 12.622 189.944 1.00 37.24 27 HIS F C 1
ATOM 11441 O O . HIS F 1 31 ? 105.144 12.679 191.131 1.00 39.08 27 HIS F O 1
ATOM 11448 N N . LEU F 1 32 ? 104.549 12.536 188.980 1.00 34.89 28 LEU F N 1
ATOM 11449 C CA . LEU F 1 32 ? 103.135 12.551 189.278 1.00 34.71 28 LEU F CA 1
ATOM 11450 C C . LEU F 1 32 ? 102.593 11.310 189.955 1.00 36.00 28 LEU F C 1
ATOM 11451 O O . LEU F 1 32 ? 101.577 11.384 190.640 1.00 37.88 28 LEU F O 1
ATOM 11456 N N . LYS F 1 33 ? 103.254 10.173 189.770 1.00 36.28 29 LYS F N 1
ATOM 11457 C CA . LYS F 1 33 ? 102.776 8.917 190.344 1.00 36.30 29 LYS F CA 1
ATOM 11458 C C . LYS F 1 33 ? 102.341 8.983 191.797 1.00 36.45 29 LYS F C 1
ATOM 11459 O O . LYS F 1 33 ? 101.250 8.519 192.142 1.00 37.17 29 LYS F O 1
ATOM 11465 N N . GLY F 1 34 ? 103.189 9.554 192.646 1.00 34.10 30 GLY F N 1
ATOM 11466 C CA . GLY F 1 34 ? 102.863 9.625 194.057 1.00 32.05 30 GLY F CA 1
ATOM 11467 C C . GLY F 1 34 ? 102.084 10.847 194.485 1.00 31.12 30 GLY F C 1
ATOM 11468 O O . GLY F 1 34 ? 102.003 11.156 195.673 1.00 30.54 30 GLY F O 1
ATOM 11469 N N . GLY F 1 35 ? 101.491 11.536 193.522 1.00 31.03 31 GLY F N 1
ATOM 11470 C CA . GLY F 1 35 ? 100.742 12.734 193.841 1.00 29.38 31 GLY F CA 1
ATOM 11471 C C . GLY F 1 35 ? 99.248 12.569 193.998 1.00 29.69 31 GLY F C 1
ATOM 11472 O O . GLY F 1 35 ? 98.738 11.523 194.387 1.00 29.41 31 GLY F O 1
ATOM 11473 N N . VAL F 1 36 ? 98.545 13.631 193.650 1.00 31.24 32 VAL F N 1
ATOM 11474 C CA . VAL F 1 36 ? 97.101 13.705 193.763 1.00 31.73 32 VAL F CA 1
ATOM 11475 C C . VAL F 1 36 ? 96.460 14.204 192.468 1.00 32.31 32 VAL F C 1
ATOM 11476 O O . VAL F 1 36 ? 97.062 14.961 191.720 1.00 33.53 32 VAL F O 1
ATOM 11480 N N . LEU F 1 37 ? 95.241 13.769 192.198 1.00 32.56 33 LEU F N 1
ATOM 11481 C CA . LEU F 1 37 ? 94.514 14.256 191.036 1.00 34.60 33 LEU F CA 1
ATOM 11482 C C . LEU F 1 37 ? 93.411 15.075 191.673 1.00 35.82 33 LEU F C 1
ATOM 11483 O O . LEU F 1 37 ? 92.752 14.594 192.594 1.00 37.63 33 LEU F O 1
ATOM 11488 N N . GLN F 1 38 ? 93.215 16.310 191.226 1.00 35.80 34 GLN F N 1
ATOM 11489 C CA . GLN F 1 38 ? 92.159 17.118 191.814 1.00 36.19 34 GLN F CA 1
ATOM 11490 C C . GLN F 1 38 ? 91.517 18.026 190.795 1.00 36.88 34 GLN F C 1
ATOM 11491 O O . GLN F 1 38 ? 92.137 18.397 189.798 1.00 36.96 34 GLN F O 1
ATOM 11497 N N . VAL F 1 39 ? 90.258 18.364 191.044 1.00 37.30 35 VAL F N 1
ATOM 11498 C CA . VAL F 1 39 ? 89.524 19.253 190.162 1.00 39.55 35 VAL F CA 1
ATOM 11499 C C . VAL F 1 39 ? 89.342 20.587 190.887 1.00 41.44 35 VAL F C 1
ATOM 11500 O O . VAL F 1 39 ? 88.825 20.641 192.001 1.00 42.23 35 VAL F O 1
ATOM 11504 N N . ASN F 1 40 ? 89.801 21.655 190.246 1.00 42.99 36 ASN F N 1
ATOM 11505 C CA . ASN F 1 40 ? 89.716 23.007 190.782 1.00 42.94 36 ASN F CA 1
ATOM 11506 C C . ASN F 1 40 ? 88.350 23.559 190.410 1.00 43.72 36 ASN F C 1
ATOM 11507 O O . ASN F 1 40 ? 88.068 23.757 189.231 1.00 44.42 36 ASN F O 1
ATOM 11512 N N . LEU F 1 41 ? 87.495 23.802 191.398 1.00 44.89 37 LEU F N 1
ATOM 11513 C CA . LEU F 1 41 ? 86.179 24.352 191.106 1.00 45.07 37 LEU F CA 1
ATOM 11514 C C . LEU F 1 41 ? 86.237 25.883 191.044 1.00 46.25 37 LEU F C 1
ATOM 11515 O O . LEU F 1 41 ? 85.479 26.510 190.299 1.00 45.11 37 LEU F O 1
ATOM 11520 N N . LEU F 1 42 ? 87.151 26.478 191.812 1.00 47.26 38 LEU F N 1
ATOM 11521 C CA . LEU F 1 42 ? 87.313 27.933 191.833 1.00 48.14 38 LEU F CA 1
ATOM 11522 C C . LEU F 1 42 ? 87.614 28.465 190.445 1.00 49.56 38 LEU F C 1
ATOM 11523 O O . LEU F 1 42 ? 87.206 29.568 190.092 1.00 49.47 38 LEU F O 1
ATOM 11528 N N . SER F 1 43 ? 88.344 27.673 189.666 1.00 52.25 39 SER F N 1
ATOM 11529 C CA . SER F 1 43 ? 88.726 28.053 188.312 1.00 53.72 39 SER F CA 1
ATOM 11530 C C . SER F 1 43 ? 87.531 28.189 187.379 1.00 55.86 39 SER F C 1
ATOM 11531 O O . SER F 1 43 ? 87.676 28.657 186.248 1.00 55.91 39 SER F O 1
ATOM 11534 N N . VAL F 1 44 ? 86.353 27.775 187.850 1.00 57.95 40 VAL F N 1
ATOM 11535 C CA . VAL F 1 44 ? 85.134 27.878 187.051 1.00 58.55 40 VAL F CA 1
ATOM 11536 C C . VAL F 1 44 ? 84.935 29.346 186.709 1.00 59.08 40 VAL F C 1
ATOM 11537 O O . VAL F 1 44 ? 84.337 29.686 185.683 1.00 57.90 40 VAL F O 1
ATOM 11541 N N . ASN F 1 45 ? 85.451 30.211 187.580 1.00 60.28 41 ASN F N 1
ATOM 11542 C CA . ASN F 1 45 ? 85.370 31.652 187.384 1.00 62.14 41 ASN F CA 1
ATOM 11543 C C . ASN F 1 45 ? 86.305 32.054 186.250 1.00 62.32 41 ASN F C 1
ATOM 11544 O O . ASN F 1 45 ? 85.849 32.343 185.143 1.00 63.67 41 ASN F O 1
ATOM 11549 N N . TYR F 1 46 ? 87.608 32.051 186.519 1.00 61.25 42 TYR F N 1
ATOM 11550 C CA . TYR F 1 46 ? 88.594 32.413 185.506 1.00 60.40 42 TYR F CA 1
ATOM 11551 C C . TYR F 1 46 ? 88.791 31.313 184.458 1.00 59.76 42 TYR F C 1
ATOM 11552 O O . TYR F 1 46 ? 89.911 30.879 184.185 1.00 61.30 42 TYR F O 1
ATOM 11561 N N . GLY F 1 47 ? 87.687 30.881 183.862 1.00 58.25 43 GLY F N 1
ATOM 11562 C CA . GLY F 1 47 ? 87.736 29.832 182.861 1.00 57.83 43 GLY F CA 1
ATOM 11563 C C . GLY F 1 47 ? 86.703 28.766 183.181 1.00 57.60 43 GLY F C 1
ATOM 11564 O O . GLY F 1 47 ? 85.538 29.078 183.454 1.00 60.21 43 GLY F O 1
ATOM 11565 N N . GLY F 1 48 ? 87.119 27.506 183.153 1.00 54.80 44 GLY F N 1
ATOM 11566 C CA . GLY F 1 48 ? 86.200 26.428 183.461 1.00 49.92 44 GLY F CA 1
ATOM 11567 C C . GLY F 1 48 ? 86.814 25.559 184.535 1.00 46.88 44 GLY F C 1
ATOM 11568 O O . GLY F 1 48 ? 87.773 25.977 185.182 1.00 46.16 44 GLY F O 1
ATOM 11569 N N . PRO F 1 49 ? 86.291 24.342 184.744 1.00 44.58 45 PRO F N 1
ATOM 11570 C CA . PRO F 1 49 ? 86.794 23.399 185.751 1.00 42.44 45 PRO F CA 1
ATOM 11571 C C . PRO F 1 49 ? 88.219 23.022 185.385 1.00 40.13 45 PRO F C 1
ATOM 11572 O O . PRO F 1 49 ? 88.553 22.928 184.208 1.00 39.63 45 PRO F O 1
ATOM 11576 N N . ARG F 1 50 ? 89.057 22.793 186.382 1.00 38.53 46 ARG F N 1
ATOM 11577 C CA . ARG F 1 50 ? 90.442 22.433 186.115 1.00 37.52 46 ARG F CA 1
ATOM 11578 C C . ARG F 1 50 ? 90.915 21.117 186.742 1.00 36.54 46 ARG F C 1
ATOM 11579 O O . ARG F 1 50 ? 91.179 21.039 187.947 1.00 36.48 46 ARG F O 1
ATOM 11587 N N . LEU F 1 51 ? 91.026 20.083 185.919 1.00 34.15 47 LEU F N 1
ATOM 11588 C CA . LEU F 1 51 ? 91.507 18.806 186.410 1.00 34.20 47 LEU F CA 1
ATOM 11589 C C . LEU F 1 51 ? 93.026 18.877 186.380 1.00 33.64 47 LEU F C 1
ATOM 11590 O O . LEU F 1 51 ? 93.598 19.354 185.403 1.00 34.47 47 LEU F O 1
ATOM 11595 N N . ALA F 1 52 ? 93.679 18.419 187.443 1.00 32.89 48 ALA F N 1
ATOM 11596 C CA . ALA F 1 52 ? 95.140 18.454 187.492 1.00 32.41 48 ALA F CA 1
ATOM 11597 C C . ALA F 1 52 ? 95.775 17.354 188.332 1.00 32.23 48 ALA F C 1
ATOM 11598 O O . ALA F 1 52 ? 95.158 16.788 189.237 1.00 32.45 48 ALA F O 1
ATOM 11600 N N . ALA F 1 53 ? 97.025 17.062 188.012 1.00 30.63 49 ALA F N 1
ATOM 11601 C CA . ALA F 1 53 ? 97.782 16.066 188.731 1.00 30.46 49 ALA F CA 1
ATOM 11602 C C . ALA F 1 53 ? 98.830 16.865 189.501 1.00 31.10 49 ALA F C 1
ATOM 11603 O O . ALA F 1 53 ? 99.716 17.475 188.903 1.00 31.53 49 ALA F O 1
ATOM 11605 N N . VAL F 1 54 ? 98.706 16.866 190.825 1.00 30.47 50 VAL F N 1
ATOM 11606 C CA . VAL F 1 54 ? 99.600 17.601 191.709 1.00 30.14 50 VAL F CA 1
ATOM 11607 C C . VAL F 1 54 ? 100.587 16.691 192.441 1.00 32.12 50 VAL F C 1
ATOM 11608 O O . VAL F 1 54 ? 100.212 15.625 192.925 1.00 32.60 50 VAL F O 1
ATOM 11612 N N . ALA F 1 55 ? 101.847 17.111 192.530 1.00 32.95 51 ALA F N 1
ATOM 11613 C CA . ALA F 1 55 ? 102.859 16.310 193.215 1.00 34.95 51 ALA F CA 1
ATOM 11614 C C . ALA F 1 55 ? 104.042 17.166 193.659 1.00 37.44 51 ALA F C 1
ATOM 11615 O O . ALA F 1 55 ? 104.121 18.346 193.325 1.00 38.58 51 ALA F O 1
ATOM 11617 N N . ASN F 1 56 ? 104.956 16.563 194.416 1.00 39.73 52 ASN F N 1
ATOM 11618 C CA . ASN F 1 56 ? 106.146 17.258 194.897 1.00 41.00 52 ASN F CA 1
ATOM 11619 C C . ASN F 1 56 ? 107.286 17.146 193.919 1.00 40.57 52 ASN F C 1
ATOM 11620 O O . ASN F 1 56 ? 107.389 16.168 193.187 1.00 42.65 52 ASN F O 1
ATOM 11625 N N . ALA F 1 57 ? 108.153 18.149 193.928 1.00 39.43 53 ALA F N 1
ATOM 11626 C CA . ALA F 1 57 ? 109.321 18.164 193.067 1.00 38.30 53 ALA F CA 1
ATOM 11627 C C . ALA F 1 57 ? 110.463 18.690 193.916 1.00 39.06 53 ALA F C 1
ATOM 11628 O O . ALA F 1 57 ? 110.479 19.863 194.302 1.00 37.83 53 ALA F O 1
ATOM 11630 N N . GLY F 1 58 ? 111.399 17.800 194.233 1.00 39.51 54 GLY F N 1
ATOM 11631 C CA . GLY F 1 58 ? 112.549 18.171 195.037 1.00 41.00 54 GLY F CA 1
ATOM 11632 C C . GLY F 1 58 ? 112.218 18.517 196.480 1.00 41.93 54 GLY F C 1
ATOM 11633 O O . GLY F 1 58 ? 111.230 18.048 197.042 1.00 42.54 54 GLY F O 1
ATOM 11634 N N . THR F 1 59 ? 113.058 19.347 197.082 1.00 41.27 55 THR F N 1
ATOM 11635 C CA . THR F 1 59 ? 112.859 19.757 198.458 1.00 40.91 55 THR F CA 1
ATOM 11636 C C . THR F 1 59 ? 111.690 20.719 198.588 1.00 38.88 55 THR F C 1
ATOM 11637 O O . THR F 1 59 ? 110.826 20.533 199.431 1.00 38.99 55 THR F O 1
ATOM 11641 N N . ALA F 1 60 ? 111.655 21.749 197.755 1.00 37.01 56 ALA F N 1
ATOM 11642 C CA . ALA F 1 60 ? 110.562 22.703 197.832 1.00 36.36 56 ALA F CA 1
ATOM 11643 C C . ALA F 1 60 ? 109.936 23.003 196.468 1.00 36.13 56 ALA F C 1
ATOM 11644 O O . ALA F 1 60 ? 110.121 24.089 195.917 1.00 35.82 56 ALA F O 1
ATOM 11646 N N . GLY F 1 61 ? 109.184 22.045 195.937 1.00 34.61 57 GLY F N 1
ATOM 11647 C CA . GLY F 1 61 ? 108.555 22.243 194.646 1.00 34.85 57 GLY F CA 1
ATOM 11648 C C . GLY F 1 61 ? 107.190 21.594 194.509 1.00 36.34 57 GLY F C 1
ATOM 11649 O O . GLY F 1 61 ? 106.937 20.501 195.029 1.00 36.57 57 GLY F O 1
ATOM 11650 N N . LEU F 1 62 ? 106.297 22.269 193.797 1.00 36.10 58 LEU F N 1
ATOM 11651 C CA . LEU F 1 62 ? 104.959 21.754 193.596 1.00 35.56 58 LEU F CA 1
ATOM 11652 C C . LEU F 1 62 ? 104.627 21.724 192.107 1.00 36.20 58 LEU F C 1
ATOM 11653 O O . LEU F 1 62 ? 104.557 22.762 191.457 1.00 36.66 58 LEU F O 1
ATOM 11658 N N . ILE F 1 63 ? 104.435 20.517 191.580 1.00 36.27 59 ILE F N 1
ATOM 11659 C CA . ILE F 1 63 ? 104.096 20.311 190.178 1.00 35.35 59 ILE F CA 1
ATOM 11660 C C . ILE F 1 63 ? 102.596 20.386 189.992 1.00 37.16 59 ILE F C 1
ATOM 11661 O O . ILE F 1 63 ? 101.836 19.821 190.779 1.00 38.39 59 ILE F O 1
ATOM 11666 N N . SER F 1 64 ? 102.176 21.087 188.949 1.00 38.38 60 SER F N 1
ATOM 11667 C CA . SER F 1 64 ? 100.766 21.199 188.621 1.00 38.53 60 SER F CA 1
ATOM 11668 C C . SER F 1 64 ? 100.662 20.898 187.132 1.00 39.92 60 SER F C 1
ATOM 11669 O O . SER F 1 64 ? 101.044 21.709 186.274 1.00 38.81 60 SER F O 1
ATOM 11672 N N . PHE F 1 65 ? 100.176 19.698 186.843 1.00 39.19 61 PHE F N 1
ATOM 11673 C CA . PHE F 1 65 ? 99.993 19.244 185.481 1.00 38.48 61 PHE F CA 1
ATOM 11674 C C . PHE F 1 65 ? 98.498 19.369 185.280 1.00 38.76 61 PHE F C 1
ATOM 11675 O O . PHE F 1 65 ? 97.741 18.558 185.800 1.00 38.80 61 PHE F O 1
ATOM 11683 N N . GLU F 1 66 ? 98.053 20.387 184.556 1.00 39.79 62 GLU F N 1
ATOM 11684 C CA . GLU F 1 66 ? 96.622 20.516 184.377 1.00 41.74 62 GLU F CA 1
ATOM 11685 C C . GLU F 1 66 ? 96.130 20.805 182.973 1.00 41.59 62 GLU F C 1
ATOM 11686 O O . GLU F 1 66 ? 96.841 21.376 182.143 1.00 40.43 62 GLU F O 1
ATOM 11692 N N . VAL F 1 67 ? 94.892 20.391 182.725 1.00 40.98 63 VAL F N 1
ATOM 11693 C CA . VAL F 1 67 ? 94.276 20.571 181.429 1.00 41.89 63 VAL F CA 1
ATOM 11694 C C . VAL F 1 67 ? 93.404 21.824 181.393 1.00 41.61 63 VAL F C 1
ATOM 11695 O O . VAL F 1 67 ? 92.605 22.074 182.297 1.00 40.15 63 VAL F O 1
ATOM 11699 N N . SER F 1 68 ? 93.571 22.604 180.331 1.00 41.57 64 SER F N 1
ATOM 11700 C CA . SER F 1 68 ? 92.810 23.825 180.144 1.00 41.57 64 SER F CA 1
ATOM 11701 C C . SER F 1 68 ? 91.338 23.509 179.973 1.00 41.29 64 SER F C 1
ATOM 11702 O O . SER F 1 68 ? 90.972 22.474 179.420 1.00 40.87 64 SER F O 1
ATOM 11705 N N . PRO F 1 69 ? 90.472 24.412 180.446 1.00 41.10 65 PRO F N 1
ATOM 11706 C CA . PRO F 1 69 ? 89.019 24.274 180.368 1.00 40.23 65 PRO F CA 1
ATOM 11707 C C . PRO F 1 69 ? 88.491 24.057 178.951 1.00 40.48 65 PRO F C 1
ATOM 11708 O O . PRO F 1 69 ? 87.393 23.524 178.776 1.00 41.63 65 PRO F O 1
ATOM 11712 N N . ASP F 1 70 ? 89.254 24.469 177.941 1.00 41.25 66 ASP F N 1
ATOM 11713 C CA . ASP F 1 70 ? 88.813 24.286 176.554 1.00 44.35 66 ASP F CA 1
ATOM 11714 C C . ASP F 1 70 ? 88.670 22.800 176.212 1.00 44.09 66 ASP F C 1
ATOM 11715 O O . ASP F 1 70 ? 88.042 22.432 175.217 1.00 43.86 66 ASP F O 1
ATOM 11720 N N . ALA F 1 71 ? 89.245 21.952 177.057 1.00 42.76 67 ALA F N 1
ATOM 11721 C CA . ALA F 1 71 ? 89.197 20.516 176.848 1.00 42.28 67 ALA F CA 1
ATOM 11722 C C . ALA F 1 71 ? 87.925 19.881 177.391 1.00 42.90 67 ALA F C 1
ATOM 11723 O O . ALA F 1 71 ? 87.545 18.786 176.962 1.00 43.18 67 ALA F O 1
ATOM 11725 N N . VAL F 1 72 ? 87.257 20.550 178.326 1.00 43.04 68 VAL F N 1
ATOM 11726 C CA . VAL F 1 72 ? 86.060 19.948 178.899 1.00 43.78 68 VAL F CA 1
ATOM 11727 C C . VAL F 1 72 ? 84.859 20.146 177.980 1.00 43.17 68 VAL F C 1
ATOM 11728 O O . VAL F 1 72 ? 84.651 21.217 177.432 1.00 42.38 68 VAL F O 1
ATOM 11732 N N . ALA F 1 73 ? 84.103 19.070 177.821 1.00 43.87 69 ALA F N 1
ATOM 11733 C CA . ALA F 1 73 ? 82.923 19.067 176.979 1.00 44.28 69 ALA F CA 1
ATOM 11734 C C . ALA F 1 73 ? 81.702 19.480 177.780 1.00 45.57 69 ALA F C 1
ATOM 11735 O O . ALA F 1 73 ? 80.783 20.098 177.247 1.00 46.06 69 ALA F O 1
ATOM 11737 N N . GLU F 1 74 ? 81.685 19.139 179.063 1.00 46.83 70 GLU F N 1
ATOM 11738 C CA . GLU F 1 74 ? 80.549 19.499 179.888 1.00 49.05 70 GLU F CA 1
ATOM 11739 C C . GLU F 1 74 ? 80.800 19.458 181.391 1.00 49.06 70 GLU F C 1
ATOM 11740 O O . GLU F 1 74 ? 81.254 18.449 181.938 1.00 49.73 70 GLU F O 1
ATOM 11746 N N . TRP F 1 75 ? 80.499 20.575 182.048 1.00 47.84 71 TRP F N 1
ATOM 11747 C CA . TRP F 1 75 ? 80.647 20.691 183.488 1.00 47.50 71 TRP F CA 1
ATOM 11748 C C . TRP F 1 75 ? 79.281 20.979 184.078 1.00 48.29 71 TRP F C 1
ATOM 11749 O O . TRP F 1 75 ? 78.533 21.810 183.561 1.00 49.17 71 TRP F O 1
ATOM 11760 N N . GLN F 1 76 ? 78.957 20.271 185.152 1.00 48.43 72 GLN F N 1
ATOM 11761 C CA . GLN F 1 76 ? 77.689 20.450 185.832 1.00 48.70 72 GLN F CA 1
ATOM 11762 C C . GLN F 1 76 ? 77.907 20.358 187.328 1.00 48.46 72 GLN F C 1
ATOM 11763 O O . GLN F 1 76 ? 78.508 19.410 187.826 1.00 48.61 72 GLN F O 1
ATOM 11769 N N . ASN F 1 77 ? 77.431 21.374 188.037 1.00 48.68 73 ASN F N 1
ATOM 11770 C CA . ASN F 1 77 ? 77.569 21.441 189.484 1.00 47.82 73 ASN F CA 1
ATOM 11771 C C . ASN F 1 77 ? 76.171 21.440 190.084 1.00 47.52 73 ASN F C 1
ATOM 11772 O O . ASN F 1 77 ? 75.364 22.312 189.794 1.00 48.36 73 ASN F O 1
ATOM 11777 N N . HIS F 1 78 ? 75.885 20.447 190.912 1.00 47.61 74 HIS F N 1
ATOM 11778 C CA . HIS F 1 78 ? 74.575 20.326 191.514 1.00 48.67 74 HIS F CA 1
ATOM 11779 C C . HIS F 1 78 ? 74.574 20.811 192.952 1.00 49.38 74 HIS F C 1
ATOM 11780 O O . HIS F 1 78 ? 73.557 20.769 193.635 1.00 49.97 74 HIS F O 1
ATOM 11787 N N . GLN F 1 79 ? 75.727 21.269 193.412 1.00 50.72 75 GLN F N 1
ATOM 11788 C CA . GLN F 1 79 ? 75.837 21.796 194.758 1.00 53.10 75 GLN F CA 1
ATOM 11789 C C . GLN F 1 79 ? 75.700 23.304 194.654 1.00 55.31 75 GLN F C 1
ATOM 11790 O O . GLN F 1 79 ? 75.897 23.879 193.579 1.00 53.03 75 GLN F O 1
ATOM 11796 N N . SER F 1 80 ? 75.359 23.937 195.771 1.00 59.33 76 SER F N 1
ATOM 11797 C CA . SER F 1 80 ? 75.199 25.386 195.815 1.00 64.08 76 SER F CA 1
ATOM 11798 C C . SER F 1 80 ? 76.577 26.008 195.987 1.00 67.30 76 SER F C 1
ATOM 11799 O O . SER F 1 80 ? 77.550 25.305 196.260 1.00 68.32 76 SER F O 1
ATOM 11802 N N . PRO F 1 81 ? 76.682 27.337 195.836 1.00 69.93 77 PRO F N 1
ATOM 11803 C CA . PRO F 1 81 ? 77.975 28.015 195.987 1.00 71.77 77 PRO F CA 1
ATOM 11804 C C . PRO F 1 81 ? 78.435 27.915 197.434 1.00 73.10 77 PRO F C 1
ATOM 11805 O O . PRO F 1 81 ? 79.624 27.921 197.731 1.00 73.61 77 PRO F O 1
ATOM 11809 N N . GLU F 1 82 ? 77.460 27.810 198.324 1.00 74.84 78 GLU F N 1
ATOM 11810 C CA . GLU F 1 82 ? 77.700 27.725 199.756 1.00 76.63 78 GLU F CA 1
ATOM 11811 C C . GLU F 1 82 ? 77.979 26.288 200.200 1.00 75.10 78 GLU F C 1
ATOM 11812 O O . GLU F 1 82 ? 78.150 26.020 201.388 1.00 75.48 78 GLU F O 1
ATOM 11818 N N . GLU F 1 83 ? 78.022 25.370 199.239 1.00 73.27 79 GLU F N 1
ATOM 11819 C CA . GLU F 1 83 ? 78.285 23.955 199.515 1.00 71.35 79 GLU F CA 1
ATOM 11820 C C . GLU F 1 83 ? 79.551 23.511 198.783 1.00 68.47 79 GLU F C 1
ATOM 11821 O O . GLU F 1 83 ? 80.498 22.996 199.383 1.00 68.40 79 GLU F O 1
ATOM 11827 N N . ALA F 1 84 ? 79.526 23.704 197.467 1.00 64.20 80 ALA F N 1
ATOM 11828 C CA . ALA F 1 84 ? 80.619 23.339 196.583 1.00 59.95 80 ALA F CA 1
ATOM 11829 C C . ALA F 1 84 ? 81.963 23.695 197.173 1.00 57.36 80 ALA F C 1
ATOM 11830 O O . ALA F 1 84 ? 82.194 24.838 197.545 1.00 57.34 80 ALA F O 1
ATOM 11832 N N . PRO F 1 85 ? 82.872 22.715 197.268 1.00 55.11 81 PRO F N 1
ATOM 11833 C CA . PRO F 1 85 ? 84.203 22.965 197.820 1.00 53.79 81 PRO F CA 1
ATOM 11834 C C . PRO F 1 85 ? 85.053 23.672 196.765 1.00 53.39 81 PRO F C 1
ATOM 11835 O O . PRO F 1 85 ? 84.661 23.763 195.596 1.00 52.89 81 PRO F O 1
ATOM 11839 N N . ALA F 1 86 ? 86.210 24.177 197.173 1.00 52.12 82 ALA F N 1
ATOM 11840 C CA . ALA F 1 86 ? 87.090 24.857 196.235 1.00 50.57 82 ALA F CA 1
ATOM 11841 C C . ALA F 1 86 ? 87.751 23.811 195.341 1.00 49.52 82 ALA F C 1
ATOM 11842 O O . ALA F 1 86 ? 88.139 24.108 194.212 1.00 49.97 82 ALA F O 1
ATOM 11844 N N . ALA F 1 87 ? 87.862 22.584 195.849 1.00 47.82 83 ALA F N 1
ATOM 11845 C CA . ALA F 1 87 ? 88.475 21.495 195.095 1.00 46.17 83 ALA F CA 1
ATOM 11846 C C . ALA F 1 87 ? 88.252 20.107 195.699 1.00 44.56 83 ALA F C 1
ATOM 11847 O O . ALA F 1 87 ? 88.184 19.951 196.918 1.00 44.83 83 ALA F O 1
ATOM 11849 N N . VAL F 1 88 ? 88.130 19.107 194.828 1.00 42.47 84 VAL F N 1
ATOM 11850 C CA . VAL F 1 88 ? 87.977 17.711 195.239 1.00 40.40 84 VAL F CA 1
ATOM 11851 C C . VAL F 1 88 ? 89.303 17.028 194.897 1.00 39.69 84 VAL F C 1
ATOM 11852 O O . VAL F 1 88 ? 89.927 17.349 193.889 1.00 39.08 84 VAL F O 1
ATOM 11856 N N . SER F 1 89 ? 89.750 16.099 195.729 1.00 40.24 85 SER F N 1
ATOM 11857 C CA . SER F 1 89 ? 91.029 15.450 195.457 1.00 41.56 85 SER F CA 1
ATOM 11858 C C . SER F 1 89 ? 91.006 13.964 195.776 1.00 41.82 85 SER F C 1
ATOM 11859 O O . SER F 1 89 ? 90.321 13.531 196.696 1.00 41.78 85 SER F O 1
ATOM 11862 N N . PHE F 1 90 ? 91.757 13.185 195.005 1.00 42.39 86 PHE F N 1
ATOM 11863 C CA . PHE F 1 90 ? 91.856 11.743 195.229 1.00 42.37 86 PHE F CA 1
ATOM 11864 C C . PHE F 1 90 ? 93.238 11.285 194.806 1.00 42.64 86 PHE F C 1
ATOM 11865 O O . PHE F 1 90 ? 93.776 11.766 193.814 1.00 42.38 86 PHE F O 1
ATOM 11873 N N . ARG F 1 91 ? 93.813 10.370 195.579 1.00 43.08 87 ARG F N 1
ATOM 11874 C CA . ARG F 1 91 ? 95.154 9.869 195.317 1.00 43.27 87 ARG F CA 1
ATOM 11875 C C . ARG F 1 91 ? 95.302 9.364 193.888 1.00 42.34 87 ARG F C 1
ATOM 11876 O O . ARG F 1 91 ? 94.474 8.595 193.405 1.00 43.48 87 ARG F O 1
ATOM 11884 N N . ASN F 1 92 ? 96.353 9.816 193.207 1.00 41.31 88 ASN F N 1
ATOM 11885 C CA . ASN F 1 92 ? 96.604 9.412 191.825 1.00 40.57 88 ASN F CA 1
ATOM 11886 C C . ASN F 1 92 ? 96.812 7.900 191.756 1.00 39.57 88 ASN F C 1
ATOM 11887 O O . ASN F 1 92 ? 96.351 7.240 190.826 1.00 38.84 88 ASN F O 1
ATOM 11892 N N . LEU F 1 93 ? 97.525 7.365 192.742 1.00 38.89 89 LEU F N 1
ATOM 11893 C CA . LEU F 1 93 ? 97.755 5.933 192.837 1.00 38.47 89 LEU F CA 1
ATOM 11894 C C . LEU F 1 93 ? 96.530 5.426 193.571 1.00 39.07 89 LEU F C 1
ATOM 11895 O O . LEU F 1 93 ? 96.409 5.614 194.775 1.00 39.52 89 LEU F O 1
ATOM 11900 N N . ALA F 1 94 ? 95.619 4.799 192.834 1.00 40.64 90 ALA F N 1
ATOM 11901 C CA . ALA F 1 94 ? 94.370 4.293 193.392 1.00 40.80 90 ALA F CA 1
ATOM 11902 C C . ALA F 1 94 ? 94.565 3.348 194.562 1.00 41.93 90 ALA F C 1
ATOM 11903 O O . ALA F 1 94 ? 95.530 2.589 194.607 1.00 41.88 90 ALA F O 1
ATOM 11905 N N . TYR F 1 95 ? 93.633 3.393 195.508 1.00 43.23 91 TYR F N 1
ATOM 11906 C CA . TYR F 1 95 ? 93.725 2.550 196.681 1.00 44.49 91 TYR F CA 1
ATOM 11907 C C . TYR F 1 95 ? 93.971 1.108 196.323 1.00 47.23 91 TYR F C 1
ATOM 11908 O O . TYR F 1 95 ? 93.247 0.530 195.515 1.00 47.57 91 TYR F O 1
ATOM 11917 N N . GLY F 1 96 ? 94.991 0.532 196.949 1.00 50.69 92 GLY F N 1
ATOM 11918 C CA . GLY F 1 96 ? 95.328 -0.858 196.724 1.00 55.53 92 GLY F CA 1
ATOM 11919 C C . GLY F 1 96 ? 95.695 -1.171 195.295 1.00 59.24 92 GLY F C 1
ATOM 11920 O O . GLY F 1 96 ? 96.630 -1.940 195.049 1.00 60.98 92 GLY F O 1
ATOM 11921 N N . ARG F 1 97 ? 94.959 -0.574 194.359 1.00 60.95 93 ARG F N 1
ATOM 11922 C CA . ARG F 1 97 ? 95.190 -0.781 192.939 1.00 61.87 93 ARG F CA 1
ATOM 11923 C C . ARG F 1 97 ? 96.665 -0.695 192.585 1.00 62.66 93 ARG F C 1
ATOM 11924 O O . ARG F 1 97 ? 97.471 -0.088 193.301 1.00 61.73 93 ARG F O 1
ATOM 11932 N N . THR F 1 98 ? 97.000 -1.314 191.462 1.00 63.73 94 THR F N 1
ATOM 11933 C CA . THR F 1 98 ? 98.366 -1.363 190.992 1.00 64.70 94 THR F CA 1
ATOM 11934 C C . THR F 1 98 ? 98.584 -0.469 189.782 1.00 64.53 94 THR F C 1
ATOM 11935 O O . THR F 1 98 ? 99.602 -0.567 189.100 1.00 65.63 94 THR F O 1
ATOM 11939 N N . CYS F 1 99 ? 97.622 0.399 189.506 1.00 63.55 95 CYS F N 1
ATOM 11940 C CA . CYS F 1 99 ? 97.757 1.302 188.381 1.00 62.28 95 CYS F CA 1
ATOM 11941 C C . CYS F 1 99 ? 97.540 2.725 188.860 1.00 60.14 95 CYS F C 1
ATOM 11942 O O . CYS F 1 99 ? 96.909 2.956 189.904 1.00 59.37 95 CYS F O 1
ATOM 11945 N N . VAL F 1 100 ? 98.086 3.673 188.104 1.00 55.74 96 VAL F N 1
ATOM 11946 C CA . VAL F 1 100 ? 97.932 5.081 188.424 1.00 53.00 96 VAL F CA 1
ATOM 11947 C C . VAL F 1 100 ? 96.803 5.608 187.551 1.00 50.11 96 VAL F C 1
ATOM 11948 O O . VAL F 1 100 ? 96.792 5.401 186.344 1.00 49.19 96 VAL F O 1
ATOM 11952 N N . LEU F 1 101 ? 95.839 6.268 188.174 1.00 48.02 97 LEU F N 1
ATOM 11953 C CA . LEU F 1 101 ? 94.700 6.790 187.447 1.00 46.16 97 LEU F CA 1
ATOM 11954 C C . LEU F 1 101 ? 95.107 7.766 186.358 1.00 45.17 97 LEU F C 1
ATOM 11955 O O . LEU F 1 101 ? 94.568 7.728 185.252 1.00 44.47 97 LEU F O 1
ATOM 11960 N N . GLY F 1 102 ? 96.060 8.636 186.674 1.00 44.54 98 GLY F N 1
ATOM 11961 C CA . GLY F 1 102 ? 96.524 9.611 185.703 1.00 43.82 98 GLY F CA 1
ATOM 11962 C C . GLY F 1 102 ? 97.062 8.972 184.438 1.00 43.73 98 GLY F C 1
ATOM 11963 O O . GLY F 1 102 ? 96.829 9.450 183.333 1.00 44.27 98 GLY F O 1
ATOM 11964 N N . LYS F 1 103 ? 97.799 7.883 184.589 1.00 44.60 99 LYS F N 1
ATOM 11965 C CA . LYS F 1 103 ? 98.342 7.202 183.430 1.00 45.13 99 LYS F CA 1
ATOM 11966 C C . LYS F 1 103 ? 97.171 6.728 182.554 1.00 44.99 99 LYS F C 1
ATOM 11967 O O . LYS F 1 103 ? 97.181 6.927 181.341 1.00 44.83 99 LYS F O 1
ATOM 11973 N N . GLU F 1 104 ? 96.162 6.122 183.181 1.00 44.71 100 GLU F N 1
ATOM 11974 C CA . GLU F 1 104 ? 94.990 5.621 182.469 1.00 45.38 100 GLU F CA 1
ATOM 11975 C C . GLU F 1 104 ? 94.193 6.778 181.865 1.00 44.44 100 GLU F C 1
ATOM 11976 O O . GLU F 1 104 ? 93.758 6.709 180.719 1.00 44.23 100 GLU F O 1
ATOM 11982 N N . LEU F 1 105 ? 94.008 7.836 182.655 1.00 43.56 101 LEU F N 1
ATOM 11983 C CA . LEU F 1 105 ? 93.264 9.036 182.255 1.00 41.20 101 LEU F CA 1
ATOM 11984 C C . LEU F 1 105 ? 93.805 9.736 181.021 1.00 40.06 101 LEU F C 1
ATOM 11985 O O . LEU F 1 105 ? 93.040 10.193 180.178 1.00 41.46 101 LEU F O 1
ATOM 11990 N N . PHE F 1 106 ? 95.123 9.848 180.923 1.00 37.41 102 PHE F N 1
ATOM 11991 C CA . PHE F 1 106 ? 95.714 10.511 179.776 1.00 37.02 102 PHE F CA 1
ATOM 11992 C C . PHE F 1 106 ? 96.169 9.517 178.714 1.00 36.70 102 PHE F C 1
ATOM 11993 O O . PHE F 1 106 ? 97.098 9.786 177.951 1.00 35.70 102 PHE F O 1
ATOM 12001 N N . GLY F 1 107 ? 95.492 8.374 178.664 1.00 35.87 103 GLY F N 1
ATOM 12002 C CA . GLY F 1 107 ? 95.830 7.350 177.693 1.00 36.42 103 GLY F CA 1
ATOM 12003 C C . GLY F 1 107 ? 95.565 7.810 176.276 1.00 36.71 103 GLY F C 1
ATOM 12004 O O . GLY F 1 107 ? 94.514 8.377 175.990 1.00 37.52 103 GLY F O 1
ATOM 12005 N N . SER F 1 108 ? 96.513 7.564 175.382 1.00 36.13 104 SER F N 1
ATOM 12006 C CA . SER F 1 108 ? 96.365 7.982 173.994 1.00 36.05 104 SER F CA 1
ATOM 12007 C C . SER F 1 108 ? 95.177 7.336 173.289 1.00 35.80 104 SER F C 1
ATOM 12008 O O . SER F 1 108 ? 94.643 7.886 172.325 1.00 35.62 104 SER F O 1
ATOM 12011 N N . ALA F 1 109 ? 94.766 6.166 173.767 1.00 35.42 105 ALA F N 1
ATOM 12012 C CA . ALA F 1 109 ? 93.654 5.442 173.156 1.00 33.84 105 ALA F CA 1
ATOM 12013 C C . ALA F 1 109 ? 92.283 5.742 173.757 1.00 33.75 105 ALA F C 1
ATOM 12014 O O . ALA F 1 109 ? 91.295 5.109 173.384 1.00 33.03 105 ALA F O 1
ATOM 12016 N N . VAL F 1 110 ? 92.212 6.697 174.681 1.00 33.92 106 VAL F N 1
ATOM 12017 C CA . VAL F 1 110 ? 90.939 7.026 175.312 1.00 34.21 106 VAL F CA 1
ATOM 12018 C C . VAL F 1 110 ? 90.070 7.973 174.493 1.00 37.01 106 VAL F C 1
ATOM 12019 O O . VAL F 1 110 ? 90.429 9.122 174.231 1.00 37.72 106 VAL F O 1
ATOM 12023 N N . GLU F 1 111 ? 88.914 7.459 174.100 1.00 39.93 107 GLU F N 1
ATOM 12024 C CA . GLU F 1 111 ? 87.940 8.185 173.304 1.00 42.95 107 GLU F CA 1
ATOM 12025 C C . GLU F 1 111 ? 87.230 9.249 174.146 1.00 44.66 107 GLU F C 1
ATOM 12026 O O . GLU F 1 111 ? 87.218 10.430 173.795 1.00 45.06 107 GLU F O 1
ATOM 12032 N N . GLN F 1 112 ? 86.652 8.827 175.265 1.00 44.62 108 GLN F N 1
ATOM 12033 C CA . GLN F 1 112 ? 85.929 9.741 176.123 1.00 45.76 108 GLN F CA 1
ATOM 12034 C C . GLN F 1 112 ? 86.287 9.512 177.579 1.00 45.88 108 GLN F C 1
ATOM 12035 O O . GLN F 1 112 ? 86.219 8.389 178.074 1.00 45.08 108 GLN F O 1
ATOM 12041 N N . ALA F 1 113 ? 86.672 10.582 178.266 1.00 45.38 109 ALA F N 1
ATOM 12042 C CA . ALA F 1 113 ? 87.006 10.502 179.684 1.00 43.11 109 ALA F CA 1
ATOM 12043 C C . ALA F 1 113 ? 86.004 11.384 180.429 1.00 42.40 109 ALA F C 1
ATOM 12044 O O . ALA F 1 113 ? 85.528 12.395 179.894 1.00 42.62 109 ALA F O 1
ATOM 12046 N N . SER F 1 114 ? 85.669 10.995 181.654 1.00 40.78 110 SER F N 1
ATOM 12047 C CA . SER F 1 114 ? 84.721 11.762 182.443 1.00 39.97 110 SER F CA 1
ATOM 12048 C C . SER F 1 114 ? 84.804 11.409 183.915 1.00 38.02 110 SER F C 1
ATOM 12049 O O . SER F 1 114 ? 85.105 10.276 184.284 1.00 36.51 110 SER F O 1
ATOM 12052 N N . LEU F 1 115 ? 84.530 12.398 184.753 1.00 37.25 111 LEU F N 1
ATOM 12053 C CA . LEU F 1 115 ? 84.571 12.200 186.182 1.00 36.64 111 LEU F CA 1
ATOM 12054 C C . LEU F 1 115 ? 83.256 12.595 186.829 1.00 38.01 111 LEU F C 1
ATOM 12055 O O . LEU F 1 115 ? 82.622 13.575 186.433 1.00 36.87 111 LEU F O 1
ATOM 12060 N N . GLN F 1 116 ? 82.856 11.799 187.819 1.00 40.67 112 GLN F N 1
ATOM 12061 C CA . GLN F 1 116 ? 81.634 12.005 188.583 1.00 43.51 112 GLN F CA 1
ATOM 12062 C C . GLN F 1 116 ? 81.938 12.019 190.075 1.00 44.22 112 GLN F C 1
ATOM 12063 O O . GLN F 1 116 ? 82.654 11.148 190.579 1.00 43.74 112 GLN F O 1
ATOM 12069 N N . PHE F 1 117 ? 81.380 12.994 190.786 1.00 44.63 113 PHE F N 1
ATOM 12070 C CA . PHE F 1 117 ? 81.610 13.081 192.220 1.00 45.96 113 PHE F CA 1
ATOM 12071 C C . PHE F 1 117 ? 80.308 12.872 192.994 1.00 47.77 113 PHE F C 1
ATOM 12072 O O . PHE F 1 117 ? 79.277 13.440 192.653 1.00 48.36 113 PHE F O 1
ATOM 12080 N N . TYR F 1 118 ? 80.363 12.031 194.025 1.00 50.90 114 TYR F N 1
ATOM 12081 C CA . TYR F 1 118 ? 79.186 11.701 194.825 1.00 54.16 114 TYR F CA 1
ATOM 12082 C C . TYR F 1 118 ? 79.368 11.942 196.313 1.00 56.30 114 TYR F C 1
ATOM 12083 O O . TYR F 1 118 ? 80.475 12.185 196.783 1.00 55.72 114 TYR F O 1
ATOM 12092 N N . LYS F 1 119 ? 78.256 11.843 197.043 1.00 60.07 115 LYS F N 1
ATOM 12093 C CA . LYS F 1 119 ? 78.226 11.998 198.497 1.00 64.05 115 LYS F CA 1
ATOM 12094 C C . LYS F 1 119 ? 76.977 11.300 199.012 1.00 66.64 115 LYS F C 1
ATOM 12095 O O . LYS F 1 119 ? 75.929 11.338 198.365 1.00 67.05 115 LYS F O 1
ATOM 12101 N N . ARG F 1 120 ? 77.090 10.657 200.170 1.00 69.71 116 ARG F N 1
ATOM 12102 C CA . ARG F 1 120 ? 75.954 9.958 200.747 1.00 72.64 116 ARG F CA 1
ATOM 12103 C C . ARG F 1 120 ? 74.805 10.939 200.928 1.00 75.74 116 ARG F C 1
ATOM 12104 O O . ARG F 1 120 ? 74.980 12.026 201.481 1.00 76.11 116 ARG F O 1
ATOM 12112 N N . PRO F 1 121 ? 73.609 10.560 200.453 1.00 78.79 117 PRO F N 1
ATOM 12113 C CA . PRO F 1 121 ? 72.359 11.326 200.496 1.00 80.87 117 PRO F CA 1
ATOM 12114 C C . PRO F 1 121 ? 72.108 12.134 201.757 1.00 82.89 117 PRO F C 1
ATOM 12115 O O . PRO F 1 121 ? 71.727 13.302 201.682 1.00 82.99 117 PRO F O 1
ATOM 12119 N N . GLN F 1 122 ? 72.313 11.518 202.914 1.00 84.76 118 GLN F N 1
ATOM 12120 C CA . GLN F 1 122 ? 72.079 12.210 204.172 1.00 87.09 118 GLN F CA 1
ATOM 12121 C C . GLN F 1 122 ? 73.269 13.061 204.599 1.00 86.98 118 GLN F C 1
ATOM 12122 O O . GLN F 1 122 ? 74.013 13.563 203.753 1.00 86.91 118 GLN F O 1
ATOM 12128 N N . GLY F 1 123 ? 73.433 13.228 205.909 1.00 86.90 119 GLY F N 1
ATOM 12129 C CA . GLY F 1 123 ? 74.522 14.035 206.444 1.00 85.97 119 GLY F CA 1
ATOM 12130 C C . GLY F 1 123 ? 75.824 14.012 205.659 1.00 85.28 119 GLY F C 1
ATOM 12131 O O . GLY F 1 123 ? 76.420 12.951 205.455 1.00 86.50 119 GLY F O 1
ATOM 12132 N N . GLY F 1 124 ? 76.275 15.185 205.222 1.00 83.25 120 GLY F N 1
ATOM 12133 C CA . GLY F 1 124 ? 77.512 15.257 204.465 1.00 80.47 120 GLY F CA 1
ATOM 12134 C C . GLY F 1 124 ? 77.523 16.407 203.483 1.00 78.24 120 GLY F C 1
ATOM 12135 O O . GLY F 1 124 ? 77.035 16.285 202.356 1.00 78.13 120 GLY F O 1
ATOM 12136 N N . SER F 1 125 ? 78.092 17.525 203.919 1.00 75.90 121 SER F N 1
ATOM 12137 C CA . SER F 1 125 ? 78.180 18.729 203.104 1.00 73.58 121 SER F CA 1
ATOM 12138 C C . SER F 1 125 ? 78.993 18.564 201.815 1.00 71.87 121 SER F C 1
ATOM 12139 O O . SER F 1 125 ? 78.520 18.901 200.728 1.00 71.67 121 SER F O 1
ATOM 12142 N N . ARG F 1 126 ? 80.206 18.032 201.937 1.00 68.96 122 ARG F N 1
ATOM 12143 C CA . ARG F 1 126 ? 81.084 17.846 200.785 1.00 66.16 122 ARG F CA 1
ATOM 12144 C C . ARG F 1 126 ? 81.002 16.470 200.133 1.00 63.24 122 ARG F C 1
ATOM 12145 O O . ARG F 1 126 ? 80.538 15.509 200.750 1.00 63.82 122 ARG F O 1
ATOM 12153 N N . PRO F 1 127 ? 81.438 16.367 198.859 1.00 59.54 123 PRO F N 1
ATOM 12154 C CA . PRO F 1 127 ? 81.431 15.104 198.110 1.00 55.86 123 PRO F CA 1
ATOM 12155 C C . PRO F 1 127 ? 82.373 14.106 198.794 1.00 53.69 123 PRO F C 1
ATOM 12156 O O . PRO F 1 127 ? 83.330 14.501 199.462 1.00 52.02 123 PRO F O 1
ATOM 12160 N N . GLU F 1 128 ? 82.109 12.816 198.618 1.00 51.09 124 GLU F N 1
ATOM 12161 C CA . GLU F 1 128 ? 82.911 11.790 199.266 1.00 48.94 124 GLU F CA 1
ATOM 12162 C C . GLU F 1 128 ? 83.609 10.809 198.331 1.00 46.93 124 GLU F C 1
ATOM 12163 O O . GLU F 1 128 ? 84.653 10.247 198.681 1.00 45.50 124 GLU F O 1
ATOM 12169 N N . PHE F 1 129 ? 83.027 10.592 197.153 1.00 44.42 125 PHE F N 1
ATOM 12170 C CA . PHE F 1 129 ? 83.591 9.652 196.190 1.00 42.18 125 PHE F CA 1
ATOM 12171 C C . PHE F 1 129 ? 83.628 10.187 194.773 1.00 41.80 125 PHE F C 1
ATOM 12172 O O . PHE F 1 129 ? 82.975 11.173 194.444 1.00 41.89 125 PHE F O 1
ATOM 12180 N N . VAL F 1 130 ? 84.396 9.515 193.928 1.00 41.59 126 VAL F N 1
ATOM 12181 C CA . VAL F 1 130 ? 84.480 9.894 192.528 1.00 40.67 126 VAL F CA 1
ATOM 12182 C C . VAL F 1 130 ? 84.490 8.627 191.684 1.00 40.94 126 VAL F C 1
ATOM 12183 O O . VAL F 1 130 ? 84.986 7.586 192.118 1.00 39.74 126 VAL F O 1
ATOM 12187 N N . LYS F 1 131 ? 83.915 8.713 190.491 1.00 41.12 127 LYS F N 1
ATOM 12188 C CA . LYS F 1 131 ? 83.886 7.581 189.580 1.00 42.09 127 LYS F CA 1
ATOM 12189 C C . LYS F 1 131 ? 84.432 7.998 188.213 1.00 41.53 127 LYS F C 1
ATOM 12190 O O . LYS F 1 131 ? 83.736 8.627 187.409 1.00 41.03 127 LYS F O 1
ATOM 12196 N N . LEU F 1 132 ? 85.691 7.646 187.961 1.00 40.88 128 LEU F N 1
ATOM 12197 C CA . LEU F 1 132 ? 86.335 7.980 186.698 1.00 40.04 128 LEU F CA 1
ATOM 12198 C C . LEU F 1 132 ? 85.933 6.953 185.662 1.00 39.08 128 LEU F C 1
ATOM 12199 O O . LEU F 1 132 ? 85.811 5.774 185.971 1.00 39.18 128 LEU F O 1
ATOM 12204 N N . THR F 1 133 ? 85.721 7.411 184.435 1.00 39.06 129 THR F N 1
ATOM 12205 C CA . THR F 1 133 ? 85.335 6.525 183.350 1.00 39.35 129 THR F CA 1
ATOM 12206 C C . THR F 1 133 ? 86.133 6.795 182.078 1.00 40.98 129 THR F C 1
ATOM 12207 O O . THR F 1 133 ? 86.275 7.943 181.668 1.00 41.62 129 THR F O 1
ATOM 12219 N N . GLU F 1 135 ? 86.364 5.547 178.047 1.00 41.35 131 GLU F N 1
ATOM 12220 C CA . GLU F 1 135 ? 85.811 4.801 176.926 1.00 41.15 131 GLU F CA 1
ATOM 12221 C C . GLU F 1 135 ? 86.880 4.807 175.846 1.00 40.62 131 GLU F C 1
ATOM 12222 O O . GLU F 1 135 ? 87.440 5.853 175.535 1.00 39.88 131 GLU F O 1
ATOM 12228 N N . TYR F 1 136 ? 87.149 3.646 175.260 1.00 40.42 132 TYR F N 1
ATOM 12229 C CA . TYR F 1 136 ? 88.201 3.545 174.259 1.00 40.68 132 TYR F CA 1
ATOM 12230 C C . TYR F 1 136 ? 87.858 3.573 172.775 1.00 42.02 132 TYR F C 1
ATOM 12231 O O . TYR F 1 136 ? 86.689 3.498 172.384 1.00 40.23 132 TYR F O 1
ATOM 12240 N N . ASP F 1 137 ? 88.925 3.692 171.977 1.00 44.47 133 ASP F N 1
ATOM 12241 C CA . ASP F 1 137 ? 88.898 3.720 170.510 1.00 45.36 133 ASP F CA 1
ATOM 12242 C C . ASP F 1 137 ? 88.096 2.588 169.898 1.00 45.64 133 ASP F C 1
ATOM 12243 O O . ASP F 1 137 ? 87.191 2.805 169.094 1.00 46.66 133 ASP F O 1
ATOM 12248 N N . ASP F 1 138 ? 88.477 1.367 170.253 1.00 44.51 134 ASP F N 1
ATOM 12249 C CA . ASP F 1 138 ? 87.833 0.184 169.724 1.00 44.15 134 ASP F CA 1
ATOM 12250 C C . ASP F 1 138 ? 86.313 0.209 169.878 1.00 43.77 134 ASP F C 1
ATOM 12251 O O . ASP F 1 138 ? 85.620 -0.699 169.434 1.00 42.51 134 ASP F O 1
ATOM 12256 N N . LYS F 1 139 ? 85.801 1.259 170.504 1.00 44.62 135 LYS F N 1
ATOM 12257 C CA . LYS F 1 139 ? 84.371 1.409 170.696 1.00 45.79 135 LYS F CA 1
ATOM 12258 C C . LYS F 1 139 ? 83.827 0.206 171.429 1.00 45.08 135 LYS F C 1
ATOM 12259 O O . LYS F 1 139 ? 82.633 -0.077 171.378 1.00 45.35 135 LYS F O 1
ATOM 12265 N N . VAL F 1 140 ? 84.711 -0.494 172.128 1.00 44.14 136 VAL F N 1
ATOM 12266 C CA . VAL F 1 140 ? 84.321 -1.689 172.855 1.00 43.57 136 VAL F CA 1
ATOM 12267 C C . VAL F 1 140 ? 84.815 -1.698 174.299 1.00 42.58 136 VAL F C 1
ATOM 12268 O O . VAL F 1 140 ? 84.068 -2.032 175.223 1.00 40.03 136 VAL F O 1
ATOM 12272 N N . SER F 1 141 ? 86.076 -1.326 174.482 1.00 41.83 137 SER F N 1
ATOM 12273 C CA . SER F 1 141 ? 86.687 -1.322 175.801 1.00 42.27 137 SER F CA 1
ATOM 12274 C C . SER F 1 141 ? 86.366 -0.077 176.597 1.00 43.63 137 SER F C 1
ATOM 12275 O O . SER F 1 141 ? 86.261 1.016 176.041 1.00 43.87 137 SER F O 1
ATOM 12278 N N . LYS F 1 142 ? 86.209 -0.242 177.904 1.00 44.55 138 LYS F N 1
ATOM 12279 C CA . LYS F 1 142 ? 85.945 0.900 178.764 1.00 47.39 138 LYS F CA 1
ATOM 12280 C C . LYS F 1 142 ? 86.185 0.546 180.220 1.00 47.23 138 LYS F C 1
ATOM 12281 O O . LYS F 1 142 ? 85.942 -0.581 180.644 1.00 48.32 138 LYS F O 1
ATOM 12287 N N . SER F 1 143 ? 86.677 1.515 180.981 1.00 47.03 139 SER F N 1
ATOM 12288 C CA . SER F 1 143 ? 86.953 1.303 182.390 1.00 47.48 139 SER F CA 1
ATOM 12289 C C . SER F 1 143 ? 86.190 2.268 183.282 1.00 47.85 139 SER F C 1
ATOM 12290 O O . SER F 1 143 ? 85.877 3.390 182.893 1.00 47.80 139 SER F O 1
ATOM 12293 N N . HIS F 1 144 ? 85.903 1.808 184.491 1.00 48.28 140 HIS F N 1
ATOM 12294 C CA . HIS F 1 144 ? 85.196 2.591 185.481 1.00 47.75 140 HIS F CA 1
ATOM 12295 C C . HIS F 1 144 ? 85.964 2.417 186.778 1.00 46.66 140 HIS F C 1
ATOM 12296 O O . HIS F 1 144 ? 86.133 1.301 187.256 1.00 46.74 140 HIS F O 1
ATOM 12303 N N . HIS F 1 145 ? 86.452 3.518 187.332 1.00 45.76 141 HIS F N 1
ATOM 12304 C CA . HIS F 1 145 ? 87.192 3.469 188.586 1.00 44.88 141 HIS F CA 1
ATOM 12305 C C . HIS F 1 145 ? 86.430 4.245 189.650 1.00 43.30 141 HIS F C 1
ATOM 12306 O O . HIS F 1 145 ? 86.031 5.383 189.430 1.00 43.86 141 HIS F O 1
ATOM 12313 N N . THR F 1 146 ? 86.214 3.612 190.793 1.00 41.10 142 THR F N 1
ATOM 12314 C CA . THR F 1 146 ? 85.514 4.240 191.899 1.00 39.93 142 THR F CA 1
ATOM 12315 C C . THR F 1 146 ? 86.495 4.407 193.050 1.00 41.21 142 THR F C 1
ATOM 12316 O O . THR F 1 146 ? 87.119 3.439 193.479 1.00 41.97 142 THR F O 1
ATOM 12320 N N . CYS F 1 147 ? 86.641 5.632 193.546 1.00 42.36 143 CYS F N 1
ATOM 12321 C CA . CYS F 1 147 ? 87.555 5.891 194.658 1.00 42.58 143 CYS F CA 1
ATOM 12322 C C . CYS F 1 147 ? 86.949 6.826 195.683 1.00 41.74 143 CYS F C 1
ATOM 12323 O O . CYS F 1 147 ? 85.906 7.453 195.454 1.00 40.28 143 CYS F O 1
ATOM 12326 N N . ALA F 1 148 ? 87.637 6.923 196.813 1.00 41.37 144 ALA F N 1
ATOM 12327 C CA . ALA F 1 148 ? 87.218 7.786 197.899 1.00 40.97 144 ALA F CA 1
ATOM 12328 C C . ALA F 1 148 ? 87.996 9.074 197.759 1.00 41.31 144 ALA F C 1
ATOM 12329 O O . ALA F 1 148 ? 89.200 9.042 197.528 1.00 42.10 144 ALA F O 1
ATOM 12331 N N . LEU F 1 149 ? 87.315 10.207 197.878 1.00 42.13 145 LEU F N 1
ATOM 12332 C CA . LEU F 1 149 ? 87.998 11.488 197.795 1.00 41.84 145 LEU F CA 1
ATOM 12333 C C . LEU F 1 149 ? 88.856 11.625 199.051 1.00 42.45 145 LEU F C 1
ATOM 12334 O O . LEU F 1 149 ? 88.676 10.890 200.015 1.00 41.90 145 LEU F O 1
ATOM 12347 N N . PRO F 1 151 ? 90.742 13.956 202.295 1.00 54.28 147 PRO F N 1
ATOM 12348 C CA . PRO F 1 151 ? 90.378 15.044 203.204 1.00 56.20 147 PRO F CA 1
ATOM 12349 C C . PRO F 1 151 ? 90.560 16.281 202.346 1.00 58.60 147 PRO F C 1
ATOM 12350 O O . PRO F 1 151 ? 91.608 16.456 201.722 1.00 59.31 147 PRO F O 1
ATOM 12354 N N . TYR F 1 152 ? 89.557 17.138 202.295 1.00 60.83 148 TYR F N 1
ATOM 12355 C CA . TYR F 1 152 ? 89.683 18.293 201.435 1.00 64.21 148 TYR F CA 1
ATOM 12356 C C . TYR F 1 152 ? 90.895 19.180 201.639 1.00 64.43 148 TYR F C 1
ATOM 12357 O O . TYR F 1 152 ? 91.194 19.628 202.746 1.00 63.97 148 TYR F O 1
ATOM 12374 N N . PRO F 1 154 ? 93.200 22.424 199.494 1.00 59.88 150 PRO F N 1
ATOM 12375 C CA . PRO F 1 154 ? 93.094 23.517 198.523 1.00 58.15 150 PRO F CA 1
ATOM 12376 C C . PRO F 1 154 ? 93.392 23.143 197.078 1.00 56.73 150 PRO F C 1
ATOM 12377 O O . PRO F 1 154 ? 93.932 22.080 196.792 1.00 56.57 150 PRO F O 1
ATOM 12381 N N . PRO F 1 155 ? 93.014 24.016 196.142 1.00 56.08 151 PRO F N 1
ATOM 12382 C CA . PRO F 1 155 ? 93.280 23.742 194.730 1.00 56.34 151 PRO F CA 1
ATOM 12383 C C . PRO F 1 155 ? 94.707 24.229 194.438 1.00 56.96 151 PRO F C 1
ATOM 12384 O O . PRO F 1 155 ? 94.933 25.423 194.236 1.00 58.33 151 PRO F O 1
ATOM 12388 N N . ALA F 1 156 ? 95.667 23.313 194.437 1.00 56.40 152 ALA F N 1
ATOM 12389 C CA . ALA F 1 156 ? 97.053 23.670 194.171 1.00 55.27 152 ALA F CA 1
ATOM 12390 C C . ALA F 1 156 ? 97.190 24.605 192.965 1.00 55.22 152 ALA F C 1
ATOM 12391 O O . ALA F 1 156 ? 98.075 25.465 192.933 1.00 54.46 152 ALA F O 1
ATOM 12393 N N . SER F 1 157 ? 96.312 24.440 191.978 1.00 55.41 153 SER F N 1
ATOM 12394 C CA . SER F 1 157 ? 96.362 25.265 190.773 1.00 56.34 153 SER F CA 1
ATOM 12395 C C . SER F 1 157 ? 95.655 26.606 190.944 1.00 56.90 153 SER F C 1
ATOM 12396 O O . SER F 1 157 ? 95.033 27.117 190.016 1.00 57.11 153 SER F O 1
ATOM 12399 N N . ASP F 1 158 ? 95.755 27.172 192.138 1.00 58.11 154 ASP F N 1
ATOM 12400 C CA . ASP F 1 158 ? 95.141 28.461 192.432 1.00 59.40 154 ASP F CA 1
ATOM 12401 C C . ASP F 1 158 ? 96.151 29.278 193.243 1.00 59.36 154 ASP F C 1
ATOM 12402 O O . ASP F 1 158 ? 96.022 30.496 193.389 1.00 59.94 154 ASP F O 1
ATOM 12407 N N . ARG F 1 159 ? 97.159 28.579 193.757 1.00 58.52 155 ARG F N 1
ATOM 12408 C CA . ARG F 1 159 ? 98.222 29.162 194.567 1.00 58.50 155 ARG F CA 1
ATOM 12409 C C . ARG F 1 159 ? 98.763 30.504 194.047 1.00 58.90 155 ARG F C 1
ATOM 12410 O O . ARG F 1 159 ? 98.959 31.441 194.828 1.00 59.62 155 ARG F O 1
ATOM 12418 N N . LEU F 1 160 ? 98.993 30.600 192.737 1.00 57.67 156 LEU F N 1
ATOM 12419 C CA . LEU F 1 160 ? 99.535 31.820 192.140 1.00 55.77 156 LEU F CA 1
ATOM 12420 C C . LEU F 1 160 ? 98.511 32.869 191.699 1.00 56.69 156 LEU F C 1
ATOM 12421 O O . LEU F 1 160 ? 98.829 33.722 190.864 1.00 55.28 156 LEU F O 1
ATOM 12426 N N . ARG F 1 161 ? 97.300 32.832 192.250 1.00 58.45 157 ARG F N 1
ATOM 12427 C CA . ARG F 1 161 ? 96.276 33.798 191.839 1.00 60.94 157 ARG F CA 1
ATOM 12428 C C . ARG F 1 161 ? 96.522 35.214 192.358 1.00 60.71 157 ARG F C 1
ATOM 12429 O O . ARG F 1 161 ? 96.209 36.197 191.675 1.00 59.60 157 ARG F O 1
ATOM 12437 N N . ASN F 1 162 ? 97.076 35.313 193.563 1.00 59.70 158 ASN F N 1
ATOM 12438 C CA . ASN F 1 162 ? 97.355 36.607 194.157 1.00 58.18 158 ASN F CA 1
ATOM 12439 C C . ASN F 1 162 ? 98.840 36.883 194.306 1.00 57.00 158 ASN F C 1
ATOM 12440 O O . ASN F 1 162 ? 99.300 37.337 195.353 1.00 57.73 158 ASN F O 1
ATOM 12445 N N . GLU F 1 163 ? 99.581 36.593 193.241 1.00 53.94 159 GLU F N 1
ATOM 12446 C CA . GLU F 1 163 ? 101.017 36.822 193.191 1.00 50.67 159 GLU F CA 1
ATOM 12447 C C . GLU F 1 163 ? 101.232 37.856 192.095 1.00 49.58 159 GLU F C 1
ATOM 12448 O O . GLU F 1 163 ? 100.457 37.928 191.142 1.00 49.39 159 GLU F O 1
ATOM 12454 N N . GLN F 1 164 ? 102.274 38.663 192.228 1.00 47.82 160 GLN F N 1
ATOM 12455 C CA . GLN F 1 164 ? 102.554 39.669 191.225 1.00 46.79 160 GLN F CA 1
ATOM 12456 C C . GLN F 1 164 ? 103.819 39.263 190.514 1.00 44.67 160 GLN F C 1
ATOM 12457 O O . GLN F 1 164 ? 104.875 39.154 191.118 1.00 44.65 160 GLN F O 1
ATOM 12471 N N . ILE F 1 166 ? 106.934 39.769 188.353 1.00 38.67 162 ILE F N 1
ATOM 12472 C CA . ILE F 1 166 ? 107.813 40.899 188.080 1.00 37.00 162 ILE F CA 1
ATOM 12473 C C . ILE F 1 166 ? 108.786 40.587 186.949 1.00 38.08 162 ILE F C 1
ATOM 12474 O O . ILE F 1 166 ? 109.774 41.292 186.739 1.00 37.54 162 ILE F O 1
ATOM 12479 N N . GLY F 1 167 ? 108.492 39.519 186.218 1.00 38.20 163 GLY F N 1
ATOM 12480 C CA . GLY F 1 167 ? 109.329 39.154 185.097 1.00 37.78 163 GLY F CA 1
ATOM 12481 C C . GLY F 1 167 ? 109.291 37.685 184.753 1.00 37.42 163 GLY F C 1
ATOM 12482 O O . GLY F 1 167 ? 108.991 36.844 185.600 1.00 37.05 163 GLY F O 1
ATOM 12483 N N . GLN F 1 168 ? 109.561 37.380 183.490 1.00 37.42 164 GLN F N 1
ATOM 12484 C CA . GLN F 1 168 ? 109.621 35.995 183.052 1.00 37.30 164 GLN F CA 1
ATOM 12485 C C . GLN F 1 168 ? 110.549 35.845 181.857 1.00 36.97 164 GLN F C 1
ATOM 12486 O O . GLN F 1 168 ? 110.451 36.590 180.882 1.00 38.64 164 GLN F O 1
ATOM 12492 N N . VAL F 1 169 ? 111.484 34.904 181.964 1.00 36.33 165 VAL F N 1
ATOM 12493 C CA . VAL F 1 169 ? 112.452 34.664 180.901 1.00 36.86 165 VAL F CA 1
ATOM 12494 C C . VAL F 1 169 ? 112.241 33.291 180.296 1.00 36.24 165 VAL F C 1
ATOM 12495 O O . VAL F 1 169 ? 112.109 32.289 181.014 1.00 34.71 165 VAL F O 1
ATOM 12499 N N . LEU F 1 170 ? 112.192 33.264 178.965 1.00 36.21 166 LEU F N 1
ATOM 12500 C CA . LEU F 1 170 ? 112.004 32.030 178.214 1.00 35.30 166 LEU F CA 1
ATOM 12501 C C . LEU F 1 170 ? 113.370 31.426 177.997 1.00 34.63 166 LEU F C 1
ATOM 12502 O O . LEU F 1 170 ? 114.274 32.099 177.520 1.00 34.81 166 LEU F O 1
ATOM 12507 N N . LEU F 1 171 ? 113.527 30.162 178.356 1.00 34.85 167 LEU F N 1
ATOM 12508 C CA . LEU F 1 171 ? 114.807 29.509 178.175 1.00 36.31 167 LEU F CA 1
ATOM 12509 C C . LEU F 1 171 ? 114.836 28.619 176.948 1.00 37.59 167 LEU F C 1
ATOM 12510 O O . LEU F 1 171 ? 114.049 27.687 176.814 1.00 37.05 167 LEU F O 1
ATOM 12523 N N . PRO F 1 173 ? 116.207 25.745 174.491 1.00 40.54 169 PRO F N 1
ATOM 12524 C CA . PRO F 1 173 ? 116.621 24.372 174.825 1.00 39.36 169 PRO F CA 1
ATOM 12525 C C . PRO F 1 173 ? 118.053 24.104 175.333 1.00 39.45 169 PRO F C 1
ATOM 12526 O O . PRO F 1 173 ? 118.243 23.301 176.249 1.00 38.66 169 PRO F O 1
ATOM 12530 N N . LYS F 1 174 ? 119.062 24.746 174.754 1.00 39.31 170 LYS F N 1
ATOM 12531 C CA . LYS F 1 174 ? 120.419 24.523 175.234 1.00 39.59 170 LYS F CA 1
ATOM 12532 C C . LYS F 1 174 ? 120.628 25.215 176.565 1.00 38.71 170 LYS F C 1
ATOM 12533 O O . LYS F 1 174 ? 121.192 24.632 177.489 1.00 38.01 170 LYS F O 1
ATOM 12539 N N . THR F 1 175 ? 120.170 26.459 176.667 1.00 37.50 171 THR F N 1
ATOM 12540 C CA . THR F 1 175 ? 120.308 27.210 177.906 1.00 36.88 171 THR F CA 1
ATOM 12541 C C . THR F 1 175 ? 119.609 26.472 179.039 1.00 37.23 171 THR F C 1
ATOM 12542 O O . THR F 1 175 ? 120.125 26.391 180.154 1.00 35.73 171 THR F O 1
ATOM 12546 N N . ALA F 1 176 ? 118.434 25.924 178.738 1.00 37.77 172 ALA F N 1
ATOM 12547 C CA . ALA F 1 176 ? 117.646 25.199 179.723 1.00 38.29 172 ALA F CA 1
ATOM 12548 C C . ALA F 1 176 ? 118.343 23.944 180.242 1.00 39.38 172 ALA F C 1
ATOM 12549 O O . ALA F 1 176 ? 118.268 23.635 181.431 1.00 40.22 172 ALA F O 1
ATOM 12551 N N . SER F 1 177 ? 119.015 23.202 179.373 1.00 39.59 173 SER F N 1
ATOM 12552 C CA . SER F 1 177 ? 119.689 22.013 179.864 1.00 42.20 173 SER F CA 1
ATOM 12553 C C . SER F 1 177 ? 120.958 22.412 180.613 1.00 41.86 173 SER F C 1
ATOM 12554 O O . SER F 1 177 ? 121.368 21.750 181.565 1.00 42.68 173 SER F O 1
ATOM 12557 N N . SER F 1 178 ? 121.568 23.512 180.192 1.00 41.22 174 SER F N 1
ATOM 12558 C CA . SER F 1 178 ? 122.772 23.996 180.839 1.00 40.99 174 SER F CA 1
ATOM 12559 C C . SER F 1 178 ? 122.460 24.336 182.297 1.00 41.49 174 SER F C 1
ATOM 12560 O O . SER F 1 178 ? 123.188 23.936 183.212 1.00 42.15 174 SER F O 1
ATOM 12563 N N . LEU F 1 179 ? 121.370 25.072 182.508 1.00 40.16 175 LEU F N 1
ATOM 12564 C CA . LEU F 1 179 ? 120.941 25.453 183.849 1.00 38.65 175 LEU F CA 1
ATOM 12565 C C . LEU F 1 179 ? 120.629 24.184 184.651 1.00 38.62 175 LEU F C 1
ATOM 12566 O O . LEU F 1 179 ? 121.088 24.024 185.780 1.00 38.71 175 LEU F O 1
ATOM 12571 N N . GLN F 1 180 ? 119.855 23.280 184.059 1.00 38.39 176 GLN F N 1
ATOM 12572 C CA . GLN F 1 180 ? 119.485 22.045 184.738 1.00 40.63 176 GLN F CA 1
ATOM 12573 C C . GLN F 1 180 ? 120.681 21.230 185.179 1.00 40.88 176 GLN F C 1
ATOM 12574 O O . GLN F 1 180 ? 120.684 20.648 186.263 1.00 40.99 176 GLN F O 1
ATOM 12580 N N . LYS F 1 181 ? 121.683 21.170 184.313 1.00 41.77 177 LYS F N 1
ATOM 12581 C CA . LYS F 1 181 ? 122.908 20.433 184.587 1.00 41.36 177 LYS F CA 1
ATOM 12582 C C . LYS F 1 181 ? 123.557 21.045 185.823 1.00 41.73 177 LYS F C 1
ATOM 12583 O O . LYS F 1 181 ? 123.920 20.342 186.770 1.00 42.22 177 LYS F O 1
ATOM 12589 N N . TRP F 1 182 ? 123.678 22.368 185.804 1.00 40.41 178 TRP F N 1
ATOM 12590 C CA . TRP F 1 182 ? 124.276 23.110 186.898 1.00 39.60 178 TRP F CA 1
ATOM 12591 C C . TRP F 1 182 ? 123.538 22.859 188.214 1.00 40.26 178 TRP F C 1
ATOM 12592 O O . TRP F 1 182 ? 124.151 22.496 189.216 1.00 39.59 178 TRP F O 1
ATOM 12603 N N . ALA F 1 183 ? 122.222 23.061 188.210 1.00 40.38 179 ALA F N 1
ATOM 12604 C CA . ALA F 1 183 ? 121.416 22.859 189.412 1.00 40.53 179 ALA F CA 1
ATOM 12605 C C . ALA F 1 183 ? 121.636 21.469 190.002 1.00 41.15 179 ALA F C 1
ATOM 12606 O O . ALA F 1 183 ? 121.753 21.316 191.221 1.00 38.99 179 ALA F O 1
ATOM 12608 N N . ARG F 1 184 ? 121.688 20.457 189.135 1.00 43.29 180 ARG F N 1
ATOM 12609 C CA . ARG F 1 184 ? 121.908 19.083 189.583 1.00 44.60 180 ARG F CA 1
ATOM 12610 C C . ARG F 1 184 ? 123.278 18.949 190.240 1.00 43.76 180 ARG F C 1
ATOM 12611 O O . ARG F 1 184 ? 123.452 18.192 191.193 1.00 42.58 180 ARG F O 1
ATOM 12619 N N . GLN F 1 185 ? 124.248 19.698 189.732 1.00 43.56 181 GLN F N 1
ATOM 12620 C CA . GLN F 1 185 ? 125.596 19.667 190.277 1.00 43.18 181 GLN F CA 1
ATOM 12621 C C . GLN F 1 185 ? 125.708 20.472 191.571 1.00 43.14 181 GLN F C 1
ATOM 12622 O O . GLN F 1 185 ? 126.816 20.750 192.024 1.00 45.44 181 GLN F O 1
ATOM 12628 N N . GLN F 1 186 ? 124.584 20.881 192.151 1.00 41.51 182 GLN F N 1
ATOM 12629 C CA . GLN F 1 186 ? 124.641 21.624 193.404 1.00 39.06 182 GLN F CA 1
ATOM 12630 C C . GLN F 1 186 ? 123.908 20.790 194.444 1.00 39.37 182 GLN F C 1
ATOM 12631 O O . GLN F 1 186 ? 123.653 21.234 195.562 1.00 41.28 182 GLN F O 1
ATOM 12637 N N . GLY F 1 187 ? 123.577 19.566 194.052 1.00 38.02 183 GLY F N 1
ATOM 12638 C CA . GLY F 1 187 ? 122.903 18.634 194.933 1.00 38.04 183 GLY F CA 1
ATOM 12639 C C . GLY F 1 187 ? 121.844 19.156 195.876 1.00 38.62 183 GLY F C 1
ATOM 12640 O O . GLY F 1 187 ? 120.806 19.665 195.457 1.00 39.60 183 GLY F O 1
ATOM 12641 N N . SER F 1 188 ? 122.103 19.010 197.168 1.00 39.83 184 SER F N 1
ATOM 12642 C CA . SER F 1 188 ? 121.158 19.444 198.194 1.00 41.68 184 SER F CA 1
ATOM 12643 C C . SER F 1 188 ? 121.233 20.950 198.427 1.00 41.98 184 SER F C 1
ATOM 12644 O O . SER F 1 188 ? 120.410 21.523 199.155 1.00 43.10 184 SER F O 1
ATOM 12647 N N . GLY F 1 189 ? 122.229 21.579 197.808 1.00 40.27 185 GLY F N 1
ATOM 12648 C CA . GLY F 1 189 ? 122.413 23.009 197.953 1.00 38.28 185 GLY F CA 1
ATOM 12649 C C . GLY F 1 189 ? 121.196 23.839 197.592 1.00 37.43 185 GLY F C 1
ATOM 12650 O O . GLY F 1 189 ? 120.224 23.340 197.016 1.00 37.69 185 GLY F O 1
ATOM 12651 N N . GLY F 1 190 ? 121.255 25.116 197.956 1.00 36.12 186 GLY F N 1
ATOM 12652 C CA . GLY F 1 190 ? 120.182 26.041 197.660 1.00 33.41 186 GLY F CA 1
ATOM 12653 C C . GLY F 1 190 ? 120.718 26.956 196.585 1.00 33.80 186 GLY F C 1
ATOM 12654 O O . GLY F 1 190 ? 121.932 27.085 196.424 1.00 32.94 186 GLY F O 1
ATOM 12655 N N . VAL F 1 191 ? 119.824 27.593 195.843 1.00 34.10 187 VAL F N 1
ATOM 12656 C CA . VAL F 1 191 ? 120.236 28.479 194.773 1.00 33.81 187 VAL F CA 1
ATOM 12657 C C . VAL F 1 191 ? 119.619 29.872 194.884 1.00 35.83 187 VAL F C 1
ATOM 12658 O O . VAL F 1 191 ? 118.429 30.020 195.162 1.00 35.11 187 VAL F O 1
ATOM 12662 N N . LYS F 1 192 ? 120.447 30.894 194.682 1.00 38.08 188 LYS F N 1
ATOM 12663 C CA . LYS F 1 192 ? 119.980 32.267 194.718 1.00 40.55 188 LYS F CA 1
ATOM 12664 C C . LYS F 1 192 ? 119.825 32.809 193.306 1.00 41.20 188 LYS F C 1
ATOM 12665 O O . LYS F 1 192 ? 120.798 33.193 192.652 1.00 43.08 188 LYS F O 1
ATOM 12671 N N . VAL F 1 193 ? 118.588 32.821 192.835 1.00 41.18 189 VAL F N 1
ATOM 12672 C CA . VAL F 1 193 ? 118.275 33.328 191.510 1.00 41.13 189 VAL F CA 1
ATOM 12673 C C . VAL F 1 193 ? 118.182 34.849 191.597 1.00 40.76 189 VAL F C 1
ATOM 12674 O O . VAL F 1 193 ? 117.520 35.384 192.482 1.00 39.39 189 VAL F O 1
ATOM 12678 N N . THR F 1 194 ? 118.846 35.547 190.684 1.00 42.05 190 THR F N 1
ATOM 12679 C CA . THR F 1 194 ? 118.820 37.008 190.698 1.00 42.59 190 THR F CA 1
ATOM 12680 C C . THR F 1 194 ? 118.445 37.607 189.345 1.00 43.33 190 THR F C 1
ATOM 12681 O O . THR F 1 194 ? 118.991 37.220 188.306 1.00 42.66 190 THR F O 1
ATOM 12685 N N . LEU F 1 195 ? 117.511 38.557 189.373 1.00 43.57 191 LEU F N 1
ATOM 12686 C CA . LEU F 1 195 ? 117.064 39.243 188.170 1.00 42.95 191 LEU F CA 1
ATOM 12687 C C . LEU F 1 195 ? 117.826 40.555 188.068 1.00 43.67 191 LEU F C 1
ATOM 12688 O O . LEU F 1 195 ? 117.833 41.347 189.006 1.00 44.69 191 LEU F O 1
ATOM 12693 N N . ASN F 1 196 ? 118.471 40.777 186.928 1.00 44.06 192 ASN F N 1
ATOM 12694 C CA . ASN F 1 196 ? 119.247 41.990 186.702 1.00 43.33 192 ASN F CA 1
ATOM 12695 C C . ASN F 1 196 ? 118.739 42.692 185.465 1.00 43.17 192 ASN F C 1
ATOM 12696 O O . ASN F 1 196 ? 119.337 42.600 184.403 1.00 44.41 192 ASN F O 1
ATOM 12701 N N . PRO F 1 197 ? 117.621 43.412 185.591 1.00 43.84 193 PRO F N 1
ATOM 12702 C CA . PRO F 1 197 ? 117.001 44.145 184.481 1.00 43.73 193 PRO F CA 1
ATOM 12703 C C . PRO F 1 197 ? 117.989 44.905 183.603 1.00 43.32 193 PRO F C 1
ATOM 12704 O O . PRO F 1 197 ? 117.896 44.880 182.377 1.00 43.42 193 PRO F O 1
ATOM 12708 N N . ASP F 1 198 ? 118.938 45.573 184.246 1.00 42.90 194 ASP F N 1
ATOM 12709 C CA . ASP F 1 198 ? 119.929 46.384 183.553 1.00 43.95 194 ASP F CA 1
ATOM 12710 C C . ASP F 1 198 ? 121.070 45.631 182.880 1.00 44.33 194 ASP F C 1
ATOM 12711 O O . ASP F 1 198 ? 121.692 46.159 181.958 1.00 45.92 194 ASP F O 1
ATOM 12716 N N . LEU F 1 199 ? 121.352 44.412 183.329 1.00 42.75 195 LEU F N 1
ATOM 12717 C CA . LEU F 1 199 ? 122.430 43.631 182.740 1.00 41.01 195 LEU F CA 1
ATOM 12718 C C . LEU F 1 199 ? 121.926 42.602 181.735 1.00 41.11 195 LEU F C 1
ATOM 12719 O O . LEU F 1 199 ? 122.706 42.066 180.952 1.00 42.20 195 LEU F O 1
ATOM 12724 N N . TYR F 1 200 ? 120.625 42.324 181.759 1.00 39.40 196 TYR F N 1
ATOM 12725 C CA . TYR F 1 200 ? 120.015 41.361 180.845 1.00 37.80 196 TYR F CA 1
ATOM 12726 C C . TYR F 1 200 ? 120.434 39.922 181.105 1.00 36.76 196 TYR F C 1
ATOM 12727 O O . TYR F 1 200 ? 120.570 39.133 180.170 1.00 36.25 196 TYR F O 1
ATOM 12736 N N . VAL F 1 201 ? 120.635 39.580 182.372 1.00 35.41 197 VAL F N 1
ATOM 12737 C CA . VAL F 1 201 ? 121.014 38.224 182.729 1.00 35.63 197 VAL F CA 1
ATOM 12738 C C . VAL F 1 201 ? 120.324 37.751 183.992 1.00 36.20 197 VAL F C 1
ATOM 12739 O O . VAL F 1 201 ? 119.888 38.553 184.817 1.00 37.56 197 VAL F O 1
ATOM 12743 N N . THR F 1 202 ? 120.207 36.440 184.125 1.00 35.66 198 THR F N 1
ATOM 12744 C CA . THR F 1 202 ? 119.646 35.867 185.329 1.00 36.40 198 THR F CA 1
ATOM 12745 C C . THR F 1 202 ? 120.891 35.306 185.983 1.00 36.26 198 THR F C 1
ATOM 12746 O O . THR F 1 202 ? 121.794 34.840 185.306 1.00 36.33 198 THR F O 1
ATOM 12750 N N . THR F 1 203 ? 120.958 35.384 187.298 1.00 37.34 199 THR F N 1
ATOM 12751 C CA . THR F 1 203 ? 122.126 34.916 188.011 1.00 36.56 199 THR F CA 1
ATOM 12752 C C . THR F 1 203 ? 121.749 33.809 188.970 1.00 35.74 199 THR F C 1
ATOM 12753 O O . THR F 1 203 ? 120.745 33.890 189.669 1.00 36.09 199 THR F O 1
ATOM 12757 N N . TYR F 1 204 ? 122.554 32.761 188.990 1.00 35.31 200 TYR F N 1
ATOM 12758 C CA . TYR F 1 204 ? 122.279 31.631 189.854 1.00 35.75 200 TYR F CA 1
ATOM 12759 C C . TYR F 1 204 ? 123.495 31.336 190.716 1.00 37.56 200 TYR F C 1
ATOM 12760 O O . TYR F 1 204 ? 124.621 31.265 190.221 1.00 37.52 200 TYR F O 1
ATOM 12769 N N . THR F 1 205 ? 123.266 31.171 192.014 1.00 38.03 201 THR F N 1
ATOM 12770 C CA . THR F 1 205 ? 124.358 30.901 192.927 1.00 38.48 201 THR F CA 1
ATOM 12771 C C . THR F 1 205 ? 124.095 29.770 193.898 1.00 39.59 201 THR F C 1
ATOM 12772 O O . THR F 1 205 ? 122.958 29.524 194.291 1.00 39.33 201 THR F O 1
ATOM 12776 N N . SER F 1 206 ? 125.171 29.086 194.272 1.00 40.99 202 SER F N 1
ATOM 12777 C CA . SER F 1 206 ? 125.117 27.983 195.223 1.00 43.11 202 SER F CA 1
ATOM 12778 C C . SER F 1 206 ? 126.525 27.778 195.758 1.00 43.95 202 SER F C 1
ATOM 12779 O O . SER F 1 206 ? 127.319 27.011 195.200 1.00 45.31 202 SER F O 1
ATOM 12782 N N . GLY F 1 207 ? 126.833 28.476 196.843 1.00 43.94 203 GLY F N 1
ATOM 12783 C CA . GLY F 1 207 ? 128.154 28.379 197.421 1.00 43.96 203 GLY F CA 1
ATOM 12784 C C . GLY F 1 207 ? 129.079 29.305 196.661 1.00 45.24 203 GLY F C 1
ATOM 12785 O O . GLY F 1 207 ? 128.767 30.482 196.456 1.00 45.32 203 GLY F O 1
ATOM 12786 N N . GLU F 1 208 ? 130.215 28.773 196.227 1.00 46.43 204 GLU F N 1
ATOM 12787 C CA . GLU F 1 208 ? 131.190 29.565 195.486 1.00 46.61 204 GLU F CA 1
ATOM 12788 C C . GLU F 1 208 ? 130.908 29.421 193.998 1.00 46.03 204 GLU F C 1
ATOM 12789 O O . GLU F 1 208 ? 131.434 30.173 193.176 1.00 44.49 204 GLU F O 1
ATOM 12795 N N . ALA F 1 209 ? 130.051 28.455 193.672 1.00 45.84 205 ALA F N 1
ATOM 12796 C CA . ALA F 1 209 ? 129.679 28.171 192.292 1.00 45.89 205 ALA F CA 1
ATOM 12797 C C . ALA F 1 209 ? 128.473 28.971 191.838 1.00 45.83 205 ALA F C 1
ATOM 12798 O O . ALA F 1 209 ? 127.506 29.138 192.582 1.00 46.06 205 ALA F O 1
ATOM 12800 N N . CYS F 1 210 ? 128.529 29.458 190.605 1.00 45.54 206 CYS F N 1
ATOM 12801 C CA . CYS F 1 210 ? 127.425 30.228 190.063 1.00 46.50 206 CYS F CA 1
ATOM 12802 C C . CYS F 1 210 ? 127.252 29.949 188.575 1.00 45.68 206 CYS F C 1
ATOM 12803 O O . CYS F 1 210 ? 127.943 29.108 188.003 1.00 45.40 206 CYS F O 1
ATOM 12806 N N . LEU F 1 211 ? 126.325 30.676 187.960 1.00 44.81 207 LEU F N 1
ATOM 12807 C CA . LEU F 1 211 ? 126.022 30.537 186.544 1.00 44.05 207 LEU F CA 1
ATOM 12808 C C . LEU F 1 211 ? 125.211 31.758 186.147 1.00 43.49 207 LEU F C 1
ATOM 12809 O O . LEU F 1 211 ? 124.307 32.163 186.875 1.00 44.43 207 LEU F O 1
ATOM 12814 N N . THR F 1 212 ? 125.535 32.359 185.010 1.00 42.02 208 THR F N 1
ATOM 12815 C CA . THR F 1 212 ? 124.778 33.521 184.563 1.00 41.34 208 THR F CA 1
ATOM 12816 C C . THR F 1 212 ? 124.277 33.244 183.150 1.00 40.73 208 THR F C 1
ATOM 12817 O O . THR F 1 212 ? 125.016 32.731 182.314 1.00 41.32 208 THR F O 1
ATOM 12821 N N . LEU F 1 213 ? 123.014 33.562 182.891 1.00 39.03 209 LEU F N 1
ATOM 12822 C CA . LEU F 1 213 ? 122.431 33.318 181.584 1.00 38.46 209 LEU F CA 1
ATOM 12823 C C . LEU F 1 213 ? 121.925 34.613 180.968 1.00 40.54 209 LEU F C 1
ATOM 12824 O O . LEU F 1 213 ? 121.209 35.379 181.616 1.00 42.78 209 LEU F O 1
ATOM 12829 N N . ASP F 1 214 ? 122.296 34.859 179.716 1.00 41.33 210 ASP F N 1
ATOM 12830 C CA . ASP F 1 214 ? 121.865 36.066 179.031 1.00 43.92 210 ASP F CA 1
ATOM 12831 C C . ASP F 1 214 ? 120.499 35.877 178.395 1.00 44.31 210 ASP F C 1
ATOM 12832 O O . ASP F 1 214 ? 120.079 34.751 178.120 1.00 46.00 210 ASP F O 1
ATOM 12837 N N . TYR F 1 215 ? 119.810 36.987 178.161 1.00 43.00 211 TYR F N 1
ATOM 12838 C CA . TYR F 1 215 ? 118.506 36.958 177.517 1.00 41.08 211 TYR F CA 1
ATOM 12839 C C . TYR F 1 215 ? 118.311 38.254 176.726 1.00 40.45 211 TYR F C 1
ATOM 12840 O O . TYR F 1 215 ? 118.844 39.297 177.098 1.00 40.24 211 TYR F O 1
ATOM 12849 N N . LYS F 1 216 ? 117.581 38.186 175.618 1.00 40.58 212 LYS F N 1
ATOM 12850 C CA . LYS F 1 216 ? 117.315 39.380 174.827 1.00 40.49 212 LYS F CA 1
ATOM 12851 C C . LYS F 1 216 ? 116.202 40.104 175.561 1.00 40.47 212 LYS F C 1
ATOM 12852 O O . LYS F 1 216 ? 115.161 39.513 175.838 1.00 40.64 212 LYS F O 1
ATOM 12858 N N . PRO F 1 217 ? 116.408 41.384 175.901 1.00 40.51 213 PRO F N 1
ATOM 12859 C CA . PRO F 1 217 ? 115.387 42.155 176.614 1.00 40.99 213 PRO F CA 1
ATOM 12860 C C . PRO F 1 217 ? 114.174 42.459 175.747 1.00 42.32 213 PRO F C 1
ATOM 12861 O O . PRO F 1 217 ? 114.249 42.425 174.520 1.00 44.37 213 PRO F O 1
ATOM 12865 N N . LEU F 1 218 ? 113.053 42.735 176.398 1.00 42.86 214 LEU F N 1
ATOM 12866 C CA . LEU F 1 218 ? 111.825 43.114 175.714 1.00 44.96 214 LEU F CA 1
ATOM 12867 C C . LEU F 1 218 ? 111.359 44.346 176.491 1.00 47.34 214 LEU F C 1
ATOM 12868 O O . LEU F 1 218 ? 111.632 44.455 177.690 1.00 47.47 214 LEU F O 1
ATOM 12873 N N . SER F 1 219 ? 110.677 45.278 175.833 1.00 49.54 215 SER F N 1
ATOM 12874 C CA . SER F 1 219 ? 110.205 46.478 176.532 1.00 50.65 215 SER F CA 1
ATOM 12875 C C . SER F 1 219 ? 108.898 46.208 177.264 1.00 49.96 215 SER F C 1
ATOM 12876 O O . SER F 1 219 ? 108.587 46.858 178.269 1.00 50.36 215 SER F O 1
ATOM 12879 N N . VAL F 1 220 ? 108.144 45.239 176.754 1.00 47.35 216 VAL F N 1
ATOM 12880 C CA . VAL F 1 220 ? 106.859 44.882 177.328 1.00 45.57 216 VAL F CA 1
ATOM 12881 C C . VAL F 1 220 ? 106.940 44.446 178.785 1.00 44.06 216 VAL F C 1
ATOM 12882 O O . VAL F 1 220 ? 108.006 44.121 179.296 1.00 42.53 216 VAL F O 1
ATOM 12886 N N . GLY F 1 221 ? 105.793 44.453 179.453 1.00 43.42 217 GLY F N 1
ATOM 12887 C CA . GLY F 1 221 ? 105.749 44.043 180.837 1.00 42.37 217 GLY F CA 1
ATOM 12888 C C . GLY F 1 221 ? 105.757 42.536 180.883 1.00 42.50 217 GLY F C 1
ATOM 12889 O O . GLY F 1 221 ? 105.572 41.888 179.852 1.00 42.04 217 GLY F O 1
ATOM 12890 N N . PRO F 1 222 ? 105.972 41.943 182.063 1.00 42.81 218 PRO F N 1
ATOM 12891 C CA . PRO F 1 222 ? 105.997 40.485 182.200 1.00 42.67 218 PRO F CA 1
ATOM 12892 C C . PRO F 1 222 ? 104.706 39.826 181.712 1.00 42.22 218 PRO F C 1
ATOM 12893 O O . PRO F 1 222 ? 104.746 38.781 181.070 1.00 41.00 218 PRO F O 1
ATOM 12897 N N . TYR F 1 223 ? 103.567 40.446 182.010 1.00 42.41 219 TYR F N 1
ATOM 12898 C CA . TYR F 1 223 ? 102.275 39.899 181.605 1.00 42.11 219 TYR F CA 1
ATOM 12899 C C . TYR F 1 223 ? 102.020 40.093 180.123 1.00 42.74 219 TYR F C 1
ATOM 12900 O O . TYR F 1 223 ? 101.031 39.609 179.583 1.00 43.73 219 TYR F O 1
ATOM 12909 N N . GLU F 1 224 ? 102.908 40.801 179.451 1.00 44.12 220 GLU F N 1
ATOM 12910 C CA . GLU F 1 224 ? 102.704 41.036 178.037 1.00 46.14 220 GLU F CA 1
ATOM 12911 C C . GLU F 1 224 ? 103.393 40.066 177.092 1.00 45.23 220 GLU F C 1
ATOM 12912 O O . GLU F 1 224 ? 103.142 40.090 175.895 1.00 45.22 220 GLU F O 1
ATOM 12918 N N . ALA F 1 225 ? 104.250 39.206 177.617 1.00 44.24 221 ALA F N 1
ATOM 12919 C CA . ALA F 1 225 ? 104.955 38.275 176.760 1.00 43.53 221 ALA F CA 1
ATOM 12920 C C . ALA F 1 225 ? 104.556 36.838 177.030 1.00 42.71 221 ALA F C 1
ATOM 12921 O O . ALA F 1 225 ? 103.944 36.538 178.047 1.00 43.93 221 ALA F O 1
ATOM 12923 N N . PHE F 1 226 ? 104.910 35.959 176.100 1.00 40.53 222 PHE F N 1
ATOM 12924 C CA . PHE F 1 226 ? 104.632 34.535 176.209 1.00 39.43 222 PHE F CA 1
ATOM 12925 C C . PHE F 1 226 ? 103.193 34.239 176.596 1.00 39.35 222 PHE F C 1
ATOM 12926 O O . PHE F 1 226 ? 102.922 33.340 177.385 1.00 39.85 222 PHE F O 1
ATOM 12934 N N . THR F 1 227 ? 102.267 34.996 176.025 1.00 39.60 223 THR F N 1
ATOM 12935 C CA . THR F 1 227 ? 100.856 34.796 176.309 1.00 40.72 223 THR F CA 1
ATOM 12936 C C . THR F 1 227 ? 100.216 33.817 175.318 1.00 42.90 223 THR F C 1
ATOM 12937 O O . THR F 1 227 ? 98.999 33.641 175.311 1.00 44.37 223 THR F O 1
ATOM 12941 N N . GLY F 1 228 ? 101.038 33.182 174.487 1.00 43.55 224 GLY F N 1
ATOM 12942 C CA . GLY F 1 228 ? 100.531 32.227 173.514 1.00 45.15 224 GLY F CA 1
ATOM 12943 C C . GLY F 1 228 ? 101.590 31.195 173.154 1.00 46.58 224 GLY F C 1
ATOM 12944 O O . GLY F 1 228 ? 102.560 31.027 173.895 1.00 47.98 224 GLY F O 1
ATOM 12945 N N . PRO F 1 229 ? 101.440 30.475 172.033 1.00 46.22 225 PRO F N 1
ATOM 12946 C CA . PRO F 1 229 ? 102.460 29.483 171.677 1.00 45.81 225 PRO F CA 1
ATOM 12947 C C . PRO F 1 229 ? 103.796 30.197 171.614 1.00 45.64 225 PRO F C 1
ATOM 12948 O O . PRO F 1 229 ? 103.856 31.345 171.173 1.00 45.34 225 PRO F O 1
ATOM 12952 N N . VAL F 1 230 ? 104.858 29.532 172.057 1.00 45.14 226 VAL F N 1
ATOM 12953 C CA . VAL F 1 230 ? 106.178 30.144 172.052 1.00 44.91 226 VAL F CA 1
ATOM 12954 C C . VAL F 1 230 ? 107.134 29.516 171.057 1.00 44.81 226 VAL F C 1
ATOM 12955 O O . VAL F 1 230 ? 106.778 28.571 170.364 1.00 44.62 226 VAL F O 1
ATOM 12959 N N . ALA F 1 231 ? 108.346 30.066 170.992 1.00 47.04 227 ALA F N 1
ATOM 12960 C CA . ALA F 1 231 ? 109.392 29.602 170.075 1.00 48.62 227 ALA F CA 1
ATOM 12961 C C . ALA F 1 231 ? 110.700 29.335 170.814 1.00 49.34 227 ALA F C 1
ATOM 12962 O O . ALA F 1 231 ? 111.235 30.215 171.491 1.00 51.11 227 ALA F O 1
ATOM 12964 N N . LYS F 1 232 ? 111.224 28.125 170.671 1.00 49.80 228 LYS F N 1
ATOM 12965 C CA . LYS F 1 232 ? 112.461 27.752 171.348 1.00 50.07 228 LYS F CA 1
ATOM 12966 C C . LYS F 1 232 ? 113.663 28.490 170.787 1.00 49.64 228 LYS F C 1
ATOM 12967 O O . LYS F 1 232 ? 114.740 28.489 171.382 1.00 50.17 228 LYS F O 1
ATOM 12973 N N . ALA F 1 233 ? 113.461 29.124 169.640 1.00 48.96 229 ALA F N 1
ATOM 12974 C CA . ALA F 1 233 ? 114.515 29.860 168.954 1.00 48.21 229 ALA F CA 1
ATOM 12975 C C . ALA F 1 233 ? 115.518 30.620 169.827 1.00 46.99 229 ALA F C 1
ATOM 12976 O O . ALA F 1 233 ? 116.726 30.490 169.626 1.00 47.84 229 ALA F O 1
ATOM 12978 N N . GLN F 1 234 ? 115.053 31.393 170.803 1.00 43.98 230 GLN F N 1
ATOM 12979 C CA . GLN F 1 234 ? 116.009 32.166 171.586 1.00 42.16 230 GLN F CA 1
ATOM 12980 C C . GLN F 1 234 ? 115.668 32.442 173.055 1.00 40.26 230 GLN F C 1
ATOM 12981 O O . GLN F 1 234 ? 114.534 32.260 173.489 1.00 39.09 230 GLN F O 1
ATOM 12987 N N . ASP F 1 235 ? 116.673 32.861 173.818 1.00 38.00 231 ASP F N 1
ATOM 12988 C CA . ASP F 1 235 ? 116.466 33.190 175.219 1.00 38.02 231 ASP F CA 1
ATOM 12989 C C . ASP F 1 235 ? 115.915 34.604 175.243 1.00 38.39 231 ASP F C 1
ATOM 12990 O O . ASP F 1 235 ? 116.610 35.551 174.889 1.00 39.57 231 ASP F O 1
ATOM 12995 N N . VAL F 1 236 ? 114.670 34.755 175.661 1.00 38.59 232 VAL F N 1
ATOM 12996 C CA . VAL F 1 236 ? 114.059 36.075 175.701 1.00 38.88 232 VAL F CA 1
ATOM 12997 C C . VAL F 1 236 ? 113.461 36.355 177.072 1.00 39.42 232 VAL F C 1
ATOM 12998 O O . VAL F 1 236 ? 112.828 35.480 177.672 1.00 40.64 232 VAL F O 1
ATOM 13002 N N . GLY F 1 237 ? 113.656 37.571 177.571 1.00 38.33 233 GLY F N 1
ATOM 13003 C CA . GLY F 1 237 ? 113.113 37.891 178.876 1.00 37.53 233 GLY F CA 1
ATOM 13004 C C . GLY F 1 237 ? 112.437 39.237 179.011 1.00 36.73 233 GLY F C 1
ATOM 13005 O O . GLY F 1 237 ? 112.889 40.235 178.447 1.00 36.78 233 GLY F O 1
ATOM 13006 N N . ALA F 1 238 ? 111.328 39.247 179.748 1.00 35.99 234 ALA F N 1
ATOM 13007 C CA . ALA F 1 238 ? 110.571 40.467 180.026 1.00 34.04 234 ALA F CA 1
ATOM 13008 C C . ALA F 1 238 ? 110.677 40.636 181.532 1.00 34.37 234 ALA F C 1
ATOM 13009 O O . ALA F 1 238 ? 109.841 40.149 182.290 1.00 34.20 234 ALA F O 1
ATOM 13011 N N . VAL F 1 239 ? 111.740 41.300 181.958 1.00 35.64 235 VAL F N 1
ATOM 13012 C CA . VAL F 1 239 ? 112.004 41.520 183.366 1.00 37.28 235 VAL F CA 1
ATOM 13013 C C . VAL F 1 239 ? 111.764 42.977 183.712 1.00 39.38 235 VAL F C 1
ATOM 13014 O O . VAL F 1 239 ? 112.168 43.863 182.968 1.00 41.71 235 VAL F O 1
ATOM 13018 N N . GLU F 1 240 ? 111.104 43.242 184.831 1.00 40.76 236 GLU F N 1
ATOM 13019 C CA . GLU F 1 240 ? 110.871 44.627 185.187 1.00 42.28 236 GLU F CA 1
ATOM 13020 C C . GLU F 1 240 ? 111.536 45.034 186.498 1.00 41.70 236 GLU F C 1
ATOM 13021 O O . GLU F 1 240 ? 111.580 46.220 186.817 1.00 42.60 236 GLU F O 1
ATOM 13027 N N . ALA F 1 241 ? 112.079 44.076 187.247 1.00 39.75 237 ALA F N 1
ATOM 13028 C CA . ALA F 1 241 ? 112.683 44.419 188.527 1.00 39.11 237 ALA F CA 1
ATOM 13029 C C . ALA F 1 241 ? 113.814 43.534 189.010 1.00 39.41 237 ALA F C 1
ATOM 13030 O O . ALA F 1 241 ? 114.017 42.432 188.520 1.00 40.66 237 ALA F O 1
ATOM 13032 N N . HIS F 1 242 ? 114.544 44.041 189.996 1.00 38.87 238 HIS F N 1
ATOM 13033 C CA . HIS F 1 242 ? 115.640 43.312 190.615 1.00 37.92 238 HIS F CA 1
ATOM 13034 C C . HIS F 1 242 ? 115.035 42.514 191.762 1.00 37.62 238 HIS F C 1
ATOM 13035 O O . HIS F 1 242 ? 114.201 43.033 192.498 1.00 37.76 238 HIS F O 1
ATOM 13042 N N . VAL F 1 243 ? 115.437 41.260 191.912 1.00 37.55 239 VAL F N 1
ATOM 13043 C CA . VAL F 1 243 ? 114.964 40.437 193.029 1.00 36.79 239 VAL F CA 1
ATOM 13044 C C . VAL F 1 243 ? 115.928 39.321 193.220 1.00 35.81 239 VAL F C 1
ATOM 13045 O O . VAL F 1 243 ? 116.643 38.940 192.291 1.00 35.21 239 VAL F O 1
ATOM 13049 N N . VAL F 1 244 ? 115.934 38.798 194.435 1.00 34.27 240 VAL F N 1
ATOM 13050 C CA . VAL F 1 244 ? 116.785 37.688 194.768 1.00 34.90 240 VAL F CA 1
ATOM 13051 C C . VAL F 1 244 ? 115.856 36.627 195.317 1.00 35.59 240 VAL F C 1
ATOM 13052 O O . VAL F 1 244 ? 115.258 36.799 196.370 1.00 37.69 240 VAL F O 1
ATOM 13056 N N . CYS F 1 245 ? 115.709 35.538 194.586 1.00 36.17 241 CYS F N 1
ATOM 13057 C CA . CYS F 1 245 ? 114.851 34.463 195.032 1.00 36.62 241 CYS F CA 1
ATOM 13058 C C . CYS F 1 245 ? 115.761 33.355 195.507 1.00 37.07 241 CYS F C 1
ATOM 13059 O O . CYS F 1 245 ? 116.898 33.252 195.056 1.00 37.83 241 CYS F O 1
ATOM 13062 N N . SER F 1 246 ? 115.282 32.533 196.429 1.00 37.77 242 SER F N 1
ATOM 13063 C CA . SER F 1 246 ? 116.092 31.426 196.908 1.00 36.91 242 SER F CA 1
ATOM 13064 C C . SER F 1 246 ? 115.253 30.173 196.815 1.00 35.51 242 SER F C 1
ATOM 13065 O O . SER F 1 246 ? 114.214 30.087 197.457 1.00 36.81 242 SER F O 1
ATOM 13068 N N . VAL F 1 247 ? 115.707 29.214 196.006 1.00 33.68 243 VAL F N 1
ATOM 13069 C CA . VAL F 1 247 ? 114.998 27.953 195.794 1.00 32.05 243 VAL F CA 1
ATOM 13070 C C . VAL F 1 247 ? 115.907 26.736 196.002 1.00 32.79 243 VAL F C 1
ATOM 13071 O O . VAL F 1 247 ? 117.124 26.869 196.130 1.00 33.67 243 VAL F O 1
ATOM 13075 N N . ALA F 1 248 ? 115.320 25.547 196.038 1.00 32.75 244 ALA F N 1
ATOM 13076 C CA . ALA F 1 248 ? 116.112 24.336 196.215 1.00 33.89 244 ALA F CA 1
ATOM 13077 C C . ALA F 1 248 ? 116.687 23.931 194.862 1.00 36.22 244 ALA F C 1
ATOM 13078 O O . ALA F 1 248 ? 115.958 23.845 193.876 1.00 37.83 244 ALA F O 1
ATOM 13080 N N . ALA F 1 249 ? 117.992 23.688 194.807 1.00 37.68 245 ALA F N 1
ATOM 13081 C CA . ALA F 1 249 ? 118.628 23.291 193.556 1.00 37.72 245 ALA F CA 1
ATOM 13082 C C . ALA F 1 249 ? 117.944 22.070 192.943 1.00 38.55 245 ALA F C 1
ATOM 13083 O O . ALA F 1 249 ? 117.655 22.056 191.743 1.00 38.59 245 ALA F O 1
ATOM 13085 N N . ASP F 1 250 ? 117.672 21.046 193.753 1.00 38.72 246 ASP F N 1
ATOM 13086 C CA . ASP F 1 250 ? 117.026 19.856 193.207 1.00 38.86 246 ASP F CA 1
ATOM 13087 C C . ASP F 1 250 ? 115.669 20.156 192.560 1.00 37.83 246 ASP F C 1
ATOM 13088 O O . ASP F 1 250 ? 115.388 19.673 191.460 1.00 37.07 246 ASP F O 1
ATOM 13093 N N . SER F 1 251 ? 114.839 20.961 193.220 1.00 36.63 247 SER F N 1
ATOM 13094 C CA . SER F 1 251 ? 113.534 21.316 192.663 1.00 35.94 247 SER F CA 1
ATOM 13095 C C . SER F 1 251 ? 113.726 22.092 191.359 1.00 35.67 247 SER F C 1
ATOM 13096 O O . SER F 1 251 ? 112.980 21.900 190.396 1.00 35.19 247 SER F O 1
ATOM 13099 N N . LEU F 1 252 ? 114.730 22.968 191.332 1.00 34.32 248 LEU F N 1
ATOM 13100 C CA . LEU F 1 252 ? 115.013 23.753 190.137 1.00 32.64 248 LEU F CA 1
ATOM 13101 C C . LEU F 1 252 ? 115.363 22.791 189.010 1.00 33.19 248 LEU F C 1
ATOM 13102 O O . LEU F 1 252 ? 114.866 22.924 187.893 1.00 33.94 248 LEU F O 1
ATOM 13107 N N . ALA F 1 253 ? 116.202 21.807 189.314 1.00 33.57 249 ALA F N 1
ATOM 13108 C CA . ALA F 1 253 ? 116.610 20.830 188.315 1.00 33.32 249 ALA F CA 1
ATOM 13109 C C . ALA F 1 253 ? 115.416 20.009 187.855 1.00 33.44 249 ALA F C 1
ATOM 13110 O O . ALA F 1 253 ? 115.248 19.760 186.664 1.00 34.90 249 ALA F O 1
ATOM 13112 N N . ALA F 1 254 ? 114.577 19.592 188.795 1.00 33.50 250 ALA F N 1
ATOM 13113 C CA . ALA F 1 254 ? 113.407 18.798 188.438 1.00 34.14 250 ALA F CA 1
ATOM 13114 C C . ALA F 1 254 ? 112.479 19.597 187.531 1.00 35.84 250 ALA F C 1
ATOM 13115 O O . ALA F 1 254 ? 112.074 19.124 186.463 1.00 36.52 250 ALA F O 1
ATOM 13117 N N . ALA F 1 255 ? 112.152 20.812 187.969 1.00 35.26 251 ALA F N 1
ATOM 13118 C CA . ALA F 1 255 ? 111.264 21.693 187.236 1.00 33.67 251 ALA F CA 1
ATOM 13119 C C . ALA F 1 255 ? 111.719 21.904 185.805 1.00 33.84 251 ALA F C 1
ATOM 13120 O O . ALA F 1 255 ? 110.921 21.803 184.865 1.00 34.12 251 ALA F O 1
ATOM 13122 N N . LEU F 1 256 ? 113.003 22.199 185.641 1.00 32.83 252 LEU F N 1
ATOM 13123 C CA . LEU F 1 256 ? 113.557 22.441 184.318 1.00 33.17 252 LEU F CA 1
ATOM 13124 C C . LEU F 1 256 ? 113.411 21.245 183.403 1.00 33.46 252 LEU F C 1
ATOM 13125 O O . LEU F 1 256 ? 113.180 21.393 182.205 1.00 33.42 252 LEU F O 1
ATOM 13130 N N . SER F 1 257 ? 113.551 20.056 183.966 1.00 34.08 253 SER F N 1
ATOM 13131 C CA . SER F 1 257 ? 113.405 18.851 183.178 1.00 34.21 253 SER F CA 1
ATOM 13132 C C . SER F 1 257 ? 111.928 18.632 182.869 1.00 34.10 253 SER F C 1
ATOM 13133 O O . SER F 1 257 ? 111.554 18.438 181.725 1.00 34.53 253 SER F O 1
ATOM 13136 N N . LEU F 1 258 ? 111.087 18.670 183.893 1.00 35.11 254 LEU F N 1
ATOM 13137 C CA . LEU F 1 258 ? 109.660 18.475 183.693 1.00 35.45 254 LEU F CA 1
ATOM 13138 C C . LEU F 1 258 ? 109.095 19.370 182.602 1.00 36.65 254 LEU F C 1
ATOM 13139 O O . LEU F 1 258 ? 108.364 18.900 181.729 1.00 36.23 254 LEU F O 1
ATOM 13144 N N . CYS F 1 259 ? 109.447 20.655 182.646 1.00 38.66 255 CYS F N 1
ATOM 13145 C CA . CYS F 1 259 ? 108.926 21.635 181.688 1.00 40.57 255 CYS F CA 1
ATOM 13146 C C . CYS F 1 259 ? 109.572 21.709 180.307 1.00 41.48 255 CYS F C 1
ATOM 13147 O O . CYS F 1 259 ? 109.234 22.584 179.520 1.00 43.82 255 CYS F O 1
ATOM 13150 N N . ARG F 1 260 ? 110.501 20.809 180.014 1.00 41.98 256 ARG F N 1
ATOM 13151 C CA . ARG F 1 260 ? 111.143 20.782 178.705 1.00 41.83 256 ARG F CA 1
ATOM 13152 C C . ARG F 1 260 ? 110.706 19.472 178.059 1.00 42.04 256 ARG F C 1
ATOM 13153 O O . ARG F 1 260 ? 111.483 18.527 177.968 1.00 42.69 256 ARG F O 1
ATOM 13161 N N . ILE F 1 261 ? 109.445 19.404 177.648 1.00 41.41 257 ILE F N 1
ATOM 13162 C CA . ILE F 1 261 ? 108.921 18.207 177.007 1.00 40.29 257 ILE F CA 1
ATOM 13163 C C . ILE F 1 261 ? 109.398 18.231 175.560 1.00 41.70 257 ILE F C 1
ATOM 13164 O O . ILE F 1 261 ? 109.157 19.204 174.842 1.00 40.01 257 ILE F O 1
ATOM 13169 N N . PRO F 1 262 ? 110.093 17.164 175.118 1.00 44.09 258 PRO F N 1
ATOM 13170 C CA . PRO F 1 262 ? 110.611 17.053 173.748 1.00 43.54 258 PRO F CA 1
ATOM 13171 C C . PRO F 1 262 ? 109.536 17.315 172.697 1.00 43.73 258 PRO F C 1
ATOM 13172 O O . PRO F 1 262 ? 108.419 16.800 172.794 1.00 43.24 258 PRO F O 1
ATOM 13176 N N . ALA F 1 263 ? 109.882 18.134 171.705 1.00 43.94 259 ALA F N 1
ATOM 13177 C CA . ALA F 1 263 ? 108.969 18.488 170.620 1.00 44.24 259 ALA F CA 1
ATOM 13178 C C . ALA F 1 263 ? 107.646 19.107 171.088 1.00 44.57 259 ALA F C 1
ATOM 13179 O O . ALA F 1 263 ? 106.671 19.132 170.331 1.00 46.81 259 ALA F O 1
ATOM 13181 N N . VAL F 1 264 ? 107.611 19.619 172.316 1.00 42.44 260 VAL F N 1
ATOM 13182 C CA . VAL F 1 264 ? 106.385 20.206 172.839 1.00 40.21 260 VAL F CA 1
ATOM 13183 C C . VAL F 1 264 ? 106.559 21.529 173.566 1.00 39.69 260 VAL F C 1
ATOM 13184 O O . VAL F 1 264 ? 105.940 22.530 173.207 1.00 39.32 260 VAL F O 1
ATOM 13188 N N . SER F 1 265 ? 107.398 21.532 174.594 1.00 38.98 261 SER F N 1
ATOM 13189 C CA . SER F 1 265 ? 107.592 22.737 175.387 1.00 39.09 261 SER F CA 1
ATOM 13190 C C . SER F 1 265 ? 109.037 23.118 175.645 1.00 39.42 261 SER F C 1
ATOM 13191 O O . SER F 1 265 ? 109.968 22.351 175.404 1.00 40.36 261 SER F O 1
ATOM 13194 N N . VAL F 1 266 ? 109.202 24.323 176.167 1.00 38.27 262 VAL F N 1
ATOM 13195 C CA . VAL F 1 266 ? 110.510 24.859 176.486 1.00 36.61 262 VAL F CA 1
ATOM 13196 C C . VAL F 1 266 ? 110.224 25.576 177.801 1.00 34.53 262 VAL F C 1
ATOM 13197 O O . VAL F 1 266 ? 109.145 26.144 177.971 1.00 34.21 262 VAL F O 1
ATOM 13201 N N . PRO F 1 267 ? 111.160 25.529 178.762 1.00 33.47 263 PRO F N 1
ATOM 13202 C CA . PRO F 1 267 ? 110.955 26.184 180.063 1.00 32.05 263 PRO F CA 1
ATOM 13203 C C . PRO F 1 267 ? 110.954 27.706 180.077 1.00 30.46 263 PRO F C 1
ATOM 13204 O O . PRO F 1 267 ? 111.776 28.355 179.424 1.00 31.09 263 PRO F O 1
ATOM 13208 N N . ILE F 1 268 ? 110.014 28.262 180.831 1.00 28.45 264 ILE F N 1
ATOM 13209 C CA . ILE F 1 268 ? 109.888 29.703 181.002 1.00 26.85 264 ILE F CA 1
ATOM 13210 C C . ILE F 1 268 ? 109.891 29.914 182.507 1.00 26.56 264 ILE F C 1
ATOM 13211 O O . ILE F 1 268 ? 109.099 29.296 183.223 1.00 25.26 264 ILE F O 1
ATOM 13216 N N . LEU F 1 269 ? 110.802 30.754 182.991 1.00 26.94 265 LEU F N 1
ATOM 13217 C CA . LEU F 1 269 ? 110.878 31.033 184.424 1.00 26.06 265 LEU F CA 1
ATOM 13218 C C . LEU F 1 269 ? 110.058 32.259 184.732 1.00 24.97 265 LEU F C 1
ATOM 13219 O O . LEU F 1 269 ? 110.189 33.264 184.059 1.00 25.47 265 LEU F O 1
ATOM 13224 N N . ARG F 1 270 ? 109.190 32.165 185.728 1.00 25.36 266 ARG F N 1
ATOM 13225 C CA . ARG F 1 270 ? 108.364 33.297 186.117 1.00 26.16 266 ARG F CA 1
ATOM 13226 C C . ARG F 1 270 ? 108.760 33.720 187.507 1.00 27.76 266 ARG F C 1
ATOM 13227 O O . ARG F 1 270 ? 108.796 32.904 188.425 1.00 29.44 266 ARG F O 1
ATOM 13235 N N . PHE F 1 271 ? 109.070 34.999 187.658 1.00 28.95 267 PHE F N 1
ATOM 13236 C CA . PHE F 1 271 ? 109.468 35.533 188.948 1.00 29.82 267 PHE F CA 1
ATOM 13237 C C . PHE F 1 271 ? 108.357 36.392 189.543 1.00 31.11 267 PHE F C 1
ATOM 13238 O O . PHE F 1 271 ? 107.779 37.241 188.861 1.00 31.54 267 PHE F O 1
ATOM 13246 N N . TYR F 1 272 ? 108.065 36.155 190.820 1.00 33.10 268 TYR F N 1
ATOM 13247 C CA . TYR F 1 272 ? 107.022 36.883 191.539 1.00 33.85 268 TYR F CA 1
ATOM 13248 C C . TYR F 1 272 ? 107.546 37.778 192.664 1.00 35.18 268 TYR F C 1
ATOM 13249 O O . TYR F 1 272 ? 108.579 37.505 193.276 1.00 34.83 268 TYR F O 1
ATOM 13258 N N . ARG F 1 273 ? 106.812 38.850 192.933 1.00 36.93 269 ARG F N 1
ATOM 13259 C CA . ARG F 1 273 ? 107.184 39.798 193.970 1.00 37.34 269 ARG F CA 1
ATOM 13260 C C . ARG F 1 273 ? 107.425 39.112 195.298 1.00 37.66 269 ARG F C 1
ATOM 13261 O O . ARG F 1 273 ? 108.186 39.601 196.120 1.00 39.52 269 ARG F O 1
ATOM 13269 N N . SER F 1 274 ? 106.785 37.972 195.512 1.00 37.80 270 SER F N 1
ATOM 13270 C CA . SER F 1 274 ? 106.944 37.270 196.776 1.00 38.40 270 SER F CA 1
ATOM 13271 C C . SER F 1 274 ? 108.248 36.489 196.911 1.00 39.72 270 SER F C 1
ATOM 13272 O O . SER F 1 274 ? 108.643 36.140 198.019 1.00 42.15 270 SER F O 1
ATOM 13275 N N . GLY F 1 275 ? 108.921 36.219 195.796 1.00 40.52 271 GLY F N 1
ATOM 13276 C CA . GLY F 1 275 ? 110.169 35.467 195.847 1.00 38.39 271 GLY F CA 1
ATOM 13277 C C . GLY F 1 275 ? 110.007 34.138 195.131 1.00 37.66 271 GLY F C 1
ATOM 13278 O O . GLY F 1 275 ? 110.976 33.503 194.719 1.00 37.69 271 GLY F O 1
ATOM 13279 N N . ILE F 1 276 ? 108.755 33.720 194.991 1.00 36.18 272 ILE F N 1
ATOM 13280 C CA . ILE F 1 276 ? 108.418 32.482 194.314 1.00 35.49 272 ILE F CA 1
ATOM 13281 C C . ILE F 1 276 ? 108.829 32.498 192.843 1.00 34.50 272 ILE F C 1
ATOM 13282 O O . ILE F 1 276 ? 108.758 33.518 192.164 1.00 33.76 272 ILE F O 1
ATOM 13287 N N . ILE F 1 277 ? 109.268 31.353 192.354 1.00 34.10 273 ILE F N 1
ATOM 13288 C CA . ILE F 1 277 ? 109.606 31.231 190.952 1.00 33.11 273 ILE F CA 1
ATOM 13289 C C . ILE F 1 277 ? 108.746 30.091 190.454 1.00 33.28 273 ILE F C 1
ATOM 13290 O O . ILE F 1 277 ? 108.678 29.030 191.073 1.00 33.83 273 ILE F O 1
ATOM 13295 N N . ALA F 1 278 ? 108.053 30.317 189.355 1.00 33.33 274 ALA F N 1
ATOM 13296 C CA . ALA F 1 278 ? 107.246 29.260 188.791 1.00 32.29 274 ALA F CA 1
ATOM 13297 C C . ALA F 1 278 ? 107.911 28.939 187.470 1.00 32.97 274 ALA F C 1
ATOM 13298 O O . ALA F 1 278 ? 108.223 29.843 186.690 1.00 32.68 274 ALA F O 1
ATOM 13300 N N . VAL F 1 279 ? 108.187 27.660 187.248 1.00 32.75 275 VAL F N 1
ATOM 13301 C CA . VAL F 1 279 ? 108.759 27.226 185.985 1.00 31.65 275 VAL F CA 1
ATOM 13302 C C . VAL F 1 279 ? 107.534 26.670 185.273 1.00 31.33 275 VAL F C 1
ATOM 13303 O O . VAL F 1 279 ? 106.852 25.790 185.799 1.00 30.99 275 VAL F O 1
ATOM 13307 N N . VAL F 1 280 ? 107.216 27.213 184.109 1.00 31.58 276 VAL F N 1
ATOM 13308 C CA . VAL F 1 280 ? 106.065 26.718 183.367 1.00 32.43 276 VAL F CA 1
ATOM 13309 C C . VAL F 1 280 ? 106.538 26.141 182.036 1.00 32.82 276 VAL F C 1
ATOM 13310 O O . VAL F 1 280 ? 107.566 26.548 181.491 1.00 33.59 276 VAL F O 1
ATOM 13314 N N . ALA F 1 281 ? 105.801 25.170 181.526 1.00 32.66 277 ALA F N 1
ATOM 13315 C CA . ALA F 1 281 ? 106.155 24.560 180.259 1.00 32.12 277 ALA F CA 1
ATOM 13316 C C . ALA F 1 281 ? 105.557 25.411 179.137 1.00 32.73 277 ALA F C 1
ATOM 13317 O O . ALA F 1 281 ? 104.346 25.379 178.902 1.00 33.03 277 ALA F O 1
ATOM 13319 N N . GLY F 1 282 ? 106.401 26.185 178.460 1.00 32.87 278 GLY F N 1
ATOM 13320 C CA . GLY F 1 282 ? 105.918 27.017 177.371 1.00 33.11 278 GLY F CA 1
ATOM 13321 C C . GLY F 1 282 ? 105.702 26.186 176.119 1.00 33.74 278 GLY F C 1
ATOM 13322 O O . GLY F 1 282 ? 106.673 25.734 175.502 1.00 33.71 278 GLY F O 1
ATOM 13323 N N . LEU F 1 283 ? 104.439 25.977 175.746 1.00 33.11 279 LEU F N 1
ATOM 13324 C CA . LEU F 1 283 ? 104.108 25.183 174.563 1.00 33.66 279 LEU F CA 1
ATOM 13325 C C . LEU F 1 283 ? 104.622 25.783 173.257 1.00 34.55 279 LEU F C 1
ATOM 13326 O O . LEU F 1 283 ? 104.431 26.966 172.982 1.00 34.65 279 LEU F O 1
ATOM 13331 N N . LEU F 1 284 ? 105.274 24.952 172.452 1.00 36.30 280 LEU F N 1
ATOM 13332 C CA . LEU F 1 284 ? 105.821 25.377 171.168 1.00 37.60 280 LEU F CA 1
ATOM 13333 C C . LEU F 1 284 ? 104.745 25.408 170.077 1.00 40.18 280 LEU F C 1
ATOM 13334 O O . LEU F 1 284 ? 103.875 24.534 170.017 1.00 40.82 280 LEU F O 1
ATOM 13339 N N . THR F 1 285 ? 104.792 26.413 169.211 1.00 42.54 281 THR F N 1
ATOM 13340 C CA . THR F 1 285 ? 103.797 26.489 168.150 1.00 44.91 281 THR F CA 1
ATOM 13341 C C . THR F 1 285 ? 103.737 25.162 167.410 1.00 45.84 281 THR F C 1
ATOM 13342 O O . THR F 1 285 ? 102.654 24.680 167.086 1.00 44.83 281 THR F O 1
ATOM 13346 N N . SER F 1 286 ? 104.910 24.574 167.168 1.00 47.58 282 SER F N 1
ATOM 13347 C CA . SER F 1 286 ? 105.020 23.301 166.457 1.00 49.10 282 SER F CA 1
ATOM 13348 C C . SER F 1 286 ? 104.073 22.253 167.038 1.00 49.94 282 SER F C 1
ATOM 13349 O O . SER F 1 286 ? 103.368 21.577 166.294 1.00 51.26 282 SER F O 1
ATOM 13352 N N . ALA F 1 287 ? 104.055 22.112 168.360 1.00 51.16 283 ALA F N 1
ATOM 13353 C CA . ALA F 1 287 ? 103.145 21.164 168.998 1.00 51.53 283 ALA F CA 1
ATOM 13354 C C . ALA F 1 287 ? 101.747 21.674 168.646 1.00 52.09 283 ALA F C 1
ATOM 13355 O O . ALA F 1 287 ? 101.596 22.804 168.172 1.00 52.79 283 ALA F O 1
ATOM 13357 N N . GLY F 1 288 ? 100.721 20.867 168.871 1.00 51.49 284 GLY F N 1
ATOM 13358 C CA . GLY F 1 288 ? 99.390 21.325 168.515 1.00 51.48 284 GLY F CA 1
ATOM 13359 C C . GLY F 1 288 ? 98.804 22.366 169.446 1.00 50.71 284 GLY F C 1
ATOM 13360 O O . GLY F 1 288 ? 99.490 23.261 169.935 1.00 50.51 284 GLY F O 1
ATOM 13361 N N . ASP F 1 289 ? 97.505 22.247 169.675 1.00 50.94 285 ASP F N 1
ATOM 13362 C CA . ASP F 1 289 ? 96.795 23.139 170.566 1.00 49.56 285 ASP F CA 1
ATOM 13363 C C . ASP F 1 289 ? 96.541 22.315 171.820 1.00 47.00 285 ASP F C 1
ATOM 13364 O O . ASP F 1 289 ? 95.404 22.130 172.240 1.00 46.44 285 ASP F O 1
ATOM 13369 N N . LEU F 1 290 ? 97.621 21.807 172.400 1.00 43.62 286 LEU F N 1
ATOM 13370 C CA . LEU F 1 290 ? 97.543 20.984 173.594 1.00 41.18 286 LEU F CA 1
ATOM 13371 C C . LEU F 1 290 ? 96.909 21.707 174.775 1.00 39.90 286 LEU F C 1
ATOM 13372 O O . LEU F 1 290 ? 97.364 22.768 175.183 1.00 42.44 286 LEU F O 1
ATOM 13377 N N . PRO F 1 291 ? 95.840 21.139 175.340 1.00 37.66 287 PRO F N 1
ATOM 13378 C CA . PRO F 1 291 ? 95.167 21.762 176.482 1.00 36.80 287 PRO F CA 1
ATOM 13379 C C . PRO F 1 291 ? 95.953 21.499 177.768 1.00 36.78 287 PRO F C 1
ATOM 13380 O O . PRO F 1 291 ? 95.435 20.896 178.715 1.00 36.55 287 PRO F O 1
ATOM 13384 N N . LEU F 1 292 ? 97.203 21.949 177.804 1.00 35.60 288 LEU F N 1
ATOM 13385 C CA . LEU F 1 292 ? 98.037 21.719 178.974 1.00 34.17 288 LEU F CA 1
ATOM 13386 C C . LEU F 1 292 ? 98.650 22.961 179.593 1.00 34.06 288 LEU F C 1
ATOM 13387 O O . LEU F 1 292 ? 99.237 23.792 178.906 1.00 34.73 288 LEU F O 1
ATOM 13392 N N . ASP F 1 293 ? 98.504 23.080 180.905 1.00 34.82 289 ASP F N 1
ATOM 13393 C CA . ASP F 1 293 ? 99.104 24.184 181.644 1.00 35.36 289 ASP F CA 1
ATOM 13394 C C . ASP F 1 293 ? 99.904 23.522 182.743 1.00 34.65 289 ASP F C 1
ATOM 13395 O O . ASP F 1 293 ? 99.426 23.375 183.866 1.00 36.77 289 ASP F O 1
ATOM 13400 N N . LEU F 1 294 ? 101.115 23.100 182.397 1.00 32.55 290 LEU F N 1
ATOM 13401 C CA . LEU F 1 294 ? 102.006 22.441 183.338 1.00 30.63 290 LEU F CA 1
ATOM 13402 C C . LEU F 1 294 ? 102.960 23.440 183.960 1.00 31.18 290 LEU F C 1
ATOM 13403 O O . LEU F 1 294 ? 103.579 24.249 183.267 1.00 31.42 290 LEU F O 1
ATOM 13408 N N . SER F 1 295 ? 103.087 23.388 185.276 1.00 31.63 291 SER F N 1
ATOM 13409 C CA . SER F 1 295 ? 103.995 24.300 185.951 1.00 33.22 291 SER F CA 1
ATOM 13410 C C . SER F 1 295 ? 104.502 23.702 187.248 1.00 32.47 291 SER F C 1
ATOM 13411 O O . SER F 1 295 ? 103.854 22.843 187.843 1.00 32.00 291 SER F O 1
ATOM 13414 N N . VAL F 1 296 ? 105.684 24.141 187.663 1.00 32.14 292 VAL F N 1
ATOM 13415 C CA . VAL F 1 296 ? 106.273 23.664 188.902 1.00 32.64 292 VAL F CA 1
ATOM 13416 C C . VAL F 1 296 ? 106.692 24.891 189.695 1.00 32.04 292 VAL F C 1
ATOM 13417 O O . VAL F 1 296 ? 107.492 25.706 189.239 1.00 32.71 292 VAL F O 1
ATOM 13421 N N . ILE F 1 297 ? 106.114 25.029 190.881 1.00 31.59 293 ILE F N 1
ATOM 13422 C CA . ILE F 1 297 ? 106.389 26.168 191.737 1.00 29.62 293 ILE F CA 1
ATOM 13423 C C . ILE F 1 297 ? 107.554 25.874 192.646 1.00 29.80 293 ILE F C 1
ATOM 13424 O O . ILE F 1 297 ? 107.584 24.854 193.317 1.00 28.67 293 ILE F O 1
ATOM 13429 N N . LEU F 1 298 ? 108.524 26.780 192.635 1.00 32.81 294 LEU F N 1
ATOM 13430 C CA . LEU F 1 298 ? 109.719 26.675 193.459 1.00 34.82 294 LEU F CA 1
ATOM 13431 C C . LEU F 1 298 ? 109.540 27.583 194.673 1.00 36.80 294 LEU F C 1
ATOM 13432 O O . LEU F 1 298 ? 109.424 28.804 194.541 1.00 35.40 294 LEU F O 1
ATOM 13437 N N . PHE F 1 299 ? 109.507 26.984 195.857 1.00 39.60 295 PHE F N 1
ATOM 13438 C CA . PHE F 1 299 ? 109.329 27.762 197.063 1.00 44.31 295 PHE F CA 1
ATOM 13439 C C . PHE F 1 299 ? 110.635 28.340 197.574 1.00 48.86 295 PHE F C 1
ATOM 13440 O O . PHE F 1 299 ? 111.697 28.087 197.014 1.00 49.68 295 PHE F O 1
ATOM 13448 N N . ASN F 1 300 ? 110.550 29.107 198.653 1.00 54.07 296 ASN F N 1
ATOM 13449 C CA . ASN F 1 300 ? 111.706 29.781 199.208 1.00 60.14 296 ASN F CA 1
ATOM 13450 C C . ASN F 1 300 ? 112.718 28.992 200.031 1.00 64.48 296 ASN F C 1
ATOM 13451 O O . ASN F 1 300 ? 113.325 29.560 200.937 1.00 65.61 296 ASN F O 1
ATOM 13456 N N . HIS F 1 301 ? 112.924 27.711 199.729 1.00 69.70 297 HIS F N 1
ATOM 13457 C CA . HIS F 1 301 ? 113.904 26.909 200.474 1.00 74.80 297 HIS F CA 1
ATOM 13458 C C . HIS F 1 301 ? 115.159 27.720 200.794 1.00 78.56 297 HIS F C 1
ATOM 13459 O O . HIS F 1 301 ? 115.828 28.226 199.890 1.00 79.56 297 HIS F O 1
ATOM 13466 N N . ALA F 1 302 ? 115.482 27.837 202.078 1.00 82.18 298 ALA F N 1
ATOM 13467 C CA . ALA F 1 302 ? 116.672 28.572 202.499 1.00 85.39 298 ALA F CA 1
ATOM 13468 C C . ALA F 1 302 ? 117.472 27.736 203.505 1.00 87.45 298 ALA F C 1
ATOM 13469 O O . ALA F 1 302 ? 116.937 26.807 204.120 1.00 87.45 298 ALA F O 1
ATOM 13471 N N . SER F 1 303 ? 118.754 28.064 203.658 1.00 89.75 299 SER F N 1
ATOM 13472 C CA . SER F 1 303 ? 119.638 27.350 204.581 1.00 90.99 299 SER F CA 1
ATOM 13473 C C . SER F 1 303 ? 121.056 27.921 204.553 1.00 91.65 299 SER F C 1
ATOM 13474 O O . SER F 1 303 ? 121.289 28.911 203.821 1.00 91.91 299 SER F O 1
ATOM 13485 N N . GLU G 1 6 ? 69.826 72.921 87.280 1.00 55.10 2 GLU G N 1
ATOM 13486 C CA . GLU G 1 6 ? 69.569 71.649 87.950 1.00 52.24 2 GLU G CA 1
ATOM 13487 C C . GLU G 1 6 ? 70.735 71.044 88.729 1.00 50.91 2 GLU G C 1
ATOM 13488 O O . GLU G 1 6 ? 71.755 70.674 88.143 1.00 50.64 2 GLU G O 1
ATOM 13494 N N . THR G 1 7 ? 70.568 70.921 90.045 1.00 48.34 3 THR G N 1
ATOM 13495 C CA . THR G 1 7 ? 71.597 70.351 90.912 1.00 46.17 3 THR G CA 1
ATOM 13496 C C . THR G 1 7 ? 71.719 68.843 90.710 1.00 46.01 3 THR G C 1
ATOM 13497 O O . THR G 1 7 ? 70.745 68.113 90.887 1.00 47.20 3 THR G O 1
ATOM 13501 N N . THR G 1 8 ? 72.915 68.372 90.360 1.00 44.21 4 THR G N 1
ATOM 13502 C CA . THR G 1 8 ? 73.117 66.947 90.132 1.00 42.79 4 THR G CA 1
ATOM 13503 C C . THR G 1 8 ? 73.733 66.227 91.323 1.00 43.41 4 THR G C 1
ATOM 13504 O O . THR G 1 8 ? 73.317 65.118 91.651 1.00 45.08 4 THR G O 1
ATOM 13508 N N . GLN G 1 9 ? 74.726 66.840 91.965 1.00 43.06 5 GLN G N 1
ATOM 13509 C CA . GLN G 1 9 ? 75.365 66.243 93.141 1.00 41.76 5 GLN G CA 1
ATOM 13510 C C . GLN G 1 9 ? 75.634 67.303 94.204 1.00 41.61 5 GLN G C 1
ATOM 13511 O O . GLN G 1 9 ? 75.772 68.487 93.892 1.00 42.03 5 GLN G O 1
ATOM 13517 N N . THR G 1 10 ? 75.726 66.863 95.456 1.00 41.10 6 THR G N 1
ATOM 13518 C CA . THR G 1 10 ? 75.970 67.753 96.586 1.00 41.16 6 THR G CA 1
ATOM 13519 C C . THR G 1 10 ? 76.993 67.174 97.549 1.00 41.57 6 THR G C 1
ATOM 13520 O O . THR G 1 10 ? 76.808 66.089 98.097 1.00 42.13 6 THR G O 1
ATOM 13524 N N . LEU G 1 11 ? 78.073 67.908 97.765 1.00 41.13 7 LEU G N 1
ATOM 13525 C CA . LEU G 1 11 ? 79.112 67.450 98.666 1.00 41.28 7 LEU G CA 1
ATOM 13526 C C . LEU G 1 11 ? 79.400 68.533 99.685 1.00 40.61 7 LEU G C 1
ATOM 13527 O O . LEU G 1 11 ? 79.670 69.675 99.321 1.00 40.51 7 LEU G O 1
ATOM 13532 N N . ARG G 1 12 ? 79.344 68.166 100.961 1.00 39.66 8 ARG G N 1
ATOM 13533 C CA . ARG G 1 12 ? 79.576 69.114 102.038 1.00 39.82 8 ARG G CA 1
ATOM 13534 C C . ARG G 1 12 ? 80.471 68.499 103.105 1.00 38.78 8 ARG G C 1
ATOM 13535 O O . ARG G 1 12 ? 80.075 67.557 103.784 1.00 39.17 8 ARG G O 1
ATOM 13543 N N . PHE G 1 13 ? 81.673 69.039 103.268 1.00 37.12 9 PHE G N 1
ATOM 13544 C CA . PHE G 1 13 ? 82.597 68.494 104.250 1.00 35.67 9 PHE G CA 1
ATOM 13545 C C . PHE G 1 13 ? 82.300 68.904 105.677 1.00 35.01 9 PHE G C 1
ATOM 13546 O O . PHE G 1 13 ? 81.625 69.897 105.920 1.00 35.38 9 PHE G O 1
ATOM 13554 N N . LYS G 1 14 ? 82.816 68.122 106.618 1.00 35.24 10 LYS G N 1
ATOM 13555 C CA . LYS G 1 14 ? 82.628 68.382 108.041 1.00 35.09 10 LYS G CA 1
ATOM 13556 C C . LYS G 1 14 ? 83.357 69.637 108.475 1.00 34.85 10 LYS G C 1
ATOM 13557 O O . LYS G 1 14 ? 84.242 70.130 107.781 1.00 35.08 10 LYS G O 1
ATOM 13563 N N . THR G 1 15 ? 82.986 70.147 109.639 1.00 35.68 11 THR G N 1
ATOM 13564 C CA . THR G 1 15 ? 83.584 71.365 110.166 1.00 36.25 11 THR G CA 1
ATOM 13565 C C . THR G 1 15 ? 85.102 71.256 110.262 1.00 36.66 11 THR G C 1
ATOM 13566 O O . THR G 1 15 ? 85.641 70.361 110.909 1.00 37.15 11 THR G O 1
ATOM 13570 N N . LYS G 1 16 ? 85.784 72.176 109.608 1.00 36.55 12 LYS G N 1
ATOM 13571 C CA . LYS G 1 16 ? 87.264 72.167 109.709 1.00 37.22 12 LYS G CA 1
ATOM 13572 C C . LYS G 1 16 ? 87.909 70.900 109.220 1.00 37.68 12 LYS G C 1
ATOM 13573 O O . LYS G 1 16 ? 89.093 70.618 109.473 1.00 39.66 12 LYS G O 1
ATOM 13579 N N . ALA G 1 17 ? 87.123 70.138 108.532 1.00 37.02 13 ALA G N 1
ATOM 13580 C CA . ALA G 1 17 ? 87.600 68.897 108.020 1.00 36.38 13 ALA G CA 1
ATOM 13581 C C . ALA G 1 17 ? 88.787 69.047 107.074 1.00 36.70 13 ALA G C 1
ATOM 13582 O O . ALA G 1 17 ? 89.801 68.367 107.234 1.00 38.67 13 ALA G O 1
ATOM 13584 N N . LEU G 1 18 ? 88.662 69.924 106.086 1.00 34.99 14 LEU G N 1
ATOM 13585 C CA . LEU G 1 18 ? 89.733 70.129 105.122 1.00 34.62 14 LEU G CA 1
ATOM 13586 C C . LEU G 1 18 ? 90.769 71.128 105.604 1.00 35.29 14 LEU G C 1
ATOM 13587 O O . LEU G 1 18 ? 91.841 71.233 105.027 1.00 35.86 14 LEU G O 1
ATOM 13592 N N . ALA G 1 19 ? 90.451 71.869 106.658 1.00 36.43 15 ALA G N 1
ATOM 13593 C CA . ALA G 1 19 ? 91.383 72.853 107.189 1.00 36.00 15 ALA G CA 1
ATOM 13594 C C . ALA G 1 19 ? 92.647 72.196 107.743 1.00 36.31 15 ALA G C 1
ATOM 13595 O O . ALA G 1 19 ? 93.746 72.714 107.574 1.00 38.02 15 ALA G O 1
ATOM 13597 N N . VAL G 1 20 ? 92.490 71.053 108.400 1.00 35.74 16 VAL G N 1
ATOM 13598 C CA . VAL G 1 20 ? 93.619 70.337 108.983 1.00 35.06 16 VAL G CA 1
ATOM 13599 C C . VAL G 1 20 ? 94.651 69.857 107.960 1.00 36.60 16 VAL G C 1
ATOM 13600 O O . VAL G 1 20 ? 95.717 69.365 108.345 1.00 36.98 16 VAL G O 1
ATOM 13604 N N . LEU G 1 21 ? 94.331 69.981 106.668 1.00 36.36 17 LEU G N 1
ATOM 13605 C CA . LEU G 1 21 ? 95.232 69.560 105.587 1.00 34.34 17 LEU G CA 1
ATOM 13606 C C . LEU G 1 21 ? 95.927 70.783 104.982 1.00 35.18 17 LEU G C 1
ATOM 13607 O O . LEU G 1 21 ? 96.683 70.674 104.011 1.00 33.97 17 LEU G O 1
ATOM 13612 N N . SER G 1 22 ? 95.658 71.942 105.579 1.00 35.75 18 SER G N 1
ATOM 13613 C CA . SER G 1 22 ? 96.206 73.225 105.152 1.00 37.58 18 SER G CA 1
ATOM 13614 C C . SER G 1 22 ? 97.703 73.232 104.840 1.00 36.99 18 SER G C 1
ATOM 13615 O O . SER G 1 22 ? 98.125 73.768 103.813 1.00 35.59 18 SER G O 1
ATOM 13618 N N . LYS G 1 23 ? 98.503 72.654 105.732 1.00 37.13 19 LYS G N 1
ATOM 13619 C CA . LYS G 1 23 ? 99.949 72.607 105.537 1.00 37.42 19 LYS G CA 1
ATOM 13620 C C . LYS G 1 23 ? 100.362 71.508 104.567 1.00 37.62 19 LYS G C 1
ATOM 13621 O O . LYS G 1 23 ? 101.389 71.618 103.885 1.00 36.44 19 LYS G O 1
ATOM 13627 N N . CYS G 1 24 ? 99.553 70.455 104.500 1.00 36.92 20 CYS G N 1
ATOM 13628 C CA . CYS G 1 24 ? 99.812 69.368 103.577 1.00 35.89 20 CYS G CA 1
ATOM 13629 C C . CYS G 1 24 ? 99.624 69.930 102.183 1.00 35.69 20 CYS G C 1
ATOM 13630 O O . CYS G 1 24 ? 100.467 69.732 101.311 1.00 36.21 20 CYS G O 1
ATOM 13633 N N . TYR G 1 25 ? 98.524 70.643 101.969 1.00 34.61 21 TYR G N 1
ATOM 13634 C CA . TYR G 1 25 ? 98.288 71.221 100.657 1.00 33.41 21 TYR G CA 1
ATOM 13635 C C . TYR G 1 25 ? 99.408 72.197 100.353 1.00 34.36 21 TYR G C 1
ATOM 13636 O O . TYR G 1 25 ? 99.999 72.156 99.271 1.00 33.65 21 TYR G O 1
ATOM 13645 N N . ASP G 1 26 ? 99.689 73.081 101.311 1.00 35.60 22 ASP G N 1
ATOM 13646 C CA . ASP G 1 26 ? 100.747 74.076 101.147 1.00 35.19 22 ASP G CA 1
ATOM 13647 C C . ASP G 1 26 ? 102.024 73.402 100.682 1.00 32.71 22 ASP G C 1
ATOM 13648 O O . ASP G 1 26 ? 102.660 73.876 99.759 1.00 32.66 22 ASP G O 1
ATOM 13653 N N . HIS G 1 27 ? 102.383 72.290 101.320 1.00 31.21 23 HIS G N 1
ATOM 13654 C CA . HIS G 1 27 ? 103.595 71.539 100.981 1.00 29.37 23 HIS G CA 1
ATOM 13655 C C . HIS G 1 27 ? 103.634 71.041 99.550 1.00 30.79 23 HIS G C 1
ATOM 13656 O O . HIS G 1 27 ? 104.712 70.844 99.001 1.00 32.43 23 HIS G O 1
ATOM 13663 N N . ALA G 1 28 ? 102.465 70.833 98.946 1.00 31.55 24 ALA G N 1
ATOM 13664 C CA . ALA G 1 28 ? 102.387 70.331 97.580 1.00 30.80 24 ALA G CA 1
ATOM 13665 C C . ALA G 1 28 ? 101.762 71.294 96.574 1.00 31.75 24 ALA G C 1
ATOM 13666 O O . ALA G 1 28 ? 101.638 70.965 95.393 1.00 32.41 24 ALA G O 1
ATOM 13668 N N . GLN G 1 29 ? 101.381 72.483 97.025 1.00 31.92 25 GLN G N 1
ATOM 13669 C CA . GLN G 1 29 ? 100.753 73.448 96.134 1.00 31.86 25 GLN G CA 1
ATOM 13670 C C . GLN G 1 29 ? 101.457 73.679 94.805 1.00 32.07 25 GLN G C 1
ATOM 13671 O O . GLN G 1 29 ? 100.806 73.749 93.767 1.00 32.28 25 GLN G O 1
ATOM 13677 N N . THR G 1 30 ? 102.779 73.801 94.821 1.00 33.62 26 THR G N 1
ATOM 13678 C CA . THR G 1 30 ? 103.513 74.043 93.577 1.00 32.81 26 THR G CA 1
ATOM 13679 C C . THR G 1 30 ? 103.188 72.995 92.534 1.00 32.89 26 THR G C 1
ATOM 13680 O O . THR G 1 30 ? 102.979 73.331 91.374 1.00 34.15 26 THR G O 1
ATOM 13684 N N . HIS G 1 31 ? 103.149 71.727 92.936 1.00 33.17 27 HIS G N 1
ATOM 13685 C CA . HIS G 1 31 ? 102.836 70.655 91.990 1.00 34.12 27 HIS G CA 1
ATOM 13686 C C . HIS G 1 31 ? 101.354 70.586 91.639 1.00 33.53 27 HIS G C 1
ATOM 13687 O O . HIS G 1 31 ? 100.983 70.168 90.536 1.00 33.64 27 HIS G O 1
ATOM 13694 N N . LEU G 1 32 ? 100.513 70.990 92.583 1.00 31.25 28 LEU G N 1
ATOM 13695 C CA . LEU G 1 32 ? 99.083 70.941 92.382 1.00 31.18 28 LEU G CA 1
ATOM 13696 C C . LEU G 1 32 ? 98.478 72.087 91.580 1.00 32.15 28 LEU G C 1
ATOM 13697 O O . LEU G 1 32 ? 97.451 71.905 90.920 1.00 33.78 28 LEU G O 1
ATOM 13702 N N . LYS G 1 33 ? 99.102 73.259 91.619 1.00 31.86 29 LYS G N 1
ATOM 13703 C CA . LYS G 1 33 ? 98.572 74.408 90.897 1.00 31.75 29 LYS G CA 1
ATOM 13704 C C . LYS G 1 33 ? 98.063 74.083 89.485 1.00 30.87 29 LYS G C 1
ATOM 13705 O O . LYS G 1 33 ? 96.888 74.265 89.181 1.00 31.17 29 LYS G O 1
ATOM 13711 N N . GLY G 1 34 ? 98.945 73.598 88.623 1.00 29.91 30 GLY G N 1
ATOM 13712 C CA . GLY G 1 34 ? 98.529 73.296 87.269 1.00 29.93 30 GLY G CA 1
ATOM 13713 C C . GLY G 1 34 ? 97.714 72.029 87.118 1.00 29.95 30 GLY G C 1
ATOM 13714 O O . GLY G 1 34 ? 97.481 71.565 86.007 1.00 30.00 30 GLY G O 1
ATOM 13715 N N . GLY G 1 35 ? 97.255 71.474 88.230 1.00 30.53 31 GLY G N 1
ATOM 13716 C CA . GLY G 1 35 ? 96.496 70.243 88.163 1.00 30.96 31 GLY G CA 1
ATOM 13717 C C . GLY G 1 35 ? 95.010 70.419 87.988 1.00 32.79 31 GLY G C 1
ATOM 13718 O O . GLY G 1 35 ? 94.541 71.408 87.434 1.00 34.48 31 GLY G O 1
ATOM 13719 N N . VAL G 1 36 ? 94.261 69.451 88.495 1.00 33.86 32 VAL G N 1
ATOM 13720 C CA . VAL G 1 36 ? 92.821 69.462 88.382 1.00 34.34 32 VAL G CA 1
ATOM 13721 C C . VAL G 1 36 ? 92.192 69.043 89.710 1.00 34.90 32 VAL G C 1
ATOM 13722 O O . VAL G 1 36 ? 92.761 68.230 90.440 1.00 35.63 32 VAL G O 1
ATOM 13726 N N . LEU G 1 37 ? 91.046 69.624 90.047 1.00 34.76 33 LEU G N 1
ATOM 13727 C CA . LEU G 1 37 ? 90.355 69.233 91.271 1.00 36.12 33 LEU G CA 1
ATOM 13728 C C . LEU G 1 37 ? 89.287 68.253 90.814 1.00 37.06 33 LEU G C 1
ATOM 13729 O O . LEU G 1 37 ? 88.465 68.561 89.947 1.00 36.83 33 LEU G O 1
ATOM 13734 N N . GLN G 1 38 ? 89.281 67.073 91.407 1.00 37.51 34 GLN G N 1
ATOM 13735 C CA . GLN G 1 38 ? 88.350 66.056 90.966 1.00 39.51 34 GLN G CA 1
ATOM 13736 C C . GLN G 1 38 ? 87.601 65.339 92.078 1.00 38.86 34 GLN G C 1
ATOM 13737 O O . GLN G 1 38 ? 88.119 65.165 93.179 1.00 38.75 34 GLN G O 1
ATOM 13743 N N . VAL G 1 39 ? 86.369 64.938 91.782 1.00 38.94 35 VAL G N 1
ATOM 13744 C CA . VAL G 1 39 ? 85.547 64.216 92.749 1.00 39.04 35 VAL G CA 1
ATOM 13745 C C . VAL G 1 39 ? 85.196 62.861 92.164 1.00 39.54 35 VAL G C 1
ATOM 13746 O O . VAL G 1 39 ? 84.658 62.774 91.065 1.00 39.00 35 VAL G O 1
ATOM 13750 N N . ASN G 1 40 ? 85.526 61.807 92.900 1.00 40.96 36 ASN G N 1
ATOM 13751 C CA . ASN G 1 40 ? 85.262 60.452 92.462 1.00 42.94 36 ASN G CA 1
ATOM 13752 C C . ASN G 1 40 ? 83.973 59.978 93.092 1.00 45.14 36 ASN G C 1
ATOM 13753 O O . ASN G 1 40 ? 83.816 60.035 94.307 1.00 44.39 36 ASN G O 1
ATOM 13758 N N . LEU G 1 41 ? 83.053 59.503 92.259 1.00 48.88 37 LEU G N 1
ATOM 13759 C CA . LEU G 1 41 ? 81.761 59.036 92.736 1.00 52.54 37 LEU G CA 1
ATOM 13760 C C . LEU G 1 41 ? 81.710 57.515 92.815 1.00 55.89 37 LEU G C 1
ATOM 13761 O O . LEU G 1 41 ? 80.804 56.960 93.423 1.00 55.30 37 LEU G O 1
ATOM 13766 N N . LEU G 1 42 ? 82.690 56.846 92.208 1.00 61.94 38 LEU G N 1
ATOM 13767 C CA . LEU G 1 42 ? 82.746 55.379 92.207 1.00 66.71 38 LEU G CA 1
ATOM 13768 C C . LEU G 1 42 ? 82.898 54.753 93.584 1.00 70.08 38 LEU G C 1
ATOM 13769 O O . LEU G 1 42 ? 82.456 53.627 93.801 1.00 72.26 38 LEU G O 1
ATOM 13774 N N . SER G 1 43 ? 83.527 55.458 94.515 1.00 72.89 39 SER G N 1
ATOM 13775 C CA . SER G 1 43 ? 83.712 54.892 95.845 1.00 75.93 39 SER G CA 1
ATOM 13776 C C . SER G 1 43 ? 82.474 54.899 96.737 1.00 77.71 39 SER G C 1
ATOM 13777 O O . SER G 1 43 ? 82.366 54.075 97.640 1.00 78.50 39 SER G O 1
ATOM 13780 N N . VAL G 1 44 ? 81.544 55.813 96.462 1.00 79.88 40 VAL G N 1
ATOM 13781 C CA . VAL G 1 44 ? 80.301 55.983 97.230 1.00 82.27 40 VAL G CA 1
ATOM 13782 C C . VAL G 1 44 ? 79.931 54.969 98.312 1.00 83.43 40 VAL G C 1
ATOM 13783 O O . VAL G 1 44 ? 79.600 55.350 99.437 1.00 82.34 40 VAL G O 1
ATOM 13787 N N . ASN G 1 45 ? 79.968 53.684 97.979 1.00 85.60 41 ASN G N 1
ATOM 13788 C CA . ASN G 1 45 ? 79.614 52.665 98.955 1.00 87.36 41 ASN G CA 1
ATOM 13789 C C . ASN G 1 45 ? 80.794 51.980 99.642 1.00 87.95 41 ASN G C 1
ATOM 13790 O O . ASN G 1 45 ? 80.622 51.381 100.708 1.00 88.39 41 ASN G O 1
ATOM 13795 N N . TYR G 1 46 ? 81.985 52.058 99.048 1.00 88.05 42 TYR G N 1
ATOM 13796 C CA . TYR G 1 46 ? 83.158 51.454 99.682 1.00 87.41 42 TYR G CA 1
ATOM 13797 C C . TYR G 1 46 ? 84.064 52.542 100.271 1.00 85.40 42 TYR G C 1
ATOM 13798 O O . TYR G 1 46 ? 85.296 52.460 100.243 1.00 85.75 42 TYR G O 1
ATOM 13807 N N . GLY G 1 47 ? 83.409 53.558 100.828 1.00 82.45 43 GLY G N 1
ATOM 13808 C CA . GLY G 1 47 ? 84.104 54.672 101.440 1.00 78.79 43 GLY G CA 1
ATOM 13809 C C . GLY G 1 47 ? 83.244 55.921 101.431 1.00 75.47 43 GLY G C 1
ATOM 13810 O O . GLY G 1 47 ? 82.941 56.493 102.484 1.00 75.99 43 GLY G O 1
ATOM 13811 N N . GLY G 1 48 ? 82.836 56.326 100.231 1.00 71.19 44 GLY G N 1
ATOM 13812 C CA . GLY G 1 48 ? 82.026 57.519 100.059 1.00 64.94 44 GLY G CA 1
ATOM 13813 C C . GLY G 1 48 ? 82.666 58.341 98.955 1.00 61.10 44 GLY G C 1
ATOM 13814 O O . GLY G 1 48 ? 83.538 57.825 98.253 1.00 61.11 44 GLY G O 1
ATOM 13815 N N . PRO G 1 49 ? 82.271 59.611 98.768 1.00 57.25 45 PRO G N 1
ATOM 13816 C CA . PRO G 1 49 ? 82.847 60.465 97.721 1.00 53.63 45 PRO G CA 1
ATOM 13817 C C . PRO G 1 49 ? 84.274 60.848 98.075 1.00 51.04 45 PRO G C 1
ATOM 13818 O O . PRO G 1 49 ? 84.585 61.107 99.236 1.00 50.83 45 PRO G O 1
ATOM 13822 N N . ARG G 1 50 ? 85.144 60.896 97.082 1.00 47.40 46 ARG G N 1
ATOM 13823 C CA . ARG G 1 50 ? 86.512 61.260 97.364 1.00 44.58 46 ARG G CA 1
ATOM 13824 C C . ARG G 1 50 ? 86.935 62.457 96.531 1.00 43.12 46 ARG G C 1
ATOM 13825 O O . ARG G 1 50 ? 86.984 62.389 95.305 1.00 43.21 46 ARG G O 1
ATOM 13833 N N . LEU G 1 51 ? 87.209 63.565 97.212 1.00 40.27 47 LEU G N 1
ATOM 13834 C CA . LEU G 1 51 ? 87.649 64.788 96.554 1.00 36.20 47 LEU G CA 1
ATOM 13835 C C . LEU G 1 51 ? 89.165 64.724 96.477 1.00 34.72 47 LEU G C 1
ATOM 13836 O O . LEU G 1 51 ? 89.824 64.359 97.453 1.00 34.20 47 LEU G O 1
ATOM 13841 N N . ALA G 1 52 ? 89.727 65.078 95.330 1.00 32.52 48 ALA G N 1
ATOM 13842 C CA . ALA G 1 52 ? 91.173 65.039 95.199 1.00 32.14 48 ALA G CA 1
ATOM 13843 C C . ALA G 1 52 ? 91.714 66.048 94.211 1.00 31.55 48 ALA G C 1
ATOM 13844 O O . ALA G 1 52 ? 91.051 66.405 93.231 1.00 31.81 48 ALA G O 1
ATOM 13846 N N . ALA G 1 53 ? 92.918 66.530 94.497 1.00 29.58 49 ALA G N 1
ATOM 13847 C CA . ALA G 1 53 ? 93.589 67.455 93.601 1.00 29.67 49 ALA G CA 1
ATOM 13848 C C . ALA G 1 53 ? 94.555 66.511 92.905 1.00 30.91 49 ALA G C 1
ATOM 13849 O O . ALA G 1 53 ? 95.349 65.826 93.562 1.00 31.34 49 ALA G O 1
ATOM 13851 N N . VAL G 1 54 ? 94.466 66.428 91.586 1.00 29.62 50 VAL G N 1
ATOM 13852 C CA . VAL G 1 54 ? 95.351 65.537 90.867 1.00 30.43 50 VAL G CA 1
ATOM 13853 C C . VAL G 1 54 ? 96.124 66.318 89.816 1.00 32.06 50 VAL G C 1
ATOM 13854 O O . VAL G 1 54 ? 95.555 67.102 89.059 1.00 33.67 50 VAL G O 1
ATOM 13858 N N . ALA G 1 55 ? 97.436 66.120 89.800 1.00 32.12 51 ALA G N 1
ATOM 13859 C CA . ALA G 1 55 ? 98.295 66.815 88.860 1.00 33.68 51 ALA G CA 1
ATOM 13860 C C . ALA G 1 55 ? 99.448 65.889 88.482 1.00 35.71 51 ALA G C 1
ATOM 13861 O O . ALA G 1 55 ? 99.603 64.812 89.066 1.00 35.92 51 ALA G O 1
ATOM 13863 N N . ASN G 1 56 ? 100.236 66.300 87.489 1.00 36.66 52 ASN G N 1
ATOM 13864 C CA . ASN G 1 56 ? 101.374 65.509 87.057 1.00 37.23 52 ASN G CA 1
ATOM 13865 C C . ASN G 1 56 ? 102.569 65.812 87.930 1.00 38.00 52 ASN G C 1
ATOM 13866 O O . ASN G 1 56 ? 102.679 66.902 88.503 1.00 38.74 52 ASN G O 1
ATOM 13871 N N . ALA G 1 57 ? 103.462 64.833 88.025 1.00 38.47 53 ALA G N 1
ATOM 13872 C CA . ALA G 1 57 ? 104.687 64.955 88.792 1.00 37.58 53 ALA G CA 1
ATOM 13873 C C . ALA G 1 57 ? 105.748 64.335 87.912 1.00 38.16 53 ALA G C 1
ATOM 13874 O O . ALA G 1 57 ? 105.625 63.172 87.543 1.00 38.19 53 ALA G O 1
ATOM 13876 N N . GLY G 1 58 ? 106.772 65.112 87.557 1.00 39.53 54 GLY G N 1
ATOM 13877 C CA . GLY G 1 58 ? 107.844 64.602 86.711 1.00 39.91 54 GLY G CA 1
ATOM 13878 C C . GLY G 1 58 ? 107.362 64.271 85.308 1.00 40.50 54 GLY G C 1
ATOM 13879 O O . GLY G 1 58 ? 106.221 64.586 84.956 1.00 40.40 54 GLY G O 1
ATOM 13880 N N . THR G 1 59 ? 108.205 63.635 84.497 1.00 39.93 55 THR G N 1
ATOM 13881 C CA . THR G 1 59 ? 107.781 63.299 83.141 1.00 40.76 55 THR G CA 1
ATOM 13882 C C . THR G 1 59 ? 106.935 62.033 83.081 1.00 39.60 55 THR G C 1
ATOM 13883 O O . THR G 1 59 ? 106.430 61.679 82.020 1.00 40.62 55 THR G O 1
ATOM 13887 N N . ALA G 1 60 ? 106.764 61.351 84.210 1.00 37.88 56 ALA G N 1
ATOM 13888 C CA . ALA G 1 60 ? 105.958 60.131 84.208 1.00 36.04 56 ALA G CA 1
ATOM 13889 C C . ALA G 1 60 ? 105.345 59.809 85.560 1.00 34.38 56 ALA G C 1
ATOM 13890 O O . ALA G 1 60 ? 105.461 58.686 86.046 1.00 34.54 56 ALA G O 1
ATOM 13892 N N . GLY G 1 61 ? 104.679 60.790 86.157 1.00 33.27 57 GLY G N 1
ATOM 13893 C CA . GLY G 1 61 ? 104.049 60.565 87.446 1.00 33.03 57 GLY G CA 1
ATOM 13894 C C . GLY G 1 61 ? 102.696 61.227 87.609 1.00 31.99 57 GLY G C 1
ATOM 13895 O O . GLY G 1 61 ? 102.397 62.218 86.956 1.00 33.62 57 GLY G O 1
ATOM 13896 N N . LEU G 1 62 ? 101.871 60.681 88.492 1.00 31.95 58 LEU G N 1
ATOM 13897 C CA . LEU G 1 62 ? 100.547 61.236 88.736 1.00 30.94 58 LEU G CA 1
ATOM 13898 C C . LEU G 1 62 ? 100.264 61.424 90.236 1.00 30.67 58 LEU G C 1
ATOM 13899 O O . LEU G 1 62 ? 100.147 60.456 90.984 1.00 30.07 58 LEU G O 1
ATOM 13904 N N . ILE G 1 63 ? 100.155 62.675 90.668 1.00 30.56 59 ILE G N 1
ATOM 13905 C CA . ILE G 1 63 ? 99.879 62.993 92.071 1.00 29.59 59 ILE G CA 1
ATOM 13906 C C . ILE G 1 63 ? 98.385 62.962 92.354 1.00 31.87 59 ILE G C 1
ATOM 13907 O O . ILE G 1 63 ? 97.583 63.468 91.572 1.00 32.73 59 ILE G O 1
ATOM 13912 N N . SER G 1 64 ? 98.022 62.388 93.493 1.00 33.50 60 SER G N 1
ATOM 13913 C CA . SER G 1 64 ? 96.630 62.300 93.900 1.00 32.82 60 SER G CA 1
ATOM 13914 C C . SER G 1 64 ? 96.541 62.688 95.376 1.00 33.86 60 SER G C 1
ATOM 13915 O O . SER G 1 64 ? 96.870 61.895 96.259 1.00 32.25 60 SER G O 1
ATOM 13918 N N . PHE G 1 65 ? 96.126 63.932 95.619 1.00 35.06 61 PHE G N 1
ATOM 13919 C CA . PHE G 1 65 ? 95.960 64.486 96.964 1.00 34.81 61 PHE G CA 1
ATOM 13920 C C . PHE G 1 65 ? 94.501 64.203 97.332 1.00 36.35 61 PHE G C 1
ATOM 13921 O O . PHE G 1 65 ? 93.628 65.044 97.110 1.00 36.88 61 PHE G O 1
ATOM 13929 N N . GLU G 1 66 ? 94.240 63.013 97.871 1.00 37.27 62 GLU G N 1
ATOM 13930 C CA . GLU G 1 66 ? 92.885 62.598 98.241 1.00 38.48 62 GLU G CA 1
ATOM 13931 C C . GLU G 1 66 ? 92.416 62.873 99.661 1.00 37.98 62 GLU G C 1
ATOM 13932 O O . GLU G 1 66 ? 93.152 62.668 100.629 1.00 34.92 62 GLU G O 1
ATOM 13938 N N . VAL G 1 67 ? 91.168 63.312 99.776 1.00 38.54 63 VAL G N 1
ATOM 13939 C CA . VAL G 1 67 ? 90.582 63.569 101.085 1.00 38.96 63 VAL G CA 1
ATOM 13940 C C . VAL G 1 67 ? 89.830 62.302 101.442 1.00 38.24 63 VAL G C 1
ATOM 13941 O O . VAL G 1 67 ? 89.001 61.823 100.671 1.00 36.91 63 VAL G O 1
ATOM 13945 N N . SER G 1 68 ? 90.132 61.757 102.608 1.00 37.87 64 SER G N 1
ATOM 13946 C CA . SER G 1 68 ? 89.479 60.548 103.052 1.00 38.87 64 SER G CA 1
ATOM 13947 C C . SER G 1 68 ? 87.991 60.826 103.264 1.00 40.92 64 SER G C 1
ATOM 13948 O O . SER G 1 68 ? 87.610 61.904 103.722 1.00 42.35 64 SER G O 1
ATOM 13951 N N . PRO G 1 69 ? 87.126 59.857 102.923 1.00 41.92 65 PRO G N 1
ATOM 13952 C CA . PRO G 1 69 ? 85.673 59.989 103.067 1.00 41.75 65 PRO G CA 1
ATOM 13953 C C . PRO G 1 69 ? 85.151 60.364 104.449 1.00 42.22 65 PRO G C 1
ATOM 13954 O O . PRO G 1 69 ? 84.075 60.955 104.568 1.00 43.76 65 PRO G O 1
ATOM 13958 N N . ASP G 1 70 ? 85.896 60.028 105.494 1.00 41.54 66 ASP G N 1
ATOM 13959 C CA . ASP G 1 70 ? 85.445 60.337 106.843 1.00 41.89 66 ASP G CA 1
ATOM 13960 C C . ASP G 1 70 ? 85.344 61.831 107.077 1.00 41.86 66 ASP G C 1
ATOM 13961 O O . ASP G 1 70 ? 84.772 62.263 108.072 1.00 43.58 66 ASP G O 1
ATOM 13966 N N . ALA G 1 71 ? 85.892 62.619 106.159 1.00 40.29 67 ALA G N 1
ATOM 13967 C CA . ALA G 1 71 ? 85.848 64.068 106.279 1.00 38.59 67 ALA G CA 1
ATOM 13968 C C . ALA G 1 71 ? 84.609 64.619 105.585 1.00 38.97 67 ALA G C 1
ATOM 13969 O O . ALA G 1 71 ? 84.443 65.836 105.456 1.00 39.13 67 ALA G O 1
ATOM 13971 N N . VAL G 1 72 ? 83.741 63.723 105.130 1.00 38.56 68 VAL G N 1
ATOM 13972 C CA . VAL G 1 72 ? 82.526 64.139 104.446 1.00 39.71 68 VAL G CA 1
ATOM 13973 C C . VAL G 1 72 ? 81.386 64.281 105.437 1.00 41.88 68 VAL G C 1
ATOM 13974 O O . VAL G 1 72 ? 81.193 63.430 106.299 1.00 43.24 68 VAL G O 1
ATOM 13978 N N . ALA G 1 73 ? 80.625 65.360 105.317 1.00 43.45 69 ALA G N 1
ATOM 13979 C CA . ALA G 1 73 ? 79.519 65.588 106.232 1.00 44.01 69 ALA G CA 1
ATOM 13980 C C . ALA G 1 73 ? 78.206 65.226 105.576 1.00 44.53 69 ALA G C 1
ATOM 13981 O O . ALA G 1 73 ? 77.296 64.722 106.217 1.00 44.39 69 ALA G O 1
ATOM 13983 N N . GLU G 1 74 ? 78.114 65.474 104.283 1.00 46.61 70 GLU G N 1
ATOM 13984 C CA . GLU G 1 74 ? 76.892 65.183 103.581 1.00 49.95 70 GLU G CA 1
ATOM 13985 C C . GLU G 1 74 ? 77.141 65.062 102.093 1.00 50.30 70 GLU G C 1
ATOM 13986 O O . GLU G 1 74 ? 77.889 65.843 101.503 1.00 51.24 70 GLU G O 1
ATOM 13992 N N . TRP G 1 75 ? 76.510 64.069 101.487 1.00 50.29 71 TRP G N 1
ATOM 13993 C CA . TRP G 1 75 ? 76.662 63.844 100.065 1.00 50.88 71 TRP G CA 1
ATOM 13994 C C . TRP G 1 75 ? 75.362 63.362 99.442 1.00 51.43 71 TRP G C 1
ATOM 13995 O O . TRP G 1 75 ? 74.803 62.365 99.876 1.00 53.13 71 TRP G O 1
ATOM 14006 N N . GLN G 1 76 ? 74.880 64.076 98.432 1.00 51.58 72 GLN G N 1
ATOM 14007 C CA . GLN G 1 76 ? 73.659 63.687 97.747 1.00 52.59 72 GLN G CA 1
ATOM 14008 C C . GLN G 1 76 ? 73.910 63.545 96.257 1.00 51.90 72 GLN G C 1
ATOM 14009 O O . GLN G 1 76 ? 74.547 64.389 95.633 1.00 52.52 72 GLN G O 1
ATOM 14015 N N . ASN G 1 77 ? 73.407 62.467 95.684 1.00 51.21 73 ASN G N 1
ATOM 14016 C CA . ASN G 1 77 ? 73.544 62.256 94.261 1.00 50.81 73 ASN G CA 1
ATOM 14017 C C . ASN G 1 77 ? 72.105 62.313 93.791 1.00 51.25 73 ASN G C 1
ATOM 14018 O O . ASN G 1 77 ? 71.282 61.501 94.207 1.00 51.54 73 ASN G O 1
ATOM 14023 N N . HIS G 1 78 ? 71.790 63.280 92.943 1.00 50.91 74 HIS G N 1
ATOM 14024 C CA . HIS G 1 78 ? 70.429 63.427 92.474 1.00 50.14 74 HIS G CA 1
ATOM 14025 C C . HIS G 1 78 ? 70.182 62.825 91.107 1.00 50.23 74 HIS G C 1
ATOM 14026 O O . HIS G 1 78 ? 69.084 62.922 90.574 1.00 51.37 74 HIS G O 1
ATOM 14033 N N . GLN G 1 79 ? 71.196 62.197 90.533 1.00 49.94 75 GLN G N 1
ATOM 14034 C CA . GLN G 1 79 ? 71.030 61.569 89.231 1.00 50.48 75 GLN G CA 1
ATOM 14035 C C . GLN G 1 79 ? 70.877 60.065 89.423 1.00 52.19 75 GLN G C 1
ATOM 14036 O O . GLN G 1 79 ? 71.260 59.526 90.465 1.00 52.10 75 GLN G O 1
ATOM 14042 N N . SER G 1 80 ? 70.310 59.385 88.432 1.00 53.31 76 SER G N 1
ATOM 14043 C CA . SER G 1 80 ? 70.161 57.940 88.544 1.00 54.69 76 SER G CA 1
ATOM 14044 C C . SER G 1 80 ? 71.572 57.364 88.505 1.00 54.19 76 SER G C 1
ATOM 14045 O O . SER G 1 80 ? 72.446 57.885 87.816 1.00 54.17 76 SER G O 1
ATOM 14048 N N . PRO G 1 81 ? 71.816 56.283 89.249 1.00 53.85 77 PRO G N 1
ATOM 14049 C CA . PRO G 1 81 ? 73.149 55.672 89.270 1.00 54.29 77 PRO G CA 1
ATOM 14050 C C . PRO G 1 81 ? 73.699 55.393 87.871 1.00 55.21 77 PRO G C 1
ATOM 14051 O O . PRO G 1 81 ? 74.907 55.405 87.637 1.00 54.53 77 PRO G O 1
ATOM 14055 N N . GLU G 1 82 ? 72.786 55.164 86.942 1.00 55.92 78 GLU G N 1
ATOM 14056 C CA . GLU G 1 82 ? 73.129 54.831 85.571 1.00 56.82 78 GLU G CA 1
ATOM 14057 C C . GLU G 1 82 ? 73.605 55.993 84.717 1.00 57.27 78 GLU G C 1
ATOM 14058 O O . GLU G 1 82 ? 74.372 55.808 83.770 1.00 57.82 78 GLU G O 1
ATOM 14064 N N . GLU G 1 83 ? 73.145 57.190 85.057 1.00 57.41 79 GLU G N 1
ATOM 14065 C CA . GLU G 1 83 ? 73.487 58.394 84.310 1.00 57.16 79 GLU G CA 1
ATOM 14066 C C . GLU G 1 83 ? 74.664 59.173 84.920 1.00 56.31 79 GLU G C 1
ATOM 14067 O O . GLU G 1 83 ? 75.502 59.709 84.193 1.00 57.09 79 GLU G O 1
ATOM 14073 N N . ALA G 1 84 ? 74.730 59.227 86.248 1.00 54.29 80 ALA G N 1
ATOM 14074 C CA . ALA G 1 84 ? 75.810 59.932 86.942 1.00 51.75 80 ALA G CA 1
ATOM 14075 C C . ALA G 1 84 ? 77.192 59.510 86.430 1.00 50.50 80 ALA G C 1
ATOM 14076 O O . ALA G 1 84 ? 77.399 58.361 86.038 1.00 49.62 80 ALA G O 1
ATOM 14078 N N . PRO G 1 85 ? 78.155 60.445 86.418 1.00 49.27 81 PRO G N 1
ATOM 14079 C CA . PRO G 1 85 ? 79.506 60.126 85.945 1.00 48.21 81 PRO G CA 1
ATOM 14080 C C . PRO G 1 85 ? 80.285 59.323 86.989 1.00 46.86 81 PRO G C 1
ATOM 14081 O O . PRO G 1 85 ? 79.831 59.137 88.120 1.00 45.65 81 PRO G O 1
ATOM 14085 N N . ALA G 1 86 ? 81.458 58.841 86.604 1.00 45.22 82 ALA G N 1
ATOM 14086 C CA . ALA G 1 86 ? 82.287 58.090 87.532 1.00 44.82 82 ALA G CA 1
ATOM 14087 C C . ALA G 1 86 ? 83.021 59.134 88.377 1.00 44.38 82 ALA G C 1
ATOM 14088 O O . ALA G 1 86 ? 83.334 58.914 89.558 1.00 42.89 82 ALA G O 1
ATOM 14090 N N . ALA G 1 87 ? 83.267 60.280 87.745 1.00 42.42 83 ALA G N 1
ATOM 14091 C CA . ALA G 1 87 ? 83.949 61.394 88.376 1.00 40.79 83 ALA G CA 1
ATOM 14092 C C . ALA G 1 87 ? 83.697 62.704 87.631 1.00 40.79 83 ALA G C 1
ATOM 14093 O O . ALA G 1 87 ? 83.399 62.720 86.434 1.00 40.44 83 ALA G O 1
ATOM 14095 N N . VAL G 1 88 ? 83.807 63.802 88.365 1.00 40.09 84 VAL G N 1
ATOM 14096 C CA . VAL G 1 88 ? 83.650 65.131 87.798 1.00 39.57 84 VAL G CA 1
ATOM 14097 C C . VAL G 1 88 ? 84.954 65.823 88.141 1.00 40.02 84 VAL G C 1
ATOM 14098 O O . VAL G 1 88 ? 85.540 65.556 89.194 1.00 39.71 84 VAL G O 1
ATOM 14102 N N . SER G 1 89 ? 85.414 66.699 87.258 1.00 39.82 85 SER G N 1
ATOM 14103 C CA . SER G 1 89 ? 86.661 67.397 87.499 1.00 39.30 85 SER G CA 1
ATOM 14104 C C . SER G 1 89 ? 86.716 68.781 86.857 1.00 39.40 85 SER G C 1
ATOM 14105 O O . SER G 1 89 ? 86.049 69.046 85.857 1.00 39.57 85 SER G O 1
ATOM 14108 N N . PHE G 1 90 ? 87.512 69.663 87.454 1.00 39.75 86 PHE G N 1
ATOM 14109 C CA . PHE G 1 90 ? 87.690 71.022 86.958 1.00 38.04 86 PHE G CA 1
ATOM 14110 C C . PHE G 1 90 ? 89.108 71.519 87.233 1.00 38.36 86 PHE G C 1
ATOM 14111 O O . PHE G 1 90 ? 89.746 71.063 88.181 1.00 38.77 86 PHE G O 1
ATOM 14119 N N . ARG G 1 91 ? 89.612 72.432 86.402 1.00 39.77 87 ARG G N 1
ATOM 14120 C CA . ARG G 1 91 ? 90.967 72.962 86.596 1.00 41.29 87 ARG G CA 1
ATOM 14121 C C . ARG G 1 91 ? 91.129 73.490 88.008 1.00 40.56 87 ARG G C 1
ATOM 14122 O O . ARG G 1 91 ? 90.238 74.160 88.521 1.00 41.93 87 ARG G O 1
ATOM 14130 N N . ASN G 1 92 ? 92.261 73.189 88.639 1.00 39.46 88 ASN G N 1
ATOM 14131 C CA . ASN G 1 92 ? 92.502 73.657 89.998 1.00 39.17 88 ASN G CA 1
ATOM 14132 C C . ASN G 1 92 ? 92.703 75.162 89.966 1.00 39.91 88 ASN G C 1
ATOM 14133 O O . ASN G 1 92 ? 92.408 75.861 90.938 1.00 41.44 88 ASN G O 1
ATOM 14138 N N . LEU G 1 93 ? 93.215 75.655 88.844 1.00 39.52 89 LEU G N 1
ATOM 14139 C CA . LEU G 1 93 ? 93.411 77.078 88.664 1.00 39.36 89 LEU G CA 1
ATOM 14140 C C . LEU G 1 93 ? 92.205 77.549 87.874 1.00 40.84 89 LEU G C 1
ATOM 14141 O O . LEU G 1 93 ? 92.147 77.371 86.657 1.00 39.40 89 LEU G O 1
ATOM 14146 N N . ALA G 1 94 ? 91.245 78.138 88.583 1.00 43.39 90 ALA G N 1
ATOM 14147 C CA . ALA G 1 94 ? 90.002 78.637 87.995 1.00 45.92 90 ALA G CA 1
ATOM 14148 C C . ALA G 1 94 ? 90.220 79.462 86.731 1.00 47.33 90 ALA G C 1
ATOM 14149 O O . ALA G 1 94 ? 91.262 80.091 86.572 1.00 48.41 90 ALA G O 1
ATOM 14151 N N . TYR G 1 95 ? 89.225 79.463 85.843 1.00 48.83 91 TYR G N 1
ATOM 14152 C CA . TYR G 1 95 ? 89.308 80.200 84.580 1.00 49.87 91 TYR G CA 1
ATOM 14153 C C . TYR G 1 95 ? 89.734 81.655 84.707 1.00 52.41 91 TYR G C 1
ATOM 14154 O O . TYR G 1 95 ? 89.208 82.402 85.535 1.00 51.45 91 TYR G O 1
ATOM 14163 N N . GLY G 1 96 ? 90.677 82.041 83.847 1.00 56.08 92 GLY G N 1
ATOM 14164 C CA . GLY G 1 96 ? 91.191 83.398 83.816 1.00 59.18 92 GLY G CA 1
ATOM 14165 C C . GLY G 1 96 ? 91.794 83.838 85.130 1.00 62.09 92 GLY G C 1
ATOM 14166 O O . GLY G 1 96 ? 92.859 84.471 85.160 1.00 62.89 92 GLY G O 1
ATOM 14167 N N . ARG G 1 97 ? 91.104 83.480 86.211 1.00 63.46 93 ARG G N 1
ATOM 14168 C CA . ARG G 1 97 ? 91.485 83.815 87.579 1.00 65.14 93 ARG G CA 1
ATOM 14169 C C . ARG G 1 97 ? 92.946 83.646 87.984 1.00 65.33 93 ARG G C 1
ATOM 14170 O O . ARG G 1 97 ? 93.813 83.191 87.222 1.00 64.89 93 ARG G O 1
ATOM 14178 N N . THR G 1 98 ? 93.182 84.033 89.225 1.00 64.78 94 THR G N 1
ATOM 14179 C CA . THR G 1 98 ? 94.483 83.980 89.845 1.00 65.82 94 THR G CA 1
ATOM 14180 C C . THR G 1 98 ? 94.282 83.075 91.044 1.00 64.53 94 THR G C 1
ATOM 14181 O O . THR G 1 98 ? 95.192 82.427 91.540 1.00 64.83 94 THR G O 1
ATOM 14185 N N . CYS G 1 99 ? 93.041 83.048 91.488 1.00 64.21 95 CYS G N 1
ATOM 14186 C CA . CYS G 1 99 ? 92.615 82.259 92.621 1.00 63.54 95 CYS G CA 1
ATOM 14187 C C . CYS G 1 99 ? 92.800 80.768 92.350 1.00 60.26 95 CYS G C 1
ATOM 14188 O O . CYS G 1 99 ? 92.059 80.184 91.556 1.00 61.43 95 CYS G O 1
ATOM 14191 N N . VAL G 1 100 ? 93.794 80.149 92.979 1.00 55.22 96 VAL G N 1
ATOM 14192 C CA . VAL G 1 100 ? 93.975 78.714 92.793 1.00 49.71 96 VAL G CA 1
ATOM 14193 C C . VAL G 1 100 ? 92.988 78.069 93.755 1.00 46.39 96 VAL G C 1
ATOM 14194 O O . VAL G 1 100 ? 93.132 78.176 94.966 1.00 46.06 96 VAL G O 1
ATOM 14198 N N . LEU G 1 101 ? 91.978 77.412 93.203 1.00 42.83 97 LEU G N 1
ATOM 14199 C CA . LEU G 1 101 ? 90.931 76.785 93.990 1.00 40.14 97 LEU G CA 1
ATOM 14200 C C . LEU G 1 101 ? 91.353 75.878 95.143 1.00 39.05 97 LEU G C 1
ATOM 14201 O O . LEU G 1 101 ? 90.845 76.015 96.257 1.00 37.14 97 LEU G O 1
ATOM 14206 N N . GLY G 1 102 ? 92.272 74.952 94.884 1.00 38.34 98 GLY G N 1
ATOM 14207 C CA . GLY G 1 102 ? 92.707 74.038 95.929 1.00 35.52 98 GLY G CA 1
ATOM 14208 C C . GLY G 1 102 ? 93.275 74.754 97.133 1.00 33.84 98 GLY G C 1
ATOM 14209 O O . GLY G 1 102 ? 93.139 74.312 98.270 1.00 32.85 98 GLY G O 1
ATOM 14210 N N . LYS G 1 103 ? 93.923 75.875 96.861 1.00 34.00 99 LYS G N 1
ATOM 14211 C CA . LYS G 1 103 ? 94.536 76.703 97.877 1.00 34.33 99 LYS G CA 1
ATOM 14212 C C . LYS G 1 103 ? 93.485 77.284 98.830 1.00 36.02 99 LYS G C 1
ATOM 14213 O O . LYS G 1 103 ? 93.606 77.178 100.055 1.00 37.89 99 LYS G O 1
ATOM 14219 N N . GLU G 1 104 ? 92.450 77.896 98.267 1.00 37.04 100 GLU G N 1
ATOM 14220 C CA . GLU G 1 104 ? 91.388 78.483 99.072 1.00 38.66 100 GLU G CA 1
ATOM 14221 C C . GLU G 1 104 ? 90.597 77.371 99.751 1.00 38.42 100 GLU G C 1
ATOM 14222 O O . GLU G 1 104 ? 90.241 77.483 100.920 1.00 39.30 100 GLU G O 1
ATOM 14228 N N . LEU G 1 105 ? 90.336 76.297 99.011 1.00 38.26 101 LEU G N 1
ATOM 14229 C CA . LEU G 1 105 ? 89.584 75.153 99.517 1.00 37.35 101 LEU G CA 1
ATOM 14230 C C . LEU G 1 105 ? 90.242 74.486 100.736 1.00 37.71 101 LEU G C 1
ATOM 14231 O O . LEU G 1 105 ? 89.547 74.111 101.680 1.00 39.18 101 LEU G O 1
ATOM 14236 N N . PHE G 1 106 ? 91.565 74.325 100.727 1.00 36.74 102 PHE G N 1
ATOM 14237 C CA . PHE G 1 106 ? 92.248 73.699 101.865 1.00 36.01 102 PHE G CA 1
ATOM 14238 C C . PHE G 1 106 ? 92.839 74.735 102.804 1.00 37.76 102 PHE G C 1
ATOM 14239 O O . PHE G 1 106 ? 93.874 74.501 103.447 1.00 37.94 102 PHE G O 1
ATOM 14247 N N . GLY G 1 107 ? 92.168 75.884 102.874 1.00 38.56 103 GLY G N 1
ATOM 14248 C CA . GLY G 1 107 ? 92.609 76.965 103.730 1.00 37.42 103 GLY G CA 1
ATOM 14249 C C . GLY G 1 107 ? 92.437 76.589 105.182 1.00 37.49 103 GLY G C 1
ATOM 14250 O O . GLY G 1 107 ? 91.506 75.859 105.537 1.00 38.22 103 GLY G O 1
ATOM 14251 N N . SER G 1 108 ? 93.331 77.087 106.029 1.00 36.96 104 SER G N 1
ATOM 14252 C CA . SER G 1 108 ? 93.271 76.776 107.450 1.00 35.48 104 SER G CA 1
ATOM 14253 C C . SER G 1 108 ? 92.126 77.465 108.171 1.00 35.74 104 SER G C 1
ATOM 14254 O O . SER G 1 108 ? 91.722 77.023 109.240 1.00 37.54 104 SER G O 1
ATOM 14257 N N . ALA G 1 109 ? 91.598 78.542 107.596 1.00 36.24 105 ALA G N 1
ATOM 14258 C CA . ALA G 1 109 ? 90.508 79.277 108.234 1.00 34.68 105 ALA G CA 1
ATOM 14259 C C . ALA G 1 109 ? 89.123 78.894 107.723 1.00 35.54 105 ALA G C 1
ATOM 14260 O O . ALA G 1 109 ? 88.141 79.560 108.045 1.00 36.14 105 ALA G O 1
ATOM 14262 N N . VAL G 1 110 ? 89.023 77.831 106.933 1.00 35.56 106 VAL G N 1
ATOM 14263 C CA . VAL G 1 110 ? 87.715 77.451 106.421 1.00 35.90 106 VAL G CA 1
ATOM 14264 C C . VAL G 1 110 ? 86.929 76.582 107.393 1.00 37.38 106 VAL G C 1
ATOM 14265 O O . VAL G 1 110 ? 87.288 75.436 107.664 1.00 37.75 106 VAL G O 1
ATOM 14269 N N . GLU G 1 111 ? 85.844 77.151 107.906 1.00 38.68 107 GLU G N 1
ATOM 14270 C CA . GLU G 1 111 ? 84.965 76.476 108.858 1.00 40.35 107 GLU G CA 1
ATOM 14271 C C . GLU G 1 111 ? 84.212 75.339 108.187 1.00 38.97 107 GLU G C 1
ATOM 14272 O O . GLU G 1 111 ? 84.232 74.201 108.656 1.00 37.78 107 GLU G O 1
ATOM 14278 N N . GLN G 1 112 ? 83.558 75.665 107.079 1.00 38.57 108 GLN G N 1
ATOM 14279 C CA . GLN G 1 112 ? 82.758 74.709 106.338 1.00 40.04 108 GLN G CA 1
ATOM 14280 C C . GLN G 1 112 ? 82.964 74.843 104.826 1.00 38.54 108 GLN G C 1
ATOM 14281 O O . GLN G 1 112 ? 82.734 75.899 104.250 1.00 38.31 108 GLN G O 1
ATOM 14287 N N . ALA G 1 113 ? 83.406 73.764 104.190 1.00 37.28 109 ALA G N 1
ATOM 14288 C CA . ALA G 1 113 ? 83.638 73.768 102.750 1.00 36.98 109 ALA G CA 1
ATOM 14289 C C . ALA G 1 113 ? 82.674 72.827 102.039 1.00 36.68 109 ALA G C 1
ATOM 14290 O O . ALA G 1 113 ? 82.372 71.746 102.540 1.00 37.84 109 ALA G O 1
ATOM 14292 N N . SER G 1 114 ? 82.194 73.232 100.868 1.00 35.49 110 SER G N 1
ATOM 14293 C CA . SER G 1 114 ? 81.279 72.386 100.113 1.00 35.63 110 SER G CA 1
ATOM 14294 C C . SER G 1 114 ? 81.280 72.632 98.606 1.00 36.15 110 SER G C 1
ATOM 14295 O O . SER G 1 114 ? 81.667 73.701 98.133 1.00 35.87 110 SER G O 1
ATOM 14298 N N . LEU G 1 115 ? 80.860 71.621 97.855 1.00 36.61 111 LEU G N 1
ATOM 14299 C CA . LEU G 1 115 ? 80.799 71.730 96.410 1.00 37.73 111 LEU G CA 1
ATOM 14300 C C . LEU G 1 115 ? 79.437 71.258 95.933 1.00 38.65 111 LEU G C 1
ATOM 14301 O O . LEU G 1 115 ? 78.911 70.275 96.443 1.00 39.48 111 LEU G O 1
ATOM 14306 N N . GLN G 1 116 ? 78.863 71.976 94.974 1.00 39.79 112 GLN G N 1
ATOM 14307 C CA . GLN G 1 116 ? 77.572 71.613 94.403 1.00 41.60 112 GLN G CA 1
ATOM 14308 C C . GLN G 1 116 ? 77.749 71.519 92.900 1.00 41.68 112 GLN G C 1
ATOM 14309 O O . GLN G 1 116 ? 78.246 72.460 92.280 1.00 42.46 112 GLN G O 1
ATOM 14315 N N . PHE G 1 117 ? 77.365 70.396 92.303 1.00 39.93 113 PHE G N 1
ATOM 14316 C CA . PHE G 1 117 ? 77.508 70.270 90.860 1.00 39.53 113 PHE G CA 1
ATOM 14317 C C . PHE G 1 117 ? 76.145 70.369 90.220 1.00 41.10 113 PHE G C 1
ATOM 14318 O O . PHE G 1 117 ? 75.153 69.943 90.803 1.00 41.14 113 PHE G O 1
ATOM 14326 N N . TYR G 1 118 ? 76.085 70.944 89.025 1.00 44.18 114 TYR G N 1
ATOM 14327 C CA . TYR G 1 118 ? 74.805 71.093 88.350 1.00 47.08 114 TYR G CA 1
ATOM 14328 C C . TYR G 1 118 ? 74.898 71.236 86.831 1.00 46.97 114 TYR G C 1
ATOM 14329 O O . TYR G 1 118 ? 75.976 71.422 86.277 1.00 45.29 114 TYR G O 1
ATOM 14338 N N . LYS G 1 119 ? 73.752 71.129 86.166 1.00 49.64 115 LYS G N 1
ATOM 14339 C CA . LYS G 1 119 ? 73.686 71.228 84.709 1.00 52.65 115 LYS G CA 1
ATOM 14340 C C . LYS G 1 119 ? 72.448 72.003 84.288 1.00 55.22 115 LYS G C 1
ATOM 14341 O O . LYS G 1 119 ? 71.611 72.362 85.119 1.00 54.80 115 LYS G O 1
ATOM 14347 N N . ARG G 1 120 ? 72.337 72.253 82.989 1.00 59.42 116 ARG G N 1
ATOM 14348 C CA . ARG G 1 120 ? 71.186 72.963 82.446 1.00 63.77 116 ARG G CA 1
ATOM 14349 C C . ARG G 1 120 ? 70.060 71.947 82.310 1.00 66.30 116 ARG G C 1
ATOM 14350 O O . ARG G 1 120 ? 70.274 70.828 81.831 1.00 65.28 116 ARG G O 1
ATOM 14358 N N . PRO G 1 121 ? 68.846 72.327 82.734 1.00 69.02 117 PRO G N 1
ATOM 14359 C CA . PRO G 1 121 ? 67.631 71.508 82.697 1.00 71.53 117 PRO G CA 1
ATOM 14360 C C . PRO G 1 121 ? 67.512 70.587 81.482 1.00 74.45 117 PRO G C 1
ATOM 14361 O O . PRO G 1 121 ? 67.442 69.359 81.618 1.00 75.05 117 PRO G O 1
ATOM 14365 N N . GLN G 1 122 ? 67.496 71.194 80.300 1.00 76.10 118 GLN G N 1
ATOM 14366 C CA . GLN G 1 122 ? 67.365 70.464 79.042 1.00 79.04 118 GLN G CA 1
ATOM 14367 C C . GLN G 1 122 ? 68.697 69.964 78.476 1.00 80.17 118 GLN G C 1
ATOM 14368 O O . GLN G 1 122 ? 69.746 70.584 78.677 1.00 81.36 118 GLN G O 1
ATOM 14374 N N . GLY G 1 123 ? 68.643 68.842 77.759 1.00 80.23 119 GLY G N 1
ATOM 14375 C CA . GLY G 1 123 ? 69.838 68.274 77.158 1.00 78.85 119 GLY G CA 1
ATOM 14376 C C . GLY G 1 123 ? 70.941 67.972 78.154 1.00 78.02 119 GLY G C 1
ATOM 14377 O O . GLY G 1 123 ? 70.857 68.352 79.322 1.00 78.57 119 GLY G O 1
ATOM 14378 N N . GLY G 1 124 ? 71.979 67.286 77.684 1.00 77.07 120 GLY G N 1
ATOM 14379 C CA . GLY G 1 124 ? 73.096 66.935 78.542 1.00 75.01 120 GLY G CA 1
ATOM 14380 C C . GLY G 1 124 ? 72.690 66.127 79.764 1.00 73.77 120 GLY G C 1
ATOM 14381 O O . GLY G 1 124 ? 71.900 66.586 80.595 1.00 73.68 120 GLY G O 1
ATOM 14382 N N . SER G 1 125 ? 73.231 64.919 79.884 1.00 71.33 121 SER G N 1
ATOM 14383 C CA . SER G 1 125 ? 72.906 64.072 81.021 1.00 69.03 121 SER G CA 1
ATOM 14384 C C . SER G 1 125 ? 73.993 64.183 82.070 1.00 67.49 121 SER G C 1
ATOM 14385 O O . SER G 1 125 ? 73.852 63.673 83.178 1.00 68.45 121 SER G O 1
ATOM 14388 N N . ARG G 1 126 ? 75.081 64.856 81.721 1.00 65.40 122 ARG G N 1
ATOM 14389 C CA . ARG G 1 126 ? 76.186 65.001 82.654 1.00 63.02 122 ARG G CA 1
ATOM 14390 C C . ARG G 1 126 ? 76.335 66.418 83.202 1.00 58.81 122 ARG G C 1
ATOM 14391 O O . ARG G 1 126 ? 76.063 67.394 82.507 1.00 58.45 122 ARG G O 1
ATOM 14399 N N . PRO G 1 127 ? 76.755 66.543 84.472 1.00 55.37 123 PRO G N 1
ATOM 14400 C CA . PRO G 1 127 ? 76.937 67.845 85.117 1.00 52.89 123 PRO G CA 1
ATOM 14401 C C . PRO G 1 127 ? 77.810 68.757 84.267 1.00 51.13 123 PRO G C 1
ATOM 14402 O O . PRO G 1 127 ? 78.696 68.292 83.565 1.00 51.28 123 PRO G O 1
ATOM 14406 N N . GLU G 1 128 ? 77.564 70.057 84.333 1.00 49.29 124 GLU G N 1
ATOM 14407 C CA . GLU G 1 128 ? 78.352 71.000 83.555 1.00 47.35 124 GLU G CA 1
ATOM 14408 C C . GLU G 1 128 ? 79.082 72.010 84.436 1.00 45.76 124 GLU G C 1
ATOM 14409 O O . GLU G 1 128 ? 80.135 72.534 84.067 1.00 45.50 124 GLU G O 1
ATOM 14415 N N . PHE G 1 129 ? 78.521 72.288 85.603 1.00 42.77 125 PHE G N 1
ATOM 14416 C CA . PHE G 1 129 ? 79.130 73.268 86.476 1.00 40.07 125 PHE G CA 1
ATOM 14417 C C . PHE G 1 129 ? 79.306 72.777 87.889 1.00 39.47 125 PHE G C 1
ATOM 14418 O O . PHE G 1 129 ? 78.759 71.747 88.282 1.00 40.17 125 PHE G O 1
ATOM 14426 N N . VAL G 1 130 ? 80.103 73.521 88.643 1.00 38.13 126 VAL G N 1
ATOM 14427 C CA . VAL G 1 130 ? 80.342 73.225 90.041 1.00 36.69 126 VAL G CA 1
ATOM 14428 C C . VAL G 1 130 ? 80.370 74.575 90.723 1.00 36.62 126 VAL G C 1
ATOM 14429 O O . VAL G 1 130 ? 80.724 75.583 90.106 1.00 36.99 126 VAL G O 1
ATOM 14433 N N . LYS G 1 131 ? 79.963 74.601 91.983 1.00 36.10 127 LYS G N 1
ATOM 14434 C CA . LYS G 1 131 ? 79.978 75.831 92.743 1.00 36.54 127 LYS G CA 1
ATOM 14435 C C . LYS G 1 131 ? 80.643 75.532 94.081 1.00 37.11 127 LYS G C 1
ATOM 14436 O O . LYS G 1 131 ? 80.091 74.805 94.908 1.00 36.24 127 LYS G O 1
ATOM 14442 N N . LEU G 1 132 ? 81.851 76.061 94.273 1.00 37.63 128 LEU G N 1
ATOM 14443 C CA . LEU G 1 132 ? 82.572 75.851 95.524 1.00 38.30 128 LEU G CA 1
ATOM 14444 C C . LEU G 1 132 ? 82.161 76.916 96.519 1.00 39.09 128 LEU G C 1
ATOM 14445 O O . LEU G 1 132 ? 81.870 78.057 96.149 1.00 39.08 128 LEU G O 1
ATOM 14450 N N . THR G 1 133 ? 82.130 76.541 97.788 1.00 39.55 129 THR G N 1
ATOM 14451 C CA . THR G 1 133 ? 81.742 77.474 98.828 1.00 41.44 129 THR G CA 1
ATOM 14452 C C . THR G 1 133 ? 82.602 77.303 100.065 1.00 42.99 129 THR G C 1
ATOM 14453 O O . THR G 1 133 ? 82.796 76.191 100.553 1.00 43.87 129 THR G O 1
ATOM 14465 N N . GLU G 1 135 ? 83.039 78.920 103.935 1.00 42.58 131 GLU G N 1
ATOM 14466 C CA . GLU G 1 135 ? 82.555 79.756 105.029 1.00 40.28 131 GLU G CA 1
ATOM 14467 C C . GLU G 1 135 ? 83.716 79.768 106.029 1.00 39.30 131 GLU G C 1
ATOM 14468 O O . GLU G 1 135 ? 84.258 78.719 106.371 1.00 39.53 131 GLU G O 1
ATOM 14474 N N . TYR G 1 136 ? 84.104 80.953 106.489 1.00 37.86 132 TYR G N 1
ATOM 14475 C CA . TYR G 1 136 ? 85.243 81.082 107.387 1.00 37.08 132 TYR G CA 1
ATOM 14476 C C . TYR G 1 136 ? 84.992 81.202 108.889 1.00 39.24 132 TYR G C 1
ATOM 14477 O O . TYR G 1 136 ? 83.871 81.438 109.333 1.00 38.58 132 TYR G O 1
ATOM 14486 N N . ASP G 1 137 ? 86.074 81.028 109.653 1.00 42.16 133 ASP G N 1
ATOM 14487 C CA . ASP G 1 137 ? 86.087 81.113 111.113 1.00 42.51 133 ASP G CA 1
ATOM 14488 C C . ASP G 1 137 ? 85.322 82.287 111.670 1.00 44.28 133 ASP G C 1
ATOM 14489 O O . ASP G 1 137 ? 84.430 82.118 112.488 1.00 46.81 133 ASP G O 1
ATOM 14494 N N . ASP G 1 138 ? 85.703 83.484 111.241 1.00 43.98 134 ASP G N 1
ATOM 14495 C CA . ASP G 1 138 ? 85.079 84.707 111.707 1.00 43.12 134 ASP G CA 1
ATOM 14496 C C . ASP G 1 138 ? 83.545 84.721 111.649 1.00 43.31 134 ASP G C 1
ATOM 14497 O O . ASP G 1 138 ? 82.914 85.693 112.051 1.00 43.00 134 ASP G O 1
ATOM 14502 N N . LYS G 1 139 ? 82.941 83.652 111.146 1.00 43.34 135 LYS G N 1
ATOM 14503 C CA . LYS G 1 139 ? 81.489 83.579 111.081 1.00 43.88 135 LYS G CA 1
ATOM 14504 C C . LYS G 1 139 ? 80.904 84.736 110.296 1.00 43.96 135 LYS G C 1
ATOM 14505 O O . LYS G 1 139 ? 79.755 85.108 110.509 1.00 44.60 135 LYS G O 1
ATOM 14511 N N . VAL G 1 140 ? 81.687 85.302 109.384 1.00 43.86 136 VAL G N 1
ATOM 14512 C CA . VAL G 1 140 ? 81.231 86.437 108.595 1.00 41.95 136 VAL G CA 1
ATOM 14513 C C . VAL G 1 140 ? 81.702 86.356 107.160 1.00 41.68 136 VAL G C 1
ATOM 14514 O O . VAL G 1 140 ? 80.940 86.595 106.232 1.00 41.47 136 VAL G O 1
ATOM 14518 N N . SER G 1 141 ? 82.972 86.029 106.982 1.00 42.06 137 SER G N 1
ATOM 14519 C CA . SER G 1 141 ? 83.544 85.941 105.647 1.00 43.16 137 SER G CA 1
ATOM 14520 C C . SER G 1 141 ? 83.233 84.638 104.936 1.00 44.59 137 SER G C 1
ATOM 14521 O O . SER G 1 141 ? 83.383 83.562 105.503 1.00 46.10 137 SER G O 1
ATOM 14524 N N . LYS G 1 142 ? 82.787 84.732 103.694 1.00 45.81 138 LYS G N 1
ATOM 14525 C CA . LYS G 1 142 ? 82.517 83.533 102.923 1.00 48.69 138 LYS G CA 1
ATOM 14526 C C . LYS G 1 142 ? 82.639 83.884 101.448 1.00 48.12 138 LYS G C 1
ATOM 14527 O O . LYS G 1 142 ? 82.434 85.034 101.077 1.00 49.78 138 LYS G O 1
ATOM 14533 N N . SER G 1 143 ? 83.016 82.919 100.612 1.00 46.75 139 SER G N 1
ATOM 14534 C CA . SER G 1 143 ? 83.157 83.195 99.186 1.00 45.09 139 SER G CA 1
ATOM 14535 C C . SER G 1 143 ? 82.776 82.013 98.312 1.00 43.59 139 SER G C 1
ATOM 14536 O O . SER G 1 143 ? 83.105 80.873 98.618 1.00 42.96 139 SER G O 1
ATOM 14539 N N . HIS G 1 144 ? 82.075 82.308 97.220 1.00 43.90 140 HIS G N 1
ATOM 14540 C CA . HIS G 1 144 ? 81.611 81.292 96.286 1.00 44.46 140 HIS G CA 1
ATOM 14541 C C . HIS G 1 144 ? 82.332 81.362 94.949 1.00 43.42 140 HIS G C 1
ATOM 14542 O O . HIS G 1 144 ? 82.611 82.439 94.443 1.00 43.08 140 HIS G O 1
ATOM 14549 N N . HIS G 1 145 ? 82.615 80.196 94.379 1.00 43.55 141 HIS G N 1
ATOM 14550 C CA . HIS G 1 145 ? 83.283 80.086 93.083 1.00 43.05 141 HIS G CA 1
ATOM 14551 C C . HIS G 1 145 ? 82.468 79.162 92.164 1.00 42.79 141 HIS G C 1
ATOM 14552 O O . HIS G 1 145 ? 82.095 78.051 92.544 1.00 42.26 141 HIS G O 1
ATOM 14559 N N . THR G 1 146 ? 82.195 79.633 90.956 1.00 42.29 142 THR G N 1
ATOM 14560 C CA . THR G 1 146 ? 81.433 78.865 89.985 1.00 41.80 142 THR G CA 1
ATOM 14561 C C . THR G 1 146 ? 82.324 78.575 88.793 1.00 42.22 142 THR G C 1
ATOM 14562 O O . THR G 1 146 ? 82.878 79.497 88.199 1.00 43.04 142 THR G O 1
ATOM 14566 N N . CYS G 1 147 ? 82.472 77.300 88.443 1.00 42.18 143 CYS G N 1
ATOM 14567 C CA . CYS G 1 147 ? 83.313 76.936 87.305 1.00 42.96 143 CYS G CA 1
ATOM 14568 C C . CYS G 1 147 ? 82.583 75.995 86.395 1.00 43.04 143 CYS G C 1
ATOM 14569 O O . CYS G 1 147 ? 81.521 75.473 86.739 1.00 44.00 143 CYS G O 1
ATOM 14572 N N . ALA G 1 148 ? 83.179 75.770 85.234 1.00 41.75 144 ALA G N 1
ATOM 14573 C CA . ALA G 1 148 ? 82.634 74.846 84.263 1.00 40.77 144 ALA G CA 1
ATOM 14574 C C . ALA G 1 148 ? 83.395 73.555 84.508 1.00 41.45 144 ALA G C 1
ATOM 14575 O O . ALA G 1 148 ? 84.606 73.581 84.732 1.00 41.82 144 ALA G O 1
ATOM 14577 N N . LEU G 1 149 ? 82.701 72.426 84.501 1.00 42.28 145 LEU G N 1
ATOM 14578 C CA . LEU G 1 149 ? 83.394 71.164 84.698 1.00 42.66 145 LEU G CA 1
ATOM 14579 C C . LEU G 1 149 ? 84.175 70.900 83.427 1.00 43.68 145 LEU G C 1
ATOM 14580 O O . LEU G 1 149 ? 83.975 71.577 82.419 1.00 43.09 145 LEU G O 1
ATOM 14593 N N . PRO G 1 151 ? 85.957 68.105 80.392 1.00 52.88 147 PRO G N 1
ATOM 14594 C CA . PRO G 1 151 ? 85.528 66.935 79.633 1.00 54.41 147 PRO G CA 1
ATOM 14595 C C . PRO G 1 151 ? 85.853 65.735 80.512 1.00 56.19 147 PRO G C 1
ATOM 14596 O O . PRO G 1 151 ? 86.962 65.630 81.041 1.00 55.09 147 PRO G O 1
ATOM 14600 N N . TYR G 1 152 ? 84.884 64.844 80.678 1.00 58.91 148 TYR G N 1
ATOM 14601 C CA . TYR G 1 152 ? 85.072 63.672 81.517 1.00 62.06 148 TYR G CA 1
A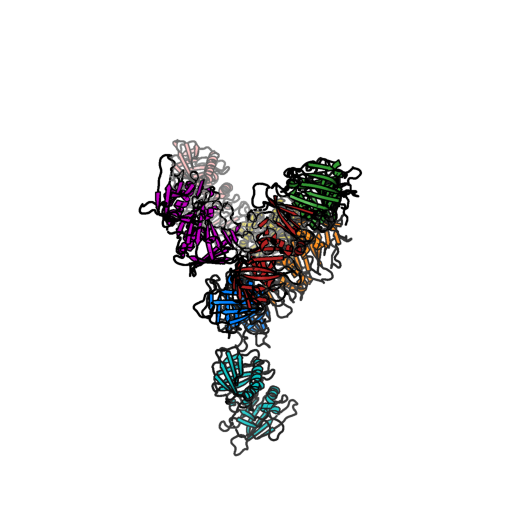TOM 14602 C C . TYR G 1 152 ? 86.430 62.986 81.392 1.00 62.70 148 TYR G C 1
ATOM 14603 O O . TYR G 1 152 ? 87.032 62.927 80.318 1.00 62.18 148 TYR G O 1
ATOM 14620 N N . PRO G 1 154 ? 88.479 59.621 83.796 1.00 62.54 150 PRO G N 1
ATOM 14621 C CA . PRO G 1 154 ? 88.410 58.645 84.889 1.00 61.62 150 PRO G CA 1
ATOM 14622 C C . PRO G 1 154 ? 88.966 59.140 86.220 1.00 61.32 150 PRO G C 1
ATOM 14623 O O . PRO G 1 154 ? 89.851 59.991 86.254 1.00 59.70 150 PRO G O 1
ATOM 14627 N N . PRO G 1 155 ? 88.444 58.613 87.339 1.00 62.29 151 PRO G N 1
ATOM 14628 C CA . PRO G 1 155 ? 88.926 59.025 88.662 1.00 63.87 151 PRO G CA 1
ATOM 14629 C C . PRO G 1 155 ? 90.382 58.587 88.787 1.00 65.37 151 PRO G C 1
ATOM 14630 O O . PRO G 1 155 ? 90.690 57.402 88.636 1.00 66.81 151 PRO G O 1
ATOM 14634 N N . ALA G 1 156 ? 91.277 59.531 89.052 1.00 65.73 152 ALA G N 1
ATOM 14635 C CA . ALA G 1 156 ? 92.691 59.207 89.178 1.00 66.11 152 ALA G CA 1
ATOM 14636 C C . ALA G 1 156 ? 92.951 58.263 90.348 1.00 67.28 152 ALA G C 1
ATOM 14637 O O . ALA G 1 156 ? 93.811 57.385 90.269 1.00 67.24 152 ALA G O 1
ATOM 14639 N N . SER G 1 157 ? 92.189 58.444 91.424 1.00 68.45 153 SER G N 1
ATOM 14640 C CA . SER G 1 157 ? 92.324 57.642 92.642 1.00 69.87 153 SER G CA 1
ATOM 14641 C C . SER G 1 157 ? 91.959 56.152 92.535 1.00 69.98 153 SER G C 1
ATOM 14642 O O . SER G 1 157 ? 91.828 55.470 93.553 1.00 68.14 153 SER G O 1
ATOM 14645 N N . ASP G 1 158 ? 91.804 55.638 91.319 1.00 71.30 154 ASP G N 1
ATOM 14646 C CA . ASP G 1 158 ? 91.447 54.230 91.151 1.00 72.95 154 ASP G CA 1
ATOM 14647 C C . ASP G 1 158 ? 92.386 53.470 90.222 1.00 71.52 154 ASP G C 1
ATOM 14648 O O . ASP G 1 158 ? 92.333 52.243 90.148 1.00 71.32 154 ASP G O 1
ATOM 14653 N N . ARG G 1 159 ? 93.242 54.205 89.520 1.00 69.43 155 ARG G N 1
ATOM 14654 C CA . ARG G 1 159 ? 94.201 53.620 88.586 1.00 68.17 155 ARG G CA 1
ATOM 14655 C C . ARG G 1 159 ? 94.953 52.397 89.130 1.00 67.77 155 ARG G C 1
ATOM 14656 O O . ARG G 1 159 ? 95.401 51.548 88.359 1.00 66.39 155 ARG G O 1
ATOM 14664 N N . LEU G 1 160 ? 95.081 52.297 90.451 1.00 67.57 156 LEU G N 1
ATOM 14665 C CA . LEU G 1 160 ? 95.810 51.183 91.047 1.00 66.95 156 LEU G CA 1
ATOM 14666 C C . LEU G 1 160 ? 94.998 49.998 91.559 1.00 67.57 156 LEU G C 1
ATOM 14667 O O . LEU G 1 160 ? 95.566 48.952 91.874 1.00 66.38 156 LEU G O 1
ATOM 14672 N N . ARG G 1 161 ? 93.681 50.134 91.661 1.00 69.33 157 ARG G N 1
ATOM 14673 C CA . ARG G 1 161 ? 92.905 48.987 92.113 1.00 70.49 157 ARG G CA 1
ATOM 14674 C C . ARG G 1 161 ? 93.146 47.913 91.061 1.00 68.95 157 ARG G C 1
ATOM 14675 O O . ARG G 1 161 ? 93.489 48.229 89.922 1.00 69.88 157 ARG G O 1
ATOM 14683 N N . ASN G 1 162 ? 92.981 46.652 91.434 1.00 66.30 158 ASN G N 1
ATOM 14684 C CA . ASN G 1 162 ? 93.216 45.552 90.504 1.00 63.93 158 ASN G CA 1
ATOM 14685 C C . ASN G 1 162 ? 94.699 45.380 90.201 1.00 62.10 158 ASN G C 1
ATOM 14686 O O . ASN G 1 162 ? 95.067 44.684 89.255 1.00 61.29 158 ASN G O 1
ATOM 14691 N N . GLU G 1 163 ? 95.541 46.040 90.992 1.00 60.04 159 GLU G N 1
ATOM 14692 C CA . GLU G 1 163 ? 96.990 45.929 90.860 1.00 58.11 159 GLU G CA 1
ATOM 14693 C C . GLU G 1 163 ? 97.417 45.015 91.999 1.00 56.52 159 GLU G C 1
ATOM 14694 O O . GLU G 1 163 ? 96.756 44.963 93.032 1.00 55.54 159 GLU G O 1
ATOM 14700 N N . GLN G 1 164 ? 98.524 44.308 91.829 1.00 55.09 160 GLN G N 1
ATOM 14701 C CA . GLN G 1 164 ? 98.987 43.404 92.874 1.00 54.78 160 GLN G CA 1
ATOM 14702 C C . GLN G 1 164 ? 100.260 43.903 93.568 1.00 53.31 160 GLN G C 1
ATOM 14703 O O . GLN G 1 164 ? 101.365 43.819 93.022 1.00 53.33 160 GLN G O 1
ATOM 14717 N N . ILE G 1 166 ? 103.247 43.623 95.710 1.00 42.41 162 ILE G N 1
ATOM 14718 C CA . ILE G 1 166 ? 104.077 42.545 96.246 1.00 41.97 162 ILE G CA 1
ATOM 14719 C C . ILE G 1 166 ? 105.012 42.988 97.353 1.00 42.45 162 ILE G C 1
ATOM 14720 O O . ILE G 1 166 ? 105.789 42.191 97.875 1.00 42.20 162 ILE G O 1
ATOM 14725 N N . GLY G 1 167 ? 104.952 44.260 97.713 1.00 42.88 163 GLY G N 1
ATOM 14726 C CA . GLY G 1 167 ? 105.811 44.723 98.781 1.00 41.83 163 GLY G CA 1
ATOM 14727 C C . GLY G 1 167 ? 105.805 46.220 98.927 1.00 40.75 163 GLY G C 1
ATOM 14728 O O . GLY G 1 167 ? 105.575 46.943 97.960 1.00 39.77 163 GLY G O 1
ATOM 14729 N N . GLN G 1 168 ? 106.032 46.693 100.144 1.00 39.83 164 GLN G N 1
ATOM 14730 C CA . GLN G 1 168 ? 106.085 48.125 100.353 1.00 39.89 164 GLN G CA 1
ATOM 14731 C C . GLN G 1 168 ? 107.061 48.454 101.461 1.00 39.02 164 GLN G C 1
ATOM 14732 O O . GLN G 1 168 ? 106.992 47.869 102.539 1.00 39.01 164 GLN G O 1
ATOM 14738 N N . VAL G 1 169 ? 107.990 49.367 101.174 1.00 37.54 165 VAL G N 1
ATOM 14739 C CA . VAL G 1 169 ? 108.990 49.752 102.153 1.00 37.85 165 VAL G CA 1
ATOM 14740 C C . VAL G 1 169 ? 108.870 51.200 102.586 1.00 38.36 165 VAL G C 1
ATOM 14741 O O . VAL G 1 169 ? 108.724 52.110 101.766 1.00 38.22 165 VAL G O 1
ATOM 14745 N N . LEU G 1 170 ? 108.918 51.387 103.900 1.00 38.50 166 LEU G N 1
ATOM 14746 C CA . LEU G 1 170 ? 108.843 52.697 104.533 1.00 38.20 166 LEU G CA 1
ATOM 14747 C C . LEU G 1 170 ? 110.272 53.237 104.546 1.00 37.58 166 LEU G C 1
ATOM 14748 O O . LEU G 1 170 ? 111.212 52.483 104.780 1.00 38.61 166 LEU G O 1
ATOM 14753 N N . LEU G 1 171 ? 110.452 54.523 104.281 1.00 36.98 167 LEU G N 1
ATOM 14754 C CA . LEU G 1 171 ? 111.800 55.092 104.286 1.00 38.68 167 LEU G CA 1
ATOM 14755 C C . LEU G 1 171 ? 111.874 56.225 105.294 1.00 40.49 167 LEU G C 1
ATOM 14756 O O . LEU G 1 171 ? 111.215 57.253 105.119 1.00 41.86 167 LEU G O 1
ATOM 14769 N N . PRO G 1 173 ? 112.976 59.540 107.321 1.00 41.01 169 PRO G N 1
ATOM 14770 C CA . PRO G 1 173 ? 113.364 60.859 106.821 1.00 40.97 169 PRO G CA 1
ATOM 14771 C C . PRO G 1 173 ? 114.750 60.970 106.204 1.00 41.14 169 PRO G C 1
ATOM 14772 O O . PRO G 1 173 ? 114.904 61.529 105.118 1.00 41.29 169 PRO G O 1
ATOM 14776 N N . LYS G 1 174 ? 115.753 60.440 106.892 1.00 41.40 170 LYS G N 1
ATOM 14777 C CA . LYS G 1 174 ? 117.128 60.518 106.409 1.00 41.99 170 LYS G CA 1
ATOM 14778 C C . LYS G 1 174 ? 117.342 59.749 105.106 1.00 41.78 170 LYS G C 1
ATOM 14779 O O . LYS G 1 174 ? 117.970 60.262 104.169 1.00 41.68 170 LYS G O 1
ATOM 14785 N N . THR G 1 175 ? 116.825 58.520 105.057 1.00 39.84 171 THR G N 1
ATOM 14786 C CA . THR G 1 175 ? 116.943 57.664 103.880 1.00 37.46 171 THR G CA 1
ATOM 14787 C C . THR G 1 175 ? 116.173 58.290 102.722 1.00 37.21 171 THR G C 1
ATOM 14788 O O . THR G 1 175 ? 116.649 58.327 101.578 1.00 35.94 171 THR G O 1
ATOM 14792 N N . ALA G 1 176 ? 114.978 58.785 103.029 1.00 35.54 172 ALA G N 1
ATOM 14793 C CA . ALA G 1 176 ? 114.142 59.417 102.026 1.00 34.58 172 ALA G CA 1
ATOM 14794 C C . ALA G 1 176 ? 114.846 60.599 101.366 1.00 35.25 172 ALA G C 1
ATOM 14795 O O . ALA G 1 176 ? 114.707 60.816 100.166 1.00 35.53 172 ALA G O 1
ATOM 14797 N N . SER G 1 177 ? 115.603 61.370 102.139 1.00 36.29 173 SER G N 1
ATOM 14798 C CA . SER G 1 177 ? 116.294 62.519 101.563 1.00 38.31 173 SER G CA 1
ATOM 14799 C C . SER G 1 177 ? 117.476 62.090 100.694 1.00 38.82 173 SER G C 1
ATOM 14800 O O . SER G 1 177 ? 117.781 62.738 99.692 1.00 39.41 173 SER G O 1
ATOM 14803 N N . SER G 1 178 ? 118.137 60.996 101.065 1.00 38.13 174 SER G N 1
ATOM 14804 C CA . SER G 1 178 ? 119.254 60.509 100.268 1.00 38.38 174 SER G CA 1
ATOM 14805 C C . SER G 1 178 ? 118.724 60.128 98.891 1.00 39.28 174 SER G C 1
ATOM 14806 O O . SER G 1 178 ? 119.152 60.673 97.868 1.00 39.35 174 SER G O 1
ATOM 14809 N N . LEU G 1 179 ? 117.782 59.189 98.878 1.00 38.86 175 LEU G N 1
ATOM 14810 C CA . LEU G 1 179 ? 117.195 58.720 97.638 1.00 38.94 175 LEU G CA 1
ATOM 14811 C C . LEU G 1 179 ? 116.726 59.909 96.803 1.00 40.02 175 LEU G C 1
ATOM 14812 O O . LEU G 1 179 ? 117.011 59.991 95.608 1.00 40.17 175 LEU G O 1
ATOM 14817 N N . GLN G 1 180 ? 116.011 60.835 97.430 1.00 39.87 176 GLN G N 1
ATOM 14818 C CA . GLN G 1 180 ? 115.524 62.000 96.709 1.00 42.17 176 GLN G CA 1
ATOM 14819 C C . GLN G 1 180 ? 116.668 62.839 96.141 1.00 43.69 176 GLN G C 1
ATOM 14820 O O . GLN G 1 180 ? 116.593 63.337 95.012 1.00 43.76 176 GLN G O 1
ATOM 14826 N N . LYS G 1 181 ? 117.720 63.012 96.936 1.00 44.44 177 LYS G N 1
ATOM 14827 C CA . LYS G 1 181 ? 118.876 63.786 96.507 1.00 44.34 177 LYS G CA 1
ATOM 14828 C C . LYS G 1 181 ? 119.470 63.085 95.289 1.00 43.76 177 LYS G C 1
ATOM 14829 O O . LYS G 1 181 ? 119.728 63.699 94.260 1.00 42.68 177 LYS G O 1
ATOM 14835 N N . TRP G 1 182 ? 119.670 61.782 95.418 1.00 42.58 178 TRP G N 1
ATOM 14836 C CA . TRP G 1 182 ? 120.239 60.993 94.346 1.00 43.04 178 TRP G CA 1
ATOM 14837 C C . TRP G 1 182 ? 119.425 61.157 93.068 1.00 43.97 178 TRP G C 1
ATOM 14838 O O . TRP G 1 182 ? 119.974 61.460 92.017 1.00 44.70 178 TRP G O 1
ATOM 14849 N N . ALA G 1 183 ? 118.113 60.967 93.170 1.00 44.22 179 ALA G N 1
ATOM 14850 C CA . ALA G 1 183 ? 117.222 61.069 92.018 1.00 42.84 179 ALA G CA 1
ATOM 14851 C C . ALA G 1 183 ? 117.239 62.422 91.329 1.00 42.38 179 ALA G C 1
ATOM 14852 O O . ALA G 1 183 ? 117.027 62.505 90.124 1.00 42.68 179 ALA G O 1
ATOM 14854 N N . ARG G 1 184 ? 117.461 63.494 92.076 1.00 43.73 180 ARG G N 1
ATOM 14855 C CA . ARG G 1 184 ? 117.509 64.803 91.439 1.00 45.77 180 ARG G CA 1
ATOM 14856 C C . ARG G 1 184 ? 118.798 64.914 90.625 1.00 45.49 180 ARG G C 1
ATOM 14857 O O . ARG G 1 184 ? 118.845 65.587 89.589 1.00 44.47 180 ARG G O 1
ATOM 14865 N N . GLN G 1 185 ? 119.831 64.219 91.088 1.00 45.73 181 GLN G N 1
ATOM 14866 C CA . GLN G 1 185 ? 121.124 64.215 90.421 1.00 46.78 181 GLN G CA 1
ATOM 14867 C C . GLN G 1 185 ? 121.077 63.508 89.062 1.00 46.70 181 GLN G C 1
ATOM 14868 O O . GLN G 1 185 ? 122.026 63.579 88.283 1.00 48.72 181 GLN G O 1
ATOM 14874 N N . GLN G 1 186 ? 119.970 62.839 88.769 1.00 45.57 182 GLN G N 1
ATOM 14875 C CA . GLN G 1 186 ? 119.831 62.133 87.507 1.00 43.97 182 GLN G CA 1
ATOM 14876 C C . GLN G 1 186 ? 119.028 62.889 86.462 1.00 43.17 182 GLN G C 1
ATOM 14877 O O . GLN G 1 186 ? 118.902 62.440 85.327 1.00 43.40 182 GLN G O 1
ATOM 14883 N N . GLY G 1 187 ? 118.487 64.035 86.852 1.00 42.13 183 GLY G N 1
ATOM 14884 C CA . GLY G 1 187 ? 117.710 64.842 85.935 1.00 41.45 183 GLY G CA 1
ATOM 14885 C C . GLY G 1 187 ? 116.835 64.059 84.982 1.00 42.43 183 GLY G C 1
ATOM 14886 O O . GLY G 1 187 ? 116.037 63.210 85.385 1.00 43.83 183 GLY G O 1
ATOM 14887 N N . SER G 1 188 ? 117.002 64.354 83.700 1.00 42.94 184 SER G N 1
ATOM 14888 C CA . SER G 1 188 ? 116.241 63.733 82.616 1.00 42.65 184 SER G CA 1
ATOM 14889 C C . SER G 1 188 ? 116.323 62.210 82.522 1.00 41.38 184 SER G C 1
ATOM 14890 O O . SER G 1 188 ? 115.583 61.579 81.764 1.00 40.91 184 SER G O 1
ATOM 14893 N N . GLY G 1 189 ? 117.218 61.623 83.302 1.00 40.81 185 GLY G N 1
ATOM 14894 C CA . GLY G 1 189 ? 117.391 60.185 83.267 1.00 39.48 185 GLY G CA 1
ATOM 14895 C C . GLY G 1 189 ? 116.248 59.343 83.786 1.00 39.01 185 GLY G C 1
ATOM 14896 O O . GLY G 1 189 ? 115.257 59.847 84.320 1.00 40.07 185 GLY G O 1
ATOM 14897 N N . GLY G 1 190 ? 116.402 58.036 83.607 1.00 38.64 186 GLY G N 1
ATOM 14898 C CA . GLY G 1 190 ? 115.415 57.081 84.061 1.00 37.35 186 GLY G CA 1
ATOM 14899 C C . GLY G 1 190 ? 116.089 56.259 85.140 1.00 37.82 186 GLY G C 1
ATOM 14900 O O . GLY G 1 190 ? 117.312 56.136 85.158 1.00 38.70 186 GLY G O 1
ATOM 14901 N N . VAL G 1 191 ? 115.303 55.696 86.045 1.00 37.31 187 VAL G N 1
ATOM 14902 C CA . VAL G 1 191 ? 115.859 54.917 87.129 1.00 36.40 187 VAL G CA 1
ATOM 14903 C C . VAL G 1 191 ? 115.260 53.531 87.149 1.00 37.83 187 VAL G C 1
ATOM 14904 O O . VAL G 1 191 ? 114.040 53.370 87.060 1.00 36.28 187 VAL G O 1
ATOM 14908 N N . LYS G 1 192 ? 116.133 52.532 87.246 1.00 39.37 188 LYS G N 1
ATOM 14909 C CA . LYS G 1 192 ? 115.697 51.152 87.304 1.00 40.03 188 LYS G CA 1
ATOM 14910 C C . LYS G 1 192 ? 115.733 50.818 88.777 1.00 39.66 188 LYS G C 1
ATOM 14911 O O . LYS G 1 192 ? 116.800 50.784 89.395 1.00 40.04 188 LYS G O 1
ATOM 14917 N N . VAL G 1 193 ? 114.550 50.609 89.340 1.00 37.96 189 VAL G N 1
ATOM 14918 C CA . VAL G 1 193 ? 114.413 50.301 90.746 1.00 35.82 189 VAL G CA 1
ATOM 14919 C C . VAL G 1 193 ? 114.313 48.794 90.902 1.00 36.18 189 VAL G C 1
ATOM 14920 O O . VAL G 1 193 ? 113.583 48.120 90.171 1.00 34.28 189 VAL G O 1
ATOM 14924 N N . THR G 1 194 ? 115.078 48.270 91.848 1.00 35.97 190 THR G N 1
ATOM 14925 C CA . THR G 1 194 ? 115.091 46.848 92.112 1.00 37.24 190 THR G CA 1
ATOM 14926 C C . THR G 1 194 ? 114.631 46.577 93.533 1.00 38.69 190 THR G C 1
ATOM 14927 O O . THR G 1 194 ? 115.065 47.244 94.465 1.00 40.39 190 THR G O 1
ATOM 14931 N N . LEU G 1 195 ? 113.721 45.674 93.662 1.00 39.61 191 LEU G N 1
ATOM 14932 C CA . LEU G 1 195 ? 113.293 45.210 94.984 1.00 41.39 191 LEU G CA 1
ATOM 14933 C C . LEU G 1 195 ? 113.812 43.801 95.263 1.00 43.53 191 LEU G C 1
ATOM 14934 O O . LEU G 1 195 ? 113.440 42.901 94.485 1.00 44.89 191 LEU G O 1
ATOM 14939 N N . ASN G 1 196 ? 114.736 43.690 96.166 1.00 42.95 192 ASN G N 1
ATOM 14940 C CA . ASN G 1 196 ? 115.398 42.415 96.423 1.00 42.82 192 ASN G CA 1
ATOM 14941 C C . ASN G 1 196 ? 115.150 41.852 97.824 1.00 42.16 192 ASN G C 1
ATOM 14942 O O . ASN G 1 196 ? 115.810 42.248 98.788 1.00 40.01 192 ASN G O 1
ATOM 14947 N N . PRO G 1 197 ? 114.201 40.910 97.951 1.00 43.30 193 PRO G N 1
ATOM 14948 C CA . PRO G 1 197 ? 113.852 40.274 99.229 1.00 44.73 193 PRO G CA 1
ATOM 14949 C C . PRO G 1 197 ? 114.993 39.391 99.735 1.00 47.09 193 PRO G C 1
ATOM 14950 O O . PRO G 1 197 ? 115.023 39.011 100.905 1.00 47.34 193 PRO G O 1
ATOM 14954 N N . ASP G 1 198 ? 115.910 39.055 98.831 1.00 49.05 194 ASP G N 1
ATOM 14955 C CA . ASP G 1 198 ? 117.058 38.209 99.141 1.00 50.77 194 ASP G CA 1
ATOM 14956 C C . ASP G 1 198 ? 118.147 38.984 99.855 1.00 50.29 194 ASP G C 1
ATOM 14957 O O . ASP G 1 198 ? 118.794 38.463 100.758 1.00 50.70 194 ASP G O 1
ATOM 14962 N N . LEU G 1 199 ? 118.359 40.228 99.445 1.00 49.79 195 LEU G N 1
ATOM 14963 C CA . LEU G 1 199 ? 119.386 41.043 100.070 1.00 49.53 195 LEU G CA 1
ATOM 14964 C C . LEU G 1 199 ? 118.819 42.012 101.087 1.00 49.57 195 LEU G C 1
ATOM 14965 O O . LEU G 1 199 ? 119.573 42.665 101.801 1.00 50.72 195 LEU G O 1
ATOM 14970 N N . TYR G 1 200 ? 117.492 42.102 101.158 1.00 49.29 196 TYR G N 1
ATOM 14971 C CA . TYR G 1 200 ? 116.840 43.003 102.105 1.00 47.43 196 TYR G CA 1
ATOM 14972 C C . TYR G 1 200 ? 117.241 44.410 101.743 1.00 45.50 196 TYR G C 1
ATOM 14973 O O . TYR G 1 200 ? 117.610 45.207 102.611 1.00 45.64 196 TYR G O 1
ATOM 14982 N N . VAL G 1 201 ? 117.151 44.722 100.456 1.00 42.55 197 VAL G N 1
ATOM 14983 C CA . VAL G 1 201 ? 117.561 46.034 99.997 1.00 40.04 197 VAL G CA 1
ATOM 14984 C C . VAL G 1 201 ? 116.827 46.492 98.744 1.00 37.43 197 VAL G C 1
ATOM 14985 O O . VAL G 1 201 ? 116.317 45.671 97.988 1.00 38.31 197 VAL G O 1
ATOM 14989 N N . THR G 1 202 ? 116.737 47.803 98.548 1.00 34.75 198 THR G N 1
ATOM 14990 C CA . THR G 1 202 ? 116.160 48.331 97.313 1.00 34.88 198 THR G CA 1
ATOM 14991 C C . THR G 1 202 ? 117.362 49.011 96.664 1.00 35.95 198 THR G C 1
ATOM 14992 O O . THR G 1 202 ? 118.188 49.625 97.349 1.00 34.95 198 THR G O 1
ATOM 14996 N N . THR G 1 203 ? 117.485 48.878 95.354 1.00 35.72 199 THR G N 1
ATOM 14997 C CA . THR G 1 203 ? 118.592 49.505 94.663 1.00 36.48 199 THR G CA 1
ATOM 14998 C C . THR G 1 203 ? 118.002 50.396 93.594 1.00 37.46 199 THR G C 1
ATOM 14999 O O . THR G 1 203 ? 116.892 50.159 93.121 1.00 39.19 199 THR G O 1
ATOM 15003 N N . TYR G 1 204 ? 118.734 51.430 93.219 1.00 37.01 200 TYR G N 1
ATOM 15004 C CA . TYR G 1 204 ? 118.247 52.346 92.215 1.00 37.28 200 TYR G CA 1
ATOM 15005 C C . TYR G 1 204 ? 119.380 52.582 91.242 1.00 38.17 200 TYR G C 1
ATOM 15006 O O . TYR G 1 204 ? 120.501 52.813 91.665 1.00 40.73 200 TYR G O 1
ATOM 15015 N N . THR G 1 205 ? 119.106 52.523 89.944 1.00 37.65 201 THR G N 1
ATOM 15016 C CA . THR G 1 205 ? 120.171 52.711 88.969 1.00 37.91 201 THR G CA 1
ATOM 15017 C C . THR G 1 205 ? 119.813 53.580 87.768 1.00 37.70 201 THR G C 1
ATOM 15018 O O . THR G 1 205 ? 118.793 53.360 87.113 1.00 39.17 201 THR G O 1
ATOM 15022 N N . SER G 1 206 ? 120.659 54.563 87.478 1.00 36.16 202 SER G N 1
ATOM 15023 C CA . SER G 1 206 ? 120.457 55.435 86.328 1.00 36.07 202 SER G CA 1
ATOM 15024 C C . SER G 1 206 ? 121.817 55.686 85.724 1.00 37.34 202 SER G C 1
ATOM 15025 O O . SER G 1 206 ? 122.524 56.606 86.130 1.00 39.82 202 SER G O 1
ATOM 15028 N N . GLY G 1 207 ? 122.177 54.866 84.747 1.00 37.24 203 GLY G N 1
ATOM 15029 C CA . GLY G 1 207 ? 123.476 54.985 84.125 1.00 37.61 203 GLY G CA 1
ATOM 15030 C C . GLY G 1 207 ? 124.481 54.153 84.906 1.00 39.92 203 GLY G C 1
ATOM 15031 O O . GLY G 1 207 ? 124.179 53.043 85.365 1.00 39.67 203 GLY G O 1
ATOM 15032 N N . GLU G 1 208 ? 125.684 54.690 85.062 1.00 40.99 204 GLU G N 1
ATOM 15033 C CA . GLU G 1 208 ? 126.739 54.001 85.791 1.00 41.75 204 GLU G CA 1
ATOM 15034 C C . GLU G 1 208 ? 126.511 54.234 87.286 1.00 40.21 204 GLU G C 1
ATOM 15035 O O . GLU G 1 208 ? 127.117 53.577 88.137 1.00 39.23 204 GLU G O 1
ATOM 15041 N N . ALA G 1 209 ? 125.609 55.162 87.588 1.00 38.48 205 ALA G N 1
ATOM 15042 C CA . ALA G 1 209 ? 125.286 55.499 88.964 1.00 38.99 205 ALA G CA 1
ATOM 15043 C C . ALA G 1 209 ? 124.189 54.608 89.551 1.00 40.60 205 ALA G C 1
ATOM 15044 O O . ALA G 1 209 ? 123.329 54.090 88.828 1.00 41.06 205 ALA G O 1
ATOM 15046 N N . CYS G 1 210 ? 124.238 54.424 90.868 1.00 40.99 206 CYS G N 1
ATOM 15047 C CA . CYS G 1 210 ? 123.241 53.633 91.577 1.00 42.99 206 CYS G CA 1
ATOM 15048 C C . CYS G 1 210 ? 123.274 53.952 93.066 1.00 42.15 206 CYS G C 1
ATOM 15049 O O . CYS G 1 210 ? 124.237 54.530 93.570 1.00 42.85 206 CYS G O 1
ATOM 15052 N N . LEU G 1 211 ? 122.213 53.571 93.766 1.00 41.45 207 LEU G N 1
ATOM 15053 C CA . LEU G 1 211 ? 122.091 53.839 95.193 1.00 40.23 207 LEU G CA 1
ATOM 15054 C C . LEU G 1 211 ? 121.519 52.583 95.804 1.00 39.47 207 LEU G C 1
ATOM 15055 O O . LEU G 1 211 ? 120.594 51.998 95.253 1.00 40.50 207 LEU G O 1
ATOM 15060 N N . THR G 1 212 ? 122.075 52.155 96.927 1.00 38.55 208 THR G N 1
ATOM 15061 C CA . THR G 1 212 ? 121.583 50.958 97.589 1.00 39.26 208 THR G CA 1
ATOM 15062 C C . THR G 1 212 ? 121.003 51.336 98.942 1.00 40.48 208 THR G C 1
ATOM 15063 O O . THR G 1 212 ? 121.632 52.070 99.702 1.00 42.33 208 THR G O 1
ATOM 15067 N N . LEU G 1 213 ? 119.803 50.843 99.236 1.00 40.53 209 LEU G N 1
ATOM 15068 C CA . LEU G 1 213 ? 119.133 51.159 100.494 1.00 39.74 209 LEU G CA 1
ATOM 15069 C C . LEU G 1 213 ? 118.640 49.927 101.233 1.00 40.75 209 LEU G C 1
ATOM 15070 O O . LEU G 1 213 ? 117.767 49.204 100.740 1.00 41.30 209 LEU G O 1
ATOM 15075 N N . ASP G 1 214 ? 119.194 49.708 102.424 1.00 41.64 210 ASP G N 1
ATOM 15076 C CA . ASP G 1 214 ? 118.828 48.577 103.273 1.00 41.56 210 ASP G CA 1
ATOM 15077 C C . ASP G 1 214 ? 117.518 48.766 104.019 1.00 40.94 210 ASP G C 1
ATOM 15078 O O . ASP G 1 214 ? 117.154 49.878 104.396 1.00 41.36 210 ASP G O 1
ATOM 15083 N N . TYR G 1 215 ? 116.813 47.664 104.232 1.00 40.04 211 TYR G N 1
ATOM 15084 C CA . TYR G 1 215 ? 115.559 47.700 104.965 1.00 39.26 211 TYR G CA 1
ATOM 15085 C C . TYR G 1 215 ? 115.460 46.445 105.826 1.00 39.63 211 TYR G C 1
ATOM 15086 O O . TYR G 1 215 ? 116.020 45.398 105.491 1.00 38.66 211 TYR G O 1
ATOM 15095 N N . LYS G 1 216 ? 114.754 46.566 106.942 1.00 40.90 212 LYS G N 1
ATOM 15096 C CA . LYS G 1 216 ? 114.559 45.458 107.867 1.00 42.40 212 LYS G CA 1
ATOM 15097 C C . LYS G 1 216 ? 113.380 44.626 107.394 1.00 42.23 212 LYS G C 1
ATOM 15098 O O . LYS G 1 216 ? 112.268 45.123 107.280 1.00 43.69 212 LYS G O 1
ATOM 15104 N N . PRO G 1 217 ? 113.608 43.345 107.098 1.00 42.67 213 PRO G N 1
ATOM 15105 C CA . PRO G 1 217 ? 112.507 42.501 106.638 1.00 43.10 213 PRO G CA 1
ATOM 15106 C C . PRO G 1 217 ? 111.384 42.433 107.653 1.00 45.02 213 PRO G C 1
ATOM 15107 O O . PRO G 1 217 ? 111.592 42.665 108.840 1.00 47.08 213 PRO G O 1
ATOM 15111 N N . LEU G 1 218 ? 110.188 42.130 107.171 1.00 46.98 214 LEU G N 1
ATOM 15112 C CA . LEU G 1 218 ? 109.027 41.985 108.032 1.00 47.75 214 LEU G CA 1
ATOM 15113 C C . LEU G 1 218 ? 108.321 40.698 107.667 1.00 49.77 214 LEU G C 1
ATOM 15114 O O . LEU G 1 218 ? 108.070 40.417 106.493 1.00 50.85 214 LEU G O 1
ATOM 15119 N N . SER G 1 219 ? 108.016 39.916 108.689 1.00 51.59 215 SER G N 1
ATOM 15120 C CA . SER G 1 219 ? 107.337 38.645 108.532 1.00 54.23 215 SER G CA 1
ATOM 15121 C C . SER G 1 219 ? 105.991 38.752 107.804 1.00 53.56 215 SER G C 1
ATOM 15122 O O . SER G 1 219 ? 105.679 37.909 106.959 1.00 54.44 215 SER G O 1
ATOM 15125 N N . VAL G 1 220 ? 105.205 39.781 108.129 1.00 51.71 216 VAL G N 1
ATOM 15126 C CA . VAL G 1 220 ? 103.892 39.993 107.511 1.00 51.08 216 VAL G CA 1
ATOM 15127 C C . VAL G 1 220 ? 103.932 40.270 106.000 1.00 50.48 216 VAL G C 1
ATOM 15128 O O . VAL G 1 220 ? 104.977 40.611 105.442 1.00 49.96 216 VAL G O 1
ATOM 15132 N N . GLY G 1 221 ? 102.779 40.125 105.350 1.00 49.36 217 GLY G N 1
ATOM 15133 C CA . GLY G 1 221 ? 102.686 40.374 103.922 1.00 48.36 217 GLY G CA 1
ATOM 15134 C C . GLY G 1 221 ? 102.430 41.848 103.668 1.00 48.40 217 GLY G C 1
ATOM 15135 O O . GLY G 1 221 ? 102.005 42.557 104.580 1.00 48.23 217 GLY G O 1
ATOM 15136 N N . PRO G 1 222 ? 102.659 42.340 102.435 1.00 48.46 218 PRO G N 1
ATOM 15137 C CA . PRO G 1 222 ? 102.457 43.748 102.065 1.00 47.03 218 PRO G CA 1
ATOM 15138 C C . PRO G 1 222 ? 101.154 44.349 102.572 1.00 45.92 218 PRO G C 1
ATOM 15139 O O . PRO G 1 222 ? 101.152 45.371 103.253 1.00 45.86 218 PRO G O 1
ATOM 15143 N N . TYR G 1 223 ? 100.040 43.712 102.249 1.00 44.99 219 TYR G N 1
ATOM 15144 C CA . TYR G 1 223 ? 98.757 44.243 102.673 1.00 44.06 219 TYR G CA 1
ATOM 15145 C C . TYR G 1 223 ? 98.545 44.300 104.175 1.00 43.91 219 TYR G C 1
ATOM 15146 O O . TYR G 1 223 ? 97.642 44.983 104.638 1.00 44.15 219 TYR G O 1
ATOM 15155 N N . GLU G 1 224 ? 99.379 43.607 104.939 1.00 44.99 220 GLU G N 1
ATOM 15156 C CA . GLU G 1 224 ? 99.227 43.593 106.390 1.00 46.07 220 GLU G CA 1
ATOM 15157 C C . GLU G 1 224 ? 100.057 44.666 107.078 1.00 45.23 220 GLU G C 1
ATOM 15158 O O . GLU G 1 224 ? 99.870 44.946 108.260 1.00 46.05 220 GLU G O 1
ATOM 15164 N N . ALA G 1 225 ? 100.984 45.264 106.348 1.00 43.84 221 ALA G N 1
ATOM 15165 C CA . ALA G 1 225 ? 101.844 46.272 106.944 1.00 43.12 221 ALA G CA 1
ATOM 15166 C C . ALA G 1 225 ? 101.403 47.707 106.693 1.00 42.40 221 ALA G C 1
ATOM 15167 O O . ALA G 1 225 ? 100.756 48.005 105.695 1.00 42.71 221 ALA G O 1
ATOM 15169 N N . PHE G 1 226 ? 101.765 48.591 107.615 1.00 42.03 222 PHE G N 1
ATOM 15170 C CA . PHE G 1 226 ? 101.455 50.014 107.512 1.00 42.00 222 PHE G CA 1
ATOM 15171 C C . PHE G 1 226 ? 99.968 50.303 107.380 1.00 42.72 222 PHE G C 1
ATOM 15172 O O . PHE G 1 226 ? 99.552 51.259 106.727 1.00 42.29 222 PHE G O 1
ATOM 15180 N N . THR G 1 227 ? 99.172 49.474 108.038 1.00 43.87 223 THR G N 1
ATOM 15181 C CA . THR G 1 227 ? 97.733 49.613 108.017 1.00 42.97 223 THR G CA 1
ATOM 15182 C C . THR G 1 227 ? 97.245 50.889 108.703 1.00 43.20 223 THR G C 1
ATOM 15183 O O . THR G 1 227 ? 96.123 51.328 108.476 1.00 45.06 223 THR G O 1
ATOM 15187 N N . GLY G 1 228 ? 98.087 51.500 109.524 1.00 42.77 224 GLY G N 1
ATOM 15188 C CA . GLY G 1 228 ? 97.670 52.714 110.197 1.00 42.96 224 GLY G CA 1
ATOM 15189 C C . GLY G 1 228 ? 98.793 53.718 110.347 1.00 44.60 224 GLY G C 1
ATOM 15190 O O . GLY G 1 228 ? 99.771 53.683 109.596 1.00 44.95 224 GLY G O 1
ATOM 15191 N N . PRO G 1 229 ? 98.676 54.638 111.309 1.00 44.98 225 PRO G N 1
ATOM 15192 C CA . PRO G 1 229 ? 99.694 55.656 111.553 1.00 45.92 225 PRO G CA 1
ATOM 15193 C C . PRO G 1 229 ? 101.062 55.001 111.515 1.00 47.32 225 PRO G C 1
ATOM 15194 O O . PRO G 1 229 ? 101.200 53.822 111.831 1.00 47.38 225 PRO G O 1
ATOM 15198 N N . VAL G 1 230 ? 102.070 55.775 111.141 1.00 48.75 226 VAL G N 1
ATOM 15199 C CA . VAL G 1 230 ? 103.421 55.265 111.009 1.00 50.06 226 VAL G CA 1
ATOM 15200 C C . VAL G 1 230 ? 104.387 55.799 112.049 1.00 52.97 226 VAL G C 1
ATOM 15201 O O . VAL G 1 230 ? 104.123 56.808 112.704 1.00 52.86 226 VAL G O 1
ATOM 15205 N N . ALA G 1 231 ? 105.500 55.082 112.202 1.00 58.11 227 ALA G N 1
ATOM 15206 C CA . ALA G 1 231 ? 106.586 55.435 113.122 1.00 62.00 227 ALA G CA 1
ATOM 15207 C C . ALA G 1 231 ? 107.889 55.408 112.312 1.00 63.38 227 ALA G C 1
ATOM 15208 O O . ALA G 1 231 ? 108.469 54.348 112.070 1.00 63.93 227 ALA G O 1
ATOM 15210 N N . LYS G 1 232 ? 108.319 56.588 111.875 1.00 64.66 228 LYS G N 1
ATOM 15211 C CA . LYS G 1 232 ? 109.532 56.763 111.085 1.00 65.03 228 LYS G CA 1
ATOM 15212 C C . LYS G 1 232 ? 110.722 56.036 111.673 1.00 65.47 228 LYS G C 1
ATOM 15213 O O . LYS G 1 232 ? 111.780 55.951 111.054 1.00 65.39 228 LYS G O 1
ATOM 15219 N N . ALA G 1 233 ? 110.538 55.521 112.880 1.00 66.97 229 ALA G N 1
ATOM 15220 C CA . ALA G 1 233 ? 111.584 54.802 113.597 1.00 67.54 229 ALA G CA 1
ATOM 15221 C C . ALA G 1 233 ? 112.600 54.087 112.696 1.00 66.90 229 ALA G C 1
ATOM 15222 O O . ALA G 1 233 ? 113.812 54.162 112.942 1.00 67.86 229 ALA G O 1
ATOM 15224 N N . GLN G 1 234 ? 112.131 53.419 111.642 1.00 63.49 230 GLN G N 1
ATOM 15225 C CA . GLN G 1 234 ? 113.068 52.679 110.813 1.00 59.85 230 GLN G CA 1
ATOM 15226 C C . GLN G 1 234 ? 112.727 52.496 109.351 1.00 57.42 230 GLN G C 1
ATOM 15227 O O . GLN G 1 234 ? 111.597 52.712 108.918 1.00 57.03 230 GLN G O 1
ATOM 15233 N N . ASP G 1 235 ? 113.743 52.064 108.607 1.00 54.22 231 ASP G N 1
ATOM 15234 C CA . ASP G 1 235 ? 113.599 51.729 107.204 1.00 50.14 231 ASP G CA 1
ATOM 15235 C C . ASP G 1 235 ? 113.142 50.286 107.325 1.00 48.55 231 ASP G C 1
ATOM 15236 O O . ASP G 1 235 ? 113.933 49.393 107.618 1.00 47.18 231 ASP G O 1
ATOM 15241 N N . VAL G 1 236 ? 111.852 50.070 107.134 1.00 47.72 232 VAL G N 1
ATOM 15242 C CA . VAL G 1 236 ? 111.282 48.741 107.249 1.00 45.86 232 VAL G CA 1
ATOM 15243 C C . VAL G 1 236 ? 110.484 48.430 106.005 1.00 45.30 232 VAL G C 1
ATOM 15244 O O . VAL G 1 236 ? 109.926 49.334 105.382 1.00 46.02 232 VAL G O 1
ATOM 15248 N N . GLY G 1 237 ? 110.438 47.153 105.642 1.00 44.02 233 GLY G N 1
ATOM 15249 C CA . GLY G 1 237 ? 109.702 46.749 104.461 1.00 41.88 233 GLY G CA 1
ATOM 15250 C C . GLY G 1 237 ? 109.055 45.386 104.593 1.00 41.37 233 GLY G C 1
ATOM 15251 O O . GLY G 1 237 ? 109.505 44.541 105.366 1.00 41.07 233 GLY G O 1
ATOM 15252 N N . ALA G 1 238 ? 107.979 45.190 103.841 1.00 40.16 234 ALA G N 1
ATOM 15253 C CA . ALA G 1 238 ? 107.250 43.931 103.825 1.00 39.00 234 ALA G CA 1
ATOM 15254 C C . ALA G 1 238 ? 107.215 43.523 102.357 1.00 38.87 234 ALA G C 1
ATOM 15255 O O . ALA G 1 238 ? 106.352 43.951 101.601 1.00 38.38 234 ALA G O 1
ATOM 15257 N N . VAL G 1 239 ? 108.174 42.700 101.959 1.00 39.72 235 VAL G N 1
ATOM 15258 C CA . VAL G 1 239 ? 108.277 42.268 100.578 1.00 40.01 235 VAL G CA 1
ATOM 15259 C C . VAL G 1 239 ? 107.942 40.802 100.389 1.00 42.22 235 VAL G C 1
ATOM 15260 O O . VAL G 1 239 ? 108.196 39.992 101.264 1.00 44.59 235 VAL G O 1
ATOM 15264 N N . GLU G 1 240 ? 107.367 40.469 99.241 1.00 44.36 236 GLU G N 1
ATOM 15265 C CA . GLU G 1 240 ? 107.003 39.092 98.925 1.00 46.68 236 GLU G CA 1
ATOM 15266 C C . GLU G 1 240 ? 107.914 38.544 97.828 1.00 47.75 236 GLU G C 1
ATOM 15267 O O . GLU G 1 240 ? 108.465 37.451 97.957 1.00 49.36 236 GLU G O 1
ATOM 15273 N N . ALA G 1 241 ? 108.081 39.307 96.752 1.00 46.35 237 ALA G N 1
ATOM 15274 C CA . ALA G 1 241 ? 108.910 38.852 95.652 1.00 45.61 237 ALA G CA 1
ATOM 15275 C C . ALA G 1 241 ? 109.895 39.891 95.141 1.00 46.44 237 ALA G C 1
ATOM 15276 O O . ALA G 1 241 ? 110.063 40.964 95.724 1.00 46.63 237 ALA G O 1
ATOM 15278 N N . HIS G 1 242 ? 110.545 39.545 94.037 1.00 45.57 238 HIS G N 1
ATOM 15279 C CA . HIS G 1 242 ? 111.508 40.410 93.378 1.00 44.16 238 HIS G CA 1
ATOM 15280 C C . HIS G 1 242 ? 110.752 41.220 92.347 1.00 42.08 238 HIS G C 1
ATOM 15281 O O . HIS G 1 242 ? 109.763 40.747 91.788 1.00 41.42 238 HIS G O 1
ATOM 15288 N N . VAL G 1 243 ? 111.212 42.441 92.102 1.00 39.96 239 VAL G N 1
ATOM 15289 C CA . VAL G 1 243 ? 110.622 43.294 91.078 1.00 38.46 239 VAL G CA 1
ATOM 15290 C C . VAL G 1 243 ? 111.623 44.309 90.604 1.00 38.25 239 VAL G C 1
ATOM 15291 O O . VAL G 1 243 ? 112.508 44.736 91.352 1.00 37.79 239 VAL G O 1
ATOM 15295 N N . VAL G 1 244 ? 111.472 44.684 89.344 1.00 37.30 240 VAL G N 1
ATOM 15296 C CA . VAL G 1 244 ? 112.326 45.676 88.739 1.00 38.28 240 VAL G CA 1
ATOM 15297 C C . VAL G 1 244 ? 111.386 46.628 88.033 1.00 38.52 240 VAL G C 1
ATOM 15298 O O . VAL G 1 244 ? 110.586 46.209 87.200 1.00 40.12 240 VAL G O 1
ATOM 15302 N N . CYS G 1 245 ? 111.470 47.905 88.389 1.00 38.30 241 CYS G N 1
ATOM 15303 C CA . CYS G 1 245 ? 110.613 48.923 87.807 1.00 37.72 241 CYS G CA 1
ATOM 15304 C C . CYS G 1 245 ? 111.430 49.995 87.128 1.00 37.31 241 CYS G C 1
ATOM 15305 O O . CYS G 1 245 ? 112.541 50.303 87.546 1.00 38.27 241 CYS G O 1
ATOM 15308 N N . SER G 1 246 ? 110.869 50.570 86.077 1.00 35.84 242 SER G N 1
ATOM 15309 C CA . SER G 1 246 ? 111.542 51.627 85.357 1.00 34.87 242 SER G CA 1
ATOM 15310 C C . SER G 1 246 ? 110.662 52.858 85.442 1.00 34.10 242 SER G C 1
ATOM 15311 O O . SER G 1 246 ? 109.547 52.878 84.936 1.00 34.17 242 SER G O 1
ATOM 15314 N N . VAL G 1 247 ? 111.173 53.881 86.112 1.00 33.59 243 VAL G N 1
ATOM 15315 C CA . VAL G 1 247 ? 110.435 55.111 86.300 1.00 32.67 243 VAL G CA 1
ATOM 15316 C C . VAL G 1 247 ? 111.328 56.291 85.982 1.00 32.42 243 VAL G C 1
ATOM 15317 O O . VAL G 1 247 ? 112.541 56.153 85.916 1.00 32.73 243 VAL G O 1
ATOM 15321 N N . ALA G 1 248 ? 110.717 57.448 85.770 1.00 32.54 244 ALA G N 1
ATOM 15322 C CA . ALA G 1 248 ? 111.467 58.650 85.468 1.00 32.67 244 ALA G CA 1
ATOM 15323 C C . ALA G 1 248 ? 112.136 59.082 86.758 1.00 33.57 244 ALA G C 1
ATOM 15324 O O . ALA G 1 248 ? 111.510 59.067 87.820 1.00 33.55 244 ALA G O 1
ATOM 15326 N N . ALA G 1 249 ? 113.407 59.461 86.675 1.00 34.24 245 ALA G N 1
ATOM 15327 C CA . ALA G 1 249 ? 114.128 59.896 87.863 1.00 33.67 245 ALA G CA 1
ATOM 15328 C C . ALA G 1 249 ? 113.490 61.147 88.449 1.00 33.53 245 ALA G C 1
ATOM 15329 O O . ALA G 1 249 ? 113.440 61.301 89.666 1.00 32.50 245 ALA G O 1
ATOM 15331 N N . ASP G 1 250 ? 112.988 62.030 87.586 1.00 34.34 246 ASP G N 1
ATOM 15332 C CA . ASP G 1 250 ? 112.385 63.273 88.059 1.00 35.42 246 ASP G CA 1
ATOM 15333 C C . ASP G 1 250 ? 111.073 63.069 88.810 1.00 36.18 246 ASP G C 1
ATOM 15334 O O . ASP G 1 250 ? 110.821 63.751 89.808 1.00 38.28 246 ASP G O 1
ATOM 15339 N N . SER G 1 251 ? 110.244 62.134 88.352 1.00 34.30 247 SER G N 1
ATOM 15340 C CA . SER G 1 251 ? 108.984 61.855 89.032 1.00 31.02 247 SER G CA 1
ATOM 15341 C C . SER G 1 251 ? 109.311 61.232 90.395 1.00 31.11 247 SER G C 1
ATOM 15342 O O . SER G 1 251 ? 108.663 61.530 91.399 1.00 30.73 247 SER G O 1
ATOM 15345 N N . LEU G 1 252 ? 110.323 60.365 90.416 1.00 30.18 248 LEU G N 1
ATOM 15346 C CA . LEU G 1 252 ? 110.756 59.697 91.642 1.00 28.69 248 LEU G CA 1
ATOM 15347 C C . LEU G 1 252 ? 111.148 60.724 92.693 1.00 29.26 248 LEU G C 1
ATOM 15348 O O . LEU G 1 252 ? 110.807 60.585 93.869 1.00 29.77 248 LEU G O 1
ATOM 15353 N N . ALA G 1 253 ? 111.863 61.757 92.260 1.00 29.46 249 ALA G N 1
ATOM 15354 C CA . ALA G 1 253 ? 112.289 62.815 93.162 1.00 30.62 249 ALA G CA 1
ATOM 15355 C C . ALA G 1 253 ? 111.076 63.576 93.701 1.00 31.46 249 ALA G C 1
ATOM 15356 O O . ALA G 1 253 ? 110.956 63.790 94.900 1.00 31.89 249 ALA G O 1
ATOM 15358 N N . ALA G 1 254 ? 110.171 63.973 92.814 1.00 31.94 250 ALA G N 1
ATOM 15359 C CA . ALA G 1 254 ? 108.982 64.711 93.218 1.00 31.44 250 ALA G CA 1
ATOM 15360 C C . ALA G 1 254 ? 108.129 63.888 94.171 1.00 33.56 250 ALA G C 1
ATOM 15361 O O . ALA G 1 254 ? 107.691 64.384 95.207 1.00 35.70 250 ALA G O 1
ATOM 15363 N N . ALA G 1 255 ? 107.887 62.631 93.817 1.00 34.89 251 ALA G N 1
ATOM 15364 C CA . ALA G 1 255 ? 107.079 61.758 94.651 1.00 35.66 251 ALA G CA 1
ATOM 15365 C C . ALA G 1 255 ? 107.653 61.689 96.057 1.00 37.55 251 ALA G C 1
ATOM 15366 O O . ALA G 1 255 ? 106.912 61.764 97.036 1.00 37.87 251 ALA G O 1
ATOM 15368 N N . LEU G 1 256 ? 108.977 61.552 96.152 1.00 38.68 252 LEU G N 1
ATOM 15369 C CA . LEU G 1 256 ? 109.660 61.458 97.447 1.00 39.12 252 LEU G CA 1
ATOM 15370 C C . LEU G 1 256 ? 109.558 62.731 98.261 1.00 38.99 252 LEU G C 1
ATOM 15371 O O . LEU G 1 256 ? 109.490 62.697 99.485 1.00 39.76 252 LEU G O 1
ATOM 15376 N N . SER G 1 257 ? 109.561 63.863 97.580 1.00 39.89 253 SER G N 1
ATOM 15377 C CA . SER G 1 257 ? 109.458 65.132 98.267 1.00 40.08 253 SER G CA 1
ATOM 15378 C C . SER G 1 257 ? 108.013 65.329 98.729 1.00 39.17 253 SER G C 1
ATOM 15379 O O . SER G 1 257 ? 107.755 65.600 99.899 1.00 38.70 253 SER G O 1
ATOM 15382 N N . LEU G 1 258 ? 107.074 65.166 97.808 1.00 37.26 254 LEU G N 1
ATOM 15383 C CA . LEU G 1 258 ? 105.673 65.336 98.133 1.00 37.84 254 LEU G CA 1
ATOM 15384 C C . LEU G 1 258 ? 105.175 64.437 99.262 1.00 38.32 254 LEU G C 1
ATOM 15385 O O . LEU G 1 258 ? 104.415 64.886 100.123 1.00 39.44 254 LEU G O 1
ATOM 15390 N N . CYS G 1 259 ? 105.608 63.179 99.273 1.00 37.88 255 CYS G N 1
ATOM 15391 C CA . CYS G 1 259 ? 105.148 62.238 100.289 1.00 37.14 255 CYS G CA 1
ATOM 15392 C C . CYS G 1 259 ? 105.831 62.308 101.633 1.00 37.90 255 CYS G C 1
ATOM 15393 O O . CYS G 1 259 ? 105.529 61.530 102.532 1.00 38.25 255 CYS G O 1
ATOM 15396 N N . ARG G 1 260 ? 106.767 63.231 101.769 1.00 39.49 256 ARG G N 1
ATOM 15397 C CA . ARG G 1 260 ? 107.429 63.420 103.043 1.00 39.84 256 ARG G CA 1
ATOM 15398 C C . ARG G 1 260 ? 107.044 64.822 103.494 1.00 38.64 256 ARG G C 1
ATOM 15399 O O . ARG G 1 260 ? 107.785 65.781 103.287 1.00 37.20 256 ARG G O 1
ATOM 15407 N N . ILE G 1 261 ? 105.856 64.926 104.082 1.00 38.23 257 ILE G N 1
ATOM 15408 C CA . ILE G 1 261 ? 105.345 66.197 104.579 1.00 38.63 257 ILE G CA 1
ATOM 15409 C C . ILE G 1 261 ? 105.871 66.459 105.987 1.00 38.10 257 ILE G C 1
ATOM 15410 O O . ILE G 1 261 ? 105.496 65.772 106.935 1.00 38.46 257 ILE G O 1
ATOM 15415 N N . PRO G 1 262 ? 106.749 67.462 106.136 1.00 37.80 258 PRO G N 1
ATOM 15416 C CA . PRO G 1 262 ? 107.351 67.845 107.416 1.00 37.05 258 PRO G CA 1
ATOM 15417 C C . PRO G 1 262 ? 106.370 67.782 108.584 1.00 37.70 258 PRO G C 1
ATOM 15418 O O . PRO G 1 262 ? 105.325 68.438 108.568 1.00 38.67 258 PRO G O 1
ATOM 15422 N N . ALA G 1 263 ? 106.723 66.989 109.594 1.00 38.02 259 ALA G N 1
ATOM 15423 C CA . ALA G 1 263 ? 105.914 66.810 110.802 1.00 38.89 259 ALA G CA 1
ATOM 15424 C C . ALA G 1 263 ? 104.553 66.175 110.543 1.00 40.19 259 ALA G C 1
ATOM 15425 O O . ALA G 1 263 ? 103.682 66.186 111.427 1.00 42.39 259 ALA G O 1
ATOM 15427 N N . VAL G 1 264 ? 104.379 65.609 109.349 1.00 37.80 260 VAL G N 1
ATOM 15428 C CA . VAL G 1 264 ? 103.115 64.987 108.986 1.00 36.58 260 VAL G CA 1
ATOM 15429 C C . VAL G 1 264 ? 103.270 63.559 108.485 1.00 36.26 260 VAL G C 1
ATOM 15430 O O . VAL G 1 264 ? 102.649 62.638 109.013 1.00 36.74 260 VAL G O 1
ATOM 15434 N N . SER G 1 265 ? 104.097 63.373 107.462 1.00 36.91 261 SER G N 1
ATOM 15435 C CA . SER G 1 265 ? 104.291 62.042 106.891 1.00 35.73 261 SER G CA 1
ATOM 15436 C C . SER G 1 265 ? 105.720 61.726 106.502 1.00 34.75 261 SER G C 1
ATOM 15437 O O . SER G 1 265 ? 106.603 62.580 106.503 1.00 34.27 261 SER G O 1
ATOM 15440 N N . VAL G 1 266 ? 105.918 60.464 106.156 1.00 34.51 262 VAL G N 1
ATOM 15441 C CA . VAL G 1 266 ? 107.204 59.952 105.740 1.00 32.83 262 VAL G CA 1
ATOM 15442 C C . VAL G 1 266 ? 106.811 59.024 104.574 1.00 31.53 262 VAL G C 1
ATOM 15443 O O . VAL G 1 266 ? 105.773 58.357 104.628 1.00 30.56 262 VAL G O 1
ATOM 15447 N N . PRO G 1 267 ? 107.620 58.986 103.500 1.00 30.23 263 PRO G N 1
ATOM 15448 C CA . PRO G 1 267 ? 107.373 58.167 102.302 1.00 29.38 263 PRO G CA 1
ATOM 15449 C C . PRO G 1 267 ? 107.370 56.656 102.475 1.00 29.38 263 PRO G C 1
ATOM 15450 O O . PRO G 1 267 ? 108.191 56.105 103.200 1.00 31.69 263 PRO G O 1
ATOM 15454 N N . ILE G 1 268 ? 106.448 55.991 101.792 1.00 28.59 264 ILE G N 1
ATOM 15455 C CA . ILE G 1 268 ? 106.383 54.536 101.804 1.00 29.18 264 ILE G CA 1
ATOM 15456 C C . ILE G 1 268 ? 106.308 54.156 100.340 1.00 30.49 264 ILE G C 1
ATOM 15457 O O . ILE G 1 268 ? 105.471 54.679 99.611 1.00 30.16 264 ILE G O 1
ATOM 15462 N N . LEU G 1 269 ? 107.187 53.263 99.900 1.00 32.49 265 LEU G N 1
ATOM 15463 C CA . LEU G 1 269 ? 107.183 52.854 98.497 1.00 33.40 265 LEU G CA 1
ATOM 15464 C C . LEU G 1 269 ? 106.399 51.571 98.290 1.00 34.25 265 LEU G C 1
ATOM 15465 O O . LEU G 1 269 ? 106.679 50.555 98.926 1.00 34.61 265 LEU G O 1
ATOM 15470 N N . ARG G 1 270 ? 105.412 51.627 97.401 1.00 35.05 266 ARG G N 1
ATOM 15471 C CA . ARG G 1 270 ? 104.603 50.459 97.084 1.00 34.25 266 ARG G CA 1
ATOM 15472 C C . ARG G 1 270 ? 104.998 49.905 95.727 1.00 34.42 266 ARG G C 1
ATOM 15473 O O . ARG G 1 270 ? 104.991 50.623 94.731 1.00 33.52 266 ARG G O 1
ATOM 15481 N N . PHE G 1 271 ? 105.363 48.625 95.708 1.00 35.82 267 PHE G N 1
ATOM 15482 C CA . PHE G 1 271 ? 105.756 47.937 94.484 1.00 36.25 267 PHE G CA 1
ATOM 15483 C C . PHE G 1 271 ? 104.671 46.963 94.066 1.00 37.77 267 PHE G C 1
ATOM 15484 O O . PHE G 1 271 ? 104.209 46.155 94.875 1.00 37.46 267 PHE G O 1
ATOM 15492 N N . TYR G 1 272 ? 104.274 47.039 92.801 1.00 39.35 268 TYR G N 1
ATOM 15493 C CA . TYR G 1 272 ? 103.259 46.142 92.283 1.00 41.78 268 TYR G CA 1
ATOM 15494 C C . TYR G 1 272 ? 103.886 45.193 91.258 1.00 44.51 268 TYR G C 1
ATOM 15495 O O . TYR G 1 272 ? 104.928 45.502 90.669 1.00 44.59 268 TYR G O 1
ATOM 15504 N N . ARG G 1 273 ? 103.257 44.032 91.069 1.00 46.75 269 ARG G N 1
ATOM 15505 C CA . ARG G 1 273 ? 103.731 43.030 90.114 1.00 48.27 269 ARG G CA 1
ATOM 15506 C C . ARG G 1 273 ? 104.084 43.622 88.754 1.00 47.11 269 ARG G C 1
ATOM 15507 O O . ARG G 1 273 ? 105.146 43.337 88.215 1.00 48.15 269 ARG G O 1
ATOM 15515 N N . SER G 1 274 ? 103.195 44.441 88.202 1.00 45.20 270 SER G N 1
ATOM 15516 C CA . SER G 1 274 ? 103.415 45.019 86.881 1.00 44.69 270 SER G CA 1
ATOM 15517 C C . SER G 1 274 ? 104.677 45.866 86.703 1.00 44.57 270 SER G C 1
ATOM 15518 O O . SER G 1 274 ? 104.966 46.325 85.600 1.00 44.63 270 SER G O 1
ATOM 15521 N N . GLY G 1 275 ? 105.441 46.059 87.770 1.00 44.02 271 GLY G N 1
ATOM 15522 C CA . GLY G 1 275 ? 106.644 46.862 87.653 1.00 42.83 271 GLY G CA 1
ATOM 15523 C C . GLY G 1 275 ? 106.330 48.343 87.795 1.00 42.85 271 GLY G C 1
ATOM 15524 O O . GLY G 1 275 ? 107.068 49.209 87.318 1.00 44.07 271 GLY G O 1
ATOM 15525 N N . ILE G 1 276 ? 105.223 48.630 88.467 1.00 41.37 272 ILE G N 1
ATOM 15526 C CA . ILE G 1 276 ? 104.782 49.992 88.685 1.00 40.37 272 ILE G CA 1
ATOM 15527 C C . ILE G 1 276 ? 104.992 50.325 90.171 1.00 39.79 272 ILE G C 1
ATOM 15528 O O . ILE G 1 276 ? 104.881 49.442 91.030 1.00 40.63 272 ILE G O 1
ATOM 15533 N N . ILE G 1 277 ? 105.324 51.578 90.478 1.00 36.96 273 ILE G N 1
ATOM 15534 C CA . ILE G 1 277 ? 105.531 51.967 91.868 1.00 34.84 273 ILE G CA 1
ATOM 15535 C C . ILE G 1 277 ? 104.612 53.106 92.264 1.00 33.80 273 ILE G C 1
ATOM 15536 O O . ILE G 1 277 ? 104.273 53.961 91.454 1.00 35.01 273 ILE G O 1
ATOM 15541 N N . ALA G 1 278 ? 104.202 53.107 93.523 1.00 32.53 274 ALA G N 1
ATOM 15542 C CA . ALA G 1 278 ? 103.351 54.161 94.036 1.00 31.36 274 ALA G CA 1
ATOM 15543 C C . ALA G 1 278 ? 103.977 54.639 95.332 1.00 31.38 274 ALA G C 1
ATOM 15544 O O . ALA G 1 278 ? 104.079 53.869 96.292 1.00 29.91 274 ALA G O 1
ATOM 15546 N N . VAL G 1 279 ? 104.440 55.888 95.353 1.00 31.32 275 VAL G N 1
ATOM 15547 C CA . VAL G 1 279 ? 105.010 56.428 96.580 1.00 31.90 275 VAL G CA 1
ATOM 15548 C C . VAL G 1 279 ? 103.830 56.989 97.348 1.00 30.30 275 VAL G C 1
ATOM 15549 O O . VAL G 1 279 ? 103.049 57.780 96.827 1.00 30.31 275 VAL G O 1
ATOM 15553 N N . VAL G 1 280 ? 103.701 56.542 98.587 1.00 30.31 276 VAL G N 1
ATOM 15554 C CA . VAL G 1 280 ? 102.607 56.938 99.453 1.00 30.14 276 VAL G CA 1
ATOM 15555 C C . VAL G 1 280 ? 103.069 57.772 100.648 1.00 30.06 276 VAL G C 1
ATOM 15556 O O . VAL G 1 280 ? 104.189 57.617 101.141 1.00 29.95 276 VAL G O 1
ATOM 15560 N N . ALA G 1 281 ? 102.203 58.675 101.092 1.00 29.73 277 ALA G N 1
ATOM 15561 C CA . ALA G 1 281 ? 102.497 59.506 102.251 1.00 30.44 277 ALA G CA 1
ATOM 15562 C C . ALA G 1 281 ? 102.073 58.738 103.510 1.00 31.67 277 ALA G C 1
ATOM 15563 O O . ALA G 1 281 ? 100.886 58.667 103.818 1.00 32.88 277 ALA G O 1
ATOM 15565 N N . GLY G 1 282 ? 103.039 58.143 104.214 1.00 32.34 278 GLY G N 1
ATOM 15566 C CA . GLY G 1 282 ? 102.736 57.404 105.427 1.00 31.10 278 GLY G CA 1
ATOM 15567 C C . GLY G 1 282 ? 102.574 58.403 106.556 1.00 32.17 278 GLY G C 1
ATOM 15568 O O . GLY G 1 282 ? 103.553 59.026 106.980 1.00 31.61 278 GLY G O 1
ATOM 15569 N N . LEU G 1 283 ? 101.343 58.560 107.039 1.00 31.86 279 LEU G N 1
ATOM 15570 C CA . LEU G 1 283 ? 101.061 59.522 108.096 1.00 32.74 279 LEU G CA 1
ATOM 15571 C C . LEU G 1 283 ? 101.585 59.126 109.467 1.00 33.49 279 LEU G C 1
ATOM 15572 O O . LEU G 1 283 ? 101.354 58.015 109.946 1.00 33.33 279 LEU G O 1
ATOM 15577 N N . LEU G 1 284 ? 102.286 60.061 110.097 1.00 34.32 280 LEU G N 1
ATOM 15578 C CA . LEU G 1 284 ? 102.869 59.838 111.413 1.00 35.79 280 LEU G CA 1
ATOM 15579 C C . LEU G 1 284 ? 101.855 60.015 112.528 1.00 37.96 280 LEU G C 1
ATOM 15580 O O . LEU G 1 284 ? 101.046 60.947 112.500 1.00 38.86 280 LEU G O 1
ATOM 15585 N N . THR G 1 285 ? 101.902 59.121 113.512 1.00 40.07 281 THR G N 1
ATOM 15586 C CA . THR G 1 285 ? 101.011 59.210 114.662 1.00 40.40 281 THR G CA 1
ATOM 15587 C C . THR G 1 285 ? 101.126 60.623 115.217 1.00 39.84 281 THR G C 1
ATOM 15588 O O . THR G 1 285 ? 100.149 61.203 115.661 1.00 37.88 281 THR G O 1
ATOM 15592 N N . SER G 1 286 ? 102.341 61.162 115.183 1.00 41.21 282 SER G N 1
ATOM 15593 C CA . SER G 1 286 ? 102.611 62.519 115.639 1.00 42.76 282 SER G CA 1
ATOM 15594 C C . SER G 1 286 ? 101.619 63.457 114.961 1.00 44.42 282 SER G C 1
ATOM 15595 O O . SER G 1 286 ? 101.019 64.319 115.595 1.00 43.65 282 SER G O 1
ATOM 15598 N N . ALA G 1 287 ? 101.461 63.290 113.652 1.00 46.93 283 ALA G N 1
ATOM 15599 C CA . ALA G 1 287 ? 100.530 64.111 112.900 1.00 47.68 283 ALA G CA 1
ATOM 15600 C C . ALA G 1 287 ? 99.183 63.841 113.539 1.00 47.38 283 ALA G C 1
ATOM 15601 O O . ALA G 1 287 ? 99.060 62.931 114.349 1.00 47.37 283 ALA G O 1
ATOM 15603 N N . GLY G 1 288 ? 98.170 64.619 113.194 1.00 47.42 284 GLY G N 1
ATOM 15604 C CA . GLY G 1 288 ? 96.881 64.372 113.806 1.00 48.36 284 GLY G CA 1
ATOM 15605 C C . GLY G 1 288 ? 96.266 63.085 113.309 1.00 48.22 284 GLY G C 1
ATOM 15606 O O . GLY G 1 288 ? 96.897 62.035 113.281 1.00 48.28 284 GLY G O 1
ATOM 15607 N N . ASP G 1 289 ? 95.005 63.183 112.925 1.00 49.92 285 ASP G N 1
ATOM 15608 C CA . ASP G 1 289 ? 94.257 62.067 112.377 1.00 49.86 285 ASP G CA 1
ATOM 15609 C C . ASP G 1 289 ? 93.706 62.656 111.084 1.00 48.65 285 ASP G C 1
ATOM 15610 O O . ASP G 1 289 ? 92.494 62.698 110.878 1.00 49.95 285 ASP G O 1
ATOM 15615 N N . LEU G 1 290 ? 94.608 63.132 110.231 1.00 45.69 286 LEU G N 1
ATOM 15616 C CA . LEU G 1 290 ? 94.245 63.762 108.967 1.00 43.19 286 LEU G CA 1
ATOM 15617 C C . LEU G 1 290 ? 93.534 62.860 107.968 1.00 41.70 286 LEU G C 1
ATOM 15618 O O . LEU G 1 290 ? 93.878 61.687 107.822 1.00 42.39 286 LEU G O 1
ATOM 15623 N N . PRO G 1 291 ? 92.521 63.400 107.270 1.00 40.10 287 PRO G N 1
ATOM 15624 C CA . PRO G 1 291 ? 91.742 62.672 106.263 1.00 38.89 287 PRO G CA 1
ATOM 15625 C C . PRO G 1 291 ? 92.479 62.798 104.930 1.00 37.78 287 PRO G C 1
ATOM 15626 O O . PRO G 1 291 ? 91.889 63.222 103.931 1.00 38.32 287 PRO G O 1
ATOM 15630 N N . LEU G 1 292 ? 93.765 62.452 104.920 1.00 35.27 288 LEU G N 1
ATOM 15631 C CA . LEU G 1 292 ? 94.559 62.564 103.706 1.00 34.30 288 LEU G CA 1
ATOM 15632 C C . LEU G 1 292 ? 95.133 61.255 103.185 1.00 35.02 288 LEU G C 1
ATOM 15633 O O . LEU G 1 292 ? 95.635 60.436 103.952 1.00 35.56 288 LEU G O 1
ATOM 15638 N N . ASP G 1 293 ? 95.037 61.069 101.870 1.00 34.82 289 ASP G N 1
ATOM 15639 C CA . ASP G 1 293 ? 95.584 59.899 101.196 1.00 34.81 289 ASP G CA 1
ATOM 15640 C C . ASP G 1 293 ? 96.417 60.436 100.058 1.00 34.49 289 ASP G C 1
ATOM 15641 O O . ASP G 1 293 ? 95.991 60.406 98.910 1.00 35.00 289 ASP G O 1
ATOM 15646 N N . LEU G 1 294 ? 97.602 60.942 100.386 1.00 33.68 290 LEU G N 1
ATOM 15647 C CA . LEU G 1 294 ? 98.486 61.518 99.387 1.00 32.92 290 LEU G CA 1
ATOM 15648 C C . LEU G 1 294 ? 99.222 60.422 98.659 1.00 33.06 290 LEU G C 1
ATOM 15649 O O . LEU G 1 294 ? 99.812 59.533 99.269 1.00 33.61 290 LEU G O 1
ATOM 15654 N N . SER G 1 295 ? 99.209 60.500 97.338 1.00 33.42 291 SER G N 1
ATOM 15655 C CA . SER G 1 295 ? 99.834 59.462 96.555 1.00 32.25 291 SER G CA 1
ATOM 15656 C C . SER G 1 295 ? 100.425 59.944 95.241 1.00 31.37 291 SER G C 1
ATOM 15657 O O . SER G 1 295 ? 99.880 60.840 94.595 1.00 30.63 291 SER G O 1
ATOM 15660 N N . VAL G 1 296 ? 101.546 59.348 94.850 1.00 30.18 292 VAL G N 1
ATOM 15661 C CA . VAL G 1 296 ? 102.170 59.685 93.572 1.00 30.72 292 VAL G CA 1
ATOM 15662 C C . VAL G 1 296 ? 102.522 58.394 92.850 1.00 30.98 292 VAL G C 1
ATOM 15663 O O . VAL G 1 296 ? 103.305 57.586 93.356 1.00 33.32 292 VAL G O 1
ATOM 15667 N N . ILE G 1 297 ? 101.931 58.202 91.673 1.00 29.86 293 ILE G N 1
ATOM 15668 C CA . ILE G 1 297 ? 102.170 57.000 90.883 1.00 30.54 293 ILE G CA 1
ATOM 15669 C C . ILE G 1 297 ? 103.292 57.165 89.876 1.00 32.31 293 ILE G C 1
ATOM 15670 O O . ILE G 1 297 ? 103.253 58.056 89.029 1.00 33.46 293 ILE G O 1
ATOM 15675 N N . LEU G 1 298 ? 104.289 56.296 89.972 1.00 33.10 294 LEU G N 1
ATOM 15676 C CA . LEU G 1 298 ? 105.420 56.335 89.058 1.00 33.42 294 LEU G CA 1
ATOM 15677 C C . LEU G 1 298 ? 105.161 55.315 87.964 1.00 34.54 294 LEU G C 1
ATOM 15678 O O . LEU G 1 298 ? 105.322 54.117 88.182 1.00 35.44 294 LEU G O 1
ATOM 15683 N N . PHE G 1 299 ? 104.746 55.793 86.794 1.00 35.74 295 PHE G N 1
ATOM 15684 C CA . PHE G 1 299 ? 104.451 54.913 85.673 1.00 36.60 295 PHE G CA 1
ATOM 15685 C C . PHE G 1 299 ? 105.716 54.340 85.061 1.00 37.97 295 PHE G C 1
ATOM 15686 O O . PHE G 1 299 ? 106.820 54.804 85.347 1.00 38.76 295 PHE G O 1
ATOM 15694 N N . ASN G 1 300 ? 105.549 53.317 84.227 1.00 39.29 296 ASN G N 1
ATOM 15695 C CA . ASN G 1 300 ? 106.675 52.686 83.556 1.00 39.65 296 ASN G CA 1
ATOM 15696 C C . ASN G 1 300 ? 107.284 53.711 82.610 1.00 40.83 296 ASN G C 1
ATOM 15697 O O . ASN G 1 300 ? 106.579 54.342 81.819 1.00 40.73 296 ASN G O 1
ATOM 15702 N N . HIS G 1 301 ? 108.597 53.870 82.705 1.00 42.86 297 HIS G N 1
ATOM 15703 C CA . HIS G 1 301 ? 109.345 54.819 81.890 1.00 46.09 297 HIS G CA 1
ATOM 15704 C C . HIS G 1 301 ? 110.510 54.076 81.255 1.00 50.06 297 HIS G C 1
ATOM 15705 O O . HIS G 1 301 ? 111.243 53.366 81.945 1.00 51.79 297 HIS G O 1
ATOM 15712 N N . ALA G 1 302 ? 110.695 54.244 79.950 1.00 53.53 298 ALA G N 1
ATOM 15713 C CA . ALA G 1 302 ? 111.764 53.545 79.248 1.00 56.97 298 ALA G CA 1
ATOM 15714 C C . ALA G 1 302 ? 112.979 54.401 78.864 1.00 60.84 298 ALA G C 1
ATOM 15715 O O . ALA G 1 302 ? 112.842 55.588 78.546 1.00 61.70 298 ALA G O 1
ATOM 15717 N N . SER G 1 303 ? 114.161 53.775 78.904 1.00 64.45 299 SER G N 1
ATOM 15718 C CA . SER G 1 303 ? 115.453 54.393 78.551 1.00 66.41 299 SER G CA 1
ATOM 15719 C C . SER G 1 303 ? 115.867 55.654 79.329 1.00 67.62 299 SER G C 1
ATOM 15720 O O . SER G 1 303 ? 115.070 56.582 79.497 1.00 69.19 299 SER G O 1
ATOM 15731 N N . GLU H 1 6 ? 71.016 95.084 105.867 1.00 66.32 2 GLU H N 1
ATOM 15732 C CA . GLU H 1 6 ? 70.741 96.341 105.182 1.00 64.57 2 GLU H CA 1
ATOM 15733 C C . GLU H 1 6 ? 71.847 96.837 104.240 1.00 61.39 2 GLU H C 1
ATOM 15734 O O . GLU H 1 6 ? 72.984 97.078 104.654 1.00 60.09 2 GLU H O 1
ATOM 15740 N N . THR H 1 7 ? 71.484 96.995 102.972 1.00 57.46 3 THR H N 1
ATOM 15741 C CA . THR H 1 7 ? 72.399 97.472 101.951 1.00 54.94 3 THR H CA 1
ATOM 15742 C C . THR H 1 7 ? 72.602 98.977 102.060 1.00 53.52 3 THR H C 1
ATOM 15743 O O . THR H 1 7 ? 71.677 99.748 101.819 1.00 54.00 3 THR H O 1
ATOM 15747 N N . THR H 1 8 ? 73.814 99.392 102.412 1.00 51.22 4 THR H N 1
ATOM 15748 C CA . THR H 1 8 ? 74.118 100.806 102.537 1.00 48.08 4 THR H CA 1
ATOM 15749 C C . THR H 1 8 ? 74.383 101.402 101.159 1.00 46.68 4 THR H C 1
ATOM 15750 O O . THR H 1 8 ? 73.721 102.353 100.767 1.00 47.16 4 THR H O 1
ATOM 15754 N N . GLN H 1 9 ? 75.344 100.862 100.421 1.00 45.13 5 GLN H N 1
ATOM 15755 C CA . GLN H 1 9 ? 75.603 101.372 99.072 1.00 44.75 5 GLN H CA 1
ATOM 15756 C C . GLN H 1 9 ? 76.003 100.308 98.042 1.00 43.93 5 GLN H C 1
ATOM 15757 O O . GLN H 1 9 ? 76.538 99.248 98.380 1.00 43.64 5 GLN H O 1
ATOM 15763 N N . THR H 1 10 ? 75.722 100.608 96.779 1.00 42.01 6 THR H N 1
ATOM 15764 C CA . THR H 1 10 ? 75.996 99.698 95.682 1.00 42.57 6 THR H CA 1
ATOM 15765 C C . THR H 1 10 ? 76.850 100.349 94.604 1.00 43.38 6 THR H C 1
ATOM 15766 O O . THR H 1 10 ? 76.578 101.471 94.179 1.00 43.94 6 THR H O 1
ATOM 15770 N N . LEU H 1 11 ? 77.874 99.641 94.171 1.00 42.80 7 LEU H N 1
ATOM 15771 C CA . LEU H 1 11 ? 78.788 100.152 93.147 1.00 43.15 7 LEU H CA 1
ATOM 15772 C C . LEU H 1 11 ? 78.987 99.128 92.031 1.00 43.51 7 LEU H C 1
ATOM 15773 O O . LEU H 1 11 ? 79.483 98.044 92.302 1.00 44.83 7 LEU H O 1
ATOM 15778 N N . ARG H 1 12 ? 78.573 99.469 90.828 1.00 43.59 8 ARG H N 1
ATOM 15779 C CA . ARG H 1 12 ? 78.703 98.546 89.703 1.00 42.94 8 ARG H CA 1
ATOM 15780 C C . ARG H 1 12 ? 79.576 99.153 88.605 1.00 40.74 8 ARG H C 1
ATOM 15781 O O . ARG H 1 12 ? 79.334 100.269 88.161 1.00 39.72 8 ARG H O 1
ATOM 15789 N N . PHE H 1 13 ? 80.585 98.418 88.159 1.00 39.04 9 PHE H N 1
ATOM 15790 C CA . PHE H 1 13 ? 81.478 98.922 87.120 1.00 38.24 9 PHE H CA 1
ATOM 15791 C C . PHE H 1 13 ? 81.020 98.615 85.705 1.00 37.29 9 PHE H C 1
ATOM 15792 O O . PHE H 1 13 ? 80.246 97.694 85.481 1.00 37.86 9 PHE H O 1
ATOM 15800 N N . LYS H 1 14 ? 81.503 99.395 84.748 1.00 36.38 10 LYS H N 1
ATOM 15801 C CA . LYS H 1 14 ? 81.139 99.184 83.359 1.00 37.31 10 LYS H CA 1
ATOM 15802 C C . LYS H 1 14 ? 81.822 97.934 82.828 1.00 38.18 10 LYS H C 1
ATOM 15803 O O . LYS H 1 14 ? 82.859 97.516 83.334 1.00 39.03 10 LYS H O 1
ATOM 15809 N N . THR H 1 15 ? 81.236 97.347 81.797 1.00 38.39 11 THR H N 1
ATOM 15810 C CA . THR H 1 15 ? 81.783 96.141 81.205 1.00 39.56 11 THR H CA 1
ATOM 15811 C C . THR H 1 15 ? 83.260 96.237 80.858 1.00 41.45 11 THR H C 1
ATOM 15812 O O . THR H 1 15 ? 83.682 97.136 80.134 1.00 41.95 11 THR H O 1
ATOM 15816 N N . LYS H 1 16 ? 84.033 95.289 81.376 1.00 43.36 12 LYS H N 1
ATOM 15817 C CA . LYS H 1 16 ? 85.468 95.229 81.131 1.00 44.85 12 LYS H CA 1
ATOM 15818 C C . LYS H 1 16 ? 86.209 96.517 81.496 1.00 45.38 12 LYS H C 1
ATOM 15819 O O . LYS H 1 16 ? 87.379 96.701 81.140 1.00 45.21 12 LYS H O 1
ATOM 15825 N N . ALA H 1 17 ? 85.529 97.398 82.223 1.00 45.55 13 ALA H N 1
ATOM 15826 C CA . ALA H 1 17 ? 86.124 98.662 82.637 1.00 44.69 13 ALA H CA 1
ATOM 15827 C C . ALA H 1 17 ? 87.398 98.438 83.451 1.00 44.28 13 ALA H C 1
ATOM 15828 O O . ALA H 1 17 ? 88.477 98.862 83.043 1.00 45.52 13 ALA H O 1
ATOM 15830 N N . LEU H 1 18 ? 87.285 97.769 84.591 1.00 42.21 14 LEU H N 1
ATOM 15831 C CA . LEU H 1 18 ? 88.462 97.529 85.413 1.00 42.06 14 LEU H CA 1
ATOM 15832 C C . LEU H 1 18 ? 89.436 96.559 84.753 1.00 41.40 14 LEU H C 1
ATOM 15833 O O . LEU H 1 18 ? 90.626 96.546 85.078 1.00 40.48 14 LEU H O 1
ATOM 15838 N N . ALA H 1 19 ? 88.935 95.755 83.820 1.00 41.12 15 ALA H N 1
ATOM 15839 C CA . ALA H 1 19 ? 89.773 94.762 83.143 1.00 39.93 15 ALA H CA 1
ATOM 15840 C C . ALA H 1 19 ? 90.958 95.344 82.377 1.00 38.72 15 ALA H C 1
ATOM 15841 O O . ALA H 1 19 ? 92.055 94.793 82.424 1.00 38.22 15 ALA H O 1
ATOM 15843 N N . VAL H 1 20 ? 90.740 96.454 81.679 1.00 37.97 16 VAL H N 1
ATOM 15844 C CA . VAL H 1 20 ? 91.806 97.095 80.912 1.00 35.93 16 VAL H CA 1
ATOM 15845 C C . VAL H 1 20 ? 92.966 97.540 81.795 1.00 36.26 16 VAL H C 1
ATOM 15846 O O . VAL H 1 20 ? 94.023 97.924 81.288 1.00 36.09 16 VAL H O 1
ATOM 15850 N N . LEU H 1 21 ? 92.768 97.492 83.111 1.00 36.35 17 LEU H N 1
ATOM 15851 C CA . LEU H 1 21 ? 93.804 97.900 84.059 1.00 37.04 17 LEU H CA 1
ATOM 15852 C C . LEU H 1 21 ? 94.585 96.712 84.586 1.00 37.37 17 LEU H C 1
ATOM 15853 O O . LEU H 1 21 ? 95.501 96.868 85.391 1.00 37.35 17 LEU H O 1
ATOM 15858 N N . SER H 1 22 ? 94.208 95.528 84.124 1.00 39.11 18 SER H N 1
ATOM 15859 C CA . SER H 1 22 ? 94.835 94.276 84.530 1.00 40.26 18 SER H CA 1
ATOM 15860 C C . SER H 1 22 ? 96.364 94.308 84.626 1.00 40.28 18 SER H C 1
ATOM 15861 O O . SER H 1 22 ? 96.940 93.921 85.643 1.00 39.45 18 SER H O 1
ATOM 15864 N N . LYS H 1 23 ? 97.021 94.763 83.569 1.00 41.65 19 LYS H N 1
ATOM 15865 C CA . LYS H 1 23 ? 98.473 94.816 83.571 1.00 42.34 19 LYS H CA 1
ATOM 15866 C C . LYS H 1 23 ? 99.031 95.897 84.492 1.00 42.28 19 LYS H C 1
ATOM 15867 O O . LYS H 1 23 ? 100.121 95.749 85.049 1.00 42.59 19 LYS H O 1
ATOM 15873 N N . CYS H 1 24 ? 98.286 96.983 84.659 1.00 41.36 20 CYS H N 1
ATOM 15874 C CA . CYS H 1 24 ? 98.724 98.049 85.546 1.00 40.08 20 CYS H CA 1
ATOM 15875 C C . CYS H 1 24 ? 98.760 97.509 86.970 1.00 39.21 20 CYS H C 1
ATOM 15876 O O . CYS H 1 24 ? 99.699 97.775 87.722 1.00 39.49 20 CYS H O 1
ATOM 15879 N N . TYR H 1 25 ? 97.744 96.739 87.342 1.00 37.60 21 TYR H N 1
ATOM 15880 C CA . TYR H 1 25 ? 97.726 96.163 88.674 1.00 37.58 21 TYR H CA 1
ATOM 15881 C C . TYR H 1 25 ? 98.927 95.221 88.798 1.00 39.08 21 TYR H C 1
ATOM 15882 O O . TYR H 1 25 ? 99.752 95.373 89.696 1.00 39.00 21 TYR H O 1
ATOM 15891 N N . ASP H 1 26 ? 99.013 94.253 87.886 1.00 40.36 22 ASP H N 1
ATOM 15892 C CA . ASP H 1 26 ? 100.111 93.287 87.858 1.00 40.49 22 ASP H CA 1
ATOM 15893 C C . ASP H 1 26 ? 101.438 93.970 88.155 1.00 40.06 22 ASP H C 1
ATOM 15894 O O . ASP H 1 26 ? 102.255 93.450 88.908 1.00 39.90 22 ASP H O 1
ATOM 15899 N N . HIS H 1 27 ? 101.648 95.138 87.553 1.00 39.48 23 HIS H N 1
ATOM 15900 C CA . HIS H 1 27 ? 102.889 95.886 87.735 1.00 37.90 23 HIS H CA 1
ATOM 15901 C C . HIS H 1 27 ? 103.103 96.332 89.165 1.00 36.85 23 HIS H C 1
ATOM 15902 O O . HIS H 1 27 ? 104.228 96.332 89.662 1.00 35.30 23 HIS H O 1
ATOM 15909 N N . ALA H 1 28 ? 102.015 96.697 89.831 1.00 36.56 24 ALA H N 1
ATOM 15910 C CA . ALA H 1 28 ? 102.102 97.175 91.201 1.00 37.19 24 ALA H CA 1
ATOM 15911 C C . ALA H 1 28 ? 101.619 96.202 92.269 1.00 37.30 24 ALA H C 1
ATOM 15912 O O . ALA H 1 28 ? 101.591 96.546 93.452 1.00 36.93 24 ALA H O 1
ATOM 15914 N N . GLN H 1 29 ? 101.255 94.986 91.873 1.00 37.97 25 GLN H N 1
ATOM 15915 C CA . GLN H 1 29 ? 100.720 94.022 92.834 1.00 37.62 25 GLN H CA 1
ATOM 15916 C C . GLN H 1 29 ? 101.570 93.694 94.046 1.00 36.70 25 GLN H C 1
ATOM 15917 O O . GLN H 1 29 ? 101.044 93.544 95.144 1.00 36.53 25 GLN H O 1
ATOM 15923 N N . THR H 1 30 ? 102.877 93.570 93.867 1.00 36.45 26 THR H N 1
ATOM 15924 C CA . THR H 1 30 ? 103.727 93.254 95.003 1.00 36.06 26 THR H CA 1
ATOM 15925 C C . THR H 1 30 ? 103.580 94.284 96.109 1.00 36.66 26 THR H C 1
ATOM 15926 O O . THR H 1 30 ? 103.612 93.942 97.285 1.00 37.77 26 THR H O 1
ATOM 15930 N N . HIS H 1 31 ? 103.415 95.542 95.731 1.00 36.66 27 HIS H N 1
ATOM 15931 C CA . HIS H 1 31 ? 103.258 96.612 96.704 1.00 37.20 27 HIS H CA 1
ATOM 15932 C C . HIS H 1 31 ? 101.841 96.707 97.252 1.00 38.11 27 HIS H C 1
ATOM 15933 O O . HIS H 1 31 ? 101.639 97.065 98.409 1.00 39.94 27 HIS H O 1
ATOM 15940 N N . LEU H 1 32 ? 100.857 96.387 96.421 1.00 37.13 28 LEU H N 1
ATOM 15941 C CA . LEU H 1 32 ? 99.472 96.475 96.847 1.00 36.45 28 LEU H CA 1
ATOM 15942 C C . LEU H 1 32 ? 98.981 95.270 97.640 1.00 36.94 28 LEU H C 1
ATOM 15943 O O . LEU H 1 32 ? 98.064 95.383 98.453 1.00 36.84 28 LEU H O 1
ATOM 15948 N N . LYS H 1 33 ? 99.607 94.120 97.425 1.00 37.64 29 LYS H N 1
ATOM 15949 C CA . LYS H 1 33 ? 99.185 92.900 98.102 1.00 37.80 29 LYS H CA 1
ATOM 15950 C C . LYS H 1 33 ? 98.875 93.029 99.599 1.00 36.37 29 LYS H C 1
ATOM 15951 O O . LYS H 1 33 ? 97.911 92.438 100.089 1.00 35.58 29 LYS H O 1
ATOM 15957 N N . GLY H 1 34 ? 99.677 93.800 100.326 1.00 35.29 30 GLY H N 1
ATOM 15958 C CA . GLY H 1 34 ? 99.444 93.930 101.753 1.00 32.24 30 GLY H CA 1
ATOM 15959 C C . GLY H 1 34 ? 98.647 95.132 102.219 1.00 31.27 30 GLY H C 1
ATOM 15960 O O . GLY H 1 34 ? 98.541 95.364 103.418 1.00 30.79 30 GLY H O 1
ATOM 15961 N N . GLY H 1 35 ? 98.075 95.891 101.290 1.00 30.74 31 GLY H N 1
ATOM 15962 C CA . GLY H 1 35 ? 97.319 97.067 101.676 1.00 29.39 31 GLY H CA 1
ATOM 15963 C C . GLY H 1 35 ? 95.837 96.825 101.846 1.00 31.78 31 GLY H C 1
ATOM 15964 O O . GLY H 1 35 ? 95.418 95.785 102.360 1.00 32.09 31 GLY H O 1
ATOM 15965 N N . VAL H 1 36 ? 95.037 97.788 101.403 1.00 32.49 32 VAL H N 1
ATOM 15966 C CA . VAL H 1 36 ? 93.589 97.694 101.518 1.00 32.00 32 VAL H CA 1
ATOM 15967 C C . VAL H 1 36 ? 92.886 98.279 100.297 1.00 33.06 32 VAL H C 1
ATOM 15968 O O . VAL H 1 36 ? 93.456 99.082 99.573 1.00 33.94 32 VAL H O 1
ATOM 15972 N N . LEU H 1 37 ? 91.648 97.860 100.070 1.00 33.33 33 LEU H N 1
ATOM 15973 C CA . LEU H 1 37 ? 90.857 98.382 98.971 1.00 33.38 33 LEU H CA 1
ATOM 15974 C C . LEU H 1 37 ? 89.816 99.215 99.671 1.00 35.37 33 LEU H C 1
ATOM 15975 O O . LEU H 1 37 ? 89.153 98.740 100.589 1.00 36.56 33 LEU H O 1
ATOM 15980 N N . GLN H 1 38 ? 89.690 100.470 99.269 1.00 37.37 34 GLN H N 1
ATOM 15981 C CA . GLN H 1 38 ? 88.711 101.340 99.886 1.00 38.36 34 GLN H CA 1
ATOM 15982 C C . GLN H 1 38 ? 87.994 102.142 98.829 1.00 38.70 34 GLN H C 1
ATOM 15983 O O . GLN H 1 38 ? 88.551 102.457 97.779 1.00 38.58 34 GLN H O 1
ATOM 15989 N N . VAL H 1 39 ? 86.734 102.440 99.110 1.00 39.11 35 VAL H N 1
ATOM 15990 C CA . VAL H 1 39 ? 85.913 103.224 98.214 1.00 39.56 35 VAL H CA 1
ATOM 15991 C C . VAL H 1 39 ? 85.784 104.569 98.892 1.00 42.22 35 VAL H C 1
ATOM 15992 O O . VAL H 1 39 ? 85.246 104.663 99.994 1.00 43.94 35 VAL H O 1
ATOM 15996 N N . ASN H 1 40 ? 86.306 105.604 98.247 1.00 43.97 36 ASN H N 1
ATOM 15997 C CA . ASN H 1 40 ? 86.231 106.966 98.767 1.00 43.30 36 ASN H CA 1
ATOM 15998 C C . ASN H 1 40 ? 84.838 107.477 98.400 1.00 42.72 36 ASN H C 1
ATOM 15999 O O . ASN H 1 40 ? 84.500 107.564 97.215 1.00 40.22 36 ASN H O 1
ATOM 16004 N N . LEU H 1 41 ? 84.028 107.787 99.412 1.00 43.63 37 LEU H N 1
ATOM 16005 C CA . LEU H 1 41 ? 82.675 108.293 99.181 1.00 44.23 37 LEU H CA 1
ATOM 16006 C C . LEU H 1 41 ? 82.629 109.811 99.062 1.00 44.71 37 LEU H C 1
ATOM 16007 O O . LEU H 1 41 ? 81.709 110.355 98.460 1.00 44.47 37 LEU H O 1
ATOM 16012 N N . LEU H 1 42 ? 83.616 110.490 99.643 1.00 45.59 38 LEU H N 1
ATOM 16013 C CA . LEU H 1 42 ? 83.697 111.949 99.566 1.00 45.92 38 LEU H CA 1
ATOM 16014 C C . LEU H 1 42 ? 83.864 112.324 98.106 1.00 46.47 38 LEU H C 1
ATOM 16015 O O . LEU H 1 42 ? 83.362 113.345 97.661 1.00 46.88 38 LEU H O 1
ATOM 16020 N N . SER H 1 43 ? 84.588 111.484 97.372 1.00 48.40 39 SER H N 1
ATOM 16021 C CA . SER H 1 43 ? 84.858 111.695 95.951 1.00 50.19 39 SER H CA 1
ATOM 16022 C C . SER H 1 43 ? 83.591 111.897 95.131 1.00 52.27 39 SER H C 1
ATOM 16023 O O . SER H 1 43 ? 83.641 112.490 94.050 1.00 52.06 39 SER H O 1
ATOM 16026 N N . VAL H 1 44 ? 82.466 111.406 95.650 1.00 54.15 40 VAL H N 1
ATOM 16027 C CA . VAL H 1 44 ? 81.189 111.487 94.947 1.00 56.33 40 VAL H CA 1
ATOM 16028 C C . VAL H 1 44 ? 80.857 112.838 94.344 1.00 58.02 40 VAL H C 1
ATOM 16029 O O . VAL H 1 44 ? 80.365 112.913 93.208 1.00 57.79 40 VAL H O 1
ATOM 16033 N N . ASN H 1 45 ? 81.112 113.905 95.092 1.00 59.51 41 ASN H N 1
ATOM 16034 C CA . ASN H 1 45 ? 80.822 115.230 94.574 1.00 61.89 41 ASN H CA 1
ATOM 16035 C C . ASN H 1 45 ? 81.919 115.744 93.651 1.00 61.90 41 ASN H C 1
ATOM 16036 O O . ASN H 1 45 ? 81.611 116.268 92.581 1.00 62.31 41 ASN H O 1
ATOM 16041 N N . TYR H 1 46 ? 83.190 115.594 94.030 1.00 61.22 42 TYR H N 1
ATOM 16042 C CA . TYR H 1 46 ? 84.254 116.066 93.147 1.00 61.24 42 TYR H CA 1
ATOM 16043 C C . TYR H 1 46 ? 84.665 115.057 92.065 1.00 60.44 42 TYR H C 1
ATOM 16044 O O . TYR H 1 46 ? 85.847 114.913 91.754 1.00 60.23 42 TYR H O 1
ATOM 16053 N N . GLY H 1 47 ? 83.675 114.376 91.483 1.00 58.88 43 GLY H N 1
ATOM 16054 C CA . GLY H 1 47 ? 83.959 113.413 90.429 1.00 57.69 43 GLY H CA 1
ATOM 16055 C C . GLY H 1 47 ? 83.101 112.155 90.387 1.00 57.17 43 GLY H C 1
ATOM 16056 O O . GLY H 1 47 ? 82.560 111.791 89.337 1.00 57.61 43 GLY H O 1
ATOM 16057 N N . GLY H 1 48 ? 82.981 111.481 91.527 1.00 55.58 44 GLY H N 1
ATOM 16058 C CA . GLY H 1 48 ? 82.203 110.257 91.598 1.00 50.82 44 GLY H CA 1
ATOM 16059 C C . GLY H 1 48 ? 82.879 109.310 92.566 1.00 48.31 44 GLY H C 1
ATOM 16060 O O . GLY H 1 48 ? 83.888 109.665 93.167 1.00 48.88 44 GLY H O 1
ATOM 16061 N N . PRO H 1 49 ? 82.359 108.094 92.739 1.00 46.79 45 PRO H N 1
ATOM 16062 C CA . PRO H 1 49 ? 82.969 107.133 93.669 1.00 44.40 45 PRO H CA 1
ATOM 16063 C C . PRO H 1 49 ? 84.308 106.662 93.142 1.00 41.95 45 PRO H C 1
ATOM 16064 O O . PRO H 1 49 ? 84.454 106.406 91.953 1.00 41.56 45 PRO H O 1
ATOM 16068 N N . ARG H 1 50 ? 85.287 106.544 94.022 1.00 40.88 46 ARG H N 1
ATOM 16069 C CA . ARG H 1 50 ? 86.598 106.078 93.596 1.00 39.61 46 ARG H CA 1
ATOM 16070 C C . ARG H 1 50 ? 87.055 104.857 94.398 1.00 38.86 46 ARG H C 1
ATOM 16071 O O . ARG H 1 50 ? 87.261 104.919 95.612 1.00 37.24 46 ARG H O 1
ATOM 16079 N N . LEU H 1 51 ? 87.172 103.737 93.698 1.00 38.37 47 LEU H N 1
ATOM 16080 C CA . LEU H 1 51 ? 87.627 102.489 94.288 1.00 37.01 47 LEU H CA 1
ATOM 16081 C C . LEU H 1 51 ? 89.130 102.590 94.207 1.00 35.96 47 LEU H C 1
ATOM 16082 O O . LEU H 1 51 ? 89.657 103.085 93.212 1.00 37.21 47 LEU H O 1
ATOM 16087 N N . ALA H 1 52 ? 89.836 102.130 95.228 1.00 33.91 48 ALA H N 1
ATOM 16088 C CA . ALA H 1 52 ? 91.281 102.234 95.177 1.00 32.33 48 ALA H CA 1
ATOM 16089 C C . ALA H 1 52 ? 91.998 101.198 96.012 1.00 32.06 48 ALA H C 1
ATOM 16090 O O . ALA H 1 52 ? 91.490 100.742 97.024 1.00 33.82 48 ALA H O 1
ATOM 16092 N N . ALA H 1 53 ? 93.186 100.819 95.572 1.00 31.52 49 ALA H N 1
ATOM 16093 C CA . ALA H 1 53 ? 93.990 99.877 96.325 1.00 29.43 49 ALA H CA 1
ATOM 16094 C C . ALA H 1 53 ? 95.096 100.760 96.885 1.00 29.69 49 ALA H C 1
ATOM 16095 O O . ALA H 1 53 ? 95.873 101.352 96.131 1.00 29.74 49 ALA H O 1
ATOM 16097 N N . VAL H 1 54 ? 95.131 100.889 98.205 1.00 29.11 50 VAL H N 1
ATOM 16098 C CA . VAL H 1 54 ? 96.139 101.696 98.868 1.00 29.16 50 VAL H CA 1
ATOM 16099 C C . VAL H 1 54 ? 97.059 100.820 99.706 1.00 29.13 50 VAL H C 1
ATOM 16100 O O . VAL H 1 54 ? 96.628 99.853 100.317 1.00 27.91 50 VAL H O 1
ATOM 16104 N N . ALA H 1 55 ? 98.339 101.165 99.711 1.00 30.90 51 ALA H N 1
ATOM 16105 C CA . ALA H 1 55 ? 99.328 100.409 100.457 1.00 33.36 51 ALA H CA 1
ATOM 16106 C C . ALA H 1 55 ? 100.561 101.269 100.704 1.00 35.86 51 ALA H C 1
ATOM 16107 O O . ALA H 1 55 ? 100.624 102.424 100.288 1.00 38.41 51 ALA H O 1
ATOM 16109 N N . ASN H 1 56 ? 101.543 100.700 101.386 1.00 37.45 52 ASN H N 1
ATOM 16110 C CA . ASN H 1 56 ? 102.764 101.424 101.675 1.00 39.22 52 ASN H CA 1
ATOM 16111 C C . ASN H 1 56 ? 103.756 101.278 100.546 1.00 39.95 52 ASN H C 1
ATOM 16112 O O . ASN H 1 56 ? 103.587 100.451 99.649 1.00 41.55 52 ASN H O 1
ATOM 16117 N N . ALA H 1 57 ? 104.798 102.097 100.609 1.00 39.38 53 ALA H N 1
ATOM 16118 C CA . ALA H 1 57 ? 105.869 102.087 99.630 1.00 37.83 53 ALA H CA 1
ATOM 16119 C C . ALA H 1 57 ? 107.053 102.716 100.332 1.00 37.78 53 ALA H C 1
ATOM 16120 O O . ALA H 1 57 ? 107.070 103.923 100.583 1.00 37.30 53 ALA H O 1
ATOM 16122 N N . GLY H 1 58 ? 108.022 101.877 100.678 1.00 37.56 54 GLY H N 1
ATOM 16123 C CA . GLY H 1 58 ? 109.214 102.353 101.348 1.00 38.22 54 GLY H CA 1
ATOM 16124 C C . GLY H 1 58 ? 108.929 102.745 102.777 1.00 38.47 54 GLY H C 1
ATOM 16125 O O . GLY H 1 58 ? 107.874 102.425 103.308 1.00 39.52 54 GLY H O 1
ATOM 16126 N N . THR H 1 59 ? 109.859 103.465 103.390 1.00 38.50 55 THR H N 1
ATOM 16127 C CA . THR H 1 59 ? 109.701 103.873 104.772 1.00 39.67 55 THR H CA 1
ATOM 16128 C C . THR H 1 59 ? 108.708 105.002 104.999 1.00 39.05 55 THR H C 1
ATOM 16129 O O . THR H 1 59 ? 108.216 105.179 106.111 1.00 38.80 55 THR H O 1
ATOM 16133 N N . ALA H 1 60 ? 108.415 105.764 103.953 1.00 37.56 56 ALA H N 1
ATOM 16134 C CA . ALA H 1 60 ? 107.489 106.877 104.085 1.00 35.61 56 ALA H CA 1
ATOM 16135 C C . ALA H 1 60 ? 106.830 107.183 102.757 1.00 35.46 56 ALA H C 1
ATOM 16136 O O . ALA H 1 60 ? 107.110 108.209 102.137 1.00 34.18 56 ALA H O 1
ATOM 16138 N N . GLY H 1 61 ? 105.954 106.279 102.326 1.00 36.21 57 GLY H N 1
ATOM 16139 C CA . GLY H 1 61 ? 105.253 106.450 101.068 1.00 34.95 57 GLY H CA 1
ATOM 16140 C C . GLY H 1 61 ? 103.909 105.763 101.105 1.00 34.51 57 GLY H C 1
ATOM 16141 O O . GLY H 1 61 ? 103.781 104.695 101.690 1.00 35.56 57 GLY H O 1
ATOM 16142 N N . LEU H 1 62 ? 102.914 106.371 100.470 1.00 34.96 58 LEU H N 1
ATOM 16143 C CA . LEU H 1 62 ? 101.561 105.826 100.436 1.00 33.90 58 LEU H CA 1
ATOM 16144 C C . LEU H 1 62 ? 101.060 105.612 99.007 1.00 33.46 58 LEU H C 1
ATOM 16145 O O . LEU H 1 62 ? 100.746 106.569 98.295 1.00 31.80 58 LEU H O 1
ATOM 16150 N N . ILE H 1 63 ? 100.969 104.353 98.589 1.00 33.88 59 ILE H N 1
ATOM 16151 C CA . ILE H 1 63 ? 100.499 104.044 97.237 1.00 33.47 59 ILE H CA 1
ATOM 16152 C C . ILE H 1 63 ? 98.993 104.099 97.120 1.00 33.81 59 ILE H C 1
ATOM 16153 O O . ILE H 1 63 ? 98.273 103.546 97.948 1.00 32.67 59 ILE H O 1
ATOM 16158 N N . SER H 1 64 ? 98.523 104.766 96.077 1.00 34.09 60 SER H N 1
ATOM 16159 C CA . SER H 1 64 ? 97.099 104.864 95.828 1.00 34.98 60 SER H CA 1
ATOM 16160 C C . SER H 1 64 ? 96.854 104.545 94.351 1.00 36.85 60 SER H C 1
ATOM 16161 O O . SER H 1 64 ? 97.112 105.374 93.462 1.00 35.34 60 SER H O 1
ATOM 16164 N N . PHE H 1 65 ? 96.380 103.318 94.120 1.00 37.09 61 PHE H N 1
ATOM 16165 C CA . PHE H 1 65 ? 96.056 102.790 92.797 1.00 36.86 61 PHE H CA 1
ATOM 16166 C C . PHE H 1 65 ? 94.559 103.044 92.664 1.00 36.97 61 PHE H C 1
ATOM 16167 O O . PHE H 1 65 ? 93.749 102.236 93.118 1.00 37.77 61 PHE H O 1
ATOM 16175 N N . GLU H 1 66 ? 94.201 104.165 92.047 1.00 36.82 62 GLU H N 1
ATOM 16176 C CA . GLU H 1 66 ? 92.803 104.555 91.905 1.00 37.48 62 GLU H CA 1
ATOM 16177 C C . GLU H 1 66 ? 92.147 104.368 90.553 1.00 37.78 62 GLU H C 1
ATOM 16178 O O . GLU H 1 66 ? 92.768 104.585 89.513 1.00 38.43 62 GLU H O 1
ATOM 16184 N N . VAL H 1 67 ? 90.872 103.990 90.581 1.00 37.32 63 VAL H N 1
ATOM 16185 C CA . VAL H 1 67 ? 90.088 103.807 89.365 1.00 37.04 63 VAL H CA 1
ATOM 16186 C C . VAL H 1 67 ? 89.234 105.059 89.227 1.00 38.36 63 VAL H C 1
ATOM 16187 O O . VAL H 1 67 ? 88.460 105.383 90.128 1.00 38.80 63 VAL H O 1
ATOM 16191 N N . SER H 1 68 ? 89.371 105.770 88.114 1.00 39.30 64 SER H N 1
ATOM 16192 C CA . SER H 1 68 ? 88.593 106.989 87.923 1.00 41.41 64 SER H CA 1
ATOM 16193 C C . SER H 1 68 ? 87.095 106.716 87.775 1.00 42.50 64 SER H C 1
ATOM 16194 O O . SER H 1 68 ? 86.686 105.670 87.267 1.00 42.38 64 SER H O 1
ATOM 16197 N N . PRO H 1 69 ? 86.257 107.669 88.217 1.00 44.01 65 PRO H N 1
ATOM 16198 C CA . PRO H 1 69 ? 84.785 107.666 88.202 1.00 44.40 65 PRO H CA 1
ATOM 16199 C C . PRO H 1 69 ? 84.092 107.295 86.887 1.00 45.04 65 PRO H C 1
ATOM 16200 O O . PRO H 1 69 ? 82.939 106.862 86.892 1.00 44.67 65 PRO H O 1
ATOM 16204 N N . ASP H 1 70 ? 84.784 107.472 85.767 1.00 46.24 66 ASP H N 1
ATOM 16205 C CA . ASP H 1 70 ? 84.200 107.168 84.463 1.00 47.65 66 ASP H CA 1
ATOM 16206 C C . ASP H 1 70 ? 84.129 105.673 84.197 1.00 47.15 66 ASP H C 1
ATOM 16207 O O . ASP H 1 70 ? 83.478 105.233 83.246 1.00 46.76 66 ASP H O 1
ATOM 16212 N N . ALA H 1 71 ? 84.799 104.896 85.044 1.00 45.47 67 ALA H N 1
ATOM 16213 C CA . ALA H 1 71 ? 84.809 103.452 84.893 1.00 43.95 67 ALA H CA 1
ATOM 16214 C C . ALA H 1 71 ? 83.565 102.855 85.526 1.00 44.87 67 ALA H C 1
ATOM 16215 O O . ALA H 1 71 ? 83.162 101.738 85.186 1.00 45.30 67 ALA H O 1
ATOM 16217 N N . VAL H 1 72 ? 82.942 103.596 86.437 1.00 45.16 68 VAL H N 1
ATOM 16218 C CA . VAL H 1 72 ? 81.757 103.083 87.114 1.00 45.68 68 VAL H CA 1
ATOM 16219 C C . VAL H 1 72 ? 80.504 103.335 86.282 1.00 45.16 68 VAL H C 1
ATOM 16220 O O . VAL H 1 72 ? 80.315 104.392 85.701 1.00 44.47 68 VAL H O 1
ATOM 16224 N N . ALA H 1 73 ? 79.649 102.306 86.253 1.00 45.93 69 ALA H N 1
ATOM 16225 C CA . ALA H 1 73 ? 78.389 102.316 85.525 1.00 45.05 69 ALA H CA 1
ATOM 16226 C C . ALA H 1 73 ? 77.243 102.788 86.402 1.00 45.48 69 ALA H C 1
ATOM 16227 O O . ALA H 1 73 ? 76.353 103.495 85.942 1.00 45.40 69 ALA H O 1
ATOM 16229 N N . GLU H 1 74 ? 77.254 102.390 87.666 1.00 46.48 70 GLU H N 1
ATOM 16230 C CA . GLU H 1 74 ? 76.192 102.805 88.572 1.00 48.08 70 GLU H CA 1
ATOM 16231 C C . GLU H 1 74 ? 76.617 102.856 90.032 1.00 47.39 70 GLU H C 1
ATOM 16232 O O . GLU H 1 74 ? 77.356 101.992 90.520 1.00 46.76 70 GLU H O 1
ATOM 16238 N N . TRP H 1 75 ? 76.139 103.884 90.722 1.00 45.54 71 TRP H N 1
ATOM 16239 C CA . TRP H 1 75 ? 76.443 104.073 92.128 1.00 45.03 71 TRP H CA 1
ATOM 16240 C C . TRP H 1 75 ? 75.222 104.532 92.899 1.00 46.01 71 TRP H C 1
ATOM 16241 O O . TRP H 1 75 ? 74.550 105.475 92.498 1.00 46.95 71 TRP H O 1
ATOM 16252 N N . GLN H 1 76 ? 74.942 103.865 94.012 1.00 47.51 72 GLN H N 1
ATOM 16253 C CA . GLN H 1 76 ? 73.806 104.223 94.839 1.00 49.02 72 GLN H CA 1
ATOM 16254 C C . GLN H 1 76 ? 74.111 104.215 96.321 1.00 48.90 72 GLN H C 1
ATOM 16255 O O . GLN H 1 76 ? 74.528 103.199 96.877 1.00 48.20 72 GLN H O 1
ATOM 16261 N N . ASN H 1 77 ? 73.904 105.371 96.947 1.00 49.53 73 ASN H N 1
ATOM 16262 C CA . ASN H 1 77 ? 74.126 105.543 98.377 1.00 50.25 73 ASN H CA 1
ATOM 16263 C C . ASN H 1 77 ? 72.737 105.587 99.017 1.00 51.89 73 ASN H C 1
ATOM 16264 O O . ASN H 1 77 ? 71.944 106.483 98.722 1.00 52.26 73 ASN H O 1
ATOM 16269 N N . HIS H 1 78 ? 72.440 104.613 99.875 1.00 53.24 74 HIS H N 1
ATOM 16270 C CA . HIS H 1 78 ? 71.139 104.542 100.545 1.00 53.68 74 HIS H CA 1
ATOM 16271 C C . HIS H 1 78 ? 71.220 105.082 101.971 1.00 53.44 74 HIS H C 1
ATOM 16272 O O . HIS H 1 78 ? 70.341 104.823 102.790 1.00 54.01 74 HIS H O 1
ATOM 16279 N N . GLN H 1 79 ? 72.272 105.826 102.272 1.00 53.00 75 GLN H N 1
ATOM 16280 C CA . GLN H 1 79 ? 72.435 106.364 103.607 1.00 54.42 75 GLN H CA 1
ATOM 16281 C C . GLN H 1 79 ? 72.320 107.871 103.648 1.00 57.51 75 GLN H C 1
ATOM 16282 O O . GLN H 1 79 ? 72.565 108.550 102.649 1.00 57.28 75 GLN H O 1
ATOM 16288 N N . SER H 1 80 ? 71.950 108.389 104.817 1.00 60.94 76 SER H N 1
ATOM 16289 C CA . SER H 1 80 ? 71.849 109.827 105.011 1.00 63.88 76 SER H CA 1
ATOM 16290 C C . SER H 1 80 ? 73.222 110.430 104.728 1.00 65.08 76 SER H C 1
ATOM 16291 O O . SER H 1 80 ? 74.250 109.884 105.134 1.00 64.18 76 SER H O 1
ATOM 16294 N N . PRO H 1 81 ? 73.258 111.578 104.046 1.00 66.64 77 PRO H N 1
ATOM 16295 C CA . PRO H 1 81 ? 74.543 112.213 103.735 1.00 68.05 77 PRO H CA 1
ATOM 16296 C C . PRO H 1 81 ? 75.412 112.406 104.971 1.00 68.49 77 PRO H C 1
ATOM 16297 O O . PRO H 1 81 ? 76.638 112.404 104.884 1.00 69.24 77 PRO H O 1
ATOM 16301 N N . GLU H 1 82 ? 74.769 112.561 106.121 1.00 67.97 78 GLU H N 1
ATOM 16302 C CA . GLU H 1 82 ? 75.492 112.779 107.362 1.00 67.88 78 GLU H CA 1
ATOM 16303 C C . GLU H 1 82 ? 75.737 111.491 108.130 1.00 66.63 78 GLU H C 1
ATOM 16304 O O . GLU H 1 82 ? 76.550 111.461 109.056 1.00 67.07 78 GLU H O 1
ATOM 16310 N N . GLU H 1 83 ? 75.038 110.429 107.741 1.00 64.55 79 GLU H N 1
ATOM 16311 C CA . GLU H 1 83 ? 75.198 109.130 108.388 1.00 61.74 79 GLU H CA 1
ATOM 16312 C C . GLU H 1 83 ? 76.168 108.252 107.588 1.00 57.89 79 GLU H C 1
ATOM 16313 O O . GLU H 1 83 ? 76.667 107.248 108.098 1.00 56.74 79 GLU H O 1
ATOM 16319 N N . ALA H 1 84 ? 76.424 108.638 106.335 1.00 52.87 80 ALA H N 1
ATOM 16320 C CA . ALA H 1 84 ? 77.335 107.904 105.459 1.00 47.67 80 ALA H CA 1
ATOM 16321 C C . ALA H 1 84 ? 78.778 108.245 105.814 1.00 45.19 80 ALA H C 1
ATOM 16322 O O . ALA H 1 84 ? 79.073 109.368 106.213 1.00 45.30 80 ALA H O 1
ATOM 16324 N N . PRO H 1 85 ? 79.700 107.284 105.662 1.00 42.82 81 PRO H N 1
ATOM 16325 C CA . PRO H 1 85 ? 81.107 107.539 105.993 1.00 41.76 81 PRO H CA 1
ATOM 16326 C C . PRO H 1 85 ? 81.919 108.192 104.874 1.00 42.11 81 PRO H C 1
ATOM 16327 O O . PRO H 1 85 ? 81.471 108.264 103.724 1.00 42.08 81 PRO H O 1
ATOM 16331 N N . ALA H 1 86 ? 83.109 108.677 105.217 1.00 41.17 82 ALA H N 1
ATOM 16332 C CA . ALA H 1 86 ? 83.978 109.311 104.231 1.00 43.05 82 ALA H CA 1
ATOM 16333 C C . ALA H 1 86 ? 84.395 108.256 103.213 1.00 45.10 82 ALA H C 1
ATOM 16334 O O . ALA H 1 86 ? 84.413 108.494 101.997 1.00 45.33 82 ALA H O 1
ATOM 16336 N N . ALA H 1 87 ? 84.728 107.075 103.725 1.00 44.91 83 ALA H N 1
ATOM 16337 C CA . ALA H 1 87 ? 85.139 105.972 102.885 1.00 44.63 83 ALA H CA 1
ATOM 16338 C C . ALA H 1 87 ? 84.972 104.665 103.643 1.00 45.16 83 ALA H C 1
ATOM 16339 O O . ALA H 1 87 ? 84.939 104.652 104.871 1.00 47.20 83 ALA H O 1
ATOM 16341 N N . VAL H 1 88 ? 84.849 103.570 102.904 1.00 43.68 84 VAL H N 1
ATOM 16342 C CA . VAL H 1 88 ? 84.720 102.249 103.498 1.00 42.62 84 VAL H CA 1
ATOM 16343 C C . VAL H 1 88 ? 85.895 101.434 102.988 1.00 43.69 84 VAL H C 1
ATOM 16344 O O . VAL H 1 88 ? 86.234 101.496 101.809 1.00 45.41 84 VAL H O 1
ATOM 16348 N N . SER H 1 89 ? 86.527 100.669 103.862 1.00 43.58 85 SER H N 1
ATOM 16349 C CA . SER H 1 89 ? 87.674 99.898 103.421 1.00 42.66 85 SER H CA 1
ATOM 16350 C C . SER H 1 89 ? 87.817 98.522 104.051 1.00 42.17 85 SER H C 1
ATOM 16351 O O . SER H 1 89 ? 87.510 98.320 105.226 1.00 41.72 85 SER H O 1
ATOM 16354 N N . PHE H 1 90 ? 88.271 97.575 103.235 1.00 40.80 86 PHE H N 1
ATOM 16355 C CA . PHE H 1 90 ? 88.509 96.200 103.660 1.00 38.39 86 PHE H CA 1
ATOM 16356 C C . PHE H 1 90 ? 89.924 95.858 103.209 1.00 38.85 86 PHE H C 1
ATOM 16357 O O . PHE H 1 90 ? 90.433 96.474 102.273 1.00 37.56 86 PHE H O 1
ATOM 16365 N N . ARG H 1 91 ? 90.584 94.906 103.864 1.00 39.42 87 ARG H N 1
ATOM 16366 C CA . ARG H 1 91 ? 91.943 94.620 103.435 1.00 41.55 87 ARG H CA 1
ATOM 16367 C C . ARG H 1 91 ? 91.996 93.822 102.158 1.00 41.02 87 ARG H C 1
ATOM 16368 O O . ARG H 1 91 ? 91.133 92.999 101.896 1.00 41.03 87 ARG H O 1
ATOM 16376 N N . ASN H 1 92 ? 93.011 94.108 101.349 1.00 42.33 88 ASN H N 1
ATOM 16377 C CA . ASN H 1 92 ? 93.191 93.464 100.055 1.00 41.83 88 ASN H CA 1
ATOM 16378 C C . ASN H 1 92 ? 93.284 91.959 100.203 1.00 40.58 88 ASN H C 1
ATOM 16379 O O . ASN H 1 92 ? 92.518 91.220 99.590 1.00 41.40 88 ASN H O 1
ATOM 16384 N N . LEU H 1 93 ? 94.230 91.503 101.007 1.00 38.97 89 LEU H N 1
ATOM 16385 C CA . LEU H 1 93 ? 94.366 90.083 101.218 1.00 39.03 89 LEU H CA 1
ATOM 16386 C C . LEU H 1 93 ? 93.237 89.694 102.155 1.00 40.75 89 LEU H C 1
ATOM 16387 O O . LEU H 1 93 ? 93.298 89.931 103.359 1.00 39.95 89 LEU H O 1
ATOM 16392 N N . ALA H 1 94 ? 92.199 89.103 101.570 1.00 44.31 90 ALA H N 1
ATOM 16393 C CA . ALA H 1 94 ? 91.006 88.673 102.290 1.00 45.87 90 ALA H CA 1
ATOM 16394 C C . ALA H 1 94 ? 91.294 87.722 103.447 1.00 47.49 90 ALA H C 1
ATOM 16395 O O . ALA H 1 94 ? 92.221 86.913 103.391 1.00 48.56 90 ALA H O 1
ATOM 16397 N N . TYR H 1 95 ? 90.484 87.825 104.494 1.00 48.78 91 TYR H N 1
ATOM 16398 C CA . TYR H 1 95 ? 90.644 86.991 105.671 1.00 49.93 91 TYR H CA 1
ATOM 16399 C C . TYR H 1 95 ? 90.556 85.523 105.350 1.00 52.15 91 TYR H C 1
ATOM 16400 O O . TYR H 1 95 ? 89.615 85.066 104.695 1.00 51.58 91 TYR H O 1
ATOM 16409 N N . GLY H 1 96 ? 91.538 84.788 105.853 1.00 53.85 92 GLY H N 1
ATOM 16410 C CA . GLY H 1 96 ? 91.578 83.362 105.637 1.00 56.95 92 GLY H CA 1
ATOM 16411 C C . GLY H 1 96 ? 92.077 83.064 104.248 1.00 58.70 92 GLY H C 1
ATOM 16412 O O . GLY H 1 96 ? 92.953 82.210 104.072 1.00 60.06 92 GLY H O 1
ATOM 16413 N N . ARG H 1 97 ? 91.521 83.773 103.267 1.00 59.67 93 ARG H N 1
ATOM 16414 C CA . ARG H 1 97 ? 91.903 83.588 101.871 1.00 60.24 93 ARG H CA 1
ATOM 16415 C C . ARG H 1 97 ? 93.402 83.677 101.649 1.00 59.69 93 ARG H C 1
ATOM 16416 O O . ARG H 1 97 ? 94.157 84.251 102.451 1.00 60.44 93 ARG H O 1
ATOM 16424 N N . THR H 1 98 ? 93.825 83.093 100.543 1.00 57.84 94 THR H N 1
ATOM 16425 C CA . THR H 1 98 ? 95.221 83.108 100.184 1.00 56.92 94 THR H CA 1
ATOM 16426 C C . THR H 1 98 ? 95.235 83.898 98.889 1.00 55.09 94 THR H C 1
ATOM 16427 O O . THR H 1 98 ? 96.281 84.260 98.367 1.00 55.57 94 THR H O 1
ATOM 16431 N N . CYS H 1 99 ? 94.044 84.177 98.381 1.00 52.94 95 CYS H N 1
ATOM 16432 C CA . CYS H 1 99 ? 93.933 84.931 97.154 1.00 51.49 95 CYS H CA 1
ATOM 16433 C C . CYS H 1 99 ? 93.787 86.404 97.494 1.00 48.89 95 CYS H C 1
ATOM 16434 O O . CYS H 1 99 ? 93.220 86.763 98.525 1.00 49.83 95 CYS H O 1
ATOM 16437 N N . VAL H 1 100 ? 94.321 87.257 96.629 1.00 45.25 96 VAL H N 1
ATOM 16438 C CA . VAL H 1 100 ? 94.252 88.694 96.822 1.00 40.24 96 VAL H CA 1
ATOM 16439 C C . VAL H 1 100 ? 93.081 89.260 96.041 1.00 38.87 96 VAL H C 1
ATOM 16440 O O . VAL H 1 100 ? 93.041 89.174 94.814 1.00 37.39 96 VAL H O 1
ATOM 16444 N N . LEU H 1 101 ? 92.128 89.844 96.762 1.00 37.84 97 LEU H N 1
ATOM 16445 C CA . LEU H 1 101 ? 90.948 90.426 96.139 1.00 37.69 97 LEU H CA 1
ATOM 16446 C C . LEU H 1 101 ? 91.320 91.340 94.979 1.00 38.20 97 LEU H C 1
ATOM 16447 O O . LEU H 1 101 ? 90.732 91.260 93.905 1.00 38.59 97 LEU H O 1
ATOM 16452 N N . GLY H 1 102 ? 92.303 92.204 95.209 1.00 39.12 98 GLY H N 1
ATOM 16453 C CA . GLY H 1 102 ? 92.754 93.123 94.182 1.00 36.41 98 GLY H CA 1
ATOM 16454 C C . GLY H 1 102 ? 93.049 92.433 92.870 1.00 37.18 98 GLY H C 1
ATOM 16455 O O . GLY H 1 102 ? 92.675 92.945 91.820 1.00 38.12 98 GLY H O 1
ATOM 16456 N N . LYS H 1 103 ? 93.709 91.276 92.906 1.00 37.55 99 LYS H N 1
ATOM 16457 C CA . LYS H 1 103 ? 94.023 90.570 91.664 1.00 38.13 99 LYS H CA 1
ATOM 16458 C C . LYS H 1 103 ? 92.827 90.016 90.915 1.00 38.45 99 LYS H C 1
ATOM 16459 O O . LYS H 1 103 ? 92.818 90.047 89.685 1.00 39.04 99 LYS H O 1
ATOM 16465 N N . GLU H 1 104 ? 91.823 89.507 91.630 1.00 38.35 100 GLU H N 1
ATOM 16466 C CA . GLU H 1 104 ? 90.636 88.969 90.963 1.00 39.44 100 GLU H CA 1
ATOM 16467 C C . GLU H 1 104 ? 89.813 90.122 90.400 1.00 38.19 100 GLU H C 1
ATOM 16468 O O . GLU H 1 104 ? 89.344 90.075 89.265 1.00 37.59 100 GLU H O 1
ATOM 16474 N N . LEU H 1 105 ? 89.666 91.160 91.220 1.00 37.40 101 LEU H N 1
ATOM 16475 C CA . LEU H 1 105 ? 88.895 92.355 90.903 1.00 36.57 101 LEU H CA 1
ATOM 16476 C C . LEU H 1 105 ? 89.394 93.070 89.648 1.00 36.85 101 LEU H C 1
ATOM 16477 O O . LEU H 1 105 ? 88.600 93.431 88.784 1.00 37.09 101 LEU H O 1
ATOM 16482 N N . PHE H 1 106 ? 90.703 93.284 89.545 1.00 37.18 102 PHE H N 1
ATOM 16483 C CA . PHE H 1 106 ? 91.266 93.930 88.360 1.00 37.90 102 PHE H CA 1
ATOM 16484 C C . PHE H 1 106 ? 91.678 92.840 87.381 1.00 39.06 102 PHE H C 1
ATOM 16485 O O . PHE H 1 106 ? 92.621 92.987 86.593 1.00 38.54 102 PHE H O 1
ATOM 16493 N N . GLY H 1 107 ? 90.938 91.739 87.448 1.00 39.87 103 GLY H N 1
ATOM 16494 C CA . GLY H 1 107 ? 91.204 90.602 86.597 1.00 39.80 103 GLY H CA 1
ATOM 16495 C C . GLY H 1 107 ? 91.041 90.894 85.127 1.00 39.92 103 GLY H C 1
ATOM 16496 O O . GLY H 1 107 ? 90.175 91.662 84.707 1.00 41.05 103 GLY H O 1
ATOM 16497 N N . SER H 1 108 ? 91.891 90.254 84.346 1.00 39.26 104 SER H N 1
ATOM 16498 C CA . SER H 1 108 ? 91.906 90.394 82.904 1.00 38.46 104 SER H CA 1
ATOM 16499 C C . SER H 1 108 ? 90.601 89.959 82.230 1.00 39.16 104 SER H C 1
ATOM 16500 O O . SER H 1 108 ? 90.087 90.641 81.342 1.00 39.39 104 SER H O 1
ATOM 16503 N N . ALA H 1 109 ? 90.066 88.819 82.659 1.00 39.53 105 ALA H N 1
ATOM 16504 C CA . ALA H 1 109 ? 88.846 88.265 82.080 1.00 37.85 105 ALA H CA 1
ATOM 16505 C C . ALA H 1 109 ? 87.549 88.603 82.811 1.00 38.73 105 ALA H C 1
ATOM 16506 O O . ALA H 1 109 ? 86.532 87.938 82.601 1.00 39.30 105 ALA H O 1
ATOM 16508 N N . VAL H 1 110 ? 87.561 89.615 83.673 1.00 38.38 106 VAL H N 1
ATOM 16509 C CA . VAL H 1 110 ? 86.341 89.969 84.391 1.00 38.10 106 VAL H CA 1
ATOM 16510 C C . VAL H 1 110 ? 85.459 90.888 83.554 1.00 39.70 106 VAL H C 1
ATOM 16511 O O . VAL H 1 110 ? 85.796 92.046 83.293 1.00 41.53 106 VAL H O 1
ATOM 16515 N N . GLU H 1 111 ? 84.327 90.341 83.139 1.00 41.09 107 GLU H N 1
ATOM 16516 C CA . GLU H 1 111 ? 83.347 91.022 82.306 1.00 42.13 107 GLU H CA 1
ATOM 16517 C C . GLU H 1 111 ? 82.575 92.075 83.071 1.00 42.09 107 GLU H C 1
ATOM 16518 O O . GLU H 1 111 ? 82.310 93.150 82.552 1.00 41.83 107 GLU H O 1
ATOM 16524 N N . GLN H 1 112 ? 82.218 91.760 84.310 1.00 43.03 108 GLN H N 1
ATOM 16525 C CA . GLN H 1 112 ? 81.439 92.674 85.128 1.00 43.94 108 GLN H CA 1
ATOM 16526 C C . GLN H 1 112 ? 81.852 92.604 86.587 1.00 42.31 108 GLN H C 1
ATOM 16527 O O . GLN H 1 112 ? 81.698 91.572 87.231 1.00 41.69 108 GLN H O 1
ATOM 16533 N N . ALA H 1 113 ? 82.377 93.708 87.107 1.00 41.35 109 ALA H N 1
ATOM 16534 C CA . ALA H 1 113 ? 82.805 93.764 88.498 1.00 40.79 109 ALA H CA 1
ATOM 16535 C C . ALA H 1 113 ? 81.915 94.716 89.292 1.00 40.62 109 ALA H C 1
ATOM 16536 O O . ALA H 1 113 ? 81.536 95.772 88.797 1.00 40.69 109 ALA H O 1
ATOM 16538 N N . SER H 1 114 ? 81.585 94.336 90.524 1.00 41.45 110 SER H N 1
ATOM 16539 C CA . SER H 1 114 ? 80.731 95.159 91.386 1.00 43.29 110 SER H CA 1
ATOM 16540 C C . SER H 1 114 ? 80.877 94.888 92.889 1.00 43.25 110 SER H C 1
ATOM 16541 O O . SER H 1 114 ? 81.055 93.746 93.322 1.00 43.99 110 SER H O 1
ATOM 16544 N N . LEU H 1 115 ? 80.803 95.956 93.678 1.00 42.99 111 LEU H N 1
ATOM 16545 C CA . LEU H 1 115 ? 80.921 95.852 95.126 1.00 42.41 111 LEU H CA 1
ATOM 16546 C C . LEU H 1 115 ? 79.637 96.332 95.771 1.00 43.38 111 LEU H C 1
ATOM 16547 O O . LEU H 1 115 ? 78.977 97.234 95.254 1.00 44.36 111 LEU H O 1
ATOM 16552 N N . GLN H 1 116 ? 79.290 95.724 96.900 1.00 44.26 112 GLN H N 1
ATOM 16553 C CA . GLN H 1 116 ? 78.085 96.084 97.632 1.00 46.24 112 GLN H CA 1
ATOM 16554 C C . GLN H 1 116 ? 78.371 96.060 99.133 1.00 46.11 112 GLN H C 1
ATOM 16555 O O . GLN H 1 116 ? 79.011 95.133 99.632 1.00 46.26 112 GLN H O 1
ATOM 16561 N N . PHE H 1 117 ? 77.894 97.075 99.851 1.00 45.29 113 PHE H N 1
ATOM 16562 C CA . PHE H 1 117 ? 78.135 97.159 101.288 1.00 44.87 113 PHE H CA 1
ATOM 16563 C C . PHE H 1 117 ? 76.865 97.028 102.130 1.00 46.36 113 PHE H C 1
ATOM 16564 O O . PHE H 1 117 ? 75.794 97.472 101.725 1.00 45.44 113 PHE H O 1
ATOM 16572 N N . TYR H 1 118 ? 77.002 96.403 103.301 1.00 50.06 114 TYR H N 1
ATOM 16573 C CA . TYR H 1 118 ? 75.880 96.162 104.213 1.00 52.95 114 TYR H CA 1
ATOM 16574 C C . TYR H 1 118 ? 76.216 96.446 105.666 1.00 54.92 114 TYR H C 1
ATOM 16575 O O . TYR H 1 118 ? 77.383 96.535 106.045 1.00 54.35 114 TYR H O 1
ATOM 16584 N N . LYS H 1 119 ? 75.163 96.543 106.476 1.00 58.87 115 LYS H N 1
ATOM 16585 C CA . LYS H 1 119 ? 75.283 96.757 107.916 1.00 62.61 115 LYS H CA 1
ATOM 16586 C C . LYS H 1 119 ? 74.111 96.049 108.588 1.00 65.34 115 LYS H C 1
ATOM 16587 O O . LYS H 1 119 ? 73.058 95.866 107.972 1.00 64.45 115 LYS H O 1
ATOM 16593 N N . ARG H 1 120 ? 74.300 95.633 109.836 1.00 69.50 116 ARG H N 1
ATOM 16594 C CA . ARG H 1 120 ? 73.231 94.967 110.567 1.00 73.98 116 ARG H CA 1
ATOM 16595 C C . ARG H 1 120 ? 72.105 95.972 110.781 1.00 77.16 116 ARG H C 1
ATOM 16596 O O . ARG H 1 120 ? 72.357 97.142 111.079 1.00 76.92 116 ARG H O 1
ATOM 16604 N N . PRO H 1 121 ? 70.844 95.528 110.630 1.00 80.38 117 PRO H N 1
ATOM 16605 C CA . PRO H 1 121 ? 69.663 96.383 110.799 1.00 82.48 117 PRO H CA 1
ATOM 16606 C C . PRO H 1 121 ? 69.674 97.281 112.040 1.00 84.29 117 PRO H C 1
ATOM 16607 O O . PRO H 1 121 ? 69.352 98.467 111.951 1.00 85.10 117 PRO H O 1
ATOM 16611 N N . GLN H 1 122 ? 70.044 96.727 113.190 1.00 85.65 118 GLN H N 1
ATOM 16612 C CA . GLN H 1 122 ? 70.075 97.519 114.416 1.00 87.29 118 GLN H CA 1
ATOM 16613 C C . GLN H 1 122 ? 71.409 98.223 114.649 1.00 88.04 118 GLN H C 1
ATOM 16614 O O . GLN H 1 122 ? 71.581 99.381 114.253 1.00 88.49 118 GLN H O 1
ATOM 16620 N N . GLY H 1 123 ? 72.344 97.525 115.290 1.00 87.99 119 GLY H N 1
ATOM 16621 C CA . GLY H 1 123 ? 73.647 98.101 115.585 1.00 87.65 119 GLY H CA 1
ATOM 16622 C C . GLY H 1 123 ? 74.278 98.950 114.490 1.00 87.24 119 GLY H C 1
ATOM 16623 O O . GLY H 1 123 ? 74.954 99.948 114.773 1.00 87.47 119 GLY H O 1
ATOM 16624 N N . GLY H 1 124 ? 74.043 98.561 113.238 1.00 86.16 120 GLY H N 1
ATOM 16625 C CA . GLY H 1 124 ? 74.607 99.272 112.098 1.00 83.72 120 GLY H CA 1
ATOM 16626 C C . GLY H 1 124 ? 74.386 100.773 111.939 1.00 81.29 120 GLY H C 1
ATOM 16627 O O . GLY H 1 124 ? 73.312 101.211 111.519 1.00 81.58 120 GLY H O 1
ATOM 16628 N N . SER H 1 125 ? 75.413 101.554 112.267 1.00 77.89 121 SER H N 1
ATOM 16629 C CA . SER H 1 125 ? 75.374 103.008 112.131 1.00 74.02 121 SER H CA 1
ATOM 16630 C C . SER H 1 125 ? 76.102 103.370 110.831 1.00 71.00 121 SER H C 1
ATOM 16631 O O . SER H 1 125 ? 75.826 104.389 110.206 1.00 71.01 121 SER H O 1
ATOM 16634 N N . ARG H 1 126 ? 77.039 102.509 110.444 1.00 66.84 122 ARG H N 1
ATOM 16635 C CA . ARG H 1 126 ? 77.820 102.654 109.222 1.00 61.84 122 ARG H CA 1
ATOM 16636 C C . ARG H 1 126 ? 78.079 101.231 108.731 1.00 57.29 122 ARG H C 1
ATOM 16637 O O . ARG H 1 126 ? 77.992 100.287 109.514 1.00 56.28 122 ARG H O 1
ATOM 16645 N N . PRO H 1 127 ? 78.387 101.059 107.432 1.00 53.11 123 PRO H N 1
ATOM 16646 C CA . PRO H 1 127 ? 78.653 99.752 106.822 1.00 49.12 123 PRO H CA 1
ATOM 16647 C C . PRO H 1 127 ? 79.594 98.861 107.616 1.00 46.16 123 PRO H C 1
ATOM 16648 O O . PRO H 1 127 ? 80.503 99.349 108.282 1.00 44.77 123 PRO H O 1
ATOM 16652 N N . GLU H 1 128 ? 79.368 97.550 107.540 1.00 44.04 124 GLU H N 1
ATOM 16653 C CA . GLU H 1 128 ? 80.192 96.582 108.260 1.00 42.82 124 GLU H CA 1
ATOM 16654 C C . GLU H 1 128 ? 80.667 95.453 107.360 1.00 39.66 124 GLU H C 1
ATOM 16655 O O . GLU H 1 128 ? 81.609 94.743 107.699 1.00 38.15 124 GLU H O 1
ATOM 16661 N N . PHE H 1 129 ? 80.002 95.275 106.223 1.00 36.69 125 PHE H N 1
ATOM 16662 C CA . PHE H 1 129 ? 80.361 94.197 105.312 1.00 34.29 125 PHE H CA 1
ATOM 16663 C C . PHE H 1 129 ? 80.353 94.635 103.869 1.00 32.51 125 PHE H C 1
ATOM 16664 O O . PHE H 1 129 ? 79.597 95.513 103.481 1.00 30.94 125 PHE H O 1
ATOM 16672 N N . VAL H 1 130 ? 81.202 93.994 103.080 1.00 31.96 126 VAL H N 1
ATOM 16673 C CA . VAL H 1 130 ? 81.281 94.264 101.661 1.00 32.64 126 VAL H CA 1
ATOM 16674 C C . VAL H 1 130 ? 81.124 92.926 100.959 1.00 34.77 126 VAL H C 1
ATOM 16675 O O . VAL H 1 130 ? 81.463 91.879 101.511 1.00 34.38 126 VAL H O 1
ATOM 16679 N N . LYS H 1 131 ? 80.597 92.962 99.744 1.00 36.00 127 LYS H N 1
ATOM 16680 C CA . LYS H 1 131 ? 80.419 91.746 98.987 1.00 36.85 127 LYS H CA 1
ATOM 16681 C C . LYS H 1 131 ? 80.804 92.030 97.551 1.00 38.49 127 LYS H C 1
ATOM 16682 O O . LYS H 1 131 ? 80.027 92.622 96.806 1.00 38.86 127 LYS H O 1
ATOM 16688 N N . LEU H 1 132 ? 82.019 91.629 97.176 1.00 40.19 128 LEU H N 1
ATOM 16689 C CA . LEU H 1 132 ? 82.512 91.838 95.816 1.00 40.82 128 LEU H CA 1
ATOM 16690 C C . LEU H 1 132 ? 82.063 90.673 94.990 1.00 41.10 128 LEU H C 1
ATOM 16691 O O . LEU H 1 132 ? 81.985 89.557 95.487 1.00 41.81 128 LEU H O 1
ATOM 16696 N N . THR H 1 133 ? 81.782 90.930 93.723 1.00 42.55 129 THR H N 1
ATOM 16697 C CA . THR H 1 133 ? 81.343 89.877 92.825 1.00 43.22 129 THR H CA 1
ATOM 16698 C C . THR H 1 133 ? 81.825 90.141 91.399 1.00 43.91 129 THR H C 1
ATOM 16699 O O . THR H 1 133 ? 81.526 91.184 90.819 1.00 43.12 129 THR H O 1
ATOM 16711 N N . GLU H 1 135 ? 82.090 88.752 87.348 1.00 45.66 131 GLU H N 1
ATOM 16712 C CA . GLU H 1 135 ? 81.477 87.891 86.328 1.00 45.62 131 GLU H CA 1
ATOM 16713 C C . GLU H 1 135 ? 82.461 87.802 85.164 1.00 44.39 131 GLU H C 1
ATOM 16714 O O . GLU H 1 135 ? 82.901 88.829 84.648 1.00 44.41 131 GLU H O 1
ATOM 16720 N N . TYR H 1 136 ? 82.780 86.587 84.734 1.00 42.19 132 TYR H N 1
ATOM 16721 C CA . TYR H 1 136 ? 83.770 86.398 83.684 1.00 40.98 132 TYR H CA 1
ATOM 16722 C C . TYR H 1 136 ? 83.358 86.299 82.220 1.00 40.98 132 TYR H C 1
ATOM 16723 O O . TYR H 1 136 ? 82.194 86.118 81.887 1.00 40.33 132 TYR H O 1
ATOM 16732 N N . ASP H 1 137 ? 84.373 86.421 81.365 1.00 42.37 133 ASP H N 1
ATOM 16733 C CA . ASP H 1 137 ? 84.282 86.323 79.907 1.00 43.15 133 ASP H CA 1
ATOM 16734 C C . ASP H 1 137 ? 83.421 85.183 79.422 1.00 43.57 133 ASP H C 1
ATOM 16735 O O . ASP H 1 137 ? 82.567 85.352 78.561 1.00 44.01 133 ASP H O 1
ATOM 16740 N N . ASP H 1 138 ? 83.724 84.002 79.917 1.00 42.90 134 ASP H N 1
ATOM 16741 C CA . ASP H 1 138 ? 83.059 82.771 79.506 1.00 42.99 134 ASP H CA 1
ATOM 16742 C C . ASP H 1 138 ? 81.543 82.805 79.614 1.00 42.96 134 ASP H C 1
ATOM 16743 O O . ASP H 1 138 ? 80.860 81.920 79.083 1.00 43.51 134 ASP H O 1
ATOM 16748 N N . LYS H 1 139 ? 80.944 83.799 80.279 1.00 44.06 135 LYS H N 1
ATOM 16749 C CA . LYS H 1 139 ? 79.491 83.787 80.458 1.00 45.26 135 LYS H CA 1
ATOM 16750 C C . LYS H 1 139 ? 79.088 82.645 81.400 1.00 45.51 135 LYS H C 1
ATOM 16751 O O . LYS H 1 139 ? 77.907 82.416 81.639 1.00 45.26 135 LYS H O 1
ATOM 16757 N N . VAL H 1 140 ? 80.079 81.945 81.943 1.00 46.10 136 VAL H N 1
ATOM 16758 C CA . VAL H 1 140 ? 79.835 80.808 82.828 1.00 46.79 136 VAL H CA 1
ATOM 16759 C C . VAL H 1 140 ? 80.406 80.959 84.238 1.00 46.75 136 VAL H C 1
ATOM 16760 O O . VAL H 1 140 ? 79.692 80.748 85.219 1.00 46.31 136 VAL H O 1
ATOM 16764 N N . SER H 1 141 ? 81.686 81.317 84.332 1.00 46.79 137 SER H N 1
ATOM 16765 C CA . SER H 1 141 ? 82.360 81.471 85.621 1.00 47.51 137 SER H CA 1
ATOM 16766 C C . SER H 1 141 ? 81.908 82.698 86.407 1.00 48.92 137 SER H C 1
ATOM 16767 O O . SER H 1 141 ? 81.630 83.746 85.835 1.00 50.78 137 SER H O 1
ATOM 16770 N N . LYS H 1 142 ? 81.855 82.570 87.728 1.00 50.39 138 LYS H N 1
ATOM 16771 C CA . LYS H 1 142 ? 81.436 83.677 88.579 1.00 50.93 138 LYS H CA 1
ATOM 16772 C C . LYS H 1 142 ? 81.988 83.540 90.011 1.00 50.33 138 LYS H C 1
ATOM 16773 O O . LYS H 1 142 ? 81.938 82.465 90.602 1.00 50.76 138 LYS H O 1
ATOM 16779 N N . SER H 1 143 ? 82.519 84.631 90.561 1.00 49.50 139 SER H N 1
ATOM 16780 C CA . SER H 1 143 ? 83.060 84.623 91.922 1.00 48.60 139 SER H CA 1
ATOM 16781 C C . SER H 1 143 ? 82.377 85.650 92.821 1.00 47.51 139 SER H C 1
ATOM 16782 O O . SER H 1 143 ? 82.120 86.775 92.403 1.00 48.21 139 SER H O 1
ATOM 16785 N N . HIS H 1 144 ? 82.101 85.251 94.059 1.00 46.23 140 HIS H N 1
ATOM 16786 C CA . HIS H 1 144 ? 81.456 86.108 95.052 1.00 43.92 140 HIS H CA 1
ATOM 16787 C C . HIS H 1 144 ? 82.272 86.088 96.336 1.00 42.84 140 HIS H C 1
ATOM 16788 O O . HIS H 1 144 ? 82.550 85.028 96.875 1.00 42.50 140 HIS H O 1
ATOM 16795 N N . HIS H 1 145 ? 82.642 87.261 96.831 1.00 42.39 141 HIS H N 1
ATOM 16796 C CA . HIS H 1 145 ? 83.418 87.370 98.062 1.00 41.16 141 HIS H CA 1
ATOM 16797 C C . HIS H 1 145 ? 82.728 88.323 99.024 1.00 40.15 141 HIS H C 1
ATOM 16798 O O . HIS H 1 145 ? 82.365 89.435 98.640 1.00 40.87 141 HIS H O 1
ATOM 16805 N N . THR H 1 146 ? 82.536 87.901 100.266 1.00 37.54 142 THR H N 1
ATOM 16806 C CA . THR H 1 146 ? 81.925 88.787 101.247 1.00 36.44 142 THR H CA 1
ATOM 16807 C C . THR H 1 146 ? 82.946 88.919 102.381 1.00 36.68 142 THR H C 1
ATOM 16808 O O . THR H 1 146 ? 83.541 87.928 102.806 1.00 36.28 142 THR H O 1
ATOM 16812 N N . CYS H 1 147 ? 83.175 90.141 102.852 1.00 36.83 143 CYS H N 1
ATOM 16813 C CA . CYS H 1 147 ? 84.151 90.353 103.910 1.00 38.69 143 CYS H CA 1
ATOM 16814 C C . CYS H 1 147 ? 83.707 91.415 104.892 1.00 39.60 143 CYS H C 1
ATOM 16815 O O . CYS H 1 147 ? 82.717 92.120 104.683 1.00 39.81 143 CYS H O 1
ATOM 16818 N N . ALA H 1 148 ? 84.478 91.530 105.964 1.00 39.42 144 ALA H N 1
ATOM 16819 C CA . ALA H 1 148 ? 84.233 92.522 106.988 1.00 38.12 144 ALA H CA 1
ATOM 16820 C C . ALA H 1 148 ? 84.969 93.780 106.553 1.00 39.67 144 ALA H C 1
ATOM 16821 O O . ALA H 1 148 ? 86.024 93.707 105.928 1.00 40.04 144 ALA H O 1
ATOM 16823 N N . LEU H 1 149 ? 84.399 94.934 106.864 1.00 41.61 145 LEU H N 1
ATOM 16824 C CA . LEU H 1 149 ? 85.032 96.199 106.550 1.00 42.02 145 LEU H CA 1
ATOM 16825 C C . LEU H 1 149 ? 85.956 96.407 107.729 1.00 44.42 145 LEU H C 1
ATOM 16826 O O . LEU H 1 149 ? 85.736 95.820 108.778 1.00 45.00 145 LEU H O 1
ATOM 16839 N N . PRO H 1 151 ? 88.231 98.800 110.688 1.00 57.21 147 PRO H N 1
ATOM 16840 C CA . PRO H 1 151 ? 87.946 99.925 111.579 1.00 58.73 147 PRO H CA 1
ATOM 16841 C C . PRO H 1 151 ? 88.096 101.155 110.705 1.00 60.60 147 PRO H C 1
ATOM 16842 O O . PRO H 1 151 ? 89.204 101.505 110.294 1.00 61.26 147 PRO H O 1
ATOM 16846 N N . TYR H 1 152 ? 86.972 101.793 110.406 1.00 62.59 148 TYR H N 1
ATOM 16847 C CA . TYR H 1 152 ? 86.965 102.948 109.528 1.00 65.23 148 TYR H CA 1
ATOM 16848 C C . TYR H 1 152 ? 88.142 103.893 109.594 1.00 64.96 148 TYR H C 1
ATOM 16849 O O . TYR H 1 152 ? 88.340 104.586 110.589 1.00 65.11 148 TYR H O 1
ATOM 16866 N N . PRO H 1 154 ? 90.538 106.888 107.224 1.00 59.17 150 PRO H N 1
ATOM 16867 C CA . PRO H 1 154 ? 90.265 107.944 106.250 1.00 57.51 150 PRO H CA 1
ATOM 16868 C C . PRO H 1 154 ? 90.422 107.519 104.801 1.00 56.91 150 PRO H C 1
ATOM 16869 O O . PRO H 1 154 ? 90.874 106.413 104.504 1.00 57.31 150 PRO H O 1
ATOM 16873 N N . PRO H 1 155 ? 90.012 108.394 103.877 1.00 55.90 151 PRO H N 1
ATOM 16874 C CA . PRO H 1 155 ? 90.138 108.090 102.456 1.00 55.95 151 PRO H CA 1
ATOM 16875 C C . PRO H 1 155 ? 91.568 108.477 102.067 1.00 57.61 151 PRO H C 1
ATOM 16876 O O . PRO H 1 155 ? 91.931 109.656 102.104 1.00 58.01 151 PRO H O 1
ATOM 16880 N N . ALA H 1 156 ? 92.383 107.487 101.713 1.00 58.37 152 ALA H N 1
ATOM 16881 C CA . ALA H 1 156 ? 93.768 107.734 101.331 1.00 59.68 152 ALA H CA 1
ATOM 16882 C C . ALA H 1 156 ? 93.867 108.651 100.118 1.00 61.46 152 ALA H C 1
ATOM 16883 O O . ALA H 1 156 ? 94.738 109.522 100.052 1.00 61.30 152 ALA H O 1
ATOM 16885 N N . SER H 1 157 ? 92.965 108.448 99.162 1.00 63.23 153 SER H N 1
ATOM 16886 C CA . SER H 1 157 ? 92.936 109.234 97.936 1.00 65.93 153 SER H CA 1
ATOM 16887 C C . SER H 1 157 ? 92.213 110.569 98.101 1.00 67.78 153 SER H C 1
ATOM 16888 O O . SER H 1 157 ? 91.460 110.990 97.219 1.00 68.56 153 SER H O 1
ATOM 16891 N N . ASP H 1 158 ? 92.444 111.234 99.226 1.00 69.59 154 ASP H N 1
ATOM 16892 C CA . ASP H 1 158 ? 91.806 112.515 99.524 1.00 71.55 154 ASP H CA 1
ATOM 16893 C C . ASP H 1 158 ? 92.816 113.433 100.186 1.00 72.60 154 ASP H C 1
ATOM 16894 O O . ASP H 1 158 ? 92.658 114.659 100.195 1.00 72.13 154 ASP H O 1
ATOM 16899 N N . ARG H 1 159 ? 93.857 112.810 100.753 1.00 73.39 155 ARG H N 1
ATOM 16900 C CA . ARG H 1 159 ? 95.056 113.436 101.436 1.00 74.40 155 ARG H CA 1
ATOM 16901 C C . ARG H 1 159 ? 95.501 114.773 100.894 1.00 74.11 155 ARG H C 1
ATOM 16902 O O . ARG H 1 159 ? 95.616 115.783 101.591 1.00 73.91 155 ARG H O 1
ATOM 16910 N N . LEU H 1 160 ? 95.764 114.688 99.574 1.00 73.81 156 LEU H N 1
ATOM 16911 C CA . LEU H 1 160 ? 96.294 115.780 98.748 1.00 72.89 156 LEU H CA 1
ATOM 16912 C C . LEU H 1 160 ? 95.281 116.814 98.244 1.00 73.49 156 LEU H C 1
ATOM 16913 O O . LEU H 1 160 ? 95.670 117.745 97.553 1.00 73.36 156 LEU H O 1
ATOM 16918 N N . ARG H 1 161 ? 94.011 116.653 98.581 1.00 74.48 157 ARG H N 1
ATOM 16919 C CA . ARG H 1 161 ? 93.004 117.614 98.149 1.00 75.12 157 ARG H CA 1
ATOM 16920 C C . ARG H 1 161 ? 93.024 118.914 98.956 1.00 73.58 157 ARG H C 1
ATOM 16921 O O . ARG H 1 161 ? 92.351 119.890 98.610 1.00 73.03 157 ARG H O 1
ATOM 16929 N N . ASN H 1 162 ? 93.812 118.927 100.024 1.00 71.87 158 ASN H N 1
ATOM 16930 C CA . ASN H 1 162 ? 93.928 120.106 100.869 1.00 69.94 158 ASN H CA 1
ATOM 16931 C C . ASN H 1 162 ? 95.362 120.642 100.804 1.00 67.83 158 ASN H C 1
ATOM 16932 O O . ASN H 1 162 ? 95.783 121.453 101.633 1.00 65.99 158 ASN H O 1
ATOM 16937 N N . GLU H 1 163 ? 96.102 120.175 99.800 1.00 65.60 159 GLU H N 1
ATOM 16938 C CA . GLU H 1 163 ? 97.485 120.582 99.585 1.00 62.29 159 GLU H CA 1
ATOM 16939 C C . GLU H 1 163 ? 97.559 121.557 98.421 1.00 60.31 159 GLU H C 1
ATOM 16940 O O . GLU H 1 163 ? 96.675 121.587 97.566 1.00 59.86 159 GLU H O 1
ATOM 16946 N N . GLN H 1 164 ? 98.621 122.350 98.390 1.00 59.08 160 GLN H N 1
ATOM 16947 C CA . GLN H 1 164 ? 98.814 123.326 97.328 1.00 58.19 160 GLN H CA 1
ATOM 16948 C C . GLN H 1 164 ? 100.033 122.941 96.507 1.00 56.15 160 GLN H C 1
ATOM 16949 O O . GLN H 1 164 ? 101.172 123.165 96.913 1.00 55.93 160 GLN H O 1
ATOM 16963 N N . ILE H 1 166 ? 102.901 123.204 94.180 1.00 44.47 162 ILE H N 1
ATOM 16964 C CA . ILE H 1 166 ? 103.713 124.355 93.768 1.00 42.67 162 ILE H CA 1
ATOM 16965 C C . ILE H 1 166 ? 104.611 124.127 92.554 1.00 41.79 162 ILE H C 1
ATOM 16966 O O . ILE H 1 166 ? 105.523 124.913 92.288 1.00 41.01 162 ILE H O 1
ATOM 16971 N N . GLY H 1 167 ? 104.347 123.053 91.819 1.00 41.39 163 GLY H N 1
ATOM 16972 C CA . GLY H 1 167 ? 105.137 122.755 90.638 1.00 39.57 163 GLY H CA 1
ATOM 16973 C C . GLY H 1 167 ? 105.166 121.275 90.339 1.00 38.14 163 GLY H C 1
ATOM 16974 O O . GLY H 1 167 ? 105.100 120.464 91.256 1.00 38.75 163 GLY H O 1
ATOM 16975 N N . GLN H 1 168 ? 105.233 120.909 89.063 1.00 37.73 164 GLN H N 1
ATOM 16976 C CA . GLN H 1 168 ? 105.306 119.498 88.716 1.00 38.22 164 GLN H CA 1
ATOM 16977 C C . GLN H 1 168 ? 106.169 119.260 87.488 1.00 37.39 164 GLN H C 1
ATOM 16978 O O . GLN H 1 168 ? 106.061 119.970 86.495 1.00 38.92 164 GLN H O 1
ATOM 16984 N N . VAL H 1 169 ? 107.039 118.259 87.590 1.00 36.69 165 VAL H N 1
ATOM 16985 C CA . VAL H 1 169 ? 107.987 117.907 86.540 1.00 35.87 165 VAL H CA 1
ATOM 16986 C C . VAL H 1 169 ? 107.767 116.534 85.924 1.00 37.82 165 VAL H C 1
ATOM 16987 O O . VAL H 1 169 ? 107.704 115.523 86.634 1.00 38.47 165 VAL H O 1
ATOM 16991 N N . LEU H 1 170 ? 107.672 116.506 84.596 1.00 38.93 166 LEU H N 1
ATOM 16992 C CA . LEU H 1 170 ? 107.486 115.269 83.845 1.00 40.19 166 LEU H CA 1
ATOM 16993 C C . LEU H 1 170 ? 108.858 114.680 83.543 1.00 41.77 166 LEU H C 1
ATOM 16994 O O . LEU H 1 170 ? 109.774 115.408 83.173 1.00 43.37 166 LEU H O 1
ATOM 16999 N N . LEU H 1 171 ? 108.997 113.368 83.704 1.00 43.51 167 LEU H N 1
ATOM 17000 C CA . LEU H 1 171 ? 110.275 112.689 83.477 1.00 45.08 167 LEU H CA 1
ATOM 17001 C C . LEU H 1 171 ? 110.272 111.731 82.296 1.00 46.79 167 LEU H C 1
ATOM 17002 O O . LEU H 1 171 ? 109.345 110.932 82.139 1.00 48.38 167 LEU H O 1
ATOM 17015 N N . PRO H 1 173 ? 111.504 108.446 80.262 1.00 42.43 169 PRO H N 1
ATOM 17016 C CA . PRO H 1 173 ? 111.805 107.146 80.871 1.00 41.19 169 PRO H CA 1
ATOM 17017 C C . PRO H 1 173 ? 113.261 107.028 81.335 1.00 40.40 169 PRO H C 1
ATOM 17018 O O . PRO H 1 173 ? 113.537 106.414 82.369 1.00 40.38 169 PRO H O 1
ATOM 17022 N N . LYS H 1 174 ? 114.179 107.626 80.578 1.00 39.48 170 LYS H N 1
ATOM 17023 C CA . LYS H 1 174 ? 115.597 107.590 80.915 1.00 40.15 170 LYS H CA 1
ATOM 17024 C C . LYS H 1 174 ? 115.880 108.319 82.218 1.00 39.64 170 LYS H C 1
ATOM 17025 O O . LYS H 1 174 ? 116.494 107.762 83.134 1.00 39.38 170 LYS H O 1
ATOM 17031 N N . THR H 1 175 ? 115.450 109.575 82.283 1.00 38.98 171 THR H N 1
ATOM 17032 C CA . THR H 1 175 ? 115.657 110.406 83.464 1.00 37.82 171 THR H CA 1
ATOM 17033 C C . THR H 1 175 ? 115.093 109.722 84.708 1.00 36.27 171 THR H C 1
ATOM 17034 O O . THR H 1 175 ? 115.759 109.630 85.742 1.00 32.89 171 THR H O 1
ATOM 17038 N N . ALA H 1 176 ? 113.861 109.237 84.594 1.00 35.79 172 ALA H N 1
ATOM 17039 C CA . ALA H 1 176 ? 113.205 108.574 85.709 1.00 36.95 172 ALA H CA 1
ATOM 17040 C C . ALA H 1 176 ? 113.984 107.326 86.114 1.00 38.14 172 ALA H C 1
ATOM 17041 O O . ALA H 1 176 ? 114.075 106.980 87.297 1.00 39.34 172 ALA H O 1
ATOM 17043 N N . SER H 1 177 ? 114.554 106.649 85.128 1.00 38.02 173 SER H N 1
ATOM 17044 C CA . SER H 1 177 ? 115.330 105.465 85.415 1.00 37.78 173 SER H CA 1
ATOM 17045 C C . SER H 1 177 ? 116.601 105.873 86.168 1.00 37.24 173 SER H C 1
ATOM 17046 O O . SER H 1 177 ? 117.020 105.197 87.103 1.00 37.01 173 SER H O 1
ATOM 17049 N N . SER H 1 178 ? 117.206 106.982 85.757 1.00 36.90 174 SER H N 1
ATOM 17050 C CA . SER H 1 178 ? 118.417 107.483 86.406 1.00 36.86 174 SER H CA 1
ATOM 17051 C C . SER H 1 178 ? 118.115 107.831 87.848 1.00 37.09 174 SER H C 1
ATOM 17052 O O . SER H 1 178 ? 118.812 107.384 88.764 1.00 39.20 174 SER H O 1
ATOM 17055 N N . LEU H 1 179 ? 117.079 108.647 88.038 1.00 35.06 175 LEU H N 1
ATOM 17056 C CA . LEU H 1 179 ? 116.662 109.076 89.363 1.00 33.17 175 LEU H CA 1
ATOM 17057 C C . LEU H 1 179 ? 116.448 107.841 90.243 1.00 33.99 175 LEU H C 1
ATOM 17058 O O . LEU H 1 179 ? 117.018 107.734 91.340 1.00 33.89 175 LEU H O 1
ATOM 17063 N N . GLN H 1 180 ? 115.639 106.905 89.755 1.00 33.22 176 GLN H N 1
ATOM 17064 C CA . GLN H 1 180 ? 115.358 105.703 90.518 1.00 33.69 176 GLN H CA 1
ATOM 17065 C C . GLN H 1 180 ? 116.621 104.966 90.927 1.00 34.02 176 GLN H C 1
ATOM 17066 O O . GLN H 1 180 ? 116.808 104.626 92.095 1.00 32.87 176 GLN H O 1
ATOM 17072 N N . LYS H 1 181 ? 117.484 104.710 89.952 1.00 35.57 177 LYS H N 1
ATOM 17073 C CA . LYS H 1 181 ? 118.725 104.010 90.211 1.00 35.95 177 LYS H CA 1
ATOM 17074 C C . LYS H 1 181 ? 119.498 104.757 91.285 1.00 36.72 177 LYS H C 1
ATOM 17075 O O . LYS H 1 181 ? 120.070 104.141 92.186 1.00 35.32 177 LYS H O 1
ATOM 17081 N N . TRP H 1 182 ? 119.508 106.085 91.189 1.00 36.93 178 TRP H N 1
ATOM 17082 C CA . TRP H 1 182 ? 120.210 106.916 92.160 1.00 37.90 178 TRP H CA 1
ATOM 17083 C C . TRP H 1 182 ? 119.606 106.672 93.532 1.00 38.94 178 TRP H C 1
ATOM 17084 O O . TRP H 1 182 ? 120.315 106.375 94.497 1.00 38.46 178 TRP H O 1
ATOM 17095 N N . ALA H 1 183 ? 118.282 106.810 93.598 1.00 38.87 179 ALA H N 1
ATOM 17096 C CA . ALA H 1 183 ? 117.535 106.607 94.830 1.00 38.16 179 ALA H CA 1
ATOM 17097 C C . ALA H 1 183 ? 117.879 105.254 95.426 1.00 37.16 179 ALA H C 1
ATOM 17098 O O . ALA H 1 183 ? 118.100 105.135 96.627 1.00 36.75 179 ALA H O 1
ATOM 17100 N N . ARG H 1 184 ? 117.925 104.231 94.580 1.00 38.59 180 ARG H N 1
ATOM 17101 C CA . ARG H 1 184 ? 118.256 102.885 95.036 1.00 40.68 180 ARG H CA 1
ATOM 17102 C C . ARG H 1 184 ? 119.631 102.856 95.698 1.00 39.83 180 ARG H C 1
ATOM 17103 O O . ARG H 1 184 ? 119.821 102.195 96.710 1.00 39.95 180 ARG H O 1
ATOM 17111 N N . GLN H 1 185 ? 120.583 103.588 95.131 1.00 39.07 181 GLN H N 1
ATOM 17112 C CA . GLN H 1 185 ? 121.935 103.609 95.666 1.00 38.85 181 GLN H CA 1
ATOM 17113 C C . GLN H 1 185 ? 122.055 104.323 97.016 1.00 38.17 181 GLN H C 1
ATOM 17114 O O . GLN H 1 185 ? 123.042 104.140 97.731 1.00 37.07 181 GLN H O 1
ATOM 17120 N N . GLN H 1 186 ? 121.050 105.118 97.375 1.00 37.78 182 GLN H N 1
ATOM 17121 C CA . GLN H 1 186 ? 121.068 105.844 98.647 1.00 36.29 182 GLN H CA 1
ATOM 17122 C C . GLN H 1 186 ? 120.512 104.994 99.777 1.00 35.59 182 GLN H C 1
ATOM 17123 O O . GLN H 1 186 ? 120.296 105.477 100.890 1.00 34.96 182 GLN H O 1
ATOM 17129 N N . GLY H 1 187 ? 120.269 103.726 99.473 1.00 34.96 183 GLY H N 1
ATOM 17130 C CA . GLY H 1 187 ? 119.754 102.806 100.464 1.00 35.72 183 GLY H CA 1
ATOM 17131 C C . GLY H 1 187 ? 118.684 103.355 101.379 1.00 36.81 183 GLY H C 1
ATOM 17132 O O . GLY H 1 187 ? 117.693 103.931 100.935 1.00 38.57 183 GLY H O 1
ATOM 17133 N N . SER H 1 188 ? 118.894 103.161 102.673 1.00 37.75 184 SER H N 1
ATOM 17134 C CA . SER H 1 188 ? 117.960 103.608 103.699 1.00 38.28 184 SER H CA 1
ATOM 17135 C C . SER H 1 188 ? 118.095 105.099 103.976 1.00 39.29 184 SER H C 1
ATOM 17136 O O . SER H 1 188 ? 117.429 105.638 104.866 1.00 40.62 184 SER H O 1
ATOM 17139 N N . GLY H 1 189 ? 118.959 105.765 103.219 1.00 38.82 185 GLY H N 1
ATOM 17140 C CA . GLY H 1 189 ? 119.156 107.185 103.432 1.00 39.20 185 GLY H CA 1
ATOM 17141 C C . GLY H 1 189 ? 117.944 108.042 103.104 1.00 39.40 185 GLY H C 1
ATOM 17142 O O . GLY H 1 189 ? 116.939 107.568 102.562 1.00 40.55 185 GLY H O 1
ATOM 17143 N N . GLY H 1 190 ? 118.031 109.318 103.453 1.00 36.80 186 GLY H N 1
ATOM 17144 C CA . GLY H 1 190 ? 116.947 110.222 103.157 1.00 34.66 186 GLY H CA 1
ATOM 17145 C C . GLY H 1 190 ? 117.382 110.989 101.934 1.00 34.14 186 GLY H C 1
ATOM 17146 O O . GLY H 1 190 ? 118.555 110.939 101.556 1.00 34.65 186 GLY H O 1
ATOM 17147 N N . VAL H 1 191 ? 116.452 111.689 101.304 1.00 32.65 187 VAL H N 1
ATOM 17148 C CA . VAL H 1 191 ? 116.791 112.460 100.127 1.00 31.61 187 VAL H CA 1
ATOM 17149 C C . VAL H 1 191 ? 116.257 113.883 100.233 1.00 32.97 187 VAL H C 1
ATOM 17150 O O . VAL H 1 191 ? 115.099 114.088 100.588 1.00 31.62 187 VAL H O 1
ATOM 17154 N N . LYS H 1 192 ? 117.118 114.862 99.956 1.00 34.20 188 LYS H N 1
ATOM 17155 C CA . LYS H 1 192 ? 116.709 116.260 99.973 1.00 35.75 188 LYS H CA 1
ATOM 17156 C C . LYS H 1 192 ? 116.458 116.704 98.533 1.00 35.64 188 LYS H C 1
ATOM 17157 O O . LYS H 1 192 ? 117.401 116.886 97.751 1.00 36.63 188 LYS H O 1
ATOM 17163 N N . VAL H 1 193 ? 115.184 116.855 98.179 1.00 34.18 189 VAL H N 1
ATOM 17164 C CA . VAL H 1 193 ? 114.814 117.274 96.833 1.00 33.83 189 VAL H CA 1
ATOM 17165 C C . VAL H 1 193 ? 114.649 118.786 96.835 1.00 35.35 189 VAL H C 1
ATOM 17166 O O . VAL H 1 193 ? 114.020 119.350 97.732 1.00 36.97 189 VAL H O 1
ATOM 17170 N N . THR H 1 194 ? 115.207 119.447 95.830 1.00 35.55 190 THR H N 1
ATOM 17171 C CA . THR H 1 194 ? 115.120 120.891 95.763 1.00 35.39 190 THR H CA 1
ATOM 17172 C C . THR H 1 194 ? 114.609 121.432 94.444 1.00 36.13 190 THR H C 1
ATOM 17173 O O . THR H 1 194 ? 115.130 121.085 93.377 1.00 36.76 190 THR H O 1
ATOM 17177 N N . LEU H 1 195 ? 113.600 122.295 94.525 1.00 35.33 191 LEU H N 1
ATOM 17178 C CA . LEU H 1 195 ? 113.038 122.912 93.340 1.00 35.30 191 LEU H CA 1
ATOM 17179 C C . LEU H 1 195 ? 113.748 124.234 93.106 1.00 37.29 191 LEU H C 1
ATOM 17180 O O . LEU H 1 195 ? 113.993 124.989 94.049 1.00 37.39 191 LEU H O 1
ATOM 17185 N N . ASN H 1 196 ? 114.092 124.501 91.848 1.00 38.89 192 ASN H N 1
ATOM 17186 C CA . ASN H 1 196 ? 114.791 125.725 91.470 1.00 39.22 192 ASN H CA 1
ATOM 17187 C C . ASN H 1 196 ? 114.144 126.285 90.229 1.00 39.39 192 ASN H C 1
ATOM 17188 O O . ASN H 1 196 ? 114.607 126.045 89.118 1.00 40.00 192 ASN H O 1
ATOM 17193 N N . PRO H 1 197 ? 113.076 127.068 90.405 1.00 39.25 193 PRO H N 1
ATOM 17194 C CA . PRO H 1 197 ? 112.352 127.668 89.282 1.00 39.38 193 PRO H CA 1
ATOM 17195 C C . PRO H 1 197 ? 113.280 128.397 88.296 1.00 39.67 193 PRO H C 1
ATOM 17196 O O . PRO H 1 197 ? 113.177 128.242 87.074 1.00 39.95 193 PRO H O 1
ATOM 17200 N N . ASP H 1 198 ? 114.184 129.190 88.852 1.00 38.46 194 ASP H N 1
ATOM 17201 C CA . ASP H 1 198 ? 115.106 129.984 88.074 1.00 38.31 194 ASP H CA 1
ATOM 17202 C C . ASP H 1 198 ? 116.180 129.195 87.335 1.00 39.18 194 ASP H C 1
ATOM 17203 O O . ASP H 1 198 ? 116.639 129.631 86.283 1.00 40.75 194 ASP H O 1
ATOM 17208 N N . LEU H 1 199 ? 116.567 128.036 87.864 1.00 37.97 195 LEU H N 1
ATOM 17209 C CA . LEU H 1 199 ? 117.609 127.224 87.238 1.00 36.58 195 LEU H CA 1
ATOM 17210 C C . LEU H 1 199 ? 117.128 126.155 86.264 1.00 37.34 195 LEU H C 1
ATOM 17211 O O . LEU H 1 199 ? 117.926 125.621 85.497 1.00 37.63 195 LEU H O 1
ATOM 17216 N N . TYR H 1 200 ? 115.840 125.826 86.299 1.00 37.40 196 TYR H N 1
ATOM 17217 C CA . TYR H 1 200 ? 115.288 124.821 85.395 1.00 37.72 196 TYR H CA 1
ATOM 17218 C C . TYR H 1 200 ? 115.831 123.445 85.733 1.00 38.06 196 TYR H C 1
ATOM 17219 O O . TYR H 1 200 ? 115.909 122.558 84.871 1.00 38.06 196 TYR H O 1
ATOM 17228 N N . VAL H 1 201 ? 116.216 123.279 86.996 1.00 38.37 197 VAL H N 1
ATOM 17229 C CA . VAL H 1 201 ? 116.752 122.010 87.481 1.00 39.12 197 VAL H CA 1
ATOM 17230 C C . VAL H 1 201 ? 116.152 121.587 88.810 1.00 39.28 197 VAL H C 1
ATOM 17231 O O . VAL H 1 201 ? 115.865 122.407 89.691 1.00 41.09 197 VAL H O 1
ATOM 17235 N N . THR H 1 202 ? 115.956 120.287 88.936 1.00 38.14 198 THR H N 1
ATOM 17236 C CA . THR H 1 202 ? 115.430 119.723 90.149 1.00 37.54 198 THR H CA 1
ATOM 17237 C C . THR H 1 202 ? 116.660 119.022 90.738 1.00 37.05 198 THR H C 1
ATOM 17238 O O . THR H 1 202 ? 117.437 118.403 90.018 1.00 36.41 198 THR H O 1
ATOM 17242 N N . THR H 1 203 ? 116.872 119.158 92.039 1.00 37.16 199 THR H N 1
ATOM 17243 C CA . THR H 1 203 ? 118.049 118.569 92.655 1.00 37.22 199 THR H CA 1
ATOM 17244 C C . THR H 1 203 ? 117.766 117.577 93.764 1.00 37.49 199 THR H C 1
ATOM 17245 O O . THR H 1 203 ? 116.853 117.757 94.568 1.00 38.34 199 THR H O 1
ATOM 17249 N N . TYR H 1 204 ? 118.579 116.531 93.808 1.00 36.82 200 TYR H N 1
ATOM 17250 C CA . TYR H 1 204 ? 118.432 115.485 94.806 1.00 35.87 200 TYR H CA 1
ATOM 17251 C C . TYR H 1 204 ? 119.757 115.231 95.506 1.00 37.26 200 TYR H C 1
ATOM 17252 O O . TYR H 1 204 ? 120.782 115.075 94.853 1.00 39.01 200 TYR H O 1
ATOM 17261 N N . THR H 1 205 ? 119.756 115.210 96.829 1.00 38.08 201 THR H N 1
ATOM 17262 C CA . THR H 1 205 ? 120.996 114.921 97.537 1.00 40.95 201 THR H CA 1
ATOM 17263 C C . THR H 1 205 ? 120.761 113.984 98.716 1.00 41.94 201 THR H C 1
ATOM 17264 O O . THR H 1 205 ? 119.697 114.007 99.349 1.00 41.29 201 THR H O 1
ATOM 17268 N N . SER H 1 206 ? 121.748 113.136 98.981 1.00 42.51 202 SER H N 1
ATOM 17269 C CA . SER H 1 206 ? 121.667 112.219 100.104 1.00 44.09 202 SER H CA 1
ATOM 17270 C C . SER H 1 206 ? 122.889 112.496 100.971 1.00 44.43 202 SER H C 1
ATOM 17271 O O . SER H 1 206 ? 122.893 113.439 101.768 1.00 45.44 202 SER H O 1
ATOM 17274 N N . GLY H 1 207 ? 123.937 111.704 100.831 1.00 44.07 203 GLY H N 1
ATOM 17275 C CA . GLY H 1 207 ? 125.097 111.990 101.652 1.00 44.47 203 GLY H CA 1
ATOM 17276 C C . GLY H 1 207 ? 125.790 113.179 101.030 1.00 44.36 203 GLY H C 1
ATOM 17277 O O . GLY H 1 207 ? 125.320 114.317 101.092 1.00 42.74 203 GLY H O 1
ATOM 17278 N N . GLU H 1 208 ? 126.919 112.887 100.406 1.00 44.43 204 GLU H N 1
ATOM 17279 C CA . GLU H 1 208 ? 127.709 113.879 99.716 1.00 43.03 204 GLU H CA 1
ATOM 17280 C C . GLU H 1 208 ? 127.358 113.651 98.255 1.00 40.89 204 GLU H C 1
ATOM 17281 O O . GLU H 1 208 ? 127.815 114.364 97.362 1.00 40.03 204 GLU H O 1
ATOM 17287 N N . ALA H 1 209 ? 126.508 112.650 98.041 1.00 38.99 205 ALA H N 1
ATOM 17288 C CA . ALA H 1 209 ? 126.052 112.277 96.712 1.00 39.01 205 ALA H CA 1
ATOM 17289 C C . ALA H 1 209 ? 124.871 113.140 96.281 1.00 38.86 205 ALA H C 1
ATOM 17290 O O . ALA H 1 209 ? 124.094 113.600 97.111 1.00 39.64 205 ALA H O 1
ATOM 17292 N N . CYS H 1 210 ? 124.736 113.353 94.980 1.00 37.89 206 CYS H N 1
ATOM 17293 C CA . CYS H 1 210 ? 123.652 114.163 94.465 1.00 39.59 206 CYS H CA 1
ATOM 17294 C C . CYS H 1 210 ? 123.387 113.841 93.018 1.00 39.33 206 CYS H C 1
ATOM 17295 O O . CYS H 1 210 ? 124.202 113.215 92.353 1.00 40.14 206 CYS H O 1
ATOM 17298 N N . LEU H 1 211 ? 122.233 114.284 92.540 1.00 39.53 207 LEU H N 1
ATOM 17299 C CA . LEU H 1 211 ? 121.814 114.067 91.167 1.00 38.99 207 LEU H CA 1
ATOM 17300 C C . LEU H 1 211 ? 121.050 115.327 90.761 1.00 38.71 207 LEU H C 1
ATOM 17301 O O . LEU H 1 211 ? 120.189 115.794 91.503 1.00 38.13 207 LEU H O 1
ATOM 17306 N N . THR H 1 212 ? 121.392 115.894 89.607 1.00 37.93 208 THR H N 1
ATOM 17307 C CA . THR H 1 212 ? 120.726 117.102 89.129 1.00 38.10 208 THR H CA 1
ATOM 17308 C C . THR H 1 212 ? 120.058 116.796 87.789 1.00 38.80 208 THR H C 1
ATOM 17309 O O . THR H 1 212 ? 120.689 116.252 86.874 1.00 38.03 208 THR H O 1
ATOM 17313 N N . LEU H 1 213 ? 118.782 117.149 87.679 1.00 38.83 209 LEU H N 1
ATOM 17314 C CA . LEU H 1 213 ? 118.020 116.886 86.468 1.00 38.60 209 LEU H CA 1
ATOM 17315 C C . LEU H 1 213 ? 117.495 118.147 85.812 1.00 39.30 209 LEU H C 1
ATOM 17316 O O . LEU H 1 213 ? 116.808 118.942 86.441 1.00 40.63 209 LEU H O 1
ATOM 17321 N N . ASP H 1 214 ? 117.808 118.319 84.534 1.00 40.14 210 ASP H N 1
ATOM 17322 C CA . ASP H 1 214 ? 117.346 119.478 83.793 1.00 41.02 210 ASP H CA 1
ATOM 17323 C C . ASP H 1 214 ? 115.961 119.178 83.248 1.00 39.92 210 ASP H C 1
ATOM 17324 O O . ASP H 1 214 ? 115.597 118.015 83.066 1.00 39.63 210 ASP H O 1
ATOM 17329 N N . TYR H 1 215 ? 115.192 120.230 82.989 1.00 38.06 211 TYR H N 1
ATOM 17330 C CA . TYR H 1 215 ? 113.868 120.088 82.402 1.00 36.83 211 TYR H CA 1
ATOM 17331 C C . TYR H 1 215 ? 113.608 121.345 81.588 1.00 38.73 211 TYR H C 1
ATOM 17332 O O . TYR H 1 215 ? 114.214 122.386 81.840 1.00 39.30 211 TYR H O 1
ATOM 17341 N N . LYS H 1 216 ? 112.742 121.246 80.591 1.00 40.06 212 LYS H N 1
ATOM 17342 C CA . LYS H 1 216 ? 112.413 122.407 79.784 1.00 42.09 212 LYS H CA 1
ATOM 17343 C C . LYS H 1 216 ? 111.335 123.171 80.521 1.00 42.49 212 LYS H C 1
ATOM 17344 O O . LYS H 1 216 ? 110.334 122.597 80.933 1.00 43.16 212 LYS H O 1
ATOM 17350 N N . PRO H 1 217 ? 111.532 124.477 80.710 1.00 43.40 213 PRO H N 1
ATOM 17351 C CA . PRO H 1 217 ? 110.565 125.326 81.406 1.00 45.08 213 PRO H CA 1
ATOM 17352 C C . PRO H 1 217 ? 109.188 125.359 80.747 1.00 46.80 213 PRO H C 1
ATOM 17353 O O . PRO H 1 217 ? 109.056 125.212 79.531 1.00 46.37 213 PRO H O 1
ATOM 17357 N N . LEU H 1 218 ? 108.166 125.548 81.576 1.00 50.08 214 LEU H N 1
ATOM 17358 C CA . LEU H 1 218 ? 106.785 125.639 81.120 1.00 53.20 214 LEU H CA 1
ATOM 17359 C C . LEU H 1 218 ? 106.164 126.915 81.703 1.00 54.36 214 LEU H C 1
ATOM 17360 O O . LEU H 1 218 ? 106.166 127.120 82.916 1.00 53.83 214 LEU H O 1
ATOM 17365 N N . SER H 1 219 ? 105.644 127.763 80.822 1.00 56.06 215 SER H N 1
ATOM 17366 C CA . SER H 1 219 ? 105.022 129.026 81.204 1.00 58.20 215 SER H CA 1
ATOM 17367 C C . SER H 1 219 ? 103.871 128.862 82.200 1.00 59.00 215 SER H C 1
ATOM 17368 O O . SER H 1 219 ? 103.845 129.512 83.245 1.00 60.92 215 SER H O 1
ATOM 17371 N N . VAL H 1 220 ? 102.914 128.001 81.868 1.00 57.98 216 VAL H N 1
ATOM 17372 C CA . VAL H 1 220 ? 101.756 127.775 82.724 1.00 57.57 216 VAL H CA 1
ATOM 17373 C C . VAL H 1 220 ? 102.056 127.414 84.182 1.00 56.82 216 VAL H C 1
ATOM 17374 O O . VAL H 1 220 ? 103.180 127.073 84.542 1.00 56.83 216 VAL H O 1
ATOM 17378 N N . GLY H 1 221 ? 101.023 127.494 85.014 1.00 55.72 217 GLY H N 1
ATOM 17379 C CA . GLY H 1 221 ? 101.161 127.176 86.421 1.00 53.04 217 GLY H CA 1
ATOM 17380 C C . GLY H 1 221 ? 101.085 125.684 86.644 1.00 51.98 217 GLY H C 1
ATOM 17381 O O . GLY H 1 221 ? 100.538 124.957 85.816 1.00 51.35 217 GLY H O 1
ATOM 17382 N N . PRO H 1 222 ? 101.634 125.197 87.761 1.00 50.76 218 PRO H N 1
ATOM 17383 C CA . PRO H 1 222 ? 101.624 123.773 88.079 1.00 50.42 218 PRO H CA 1
ATOM 17384 C C . PRO H 1 222 ? 100.339 123.064 87.660 1.00 51.36 218 PRO H C 1
ATOM 17385 O O . PRO H 1 222 ? 100.381 122.037 86.980 1.00 50.91 218 PRO H O 1
ATOM 17389 N N . TYR H 1 223 ? 99.197 123.620 88.055 1.00 51.83 219 TYR H N 1
ATOM 17390 C CA . TYR H 1 223 ? 97.911 123.013 87.730 1.00 51.97 219 TYR H CA 1
ATOM 17391 C C . TYR H 1 223 ? 97.566 123.028 86.233 1.00 54.13 219 TYR H C 1
ATOM 17392 O O . TYR H 1 223 ? 96.778 122.208 85.762 1.00 55.45 219 TYR H O 1
ATOM 17401 N N . GLU H 1 224 ? 98.156 123.947 85.479 1.00 55.42 220 GLU H N 1
ATOM 17402 C CA . GLU H 1 224 ? 97.873 124.025 84.054 1.00 56.15 220 GLU H CA 1
ATOM 17403 C C . GLU H 1 224 ? 98.715 123.050 83.245 1.00 56.28 220 GLU H C 1
ATOM 17404 O O . GLU H 1 224 ? 98.451 122.841 82.063 1.00 57.98 220 GLU H O 1
ATOM 17410 N N . ALA H 1 225 ? 99.668 122.364 83.891 1.00 55.18 221 ALA H N 1
ATOM 17411 C CA . ALA H 1 225 ? 100.597 121.418 83.250 1.00 54.91 221 ALA H CA 1
ATOM 17412 C C . ALA H 1 225 ? 100.210 119.935 83.296 1.00 55.27 221 ALA H C 1
ATOM 17413 O O . ALA H 1 225 ? 99.627 119.434 84.266 1.00 55.66 221 ALA H O 1
ATOM 17415 N N . PHE H 1 226 ? 100.591 119.314 82.203 1.00 55.03 222 PHE H N 1
ATOM 17416 C CA . PHE H 1 226 ? 100.297 117.926 82.020 1.00 55.26 222 PHE H CA 1
ATOM 17417 C C . PHE H 1 226 ? 98.888 117.748 82.566 1.00 55.03 222 PHE H C 1
ATOM 17418 O O . PHE H 1 226 ? 98.713 117.263 83.679 1.00 56.27 222 PHE H O 1
ATOM 17426 N N . THR H 1 227 ? 97.875 118.102 81.806 1.00 54.68 223 THR H N 1
ATOM 17427 C CA . THR H 1 227 ? 96.526 117.910 82.282 1.00 54.44 223 THR H CA 1
ATOM 17428 C C . THR H 1 227 ? 95.821 116.929 81.315 1.00 55.26 223 THR H C 1
ATOM 17429 O O . THR H 1 227 ? 94.651 116.601 81.495 1.00 55.96 223 THR H O 1
ATOM 17433 N N . GLY H 1 228 ? 96.550 116.490 80.293 1.00 55.64 224 GLY H N 1
ATOM 17434 C CA . GLY H 1 228 ? 96.014 115.568 79.309 1.00 56.29 224 GLY H CA 1
ATOM 17435 C C . GLY H 1 228 ? 97.020 114.448 79.123 1.00 58.02 224 GLY H C 1
ATOM 17436 O O . GLY H 1 228 ? 98.050 114.446 79.790 1.00 58.48 224 GLY H O 1
ATOM 17437 N N . PRO H 1 229 ? 96.764 113.480 78.233 1.00 59.25 225 PRO H N 1
ATOM 17438 C CA . PRO H 1 229 ? 97.699 112.373 78.012 1.00 60.54 225 PRO H CA 1
ATOM 17439 C C . PRO H 1 229 ? 99.075 112.873 77.619 1.00 62.80 225 PRO H C 1
ATOM 17440 O O . PRO H 1 229 ? 99.200 113.838 76.862 1.00 63.06 225 PRO H O 1
ATOM 17444 N N . VAL H 1 230 ? 100.104 112.212 78.135 1.00 64.80 226 VAL H N 1
ATOM 17445 C CA . VAL H 1 230 ? 101.478 112.584 77.838 1.00 66.08 226 VAL H CA 1
ATOM 17446 C C . VAL H 1 230 ? 101.808 112.208 76.400 1.00 67.53 226 VAL H C 1
ATOM 17447 O O . VAL H 1 230 ? 102.263 111.098 76.129 1.00 66.35 226 VAL H O 1
ATOM 17451 N N . ALA H 1 231 ? 101.561 113.148 75.489 1.00 70.70 227 ALA H N 1
ATOM 17452 C CA . ALA H 1 231 ? 101.801 112.978 74.052 1.00 73.61 227 ALA H CA 1
ATOM 17453 C C . ALA H 1 231 ? 103.130 112.294 73.722 1.00 75.72 227 ALA H C 1
ATOM 17454 O O . ALA H 1 231 ? 103.175 111.383 72.888 1.00 76.26 227 ALA H O 1
ATOM 17456 N N . LYS H 1 232 ? 104.206 112.746 74.368 1.00 77.11 228 LYS H N 1
ATOM 17457 C CA . LYS H 1 232 ? 105.540 112.178 74.168 1.00 77.41 228 LYS H CA 1
ATOM 17458 C C . LYS H 1 232 ? 106.204 111.983 75.534 1.00 76.92 228 LYS H C 1
ATOM 17459 O O . LYS H 1 232 ? 105.528 111.811 76.546 1.00 77.86 228 LYS H O 1
ATOM 17465 N N . ALA H 1 233 ? 107.529 112.004 75.562 1.00 75.19 229 ALA H N 1
ATOM 17466 C CA . ALA H 1 233 ? 108.258 111.847 76.809 1.00 72.57 229 ALA H CA 1
ATOM 17467 C C . ALA H 1 233 ? 109.466 112.769 76.736 1.00 71.36 229 ALA H C 1
ATOM 17468 O O . ALA H 1 233 ? 110.534 112.398 76.238 1.00 71.68 229 ALA H O 1
ATOM 17470 N N . GLN H 1 234 ? 109.276 113.988 77.221 1.00 68.11 230 GLN H N 1
ATOM 17471 C CA . GLN H 1 234 ? 110.323 115.000 77.214 1.00 64.58 230 GLN H CA 1
ATOM 17472 C C . GLN H 1 234 ? 110.411 115.438 78.665 1.00 59.77 230 GLN H C 1
ATOM 17473 O O . GLN H 1 234 ? 109.421 115.338 79.380 1.00 59.58 230 GLN H O 1
ATOM 17479 N N . ASP H 1 235 ? 111.583 115.885 79.111 1.00 55.07 231 ASP H N 1
ATOM 17480 C CA . ASP H 1 235 ? 111.730 116.362 80.486 1.00 49.71 231 ASP H CA 1
ATOM 17481 C C . ASP H 1 235 ? 111.216 117.796 80.550 1.00 48.27 231 ASP H C 1
ATOM 17482 O O . ASP H 1 235 ? 111.930 118.739 80.214 1.00 47.88 231 ASP H O 1
ATOM 17487 N N . VAL H 1 236 ? 109.974 117.959 80.984 1.00 46.45 232 VAL H N 1
ATOM 17488 C CA . VAL H 1 236 ? 109.369 119.278 81.067 1.00 45.14 232 VAL H CA 1
ATOM 17489 C C . VAL H 1 236 ? 108.918 119.579 82.486 1.00 44.21 232 VAL H C 1
ATOM 17490 O O . VAL H 1 236 ? 108.515 118.683 83.221 1.00 45.42 232 VAL H O 1
ATOM 17494 N N . GLY H 1 237 ? 108.986 120.844 82.873 1.00 42.45 233 GLY H N 1
ATOM 17495 C CA . GLY H 1 237 ? 108.572 121.198 84.210 1.00 39.95 233 GLY H CA 1
ATOM 17496 C C . GLY H 1 237 ? 107.853 122.525 84.301 1.00 39.12 233 GLY H C 1
ATOM 17497 O O . GLY H 1 237 ? 108.108 123.453 83.536 1.00 38.57 233 GLY H O 1
ATOM 17498 N N . ALA H 1 238 ? 106.923 122.600 85.239 1.00 37.72 234 ALA H N 1
ATOM 17499 C CA . ALA H 1 238 ? 106.180 123.817 85.482 1.00 36.84 234 ALA H CA 1
ATOM 17500 C C . ALA H 1 238 ? 106.341 124.013 86.975 1.00 36.79 234 ALA H C 1
ATOM 17501 O O . ALA H 1 238 ? 105.490 123.624 87.760 1.00 38.53 234 ALA H O 1
ATOM 17503 N N . VAL H 1 239 ? 107.463 124.593 87.364 1.00 36.16 235 VAL H N 1
ATOM 17504 C CA . VAL H 1 239 ? 107.757 124.817 88.767 1.00 37.12 235 VAL H CA 1
ATOM 17505 C C . VAL H 1 239 ? 107.544 126.283 89.078 1.00 39.07 235 VAL H C 1
ATOM 17506 O O . VAL H 1 239 ? 108.000 127.135 88.324 1.00 41.40 235 VAL H O 1
ATOM 17510 N N . GLU H 1 240 ? 106.862 126.604 90.171 1.00 40.09 236 GLU H N 1
ATOM 17511 C CA . GLU H 1 240 ? 106.667 128.016 90.463 1.00 41.38 236 GLU H CA 1
ATOM 17512 C C . GLU H 1 240 ? 107.338 128.494 91.737 1.00 39.71 236 GLU H C 1
ATOM 17513 O O . GLU H 1 240 ? 107.434 129.694 91.964 1.00 40.37 236 GLU H O 1
ATOM 17519 N N . ALA H 1 241 ? 107.821 127.575 92.563 1.00 38.17 237 ALA H N 1
ATOM 17520 C CA . ALA H 1 241 ? 108.441 127.982 93.813 1.00 37.29 237 ALA H CA 1
ATOM 17521 C C . ALA H 1 241 ? 109.714 127.237 94.198 1.00 37.54 237 ALA H C 1
ATOM 17522 O O . ALA H 1 241 ? 109.966 126.124 93.743 1.00 37.52 237 ALA H O 1
ATOM 17524 N N . HIS H 1 242 ? 110.513 127.886 95.040 1.00 37.76 238 HIS H N 1
ATOM 17525 C CA . HIS H 1 242 ? 111.752 127.325 95.560 1.00 38.22 238 HIS H CA 1
ATOM 17526 C C . HIS H 1 242 ? 111.363 126.516 96.796 1.00 38.82 238 HIS H C 1
ATOM 17527 O O . HIS H 1 242 ? 110.715 127.052 97.696 1.00 40.26 238 HIS H O 1
ATOM 17534 N N . VAL H 1 243 ? 111.734 125.243 96.854 1.00 37.63 239 VAL H N 1
ATOM 17535 C CA . VAL H 1 243 ? 111.414 124.445 98.030 1.00 38.17 239 VAL H CA 1
ATOM 17536 C C . VAL H 1 243 ? 112.412 123.357 98.283 1.00 38.19 239 VAL H C 1
ATOM 17537 O O . VAL H 1 243 ? 113.217 123.022 97.425 1.00 38.13 239 VAL H O 1
ATOM 17541 N N . VAL H 1 244 ? 112.332 122.802 99.485 1.00 39.24 240 VAL H N 1
ATOM 17542 C CA . VAL H 1 244 ? 113.204 121.721 99.895 1.00 38.41 240 VAL H CA 1
ATOM 17543 C C . VAL H 1 244 ? 112.398 120.618 100.561 1.00 38.25 240 VAL H C 1
ATOM 17544 O O . VAL H 1 244 ? 111.927 120.763 101.691 1.00 37.34 240 VAL H O 1
ATOM 17548 N N . CYS H 1 245 ? 112.238 119.522 99.830 1.00 38.47 241 CYS H N 1
ATOM 17549 C CA . CYS H 1 245 ? 111.511 118.362 100.312 1.00 40.02 241 CYS H CA 1
ATOM 17550 C C . CYS H 1 245 ? 112.478 117.323 100.853 1.00 39.86 241 CYS H C 1
ATOM 17551 O O . CYS H 1 245 ? 113.612 117.209 100.390 1.00 40.29 241 CYS H O 1
ATOM 17554 N N . SER H 1 246 ? 112.022 116.567 101.838 1.00 39.63 242 SER H N 1
ATOM 17555 C CA . SER H 1 246 ? 112.846 115.526 102.423 1.00 39.79 242 SER H CA 1
ATOM 17556 C C . SER H 1 246 ? 112.020 114.252 102.435 1.00 39.14 242 SER H C 1
ATOM 17557 O O . SER H 1 246 ? 111.030 114.163 103.145 1.00 40.22 242 SER H O 1
ATOM 17560 N N . VAL H 1 247 ? 112.425 113.278 101.624 1.00 37.99 243 VAL H N 1
ATOM 17561 C CA . VAL H 1 247 ? 111.724 112.008 101.509 1.00 35.06 243 VAL H CA 1
ATOM 17562 C C . VAL H 1 247 ? 112.691 110.834 101.702 1.00 34.78 243 VAL H C 1
ATOM 17563 O O . VAL H 1 247 ? 113.907 111.015 101.758 1.00 33.45 243 VAL H O 1
ATOM 17567 N N . ALA H 1 248 ? 112.142 109.627 101.807 1.00 34.58 244 ALA H N 1
ATOM 17568 C CA . ALA H 1 248 ? 112.959 108.430 101.983 1.00 33.43 244 ALA H CA 1
ATOM 17569 C C . ALA H 1 248 ? 113.422 107.969 100.613 1.00 33.21 244 ALA H C 1
ATOM 17570 O O . ALA H 1 248 ? 112.632 107.919 99.672 1.00 33.78 244 ALA H O 1
ATOM 17572 N N . ALA H 1 249 ? 114.698 107.627 100.497 1.00 32.22 245 ALA H N 1
ATOM 17573 C CA . ALA H 1 249 ? 115.233 107.200 99.217 1.00 31.01 245 ALA H CA 1
ATOM 17574 C C . ALA H 1 249 ? 114.502 105.968 98.722 1.00 31.66 245 ALA H C 1
ATOM 17575 O O . ALA H 1 249 ? 114.155 105.870 97.539 1.00 30.77 245 ALA H O 1
ATOM 17577 N N . ASP H 1 250 ? 114.257 105.029 99.628 1.00 31.63 246 ASP H N 1
ATOM 17578 C CA . ASP H 1 250 ? 113.565 103.813 99.247 1.00 32.58 246 ASP H CA 1
ATOM 17579 C C . ASP H 1 250 ? 112.163 104.073 98.688 1.00 32.21 246 ASP H C 1
ATOM 17580 O O . ASP H 1 250 ? 111.770 103.456 97.694 1.00 32.71 246 ASP H O 1
ATOM 17585 N N . SER H 1 251 ? 111.424 104.993 99.302 1.00 29.56 247 SER H N 1
ATOM 17586 C CA . SER H 1 251 ? 110.087 105.315 98.830 1.00 27.58 247 SER H CA 1
ATOM 17587 C C . SER H 1 251 ? 110.175 106.043 97.484 1.00 28.37 247 SER H C 1
ATOM 17588 O O . SER H 1 251 ? 109.377 105.788 96.579 1.00 27.86 247 SER H O 1
ATOM 17591 N N . LEU H 1 252 ? 111.146 106.944 97.345 1.00 28.78 248 LEU H N 1
ATOM 17592 C CA . LEU H 1 252 ? 111.312 107.667 96.084 1.00 30.08 248 LEU H CA 1
ATOM 17593 C C . LEU H 1 252 ? 111.508 106.630 94.974 1.00 32.72 248 LEU H C 1
ATOM 17594 O O . LEU H 1 252 ? 110.846 106.684 93.927 1.00 32.28 248 LEU H O 1
ATOM 17599 N N . ALA H 1 253 ? 112.407 105.675 95.233 1.00 33.79 249 ALA H N 1
ATOM 17600 C CA . ALA H 1 253 ? 112.723 104.602 94.299 1.00 32.19 249 ALA H CA 1
ATOM 17601 C C . ALA H 1 253 ? 111.485 103.791 93.952 1.00 32.93 249 ALA H C 1
ATOM 17602 O O . ALA H 1 253 ? 111.145 103.630 92.774 1.00 33.97 249 ALA H O 1
ATOM 17604 N N . ALA H 1 254 ? 110.812 103.274 94.975 1.00 32.15 250 ALA H N 1
ATOM 17605 C CA . ALA H 1 254 ? 109.612 102.483 94.749 1.00 31.94 250 ALA H CA 1
ATOM 17606 C C . ALA H 1 254 ? 108.591 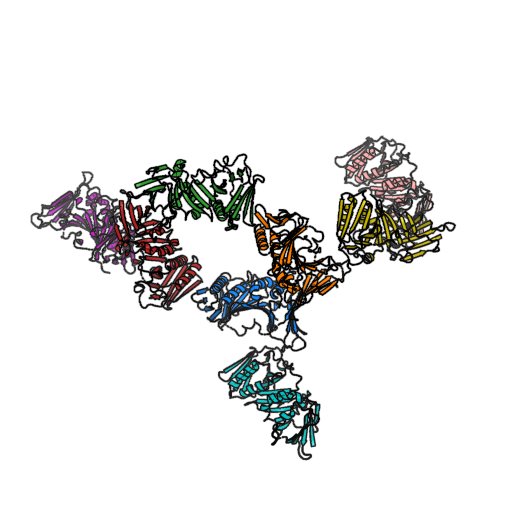103.285 93.958 1.00 32.57 250 ALA H C 1
ATOM 17607 O O . ALA H 1 254 ? 108.009 102.782 93.001 1.00 33.96 250 ALA H O 1
ATOM 17609 N N . ALA H 1 255 ? 108.373 104.536 94.347 1.00 32.14 251 ALA H N 1
ATOM 17610 C CA . ALA H 1 255 ? 107.414 105.373 93.637 1.00 33.96 251 ALA H CA 1
ATOM 17611 C C . ALA H 1 255 ? 107.752 105.504 92.134 1.00 35.41 251 ALA H C 1
ATOM 17612 O O . ALA H 1 255 ? 106.898 105.291 91.269 1.00 35.46 251 ALA H O 1
ATOM 17614 N N . LEU H 1 256 ? 108.994 105.850 91.816 1.00 35.94 252 LEU H N 1
ATOM 17615 C CA . LEU H 1 256 ? 109.392 105.979 90.415 1.00 35.99 252 LEU H CA 1
ATOM 17616 C C . LEU H 1 256 ? 109.245 104.650 89.670 1.00 36.37 252 LEU H C 1
ATOM 17617 O O . LEU H 1 256 ? 108.830 104.619 88.507 1.00 36.52 252 LEU H O 1
ATOM 17622 N N . SER H 1 257 ? 109.597 103.553 90.335 1.00 35.88 253 SER H N 1
ATOM 17623 C CA . SER H 1 257 ? 109.466 102.237 89.720 1.00 35.81 253 SER H CA 1
ATOM 17624 C C . SER H 1 257 ? 107.983 101.962 89.460 1.00 36.01 253 SER H C 1
ATOM 17625 O O . SER H 1 257 ? 107.581 101.607 88.351 1.00 35.81 253 SER H O 1
ATOM 17628 N N . LEU H 1 258 ? 107.171 102.154 90.491 1.00 35.34 254 LEU H N 1
ATOM 17629 C CA . LEU H 1 258 ? 105.746 101.935 90.378 1.00 36.46 254 LEU H CA 1
ATOM 17630 C C . LEU H 1 258 ? 105.066 102.783 89.298 1.00 37.99 254 LEU H C 1
ATOM 17631 O O . LEU H 1 258 ? 104.180 102.300 88.587 1.00 38.04 254 LEU H O 1
ATOM 17636 N N . CYS H 1 259 ? 105.479 104.037 89.152 1.00 39.40 255 CYS H N 1
ATOM 17637 C CA . CYS H 1 259 ? 104.835 104.898 88.173 1.00 40.22 255 CYS H CA 1
ATOM 17638 C C . CYS H 1 259 ? 105.293 104.777 86.733 1.00 41.60 255 CYS H C 1
ATOM 17639 O O . CYS H 1 259 ? 104.655 105.328 85.840 1.00 42.10 255 CYS H O 1
ATOM 17642 N N . ARG H 1 260 ? 106.394 104.082 86.483 1.00 42.94 256 ARG H N 1
ATOM 17643 C CA . ARG H 1 260 ? 106.778 103.892 85.095 1.00 44.70 256 ARG H CA 1
ATOM 17644 C C . ARG H 1 260 ? 106.245 102.508 84.753 1.00 44.61 256 ARG H C 1
ATOM 17645 O O . ARG H 1 260 ? 106.884 101.492 85.042 1.00 43.49 256 ARG H O 1
ATOM 17653 N N . ILE H 1 261 ? 105.044 102.480 84.182 1.00 44.52 257 ILE H N 1
ATOM 17654 C CA . ILE H 1 261 ? 104.410 101.234 83.774 1.00 44.51 257 ILE H CA 1
ATOM 17655 C C . ILE H 1 261 ? 104.716 101.023 82.292 1.00 44.55 257 ILE H C 1
ATOM 17656 O O . ILE H 1 261 ? 104.434 101.894 81.461 1.00 44.32 257 ILE H O 1
ATOM 17661 N N . PRO H 1 262 ? 105.290 99.857 81.943 1.00 44.68 258 PRO H N 1
ATOM 17662 C CA . PRO H 1 262 ? 105.658 99.480 80.574 1.00 43.29 258 PRO H CA 1
ATOM 17663 C C . PRO H 1 262 ? 104.575 99.776 79.548 1.00 43.09 258 PRO H C 1
ATOM 17664 O O . PRO H 1 262 ? 103.460 99.269 79.651 1.00 43.77 258 PRO H O 1
ATOM 17668 N N . ALA H 1 263 ? 104.910 100.602 78.562 1.00 42.72 259 ALA H N 1
ATOM 17669 C CA . ALA H 1 263 ? 103.977 100.955 77.495 1.00 43.24 259 ALA H CA 1
ATOM 17670 C C . ALA H 1 263 ? 102.719 101.655 77.977 1.00 44.50 259 ALA H C 1
ATOM 17671 O O . ALA H 1 263 ? 101.749 101.773 77.218 1.00 45.58 259 ALA H O 1
ATOM 17673 N N . VAL H 1 264 ? 102.727 102.130 79.222 1.00 44.63 260 VAL H N 1
ATOM 17674 C CA . VAL H 1 264 ? 101.550 102.797 79.763 1.00 44.65 260 VAL H CA 1
ATOM 17675 C C . VAL H 1 264 ? 101.779 104.190 80.348 1.00 44.03 260 VAL H C 1
ATOM 17676 O O . VAL H 1 264 ? 100.972 105.099 80.131 1.00 42.15 260 VAL H O 1
ATOM 17680 N N . SER H 1 265 ? 102.872 104.374 81.078 1.00 44.36 261 SER H N 1
ATOM 17681 C CA . SER H 1 265 ? 103.101 105.677 81.687 1.00 44.63 261 SER H CA 1
ATOM 17682 C C . SER H 1 265 ? 104.528 105.993 82.101 1.00 44.84 261 SER H C 1
ATOM 17683 O O . SER H 1 265 ? 105.341 105.103 82.360 1.00 46.29 261 SER H O 1
ATOM 17686 N N . VAL H 1 266 ? 104.803 107.290 82.180 1.00 43.14 262 VAL H N 1
ATOM 17687 C CA . VAL H 1 266 ? 106.093 107.806 82.616 1.00 40.42 262 VAL H CA 1
ATOM 17688 C C . VAL H 1 266 ? 105.785 108.557 83.912 1.00 37.02 262 VAL H C 1
ATOM 17689 O O . VAL H 1 266 ? 104.695 109.105 84.065 1.00 36.41 262 VAL H O 1
ATOM 17693 N N . PRO H 1 267 ? 106.730 108.575 84.861 1.00 33.83 263 PRO H N 1
ATOM 17694 C CA . PRO H 1 267 ? 106.573 109.256 86.149 1.00 32.37 263 PRO H CA 1
ATOM 17695 C C . PRO H 1 267 ? 106.476 110.773 86.056 1.00 32.28 263 PRO H C 1
ATOM 17696 O O . PRO H 1 267 ? 107.085 111.384 85.188 1.00 34.30 263 PRO H O 1
ATOM 17700 N N . ILE H 1 268 ? 105.696 111.369 86.953 1.00 31.15 264 ILE H N 1
ATOM 17701 C CA . ILE H 1 268 ? 105.530 112.816 87.015 1.00 29.48 264 ILE H CA 1
ATOM 17702 C C . ILE H 1 268 ? 105.634 113.244 88.475 1.00 29.96 264 ILE H C 1
ATOM 17703 O O . ILE H 1 268 ? 104.884 112.768 89.330 1.00 27.76 264 ILE H O 1
ATOM 17708 N N . LEU H 1 269 ? 106.575 114.143 88.753 1.00 30.42 265 LEU H N 1
ATOM 17709 C CA . LEU H 1 269 ? 106.788 114.626 90.111 1.00 29.06 265 LEU H CA 1
ATOM 17710 C C . LEU H 1 269 ? 105.969 115.857 90.428 1.00 29.00 265 LEU H C 1
ATOM 17711 O O . LEU H 1 269 ? 105.999 116.833 89.698 1.00 28.79 265 LEU H O 1
ATOM 17716 N N . ARG H 1 270 ? 105.230 115.799 91.529 1.00 31.27 266 ARG H N 1
ATOM 17717 C CA . ARG H 1 270 ? 104.407 116.923 91.981 1.00 30.88 266 ARG H CA 1
ATOM 17718 C C . ARG H 1 270 ? 104.897 117.329 93.366 1.00 30.91 266 ARG H C 1
ATOM 17719 O O . ARG H 1 270 ? 105.032 116.495 94.262 1.00 31.43 266 ARG H O 1
ATOM 17727 N N . PHE H 1 271 ? 105.173 118.617 93.522 1.00 30.51 267 PHE H N 1
ATOM 17728 C CA . PHE H 1 271 ? 105.653 119.158 94.776 1.00 30.57 267 PHE H CA 1
ATOM 17729 C C . PHE H 1 271 ? 104.579 120.021 95.412 1.00 31.88 267 PHE H C 1
ATOM 17730 O O . PHE H 1 271 ? 103.843 120.725 94.715 1.00 30.16 267 PHE H O 1
ATOM 17738 N N . TYR H 1 272 ? 104.500 119.961 96.740 1.00 34.40 268 TYR H N 1
ATOM 17739 C CA . TYR H 1 272 ? 103.520 120.730 97.503 1.00 35.91 268 TYR H CA 1
ATOM 17740 C C . TYR H 1 272 ? 104.164 121.640 98.559 1.00 37.50 268 TYR H C 1
ATOM 17741 O O . TYR H 1 272 ? 105.272 121.382 99.013 1.00 36.36 268 TYR H O 1
ATOM 17750 N N . ARG H 1 273 ? 103.460 122.707 98.939 1.00 40.57 269 ARG H N 1
ATOM 17751 C CA . ARG H 1 273 ? 103.959 123.642 99.950 1.00 43.79 269 ARG H CA 1
ATOM 17752 C C . ARG H 1 273 ? 104.375 122.951 101.236 1.00 44.15 269 ARG H C 1
ATOM 17753 O O . ARG H 1 273 ? 105.379 123.311 101.850 1.00 44.61 269 ARG H O 1
ATOM 17761 N N . SER H 1 274 ? 103.587 121.971 101.660 1.00 45.01 270 SER H N 1
ATOM 17762 C CA . SER H 1 274 ? 103.894 121.249 102.884 1.00 46.77 270 SER H CA 1
ATOM 17763 C C . SER H 1 274 ? 105.236 120.550 102.745 1.00 47.04 270 SER H C 1
ATOM 17764 O O . SER H 1 274 ? 105.876 120.210 103.741 1.00 48.21 270 SER H O 1
ATOM 17767 N N . GLY H 1 275 ? 105.662 120.335 101.504 1.00 46.37 271 GLY H N 1
ATOM 17768 C CA . GLY H 1 275 ? 106.928 119.668 101.270 1.00 45.56 271 GLY H CA 1
ATOM 17769 C C . GLY H 1 275 ? 106.727 118.229 100.849 1.00 45.27 271 GLY H C 1
ATOM 17770 O O . GLY H 1 275 ? 107.687 117.482 100.714 1.00 46.92 271 GLY H O 1
ATOM 17771 N N . ILE H 1 276 ? 105.474 117.831 100.662 1.00 44.12 272 ILE H N 1
ATOM 17772 C CA . ILE H 1 276 ? 105.161 116.478 100.224 1.00 42.31 272 ILE H CA 1
ATOM 17773 C C . ILE H 1 276 ? 105.380 116.373 98.723 1.00 41.39 272 ILE H C 1
ATOM 17774 O O . ILE H 1 276 ? 105.065 117.297 97.970 1.00 42.91 272 ILE H O 1
ATOM 17779 N N . ILE H 1 277 ? 105.919 115.246 98.287 1.00 38.14 273 ILE H N 1
ATOM 17780 C CA . ILE H 1 277 ? 106.095 115.031 96.871 1.00 35.69 273 ILE H CA 1
ATOM 17781 C C . ILE H 1 277 ? 105.150 113.908 96.489 1.00 35.03 273 ILE H C 1
ATOM 17782 O O . ILE H 1 277 ? 105.011 112.923 97.210 1.00 35.71 273 ILE H O 1
ATOM 17787 N N . ALA H 1 278 ? 104.474 114.056 95.367 1.00 33.57 274 ALA H N 1
ATOM 17788 C CA . ALA H 1 278 ? 103.585 113.001 94.938 1.00 33.61 274 ALA H CA 1
ATOM 17789 C C . ALA H 1 278 ? 104.032 112.534 93.564 1.00 34.58 274 ALA H C 1
ATOM 17790 O O . ALA H 1 278 ? 104.053 113.323 92.618 1.00 33.97 274 ALA H O 1
ATOM 17792 N N . VAL H 1 279 ? 104.439 111.270 93.455 1.00 34.00 275 VAL H N 1
ATOM 17793 C CA . VAL H 1 279 ? 104.834 110.748 92.152 1.00 34.81 275 VAL H CA 1
ATOM 17794 C C . VAL H 1 279 ? 103.565 110.169 91.523 1.00 36.25 275 VAL H C 1
ATOM 17795 O O . VAL H 1 279 ? 102.892 109.323 92.110 1.00 37.76 275 VAL H O 1
ATOM 17799 N N . VAL H 1 280 ? 103.236 110.641 90.332 1.00 36.28 276 VAL H N 1
ATOM 17800 C CA . VAL H 1 280 ? 102.027 110.219 89.652 1.00 37.53 276 VAL H CA 1
ATOM 17801 C C . VAL H 1 280 ? 102.309 109.535 88.323 1.00 37.43 276 VAL H C 1
ATOM 17802 O O . VAL H 1 280 ? 103.166 109.977 87.557 1.00 37.11 276 VAL H O 1
ATOM 17806 N N . ALA H 1 281 ? 101.582 108.461 88.047 1.00 36.19 277 ALA H N 1
ATOM 17807 C CA . ALA H 1 281 ? 101.756 107.756 86.789 1.00 35.31 277 ALA H CA 1
ATOM 17808 C C . ALA H 1 281 ? 101.111 108.612 85.722 1.00 35.56 277 ALA H C 1
ATOM 17809 O O . ALA H 1 281 ? 99.901 108.779 85.724 1.00 36.65 277 ALA H O 1
ATOM 17811 N N . GLY H 1 282 ? 101.918 109.175 84.830 1.00 36.29 278 GLY H N 1
ATOM 17812 C CA . GLY H 1 282 ? 101.382 109.995 83.757 1.00 37.33 278 GLY H CA 1
ATOM 17813 C C . GLY H 1 282 ? 101.126 109.129 82.535 1.00 38.53 278 GLY H C 1
ATOM 17814 O O . GLY H 1 282 ? 102.072 108.684 81.878 1.00 40.36 278 GLY H O 1
ATOM 17815 N N . LEU H 1 283 ? 99.853 108.891 82.221 1.00 37.65 279 LEU H N 1
ATOM 17816 C CA . LEU H 1 283 ? 99.482 108.044 81.087 1.00 37.56 279 LEU H CA 1
ATOM 17817 C C . LEU H 1 283 ? 99.929 108.518 79.710 1.00 39.02 279 LEU H C 1
ATOM 17818 O O . LEU H 1 283 ? 99.742 109.677 79.347 1.00 40.39 279 LEU H O 1
ATOM 17823 N N . LEU H 1 284 ? 100.525 107.607 78.948 1.00 40.40 280 LEU H N 1
ATOM 17824 C CA . LEU H 1 284 ? 100.982 107.910 77.594 1.00 42.13 280 LEU H CA 1
ATOM 17825 C C . LEU H 1 284 ? 99.777 107.799 76.655 1.00 44.79 280 LEU H C 1
ATOM 17826 O O . LEU H 1 284 ? 98.925 106.921 76.824 1.00 45.66 280 LEU H O 1
ATOM 17831 N N . THR H 1 285 ? 99.703 108.683 75.666 1.00 46.86 281 THR H N 1
ATOM 17832 C CA . THR H 1 285 ? 98.598 108.645 74.720 1.00 48.47 281 THR H CA 1
ATOM 17833 C C . THR H 1 285 ? 98.485 107.274 74.068 1.00 49.50 281 THR H C 1
ATOM 17834 O O . THR H 1 285 ? 97.386 106.793 73.811 1.00 47.07 281 THR H O 1
ATOM 17838 N N . SER H 1 286 ? 99.639 106.658 73.810 1.00 52.19 282 SER H N 1
ATOM 17839 C CA . SER H 1 286 ? 99.718 105.341 73.182 1.00 53.73 282 SER H CA 1
ATOM 17840 C C . SER H 1 286 ? 98.898 104.288 73.915 1.00 54.16 282 SER H C 1
ATOM 17841 O O . SER H 1 286 ? 98.586 103.242 73.357 1.00 54.23 282 SER H O 1
ATOM 17844 N N . ALA H 1 287 ? 98.581 104.553 75.178 1.00 55.55 283 ALA H N 1
ATOM 17845 C CA . ALA H 1 287 ? 97.755 103.644 75.967 1.00 56.57 283 ALA H CA 1
ATOM 17846 C C . ALA H 1 287 ? 96.343 104.165 75.724 1.00 57.57 283 ALA H C 1
ATOM 17847 O O . ALA H 1 287 ? 96.175 105.190 75.063 1.00 59.44 283 ALA H O 1
ATOM 17849 N N . GLY H 1 288 ? 95.323 103.491 76.233 1.00 56.80 284 GLY H N 1
ATOM 17850 C CA . GLY H 1 288 ? 93.978 103.992 75.988 1.00 57.76 284 GLY H CA 1
ATOM 17851 C C . GLY H 1 288 ? 93.548 105.036 77.001 1.00 58.25 284 GLY H C 1
ATOM 17852 O O . GLY H 1 288 ? 94.331 105.900 77.401 1.00 58.48 284 GLY H O 1
ATOM 17853 N N . ASP H 1 289 ? 92.281 104.975 77.394 1.00 58.20 285 ASP H N 1
ATOM 17854 C CA . ASP H 1 289 ? 91.754 105.878 78.405 1.00 57.83 285 ASP H CA 1
ATOM 17855 C C . ASP H 1 289 ? 91.704 105.063 79.684 1.00 55.35 285 ASP H C 1
ATOM 17856 O O . ASP H 1 289 ? 90.662 104.968 80.335 1.00 55.25 285 ASP H O 1
ATOM 17861 N N . LEU H 1 290 ? 92.830 104.451 80.027 1.00 50.98 286 LEU H N 1
ATOM 17862 C CA . LEU H 1 290 ? 92.886 103.657 81.234 1.00 47.34 286 LEU H CA 1
ATOM 17863 C C . LEU H 1 290 ? 92.294 104.513 82.348 1.00 45.22 286 LEU H C 1
ATOM 17864 O O . LEU H 1 290 ? 92.769 105.615 82.618 1.00 44.44 286 LEU H O 1
ATOM 17869 N N . PRO H 1 291 ? 91.229 104.022 82.994 1.00 43.63 287 PRO H N 1
ATOM 17870 C CA . PRO H 1 291 ? 90.587 104.761 84.082 1.00 42.29 287 PRO H CA 1
ATOM 17871 C C . PRO H 1 291 ? 91.493 104.686 85.300 1.00 40.99 287 PRO H C 1
ATOM 17872 O O . PRO H 1 291 ? 91.020 104.447 86.415 1.00 43.29 287 PRO H O 1
ATOM 17876 N N . LEU H 1 292 ? 92.790 104.886 85.089 1.00 37.17 288 LEU H N 1
ATOM 17877 C CA . LEU H 1 292 ? 93.748 104.784 86.177 1.00 35.64 288 LEU H CA 1
ATOM 17878 C C . LEU H 1 292 ? 94.331 106.083 86.716 1.00 35.37 288 LEU H C 1
ATOM 17879 O O . LEU H 1 292 ? 94.769 106.945 85.967 1.00 36.66 288 LEU H O 1
ATOM 17884 N N . ASP H 1 293 ? 94.326 106.216 88.034 1.00 34.68 289 ASP H N 1
ATOM 17885 C CA . ASP H 1 293 ? 94.908 107.376 88.685 1.00 34.21 289 ASP H CA 1
ATOM 17886 C C . ASP H 1 293 ? 95.823 106.797 89.727 1.00 33.09 289 ASP H C 1
ATOM 17887 O O . ASP H 1 293 ? 95.422 106.559 90.857 1.00 32.65 289 ASP H O 1
ATOM 17892 N N . LEU H 1 294 ? 97.060 106.544 89.325 1.00 32.34 290 LEU H N 1
ATOM 17893 C CA . LEU H 1 294 ? 98.035 105.964 90.225 1.00 31.78 290 LEU H CA 1
ATOM 17894 C C . LEU H 1 294 ? 98.974 107.017 90.761 1.00 33.12 290 LEU H C 1
ATOM 17895 O O . LEU H 1 294 ? 99.492 107.853 90.015 1.00 34.93 290 LEU H O 1
ATOM 17900 N N . SER H 1 295 ? 99.197 106.981 92.065 1.00 33.56 291 SER H N 1
ATOM 17901 C CA . SER H 1 295 ? 100.094 107.945 92.668 1.00 34.51 291 SER H CA 1
ATOM 17902 C C . SER H 1 295 ? 100.708 107.396 93.930 1.00 34.82 291 SER H C 1
ATOM 17903 O O . SER H 1 295 ? 100.129 106.544 94.605 1.00 36.85 291 SER H O 1
ATOM 17906 N N . VAL H 1 296 ? 101.909 107.858 94.230 1.00 34.77 292 VAL H N 1
ATOM 17907 C CA . VAL H 1 296 ? 102.570 107.421 95.439 1.00 36.23 292 VAL H CA 1
ATOM 17908 C C . VAL H 1 296 ? 103.014 108.700 96.118 1.00 37.05 292 VAL H C 1
ATOM 17909 O O . VAL H 1 296 ? 103.825 109.456 95.571 1.00 39.10 292 VAL H O 1
ATOM 17913 N N . ILE H 1 297 ? 102.439 108.954 97.288 1.00 36.31 293 ILE H N 1
ATOM 17914 C CA . ILE H 1 297 ? 102.740 110.144 98.071 1.00 37.22 293 ILE H CA 1
ATOM 17915 C C . ILE H 1 297 ? 103.966 109.892 98.944 1.00 38.28 293 ILE H C 1
ATOM 17916 O O . ILE H 1 297 ? 104.002 108.929 99.709 1.00 37.76 293 ILE H O 1
ATOM 17921 N N . LEU H 1 298 ? 104.973 110.751 98.812 1.00 39.18 294 LEU H N 1
ATOM 17922 C CA . LEU H 1 298 ? 106.195 110.640 99.601 1.00 41.02 294 LEU H CA 1
ATOM 17923 C C . LEU H 1 298 ? 106.079 111.631 100.745 1.00 43.25 294 LEU H C 1
ATOM 17924 O O . LEU H 1 298 ? 105.982 112.828 100.513 1.00 44.31 294 LEU H O 1
ATOM 17929 N N . PHE H 1 299 ? 106.076 111.145 101.979 1.00 46.59 295 PHE H N 1
ATOM 17930 C CA . PHE H 1 299 ? 105.943 112.039 103.125 1.00 50.13 295 PHE H CA 1
ATOM 17931 C C . PHE H 1 299 ? 107.252 112.681 103.495 1.00 53.63 295 PHE H C 1
ATOM 17932 O O . PHE H 1 299 ? 108.296 112.276 103.003 1.00 55.44 295 PHE H O 1
ATOM 17940 N N . ASN H 1 300 ? 107.196 113.667 104.383 1.00 58.11 296 ASN H N 1
ATOM 17941 C CA . ASN H 1 300 ? 108.390 114.386 104.788 1.00 63.09 296 ASN H CA 1
ATOM 17942 C C . ASN H 1 300 ? 109.350 113.719 105.769 1.00 66.19 296 ASN H C 1
ATOM 17943 O O . ASN H 1 300 ? 109.838 114.371 106.691 1.00 65.11 296 ASN H O 1
ATOM 17948 N N . HIS H 1 301 ? 109.627 112.431 105.564 1.00 71.51 297 HIS H N 1
ATOM 17949 C CA . HIS H 1 301 ? 110.586 111.698 106.397 1.00 77.24 297 HIS H CA 1
ATOM 17950 C C . HIS H 1 301 ? 111.877 112.498 106.334 1.00 80.88 297 HIS H C 1
ATOM 17951 O O . HIS H 1 301 ? 112.284 112.937 105.260 1.00 82.57 297 HIS H O 1
ATOM 17958 N N . ALA H 1 302 ? 112.529 112.683 107.472 1.00 84.91 298 ALA H N 1
ATOM 17959 C CA . ALA H 1 302 ? 113.777 113.434 107.494 1.00 88.23 298 ALA H CA 1
ATOM 17960 C C . ALA H 1 302 ? 114.829 112.704 108.325 1.00 90.43 298 ALA H C 1
ATO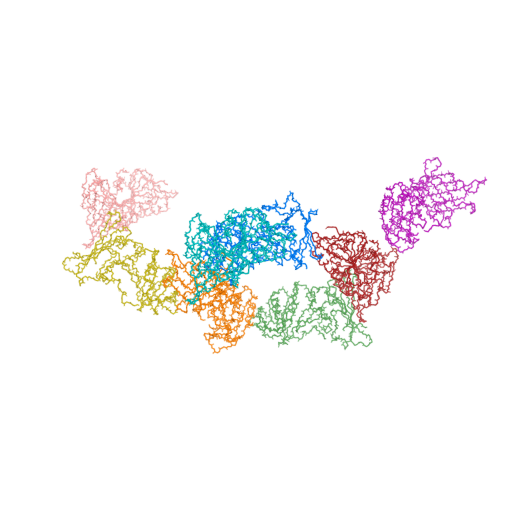M 17961 O O . ALA H 1 302 ? 114.764 112.693 109.557 1.00 90.40 298 ALA H O 1
ATOM 17963 N N . SER H 1 303 ? 115.789 112.086 107.642 1.00 92.96 299 SER H N 1
ATOM 17964 C CA . SER H 1 303 ? 116.860 111.358 108.313 1.00 94.70 299 SER H CA 1
ATOM 17965 C C . SER H 1 303 ? 116.275 110.333 109.289 1.00 95.79 299 SER H C 1
ATOM 17966 O O . SER H 1 303 ? 115.044 110.096 109.226 1.00 96.11 299 SER H O 1
#

InterPro domains:
  IPR007013 DNA polymerase processivity factor, herpesviridae [PF04929] (4-404)

B-factor: mean 47.07, std 12.87, range [14.35, 103.86]

Sequence (2344 aa):
ETTQTLRFKTKALAVLSKCYDHAQTHLKGGVLQVNLLSVNYGGPRLAAVANAGTAGLISFEVSPDAVAEWQNHQSPEEAPAAVSFRNLAYGRTCVLGKELFGSAVEQASLQFYKRPQGGSRPEFVKLTEYDDKVSKSHHTCALPYPPASDRLRNEQIGQVLLPKTASSLQKWARQQGSGGVKVTLNPDLYVTTYTSGEACLTLDYKPLSVGPYEAFTGPVAKAQDVGAVEAHVVCSVAADSLAAALSLCRIPAVSVPILRFYRSGIIAVVAGLLTSAGDLPLDLSVILFNHASETTQTLRFKTKALAVLSKCYDHAQTHLKGGVLQVNLLSVNYGGPRLAAVANAGTAGLISFEVSPDAVAEWQNHQSPEEAPAAVSFRNLAYGRTCVLGKELFGSAVEQASLQFYKRPQGGSRPEFVKLTEYDDKVSKSHHTCALPYPPASDRLRNEQIGQVLLPKTASSLQKWARQQGSGGVKVTLNPDLYVTTYTSGEACLTLDYKPLSVGPYEAFTGPVAKAQDVGAVEAHVVCSVAADSLAAALSLCRIPAVSVPILRFYRSGIIAVVAGLLTSAGDLPLDLSVILFNHASETTQTLRFKTKALAVLSKCYDHAQTHLKGGVLQVNLLSVNYGGPRLAAVANAGTAGLISFEVSPDAVAEWQNHQSPEEAPAAVSFRNLAYGRTCVLGKELFGSAVEQASLQFYKRPQGGSRPEFVKLTEYDDKVSKSHHTCALPYPPASDRLRNEQIGQVLLPKTASSLQKWARQQGSGGVKVTLNPDLYVTTYTSGEACLTLDYKPLSVGPYEAFTGPVAKAQDVGAVEAHVVCSVAADSLAAALSLCRIPAVSVPILRFYRSGIIAVVAGLLTSAGDLPLDLSVILFNHASETTQTLRFKTKALAVLSKCYDHAQTHLKGGVLQVNLLSVNYGGPRLAAVANAGTAGLISFEVSPDAVAEWQNHQSPEEAPAAVSFRNLAYGRTCVLGKELFGSAVEQASLQFYKRPQGGSRPEFVKLTEYDDKVSKSHHTCALPYPPASDRLRNEQIGQVLLPKTASSLQKWARQQGSGGVKVTLNPDLYVTTYTSGEACLTLDYKPLSVGPYEAFTGPVAKAQDVGAVEAHVVCSVAADSLAAALSLCRIPAVSVPILRFYRSGIIAVVAGLLTSAGDLPLDLSVILFNHASETTQTLRFKTKALAVLSKCYDHAQTHLKGGVLQVNLLSVNYGGPRLAAVANAGTAGLISFEVSPDAVAEWQNHQSPEEAPAAVSFRNLAYGRTCVLGKELFGSAVEQASLQFYKRPQGGSRPEFVKLTEYDDKVSKSHHTCALPYPPASDRLRNEQIGQVLLPKTASSLQKWARQQGSGGVKVTLNPDLYVTTYTSGEACLTLDYKPLSVGPYEAFTGPVAKAQDVGAVEAHVVCSVAADSLAAALSLCRIPAVSVPILRFYRSGIIAVVAGLLTSAGDLPLDLSVILFNHASETTQTLRFKTKALAVLSKCYDHAQTHLKGGVLQVNLLSVNYGGPRLAAVANAGTAGLISFEVSPDAVAEWQNHQSPEEAPAAVSFRNLAYGRTCVLGKELFGSAVEQASLQFYKRPQGGSRPEFVKLTEYDDKVSKSHHTCALPYPPASDRLRNEQIGQVLLPKTASSLQKWARQQGSGGVKVTLNPDLYVTTYTSGEACLTLDYKPLSVGPYEAFTGPVAKAQDVGAVEAHVVCSVAADSLAAALSLCRIPAVSVPILRFYRSGIIAVVAGLLTSAGDLPLDLSVILFNHASETTQTLRFKTKALAVLSKCYDHAQTHLKGGVLQVNLLSVNYGGPRLAAVANAGTAGLISFEVSPDAVAEWQNHQSPEEAPAAVSFRNLAYGRTCVLGKELFGSAVEQASLQFYKRPQGGSRPEFVKLTEYDDKVSKSHHTCALPYPPASDRLRNEQIGQVLLPKTASSLQKWARQQGSGGVKVTLNPDLYVTTYTSGEACLTLDYKPLSVGPYEAFTGPVAKAQDVGAVEAHVVCSVAADSLAAALSLCRIPAVSVPILRFYRSGIIAVVAGLLTSAGDLPLDLSVILFNHASETTQTLRFKTKALAVLSKCYDHAQTHLKGGVLQVNLLSVNYGGPRLAAVANAGTAGLISFEVSPDAVAEWQNHQSPEEAPAAVSFRNLAYGRTCVLGKELFGSAVEQASLQFYKRPQGGSRPEFVKLTEYDDKVSKSHHTCALPYPPASDRLRNEQIGQVLLPKTASSLQKWARQQGSGGVKVTLNPDLYVTTYTSGEACLTLDYKPLSVGPYEAFTGPVAKAQDVGAVEAHVVCSVAADSLAAALSLCRIPAVSVPILRFYRSGIIAVVAGLLTSAGDLPLDLSVILFNHAS

Foldseek 3Di:
DWFKKWKFAFLQLQLCLLLCVLCVVFLQFFKWKWFQQCCVVLRIKIWRWGAFADFKIKTKIFGSVGIDDMDGNADPVLEDRMWIDGQQAPVHDDRVVNVQSHNFFRMKMKIFADDPDDGSYTFKMWIKAGPVRPDMDIDIHTIPDHDPVCVCPVWAWKKKFAVVGLVVLLVLLVVLPFFKWKWKDDPVQQWIKIDGPVDIDIGHAAEDPDAHVVPLPAADQDGGTHMRGGDIAIAIFTSRRSNRQSSSQCRPQFFTWMWDATPVRKIKIWTHTHVRSPPRSTTIIMTTDGDDD/DWQKKWKFAFQQLQLCLLLCVLCVVFLQFFKWKWFCLCPVPQHIKIWRWGAFAPFKIKTWIFGCVGTDDIGGPADPVLEDRMKIDHQQAPPDPDGNVNVQSHNFGGMWMKTFDDDPDDDSYTFKMWIKAGDVRPDMDIDIGTIPDHDPVPVPPPWAWKKKFAVVRLVVLLVLLVVLPFFKWKWKDDPPQQWIKIDTVPDIDIDHAAEDPDAHVVPLPDADQDRGGHMHGGDIAIAIFTSRRSSRFSSSLCRPVFWTWMWDCTPPNKIKTWTHTHVRSPDRSTTIIMITDGDDD/DFQKKWKFAFLQLLLCLLLCVLCVVQQQQWKWKWFPQCCVVQHIWTWRWGDFAPFKIKTKTFAGVGIPDMGGPDDPVQEDRMWMDGQQAPPDPDGVSNVQSHNQFTIWMKIFDADPPPGRYTFKMWIKAGDVRPDMDIDMHTIDADDPHPPPPPFAFKKKFALVNLVVLLVLLVVLPFFKWKWKQDPPQQWIKIDTVPDIDIGHAAEDPAAHVVPLPDAAQDGDTHMHGDDMDIAIFTSRRSNVFSSSLCRPQFFTWMWDAGPQRKIKIWGRGHVSSDPRSITIIMITDRDDD/DWFKKWKFAFLQLLLCLLLCVLCVVQLQQWKWKWFPQCCVVQHIKTWRWGAFAPFKIKTKIFANVGIPDMDGNDDPVQEDRMWMDGQCAPPDRDRVVNVQSHNFGGMKMKIFADPPDDDRYTFKMKIKQGNPNPDMDIDIGTIPDDDPNDDCVPFAFKKKWALVRLVVLLVLLVVLPFFKWKWKCAPPQQWIKIDGPVDIDIDHAAEDPDARVVPLPDADDHPGTHMHGDHMDIAMFTSRRSSVLSSSLCRVQFFTWMWDQTPQSKIKTWTGGHVSRPVRSTTIIMITDRDDD/DFFKKWKFAFLLLLLCLLLCVLCVVFLQQWKWKWAQVCCVPLHIKIWRWGAFPPFKIKTWIFGSNRTDDIDGDADPVLEDRMWMARQCADPPRDGVSSVQSHNFDGMKMKIFDDDPPDDRYTFKMWIKQGPVRPDMDIDMHTIPDHDPVCVCVPWAWKKWFAAVRLVVLLVLLVVLPQFKWKWKDDPVAQWIKIDTPPDIDIDGAAEDDDTRVVPLPDADQDTGGHMHGGDIDIAIFGSRSSNRQSSSLCRPQFFHWMWDDTRVRKIKIWNRGHVSRPPRRTTIIMITDGDDD/DWFKKWKFAFLQLLLCLLLCVLCVVQLQFWKWKWFCQCCVVARIKTWRWGAFPPFKIKTKIFGNVGIPDMDGPADPVQDDRMKMDGQQAPVDPDGVSNVQSHNFDGIKMKIFAPPPPDDRDTFKMWIKAGDVRPDMDIDIGTIPGHDPVCVCVPWAWKKKFAVVRLVVLLVVLVVLPQFKWKWKDDLVVQWIKIDTPPDIDIGHAAEDQDTRVPPLPAADDNPGIHMHGGDIDIAMFGSRSSSRQSSSQCRPQFFTWMWDATPVRKIKIWTRGHVRRDPRRITIIMITHRDDD/DWFKKWKFAFLQLLLCLLLCVLCVVQQQQWKWKWFQQCCPVFRIKIWRWGAFPPFKIKTKIFGSVRTDDMDGRADPVLEDRMKMGGQQAPVDPDRNVNVQSHNFDGMKIKIWADDPDDDSYTFKMKIKAGDVRPDMDIDMGTIPGHDPVCVCPVWAWKKKFAVVRLVVLLVVLVVLPQWKWKWKDDPPQQWIKIDTPPDIDIGHAAEDPDTHVVPLPAADDNPGTHMYGGDIAIAIFGSRSSNRLSSSLDRVQFFTWMWDATPVRKIKIWNRGHVSRDRHSTTIIMITDGDDD/DWFKKWKFAFCQLQLCLLLCVLCVVFLQFFKWKWFCLCCVVFRIKIWRWGAFAPFKIKTKIFGRVRTDDMDGPDDPVLEDRMWMDTQQAPPHPDGVSNVQSDNFFGIKMKIFDDDPPPDSYTFKMKIWQGPVNPDIDIDMHTIPGHDPVCVCVPWAWKKKFAAVRLVVLLVVLVVLPQWKWKWKDDLPVQWIKIDTPNDIDIDHAAEDPDTRVVPLPDAPADGGTHMHGGDIDIAMFTSRRSNRQQSSQPRVQFFHWMWDATPVRKIKIWNRGHVSRDPNSITIIMITDRDHD

Organism: Epstein-Barr virus (strain B95-8) (NCBI:txid10377)

CATH classification: 3.70.10.10